Protein AF-0000000080383166 (afdb_homodimer)

Foldseek 3Di:
DPPPDDDDDQVVLVVLQPVFFQQFFLHFDDFPCVVCVVVVNDDDPVNDDDDVQAKEKDFQWDQFLKWWWDDKALPQLPVQPFWDDKDFLVLQPFDQFLQQPDGDHGLADDTMAQFTLGGHIMIIGSDPVSRVVSSVRMDIDTGHDDFFADLVVLVVVLAFQDDKAKFWDADQPVLLVPFPDKDKDKFKAFWFDQPFPFFQKKKWAADDPLAIEIEGQALAQQSLLVSLCRSSVHDSLRYKYWFAEHRFDQFQRHRVSNSQRNVQSSVCSVRVHMYMYGDDLLSRLQHTAIGWIWMKIKMWGHHLQLATAHMEIEIGTEFEAHCRPVVQLQVLLQQQLQFFFLHHGYMYMGGRGYGSGHGHTAGQSRNNLVSNLNVLLVLLQSCLQSVHDSVSSVVNGGCDAPPSQAHSQGDGAHPDCFVVQCVVLCVVVVVVVVVVVQLVVLVPDDFKHKFKFKDKGKHFFDRLPQVQQKWKKKWFQDLQRAMEIEIQGHHHPLSLQSLLLSLLCNLQQEHSVSYDYGTNMCNRTNDHHRNDRLCSCQHRSQQSNQFSNVLVVLLLVCLCVVVVHDSVQWDHGHQWIGRNPGIDGSSVSSNVCVVVVTGRMDMGMDGQPQADADSVNSHGHSGSHIWMKMKMWMKMAGLQQLDIATAEMAIETEWASGRHVNSLQVLLQVLLQQLLFSQAAFHWDADPSNHTPQSDPVRGPGDDPRRDHPHYHYDYDPDGFQPDPTSRRTHRRNRRSNSNNSRVNSRLQRRLCVLQVSNRGFRAHGNRYSVSSNVSNVVSLVVDPPPPPPD/DPPPDDDDDQVVLVVLQPVFFQQFFLHFDDFPCVVCVVVVNDDDPVNDDDDVQAKEKDFQWDQFLKWFWDDKALPQLVVQPFWDDKDFLVLQPFDQFLQQPDGDHGLADDRMAQFTLGGHIMIIGSDPVSRVVSSVRMDIDTGHDDFFADLVVLVVVLAFQDDKAKFWDADQPVLLVPFPDKDKDKFKAFWFDQPFPFFQKKKWAADPPLAIEIEGQALAQQSLLVSLCRSNVHDSLRYKYWFAEHRFDQFQRHRVSNSQRNVQSSVCSVRVHMYMYGDDLLSRLQHTAIGWIWMKIKMWGHHLQLATAHMEIEIGTEFEAHCRPVVQLQVLLQQQLQFFFLHHGYMYMGGRGYGSGHGHTAGQCRNNLVSPLNVLLVLLQSCLQSVHDSVSSVVNGGCDAPPSQAHSQGDGAHPDCFVVQCVVLCVVVVVVVVVVVQLVVLVPDDFKHKFKFKDKGKHFFDRLPQVQQKWKKKWFQDLQRAMEIEIQGHHHPLSLQSLLLSLLCNLQQEHSVSYDYGTNMCNRTNDHRRNDRLCSCQHRSQQSNQFSNVLVVLLLVCLCVVVVHDSVQWDHGHQWIGRNPGIDGSSVSSNVCVVVVTGRMDMGMDGQPQADADSVNSHGHSGSHIWMKMKMWMKMAGLQQLDIATAEMAIETEWASGRHVNSLQVLLQVLLQQLLFSQAAFHWDADPSNHTPQSDPVRGPGDDPRRDHPHYHYDYDPDGFQPDPTSRRTHRRNRRSNSNNSRVNSRLQRRLCVLQVSNRGFRAHGNNYSVSSNVSNVVSVVPDPPPDPPD

Solvent-accessible surface area (backbone atoms only — not comparable to full-atom values): 76880 Å² total; per-residue (Å²): 110,86,77,69,77,79,75,74,53,67,68,59,50,49,53,47,38,68,70,51,66,80,47,22,60,54,28,70,59,73,55,82,56,48,68,29,58,78,70,67,63,57,73,42,77,87,66,48,83,62,59,74,76,32,28,18,46,29,68,27,53,35,90,40,18,23,25,37,56,74,46,77,47,58,71,58,20,66,74,38,76,57,53,74,48,76,41,46,49,85,67,47,76,31,52,54,56,58,29,77,67,42,76,66,36,51,66,28,37,76,59,45,42,50,11,28,27,42,38,40,34,37,17,30,4,63,38,59,68,44,7,47,55,19,32,68,46,37,47,75,42,72,48,83,47,91,63,48,82,45,56,68,59,16,55,76,65,67,36,51,56,49,81,62,49,65,35,58,26,78,55,21,68,60,28,38,72,67,29,81,38,71,52,71,53,71,46,50,37,53,27,39,75,72,79,41,80,43,53,51,36,18,37,25,37,60,46,95,81,80,23,36,42,33,41,36,41,45,31,16,53,40,60,40,25,47,46,38,16,38,28,59,63,54,53,48,55,43,33,35,28,40,26,66,48,38,45,40,40,58,37,44,18,49,64,59,31,36,56,41,41,34,54,24,45,52,52,13,67,77,67,71,32,31,21,33,20,65,40,53,66,47,55,37,56,35,52,38,44,30,33,52,26,36,45,36,40,40,40,39,5,20,45,96,68,47,35,48,39,6,26,41,37,40,41,35,31,34,21,12,57,27,39,56,49,38,69,60,27,44,47,36,14,56,74,24,36,46,42,54,38,39,50,55,18,24,34,41,35,30,36,37,17,30,26,23,32,46,35,16,36,45,23,71,44,55,20,26,51,65,17,29,53,54,42,53,53,50,43,45,40,46,12,14,69,67,64,44,58,43,55,57,26,49,64,60,20,42,50,32,79,87,52,65,26,57,46,54,37,60,32,70,50,66,91,70,54,64,69,62,55,47,53,50,47,44,58,74,63,40,43,70,63,49,53,54,51,37,53,55,48,40,73,73,31,92,53,51,27,44,16,60,25,63,37,73,41,43,35,74,32,44,45,63,57,54,51,53,40,35,23,28,12,33,37,34,53,40,64,81,44,22,23,34,37,38,34,37,43,46,38,44,79,77,45,48,61,45,43,38,45,11,42,39,15,47,71,63,19,32,60,39,87,44,50,38,74,57,51,23,32,46,84,72,27,61,79,36,36,59,47,48,53,46,31,42,56,48,32,27,25,34,0,36,39,42,17,44,52,54,46,50,49,52,51,34,53,45,52,15,61,78,69,72,51,56,57,86,39,49,45,68,25,40,41,27,32,34,50,72,90,43,74,40,48,44,35,57,52,42,36,51,36,43,57,67,62,48,79,49,59,31,51,16,57,33,64,68,70,89,48,40,60,42,74,93,75,32,37,37,29,43,39,71,48,68,38,44,34,37,18,37,20,31,29,40,36,34,58,88,66,17,43,69,48,46,48,34,31,43,34,45,34,42,29,25,33,39,50,30,50,54,51,49,53,51,36,37,54,53,20,22,50,52,25,35,21,38,36,30,54,22,56,75,44,65,47,100,67,36,40,69,65,37,41,43,76,89,62,29,48,69,73,52,81,82,61,44,42,77,42,70,43,80,44,66,52,73,98,40,62,34,87,57,91,39,50,79,15,30,43,54,49,68,31,58,30,26,52,42,14,52,12,49,48,48,2,48,45,40,18,40,12,52,67,38,76,40,47,44,66,54,83,57,44,37,32,44,28,35,66,44,41,26,51,23,32,52,52,25,54,64,68,40,95,78,62,69,72,82,114,113,84,79,70,78,81,77,74,54,67,68,58,48,51,54,46,37,68,69,50,68,81,48,20,59,55,28,72,62,74,52,81,55,49,68,30,58,78,72,67,64,57,71,40,78,87,67,49,83,64,59,74,76,33,28,20,46,29,67,28,54,36,90,40,19,22,24,37,52,75,45,79,46,60,70,58,21,67,72,37,76,58,53,75,47,76,43,46,52,85,69,46,74,31,53,54,56,61,28,77,70,43,76,64,36,51,66,26,41,70,63,38,44,50,11,29,26,42,40,42,34,38,18,31,5,64,37,60,67,43,8,47,54,19,32,67,48,38,46,74,43,72,46,83,47,92,64,47,82,44,54,68,58,16,54,76,66,68,36,51,59,49,80,64,50,65,34,60,27,78,55,20,69,61,28,38,72,68,31,83,37,72,51,72,54,72,46,48,37,52,27,37,78,73,79,42,79,44,52,50,36,18,38,26,37,60,46,94,83,79,21,36,41,34,42,38,41,45,32,17,54,39,59,39,25,48,46,39,16,38,28,59,63,52,53,49,55,41,34,36,27,42,27,67,47,37,46,39,39,55,38,44,18,50,64,58,32,36,56,42,40,34,54,23,44,49,52,13,68,77,65,70,33,31,20,31,20,66,41,54,67,48,55,37,56,35,51,38,44,31,33,53,25,35,46,37,41,40,41,38,6,20,45,98,69,46,35,47,39,5,25,41,36,40,42,35,31,37,22,13,59,26,40,57,50,36,68,62,26,43,47,35,14,56,74,22,34,48,40,54,38,36,51,56,16,24,34,40,36,28,37,36,17,30,24,23,32,46,35,17,36,46,22,71,43,54,20,26,51,65,17,29,52,55,41,52,52,50,44,44,40,48,12,16,70,67,64,45,57,45,57,58,26,47,64,61,21,40,50,32,79,87,52,66,25,56,46,54,39,61,32,71,49,67,91,70,54,65,68,62,55,48,52,50,46,42,58,75,64,40,45,68,63,49,53,53,50,38,53,54,46,40,75,72,32,91,54,50,28,46,16,61,25,64,38,74,42,42,35,73,32,45,43,63,58,57,52,53,38,37,24,29,11,34,39,34,52,40,64,80,45,24,23,35,38,37,36,36,43,48,38,44,80,76,45,46,61,46,44,37,44,12,42,39,15,47,72,64,18,32,60,39,85,42,49,39,74,56,52,22,32,47,83,70,26,60,79,33,35,58,45,48,54,47,31,42,56,49,33,26,25,34,0,35,40,42,16,45,50,54,47,49,48,52,52,36,52,43,51,15,62,76,70,72,51,55,56,87,39,47,46,67,26,38,41,25,32,35,52,72,92,41,72,40,48,46,35,57,51,42,37,51,38,44,56,67,60,46,79,50,58,32,52,16,56,34,63,69,68,88,50,40,60,43,74,93,75,31,36,38,29,43,41,70,50,69,35,44,34,35,17,36,19,33,27,41,35,34,56,86,65,17,43,70,47,45,49,34,32,43,35,46,35,43,30,26,33,39,49,30,50,55,50,51,53,50,36,38,54,52,21,23,50,52,25,35,20,38,37,32,54,22,54,76,44,66,47,98,68,35,41,69,67,38,41,43,78,89,62,29,49,69,72,52,84,83,62,43,42,77,44,68,45,80,43,66,50,72,97,39,64,34,88,59,90,39,52,80,15,31,44,54,49,69,30,58,30,26,53,42,14,52,12,48,49,47,3,49,45,40,18,40,11,53,69,38,75,40,47,44,67,55,83,57,46,38,32,44,29,34,68,42,42,26,52,23,32,52,53,24,54,61,69,40,95,80,60,65,76,77,117

pLDDT: mean 96.24, std 7.42, range [24.72, 98.94]

Secondary structure (DSSP, 8-state):
----SPPPPHHHHHHHHHH--SSSTTS-PPPTTHHHHHHT----GGGSPPPTT-EEEEEEEP--SSEEEEEEE-GGGGGSTTEEEEE-GGG-SS--B--SSSS--BSS--SEE-STT-EEEEEEESSHHHHHHHHHH-EEEEEE------HHHHHHTT-EEEEEEEEEES-HHHHHHH-SEEEEEEEEE-------SS-SEEEEEE-TTS-EEEEE--S-HHHHHHHHHHHHT--GGGEEEEES--S--TTTTTTTTHHHHHHHHHHHHHHSS-EEEE--HHHHHHHS--PPPEEEEEEEEE-TT--EEEEEEEEEEEEESS-TTHHHHHHHHHHTTTTTB--SEEEEEEEEEE-SSPPP---TTTTHHHHHHHHHHHHHHHHHHHT--HHHHHHHHB--SSSS-B-TT--B--S--HHHHHHHHHHHTTHHHHHHHHHHHHHH-SSEEEEEEEEEEEEEES-SSGGGSEEEEEEEE-TTS-EEEEES---SSS-HHHHHHHHHHHHHT--GGGEEE--EETTTS-SPPPS-TT-HHHHHHHHHHHHHHHHHHHHHHHHHHHTT--GGGEEEETTEEEETTEEEEHHHHHHHHHHTT---EEEEEEE-SS-EEETTTTEEE--SEEEEEEEEEEEEEETTT--EEEEEEEEEE--BS-S-HHHHHHHHHHHHHHHHHHHHT----B-TTS-BS--STTTS----GGGS-SEEEEEEPPS---SS--GGGB---SSGGGGGGHHHHHHHHHHHHGGGTT-S----PBS--HHHHHHHHHHHHHHSTT-----/----S-PPPHHHHHHHHHH--SSSTTS-PPPTTHHHHHHT----GGGSPPPTTPEEEEEEEPS-SSEEEEEEE-GGGGGSTTEEEEE-GGG-SS-SB--SSSS--BSS--SEE-STT-EEEEEEESSHHHHHHHHHH-EEEEEE------HHHHHHTT-EEEEEEEEEES-HHHHHHH-SEEEEEEEEE-------SS-SEEEEEE-TTS-EEEEE--S-HHHHHHHHHHHHT--GGGEEEEES--S--TTTTTTTTHHHHHHHHHHHHHHSS-EEEE--HHHHHHHS--PPPEEEEEEEEE-TT--EEEEEEEEEEEEESS-TTHHHHHHHHHHTTTTTB--SEEEEEEEEEE-SSPPP---TTTTHHHHHHHHHHHHHHHHHHHT--HHHHHHHHB--SSSS-B-TT--B--S--HHHHHHHHHHHTTHHHHHHHHHHHHHH-SSEEEEEEEEEEEEEES-SSGGGSEEEEEEEE-TTS-EEEEES---SSS-HHHHHHHHHHHHHT--GGGEEE--EETTTS-SPPPS-TT-HHHHHHHHHHHHHHHHHHHHHHHHHHHTT--GGGEEEETTEEEETTEEEEHHHHHHHHHHTT---EEEEEEE-SS-EEETTTTEEE--SEEEEEEEEEEEEEETTT--EEEEEEEEEE--BS-S-HHHHHHHHHHHHHHHHHHHHT----B-TTS-BS--STTTS----GGGS-SEEEEEEPPS---SS--GGGB---SSGGGGGGHHHHHHHHHHHHGGGTT-S----PBS--HHHHHHHHHHHHHHSTT-----

InterPro domains:
  IPR000674 Aldehyde oxidase/xanthine dehydrogenase, a/b hammerhead [PF01315] (39-146)
  IPR000674 Aldehyde oxidase/xanthine dehydrogenase, a/b hammerhead [SM01008] (39-146)
  IPR008274 Aldehyde oxidase/xanthine dehydrogenase, first molybdopterin binding domain [PF02738] (166-398)
  IPR014309 Xanthine dehydrogenase, molybdopterin binding subunit [TIGR02965] (26-781)
  IPR016208 Aldehyde oxidase/xanthine dehydrogenase-like [PTHR11908] (7-778)
  IPR036856 Aldehyde oxidase/xanthine dehydrogenase, a/b hammerhead superfamily [SSF54665] (21-147)
  IPR037165 Aldehyde oxidase/xanthine dehydrogenase, molybdopterin binding domain superfamily [SSF56003] (146-780)
  IPR046867 Aldehyde oxidase/xanthine dehydrogenase, second molybdopterin binding domain [PF20256] (425-709)

Organism: NCBI:txid216142

Structure (mmCIF, N/CA/C/O backbone):
data_AF-0000000080383166-model_v1
#
loop_
_entity.id
_entity.type
_entity.pdbx_description
1 polymer 'Xanthine dehydrogenase'
#
loop_
_atom_site.group_PDB
_atom_site.id
_atom_site.type_symbol
_atom_site.label_atom_id
_atom_site.label_alt_id
_atom_site.label_comp_id
_atom_site.label_asym_id
_atom_site.label_entity_id
_atom_site.label_seq_id
_atom_site.pdbx_PDB_ins_code
_atom_site.Cartn_x
_atom_site.Cartn_y
_atom_site.Cartn_z
_atom_site.occupancy
_atom_site.B_iso_or_equiv
_atom_site.auth_seq_id
_atom_site.auth_comp_id
_atom_site.auth_asym_id
_atom_site.auth_atom_id
_atom_site.pdbx_PDB_model_num
ATOM 1 N N . MET A 1 1 ? -18.391 12.32 14 1 32.69 1 MET A N 1
ATOM 2 C CA . MET A 1 1 ? -18.875 10.977 13.68 1 32.69 1 MET A CA 1
ATOM 3 C C . MET A 1 1 ? -20.359 11 13.344 1 32.69 1 MET A C 1
ATOM 5 O O . MET A 1 1 ? -21.172 11.383 14.18 1 32.69 1 MET A O 1
ATOM 9 N N . SER A 1 2 ? -20.672 11.227 12.086 1 37.06 2 SER A N 1
ATOM 10 C CA . SER A 1 2 ? -22.062 11.328 11.656 1 37.06 2 SER A CA 1
ATOM 11 C C . SER A 1 2 ? -22.875 10.125 12.125 1 37.06 2 SER A C 1
ATOM 13 O O . SER A 1 2 ? -22.453 8.984 11.945 1 37.06 2 SER A O 1
ATOM 15 N N . GLU A 1 3 ? -23.672 10.305 13.07 1 43.12 3 GLU A N 1
ATOM 16 C CA . GLU A 1 3 ? -24.625 9.438 13.766 1 43.12 3 GLU A CA 1
ATOM 17 C C . GLU A 1 3 ? -25.609 8.805 12.789 1 43.12 3 GLU A C 1
ATOM 19 O O . GLU A 1 3 ? -26.734 9.281 12.656 1 43.12 3 GLU A O 1
ATOM 24 N N . HIS A 1 4 ? -25.25 8.438 11.656 1 47.31 4 HIS A N 1
ATOM 25 C CA . HIS A 1 4 ? -26.391 8.148 10.797 1 47.31 4 HIS A CA 1
ATOM 26 C C . HIS A 1 4 ? -27.312 7.117 11.438 1 47.31 4 HIS A C 1
ATOM 28 O O . HIS A 1 4 ? -28.531 7.34 11.531 1 47.31 4 HIS A O 1
ATOM 34 N N . GLN A 1 5 ? -27.172 5.832 11.172 1 51.47 5 GLN A N 1
ATOM 35 C CA . GLN A 1 5 ? -28.219 4.844 11.414 1 51.47 5 GLN A CA 1
ATOM 36 C C . GLN A 1 5 ? -28.297 4.477 12.891 1 51.47 5 GLN A C 1
ATOM 38 O O . GLN A 1 5 ? -27.281 4.188 13.523 1 51.47 5 GLN A O 1
ATOM 43 N N . ALA A 1 6 ? -29.625 4.727 13.453 1 58.25 6 ALA A N 1
ATOM 44 C CA . ALA A 1 6 ? -29.859 4.328 14.844 1 58.25 6 ALA A CA 1
ATOM 45 C C . ALA A 1 6 ? -29.391 2.9 15.094 1 58.25 6 ALA A C 1
ATOM 47 O O . ALA A 1 6 ? -29.672 2 14.297 1 58.25 6 ALA A O 1
ATOM 48 N N . PRO A 1 7 ? -28.453 2.791 16.125 1 70.31 7 PRO A N 1
ATOM 49 C CA . PRO A 1 7 ? -28 1.437 16.438 1 70.31 7 PRO A CA 1
ATOM 50 C C . PRO A 1 7 ? -29.156 0.459 16.672 1 70.31 7 PRO A C 1
ATOM 52 O O . PRO A 1 7 ? -30.219 0.854 17.156 1 70.31 7 PRO A O 1
ATOM 55 N N . ASP A 1 8 ? -29.109 -0.7 16.094 1 80.38 8 ASP A N 1
ATOM 56 C CA . ASP A 1 8 ? -30.062 -1.773 16.344 1 80.38 8 ASP A CA 1
ATOM 57 C C . ASP A 1 8 ? -30.281 -1.967 17.844 1 80.38 8 ASP A C 1
ATOM 59 O O . ASP A 1 8 ? -29.406 -1.674 18.641 1 80.38 8 ASP A O 1
ATOM 63 N N . SER A 1 9 ? -31.531 -2.387 18.172 1 90.19 9 SER A N 1
ATOM 64 C CA . SER A 1 9 ? -31.828 -2.723 19.562 1 90.19 9 SER A CA 1
ATOM 65 C C . SER A 1 9 ? -31 -3.92 20.016 1 90.19 9 SER A C 1
ATOM 67 O O . SER A 1 9 ? -30.531 -4.707 19.203 1 90.19 9 SER A O 1
ATOM 69 N N . GLN A 1 10 ? -30.812 -4.07 21.25 1 93.69 10 GLN A N 1
ATOM 70 C CA . GLN A 1 10 ? -30.094 -5.199 21.828 1 93.69 10 GLN A CA 1
ATOM 71 C C . GLN A 1 10 ? -30.75 -6.523 21.453 1 93.69 10 GLN A C 1
ATOM 73 O O . GLN A 1 10 ? -30.062 -7.516 21.203 1 93.69 10 GLN A O 1
ATOM 78 N N . ALA A 1 11 ? -32.031 -6.523 21.359 1 93 11 ALA A N 1
ATOM 79 C CA . ALA A 1 11 ? -32.781 -7.73 21 1 93 11 ALA A CA 1
ATOM 80 C C . ALA A 1 11 ? -32.5 -8.141 19.562 1 93 11 ALA A C 1
ATOM 82 O O . ALA A 1 11 ? -32.281 -9.32 19.266 1 93 11 ALA A O 1
ATOM 83 N N . ARG A 1 12 ? -32.531 -7.215 18.75 1 93.56 12 ARG A N 1
ATOM 84 C CA . ARG A 1 12 ? -32.281 -7.488 17.344 1 93.56 12 ARG A CA 1
ATOM 85 C C . ARG A 1 12 ? -30.828 -7.953 17.156 1 93.56 12 ARG A C 1
ATOM 87 O O . ARG A 1 12 ? -30.562 -8.883 16.375 1 93.56 12 ARG A O 1
ATOM 94 N N . MET A 1 13 ? -29.891 -7.289 17.797 1 94.5 13 MET A N 1
ATOM 95 C CA . MET A 1 13 ? -28.484 -7.68 17.719 1 94.5 13 MET A CA 1
ATOM 96 C C . MET A 1 13 ? -28.281 -9.094 18.266 1 94.5 13 MET A C 1
ATOM 98 O O . MET A 1 13 ? -27.438 -9.836 17.766 1 94.5 13 MET A O 1
ATOM 102 N N . ALA A 1 14 ? -29.047 -9.438 19.219 1 94.94 14 ALA A N 1
ATOM 103 C CA . ALA A 1 14 ? -28.938 -10.781 19.797 1 94.94 14 ALA A CA 1
ATOM 104 C C . ALA A 1 14 ? -29.375 -11.836 18.781 1 94.94 14 ALA A C 1
ATOM 106 O O . ALA A 1 14 ? -28.797 -12.922 18.719 1 94.94 14 ALA A O 1
ATOM 107 N N . GLU A 1 15 ? -30.406 -11.539 18.078 1 95.12 15 GLU A N 1
ATOM 108 C CA . GLU A 1 15 ? -30.891 -12.453 17.031 1 95.12 15 GLU A CA 1
ATOM 109 C C . GLU A 1 15 ? -29.828 -12.648 15.953 1 95.12 15 GLU A C 1
ATOM 111 O O . GLU A 1 15 ? -29.578 -13.781 15.523 1 95.12 15 GLU A O 1
ATOM 116 N N . LEU A 1 16 ? -29.281 -11.594 15.477 1 93.81 16 LEU A N 1
ATOM 117 C CA . LEU A 1 16 ? -28.25 -11.648 14.445 1 93.81 16 LEU A CA 1
ATOM 118 C C . LEU A 1 16 ? -27 -12.367 14.953 1 93.81 16 LEU A C 1
ATOM 120 O O . LEU A 1 16 ? -26.391 -13.148 14.219 1 93.81 16 LEU A O 1
ATOM 124 N N . PHE A 1 17 ? -26.672 -12.164 16.156 1 95.19 17 PHE A N 1
ATOM 125 C CA . PHE A 1 17 ? -25.531 -12.797 16.797 1 95.19 17 PHE A CA 1
ATOM 126 C C . PHE A 1 17 ? -25.688 -14.312 16.828 1 95.19 17 PHE A C 1
ATOM 128 O O . PHE A 1 17 ? -24.719 -15.047 16.656 1 95.19 17 PHE A O 1
ATOM 135 N N . ALA A 1 18 ? -26.906 -14.781 16.922 1 94.81 18 ALA A N 1
ATOM 136 C CA . ALA A 1 18 ? -27.188 -16.203 17.047 1 94.81 18 ALA A CA 1
ATOM 137 C C . ALA A 1 18 ? -27.203 -16.891 15.68 1 94.81 18 ALA A C 1
ATOM 139 O O . ALA A 1 18 ? -27 -18.094 15.578 1 94.81 18 ALA A O 1
ATOM 140 N N . GLN A 1 19 ? -27.547 -16.266 14.602 1 93.25 19 GLN A N 1
ATOM 141 C CA . GLN A 1 19 ? -27.688 -16.828 13.258 1 93.25 19 GLN A CA 1
ATOM 142 C C . GLN A 1 19 ? -26.344 -17.297 12.711 1 93.25 19 GLN A C 1
ATOM 144 O O . GLN A 1 19 ? -26.281 -18.156 11.836 1 93.25 19 GLN A O 1
ATOM 149 N N . GLY A 1 20 ? -25.188 -16.984 13.211 1 90.12 20 GLY A N 1
ATOM 150 C CA . GLY A 1 20 ? -23.875 -17.391 12.719 1 90.12 20 GLY A CA 1
ATOM 151 C C . GLY A 1 20 ? -23.5 -16.719 11.406 1 90.12 20 GLY A C 1
ATOM 152 O O . GLY A 1 20 ? -24.359 -16.172 10.719 1 90.12 20 GLY A O 1
ATOM 153 N N . LEU A 1 21 ? -22.312 -16.891 10.82 1 94.88 21 LEU A N 1
ATOM 154 C CA . LEU A 1 21 ? -21.766 -16.281 9.625 1 94.88 21 LEU A CA 1
ATOM 155 C C . LEU A 1 21 ? -22.062 -17.125 8.391 1 94.88 21 LEU A C 1
ATOM 157 O O . LEU A 1 21 ? -21.844 -18.328 8.391 1 94.88 21 LEU A O 1
ATOM 161 N N . THR A 1 22 ? -22.562 -16.562 7.301 1 95.44 22 THR A N 1
ATOM 162 C CA . THR A 1 22 ? -22.969 -17.328 6.129 1 95.44 22 THR A CA 1
ATOM 163 C C . THR A 1 22 ? -22 -17.109 4.973 1 95.44 22 THR A C 1
ATOM 165 O O . THR A 1 22 ? -22.156 -17.688 3.902 1 95.44 22 THR A O 1
ATOM 168 N N . THR A 1 23 ? -20.984 -16.281 5.125 1 96.56 23 THR A N 1
ATOM 169 C CA . THR A 1 23 ? -20.062 -15.977 4.039 1 96.56 23 THR A CA 1
ATOM 170 C C . THR A 1 23 ? -18.625 -16.25 4.457 1 96.56 23 THR A C 1
ATOM 172 O O . THR A 1 23 ? -17.672 -15.742 3.84 1 96.56 23 THR A O 1
ATOM 175 N N . GLY A 1 24 ? -18.438 -17.031 5.551 1 97.06 24 GLY A N 1
ATOM 176 C CA . GLY A 1 24 ? -17.109 -17.422 6.035 1 97.06 24 GLY A CA 1
ATOM 177 C C . GLY A 1 24 ? -16.578 -18.672 5.375 1 97.06 24 GLY A C 1
ATOM 178 O O . GLY A 1 24 ? -17.031 -19.062 4.293 1 97.06 24 GLY A O 1
ATOM 179 N N . VAL A 1 25 ? -15.625 -19.281 5.961 1 97.19 25 VAL A N 1
ATOM 180 C CA . VAL A 1 25 ? -14.961 -20.469 5.441 1 97.19 25 VAL A CA 1
ATOM 181 C C . VAL A 1 25 ? -15.961 -21.625 5.363 1 97.19 25 VAL A C 1
ATOM 183 O O . VAL A 1 25 ? -16.812 -21.781 6.238 1 97.19 25 VAL A O 1
ATOM 186 N N . GLY A 1 26 ? -15.859 -22.422 4.32 1 96.31 26 GLY A N 1
ATOM 187 C CA . GLY A 1 26 ? -16.703 -23.594 4.156 1 96.31 26 GLY A CA 1
ATOM 188 C C . GLY A 1 26 ? -17.984 -23.312 3.383 1 96.31 26 GLY A C 1
ATOM 189 O O . GLY A 1 26 ? -18.719 -24.234 3.02 1 96.31 26 GLY A O 1
ATOM 190 N N . ARG A 1 27 ? -18.234 -22.062 3.131 1 96.44 27 ARG A N 1
ATOM 191 C CA . ARG A 1 27 ? -19.438 -21.672 2.408 1 96.44 27 ARG A CA 1
ATOM 192 C C . ARG A 1 27 ? -19.141 -21.438 0.932 1 96.44 27 ARG A C 1
ATOM 194 O O . ARG A 1 27 ? -18.031 -21.047 0.572 1 96.44 27 ARG A O 1
ATOM 201 N N . GLY A 1 28 ? -20.156 -21.703 0.087 1 96.31 28 GLY A N 1
ATOM 202 C CA . GLY A 1 28 ? -20.031 -21.453 -1.339 1 96.31 28 GLY A CA 1
ATOM 203 C C . GLY A 1 28 ? -20.25 -20 -1.717 1 96.31 28 GLY A C 1
ATOM 204 O O . GLY A 1 28 ? -21.375 -19.594 -1.989 1 96.31 28 GLY A O 1
ATOM 205 N N . VAL A 1 29 ? -19.219 -19.203 -1.614 1 95.88 29 VAL A N 1
ATOM 206 C CA . VAL A 1 29 ? -19.266 -17.797 -2.031 1 95.88 29 VAL A CA 1
ATOM 207 C C . VAL A 1 29 ? -18.734 -17.672 -3.459 1 95.88 29 VAL A C 1
ATOM 209 O O . VAL A 1 29 ? -17.797 -18.359 -3.842 1 95.88 29 VAL A O 1
ATOM 212 N N . LYS A 1 30 ? -19.391 -16.875 -4.203 1 94.44 30 LYS A N 1
ATOM 213 C CA . LYS A 1 30 ? -19 -16.703 -5.598 1 94.44 30 LYS A CA 1
ATOM 214 C C . LYS A 1 30 ? -17.594 -16.094 -5.695 1 94.44 30 LYS A C 1
ATOM 216 O O . LYS A 1 30 ? -17.172 -15.367 -4.797 1 94.44 30 LYS A O 1
ATOM 221 N N . HIS A 1 31 ? -17 -16.312 -6.809 1 93.62 31 HIS A N 1
ATOM 222 C CA . HIS A 1 31 ? -15.719 -15.695 -7.121 1 93.62 31 HIS A CA 1
ATOM 223 C C . HIS A 1 31 ? -15.805 -14.172 -7.051 1 93.62 31 HIS A C 1
ATOM 225 O O . HIS A 1 31 ? -16.812 -13.586 -7.473 1 93.62 31 HIS A O 1
ATOM 231 N N . ASP A 1 32 ? -14.789 -13.539 -6.562 1 90.38 32 ASP A N 1
ATOM 232 C CA . ASP A 1 32 ? -14.836 -12.109 -6.285 1 90.38 32 ASP A CA 1
ATOM 233 C C . ASP A 1 32 ? -15.031 -11.305 -7.57 1 90.38 32 ASP A C 1
ATOM 235 O O . ASP A 1 32 ? -15.602 -10.219 -7.551 1 90.38 32 ASP A O 1
ATOM 239 N N . SER A 1 33 ? -14.602 -11.875 -8.727 1 91.81 33 SER A N 1
ATOM 240 C CA . SER A 1 33 ? -14.727 -11.172 -10 1 91.81 33 SER A CA 1
ATOM 241 C C . SER A 1 33 ? -15.773 -11.812 -10.891 1 91.81 33 SER A C 1
ATOM 243 O O . SER A 1 33 ? -15.828 -11.539 -12.094 1 91.81 33 SER A O 1
ATOM 245 N N . ALA A 1 34 ? -16.578 -12.703 -10.375 1 93.5 34 ALA A N 1
ATOM 246 C CA . ALA A 1 34 ? -17.5 -13.484 -11.203 1 93.5 34 ALA A CA 1
ATOM 247 C C . ALA A 1 34 ? -18.406 -12.57 -12.008 1 93.5 34 ALA A C 1
ATOM 249 O O . ALA A 1 34 ? -18.531 -12.719 -13.227 1 93.5 34 ALA A O 1
ATOM 250 N N . ASP A 1 35 ? -18.984 -11.633 -11.352 1 93.69 35 ASP A N 1
ATOM 251 C CA . ASP A 1 35 ? -19.922 -10.727 -12.031 1 93.69 35 ASP A CA 1
ATOM 252 C C . ASP A 1 35 ? -19.203 -9.891 -13.078 1 93.69 35 ASP A C 1
ATOM 254 O O . ASP A 1 35 ? -19.734 -9.648 -14.164 1 93.69 35 ASP A O 1
ATOM 258 N N . LYS A 1 36 ? -18.031 -9.438 -12.797 1 93 36 LYS A N 1
ATOM 259 C CA . LYS A 1 36 ? -17.25 -8.617 -13.719 1 93 36 LYS A CA 1
ATOM 260 C C . LYS A 1 36 ? -16.828 -9.414 -14.945 1 93 36 LYS A C 1
ATOM 262 O O . LYS A 1 36 ? -16.734 -8.867 -16.047 1 93 36 LYS A O 1
ATOM 267 N N . HIS A 1 37 ? -16.531 -10.648 -14.758 1 92.94 37 HIS A N 1
ATOM 268 C CA . HIS A 1 37 ? -16.172 -11.508 -15.875 1 92.94 37 HIS A CA 1
ATOM 269 C C . HIS A 1 37 ? -17.344 -11.656 -16.844 1 92.94 37 HIS A C 1
ATOM 271 O O . HIS A 1 37 ? -17.188 -11.516 -18.062 1 92.94 37 HIS A O 1
ATOM 277 N N . VAL A 1 38 ? -18.578 -11.859 -16.312 1 94.44 38 VAL A N 1
ATOM 278 C CA . VAL A 1 38 ? -19.75 -12.156 -17.141 1 94.44 38 VAL A CA 1
ATOM 279 C C . VAL A 1 38 ? -20.219 -10.891 -17.844 1 94.44 38 VAL A C 1
ATOM 281 O O . VAL A 1 38 ? -20.734 -10.945 -18.953 1 94.44 38 VAL A O 1
ATOM 284 N N . THR A 1 39 ? -19.953 -9.734 -17.203 1 93.56 39 THR A N 1
ATOM 285 C CA . THR A 1 39 ? -20.422 -8.477 -17.781 1 93.56 39 THR A CA 1
ATOM 286 C C . THR A 1 39 ? -19.344 -7.848 -18.656 1 93.56 39 THR A C 1
ATOM 288 O O . THR A 1 39 ? -19.609 -6.879 -19.375 1 93.56 39 THR A O 1
ATOM 291 N N . GLY A 1 40 ? -18.156 -8.375 -18.656 1 91.88 40 GLY A N 1
ATOM 292 C CA . GLY A 1 40 ? -17.047 -7.82 -19.422 1 91.88 40 GLY A CA 1
ATOM 293 C C . GLY A 1 40 ? -16.422 -6.602 -18.766 1 91.88 40 GLY A C 1
ATOM 294 O O . GLY A 1 40 ? -15.656 -5.875 -19.406 1 91.88 40 GLY A O 1
ATOM 295 N N . GLU A 1 41 ? -16.641 -6.465 -17.438 1 90.69 41 GLU A N 1
ATOM 296 C CA . GLU A 1 41 ? -16.188 -5.262 -16.75 1 90.69 41 GLU A CA 1
ATOM 297 C C . GLU A 1 41 ? -14.867 -5.512 -16.016 1 90.69 41 GLU A C 1
ATOM 299 O O . GLU A 1 41 ? -14.234 -4.57 -15.539 1 90.69 41 GLU A O 1
ATOM 304 N N . ALA A 1 42 ? -14.414 -6.777 -15.953 1 93 42 ALA A N 1
ATOM 305 C CA . ALA A 1 42 ? -13.125 -7.059 -15.32 1 93 42 ALA A CA 1
ATOM 306 C C . ALA A 1 42 ? -11.984 -6.375 -16.062 1 93 42 ALA A C 1
ATOM 308 O O . ALA A 1 42 ? -11.844 -6.543 -17.281 1 93 42 ALA A O 1
ATOM 309 N N . VAL A 1 43 ? -11.219 -5.637 -15.383 1 92.19 43 VAL A N 1
ATOM 310 C CA . VAL A 1 43 ? -10.156 -4.855 -16.016 1 92.19 43 VAL A CA 1
ATOM 311 C C . VAL A 1 43 ? -8.844 -5.625 -15.961 1 92.19 43 VAL A C 1
ATOM 313 O O . VAL A 1 43 ? -8.281 -5.836 -14.883 1 92.19 43 VAL A O 1
ATOM 316 N N . TYR A 1 44 ? -8.422 -6.023 -17.125 1 95.19 44 TYR A N 1
ATOM 317 C CA . TYR A 1 44 ? -7.086 -6.594 -17.281 1 95.19 44 TYR A CA 1
ATOM 318 C C . TYR A 1 44 ? -6.082 -5.527 -17.703 1 95.19 44 TYR A C 1
ATOM 320 O O . TYR A 1 44 ? -6.445 -4.363 -17.891 1 95.19 44 TYR A O 1
ATOM 328 N N . ILE A 1 45 ? -4.812 -5.844 -17.797 1 95.25 45 ILE A N 1
ATOM 329 C CA . ILE A 1 45 ? -3.787 -4.832 -18.031 1 95.25 45 ILE A CA 1
ATOM 330 C C . ILE A 1 45 ? -4.016 -4.172 -19.391 1 95.25 45 ILE A C 1
ATOM 332 O O . ILE A 1 45 ? -3.885 -2.951 -19.516 1 95.25 45 ILE A O 1
ATOM 336 N N . ASP A 1 46 ? -4.383 -4.973 -20.344 1 93.56 46 ASP A N 1
ATOM 337 C CA . ASP A 1 46 ? -4.59 -4.422 -21.688 1 93.56 46 ASP A CA 1
ATOM 338 C C . ASP A 1 46 ? -5.816 -3.512 -21.719 1 93.56 46 ASP A C 1
ATOM 340 O O . ASP A 1 46 ? -5.965 -2.695 -22.625 1 93.56 46 ASP A O 1
ATOM 344 N N . ASP A 1 47 ? -6.75 -3.67 -20.766 1 91.25 47 ASP A N 1
ATOM 345 C CA . ASP A 1 47 ? -7.984 -2.896 -20.703 1 91.25 47 ASP A CA 1
ATOM 346 C C . ASP A 1 47 ? -7.754 -1.552 -20.016 1 91.25 47 ASP A C 1
ATOM 348 O O . ASP A 1 47 ? -8.594 -0.652 -20.094 1 91.25 47 ASP A O 1
ATOM 352 N N . ARG A 1 48 ? -6.688 -1.423 -19.328 1 88.69 48 ARG A N 1
ATOM 353 C CA . ARG A 1 48 ? -6.414 -0.177 -18.625 1 88.69 48 ARG A CA 1
ATOM 354 C C . ARG A 1 48 ? -6.289 0.991 -19.594 1 88.69 48 ARG A C 1
ATOM 356 O O . ARG A 1 48 ? -5.777 0.828 -20.703 1 88.69 48 ARG A O 1
ATOM 363 N N . LEU A 1 49 ? -6.703 2.158 -19.109 1 83.56 49 LEU A N 1
ATOM 364 C CA . LEU A 1 49 ? -6.52 3.367 -19.906 1 83.56 49 LEU A CA 1
ATOM 365 C C . LEU A 1 49 ? -5.039 3.629 -20.156 1 83.56 49 LEU A C 1
ATOM 367 O O . LEU A 1 49 ? -4.211 3.475 -19.25 1 83.56 49 LEU A O 1
ATOM 371 N N . GLU A 1 50 ? -4.766 3.887 -21.406 1 88.31 50 GLU A N 1
ATOM 372 C CA . GLU A 1 50 ? -3.373 4.176 -21.734 1 88.31 50 GLU A CA 1
ATOM 373 C C . GLU A 1 50 ? -2.969 5.562 -21.25 1 88.31 50 GLU A C 1
ATOM 375 O O . GLU A 1 50 ? -3.783 6.488 -21.234 1 88.31 50 GLU A O 1
ATOM 380 N N . PHE A 1 51 ? -1.744 5.68 -20.875 1 86.56 51 PHE A N 1
ATOM 381 C CA . PHE A 1 51 ? -1.195 6.961 -20.438 1 86.56 51 PHE A CA 1
ATOM 382 C C . PHE A 1 51 ? -0.98 7.887 -21.625 1 86.56 51 PHE A C 1
ATOM 384 O O . PHE A 1 51 ? -0.799 7.422 -22.75 1 86.56 51 PHE A O 1
ATOM 391 N N . PRO A 1 52 ? -1.034 9.219 -21.344 1 85.94 52 PRO A N 1
ATOM 392 C CA . PRO A 1 52 ? -0.612 10.125 -22.406 1 85.94 52 PRO A CA 1
ATOM 393 C C . PRO A 1 52 ? 0.824 9.867 -22.859 1 85.94 52 PRO A C 1
ATOM 395 O O . PRO A 1 52 ? 1.703 9.625 -22.031 1 85.94 52 PRO A O 1
ATOM 398 N N . ASN A 1 53 ? 1.07 9.781 -24.125 1 89.69 53 ASN A N 1
ATOM 399 C CA . ASN A 1 53 ? 2.381 9.617 -24.75 1 89.69 53 ASN A CA 1
ATOM 400 C C . ASN A 1 53 ? 2.955 8.227 -24.469 1 89.69 53 ASN A C 1
ATOM 402 O O . ASN A 1 53 ? 4.176 8.047 -24.484 1 89.69 53 ASN A O 1
ATOM 406 N N . GLN A 1 54 ? 2.143 7.312 -24.125 1 94.69 54 GLN A N 1
ATOM 407 C CA . GLN A 1 54 ? 2.586 5.945 -23.891 1 94.69 54 GLN A CA 1
ATOM 408 C C . GLN A 1 54 ? 3.182 5.332 -25.141 1 94.69 54 GLN A C 1
ATOM 410 O O . GLN A 1 54 ? 2.639 5.5 -26.234 1 94.69 54 GLN A O 1
ATOM 415 N N . LEU A 1 55 ? 4.312 4.613 -25.016 1 98.25 55 LEU A N 1
ATOM 416 C CA . LEU A 1 55 ? 4.953 3.898 -26.125 1 98.25 55 LEU A CA 1
ATOM 417 C C . LEU A 1 55 ? 4.586 2.42 -26.094 1 98.25 55 LEU A C 1
ATOM 419 O O . LEU A 1 55 ? 4.375 1.845 -25.031 1 98.25 55 LEU A O 1
ATOM 423 N N . HIS A 1 56 ? 4.5 1.859 -27.281 1 98.56 56 HIS A N 1
ATOM 424 C CA . HIS A 1 56 ? 4.305 0.422 -27.422 1 98.56 56 HIS A CA 1
ATOM 425 C C . HIS A 1 56 ? 5.602 -0.271 -27.844 1 98.56 56 HIS A C 1
ATOM 427 O O . HIS A 1 56 ? 6.297 0.187 -28.75 1 98.56 56 HIS A O 1
ATOM 433 N N . VAL A 1 57 ? 5.93 -1.363 -27.109 1 98.81 57 VAL A N 1
ATOM 434 C CA . VAL A 1 57 ? 7.191 -2.064 -27.328 1 98.81 57 VAL A CA 1
ATOM 435 C C . VAL A 1 57 ? 6.938 -3.361 -28.094 1 98.81 57 VAL A C 1
ATOM 437 O O . VAL A 1 57 ? 5.965 -4.074 -27.812 1 98.81 57 VAL A O 1
ATOM 440 N N . TYR A 1 58 ? 7.789 -3.645 -29.094 1 98.75 58 TYR A N 1
ATOM 441 C CA . TYR A 1 58 ? 7.723 -4.855 -29.906 1 98.75 58 TYR A CA 1
ATOM 442 C C . TYR A 1 58 ? 9.109 -5.461 -30.109 1 98.75 58 TYR A C 1
ATOM 444 O O . TYR A 1 58 ? 10.07 -4.742 -30.391 1 98.75 58 TYR A O 1
ATOM 452 N N . ALA A 1 59 ? 9.234 -6.773 -29.922 1 98.5 59 ALA A N 1
ATOM 453 C CA . ALA A 1 59 ? 10.523 -7.441 -30.047 1 98.5 59 ALA A CA 1
ATOM 454 C C . ALA A 1 59 ? 10.688 -8.078 -31.422 1 98.5 59 ALA A C 1
ATOM 456 O O . ALA A 1 59 ? 9.742 -8.672 -31.953 1 98.5 59 ALA A O 1
ATOM 457 N N . ARG A 1 60 ? 11.836 -7.887 -32.031 1 98.56 60 ARG A N 1
ATOM 458 C CA . ARG A 1 60 ? 12.242 -8.641 -33.188 1 98.56 60 ARG A CA 1
ATOM 459 C C . ARG A 1 60 ? 12.812 -10 -32.812 1 98.56 60 ARG A C 1
ATOM 461 O O . ARG A 1 60 ? 13.789 -10.078 -32.062 1 98.56 60 ARG A O 1
ATOM 468 N N . LEU A 1 61 ? 12.234 -11.078 -33.312 1 98.5 61 LEU A N 1
ATOM 469 C CA . LEU A 1 61 ? 12.57 -12.438 -32.906 1 98.5 61 LEU A CA 1
ATOM 470 C C . LEU A 1 61 ? 13.508 -13.102 -33.906 1 98.5 61 LEU A C 1
ATOM 472 O O . LEU A 1 61 ? 13.445 -12.805 -35.094 1 98.5 61 LEU A O 1
ATOM 476 N N . SER A 1 62 ? 14.289 -13.984 -33.438 1 98.38 62 SER A N 1
ATOM 477 C CA . SER A 1 62 ? 15.172 -14.766 -34.312 1 98.38 62 SER A CA 1
ATOM 478 C C . SER A 1 62 ? 14.375 -15.734 -35.188 1 98.38 62 SER A C 1
ATOM 480 O O . SER A 1 62 ? 13.391 -16.312 -34.719 1 98.38 62 SER A O 1
ATOM 482 N N . ASP A 1 63 ? 14.875 -15.953 -36.406 1 96.62 63 ASP A N 1
ATOM 483 C CA . ASP A 1 63 ? 14.312 -16.969 -37.281 1 96.62 63 ASP A CA 1
ATOM 484 C C . ASP A 1 63 ? 15.258 -18.156 -37.406 1 96.62 63 ASP A C 1
ATOM 486 O O . ASP A 1 63 ? 15.109 -18.969 -38.344 1 96.62 63 ASP A O 1
ATOM 490 N N . ARG A 1 64 ? 16.281 -18.172 -36.531 1 98.06 64 ARG A N 1
ATOM 491 C CA . ARG A 1 64 ? 17.281 -19.234 -36.531 1 98.06 64 ARG A CA 1
ATOM 492 C C . ARG A 1 64 ? 17.203 -20.062 -35.25 1 98.06 64 ARG A C 1
ATOM 494 O O . ARG A 1 64 ? 17.031 -19.5 -34.156 1 98.06 64 ARG A O 1
ATOM 501 N N . ALA A 1 65 ? 17.281 -21.359 -35.312 1 98.31 65 ALA A N 1
ATOM 502 C CA . ALA A 1 65 ? 17.25 -22.25 -34.156 1 98.31 65 ALA A CA 1
ATOM 503 C C . ALA A 1 65 ? 18.547 -22.156 -33.375 1 98.31 65 ALA A C 1
ATOM 505 O O . ALA A 1 65 ? 18.547 -22.328 -32.156 1 98.31 65 ALA A O 1
ATOM 506 N N . HIS A 1 66 ? 19.625 -21.969 -34.062 1 98.62 66 HIS A N 1
ATOM 507 C CA . HIS A 1 66 ? 20.969 -21.875 -33.469 1 98.62 66 HIS A CA 1
ATOM 508 C C . HIS A 1 66 ? 21.922 -21.156 -34.406 1 98.62 66 HIS A C 1
ATOM 510 O O . HIS A 1 66 ? 22.156 -21.609 -35.531 1 98.62 66 HIS A O 1
ATOM 516 N N . ALA A 1 67 ? 22.406 -19.953 -33.969 1 98.81 67 ALA A N 1
ATOM 517 C CA . ALA A 1 67 ? 23.25 -19.172 -34.875 1 98.81 67 ALA A CA 1
ATOM 518 C C . ALA A 1 67 ? 24.031 -18.094 -34.125 1 98.81 67 ALA A C 1
ATOM 520 O O . ALA A 1 67 ? 23.578 -17.609 -33.094 1 98.81 67 ALA A O 1
ATOM 521 N N . ARG A 1 68 ? 25.109 -17.688 -34.594 1 98.75 68 ARG A N 1
ATOM 522 C CA . ARG A 1 68 ? 25.828 -16.5 -34.156 1 98.75 68 ARG A CA 1
ATOM 523 C C . ARG A 1 68 ? 25.266 -15.242 -34.812 1 98.75 68 ARG A C 1
ATOM 525 O O . ARG A 1 68 ? 24.938 -15.25 -36 1 98.75 68 ARG A O 1
ATOM 532 N N . ILE A 1 69 ? 25.141 -14.219 -34.031 1 98.62 69 ILE A N 1
ATOM 533 C CA . ILE A 1 69 ? 24.75 -12.93 -34.594 1 98.62 69 ILE A CA 1
ATOM 534 C C . ILE A 1 69 ? 25.984 -12.188 -35.094 1 98.62 69 ILE A C 1
ATOM 536 O O . ILE A 1 69 ? 26.859 -11.812 -34.312 1 98.62 69 ILE A O 1
ATOM 540 N N . LEU A 1 70 ? 26.062 -11.891 -36.375 1 98.19 70 LEU A N 1
ATOM 541 C CA . LEU A 1 70 ? 27.234 -11.227 -36.969 1 98.19 70 LEU A CA 1
ATOM 542 C C . LEU A 1 70 ? 27.062 -9.711 -36.938 1 98.19 70 LEU A C 1
ATOM 544 O O . LEU A 1 70 ? 28.031 -8.984 -36.719 1 98.19 70 LEU A O 1
ATOM 548 N N . ARG A 1 71 ? 25.906 -9.281 -37.281 1 97.25 71 ARG A N 1
ATOM 549 C CA . ARG A 1 71 ? 25.656 -7.852 -37.375 1 97.25 71 ARG A CA 1
ATOM 550 C C . ARG A 1 71 ? 24.156 -7.551 -37.25 1 97.25 71 ARG A C 1
ATOM 552 O O . ARG A 1 71 ? 23.328 -8.305 -37.781 1 97.25 71 ARG A O 1
ATOM 559 N N . ILE A 1 72 ? 23.828 -6.5 -36.5 1 98.06 72 ILE A N 1
ATOM 560 C CA . ILE A 1 72 ? 22.484 -5.965 -36.438 1 98.06 72 ILE A CA 1
ATOM 561 C C . ILE A 1 72 ? 22.469 -4.531 -36.938 1 98.06 72 ILE A C 1
ATOM 563 O O . ILE A 1 72 ? 23.188 -3.67 -36.438 1 98.06 72 ILE A O 1
ATOM 567 N N . ASP A 1 73 ? 21.734 -4.203 -38 1 98.06 73 ASP A N 1
ATOM 568 C CA . ASP A 1 73 ? 21.547 -2.863 -38.531 1 98.06 73 ASP A CA 1
ATOM 569 C C . ASP A 1 73 ? 20.125 -2.367 -38.281 1 98.06 73 ASP A C 1
ATOM 571 O O . ASP A 1 73 ? 19.172 -2.9 -38.844 1 98.06 73 ASP A O 1
ATOM 575 N N . THR A 1 74 ? 20.016 -1.353 -37.438 1 98.25 74 THR A N 1
ATOM 576 C CA . THR A 1 74 ? 18.688 -0.861 -37.031 1 98.25 74 THR A CA 1
ATOM 577 C C . THR A 1 74 ? 18.375 0.451 -37.719 1 98.25 74 THR A C 1
ATOM 579 O O . THR A 1 74 ? 17.375 1.103 -37.406 1 98.25 74 THR A O 1
ATOM 582 N N . SER A 1 75 ? 19.109 0.928 -38.625 1 97.75 75 SER A N 1
ATOM 583 C CA . SER A 1 75 ? 18.953 2.232 -39.25 1 97.75 75 SER A CA 1
ATOM 584 C C . SER A 1 75 ? 17.594 2.346 -39.938 1 97.75 75 SER A C 1
ATOM 586 O O . SER A 1 75 ? 16.922 3.375 -39.844 1 97.75 75 SER A O 1
ATOM 588 N N . ALA A 1 76 ? 17.203 1.315 -40.594 1 98 76 ALA A N 1
ATOM 589 C CA . ALA A 1 76 ? 15.945 1.314 -41.344 1 98 76 ALA A CA 1
ATOM 590 C C . ALA A 1 76 ? 14.742 1.416 -40.406 1 98 76 ALA A C 1
ATOM 592 O O . ALA A 1 76 ? 13.648 1.799 -40.812 1 98 76 ALA A O 1
ATOM 593 N N . CYS A 1 77 ? 14.883 1.022 -39.125 1 98.62 77 CYS A N 1
ATOM 594 C CA . CYS A 1 77 ? 13.789 1.102 -38.156 1 98.62 77 CYS A CA 1
ATOM 595 C C . CYS A 1 77 ? 13.305 2.539 -38 1 98.62 77 CYS A C 1
ATOM 597 O O . CYS A 1 77 ? 12.102 2.785 -37.906 1 98.62 77 CYS A O 1
ATOM 599 N N . TYR A 1 78 ? 14.219 3.451 -38.031 1 98 78 TYR A N 1
ATOM 600 C CA . TYR A 1 78 ? 13.93 4.848 -37.719 1 98 78 TYR A CA 1
ATOM 601 C C . TYR A 1 78 ? 13.281 5.547 -38.906 1 98 78 TYR A C 1
ATOM 603 O O . TYR A 1 78 ? 12.789 6.672 -38.781 1 98 78 TYR A O 1
ATOM 611 N N . ASP A 1 79 ? 13.242 4.91 -40.062 1 97.75 79 ASP A N 1
ATOM 612 C CA . ASP A 1 79 ? 12.539 5.441 -41.25 1 97.75 79 ASP A CA 1
ATOM 613 C C . ASP A 1 79 ? 11.023 5.285 -41.094 1 97.75 79 ASP A C 1
ATOM 615 O O . ASP A 1 79 ? 10.258 5.91 -41.812 1 97.75 79 ASP A O 1
ATOM 619 N N . ILE A 1 80 ? 10.586 4.527 -40.156 1 98.25 80 ILE A N 1
ATOM 620 C CA . ILE A 1 80 ? 9.164 4.309 -39.906 1 98.25 80 ILE A CA 1
ATOM 621 C C . ILE A 1 80 ? 8.633 5.391 -38.969 1 98.25 80 ILE A C 1
ATOM 623 O O . ILE A 1 80 ? 9.117 5.543 -37.844 1 98.25 80 ILE A O 1
ATOM 627 N N . PRO A 1 81 ? 7.648 6.133 -39.438 1 97.69 81 PRO A N 1
ATOM 628 C CA . PRO A 1 81 ? 7.117 7.199 -38.562 1 97.69 81 PRO A CA 1
ATOM 629 C C . PRO A 1 81 ? 6.617 6.688 -37.219 1 97.69 81 PRO A C 1
ATOM 631 O O . PRO A 1 81 ? 5.98 5.633 -37.156 1 97.69 81 PRO A O 1
ATOM 634 N N . GLY A 1 82 ? 6.914 7.465 -36.125 1 97.44 82 GLY A N 1
ATOM 635 C CA . GLY A 1 82 ? 6.398 7.152 -34.812 1 97.44 82 GLY A CA 1
ATOM 636 C C . GLY A 1 82 ? 7.387 6.379 -33.969 1 97.44 82 GLY A C 1
ATOM 637 O O . GLY A 1 82 ? 7.176 6.211 -32.75 1 97.44 82 GLY A O 1
ATOM 638 N N . VAL A 1 83 ? 8.469 5.898 -34.562 1 98.69 83 VAL A N 1
ATOM 639 C CA . VAL A 1 83 ? 9.477 5.164 -33.812 1 98.69 83 VAL A CA 1
ATOM 640 C C . VAL A 1 83 ? 10.219 6.117 -32.875 1 98.69 83 VAL A C 1
ATOM 642 O O . VAL A 1 83 ? 10.695 7.172 -33.312 1 98.69 83 VAL A O 1
ATOM 645 N N . ARG A 1 84 ? 10.25 5.723 -31.609 1 98.44 84 ARG A N 1
ATOM 646 C CA . ARG A 1 84 ? 10.922 6.535 -30.609 1 98.44 84 ARG A CA 1
ATOM 647 C C . ARG A 1 84 ? 12.32 6.004 -30.312 1 98.44 84 ARG A C 1
ATOM 649 O O . ARG A 1 84 ? 13.25 6.785 -30.094 1 98.44 84 ARG A O 1
ATOM 656 N N . LEU A 1 85 ? 12.438 4.668 -30.203 1 98.38 85 LEU A N 1
ATOM 657 C CA . LEU A 1 85 ? 13.695 4.094 -29.719 1 98.38 85 LEU A CA 1
ATOM 658 C C . LEU A 1 85 ? 13.82 2.637 -30.156 1 98.38 85 LEU A C 1
ATOM 660 O O . LEU A 1 85 ? 12.844 1.886 -30.109 1 98.38 85 LEU A O 1
ATOM 664 N N . VAL A 1 86 ? 14.961 2.266 -30.688 1 98.81 86 VAL A N 1
ATOM 665 C CA . VAL A 1 86 ? 15.344 0.873 -30.906 1 98.81 86 VAL A CA 1
ATOM 666 C C . VAL A 1 86 ? 16.453 0.483 -29.938 1 98.81 86 VAL A C 1
ATOM 668 O O . VAL A 1 86 ? 17.438 1.21 -29.781 1 98.81 86 VAL A O 1
ATOM 671 N N . ILE A 1 87 ? 16.234 -0.685 -29.25 1 98.75 87 ILE A N 1
ATOM 672 C CA . ILE A 1 87 ? 17.281 -1.058 -28.297 1 98.75 87 ILE A CA 1
ATOM 673 C C . ILE A 1 87 ? 17.797 -2.457 -28.609 1 98.75 87 ILE A C 1
ATOM 675 O O . ILE A 1 87 ? 17.062 -3.295 -29.141 1 98.75 87 ILE A O 1
ATOM 679 N N . THR A 1 88 ? 19.031 -2.67 -28.359 1 98.56 88 THR A N 1
ATOM 680 C CA . THR A 1 88 ? 19.703 -3.963 -28.281 1 98.56 88 THR A CA 1
ATOM 681 C C . THR A 1 88 ? 20.219 -4.227 -26.875 1 98.56 88 THR A C 1
ATOM 683 O O . THR A 1 88 ? 19.938 -3.451 -25.953 1 98.56 88 THR A O 1
ATOM 686 N N . HIS A 1 89 ? 20.891 -5.367 -26.688 1 98.38 89 HIS A N 1
ATOM 687 C CA . HIS A 1 89 ? 21.406 -5.688 -25.359 1 98.38 89 HIS A CA 1
ATOM 688 C C . HIS A 1 89 ? 22.344 -4.598 -24.859 1 98.38 89 HIS A C 1
ATOM 690 O O . HIS A 1 89 ? 22.5 -4.414 -23.656 1 98.38 89 HIS A O 1
ATOM 696 N N . GLU A 1 90 ? 22.906 -3.781 -25.719 1 98 90 GLU A N 1
ATOM 697 C CA . GLU A 1 90 ? 23.875 -2.752 -25.359 1 98 90 GLU A CA 1
ATOM 698 C C . GLU A 1 90 ? 23.219 -1.6 -24.609 1 98 90 GLU A C 1
ATOM 700 O O . GLU A 1 90 ? 23.875 -0.851 -23.891 1 98 90 GLU A O 1
ATOM 705 N N . ASP A 1 91 ? 21.969 -1.465 -24.797 1 98.38 91 ASP A N 1
ATOM 706 C CA . ASP A 1 91 ? 21.234 -0.331 -24.234 1 98.38 91 ASP A CA 1
ATOM 707 C C . ASP A 1 91 ? 20.719 -0.646 -22.828 1 98.38 91 ASP A C 1
ATOM 709 O O . ASP A 1 91 ? 20.188 0.231 -22.141 1 98.38 91 ASP A O 1
ATOM 713 N N . ILE A 1 92 ? 20.828 -1.87 -22.344 1 98.56 92 ILE A N 1
ATOM 714 C CA . ILE A 1 92 ? 20.391 -2.281 -21.016 1 98.56 92 ILE A CA 1
ATOM 715 C C . ILE A 1 92 ? 21.359 -1.751 -19.969 1 98.56 92 ILE A C 1
ATOM 717 O O . ILE A 1 92 ? 22.547 -2.102 -19.969 1 98.56 92 ILE A O 1
ATOM 721 N N . PRO A 1 93 ? 20.891 -0.97 -19.031 1 97.56 93 PRO A N 1
ATOM 722 C CA . PRO A 1 93 ? 21.797 -0.298 -18.094 1 97.56 93 PRO A CA 1
ATOM 723 C C . PRO A 1 93 ? 22.438 -1.26 -17.094 1 97.56 93 PRO A C 1
ATOM 725 O O . PRO A 1 93 ? 23.594 -1.094 -16.719 1 97.56 93 PRO A O 1
ATOM 728 N N . GLY A 1 94 ? 21.688 -2.227 -16.641 1 98.06 94 GLY A N 1
ATOM 729 C CA . GLY A 1 94 ? 22.172 -3.119 -15.602 1 98.06 94 GLY A CA 1
ATOM 730 C C . GLY A 1 94 ? 22.453 -4.52 -16.109 1 98.06 94 GLY A C 1
ATOM 731 O O . GLY A 1 94 ? 23.125 -4.691 -17.125 1 98.06 94 GLY A O 1
ATOM 732 N N . LEU A 1 95 ? 22.047 -5.461 -15.367 1 97.69 95 LEU A N 1
ATOM 733 C CA . LEU A 1 95 ? 22.266 -6.859 -15.719 1 97.69 95 LEU A CA 1
ATOM 734 C C . LEU A 1 95 ? 21.469 -7.238 -16.969 1 97.69 95 LEU A C 1
ATOM 736 O O . LEU A 1 95 ? 20.281 -6.914 -17.078 1 97.69 95 LEU A O 1
ATOM 740 N N . LYS A 1 96 ? 22.109 -7.906 -17.891 1 98.25 96 LYS A N 1
ATOM 741 C CA . LYS A 1 96 ? 21.5 -8.219 -19.172 1 98.25 96 LYS A CA 1
ATOM 742 C C . LYS A 1 96 ? 20.75 -9.547 -19.125 1 98.25 96 LYS A C 1
ATOM 744 O O . LYS A 1 96 ? 19.922 -9.836 -19.984 1 98.25 96 LYS A O 1
ATOM 749 N N . ASP A 1 97 ? 21.109 -10.391 -18.141 1 98.19 97 ASP A N 1
ATOM 750 C CA . ASP A 1 97 ? 20.516 -11.719 -18 1 98.19 97 ASP A CA 1
ATOM 751 C C . ASP A 1 97 ? 19.359 -11.703 -17 1 98.19 97 ASP A C 1
ATOM 753 O O . ASP A 1 97 ? 19.5 -11.203 -15.883 1 98.19 97 ASP A O 1
ATOM 757 N N . ILE A 1 98 ? 18.25 -12.258 -17.406 1 98.12 98 ILE A N 1
ATOM 758 C CA . ILE A 1 98 ? 17.078 -12.234 -16.547 1 98.12 98 ILE A CA 1
ATOM 759 C C . ILE A 1 98 ? 16.688 -13.664 -16.172 1 98.12 98 ILE A C 1
ATOM 761 O O . ILE A 1 98 ? 15.516 -13.953 -15.914 1 98.12 98 ILE A O 1
ATOM 765 N N . GLY A 1 99 ? 17.688 -14.578 -16.219 1 96.75 99 GLY A N 1
ATOM 766 C CA . GLY A 1 99 ? 17.406 -15.914 -15.734 1 96.75 99 GLY A CA 1
ATOM 767 C C . GLY A 1 99 ? 16.891 -15.938 -14.312 1 96.75 99 GLY A C 1
ATOM 768 O O . GLY A 1 99 ? 17.438 -15.258 -13.438 1 96.75 99 GLY A O 1
ATOM 769 N N . PRO A 1 100 ? 15.797 -16.516 -13.961 1 89.94 100 PRO A N 1
ATOM 770 C CA . PRO A 1 100 ? 15.172 -16.438 -12.633 1 89.94 100 PRO A CA 1
ATOM 771 C C . PRO A 1 100 ? 16.047 -17.047 -11.539 1 89.94 100 PRO A C 1
ATOM 773 O O . PRO A 1 100 ? 16.328 -16.391 -10.531 1 89.94 100 PRO A O 1
ATOM 776 N N . LEU A 1 101 ? 16.469 -18.312 -11.555 1 87.81 101 LEU A N 1
ATOM 777 C CA . LEU A 1 101 ? 17.234 -19 -10.516 1 87.81 101 LEU A CA 1
ATOM 778 C C . LEU A 1 101 ? 18.703 -19.078 -10.883 1 87.81 101 LEU A C 1
ATOM 780 O O . LEU A 1 101 ? 19.578 -18.922 -10.023 1 87.81 101 LEU A O 1
ATOM 784 N N . LEU A 1 102 ? 18.938 -19.312 -12.109 1 93.62 102 LEU A N 1
ATOM 785 C CA . LEU A 1 102 ? 20.266 -19.406 -12.688 1 93.62 102 LEU A CA 1
ATOM 786 C C . LEU A 1 102 ? 20.375 -18.578 -13.961 1 93.62 102 LEU A C 1
ATOM 788 O O . LEU A 1 102 ? 19.391 -18.406 -14.672 1 93.62 102 LEU A O 1
ATOM 792 N N . PRO A 1 103 ? 21.562 -18.109 -14.195 1 94.44 103 PRO A N 1
ATOM 793 C CA . PRO A 1 103 ? 21.719 -17.344 -15.43 1 94.44 103 PRO A CA 1
ATOM 794 C C . PRO A 1 103 ? 21.5 -18.188 -16.688 1 94.44 103 PRO A C 1
ATOM 796 O O . PRO A 1 103 ? 21.594 -19.422 -16.625 1 94.44 103 PRO A O 1
ATOM 799 N N . GLY A 1 104 ? 21.219 -17.531 -17.734 1 95.69 104 GLY A N 1
ATOM 800 C CA . GLY A 1 104 ? 21.125 -18.234 -19 1 95.69 104 GLY A CA 1
ATOM 801 C C . GLY A 1 104 ? 20.109 -17.609 -19.953 1 95.69 104 GLY A C 1
ATOM 802 O O . GLY A 1 104 ? 20.062 -17.969 -21.125 1 95.69 104 GLY A O 1
ATOM 803 N N . ASP A 1 105 ? 19.422 -16.672 -19.469 1 97.5 105 ASP A N 1
ATOM 804 C CA . ASP A 1 105 ? 18.359 -16.078 -20.281 1 97.5 105 ASP A CA 1
ATOM 805 C C . ASP A 1 105 ? 18.594 -14.578 -20.5 1 97.5 105 ASP A C 1
ATOM 807 O O . ASP A 1 105 ? 17.984 -13.75 -19.828 1 97.5 105 ASP A O 1
ATOM 811 N N . PRO A 1 106 ? 19.438 -14.25 -21.422 1 98.25 106 PRO A N 1
ATOM 812 C CA . PRO A 1 106 ? 19.594 -12.82 -21.703 1 98.25 106 PRO A CA 1
ATOM 813 C C . PRO A 1 106 ? 18.297 -12.148 -22.125 1 98.25 106 PRO A C 1
ATOM 815 O O . PRO A 1 106 ? 17.5 -12.75 -22.859 1 98.25 106 PRO A O 1
ATOM 818 N N . LEU A 1 107 ? 18.047 -10.93 -21.672 1 98.69 107 LEU A N 1
ATOM 819 C CA . LEU A 1 107 ? 16.844 -10.18 -22.016 1 98.69 107 LEU A CA 1
ATOM 820 C C . LEU A 1 107 ? 16.734 -10 -23.531 1 98.69 107 LEU A C 1
ATOM 822 O O . LEU A 1 107 ? 15.648 -10.117 -24.109 1 98.69 107 LEU A O 1
ATOM 826 N N . LEU A 1 108 ? 17.766 -9.633 -24.141 1 98.88 108 LEU A N 1
ATOM 827 C CA . LEU A 1 108 ? 17.984 -9.594 -25.578 1 98.88 108 LEU A CA 1
ATOM 828 C C . LEU A 1 108 ? 19.25 -10.367 -25.953 1 98.88 108 LEU A C 1
ATOM 830 O O . LEU A 1 108 ? 20.234 -10.328 -25.219 1 98.88 108 LEU A O 1
ATOM 834 N N . ALA A 1 109 ? 19.109 -11.078 -27.094 1 98.62 109 ALA A N 1
ATOM 835 C CA . ALA A 1 109 ? 20.234 -11.906 -27.516 1 98.62 109 ALA A CA 1
ATOM 836 C C . ALA A 1 109 ? 21.516 -11.086 -27.594 1 98.62 109 ALA A C 1
ATOM 838 O O . ALA A 1 109 ? 21.5 -9.938 -28.047 1 98.62 109 ALA A O 1
ATOM 839 N N . ILE A 1 110 ? 22.641 -11.602 -27.188 1 97.38 110 ILE A N 1
ATOM 840 C CA . ILE A 1 110 ? 23.891 -10.867 -27.156 1 97.38 110 ILE A CA 1
ATOM 841 C C . ILE A 1 110 ? 24.797 -11.312 -28.297 1 97.38 110 ILE A C 1
ATOM 843 O O . ILE A 1 110 ? 24.906 -10.625 -29.312 1 97.38 110 ILE A O 1
ATOM 847 N N . ASP A 1 111 ? 25.312 -12.57 -28.312 1 96.44 111 ASP A N 1
ATOM 848 C CA . ASP A 1 111 ? 26.266 -13.047 -29.312 1 96.44 111 ASP A CA 1
ATOM 849 C C . ASP A 1 111 ? 25.656 -14.133 -30.188 1 96.44 111 ASP A C 1
ATOM 851 O O . ASP A 1 111 ? 26.094 -14.359 -31.312 1 96.44 111 ASP A O 1
ATOM 855 N N . LYS A 1 112 ? 24.766 -14.805 -29.688 1 97.94 112 LYS A N 1
ATOM 856 C CA . LYS A 1 112 ? 24.141 -15.93 -30.375 1 97.94 112 LYS A CA 1
ATOM 857 C C . LYS A 1 112 ? 22.641 -15.977 -30.078 1 97.94 112 LYS A C 1
ATOM 859 O O . LYS A 1 112 ? 22.172 -15.375 -29.109 1 97.94 112 LYS A O 1
ATOM 864 N N . VAL A 1 113 ? 21.969 -16.578 -31.016 1 98.62 113 VAL A N 1
ATOM 865 C CA . VAL A 1 113 ? 20.594 -17 -30.766 1 98.62 113 VAL A CA 1
ATOM 866 C C . VAL A 1 113 ? 20.547 -18.516 -30.594 1 98.62 113 VAL A C 1
ATOM 868 O O . VAL A 1 113 ? 21.312 -19.234 -31.219 1 98.62 113 VAL A O 1
ATOM 871 N N . GLU A 1 114 ? 19.609 -18.938 -29.75 1 98.44 114 GLU A N 1
ATOM 872 C CA . GLU A 1 114 ? 19.594 -20.328 -29.344 1 98.44 114 GLU A CA 1
ATOM 873 C C . GLU A 1 114 ? 18.266 -21 -29.688 1 98.44 114 GLU A C 1
ATOM 875 O O . GLU A 1 114 ? 18.078 -22.188 -29.438 1 98.44 114 GLU A O 1
ATOM 880 N N . PHE A 1 115 ? 17.312 -20.359 -30.234 1 98.56 115 PHE A N 1
ATOM 881 C CA . PHE A 1 115 ? 16.047 -20.922 -30.688 1 98.56 115 PHE A CA 1
ATOM 882 C C . PHE A 1 115 ? 15.305 -19.953 -31.594 1 98.56 115 PHE A C 1
ATOM 884 O O . PHE A 1 115 ? 15.547 -18.75 -31.547 1 98.56 115 PHE A O 1
ATOM 891 N N . VAL A 1 116 ? 14.453 -20.453 -32.469 1 98.44 116 VAL A N 1
ATOM 892 C CA . VAL A 1 116 ? 13.555 -19.625 -33.25 1 98.44 116 VAL A CA 1
ATOM 893 C C . VAL A 1 116 ? 12.555 -18.922 -32.344 1 98.44 116 VAL A C 1
ATOM 895 O O . VAL A 1 116 ? 11.844 -19.578 -31.562 1 98.44 116 VAL A O 1
ATOM 898 N N . GLY A 1 117 ? 12.508 -17.594 -32.312 1 98.12 117 GLY A N 1
ATOM 899 C CA . GLY A 1 117 ? 11.594 -16.859 -31.469 1 98.12 117 GLY A CA 1
ATOM 900 C C . GLY A 1 117 ? 12.305 -16.094 -30.375 1 98.12 117 GLY A C 1
ATOM 901 O O . GLY A 1 117 ? 11.672 -15.352 -29.609 1 98.12 117 GLY A O 1
ATOM 902 N N . GLN A 1 118 ? 13.617 -16.219 -30.25 1 98.62 118 GLN A N 1
ATOM 903 C CA . GLN A 1 118 ? 14.367 -15.5 -29.234 1 98.62 118 GLN A CA 1
ATOM 904 C C . GLN A 1 118 ? 14.438 -14.008 -29.547 1 98.62 118 GLN A C 1
ATOM 906 O O . GLN A 1 118 ? 14.766 -13.633 -30.672 1 98.62 118 GLN A O 1
ATOM 911 N N . PRO A 1 119 ? 14.148 -13.125 -28.609 1 98.69 119 PRO A N 1
ATOM 912 C CA . PRO A 1 119 ? 14.227 -11.688 -28.875 1 98.69 119 PRO A CA 1
ATOM 913 C C . PRO A 1 119 ? 15.656 -11.211 -29.141 1 98.69 119 PRO A C 1
ATOM 915 O O . PRO A 1 119 ? 16.562 -11.5 -28.344 1 98.69 119 PRO A O 1
ATOM 918 N N . VAL A 1 120 ? 15.836 -10.492 -30.234 1 98.88 120 VAL A N 1
ATOM 919 C CA . VAL A 1 120 ? 17.156 -10.016 -30.625 1 98.88 120 VAL A CA 1
ATOM 920 C C . VAL A 1 120 ? 17.25 -8.516 -30.359 1 98.88 120 VAL A C 1
ATOM 922 O O . VAL A 1 120 ? 18.281 -8.023 -29.875 1 98.88 120 VAL A O 1
ATOM 925 N N . LEU A 1 121 ? 16.297 -7.746 -30.656 1 98.81 121 LEU A N 1
ATOM 926 C CA . LEU A 1 121 ? 16.156 -6.316 -30.406 1 98.81 121 LEU A CA 1
ATOM 927 C C . LEU A 1 121 ? 14.703 -5.953 -30.141 1 98.81 121 LEU A C 1
ATOM 929 O O . LEU A 1 121 ? 13.805 -6.781 -30.312 1 98.81 121 LEU A O 1
ATOM 933 N N . ALA A 1 122 ? 14.438 -4.773 -29.594 1 98.88 122 ALA A N 1
ATOM 934 C CA . ALA A 1 122 ? 13.086 -4.285 -29.344 1 98.88 122 ALA A CA 1
ATOM 935 C C . ALA A 1 122 ? 12.914 -2.855 -29.844 1 98.88 122 ALA A C 1
ATOM 937 O O . ALA A 1 122 ? 13.859 -2.062 -29.797 1 98.88 122 ALA A O 1
ATOM 938 N N . VAL A 1 123 ? 11.734 -2.537 -30.344 1 98.88 123 VAL A N 1
ATOM 939 C CA . VAL A 1 123 ? 11.406 -1.213 -30.875 1 98.88 123 VAL A CA 1
ATOM 940 C C . VAL A 1 123 ? 10.25 -0.613 -30.062 1 98.88 123 VAL A C 1
ATOM 942 O O . VAL A 1 123 ? 9.289 -1.31 -29.734 1 98.88 123 VAL A O 1
ATOM 945 N N . ALA A 1 124 ? 10.391 0.577 -29.641 1 98.88 124 ALA A N 1
ATOM 946 C CA . ALA A 1 124 ? 9.32 1.347 -29 1 98.88 124 ALA A CA 1
ATOM 947 C C . ALA A 1 124 ? 8.797 2.432 -29.938 1 98.88 124 ALA A C 1
ATOM 949 O O . ALA A 1 124 ? 9.578 3.211 -30.484 1 98.88 124 ALA A O 1
ATOM 950 N N . ALA A 1 125 ? 7.52 2.479 -30.109 1 98.81 125 ALA A N 1
ATOM 951 C CA . ALA A 1 125 ? 6.891 3.459 -30.984 1 98.81 125 ALA A CA 1
ATOM 952 C C . ALA A 1 125 ? 5.562 3.941 -30.406 1 98.81 125 ALA A C 1
ATOM 954 O O . ALA A 1 125 ? 5.09 3.416 -29.406 1 98.81 125 ALA A O 1
ATOM 955 N N . ARG A 1 126 ? 4.945 4.863 -31.062 1 97.19 126 ARG A N 1
ATOM 956 C CA . ARG A 1 126 ? 3.727 5.512 -30.594 1 97.19 126 ARG A CA 1
ATOM 957 C C . ARG A 1 126 ? 2.539 4.559 -30.672 1 97.19 126 ARG A C 1
ATOM 959 O O . ARG A 1 126 ? 1.523 4.77 -30 1 97.19 126 ARG A O 1
ATOM 966 N N . ASP A 1 127 ? 2.643 3.574 -31.531 1 96.38 127 ASP A N 1
ATOM 967 C CA . ASP A 1 127 ? 1.61 2.549 -31.656 1 96.38 127 ASP A CA 1
ATOM 968 C C . ASP A 1 127 ? 2.221 1.193 -32 1 96.38 127 ASP A C 1
ATOM 970 O O . ASP A 1 127 ? 3.363 1.12 -32.469 1 96.38 127 ASP A O 1
ATOM 974 N N . LEU A 1 128 ? 1.449 0.181 -31.766 1 96.69 128 LEU A N 1
ATOM 975 C CA . LEU A 1 128 ? 1.936 -1.187 -31.906 1 96.69 128 LEU A CA 1
ATOM 976 C C . LEU A 1 128 ? 2.291 -1.485 -33.375 1 96.69 128 LEU A C 1
ATOM 978 O O . LEU A 1 128 ? 3.273 -2.178 -33.625 1 96.69 128 LEU A O 1
ATOM 982 N N . ASP A 1 129 ? 1.517 -0.979 -34.281 1 97.81 129 ASP A N 1
ATOM 983 C CA . ASP A 1 129 ? 1.747 -1.245 -35.719 1 97.81 129 ASP A CA 1
ATOM 984 C C . ASP A 1 129 ? 3.082 -0.664 -36.156 1 97.81 129 ASP A C 1
ATOM 986 O O . ASP A 1 129 ? 3.852 -1.332 -36.875 1 97.81 129 ASP A O 1
ATOM 990 N N . SER A 1 130 ? 3.346 0.542 -35.75 1 98.38 130 SER A N 1
ATOM 991 C CA . SER A 1 130 ? 4.617 1.171 -36.094 1 98.38 130 SER A CA 1
ATOM 992 C C . SER A 1 130 ? 5.789 0.414 -35.469 1 98.38 130 SER A C 1
ATOM 994 O O . SER A 1 130 ? 6.824 0.233 -36.125 1 98.38 130 SER A O 1
ATOM 996 N N . ALA A 1 131 ? 5.652 0.006 -34.219 1 98.69 131 ALA A N 1
ATOM 997 C CA . ALA A 1 131 ? 6.707 -0.747 -33.562 1 98.69 131 ALA A CA 1
ATOM 998 C C . ALA A 1 131 ? 7.004 -2.051 -34.312 1 98.69 131 ALA A C 1
ATOM 1000 O O . ALA A 1 131 ? 8.172 -2.402 -34.5 1 98.69 131 ALA A O 1
ATOM 1001 N N . ARG A 1 132 ? 5.949 -2.752 -34.656 1 98.31 132 ARG A N 1
ATOM 1002 C CA . ARG A 1 132 ? 6.09 -4.023 -35.375 1 98.31 132 ARG A CA 1
ATOM 1003 C C . ARG A 1 132 ? 6.766 -3.83 -36.719 1 98.31 132 ARG A C 1
ATOM 1005 O O . ARG A 1 132 ? 7.723 -4.539 -37.031 1 98.31 132 ARG A O 1
ATOM 1012 N N . ARG A 1 133 ? 6.297 -2.877 -37.5 1 98.44 133 ARG A N 1
ATOM 1013 C CA . ARG A 1 133 ? 6.863 -2.609 -38.812 1 98.44 133 ARG A CA 1
ATOM 1014 C C . ARG A 1 133 ? 8.344 -2.246 -38.719 1 98.44 133 ARG A C 1
ATOM 1016 O O . ARG A 1 133 ? 9.156 -2.709 -39.5 1 98.44 133 ARG A O 1
ATOM 1023 N N . ALA A 1 134 ? 8.602 -1.457 -37.75 1 98.81 134 ALA A N 1
ATOM 1024 C CA . ALA A 1 134 ? 9.984 -1.035 -37.562 1 98.81 134 ALA A CA 1
ATOM 1025 C C . ALA A 1 134 ? 10.867 -2.213 -37.156 1 98.81 134 ALA A C 1
ATOM 1027 O O . ALA A 1 134 ? 12 -2.346 -37.625 1 98.81 134 ALA A O 1
ATOM 1028 N N . ALA A 1 135 ? 10.422 -3.021 -36.281 1 98.62 135 ALA A N 1
ATOM 1029 C CA . ALA A 1 135 ? 11.18 -4.199 -35.875 1 98.62 135 ALA A CA 1
ATOM 1030 C C . ALA A 1 135 ? 11.516 -5.09 -37.062 1 98.62 135 ALA A C 1
ATOM 1032 O O . ALA A 1 135 ? 12.625 -5.605 -37.188 1 98.62 135 ALA A O 1
ATOM 1033 N N . MET A 1 136 ? 10.562 -5.219 -38 1 97.88 136 MET A N 1
ATOM 1034 C CA . MET A 1 136 ? 10.742 -6.078 -39.156 1 97.88 136 MET A CA 1
ATOM 1035 C C . MET A 1 136 ? 11.711 -5.449 -40.156 1 97.88 136 MET A C 1
ATOM 1037 O O . MET A 1 136 ? 12.289 -6.148 -41 1 97.88 136 MET A O 1
ATOM 1041 N N . ALA A 1 137 ? 11.883 -4.18 -40 1 98.44 137 ALA A N 1
ATOM 1042 C CA . ALA A 1 137 ? 12.766 -3.461 -40.938 1 98.44 137 ALA A CA 1
ATOM 1043 C C . ALA A 1 137 ? 14.227 -3.643 -40.531 1 98.44 137 ALA A C 1
ATOM 1045 O O . ALA A 1 137 ? 15.133 -3.357 -41.312 1 98.44 137 ALA A O 1
ATOM 1046 N N . ALA A 1 138 ? 14.484 -4.113 -39.312 1 98.5 138 ALA A N 1
ATOM 1047 C CA . ALA A 1 138 ? 15.859 -4.34 -38.906 1 98.5 138 ALA A CA 1
ATOM 1048 C C . ALA A 1 138 ? 16.516 -5.457 -39.719 1 98.5 138 ALA A C 1
ATOM 1050 O O . ALA A 1 138 ? 15.867 -6.457 -40.031 1 98.5 138 ALA A O 1
ATOM 1051 N N . VAL A 1 139 ? 17.766 -5.277 -40 1 98.12 139 VAL A N 1
ATOM 1052 C CA . VAL A 1 139 ? 18.516 -6.305 -40.719 1 98.12 139 VAL A CA 1
ATOM 1053 C C . VAL A 1 139 ? 19.469 -7.004 -39.781 1 98.12 139 VAL A C 1
ATOM 1055 O O . VAL A 1 139 ? 20.359 -6.367 -39.188 1 98.12 139 VAL A O 1
ATOM 1058 N N . ILE A 1 140 ? 19.281 -8.336 -39.625 1 98.44 140 ILE A N 1
ATOM 1059 C CA . ILE A 1 140 ? 20.141 -9.141 -38.781 1 98.44 140 ILE A CA 1
ATOM 1060 C C . ILE A 1 140 ? 20.875 -10.188 -39.594 1 98.44 140 ILE A C 1
ATOM 1062 O O . ILE A 1 140 ? 20.25 -10.969 -40.312 1 98.44 140 ILE A O 1
ATOM 1066 N N . GLU A 1 141 ? 22.156 -10.211 -39.5 1 98.38 141 GLU A N 1
ATOM 1067 C CA . GLU A 1 141 ? 23 -11.195 -40.188 1 98.38 141 GLU A CA 1
ATOM 1068 C C . GLU A 1 141 ? 23.438 -12.305 -39.219 1 98.38 141 GLU A C 1
ATOM 1070 O O . GLU A 1 141 ? 23.938 -12.023 -38.125 1 98.38 141 GLU A O 1
ATOM 1075 N N . TYR A 1 142 ? 23.188 -13.633 -39.75 1 98.44 142 TYR A N 1
ATOM 1076 C CA . TYR A 1 142 ? 23.484 -14.781 -38.875 1 98.44 142 TYR A CA 1
ATOM 1077 C C . TYR A 1 142 ? 24.516 -15.688 -39.531 1 98.44 142 TYR A C 1
ATOM 1079 O O . TYR A 1 142 ? 24.672 -15.703 -40.75 1 98.44 142 TYR A O 1
ATOM 1087 N N . GLU A 1 143 ? 25.297 -16.375 -38.75 1 98.62 143 GLU A N 1
ATOM 1088 C CA . GLU A 1 143 ? 26.016 -17.594 -39.125 1 98.62 143 GLU A CA 1
ATOM 1089 C C . GLU A 1 143 ? 25.391 -18.828 -38.438 1 98.62 143 GLU A C 1
ATOM 1091 O O . GLU A 1 143 ? 25.484 -19 -37.219 1 98.62 143 GLU A O 1
ATOM 1096 N N . ASP A 1 144 ? 24.781 -19.672 -39.25 1 98.25 144 ASP A N 1
ATOM 1097 C CA . ASP A 1 144 ? 24.031 -20.797 -38.719 1 98.25 144 ASP A CA 1
ATOM 1098 C C . ASP A 1 144 ? 24.953 -21.812 -38.062 1 98.25 144 ASP A C 1
ATOM 1100 O O . ASP A 1 144 ? 26.062 -22.062 -38.531 1 98.25 144 ASP A O 1
ATOM 1104 N N . LEU A 1 145 ? 24.531 -22.344 -36.969 1 98.38 145 LEU A N 1
ATOM 1105 C CA . LEU A 1 145 ? 25.156 -23.438 -36.219 1 98.38 145 LEU A CA 1
ATOM 1106 C C . LEU A 1 145 ? 24.25 -24.656 -36.156 1 98.38 145 LEU A C 1
ATOM 1108 O O . LEU A 1 145 ? 23.031 -24.531 -36.281 1 98.38 145 LEU A O 1
ATOM 1112 N N . PRO A 1 146 ? 24.844 -25.906 -36.062 1 96.75 146 PRO A N 1
ATOM 1113 C CA . PRO A 1 146 ? 24 -27.094 -36 1 96.75 146 PRO A CA 1
ATOM 1114 C C . PRO A 1 146 ? 23.125 -27.125 -34.75 1 96.75 146 PRO A C 1
ATOM 1116 O O . PRO A 1 146 ? 23.641 -27.031 -33.625 1 96.75 146 PRO A O 1
ATOM 1119 N N . PRO A 1 147 ? 21.828 -27.297 -34.875 1 97.75 147 PRO A N 1
ATOM 1120 C CA . PRO A 1 147 ? 20.953 -27.344 -33.719 1 97.75 147 PRO A CA 1
ATOM 1121 C C . PRO A 1 147 ? 20.703 -28.766 -33.219 1 97.75 147 PRO A C 1
ATOM 1123 O O . PRO A 1 147 ? 20.859 -29.719 -33.969 1 97.75 147 PRO A O 1
ATOM 1126 N N . VAL A 1 148 ? 20.484 -28.969 -31.938 1 98.31 148 VAL A N 1
ATOM 1127 C CA . VAL A 1 148 ? 19.906 -30.172 -31.344 1 98.31 148 VAL A CA 1
ATOM 1128 C C . VAL A 1 148 ? 18.422 -29.938 -31.047 1 98.31 148 VAL A C 1
ATOM 1130 O O . VAL A 1 148 ? 18.078 -29.094 -30.219 1 98.31 148 VAL A O 1
ATOM 1133 N N . LEU A 1 149 ? 17.547 -30.672 -31.734 1 97.69 149 LEU A N 1
ATOM 1134 C CA . LEU A 1 149 ? 16.125 -30.375 -31.609 1 97.69 149 LEU A CA 1
ATOM 1135 C C . LEU A 1 149 ? 15.375 -31.562 -31.031 1 97.69 149 LEU A C 1
ATOM 1137 O O . LEU A 1 149 ? 14.188 -31.453 -30.719 1 97.69 149 LEU A O 1
ATOM 1141 N N . ASP A 1 150 ? 16.078 -32.656 -30.781 1 96.25 150 ASP A N 1
ATOM 1142 C CA . ASP A 1 150 ? 15.453 -33.906 -30.297 1 96.25 150 ASP A CA 1
ATOM 1143 C C . ASP A 1 150 ? 15.961 -34.25 -28.906 1 96.25 150 ASP A C 1
ATOM 1145 O O . ASP A 1 150 ? 17.172 -34.281 -28.672 1 96.25 150 ASP A O 1
ATOM 1149 N N . VAL A 1 151 ? 15.039 -34.562 -28.016 1 98.06 151 VAL A N 1
ATOM 1150 C CA . VAL A 1 151 ? 15.383 -34.812 -26.625 1 98.06 151 VAL A CA 1
ATOM 1151 C C . VAL A 1 151 ? 16.188 -36.125 -26.516 1 98.06 151 VAL A C 1
ATOM 1153 O O . VAL A 1 151 ? 17.078 -36.25 -25.688 1 98.06 151 VAL A O 1
ATOM 1156 N N . VAL A 1 152 ? 15.867 -37.125 -27.328 1 98.44 152 VAL A N 1
ATOM 1157 C CA . VAL A 1 152 ? 16.594 -38.406 -27.297 1 98.44 152 VAL A CA 1
ATOM 1158 C C . VAL A 1 152 ? 18.047 -38.188 -27.734 1 98.44 152 VAL A C 1
ATOM 1160 O O . VAL A 1 152 ? 18.969 -38.719 -27.141 1 98.44 152 VAL A O 1
ATOM 1163 N N . GLN A 1 153 ? 18.141 -37.344 -28.812 1 98.12 153 GLN A N 1
ATOM 1164 C CA . GLN A 1 153 ? 19.484 -36.969 -29.25 1 98.12 153 GLN A CA 1
ATOM 1165 C C . GLN A 1 153 ? 20.25 -36.281 -28.125 1 98.12 153 GLN A C 1
ATOM 1167 O O . GLN A 1 153 ? 21.422 -36.594 -27.859 1 98.12 153 GLN A O 1
ATOM 1172 N N . ALA A 1 154 ? 19.625 -35.344 -27.5 1 98.69 154 ALA A N 1
ATOM 1173 C CA . ALA A 1 154 ? 20.25 -34.625 -26.391 1 98.69 154 ALA A CA 1
ATOM 1174 C C . ALA A 1 154 ? 20.641 -35.562 -25.281 1 98.69 154 ALA A C 1
ATOM 1176 O O . ALA A 1 154 ? 21.719 -35.438 -24.688 1 98.69 154 ALA A O 1
ATOM 1177 N N . LEU A 1 155 ? 19.75 -36.531 -24.891 1 98.69 155 LEU A N 1
ATOM 1178 C CA . LEU A 1 155 ? 20 -37.5 -23.844 1 98.69 155 LEU A CA 1
ATOM 1179 C C . LEU A 1 155 ? 21.219 -38.375 -24.188 1 98.69 155 LEU A C 1
ATOM 1181 O O . LEU A 1 155 ? 22.094 -38.562 -23.344 1 98.69 155 LEU A O 1
ATOM 1185 N N . ARG A 1 156 ? 21.266 -38.875 -25.391 1 98.5 156 ARG A N 1
ATOM 1186 C CA . ARG A 1 156 ? 22.344 -39.75 -25.828 1 98.5 156 ARG A CA 1
ATOM 1187 C C . ARG A 1 156 ? 23.672 -39.031 -25.875 1 98.5 156 ARG A C 1
ATOM 1189 O O . ARG A 1 156 ? 24.734 -39.594 -25.594 1 98.5 156 ARG A O 1
ATOM 1196 N N . GLN A 1 157 ? 23.625 -37.719 -26.156 1 98.06 157 GLN A N 1
ATOM 1197 C CA . GLN A 1 157 ? 24.828 -36.906 -26.234 1 98.06 157 GLN A CA 1
ATOM 1198 C C . GLN A 1 157 ? 25.188 -36.312 -24.875 1 98.06 157 GLN A C 1
ATOM 1200 O O . GLN A 1 157 ? 26.203 -35.625 -24.734 1 98.06 157 GLN A O 1
ATOM 1205 N N . GLN A 1 158 ? 24.375 -36.5 -23.859 1 98.31 158 GLN A N 1
ATOM 1206 C CA . GLN A 1 158 ? 24.516 -35.906 -22.547 1 98.31 158 GLN A CA 1
ATOM 1207 C C . GLN A 1 158 ? 24.609 -34.406 -22.625 1 98.31 158 GLN A C 1
ATOM 1209 O O . GLN A 1 158 ? 25.516 -33.781 -22.016 1 98.31 158 GLN A O 1
ATOM 1214 N N . HIS A 1 159 ? 23.891 -33.812 -23.594 1 98.31 159 HIS A N 1
ATOM 1215 C CA . HIS A 1 159 ? 23.75 -32.375 -23.75 1 98.31 159 HIS A CA 1
ATOM 1216 C C . HIS A 1 159 ? 22.719 -31.812 -22.766 1 98.31 159 HIS A C 1
ATOM 1218 O O . HIS A 1 159 ? 21.516 -31.812 -23.062 1 98.31 159 HIS A O 1
ATOM 1224 N N . PHE A 1 160 ? 23.188 -31.328 -21.578 1 98.56 160 PHE A N 1
ATOM 1225 C CA . PHE A 1 160 ? 22.312 -30.984 -20.469 1 98.56 160 PHE A CA 1
ATOM 1226 C C . PHE A 1 160 ? 22.453 -29.516 -20.094 1 98.56 160 PHE A C 1
ATOM 1228 O O . PHE A 1 160 ? 23.531 -28.938 -20.266 1 98.56 160 PHE A O 1
ATOM 1235 N N . VAL A 1 161 ? 21.359 -28.875 -19.703 1 98 161 VAL A N 1
ATOM 1236 C CA . VAL A 1 161 ? 21.438 -27.516 -19.172 1 98 161 VAL A CA 1
ATOM 1237 C C . VAL A 1 161 ? 21.969 -27.547 -17.75 1 98 161 VAL A C 1
ATOM 1239 O O . VAL A 1 161 ? 22.531 -26.562 -17.266 1 98 161 VAL A O 1
ATOM 1242 N N . LEU A 1 162 ? 21.703 -28.594 -16.984 1 97.69 162 LEU A N 1
ATOM 1243 C CA . LEU A 1 162 ? 22.156 -28.828 -15.617 1 97.69 162 LEU A CA 1
ATOM 1244 C C . LEU A 1 162 ? 22.453 -30.297 -15.391 1 97.69 162 LEU A C 1
ATOM 1246 O O . LEU A 1 162 ? 22.031 -31.156 -16.172 1 97.69 162 LEU A O 1
ATOM 1250 N N . ASP A 1 163 ? 23.062 -30.578 -14.273 1 96.94 163 ASP A N 1
ATOM 1251 C CA . ASP A 1 163 ? 23.453 -31.953 -13.977 1 96.94 163 ASP A CA 1
ATOM 1252 C C . ASP A 1 163 ? 22.234 -32.812 -13.672 1 96.94 163 ASP A C 1
ATOM 1254 O O . ASP A 1 163 ? 21.234 -32.312 -13.141 1 96.94 163 ASP A O 1
ATOM 1258 N N . SER A 1 164 ? 22.359 -34.125 -14.055 1 97.75 164 SER A N 1
ATOM 1259 C CA . SER A 1 164 ? 21.344 -35.094 -13.68 1 97.75 164 SER A CA 1
ATOM 1260 C C . SER A 1 164 ? 21.312 -35.312 -12.164 1 97.75 164 SER A C 1
ATOM 1262 O O . SER A 1 164 ? 22.203 -34.844 -11.445 1 97.75 164 SER A O 1
ATOM 1264 N N . HIS A 1 165 ? 20.25 -35.844 -11.695 1 97.94 165 HIS A N 1
ATOM 1265 C CA . HIS A 1 165 ? 20.031 -36.188 -10.297 1 97.94 165 HIS A CA 1
ATOM 1266 C C . HIS A 1 165 ? 19.422 -37.594 -10.164 1 97.94 165 HIS A C 1
ATOM 1268 O O . HIS A 1 165 ? 18.922 -38.156 -11.133 1 97.94 165 HIS A O 1
ATOM 1274 N N . THR A 1 166 ? 19.625 -38.219 -8.992 1 98.5 166 THR A N 1
ATOM 1275 C CA . THR A 1 166 ? 19.156 -39.594 -8.812 1 98.5 166 THR A CA 1
ATOM 1276 C C . THR A 1 166 ? 18.547 -39.781 -7.43 1 98.5 166 THR A C 1
ATOM 1278 O O . THR A 1 166 ? 19.109 -39.344 -6.426 1 98.5 166 THR A O 1
ATOM 1281 N N . HIS A 1 167 ? 17.328 -40.281 -7.387 1 98.44 167 HIS A N 1
ATOM 1282 C CA . HIS A 1 167 ? 16.75 -40.875 -6.18 1 98.44 167 HIS A CA 1
ATOM 1283 C C . HIS A 1 167 ? 16.969 -42.375 -6.133 1 98.44 167 HIS A C 1
ATOM 1285 O O . HIS A 1 167 ? 16.859 -43.062 -7.156 1 98.44 167 HIS A O 1
ATOM 1291 N N . GLN A 1 168 ? 17.281 -42.812 -4.938 1 97.75 168 GLN A N 1
ATOM 1292 C CA . GLN A 1 168 ? 17.5 -44.25 -4.824 1 97.75 168 GLN A CA 1
ATOM 1293 C C . GLN A 1 168 ? 17.031 -44.75 -3.471 1 97.75 168 GLN A C 1
ATOM 1295 O O . GLN A 1 168 ? 17.391 -44.219 -2.428 1 97.75 168 GLN A O 1
ATOM 1300 N N . ARG A 1 169 ? 16.266 -45.688 -3.465 1 97.56 169 ARG A N 1
ATOM 1301 C CA . ARG A 1 169 ? 15.906 -46.5 -2.305 1 97.56 169 ARG A CA 1
ATOM 1302 C C . ARG A 1 169 ? 16.141 -47.969 -2.58 1 97.56 169 ARG A C 1
ATOM 1304 O O . ARG A 1 169 ? 15.547 -48.531 -3.494 1 97.56 169 ARG A O 1
ATOM 1311 N N . GLY A 1 170 ? 17.031 -48.625 -1.821 1 97.38 170 GLY A N 1
ATOM 1312 C CA . GLY A 1 170 ? 17.344 -50.031 -2.021 1 97.38 170 GLY A CA 1
ATOM 1313 C C . GLY A 1 170 ? 18.219 -50.281 -3.236 1 97.38 170 GLY A C 1
ATOM 1314 O O . GLY A 1 170 ? 18.906 -49.344 -3.707 1 97.38 170 GLY A O 1
ATOM 1315 N N . ASP A 1 171 ? 18.266 -51.594 -3.668 1 98.19 171 ASP A N 1
ATOM 1316 C CA . ASP A 1 171 ? 19.094 -52.031 -4.789 1 98.19 171 ASP A CA 1
ATOM 1317 C C . ASP A 1 171 ? 18.219 -52.5 -5.957 1 98.19 171 ASP A C 1
ATOM 1319 O O . ASP A 1 171 ? 17.922 -53.688 -6.078 1 98.19 171 ASP A O 1
ATOM 1323 N N . SER A 1 172 ? 17.891 -51.562 -6.777 1 98.19 172 SER A N 1
ATOM 1324 C CA . SER A 1 172 ? 16.984 -51.875 -7.879 1 98.19 172 SER A CA 1
ATOM 1325 C C . SER A 1 172 ? 17.594 -52.906 -8.812 1 98.19 172 SER A C 1
ATOM 1327 O O . SER A 1 172 ? 16.875 -53.75 -9.344 1 98.19 172 SER A O 1
ATOM 1329 N N . ALA A 1 173 ? 18.891 -52.875 -9.047 1 97.88 173 ALA A N 1
ATOM 1330 C CA . ALA A 1 173 ? 19.547 -53.844 -9.922 1 97.88 173 ALA A CA 1
ATOM 1331 C C . ALA A 1 173 ? 19.328 -55.25 -9.422 1 97.88 173 ALA A C 1
ATOM 1333 O O . ALA A 1 173 ? 19.016 -56.156 -10.195 1 97.88 173 ALA A O 1
ATOM 1334 N N . ALA A 1 174 ? 19.547 -55.469 -8.164 1 98.25 174 ALA A N 1
ATOM 1335 C CA . ALA A 1 174 ? 19.359 -56.781 -7.566 1 98.25 174 ALA A CA 1
ATOM 1336 C C . ALA A 1 174 ? 17.891 -57.188 -7.621 1 98.25 174 ALA A C 1
ATOM 1338 O O . ALA A 1 174 ? 17.578 -58.375 -7.875 1 98.25 174 ALA A O 1
ATOM 1339 N N . ALA A 1 175 ? 17.031 -56.25 -7.348 1 98.31 175 ALA A N 1
ATOM 1340 C CA . ALA A 1 175 ? 15.594 -56.562 -7.367 1 98.31 175 ALA A CA 1
ATOM 1341 C C . ALA A 1 175 ? 15.133 -56.938 -8.773 1 98.31 175 ALA A C 1
ATOM 1343 O O . ALA A 1 175 ? 14.305 -57.844 -8.93 1 98.31 175 ALA A O 1
ATOM 1344 N N . LEU A 1 176 ? 15.625 -56.25 -9.789 1 98.25 176 LEU A N 1
ATOM 1345 C CA . LEU A 1 176 ? 15.281 -56.562 -11.18 1 98.25 176 LEU A CA 1
ATOM 1346 C C . LEU A 1 176 ? 15.797 -57.938 -11.586 1 98.25 176 LEU A C 1
ATOM 1348 O O . LEU A 1 176 ? 15.109 -58.688 -12.273 1 98.25 176 LEU A O 1
ATOM 1352 N N . ALA A 1 177 ? 16.953 -58.281 -11.141 1 97.69 177 ALA A N 1
ATOM 1353 C CA . ALA A 1 177 ? 17.578 -59.562 -11.5 1 97.69 177 ALA A CA 1
ATOM 1354 C C . ALA A 1 177 ? 16.828 -60.719 -10.883 1 97.69 177 ALA A C 1
ATOM 1356 O O . ALA A 1 177 ? 16.766 -61.812 -11.477 1 97.69 177 ALA A O 1
ATOM 1357 N N . SER A 1 178 ? 16.281 -60.5 -9.781 1 97.5 178 SER A N 1
ATOM 1358 C CA . SER A 1 178 ? 15.672 -61.594 -9.047 1 97.5 178 SER A CA 1
ATOM 1359 C C . SER A 1 178 ? 14.164 -61.656 -9.25 1 97.5 178 SER A C 1
ATOM 1361 O O . SER A 1 178 ? 13.492 -62.562 -8.781 1 97.5 178 SER A O 1
ATOM 1363 N N . ALA A 1 179 ? 13.57 -60.719 -9.961 1 98.12 179 ALA A N 1
ATOM 1364 C CA . ALA A 1 179 ? 12.117 -60.625 -10.094 1 98.12 179 ALA A CA 1
ATOM 1365 C C . ALA A 1 179 ? 11.57 -61.781 -10.93 1 98.12 179 ALA A C 1
ATOM 1367 O O . ALA A 1 179 ? 12.18 -62.188 -11.914 1 98.12 179 ALA A O 1
ATOM 1368 N N . PRO A 1 180 ? 10.422 -62.312 -10.602 1 98.19 180 PRO A N 1
ATOM 1369 C CA . PRO A 1 180 ? 9.781 -63.344 -11.406 1 98.19 180 PRO A CA 1
ATOM 1370 C C . PRO A 1 180 ? 9.508 -62.906 -12.844 1 98.19 180 PRO A C 1
ATOM 1372 O O . PRO A 1 180 ? 9.617 -63.719 -13.773 1 98.19 180 PRO A O 1
ATOM 1375 N N . HIS A 1 181 ? 9.047 -61.75 -12.992 1 98.31 181 HIS A N 1
ATOM 1376 C CA . HIS A 1 181 ? 8.82 -61.156 -14.305 1 98.31 181 HIS A CA 1
ATOM 1377 C C . HIS A 1 181 ? 9.586 -59.844 -14.445 1 98.31 181 HIS A C 1
ATOM 1379 O O . HIS A 1 181 ? 9.836 -59.156 -13.453 1 98.31 181 HIS A O 1
ATOM 1385 N N . ARG A 1 182 ? 9.977 -59.469 -15.625 1 98.06 182 ARG A N 1
ATOM 1386 C CA . ARG A 1 182 ? 10.688 -58.25 -15.922 1 98.06 182 ARG A CA 1
ATOM 1387 C C . ARG A 1 182 ? 10.25 -57.656 -17.266 1 98.06 182 ARG A C 1
ATOM 1389 O O . ARG A 1 182 ? 10.07 -58.406 -18.234 1 98.06 182 ARG A O 1
ATOM 1396 N N . LEU A 1 183 ? 9.969 -56.406 -17.328 1 97.56 183 LEU A N 1
ATOM 1397 C CA . LEU A 1 183 ? 9.57 -55.719 -18.547 1 97.56 183 LEU A CA 1
ATOM 1398 C C . LEU A 1 183 ? 10.383 -54.438 -18.75 1 97.56 183 LEU A C 1
ATOM 1400 O O . LEU A 1 183 ? 10.812 -53.812 -17.766 1 97.56 183 LEU A O 1
ATOM 1404 N N . GLN A 1 184 ? 10.672 -54.094 -19.953 1 97.75 184 GLN A N 1
ATOM 1405 C CA . GLN A 1 184 ? 11.297 -52.844 -20.344 1 97.75 184 GLN A CA 1
ATOM 1406 C C . GLN A 1 184 ? 10.445 -52.094 -21.359 1 97.75 184 GLN A C 1
ATOM 1408 O O . GLN A 1 184 ? 9.672 -52.719 -22.094 1 97.75 184 GLN A O 1
ATOM 1413 N N . GLY A 1 185 ? 10.539 -50.812 -21.344 1 97.19 185 GLY A N 1
ATOM 1414 C CA . GLY A 1 185 ? 9.805 -50.031 -22.312 1 97.19 185 GLY A CA 1
ATOM 1415 C C . GLY A 1 185 ? 10.234 -48.562 -22.344 1 97.19 185 GLY A C 1
ATOM 1416 O O . GLY A 1 185 ? 11.133 -48.156 -21.609 1 97.19 185 GLY A O 1
ATOM 1417 N N . SER A 1 186 ? 9.719 -47.844 -23.281 1 97.94 186 SER A N 1
ATOM 1418 C CA . SER A 1 186 ? 9.938 -46.406 -23.422 1 97.94 186 SER A CA 1
ATOM 1419 C C . SER A 1 186 ? 8.641 -45.688 -23.75 1 97.94 186 SER A C 1
ATOM 1421 O O . SER A 1 186 ? 7.66 -46.312 -24.172 1 97.94 186 SER A O 1
ATOM 1423 N N . LEU A 1 187 ? 8.594 -44.406 -23.516 1 98.12 187 LEU A N 1
ATOM 1424 C CA . LEU A 1 187 ? 7.402 -43.594 -23.719 1 98.12 187 LEU A CA 1
ATOM 1425 C C . LEU A 1 187 ? 7.781 -42.156 -23.984 1 98.12 187 LEU A C 1
ATOM 1427 O O . LEU A 1 187 ? 8.648 -41.594 -23.312 1 98.12 187 LEU A O 1
ATOM 1431 N N . HIS A 1 188 ? 7.18 -41.562 -25.062 1 98.19 188 HIS A N 1
ATOM 1432 C CA . HIS A 1 188 ? 7.258 -40.125 -25.281 1 98.19 188 HIS A CA 1
ATOM 1433 C C . HIS A 1 188 ? 6.035 -39.406 -24.703 1 98.19 188 HIS A C 1
ATOM 1435 O O . HIS A 1 188 ? 4.898 -39.812 -24.969 1 98.19 188 HIS A O 1
ATOM 1441 N N . ILE A 1 189 ? 6.273 -38.469 -23.906 1 98.56 189 ILE A N 1
ATOM 1442 C CA . ILE A 1 189 ? 5.223 -37.625 -23.375 1 98.56 189 ILE A CA 1
ATOM 1443 C C . ILE A 1 189 ? 5.383 -36.219 -23.922 1 98.56 189 ILE A C 1
ATOM 1445 O O . ILE A 1 189 ? 6.391 -35.531 -23.672 1 98.56 189 ILE A O 1
ATOM 1449 N N . GLY A 1 190 ? 4.418 -35.688 -24.656 1 97.94 190 GLY A N 1
ATOM 1450 C CA . GLY A 1 190 ? 4.492 -34.375 -25.297 1 97.94 190 GLY A CA 1
ATOM 1451 C C . GLY A 1 190 ? 4.328 -33.25 -24.312 1 97.94 190 GLY A C 1
ATOM 1452 O O . GLY A 1 190 ? 3.92 -33.438 -23.172 1 97.94 190 GLY A O 1
ATOM 1453 N N . GLY A 1 191 ? 4.699 -32.062 -24.812 1 98.06 191 GLY A N 1
ATOM 1454 C CA . GLY A 1 191 ? 4.504 -30.859 -24.016 1 98.06 191 GLY A CA 1
ATOM 1455 C C . GLY A 1 191 ? 3.09 -30.312 -24.109 1 98.06 191 GLY A C 1
ATOM 1456 O O . GLY A 1 191 ? 2.164 -31.031 -24.484 1 98.06 191 GLY A O 1
ATOM 1457 N N . GLN A 1 192 ? 2.914 -29.125 -23.594 1 98.31 192 GLN A N 1
ATOM 1458 C CA . GLN A 1 192 ? 1.613 -28.469 -23.562 1 98.31 192 GLN A CA 1
ATOM 1459 C C . GLN A 1 192 ? 1.77 -26.953 -23.547 1 98.31 192 GLN A C 1
ATOM 1461 O O . GLN A 1 192 ? 2.652 -26.422 -22.859 1 98.31 192 GLN A O 1
ATOM 1466 N N . GLU A 1 193 ? 0.993 -26.297 -24.344 1 98 193 GLU A N 1
ATOM 1467 C CA . GLU A 1 193 ? 0.929 -24.844 -24.328 1 98 193 GLU A CA 1
ATOM 1468 C C . GLU A 1 193 ? -0.044 -24.344 -23.25 1 98 193 GLU A C 1
ATOM 1470 O O . GLU A 1 193 ? -1.123 -24.922 -23.078 1 98 193 GLU A O 1
ATOM 1475 N N . HIS A 1 194 ? 0.352 -23.297 -22.516 1 97.06 194 HIS A N 1
ATOM 1476 C CA . HIS A 1 194 ? -0.5 -22.734 -21.469 1 97.06 194 HIS A CA 1
ATOM 1477 C C . HIS A 1 194 ? -1.801 -22.188 -22.047 1 97.06 194 HIS A C 1
ATOM 1479 O O . HIS A 1 194 ? -2.869 -22.359 -21.453 1 97.06 194 HIS A O 1
ATOM 1485 N N . PHE A 1 195 ? -1.642 -21.516 -23.188 1 96.38 195 PHE A N 1
ATOM 1486 C CA . PHE A 1 195 ? -2.736 -20.953 -23.969 1 96.38 195 PHE A CA 1
ATOM 1487 C C . PHE A 1 195 ? -3.629 -20.078 -23.094 1 96.38 195 PHE A C 1
ATOM 1489 O O . PHE A 1 195 ? -4.855 -20.203 -23.125 1 96.38 195 PHE A O 1
ATOM 1496 N N . TYR A 1 196 ? -3.062 -19.328 -22.141 1 94.19 196 TYR A N 1
ATOM 1497 C CA . TYR A 1 196 ? -3.822 -18.375 -21.344 1 94.19 196 TYR A CA 1
ATOM 1498 C C . TYR A 1 196 ? -4.551 -17.375 -22.25 1 94.19 196 TYR A C 1
ATOM 1500 O O . TYR A 1 196 ? -4.113 -17.094 -23.359 1 94.19 196 TYR A O 1
ATOM 1508 N N . LEU A 1 197 ? -5.633 -16.812 -21.719 1 93.56 197 LEU A N 1
ATOM 1509 C CA . LEU A 1 197 ? -6.453 -15.914 -22.516 1 93.56 197 LEU A CA 1
ATOM 1510 C C . LEU A 1 197 ? -5.77 -14.562 -22.688 1 93.56 197 LEU A C 1
ATOM 1512 O O . LEU A 1 197 ? -5.746 -14.008 -23.781 1 93.56 197 LEU A O 1
ATOM 1516 N N . GLU A 1 198 ? -5.262 -14.047 -21.578 1 95.5 198 GLU A N 1
ATOM 1517 C CA . GLU A 1 198 ? -4.41 -12.867 -21.688 1 95.5 198 GLU A CA 1
ATOM 1518 C C . GLU A 1 198 ? -2.945 -13.258 -21.859 1 95.5 198 GLU A C 1
ATOM 1520 O O . GLU A 1 198 ? -2.34 -13.82 -20.953 1 95.5 198 GLU A O 1
ATOM 1525 N N . THR A 1 199 ? -2.422 -12.953 -23 1 97.31 199 THR A N 1
ATOM 1526 C CA . THR A 1 199 ? -1.018 -13.281 -23.219 1 97.31 199 THR A CA 1
ATOM 1527 C C . THR A 1 199 ? -0.121 -12.469 -22.281 1 97.31 199 THR A C 1
ATOM 1529 O O . THR A 1 199 ? -0.612 -11.75 -21.422 1 97.31 199 THR A O 1
ATOM 1532 N N . GLN A 1 200 ? 1.164 -12.742 -22.359 1 98.19 200 GLN A N 1
ATOM 1533 C CA . GLN A 1 200 ? 2.084 -11.953 -21.547 1 98.19 200 GLN A CA 1
ATOM 1534 C C . GLN A 1 200 ? 1.935 -10.461 -21.828 1 98.19 200 GLN A C 1
ATOM 1536 O O . GLN A 1 200 ? 1.872 -10.047 -22.984 1 98.19 200 GLN A O 1
ATOM 1541 N N . ILE A 1 201 ? 1.81 -9.719 -20.719 1 98.12 201 ILE A N 1
ATOM 1542 C CA . ILE A 1 201 ? 1.628 -8.281 -20.922 1 98.12 201 ILE A CA 1
ATOM 1543 C C . ILE A 1 201 ? 2.164 -7.523 -19.703 1 98.12 201 ILE A C 1
ATOM 1545 O O . ILE A 1 201 ? 2.074 -8.008 -18.578 1 98.12 201 ILE A O 1
ATOM 1549 N N . SER A 1 202 ? 2.771 -6.359 -19.906 1 98.19 202 SER A N 1
ATOM 1550 C CA . SER A 1 202 ? 3.197 -5.422 -18.875 1 98.19 202 SER A CA 1
ATOM 1551 C C . SER A 1 202 ? 3.035 -3.977 -19.344 1 98.19 202 SER A C 1
ATOM 1553 O O . SER A 1 202 ? 3.182 -3.68 -20.531 1 98.19 202 SER A O 1
ATOM 1555 N N . SER A 1 203 ? 2.617 -3.17 -18.484 1 97.81 203 SER A N 1
ATOM 1556 C CA . SER A 1 203 ? 2.58 -1.719 -18.641 1 97.81 203 SER A CA 1
ATOM 1557 C C . SER A 1 203 ? 3.389 -1.031 -17.547 1 97.81 203 SER A C 1
ATOM 1559 O O . SER A 1 203 ? 3.23 -1.337 -16.359 1 97.81 203 SER A O 1
ATOM 1561 N N . VAL A 1 204 ? 4.316 -0.117 -17.938 1 98 204 VAL A N 1
ATOM 1562 C CA . VAL A 1 204 ? 5.27 0.43 -16.984 1 98 204 VAL A CA 1
ATOM 1563 C C . VAL A 1 204 ? 5.199 1.955 -17 1 98 204 VAL A C 1
ATOM 1565 O O . VAL A 1 204 ? 5.102 2.57 -18.062 1 98 204 VAL A O 1
ATOM 1568 N N . MET A 1 205 ? 5.176 2.547 -15.859 1 95.38 205 MET A N 1
ATOM 1569 C CA . MET A 1 205 ? 5.211 3.992 -15.664 1 95.38 205 MET A CA 1
ATOM 1570 C C . MET A 1 205 ? 6.449 4.402 -14.867 1 95.38 205 MET A C 1
ATOM 1572 O O . MET A 1 205 ? 6.656 3.934 -13.75 1 95.38 205 MET A O 1
ATOM 1576 N N . PRO A 1 206 ? 7.27 5.25 -15.422 1 94.75 206 PRO A N 1
ATOM 1577 C CA . PRO A 1 206 ? 8.398 5.75 -14.633 1 94.75 206 PRO A CA 1
ATOM 1578 C C . PRO A 1 206 ? 7.957 6.652 -13.477 1 94.75 206 PRO A C 1
ATOM 1580 O O . PRO A 1 206 ? 6.961 7.367 -13.594 1 94.75 206 PRO A O 1
ATOM 1583 N N . THR A 1 207 ? 8.578 6.594 -12.281 1 90.94 207 THR A N 1
ATOM 1584 C CA . THR A 1 207 ? 8.312 7.461 -11.141 1 90.94 207 THR A CA 1
ATOM 1585 C C . THR A 1 207 ? 9.414 8.508 -10.992 1 90.94 207 THR A C 1
ATOM 1587 O O . THR A 1 207 ? 10.383 8.508 -11.75 1 90.94 207 THR A O 1
ATOM 1590 N N . GLU A 1 208 ? 9.086 9.484 -9.773 1 79.19 208 GLU A N 1
ATOM 1591 C CA . GLU A 1 208 ? 10.039 10.555 -9.5 1 79.19 208 GLU A CA 1
ATOM 1592 C C . GLU A 1 208 ? 11.336 10 -8.906 1 79.19 208 GLU A C 1
ATOM 1594 O O . GLU A 1 208 ? 11.305 9.047 -8.125 1 79.19 208 GLU A O 1
ATOM 1599 N N . ASP A 1 209 ? 12.367 9.594 -9.391 1 78.25 209 ASP A N 1
ATOM 1600 C CA . ASP A 1 209 ? 13.664 9.219 -8.836 1 78.25 209 ASP A CA 1
ATOM 1601 C C . ASP A 1 209 ? 14.203 7.953 -9.508 1 78.25 209 ASP A C 1
ATOM 1603 O O . ASP A 1 209 ? 14.828 7.117 -8.852 1 78.25 209 ASP A O 1
ATOM 1607 N N . GLY A 1 210 ? 13.742 7.773 -10.68 1 85.88 210 GLY A N 1
ATOM 1608 C CA . GLY A 1 210 ? 14.336 6.688 -11.445 1 85.88 210 GLY A CA 1
ATOM 1609 C C . GLY A 1 210 ? 13.648 5.352 -11.211 1 85.88 210 GLY A C 1
ATOM 1610 O O . GLY A 1 210 ? 14.016 4.348 -11.82 1 85.88 210 GLY A O 1
ATOM 1611 N N . GLY A 1 211 ? 12.633 5.332 -10.375 1 93.56 211 GLY A N 1
ATOM 1612 C CA . GLY A 1 211 ? 11.898 4.105 -10.102 1 93.56 211 GLY A CA 1
ATOM 1613 C C . GLY A 1 211 ? 10.836 3.799 -11.133 1 93.56 211 GLY A C 1
ATOM 1614 O O . GLY A 1 211 ? 10.758 4.461 -12.172 1 93.56 211 GLY A O 1
ATOM 1615 N N . MET A 1 212 ? 10.109 2.65 -10.93 1 97.62 212 MET A N 1
ATOM 1616 C CA . MET A 1 212 ? 9.086 2.189 -11.859 1 97.62 212 MET A CA 1
ATOM 1617 C C . MET A 1 212 ? 7.859 1.679 -11.117 1 97.62 212 MET A C 1
ATOM 1619 O O . MET A 1 212 ? 7.984 1.048 -10.062 1 97.62 212 MET A O 1
ATOM 1623 N N . ILE A 1 213 ? 6.707 1.982 -11.617 1 97 213 ILE A N 1
ATOM 1624 C CA . ILE A 1 213 ? 5.508 1.206 -11.32 1 97 213 ILE A CA 1
ATOM 1625 C C . ILE A 1 213 ? 5.215 0.242 -12.469 1 97 213 ILE A C 1
ATOM 1627 O O . ILE A 1 213 ? 5.035 0.666 -13.609 1 97 213 ILE A O 1
ATOM 1631 N N . VAL A 1 214 ? 5.188 -1.003 -12.18 1 98.56 214 VAL A N 1
ATOM 1632 C CA . VAL A 1 214 ? 5.031 -2.041 -13.188 1 98.56 214 VAL A CA 1
ATOM 1633 C C . VAL A 1 214 ? 3.693 -2.754 -13 1 98.56 214 VAL A C 1
ATOM 1635 O O . VAL A 1 214 ? 3.508 -3.484 -12.023 1 98.56 214 VAL A O 1
ATOM 1638 N N . TYR A 1 215 ? 2.727 -2.51 -13.875 1 97.75 215 TYR A N 1
ATOM 1639 C CA . TYR A 1 215 ? 1.541 -3.352 -13.969 1 97.75 215 TYR A CA 1
ATOM 1640 C C . TYR A 1 215 ? 1.825 -4.602 -14.797 1 97.75 215 TYR A C 1
ATOM 1642 O O . TYR A 1 215 ? 2.09 -4.516 -15.992 1 97.75 215 TYR A O 1
ATOM 1650 N N . CYS A 1 216 ? 1.796 -5.711 -14.141 1 97.88 216 CYS A N 1
ATOM 1651 C CA . CYS A 1 216 ? 2.293 -6.914 -14.797 1 97.88 216 CYS A CA 1
ATOM 1652 C C . CYS A 1 216 ? 1.359 -8.094 -14.555 1 97.88 216 CYS A C 1
ATOM 1654 O O . CYS A 1 216 ? 0.92 -8.32 -13.422 1 97.88 216 CYS A O 1
ATOM 1656 N N . SER A 1 217 ? 0.992 -8.797 -15.641 1 97.69 217 SER A N 1
ATOM 1657 C CA . SER A 1 217 ? 0.294 -10.078 -15.539 1 97.69 217 SER A CA 1
ATOM 1658 C C . SER A 1 217 ? 1.245 -11.195 -15.133 1 97.69 217 SER A C 1
ATOM 1660 O O . SER A 1 217 ? 1.798 -11.891 -15.984 1 97.69 217 SER A O 1
ATOM 1662 N N . THR A 1 218 ? 1.423 -11.406 -13.781 1 98.12 218 THR A N 1
ATOM 1663 C CA . THR A 1 218 ? 2.482 -12.289 -13.312 1 98.12 218 THR A CA 1
ATOM 1664 C C . THR A 1 218 ? 2.018 -13.102 -12.109 1 98.12 218 THR A C 1
ATOM 1666 O O . THR A 1 218 ? 1.188 -12.633 -11.32 1 98.12 218 THR A O 1
ATOM 1669 N N . GLN A 1 219 ? 2.549 -14.344 -11.977 1 97.88 219 GLN A N 1
ATOM 1670 C CA . GLN A 1 219 ? 2.348 -15.211 -10.82 1 97.88 219 GLN A CA 1
ATOM 1671 C C . GLN A 1 219 ? 3.367 -14.906 -9.727 1 97.88 219 GLN A C 1
ATOM 1673 O O . GLN A 1 219 ? 3.234 -15.391 -8.602 1 97.88 219 GLN A O 1
ATOM 1678 N N . ASN A 1 220 ? 4.367 -14.094 -10.07 1 98.12 220 ASN A N 1
ATOM 1679 C CA . ASN A 1 220 ? 5.5 -13.875 -9.172 1 98.12 220 ASN A CA 1
ATOM 1680 C C . ASN A 1 220 ? 5.945 -12.414 -9.18 1 98.12 220 ASN A C 1
ATOM 1682 O O . ASN A 1 220 ? 7.016 -12.094 -9.688 1 98.12 220 ASN A O 1
ATOM 1686 N N . PRO A 1 221 ? 5.223 -11.555 -8.5 1 98.25 221 PRO A N 1
ATOM 1687 C CA . PRO A 1 221 ? 5.531 -10.125 -8.516 1 98.25 221 PRO A CA 1
ATOM 1688 C C . PRO A 1 221 ? 6.934 -9.82 -7.984 1 98.25 221 PRO A C 1
ATOM 1690 O O . PRO A 1 221 ? 7.605 -8.922 -8.5 1 98.25 221 PRO A O 1
ATOM 1693 N N . THR A 1 222 ? 7.398 -10.531 -7.004 1 98.12 222 THR A N 1
ATOM 1694 C CA . THR A 1 222 ? 8.703 -10.281 -6.398 1 98.12 222 THR A CA 1
ATOM 1695 C C . THR A 1 222 ? 9.82 -10.539 -7.402 1 98.12 222 THR A C 1
ATOM 1697 O O . THR A 1 222 ? 10.789 -9.781 -7.473 1 98.12 222 THR A O 1
ATOM 1700 N N . GLU A 1 223 ? 9.711 -11.641 -8.156 1 97.88 223 GLU A N 1
ATOM 1701 C CA . GLU A 1 223 ? 10.734 -11.922 -9.164 1 97.88 223 GLU A CA 1
ATOM 1702 C C . GLU A 1 223 ? 10.773 -10.828 -10.227 1 97.88 223 GLU A C 1
ATOM 1704 O O . GLU A 1 223 ? 11.852 -10.398 -10.633 1 97.88 223 GLU A O 1
ATOM 1709 N N . VAL A 1 224 ? 9.609 -10.398 -10.703 1 98.5 224 VAL A N 1
ATOM 1710 C CA . VAL A 1 224 ? 9.547 -9.32 -11.68 1 98.5 224 VAL A CA 1
ATOM 1711 C C . VAL A 1 224 ? 10.164 -8.055 -11.094 1 98.5 224 VAL A C 1
ATOM 1713 O O . VAL A 1 224 ? 10.938 -7.359 -11.766 1 98.5 224 VAL A O 1
ATOM 1716 N N . GLN A 1 225 ? 9.82 -7.754 -9.859 1 98.69 225 GLN A N 1
ATOM 1717 C CA . GLN A 1 225 ? 10.383 -6.602 -9.164 1 98.69 225 GLN A CA 1
ATOM 1718 C C . GLN A 1 225 ? 11.906 -6.656 -9.164 1 98.69 225 GLN A C 1
ATOM 1720 O O . GLN A 1 225 ? 12.57 -5.676 -9.516 1 98.69 225 GLN A O 1
ATOM 1725 N N . LYS A 1 226 ? 12.453 -7.773 -8.742 1 98.38 226 LYS A N 1
ATOM 1726 C CA . LYS A 1 226 ? 13.898 -7.973 -8.648 1 98.38 226 LYS A CA 1
ATOM 1727 C C . LYS A 1 226 ? 14.562 -7.812 -10.008 1 98.38 226 LYS A C 1
ATOM 1729 O O . LYS A 1 226 ? 15.57 -7.105 -10.133 1 98.38 226 LYS A O 1
ATOM 1734 N N . LEU A 1 227 ? 13.992 -8.445 -11.031 1 98.5 227 LEU A N 1
ATOM 1735 C CA . LEU A 1 227 ? 14.633 -8.461 -12.344 1 98.5 227 LEU A CA 1
ATOM 1736 C C . LEU A 1 227 ? 14.547 -7.082 -13 1 98.5 227 LEU A C 1
ATOM 1738 O O . LEU A 1 227 ? 15.484 -6.656 -13.68 1 98.5 227 LEU A O 1
ATOM 1742 N N . VAL A 1 228 ? 13.414 -6.387 -12.828 1 98.69 228 VAL A N 1
ATOM 1743 C CA . VAL A 1 228 ? 13.312 -5.02 -13.328 1 98.69 228 VAL A CA 1
ATOM 1744 C C . VAL A 1 228 ? 14.359 -4.141 -12.633 1 98.69 228 VAL A C 1
ATOM 1746 O O . VAL A 1 228 ? 15.039 -3.344 -13.289 1 98.69 228 VAL A O 1
ATOM 1749 N N . ALA A 1 229 ? 14.484 -4.262 -11.32 1 98.38 229 ALA A N 1
ATOM 1750 C CA . ALA A 1 229 ? 15.492 -3.506 -10.578 1 98.38 229 ALA A CA 1
ATOM 1751 C C . ALA A 1 229 ? 16.891 -3.797 -11.109 1 98.38 229 ALA A C 1
ATOM 1753 O O . ALA A 1 229 ? 17.703 -2.881 -11.289 1 98.38 229 ALA A O 1
ATOM 1754 N N . GLU A 1 230 ? 17.172 -5.016 -11.406 1 98.06 230 GLU A N 1
ATOM 1755 C CA . GLU A 1 230 ? 18.5 -5.449 -11.828 1 98.06 230 GLU A CA 1
ATOM 1756 C C . GLU A 1 230 ? 18.828 -4.934 -13.227 1 98.06 230 GLU A C 1
ATOM 1758 O O . GLU A 1 230 ? 19.953 -4.465 -13.477 1 98.06 230 GLU A O 1
ATOM 1763 N N . VAL A 1 231 ? 17.875 -5.043 -14.156 1 98.25 231 VAL A N 1
ATOM 1764 C CA . VAL A 1 231 ? 18.172 -4.617 -15.516 1 98.25 231 VAL A CA 1
ATOM 1765 C C . VAL A 1 231 ? 18.344 -3.102 -15.562 1 98.25 231 VAL A C 1
ATOM 1767 O O . VAL A 1 231 ? 19.078 -2.578 -16.406 1 98.25 231 VAL A O 1
ATOM 1770 N N . LEU A 1 232 ? 17.703 -2.365 -14.633 1 98.12 232 LEU A N 1
ATOM 1771 C CA . LEU A 1 232 ? 17.781 -0.911 -14.594 1 98.12 232 LEU A CA 1
ATOM 1772 C C . LEU A 1 232 ? 18.938 -0.459 -13.703 1 98.12 232 LEU A C 1
ATOM 1774 O O . LEU A 1 232 ? 19.328 0.712 -13.727 1 98.12 232 LEU A O 1
ATOM 1778 N N . ASP A 1 233 ? 19.516 -1.361 -12.891 1 97.38 233 ASP A N 1
ATOM 1779 C CA . ASP A 1 233 ? 20.547 -1.057 -11.906 1 97.38 233 ASP A CA 1
ATOM 1780 C C . ASP A 1 233 ? 20.031 -0.074 -10.859 1 97.38 233 ASP A C 1
ATOM 1782 O O . ASP A 1 233 ? 20.656 0.959 -10.609 1 97.38 233 ASP A O 1
ATOM 1786 N N . VAL A 1 234 ? 18.875 -0.338 -10.297 1 97.19 234 VAL A N 1
ATOM 1787 C CA . VAL A 1 234 ? 18.281 0.405 -9.195 1 97.19 234 VAL A CA 1
ATOM 1788 C C . VAL A 1 234 ? 17.891 -0.557 -8.07 1 97.19 234 VAL A C 1
ATOM 1790 O O . VAL A 1 234 ? 18.016 -1.775 -8.219 1 97.19 234 VAL A O 1
ATOM 1793 N N . SER A 1 235 ? 17.5 -0.024 -6.906 1 97.31 235 SER A N 1
ATOM 1794 C CA . SER A 1 235 ? 17.109 -0.858 -5.773 1 97.31 235 SER A CA 1
ATOM 1795 C C . SER A 1 235 ? 15.703 -1.408 -5.945 1 97.31 235 SER A C 1
ATOM 1797 O O . SER A 1 235 ? 14.883 -0.81 -6.637 1 97.31 235 SER A O 1
ATOM 1799 N N . MET A 1 236 ? 15.438 -2.551 -5.355 1 98.19 236 MET A N 1
ATOM 1800 C CA . MET A 1 236 ? 14.109 -3.152 -5.395 1 98.19 236 MET A CA 1
ATOM 1801 C C . MET A 1 236 ? 13.062 -2.195 -4.828 1 98.19 236 MET A C 1
ATOM 1803 O O . MET A 1 236 ? 11.93 -2.154 -5.309 1 98.19 236 MET A O 1
ATOM 1807 N N . SER A 1 237 ? 13.422 -1.41 -3.844 1 97.69 237 SER A N 1
ATOM 1808 C CA . SER A 1 237 ? 12.484 -0.499 -3.205 1 97.69 237 SER A CA 1
ATOM 1809 C C . SER A 1 237 ? 12 0.57 -4.18 1 97.69 237 SER A C 1
ATOM 1811 O O . SER A 1 237 ? 10.984 1.223 -3.939 1 97.69 237 SER A O 1
ATOM 1813 N N . GLN A 1 238 ? 12.68 0.822 -5.297 1 97.31 238 GLN A N 1
ATOM 1814 C CA . GLN A 1 238 ? 12.32 1.839 -6.281 1 97.31 238 GLN A CA 1
ATOM 1815 C C . GLN A 1 238 ? 11.398 1.267 -7.352 1 97.31 238 GLN A C 1
ATOM 1817 O O . GLN A 1 238 ? 10.922 1.997 -8.227 1 97.31 238 GLN A O 1
ATOM 1822 N N . VAL A 1 239 ? 11.102 -0.04 -7.266 1 98.38 239 VAL A N 1
ATOM 1823 C CA . VAL A 1 239 ? 10.242 -0.714 -8.234 1 98.38 239 VAL A CA 1
ATOM 1824 C C . VAL A 1 239 ? 9.016 -1.281 -7.531 1 98.38 239 VAL A C 1
ATOM 1826 O O . VAL A 1 239 ? 9.133 -2.037 -6.566 1 98.38 239 VAL A O 1
ATOM 1829 N N . VAL A 1 240 ? 7.871 -0.896 -7.957 1 98.19 240 VAL A N 1
ATOM 1830 C CA . VAL A 1 240 ? 6.621 -1.435 -7.426 1 98.19 240 VAL A CA 1
ATOM 1831 C C . VAL A 1 240 ? 5.922 -2.268 -8.5 1 98.19 240 VAL A C 1
ATOM 1833 O O . VAL A 1 240 ? 5.746 -1.812 -9.633 1 98.19 240 VAL A O 1
ATOM 1836 N N . VAL A 1 241 ? 5.621 -3.486 -8.18 1 98.62 241 VAL A N 1
ATOM 1837 C CA . VAL A 1 241 ? 4.848 -4.34 -9.078 1 98.62 241 VAL A CA 1
ATOM 1838 C C . VAL A 1 241 ? 3.408 -4.445 -8.578 1 98.62 241 VAL A C 1
ATOM 1840 O O . VAL A 1 241 ? 3.172 -4.734 -7.398 1 98.62 241 VAL A O 1
ATOM 1843 N N . ASP A 1 242 ? 2.449 -4.199 -9.453 1 97.62 242 ASP A N 1
ATOM 1844 C CA . ASP A 1 242 ? 1.017 -4.25 -9.18 1 97.62 242 ASP A CA 1
ATOM 1845 C C . ASP A 1 242 ? 0.329 -5.305 -10.047 1 97.62 242 ASP A C 1
ATOM 1847 O O . ASP A 1 242 ? 0.426 -5.266 -11.273 1 97.62 242 ASP A O 1
ATOM 1851 N N . MET A 1 243 ? -0.341 -6.273 -9.398 1 97.31 243 MET A N 1
ATOM 1852 C CA . MET A 1 243 ? -0.999 -7.375 -10.094 1 97.31 243 MET A CA 1
ATOM 1853 C C . MET A 1 243 ? -2.391 -7.625 -9.523 1 97.31 243 MET A C 1
ATOM 1855 O O . MET A 1 243 ? -2.537 -8.328 -8.516 1 97.31 243 MET A O 1
ATOM 1859 N N . ARG A 1 244 ? -3.463 -7.168 -10.211 1 94.44 244 ARG A N 1
ATOM 1860 C CA . ARG A 1 244 ? -4.832 -7.32 -9.734 1 94.44 244 ARG A CA 1
ATOM 1861 C C . ARG A 1 244 ? -5.434 -8.641 -10.203 1 94.44 244 ARG A C 1
ATOM 1863 O O . ARG A 1 244 ? -6.09 -9.344 -9.43 1 94.44 244 ARG A O 1
ATOM 1870 N N . ARG A 1 245 ? -5.289 -8.883 -11.477 1 93.38 245 ARG A N 1
ATOM 1871 C CA . ARG A 1 245 ? -5.824 -10.094 -12.094 1 93.38 245 ARG A CA 1
ATOM 1872 C C . ARG A 1 245 ? -5.02 -10.477 -13.328 1 93.38 245 ARG A C 1
ATOM 1874 O O . ARG A 1 245 ? -4.301 -9.648 -13.891 1 93.38 245 ARG A O 1
ATOM 1881 N N . MET A 1 246 ? -5.125 -11.742 -13.609 1 94.19 246 MET A N 1
ATOM 1882 C CA . MET A 1 246 ? -4.488 -12.266 -14.812 1 94.19 246 MET A CA 1
ATOM 1883 C C . MET A 1 246 ? -5.469 -13.102 -15.625 1 94.19 246 MET A C 1
ATOM 1885 O O . MET A 1 246 ? -6.402 -13.688 -15.078 1 94.19 246 MET A O 1
ATOM 1889 N N . GLY A 1 247 ? -5.324 -13.148 -16.859 1 93.5 247 GLY A N 1
ATOM 1890 C CA . GLY A 1 247 ? -6.137 -13.953 -17.75 1 93.5 247 GLY A CA 1
ATOM 1891 C C . GLY A 1 247 ? -5.633 -15.375 -17.906 1 93.5 247 GLY A C 1
ATOM 1892 O O . GLY A 1 247 ? -5.492 -15.875 -19.016 1 93.5 247 GLY A O 1
ATOM 1893 N N . GLY A 1 248 ? -5.254 -15.961 -16.828 1 94.94 248 GLY A N 1
ATOM 1894 C CA . GLY A 1 248 ? -4.641 -17.281 -16.828 1 94.94 248 GLY A CA 1
ATOM 1895 C C . GLY A 1 248 ? -3.148 -17.25 -16.562 1 94.94 248 GLY A C 1
ATOM 1896 O O . GLY A 1 248 ? -2.459 -16.312 -16.984 1 94.94 248 GLY A O 1
ATOM 1897 N N . GLY A 1 249 ? -2.65 -18.203 -15.891 1 95.56 249 GLY A N 1
ATOM 1898 C CA . GLY A 1 249 ? -1.228 -18.328 -15.625 1 95.56 249 GLY A CA 1
ATOM 1899 C C . GLY A 1 249 ? -0.712 -19.75 -15.836 1 95.56 249 GLY A C 1
ATOM 1900 O O . GLY A 1 249 ? 0.168 -19.969 -16.672 1 95.56 249 GLY A O 1
ATOM 1901 N N . PHE A 1 250 ? -1.232 -20.734 -15.125 1 95.94 250 PHE A N 1
ATOM 1902 C CA . PHE A 1 250 ? -0.996 -22.156 -15.227 1 95.94 250 PHE A CA 1
ATOM 1903 C C . PHE A 1 250 ? 0.481 -22.484 -15.031 1 95.94 250 PHE A C 1
ATOM 1905 O O . PHE A 1 250 ? 0.972 -23.5 -15.523 1 95.94 250 PHE A O 1
ATOM 1912 N N . GLY A 1 251 ? 1.243 -21.547 -14.531 1 96.69 251 GLY A N 1
ATOM 1913 C CA . GLY A 1 251 ? 2.67 -21.703 -14.312 1 96.69 251 GLY A CA 1
ATOM 1914 C C . GLY A 1 251 ? 3.523 -20.891 -15.258 1 96.69 251 GLY A C 1
ATOM 1915 O O . GLY A 1 251 ? 4.633 -20.484 -14.906 1 96.69 251 GLY A O 1
ATOM 1916 N N . GLY A 1 252 ? 2.992 -20.594 -16.406 1 97.5 252 GLY A N 1
ATOM 1917 C CA . GLY A 1 252 ? 3.729 -19.922 -17.469 1 97.5 252 GLY A CA 1
ATOM 1918 C C . GLY A 1 252 ? 4.09 -18.5 -17.125 1 97.5 252 GLY A C 1
ATOM 1919 O O . GLY A 1 252 ? 5.031 -17.938 -17.688 1 97.5 252 GLY A O 1
ATOM 1920 N N . LYS A 1 253 ? 3.393 -17.891 -16.156 1 98 253 LYS A N 1
ATOM 1921 C CA . LYS A 1 253 ? 3.633 -16.484 -15.844 1 98 253 LYS A CA 1
ATOM 1922 C C . LYS A 1 253 ? 4.426 -16.344 -14.547 1 98 253 LYS A C 1
ATOM 1924 O O . LYS A 1 253 ? 4.43 -15.273 -13.922 1 98 253 LYS A O 1
ATOM 1929 N N . GLU A 1 254 ? 5 -17.422 -14.141 1 97.38 254 GLU A N 1
ATOM 1930 C CA . GLU A 1 254 ? 5.895 -17.375 -12.992 1 97.38 254 GLU A CA 1
ATOM 1931 C C . GLU A 1 254 ? 7.219 -16.703 -13.352 1 97.38 254 GLU A C 1
ATOM 1933 O O . GLU A 1 254 ? 7.676 -15.805 -12.648 1 97.38 254 GLU A O 1
ATOM 1938 N N . THR A 1 255 ? 7.781 -17.141 -14.531 1 97.19 255 THR A N 1
ATOM 1939 C CA . THR A 1 255 ? 9.07 -16.578 -14.922 1 97.19 255 THR A CA 1
ATOM 1940 C C . THR A 1 255 ? 8.938 -15.805 -16.234 1 97.19 255 THR A C 1
ATOM 1942 O O . THR A 1 255 ? 9.664 -14.836 -16.453 1 97.19 255 THR A O 1
ATOM 1945 N N . GLN A 1 256 ? 8.016 -16.203 -17.094 1 97.31 256 GLN A N 1
ATOM 1946 C CA . GLN A 1 256 ? 7.98 -15.711 -18.453 1 97.31 256 GLN A CA 1
ATOM 1947 C C . GLN A 1 256 ? 7.406 -14.297 -18.516 1 97.31 256 GLN A C 1
ATOM 1949 O O . GLN A 1 256 ? 7.547 -13.609 -19.531 1 97.31 256 GLN A O 1
ATOM 1954 N N . ALA A 1 257 ? 6.809 -13.859 -17.438 1 97.81 257 ALA A N 1
ATOM 1955 C CA . ALA A 1 257 ? 6.273 -12.5 -17.391 1 97.81 257 ALA A CA 1
ATOM 1956 C C . ALA A 1 257 ? 7.398 -11.469 -17.312 1 97.81 257 ALA A C 1
ATOM 1958 O O . ALA A 1 257 ? 7.184 -10.281 -17.562 1 97.81 257 ALA A O 1
ATOM 1959 N N . ALA A 1 258 ? 8.602 -11.883 -17 1 98.06 258 ALA A N 1
ATOM 1960 C CA . ALA A 1 258 ? 9.711 -10.984 -16.703 1 98.06 258 ALA A CA 1
ATOM 1961 C C . ALA A 1 258 ? 10.164 -10.234 -17.953 1 98.06 258 ALA A C 1
ATOM 1963 O O . ALA A 1 258 ? 10.492 -9.047 -17.891 1 98.06 258 ALA A O 1
ATOM 1964 N N . SER A 1 259 ? 10.195 -10.898 -19.094 1 98.44 259 SER A N 1
ATOM 1965 C CA . SER A 1 259 ? 10.773 -10.32 -20.297 1 98.44 259 SER A CA 1
ATOM 1966 C C . SER A 1 259 ? 10.016 -9.078 -20.734 1 98.44 259 SER A C 1
ATOM 1968 O O . SER A 1 259 ? 10.602 -8.008 -20.891 1 98.44 259 SER A O 1
ATOM 1970 N N . PRO A 1 260 ? 8.648 -9.156 -20.891 1 98.62 260 PRO A N 1
ATOM 1971 C CA . PRO A 1 260 ? 7.934 -7.941 -21.266 1 98.62 260 PRO A CA 1
ATOM 1972 C C . PRO A 1 260 ? 8.07 -6.828 -20.234 1 98.62 260 PRO A C 1
ATOM 1974 O O . PRO A 1 260 ? 8.195 -5.656 -20.578 1 98.62 260 PRO A O 1
ATOM 1977 N N . ALA A 1 261 ? 8.07 -7.152 -18.969 1 98.75 261 ALA A N 1
ATOM 1978 C CA . ALA A 1 261 ? 8.203 -6.164 -17.906 1 98.75 261 ALA A CA 1
ATOM 1979 C C . ALA A 1 261 ? 9.562 -5.461 -17.969 1 98.75 261 ALA A C 1
ATOM 1981 O O . ALA A 1 261 ? 9.633 -4.234 -17.875 1 98.75 261 ALA A O 1
ATOM 1982 N N . CYS A 1 262 ? 10.609 -6.234 -18.125 1 98.88 262 CYS A N 1
ATOM 1983 C CA . CYS A 1 262 ? 11.961 -5.699 -18.172 1 98.88 262 CYS A CA 1
ATOM 1984 C C . CYS A 1 262 ? 12.172 -4.844 -19.406 1 98.88 262 CYS A C 1
ATOM 1986 O O . CYS A 1 262 ? 12.781 -3.775 -19.344 1 98.88 262 CYS A O 1
ATOM 1988 N N . LEU A 1 263 ? 11.703 -5.297 -20.578 1 98.88 263 LEU A N 1
ATOM 1989 C CA . LEU A 1 263 ? 11.852 -4.523 -21.812 1 98.88 263 LEU A CA 1
ATOM 1990 C C . LEU A 1 263 ? 11.133 -3.186 -21.703 1 98.88 263 LEU A C 1
ATOM 1992 O O . LEU A 1 263 ? 11.688 -2.146 -22.078 1 98.88 263 LEU A O 1
ATOM 1996 N N . CYS A 1 264 ? 9.898 -3.26 -21.156 1 98.75 264 CYS A N 1
ATOM 1997 C CA . CYS A 1 264 ? 9.148 -2.029 -20.938 1 98.75 264 CYS A CA 1
ATOM 1998 C C . CYS A 1 264 ? 9.891 -1.093 -20 1 98.75 264 CYS A C 1
ATOM 2000 O O . CYS A 1 264 ? 9.969 0.112 -20.25 1 98.75 264 CYS A O 1
ATOM 2002 N N . ALA A 1 265 ? 10.422 -1.6 -18.938 1 98.75 265 ALA A N 1
ATOM 2003 C CA . ALA A 1 265 ? 11.109 -0.794 -17.938 1 98.75 265 ALA A CA 1
ATOM 2004 C C . ALA A 1 265 ? 12.352 -0.128 -18.516 1 98.75 265 ALA A C 1
ATOM 2006 O O . ALA A 1 265 ? 12.633 1.039 -18.234 1 98.75 265 ALA A O 1
ATOM 2007 N N . VAL A 1 266 ? 13.125 -0.889 -19.312 1 98.81 266 VAL A N 1
ATOM 2008 C CA . VAL A 1 266 ? 14.328 -0.343 -19.922 1 98.81 266 VAL A CA 1
ATOM 2009 C C . VAL A 1 266 ? 13.961 0.812 -20.844 1 98.81 266 VAL A C 1
ATOM 2011 O O . VAL A 1 266 ? 14.57 1.881 -20.797 1 98.81 266 VAL A O 1
ATOM 2014 N N . VAL A 1 267 ? 12.961 0.583 -21.703 1 98.81 267 VAL A N 1
ATOM 2015 C CA . VAL A 1 267 ? 12.531 1.623 -22.641 1 98.81 267 VAL A CA 1
ATOM 2016 C C . VAL A 1 267 ? 12.008 2.828 -21.859 1 98.81 267 VAL A C 1
ATOM 2018 O O . VAL A 1 267 ? 12.297 3.975 -22.219 1 98.81 267 VAL A O 1
ATOM 2021 N N . ALA A 1 268 ? 11.211 2.572 -20.812 1 98.25 268 ALA A N 1
ATOM 2022 C CA . ALA A 1 268 ? 10.695 3.652 -19.984 1 98.25 268 ALA A CA 1
ATOM 2023 C C . ALA A 1 268 ? 11.828 4.453 -19.359 1 98.25 268 ALA A C 1
ATOM 2025 O O . ALA A 1 268 ? 11.766 5.68 -19.281 1 98.25 268 ALA A O 1
ATOM 2026 N N . HIS A 1 269 ? 12.82 3.793 -18.844 1 98.06 269 HIS A N 1
ATOM 2027 C CA . HIS A 1 269 ? 13.984 4.434 -18.25 1 98.06 269 HIS A CA 1
ATOM 2028 C C . HIS A 1 269 ? 14.703 5.324 -19.25 1 98.06 269 HIS A C 1
ATOM 2030 O O . HIS A 1 269 ? 15.102 6.441 -18.922 1 98.06 269 HIS A O 1
ATOM 2036 N N . LEU A 1 270 ? 14.867 4.902 -20.484 1 97.94 270 LEU A N 1
ATOM 2037 C CA . LEU A 1 270 ? 15.656 5.582 -21.5 1 97.94 270 LEU A CA 1
ATOM 2038 C C . LEU A 1 270 ? 14.875 6.742 -22.109 1 97.94 270 LEU A C 1
ATOM 2040 O O . LEU A 1 270 ? 15.469 7.703 -22.609 1 97.94 270 LEU A O 1
ATOM 2044 N N . THR A 1 271 ? 13.547 6.703 -22.047 1 97.12 271 THR A N 1
ATOM 2045 C CA . THR A 1 271 ? 12.758 7.703 -22.75 1 97.12 271 THR A CA 1
ATOM 2046 C C . THR A 1 271 ? 12.039 8.625 -21.766 1 97.12 271 THR A C 1
ATOM 2048 O O . THR A 1 271 ? 11.594 9.711 -22.141 1 97.12 271 THR A O 1
ATOM 2051 N N . GLY A 1 272 ? 11.867 8.133 -20.531 1 94.31 272 GLY A N 1
ATOM 2052 C CA . GLY A 1 272 ? 11.078 8.875 -19.562 1 94.31 272 GLY A CA 1
ATOM 2053 C C . GLY A 1 272 ? 9.586 8.797 -19.812 1 94.31 272 GLY A C 1
ATOM 2054 O O . GLY A 1 272 ? 8.805 9.5 -19.172 1 94.31 272 GLY A O 1
ATOM 2055 N N . GLN A 1 273 ? 9.109 7.957 -20.734 1 95.69 273 GLN A N 1
ATOM 2056 C CA . GLN A 1 273 ? 7.703 7.84 -21.094 1 95.69 273 GLN A CA 1
ATOM 2057 C C . GLN A 1 273 ? 7.117 6.516 -20.625 1 95.69 273 GLN A C 1
ATOM 2059 O O . GLN A 1 273 ? 7.844 5.535 -20.453 1 95.69 273 GLN A O 1
ATOM 2064 N N . PRO A 1 274 ? 5.789 6.445 -20.312 1 96.06 274 PRO A N 1
ATOM 2065 C CA . PRO A 1 274 ? 5.168 5.148 -20.047 1 96.06 274 PRO A CA 1
ATOM 2066 C C . PRO A 1 274 ? 5.25 4.191 -21.234 1 96.06 274 PRO A C 1
ATOM 2068 O O . PRO A 1 274 ? 5.297 4.629 -22.375 1 96.06 274 PRO A O 1
ATOM 2071 N N . THR A 1 275 ? 5.309 2.949 -20.953 1 98.31 275 THR A N 1
ATOM 2072 C CA . THR A 1 275 ? 5.465 1.938 -22 1 98.31 275 THR A CA 1
ATOM 2073 C C . THR A 1 275 ? 4.504 0.774 -21.766 1 98.31 275 THR A C 1
ATOM 2075 O O . THR A 1 275 ? 4.066 0.535 -20.641 1 98.31 275 THR A O 1
ATOM 2078 N N . LYS A 1 276 ? 4.133 0.054 -22.812 1 98.06 276 LYS A N 1
ATOM 2079 C CA . LYS A 1 276 ? 3.318 -1.156 -22.766 1 98.06 276 LYS A CA 1
ATOM 2080 C C . LYS A 1 276 ? 3.811 -2.189 -23.766 1 98.06 276 LYS A C 1
ATOM 2082 O O . LYS A 1 276 ? 4.168 -1.841 -24.906 1 98.06 276 LYS A O 1
ATOM 2087 N N . MET A 1 277 ? 3.898 -3.422 -23.344 1 98.44 277 MET A N 1
ATOM 2088 C CA . MET A 1 277 ? 4.203 -4.531 -24.234 1 98.44 277 MET A CA 1
ATOM 2089 C C . MET A 1 277 ? 3.219 -5.68 -24.031 1 98.44 277 MET A C 1
ATOM 2091 O O . MET A 1 277 ? 3.16 -6.273 -22.953 1 98.44 277 MET A O 1
ATOM 2095 N N . ARG A 1 278 ? 2.441 -5.934 -24.969 1 97 278 ARG A N 1
ATOM 2096 C CA . ARG A 1 278 ? 1.585 -7.109 -25.047 1 97 278 ARG A CA 1
ATOM 2097 C C . ARG A 1 278 ? 2.059 -8.055 -26.156 1 97 278 ARG A C 1
ATOM 2099 O O . ARG A 1 278 ? 2.252 -7.629 -27.297 1 97 278 ARG A O 1
ATOM 2106 N N . LEU A 1 279 ? 2.213 -9.266 -25.844 1 97.62 279 LEU A N 1
ATOM 2107 C CA . LEU A 1 279 ? 2.619 -10.219 -26.875 1 97.62 279 LEU A CA 1
ATOM 2108 C C . LEU A 1 279 ? 1.411 -10.734 -27.641 1 97.62 279 LEU A C 1
ATOM 2110 O O . LEU A 1 279 ? 0.502 -11.328 -27.062 1 97.62 279 LEU A O 1
ATOM 2114 N N . PRO A 1 280 ? 1.47 -10.531 -28.953 1 95.69 280 PRO A N 1
ATOM 2115 C CA . PRO A 1 280 ? 0.461 -11.258 -29.734 1 95.69 280 PRO A CA 1
ATOM 2116 C C . PRO A 1 280 ? 0.577 -12.773 -29.594 1 95.69 280 PRO A C 1
ATOM 2118 O O . PRO A 1 280 ? 1.66 -13.289 -29.297 1 95.69 280 PRO A O 1
ATOM 2121 N N . ARG A 1 281 ? -0.449 -13.492 -29.828 1 96.62 281 ARG A N 1
ATOM 2122 C CA . ARG A 1 281 ? -0.539 -14.922 -29.562 1 96.62 281 ARG A CA 1
ATOM 2123 C C . ARG A 1 281 ? 0.621 -15.672 -30.203 1 96.62 281 ARG A C 1
ATOM 2125 O O . ARG A 1 281 ? 1.257 -16.516 -29.578 1 96.62 281 ARG A O 1
ATOM 2132 N N . VAL A 1 282 ? 0.887 -15.391 -31.453 1 96.38 282 VAL A N 1
ATOM 2133 C CA . VAL A 1 282 ? 1.938 -16.094 -32.156 1 96.38 282 VAL A CA 1
ATOM 2134 C C . VAL A 1 282 ? 3.287 -15.844 -31.5 1 96.38 282 VAL A C 1
ATOM 2136 O O . VAL A 1 282 ? 4.051 -16.781 -31.25 1 96.38 282 VAL A O 1
ATOM 2139 N N . GLU A 1 283 ? 3.564 -14.562 -31.219 1 96.38 283 GLU A N 1
ATOM 2140 C CA . GLU A 1 283 ? 4.828 -14.203 -30.578 1 96.38 283 GLU A CA 1
ATOM 2141 C C . GLU A 1 283 ? 4.91 -14.781 -29.156 1 96.38 283 GLU A C 1
ATOM 2143 O O . GLU A 1 283 ? 5.98 -15.219 -28.719 1 96.38 283 GLU A O 1
ATOM 2148 N N . ASP A 1 284 ? 3.791 -14.711 -28.5 1 97.62 284 ASP A N 1
ATOM 2149 C CA . ASP A 1 284 ? 3.758 -15.289 -27.172 1 97.62 284 ASP A CA 1
ATOM 2150 C C . ASP A 1 284 ? 4.16 -16.766 -27.203 1 97.62 284 ASP A C 1
ATOM 2152 O O . ASP A 1 284 ? 4.977 -17.203 -26.391 1 97.62 284 ASP A O 1
ATOM 2156 N N . MET A 1 285 ? 3.633 -17.547 -28.094 1 97.62 285 MET A N 1
ATOM 2157 C CA . MET A 1 285 ? 3.885 -18.969 -28.172 1 97.62 285 MET A CA 1
ATOM 2158 C C . MET A 1 285 ? 5.305 -19.25 -28.656 1 97.62 285 MET A C 1
ATOM 2160 O O . MET A 1 285 ? 5.898 -20.266 -28.297 1 97.62 285 MET A O 1
ATOM 2164 N N . LEU A 1 286 ? 5.859 -18.312 -29.422 1 97.31 286 LEU A N 1
ATOM 2165 C CA . LEU A 1 286 ? 7.215 -18.516 -29.922 1 97.31 286 LEU A CA 1
ATOM 2166 C C . LEU A 1 286 ? 8.25 -18.141 -28.859 1 97.31 286 LEU A C 1
ATOM 2168 O O . LEU A 1 286 ? 9.289 -18.797 -28.75 1 97.31 286 LEU A O 1
ATOM 2172 N N . MET A 1 287 ? 7.961 -17.141 -28.047 1 97.06 287 MET A N 1
ATOM 2173 C CA . MET A 1 287 ? 8.938 -16.547 -27.156 1 97.06 287 MET A CA 1
ATOM 2174 C C . MET A 1 287 ? 8.984 -17.281 -25.812 1 97.06 287 MET A C 1
ATOM 2176 O O . MET A 1 287 ? 10.008 -17.266 -25.125 1 97.06 287 MET A O 1
ATOM 2180 N N . THR A 1 288 ? 7.91 -17.844 -25.469 1 97.31 288 THR A N 1
ATOM 2181 C CA . THR A 1 288 ? 7.816 -18.312 -24.094 1 97.31 288 THR A CA 1
ATOM 2182 C C . THR A 1 288 ? 7.867 -19.828 -24.047 1 97.31 288 THR A C 1
ATOM 2184 O O . THR A 1 288 ? 7.652 -20.5 -25.047 1 97.31 288 THR A O 1
ATOM 2187 N N . GLY A 1 289 ? 8.211 -20.312 -22.859 1 96.94 289 GLY A N 1
ATOM 2188 C CA . GLY A 1 289 ? 8.328 -21.734 -22.625 1 96.94 289 GLY A CA 1
ATOM 2189 C C . GLY A 1 289 ? 6.988 -22.438 -22.5 1 96.94 289 GLY A C 1
ATOM 2190 O O . GLY A 1 289 ? 5.949 -21.781 -22.375 1 96.94 289 GLY A O 1
ATOM 2191 N N . LYS A 1 290 ? 7.066 -23.781 -22.625 1 98.12 290 LYS A N 1
ATOM 2192 C CA . LYS A 1 290 ? 5.93 -24.688 -22.516 1 98.12 290 LYS A CA 1
ATOM 2193 C C . LYS A 1 290 ? 6.152 -25.703 -21.406 1 98.12 290 LYS A C 1
ATOM 2195 O O . LYS A 1 290 ? 7.109 -25.609 -20.641 1 98.12 290 LYS A O 1
ATOM 2200 N N . ARG A 1 291 ? 5.098 -26.578 -21.203 1 98.5 291 ARG A N 1
ATOM 2201 C CA . ARG A 1 291 ? 5.363 -27.766 -20.391 1 98.5 291 ARG A CA 1
ATOM 2202 C C . ARG A 1 291 ? 6.504 -28.578 -20.969 1 98.5 291 ARG A C 1
ATOM 2204 O O . ARG A 1 291 ? 6.566 -28.797 -22.188 1 98.5 291 ARG A O 1
ATOM 2211 N N . HIS A 1 292 ? 7.367 -29.094 -20.125 1 98.69 292 HIS A N 1
ATOM 2212 C CA . HIS A 1 292 ? 8.469 -29.953 -20.547 1 98.69 292 HIS A CA 1
ATOM 2213 C C . HIS A 1 292 ? 7.953 -31.234 -21.203 1 98.69 292 HIS A C 1
ATOM 2215 O O . HIS A 1 292 ? 7.246 -32.031 -20.562 1 98.69 292 HIS A O 1
ATOM 2221 N N . PRO A 1 293 ? 8.289 -31.531 -22.438 1 98.5 293 PRO A N 1
ATOM 2222 C CA . PRO A 1 293 ? 8.164 -32.906 -22.922 1 98.5 293 PRO A CA 1
ATOM 2223 C C . PRO A 1 293 ? 9.156 -33.844 -22.25 1 98.5 293 PRO A C 1
ATOM 2225 O O . PRO A 1 293 ? 10.25 -33.438 -21.859 1 98.5 293 PRO A O 1
ATOM 2228 N N . PHE A 1 294 ? 8.75 -35.062 -22.125 1 98.75 294 PHE A N 1
ATOM 2229 C CA . PHE A 1 294 ? 9.648 -36.031 -21.516 1 98.75 294 PHE A CA 1
ATOM 2230 C C . PHE A 1 294 ? 9.812 -37.25 -22.422 1 98.75 294 PHE A C 1
ATOM 2232 O O . PHE A 1 294 ? 8.898 -37.594 -23.172 1 98.75 294 PHE A O 1
ATOM 2239 N N . TYR A 1 295 ? 11 -37.812 -22.453 1 98.75 295 TYR A N 1
ATOM 2240 C CA . TYR A 1 295 ? 11.273 -39.156 -22.922 1 98.75 295 TYR A CA 1
ATOM 2241 C C . TYR A 1 295 ? 11.625 -40.094 -21.766 1 98.75 295 TYR A C 1
ATOM 2243 O O . TYR A 1 295 ? 12.523 -39.781 -20.969 1 98.75 295 TYR A O 1
ATOM 2251 N N . ILE A 1 296 ? 10.891 -41.188 -21.672 1 98.44 296 ILE A N 1
ATOM 2252 C CA . ILE A 1 296 ? 11.016 -42.094 -20.531 1 98.44 296 ILE A CA 1
ATOM 2253 C C . ILE A 1 296 ? 11.547 -43.438 -20.984 1 98.44 296 ILE A C 1
ATOM 2255 O O . ILE A 1 296 ? 11.156 -43.938 -22.047 1 98.44 296 ILE A O 1
ATOM 2259 N N . GLU A 1 297 ? 12.469 -43.969 -20.234 1 98.62 297 GLU A N 1
ATOM 2260 C CA . GLU A 1 297 ? 12.844 -45.375 -20.312 1 98.62 297 GLU A CA 1
ATOM 2261 C C . GLU A 1 297 ? 12.695 -46.062 -18.953 1 98.62 297 GLU A C 1
ATOM 2263 O O . GLU A 1 297 ? 13 -45.469 -17.922 1 98.62 297 GLU A O 1
ATOM 2268 N N . TYR A 1 298 ? 12.125 -47.281 -18.969 1 98.38 298 TYR A N 1
ATOM 2269 C CA . TYR A 1 298 ? 11.953 -47.938 -17.688 1 98.38 298 TYR A CA 1
ATOM 2270 C C . TYR A 1 298 ? 12.32 -49.406 -17.797 1 98.38 298 TYR A C 1
ATOM 2272 O O . TYR A 1 298 ? 12.273 -50 -18.875 1 98.38 298 TYR A O 1
ATOM 2280 N N . ASP A 1 299 ? 12.812 -49.969 -16.766 1 98.69 299 ASP A N 1
ATOM 2281 C CA . ASP A 1 299 ? 13.047 -51.375 -16.453 1 98.69 299 ASP A CA 1
ATOM 2282 C C . ASP A 1 299 ? 12.383 -51.781 -15.141 1 98.69 299 ASP A C 1
ATOM 2284 O O . ASP A 1 299 ? 12.688 -51.219 -14.086 1 98.69 299 ASP A O 1
ATOM 2288 N N . VAL A 1 300 ? 11.383 -52.75 -15.219 1 98.69 300 VAL A N 1
ATOM 2289 C CA . VAL A 1 300 ? 10.586 -53.031 -14.031 1 98.69 300 VAL A CA 1
ATOM 2290 C C . VAL A 1 300 ? 10.531 -54.531 -13.766 1 98.69 300 VAL A C 1
ATOM 2292 O O . VAL A 1 300 ? 10.453 -55.312 -14.695 1 98.69 300 VAL A O 1
ATOM 2295 N N . GLY A 1 301 ? 10.688 -54.906 -12.5 1 98.75 301 GLY A N 1
ATOM 2296 C CA . GLY A 1 301 ? 10.508 -56.281 -12.016 1 98.75 301 GLY A CA 1
ATOM 2297 C C . GLY A 1 301 ? 9.305 -56.438 -11.102 1 98.75 301 GLY A C 1
ATOM 2298 O O . GLY A 1 301 ? 9.031 -55.562 -10.273 1 98.75 301 GLY A O 1
ATOM 2299 N N . PHE A 1 302 ? 8.508 -57.469 -11.266 1 98.62 302 PHE A N 1
ATOM 2300 C CA . PHE A 1 302 ? 7.281 -57.688 -10.516 1 98.62 302 PHE A CA 1
ATOM 2301 C C . PHE A 1 302 ? 6.969 -59.188 -10.383 1 98.62 302 PHE A C 1
ATOM 2303 O O . PHE A 1 302 ? 7.648 -60 -10.984 1 98.62 302 PHE A O 1
ATOM 2310 N N . ASP A 1 303 ? 5.965 -59.531 -9.602 1 98.31 303 ASP A N 1
ATOM 2311 C CA . ASP A 1 303 ? 5.613 -60.938 -9.375 1 98.31 303 ASP A CA 1
ATOM 2312 C C . ASP A 1 303 ? 4.309 -61.281 -10.086 1 98.31 303 ASP A C 1
ATOM 2314 O O . ASP A 1 303 ? 3.824 -60.531 -10.93 1 98.31 303 ASP A O 1
ATOM 2318 N N . ASP A 1 304 ? 3.775 -62.469 -9.773 1 97.5 304 ASP A N 1
ATOM 2319 C CA . ASP A 1 304 ? 2.637 -63.031 -10.492 1 97.5 304 ASP A CA 1
ATOM 2320 C C . ASP A 1 304 ? 1.351 -62.281 -10.172 1 97.5 304 ASP A C 1
ATOM 2322 O O . ASP A 1 304 ? 0.354 -62.406 -10.883 1 97.5 304 ASP A O 1
ATOM 2326 N N . ASN A 1 305 ? 1.438 -61.469 -9.148 1 96.56 305 ASN A N 1
ATOM 2327 C CA . ASN A 1 305 ? 0.277 -60.656 -8.766 1 96.56 305 ASN A CA 1
ATOM 2328 C C . ASN A 1 305 ? 0.411 -59.219 -9.25 1 96.56 305 ASN A C 1
ATOM 2330 O O . ASN A 1 305 ? -0.46 -58.375 -8.977 1 96.56 305 ASN A O 1
ATOM 2334 N N . GLY A 1 306 ? 1.471 -58.938 -9.93 1 97.94 306 GLY A N 1
ATOM 2335 C CA . GLY A 1 306 ? 1.705 -57.594 -10.453 1 97.94 306 GLY A CA 1
ATOM 2336 C C . GLY A 1 306 ? 2.344 -56.656 -9.438 1 97.94 306 GLY A C 1
ATOM 2337 O O . GLY A 1 306 ? 2.447 -55.469 -9.68 1 97.94 306 GLY A O 1
ATOM 2338 N N . ARG A 1 307 ? 2.77 -57.188 -8.305 1 98.12 307 ARG A N 1
ATOM 2339 C CA . ARG A 1 307 ? 3.416 -56.375 -7.285 1 98.12 307 ARG A CA 1
ATOM 2340 C C . ARG A 1 307 ? 4.855 -56.062 -7.672 1 98.12 307 ARG A C 1
ATOM 2342 O O . ARG A 1 307 ? 5.625 -56.969 -8.023 1 98.12 307 ARG A O 1
ATOM 2349 N N . LEU A 1 308 ? 5.234 -54.844 -7.547 1 98.5 308 LEU A N 1
ATOM 2350 C CA . LEU A 1 308 ? 6.551 -54.375 -7.961 1 98.5 308 LEU A CA 1
ATOM 2351 C C . LEU A 1 308 ? 7.621 -54.844 -6.969 1 98.5 308 LEU A C 1
ATOM 2353 O O . LEU A 1 308 ? 7.422 -54.75 -5.754 1 98.5 308 LEU A O 1
ATOM 2357 N N . HIS A 1 309 ? 8.727 -55.281 -7.492 1 97.5 309 HIS A N 1
ATOM 2358 C CA . HIS A 1 309 ? 9.906 -55.625 -6.699 1 97.5 309 HIS A CA 1
ATOM 2359 C C . HIS A 1 309 ? 10.977 -54.562 -6.836 1 97.5 309 HIS A C 1
ATOM 2361 O O . HIS A 1 309 ? 11.688 -54.25 -5.875 1 97.5 309 HIS A O 1
ATOM 2367 N N . GLY A 1 310 ? 11.055 -54.094 -8.008 1 97.69 310 GLY A N 1
ATOM 2368 C CA . GLY A 1 310 ? 12.039 -53.062 -8.289 1 97.69 310 GLY A CA 1
ATOM 2369 C C . GLY A 1 310 ? 11.812 -52.344 -9.609 1 97.69 310 GLY A C 1
ATOM 2370 O O . GLY A 1 310 ? 11.141 -52.875 -10.5 1 97.69 310 GLY A O 1
ATOM 2371 N N . ILE A 1 311 ? 12.422 -51.188 -9.719 1 98.69 311 ILE A N 1
ATOM 2372 C CA . ILE A 1 311 ? 12.234 -50.406 -10.945 1 98.69 311 ILE A CA 1
ATOM 2373 C C . ILE A 1 311 ? 13.43 -49.469 -11.148 1 98.69 311 ILE A C 1
ATOM 2375 O O . ILE A 1 311 ? 14.008 -48.969 -10.18 1 98.69 311 ILE A O 1
ATOM 2379 N N . ASP A 1 312 ? 13.906 -49.375 -12.328 1 98.62 312 ASP A N 1
ATOM 2380 C CA . ASP A 1 312 ? 14.82 -48.344 -12.828 1 98.62 312 ASP A CA 1
ATOM 2381 C C . ASP A 1 312 ? 14.141 -47.469 -13.867 1 98.62 312 ASP A C 1
ATOM 2383 O O . ASP A 1 312 ? 13.711 -47.938 -14.914 1 98.62 312 ASP A O 1
ATOM 2387 N N . LEU A 1 313 ? 14.008 -46.219 -13.531 1 98.44 313 LEU A N 1
ATOM 2388 C CA . LEU A 1 313 ? 13.266 -45.281 -14.359 1 98.44 313 LEU A CA 1
ATOM 2389 C C . LEU A 1 313 ? 14.148 -44.125 -14.758 1 98.44 313 LEU A C 1
ATOM 2391 O O . LEU A 1 313 ? 14.742 -43.469 -13.898 1 98.44 313 LEU A O 1
ATOM 2395 N N . ASP A 1 314 ? 14.312 -43.781 -16.047 1 98.56 314 ASP A N 1
ATOM 2396 C CA . ASP A 1 314 ? 14.984 -42.625 -16.578 1 98.56 314 ASP A CA 1
ATOM 2397 C C . ASP A 1 314 ? 13.977 -41.594 -17.109 1 98.56 314 ASP A C 1
ATOM 2399 O O . ASP A 1 314 ? 13.203 -41.875 -18.016 1 98.56 314 ASP A O 1
ATOM 2403 N N . LEU A 1 315 ? 14 -40.5 -16.5 1 98.81 315 LEU A N 1
ATOM 2404 C CA . LEU A 1 315 ? 13.156 -39.375 -16.906 1 98.81 315 LEU A CA 1
ATOM 2405 C C . LEU A 1 315 ? 13.984 -38.281 -17.578 1 98.81 315 LEU A C 1
ATOM 2407 O O . LEU A 1 315 ? 14.656 -37.531 -16.906 1 98.81 315 LEU A O 1
ATOM 2411 N N . ALA A 1 316 ? 13.898 -38.188 -18.891 1 98.88 316 ALA A N 1
ATOM 2412 C CA . ALA A 1 316 ? 14.625 -37.156 -19.641 1 98.88 316 ALA A CA 1
ATOM 2413 C C . ALA A 1 316 ? 13.703 -36 -20.031 1 98.88 316 ALA A C 1
ATOM 2415 O O . ALA A 1 316 ? 12.875 -36.156 -20.938 1 98.88 316 ALA A O 1
ATOM 2416 N N . GLY A 1 317 ? 13.875 -34.938 -19.312 1 98.75 317 GLY A N 1
ATOM 2417 C CA . GLY A 1 317 ? 13.078 -33.75 -19.641 1 98.75 317 GLY A CA 1
ATOM 2418 C C . GLY A 1 317 ? 13.719 -32.875 -20.688 1 98.75 317 GLY A C 1
ATOM 2419 O O . GLY A 1 317 ? 14.922 -32.594 -20.625 1 98.75 317 GLY A O 1
ATOM 2420 N N . ASN A 1 318 ? 12.945 -32.5 -21.734 1 98.75 318 ASN A N 1
ATOM 2421 C CA . ASN A 1 318 ? 13.375 -31.453 -22.672 1 98.75 318 ASN A CA 1
ATOM 2422 C C . ASN A 1 318 ? 13.281 -30.062 -22.047 1 98.75 318 ASN A C 1
ATOM 2424 O O . ASN A 1 318 ? 12.195 -29.5 -21.953 1 98.75 318 ASN A O 1
ATOM 2428 N N . CYS A 1 319 ? 14.359 -29.5 -21.766 1 98.62 319 CYS A N 1
ATOM 2429 C CA . CYS A 1 319 ? 14.383 -28.266 -21 1 98.62 319 CYS A CA 1
ATOM 2430 C C . CYS A 1 319 ? 14.445 -27.047 -21.906 1 98.62 319 CYS A C 1
ATOM 2432 O O . CYS A 1 319 ? 14.148 -25.938 -21.484 1 98.62 319 CYS A O 1
ATOM 2434 N N . GLY A 1 320 ? 14.758 -27.188 -23.109 1 98.44 320 GLY A N 1
ATOM 2435 C CA . GLY A 1 320 ? 15.07 -26.047 -23.969 1 98.44 320 GLY A CA 1
ATOM 2436 C C . GLY A 1 320 ? 16.484 -25.547 -23.812 1 98.44 320 GLY A C 1
ATOM 2437 O O . GLY A 1 320 ? 17.391 -26.328 -23.453 1 98.44 320 GLY A O 1
ATOM 2438 N N . TYR A 1 321 ? 16.75 -24.344 -24.141 1 98.12 321 TYR A N 1
ATOM 2439 C CA . TYR A 1 321 ? 18.125 -23.906 -24.359 1 98.12 321 TYR A CA 1
ATOM 2440 C C . TYR A 1 321 ? 18.766 -23.453 -23.062 1 98.12 321 TYR A C 1
ATOM 2442 O O . TYR A 1 321 ? 19.984 -23.297 -22.984 1 98.12 321 TYR A O 1
ATOM 2450 N N . SER A 1 322 ? 17.984 -23.188 -22 1 98 322 SER A N 1
ATOM 2451 C CA . SER A 1 322 ? 18.516 -22.672 -20.75 1 98 322 SER A CA 1
ATOM 2452 C C . SER A 1 322 ? 17.875 -23.359 -19.547 1 98 322 SER A C 1
ATOM 2454 O O . SER A 1 322 ? 16.875 -24.062 -19.703 1 98 322 SER A O 1
ATOM 2456 N N . PRO A 1 323 ? 18.344 -23.094 -18.266 1 97.81 323 PRO A N 1
ATOM 2457 C CA . PRO A 1 323 ? 17.844 -23.828 -17.109 1 97.81 323 PRO A CA 1
ATOM 2458 C C . PRO A 1 323 ? 16.422 -23.438 -16.734 1 97.81 323 PRO A C 1
ATOM 2460 O O . PRO A 1 323 ? 15.617 -24.312 -16.359 1 97.81 323 PRO A O 1
ATOM 2463 N N . ASP A 1 324 ? 16.109 -22.047 -16.812 1 97.44 324 ASP A N 1
ATOM 2464 C CA . ASP A 1 324 ? 14.844 -21.578 -16.281 1 97.44 324 ASP A CA 1
ATOM 2465 C C . ASP A 1 324 ? 14.508 -22.281 -14.969 1 97.44 324 ASP A C 1
ATOM 2467 O O . ASP A 1 324 ? 15.305 -22.266 -14.023 1 97.44 324 ASP A O 1
ATOM 2471 N N . LEU A 1 325 ? 13.336 -23.016 -14.891 1 97.44 325 LEU A N 1
ATOM 2472 C CA . LEU A 1 325 ? 12.953 -23.734 -13.68 1 97.44 325 LEU A CA 1
ATOM 2473 C C . LEU A 1 325 ? 13.156 -25.234 -13.859 1 97.44 325 LEU A C 1
ATOM 2475 O O . LEU A 1 325 ? 12.625 -26.031 -13.078 1 97.44 325 LEU A O 1
ATOM 2479 N N . SER A 1 326 ? 13.906 -25.672 -14.805 1 98.06 326 SER A N 1
ATOM 2480 C CA . SER A 1 326 ? 14 -27.062 -15.219 1 98.06 326 SER A CA 1
ATOM 2481 C C . SER A 1 326 ? 14.57 -27.938 -14.102 1 98.06 326 SER A C 1
ATOM 2483 O O . SER A 1 326 ? 14.195 -29.094 -13.961 1 98.06 326 SER A O 1
ATOM 2485 N N . ALA A 1 327 ? 15.5 -27.328 -13.305 1 97.12 327 ALA A N 1
ATOM 2486 C CA . ALA A 1 327 ? 16.047 -28.094 -12.188 1 97.12 327 ALA A CA 1
ATOM 2487 C C . ALA A 1 327 ? 14.93 -28.609 -11.289 1 97.12 327 ALA A C 1
ATOM 2489 O O . ALA A 1 327 ? 14.859 -29.812 -11 1 97.12 327 ALA A O 1
ATOM 2490 N N . SER A 1 328 ? 14.102 -27.766 -10.898 1 96.56 328 SER A N 1
ATOM 2491 C CA . SER A 1 328 ? 13.023 -28.094 -9.977 1 96.56 328 SER A CA 1
ATOM 2492 C C . SER A 1 328 ? 11.938 -28.922 -10.656 1 96.56 328 SER A C 1
ATOM 2494 O O . SER A 1 328 ? 11.312 -29.766 -10.023 1 96.56 328 SER A O 1
ATOM 2496 N N . ILE A 1 329 ? 11.68 -28.688 -11.906 1 97.88 329 ILE A N 1
ATOM 2497 C CA . ILE A 1 329 ? 10.625 -29.375 -12.633 1 97.88 329 ILE A CA 1
ATOM 2498 C C . ILE A 1 329 ? 10.984 -30.844 -12.805 1 97.88 329 ILE A C 1
ATOM 2500 O O . ILE A 1 329 ? 10.156 -31.719 -12.578 1 97.88 329 ILE A O 1
ATOM 2504 N N . VAL A 1 330 ? 12.188 -31.125 -13.234 1 98.44 330 VAL A N 1
ATOM 2505 C CA . VAL A 1 330 ? 12.617 -32.531 -13.391 1 98.44 330 VAL A CA 1
ATOM 2506 C C . VAL A 1 330 ? 12.664 -33.188 -12.023 1 98.44 330 VAL A C 1
ATOM 2508 O O . VAL A 1 330 ? 12.297 -34.375 -11.898 1 98.44 330 VAL A O 1
ATOM 2511 N N . ASP A 1 331 ? 13.086 -32.438 -10.992 1 97.88 331 ASP A N 1
ATOM 2512 C CA . ASP A 1 331 ? 13.023 -32.969 -9.641 1 97.88 331 ASP A CA 1
ATOM 2513 C C . ASP A 1 331 ? 11.602 -33.375 -9.266 1 97.88 331 ASP A C 1
ATOM 2515 O O . ASP A 1 331 ? 11.375 -34.438 -8.688 1 97.88 331 ASP A O 1
ATOM 2519 N N . ARG A 1 332 ? 10.703 -32.531 -9.539 1 98.25 332 ARG A N 1
ATOM 2520 C CA . ARG A 1 332 ? 9.312 -32.781 -9.203 1 98.25 332 ARG A CA 1
ATOM 2521 C C . ARG A 1 332 ? 8.797 -34.031 -9.938 1 98.25 332 ARG A C 1
ATOM 2523 O O . ARG A 1 332 ? 7.934 -34.75 -9.438 1 98.25 332 ARG A O 1
ATOM 2530 N N . ALA A 1 333 ? 9.195 -34.156 -11.195 1 98.69 333 ALA A N 1
ATOM 2531 C CA . ALA A 1 333 ? 8.859 -35.406 -11.922 1 98.69 333 ALA A CA 1
ATOM 2532 C C . ALA A 1 333 ? 9.398 -36.625 -11.203 1 98.69 333 ALA A C 1
ATOM 2534 O O . ALA A 1 333 ? 8.711 -37.656 -11.117 1 98.69 333 ALA A O 1
ATOM 2535 N N . MET A 1 334 ? 10.578 -36.531 -10.695 1 98.69 334 MET A N 1
ATOM 2536 C CA . MET A 1 334 ? 11.195 -37.625 -9.961 1 98.69 334 MET A CA 1
ATOM 2537 C C . MET A 1 334 ? 10.422 -37.906 -8.68 1 98.69 334 MET A C 1
ATOM 2539 O O . MET A 1 334 ? 10.117 -39.062 -8.375 1 98.69 334 MET A O 1
ATOM 2543 N N . PHE A 1 335 ? 10.055 -36.844 -7.918 1 98.5 335 PHE A N 1
ATOM 2544 C CA . PHE A 1 335 ? 9.344 -37 -6.656 1 98.5 335 PHE A CA 1
ATOM 2545 C C . PHE A 1 335 ? 7.992 -37.688 -6.871 1 98.5 335 PHE A C 1
ATOM 2547 O O . PHE A 1 335 ? 7.496 -38.375 -5.984 1 98.5 335 PHE A O 1
ATOM 2554 N N . HIS A 1 336 ? 7.43 -37.531 -8.031 1 98.69 336 HIS A N 1
ATOM 2555 C CA . HIS A 1 336 ? 6.074 -38 -8.258 1 98.69 336 HIS A CA 1
ATOM 2556 C C . HIS A 1 336 ? 6.066 -39.219 -9.195 1 98.69 336 HIS A C 1
ATOM 2558 O O . HIS A 1 336 ? 5.008 -39.625 -9.664 1 98.69 336 HIS A O 1
ATOM 2564 N N . ALA A 1 337 ? 7.219 -39.781 -9.477 1 98.62 337 ALA A N 1
ATOM 2565 C CA . ALA A 1 337 ? 7.34 -40.938 -10.383 1 98.62 337 ALA A CA 1
ATOM 2566 C C . ALA A 1 337 ? 6.617 -42.156 -9.82 1 98.62 337 ALA A C 1
ATOM 2568 O O . ALA A 1 337 ? 6.363 -43.125 -10.547 1 98.62 337 ALA A O 1
ATOM 2569 N N . ASP A 1 338 ? 6.266 -42.094 -8.547 1 98.56 338 ASP A N 1
ATOM 2570 C CA . ASP A 1 338 ? 5.586 -43.219 -7.879 1 98.56 338 ASP A CA 1
ATOM 2571 C C . ASP A 1 338 ? 4.07 -43.062 -7.969 1 98.56 338 ASP A C 1
ATOM 2573 O O . ASP A 1 338 ? 3.332 -44.031 -7.707 1 98.56 338 ASP A O 1
ATOM 2577 N N . ASN A 1 339 ? 3.594 -41.781 -8.32 1 98.56 339 ASN A N 1
ATOM 2578 C CA . ASN A 1 339 ? 2.172 -41.5 -8.156 1 98.56 339 ASN A CA 1
ATOM 2579 C C . ASN A 1 339 ? 1.646 -42 -6.824 1 98.56 339 ASN A C 1
ATOM 2581 O O . ASN A 1 339 ? 2.043 -41.531 -5.766 1 98.56 339 ASN A O 1
ATOM 2585 N N . ALA A 1 340 ? 0.936 -43.156 -6.852 1 98.75 340 ALA A N 1
ATOM 2586 C CA . ALA A 1 340 ? 0.288 -43.656 -5.648 1 98.75 340 ALA A CA 1
ATOM 2587 C C . ALA A 1 340 ? 0.886 -45 -5.234 1 98.75 340 ALA A C 1
ATOM 2589 O O . ALA A 1 340 ? 0.383 -45.656 -4.316 1 98.75 340 ALA A O 1
ATOM 2590 N N . TYR A 1 341 ? 2.018 -45.438 -5.766 1 98.81 341 TYR A N 1
ATOM 2591 C CA . TYR A 1 341 ? 2.41 -46.844 -5.664 1 98.81 341 TYR A CA 1
ATOM 2592 C C . TYR A 1 341 ? 3.738 -46.969 -4.926 1 98.81 341 TYR A C 1
ATOM 2594 O O . TYR A 1 341 ? 4.648 -46.156 -5.113 1 98.81 341 TYR A O 1
ATOM 2602 N N . TYR A 1 342 ? 3.787 -47.969 -4.09 1 98.62 342 TYR A N 1
ATOM 2603 C CA . TYR A 1 342 ? 5.066 -48.375 -3.52 1 98.62 342 TYR A CA 1
ATOM 2604 C C . TYR A 1 342 ? 5.922 -49.094 -4.559 1 98.62 342 TYR A C 1
ATOM 2606 O O . TYR A 1 342 ? 5.555 -50.156 -5.055 1 98.62 342 TYR A O 1
ATOM 2614 N N . LEU A 1 343 ? 7.156 -48.656 -4.895 1 98.31 343 LEU A N 1
ATOM 2615 C CA . LEU A 1 343 ? 7.918 -49.062 -6.066 1 98.31 343 LEU A CA 1
ATOM 2616 C C . LEU A 1 343 ? 8.883 -50.188 -5.711 1 98.31 343 LEU A C 1
ATOM 2618 O O . LEU A 1 343 ? 9.5 -50.812 -6.598 1 98.31 343 LEU A O 1
ATOM 2622 N N . GLY A 1 344 ? 9.008 -50.562 -4.41 1 97.12 344 GLY A N 1
ATOM 2623 C CA . GLY A 1 344 ? 10.07 -51.469 -4.008 1 97.12 344 GLY A CA 1
ATOM 2624 C C . GLY A 1 344 ? 11.445 -50.844 -4.047 1 97.12 344 GLY A C 1
ATOM 2625 O O . GLY A 1 344 ? 11.625 -49.688 -3.613 1 97.12 344 GLY A O 1
ATOM 2626 N N . ASP A 1 345 ? 12.484 -51.656 -4.469 1 98.12 345 ASP A N 1
ATOM 2627 C CA . ASP A 1 345 ? 13.805 -51.062 -4.691 1 98.12 345 ASP A CA 1
ATOM 2628 C C . ASP A 1 345 ? 13.82 -50.25 -5.973 1 98.12 345 ASP A C 1
ATOM 2630 O O . ASP A 1 345 ? 13.609 -50.75 -7.066 1 98.12 345 ASP A O 1
ATOM 2634 N N . ALA A 1 346 ? 14.023 -49 -5.797 1 98.38 346 ALA A N 1
ATOM 2635 C CA . ALA A 1 346 ? 13.766 -48.094 -6.918 1 98.38 346 ALA A CA 1
ATOM 2636 C C . ALA A 1 346 ? 14.969 -47.188 -7.18 1 98.38 346 ALA A C 1
ATOM 2638 O O . ALA A 1 346 ? 15.609 -46.688 -6.242 1 98.38 346 ALA A O 1
ATOM 2639 N N . THR A 1 347 ? 15.359 -47.031 -8.414 1 98.75 347 THR A N 1
ATOM 2640 C CA . THR A 1 347 ? 16.266 -46 -8.906 1 98.75 347 THR A CA 1
ATOM 2641 C C . THR A 1 347 ? 15.578 -45.094 -9.938 1 98.75 347 THR A C 1
ATOM 2643 O O . THR A 1 347 ? 15.109 -45.594 -10.969 1 98.75 347 THR A O 1
ATOM 2646 N N . ILE A 1 348 ? 15.438 -43.875 -9.586 1 98.75 348 ILE A N 1
ATOM 2647 C CA . ILE A 1 348 ? 14.82 -42.875 -10.477 1 98.75 348 ILE A CA 1
ATOM 2648 C C . ILE A 1 348 ? 15.859 -41.844 -10.891 1 98.75 348 ILE A C 1
ATOM 2650 O O . ILE A 1 348 ? 16.391 -41.125 -10.047 1 98.75 348 ILE A O 1
ATOM 2654 N N . ASN A 1 349 ? 16.156 -41.719 -12.18 1 98.62 349 ASN A N 1
ATOM 2655 C CA . ASN A 1 349 ? 17.109 -40.75 -12.719 1 98.62 349 ASN A CA 1
ATOM 2656 C C . ASN A 1 349 ? 16.406 -39.625 -13.477 1 98.62 349 ASN A C 1
ATOM 2658 O O . ASN A 1 349 ? 15.508 -39.906 -14.281 1 98.62 349 ASN A O 1
ATOM 2662 N N . GLY A 1 350 ? 16.766 -38.438 -13.117 1 98.75 350 GLY A N 1
ATOM 2663 C CA . GLY A 1 350 ? 16.25 -37.281 -13.836 1 98.75 350 GLY A CA 1
ATOM 2664 C C . GLY A 1 350 ? 17.328 -36.562 -14.633 1 98.75 350 GLY A C 1
ATOM 2665 O O . GLY A 1 350 ? 18.375 -36.188 -14.102 1 98.75 350 GLY A O 1
ATOM 2666 N N . HIS A 1 351 ? 17.141 -36.406 -15.953 1 98.81 351 HIS A N 1
ATOM 2667 C CA . HIS A 1 351 ? 18.078 -35.75 -16.859 1 98.81 351 HIS A CA 1
ATOM 2668 C C . HIS A 1 351 ? 17.5 -34.438 -17.406 1 98.81 351 HIS A C 1
ATOM 2670 O O . HIS A 1 351 ? 16.344 -34.406 -17.797 1 98.81 351 HIS A O 1
ATOM 2676 N N . ARG A 1 352 ? 18.266 -33.375 -17.344 1 98.75 352 ARG A N 1
ATOM 2677 C CA . ARG A 1 352 ? 17.844 -32.062 -17.844 1 98.75 352 ARG A CA 1
ATOM 2678 C C . ARG A 1 352 ? 18.438 -31.797 -19.219 1 98.75 352 ARG A C 1
ATOM 2680 O O . ARG A 1 352 ? 19.375 -31.016 -19.359 1 98.75 352 ARG A O 1
ATOM 2687 N N . CYS A 1 353 ? 17.766 -32.219 -20.234 1 98.88 353 CYS A N 1
ATOM 2688 C CA . CYS A 1 353 ? 18.297 -32.219 -21.594 1 98.88 353 CYS A CA 1
ATOM 2689 C C . CYS A 1 353 ? 18.188 -30.844 -22.234 1 98.88 353 CYS A C 1
ATOM 2691 O O . CYS A 1 353 ? 17.141 -30.203 -22.141 1 98.88 353 CYS A O 1
ATOM 2693 N N . LYS A 1 354 ? 19.219 -30.391 -22.844 1 98.75 354 LYS A N 1
ATOM 2694 C CA . LYS A 1 354 ? 19.266 -29.109 -23.547 1 98.75 354 LYS A CA 1
ATOM 2695 C C . LYS A 1 354 ? 18.891 -29.281 -25.031 1 98.75 354 LYS A C 1
ATOM 2697 O O . LYS A 1 354 ? 19.406 -30.172 -25.703 1 98.75 354 LYS A O 1
ATOM 2702 N N . THR A 1 355 ? 17.984 -28.578 -25.516 1 98.5 355 THR A N 1
ATOM 2703 C CA . THR A 1 355 ? 17.641 -28.5 -26.922 1 98.5 355 THR A CA 1
ATOM 2704 C C . THR A 1 355 ? 17.594 -27.047 -27.391 1 98.5 355 THR A C 1
ATOM 2706 O O . THR A 1 355 ? 17.625 -26.125 -26.562 1 98.5 355 THR A O 1
ATOM 2709 N N . HIS A 1 356 ? 17.641 -26.812 -28.703 1 98.44 356 HIS A N 1
ATOM 2710 C CA . HIS A 1 356 ? 17.594 -25.469 -29.266 1 98.44 356 HIS A CA 1
ATOM 2711 C C . HIS A 1 356 ? 16.172 -25.047 -29.594 1 98.44 356 HIS A C 1
ATOM 2713 O O . HIS A 1 356 ? 15.867 -24.688 -30.734 1 98.44 356 HIS A O 1
ATOM 2719 N N . THR A 1 357 ? 15.328 -25.078 -28.625 1 97.88 357 THR A N 1
ATOM 2720 C CA . THR A 1 357 ? 13.984 -24.516 -28.578 1 97.88 357 THR A CA 1
ATOM 2721 C C . THR A 1 357 ? 13.82 -23.594 -27.375 1 97.88 357 THR A C 1
ATOM 2723 O O . THR A 1 357 ? 14.711 -23.516 -26.516 1 97.88 357 THR A O 1
ATOM 2726 N N . ALA A 1 358 ? 12.773 -22.828 -27.375 1 97.62 358 ALA A N 1
ATOM 2727 C CA . ALA A 1 358 ? 12.531 -21.969 -26.219 1 97.62 358 ALA A CA 1
ATOM 2728 C C . ALA A 1 358 ? 12.547 -22.797 -24.922 1 97.62 358 ALA A C 1
ATOM 2730 O O . ALA A 1 358 ? 12.023 -23.906 -24.891 1 97.62 358 ALA A O 1
ATOM 2731 N N . SER A 1 359 ? 13.227 -22.25 -23.891 1 98.12 359 SER A N 1
ATOM 2732 C CA . SER A 1 359 ? 13.305 -22.984 -22.641 1 98.12 359 SER A CA 1
ATOM 2733 C C . SER A 1 359 ? 11.922 -23.203 -22.047 1 98.12 359 SER A C 1
ATOM 2735 O O . SER A 1 359 ? 11.133 -22.266 -21.922 1 98.12 359 SER A O 1
ATOM 2737 N N . ASN A 1 360 ? 11.664 -24.469 -21.75 1 98.31 360 ASN A N 1
ATOM 2738 C CA . ASN A 1 360 ? 10.398 -24.812 -21.109 1 98.31 360 ASN A CA 1
ATOM 2739 C C . ASN A 1 360 ? 10.352 -24.344 -19.656 1 98.31 360 ASN A C 1
ATOM 2741 O O . ASN A 1 360 ? 11.391 -24.062 -19.062 1 98.31 360 ASN A O 1
ATOM 2745 N N . THR A 1 361 ? 9.164 -24.172 -19.188 1 98.06 361 THR A N 1
ATOM 2746 C CA . THR A 1 361 ? 8.992 -23.516 -17.891 1 98.06 361 THR A CA 1
ATOM 2747 C C . THR A 1 361 ? 7.879 -24.188 -17.094 1 98.06 361 THR A C 1
ATOM 2749 O O . THR A 1 361 ? 7.422 -25.281 -17.438 1 98.06 361 THR A O 1
ATOM 2752 N N . ALA A 1 362 ? 7.551 -23.594 -15.977 1 97.94 362 ALA A N 1
ATOM 2753 C CA . ALA A 1 362 ? 6.543 -24.156 -15.086 1 97.94 362 ALA A CA 1
ATOM 2754 C C . ALA A 1 362 ? 5.191 -24.266 -15.781 1 97.94 362 ALA A C 1
ATOM 2756 O O . ALA A 1 362 ? 4.809 -23.391 -16.562 1 97.94 362 ALA A O 1
ATOM 2757 N N . TYR A 1 363 ? 4.516 -25.297 -15.539 1 98.31 363 TYR A N 1
ATOM 2758 C CA . TYR A 1 363 ? 3.127 -25.547 -15.922 1 98.31 363 TYR A CA 1
ATOM 2759 C C . TYR A 1 363 ? 2.365 -26.234 -14.797 1 98.31 363 TYR A C 1
ATOM 2761 O O . TYR A 1 363 ? 2.963 -26.906 -13.953 1 98.31 363 TYR A O 1
ATOM 2769 N N . ARG A 1 364 ? 1.055 -26 -14.695 1 97.31 364 ARG A N 1
ATOM 2770 C CA . ARG A 1 364 ? 0.19 -26.609 -13.688 1 97.31 364 ARG A CA 1
ATOM 2771 C C . ARG A 1 364 ? 0.574 -28.062 -13.445 1 97.31 364 ARG A C 1
ATOM 2773 O O . ARG A 1 364 ? 0.543 -28.891 -14.375 1 97.31 364 ARG A O 1
ATOM 2780 N N . GLY A 1 365 ? 0.957 -28.391 -12.234 1 97.44 365 GLY A N 1
ATOM 2781 C CA . GLY A 1 365 ? 1.439 -29.703 -11.883 1 97.44 365 GLY A CA 1
ATOM 2782 C C . GLY A 1 365 ? 2.949 -29.828 -11.953 1 97.44 365 GLY A C 1
ATOM 2783 O O . GLY A 1 365 ? 3.514 -30.859 -11.562 1 97.44 365 GLY A O 1
ATOM 2784 N N . PHE A 1 366 ? 3.547 -28.781 -12.539 1 96.56 366 PHE A N 1
ATOM 2785 C CA . PHE A 1 366 ? 4.996 -28.672 -12.633 1 96.56 366 PHE A CA 1
ATOM 2786 C C . PHE A 1 366 ? 5.582 -29.859 -13.391 1 96.56 366 PHE A C 1
ATOM 2788 O O . PHE A 1 366 ? 5.234 -30.094 -14.555 1 96.56 366 PHE A O 1
ATOM 2795 N N . GLY A 1 367 ? 6.387 -30.703 -12.773 1 97.88 367 GLY A N 1
ATOM 2796 C CA . GLY A 1 367 ? 6.891 -31.906 -13.406 1 97.88 367 GLY A CA 1
ATOM 2797 C C . GLY A 1 367 ? 6.172 -33.156 -12.945 1 97.88 367 GLY A C 1
ATOM 2798 O O . GLY A 1 367 ? 6.363 -34.25 -13.516 1 97.88 367 GLY A O 1
ATOM 2799 N N . GLY A 1 368 ? 5.262 -33 -12 1 98.31 368 GLY A N 1
ATOM 2800 C CA . GLY A 1 368 ? 4.551 -34.125 -11.406 1 98.31 368 GLY A CA 1
ATOM 2801 C C . GLY A 1 368 ? 3.777 -34.938 -12.422 1 98.31 368 GLY A C 1
ATOM 2802 O O . GLY A 1 368 ? 3.881 -36.156 -12.445 1 98.31 368 GLY A O 1
ATOM 2803 N N . PRO A 1 369 ? 3.01 -34.25 -13.289 1 98.56 369 PRO A N 1
ATOM 2804 C CA . PRO A 1 369 ? 2.219 -35 -14.289 1 98.56 369 PRO A CA 1
ATOM 2805 C C . PRO A 1 369 ? 3.062 -35.969 -15.117 1 98.56 369 PRO A C 1
ATOM 2807 O O . PRO A 1 369 ? 2.67 -37.125 -15.32 1 98.56 369 PRO A O 1
ATOM 2810 N N . GLN A 1 370 ? 4.223 -35.531 -15.602 1 98.56 370 GLN A N 1
ATOM 2811 C CA . GLN A 1 370 ? 5.066 -36.344 -16.453 1 98.56 370 GLN A CA 1
ATOM 2812 C C . GLN A 1 370 ? 5.57 -37.594 -15.688 1 98.56 370 GLN A C 1
ATOM 2814 O O . GLN A 1 370 ? 5.637 -38.688 -16.234 1 98.56 370 GLN A O 1
ATOM 2819 N N . GLY A 1 371 ? 5.941 -37.344 -14.43 1 98.56 371 GLY A N 1
ATOM 2820 C CA . GLY A 1 371 ? 6.336 -38.469 -13.609 1 98.56 371 GLY A CA 1
ATOM 2821 C C . GLY A 1 371 ? 5.219 -39.469 -13.398 1 98.56 371 GLY A C 1
ATOM 2822 O O . GLY A 1 371 ? 5.441 -40.688 -13.469 1 98.56 371 GLY A O 1
ATOM 2823 N N . MET A 1 372 ? 4.039 -39.062 -13.18 1 98.81 372 MET A N 1
ATOM 2824 C CA . MET A 1 372 ? 2.893 -39.906 -12.859 1 98.81 372 MET A CA 1
ATOM 2825 C C . MET A 1 372 ? 2.434 -40.688 -14.094 1 98.81 372 MET A C 1
ATOM 2827 O O . MET A 1 372 ? 2.035 -41.844 -13.992 1 98.81 372 MET A O 1
ATOM 2831 N N . VAL A 1 373 ? 2.469 -40.062 -15.258 1 98.75 373 VAL A N 1
ATOM 2832 C CA . VAL A 1 373 ? 2.08 -40.719 -16.5 1 98.75 373 VAL A CA 1
ATOM 2833 C C . VAL A 1 373 ? 2.996 -41.906 -16.734 1 98.75 373 VAL A C 1
ATOM 2835 O O . VAL A 1 373 ? 2.541 -42.969 -17.188 1 98.75 373 VAL A O 1
ATOM 2838 N N . ALA A 1 374 ? 4.301 -41.781 -16.406 1 98.38 374 ALA A N 1
ATOM 2839 C CA . ALA A 1 374 ? 5.285 -42.844 -16.625 1 98.38 374 ALA A CA 1
ATOM 2840 C C . ALA A 1 374 ? 4.918 -44.094 -15.852 1 98.38 374 ALA A C 1
ATOM 2842 O O . ALA A 1 374 ? 4.918 -45.219 -16.406 1 98.38 374 ALA A O 1
ATOM 2843 N N . ILE A 1 375 ? 4.602 -43.969 -14.594 1 98.69 375 ILE A N 1
ATOM 2844 C CA . ILE A 1 375 ? 4.34 -45.156 -13.773 1 98.69 375 ILE A CA 1
ATOM 2845 C C . ILE A 1 375 ? 2.973 -45.75 -14.125 1 98.69 375 ILE A C 1
ATOM 2847 O O . ILE A 1 375 ? 2.764 -46.938 -14.023 1 98.69 375 ILE A O 1
ATOM 2851 N N . GLU A 1 376 ? 2.004 -44.938 -14.555 1 98.69 376 GLU A N 1
ATOM 2852 C CA . GLU A 1 376 ? 0.713 -45.469 -14.992 1 98.69 376 GLU A CA 1
ATOM 2853 C C . GLU A 1 376 ? 0.86 -46.312 -16.25 1 98.69 376 GLU A C 1
ATOM 2855 O O . GLU A 1 376 ? 0.142 -47.312 -16.422 1 98.69 376 GLU A O 1
ATOM 2860 N N . GLU A 1 377 ? 1.74 -45.875 -17.156 1 98.19 377 GLU A N 1
ATOM 2861 C CA . GLU A 1 377 ? 2.088 -46.719 -18.297 1 98.19 377 GLU A CA 1
ATOM 2862 C C . GLU A 1 377 ? 2.623 -48.062 -17.859 1 98.19 377 GLU A C 1
ATOM 2864 O O . GLU A 1 377 ? 2.23 -49.094 -18.391 1 98.19 377 GLU A O 1
ATOM 2869 N N . VAL A 1 378 ? 3.461 -48.062 -16.875 1 98.5 378 VAL A N 1
ATOM 2870 C CA . VAL A 1 378 ? 4.07 -49.281 -16.344 1 98.5 378 VAL A CA 1
ATOM 2871 C C . VAL A 1 378 ? 2.994 -50.188 -15.75 1 98.5 378 VAL A C 1
ATOM 2873 O O . VAL A 1 378 ? 2.979 -51.375 -16 1 98.5 378 VAL A O 1
ATOM 2876 N N . MET A 1 379 ? 2.061 -49.625 -14.953 1 98.56 379 MET A N 1
ATOM 2877 C CA . MET A 1 379 ? 0.984 -50.406 -14.336 1 98.56 379 MET A CA 1
ATOM 2878 C C . MET A 1 379 ? 0.129 -51.094 -15.398 1 98.56 379 MET A C 1
ATOM 2880 O O . MET A 1 379 ? -0.203 -52.281 -15.266 1 98.56 379 MET A O 1
ATOM 2884 N N . ASP A 1 380 ? -0.262 -50.375 -16.422 1 98.31 380 ASP A N 1
ATOM 2885 C CA . ASP A 1 380 ? -1.072 -50.938 -17.5 1 98.31 380 ASP A CA 1
ATOM 2886 C C . ASP A 1 380 ? -0.33 -52.062 -18.219 1 98.31 380 ASP A C 1
ATOM 2888 O O . ASP A 1 380 ? -0.924 -53.094 -18.547 1 98.31 380 ASP A O 1
ATOM 2892 N N . ARG A 1 381 ? 0.957 -51.844 -18.484 1 97.88 381 ARG A N 1
ATOM 2893 C CA . ARG A 1 381 ? 1.757 -52.844 -19.172 1 97.88 381 ARG A CA 1
ATOM 2894 C C . ARG A 1 381 ? 1.842 -54.125 -18.375 1 97.88 381 ARG A C 1
ATOM 2896 O O . ARG A 1 381 ? 1.768 -55.219 -18.938 1 97.88 381 ARG A O 1
ATOM 2903 N N . ILE A 1 382 ? 2.072 -54.031 -17.109 1 98.5 382 ILE A N 1
ATOM 2904 C CA . ILE A 1 382 ? 2.123 -55.188 -16.219 1 98.5 382 ILE A CA 1
ATOM 2905 C C . ILE A 1 382 ? 0.784 -55.906 -16.25 1 98.5 382 ILE A C 1
ATOM 2907 O O . ILE A 1 382 ? 0.743 -57.156 -16.344 1 98.5 382 ILE A O 1
ATOM 2911 N N . ALA A 1 383 ? -0.33 -55.188 -16.109 1 98.44 383 ALA A N 1
ATOM 2912 C CA . ALA A 1 383 ? -1.666 -55.75 -16.109 1 98.44 383 ALA A CA 1
ATOM 2913 C C . ALA A 1 383 ? -1.902 -56.594 -17.375 1 98.44 383 ALA A C 1
ATOM 2915 O O . ALA A 1 383 ? -2.414 -57.688 -17.312 1 98.44 383 ALA A O 1
ATOM 2916 N N . ARG A 1 384 ? -1.553 -56.062 -18.547 1 97.44 384 ARG A N 1
ATOM 2917 C CA . ARG A 1 384 ? -1.737 -56.75 -19.828 1 97.44 384 ARG A CA 1
ATOM 2918 C C . ARG A 1 384 ? -0.868 -58 -19.906 1 97.44 384 ARG A C 1
ATOM 2920 O O . ARG A 1 384 ? -1.326 -59.062 -20.344 1 97.44 384 ARG A O 1
ATOM 2927 N N . HIS A 1 385 ? 0.379 -57.844 -19.453 1 97.19 385 HIS A N 1
ATOM 2928 C CA . HIS A 1 385 ? 1.314 -58.938 -19.469 1 97.19 385 HIS A CA 1
ATOM 2929 C C . HIS A 1 385 ? 0.784 -60.125 -18.641 1 97.19 385 HIS A C 1
ATOM 2931 O O . HIS A 1 385 ? 0.928 -61.281 -19.031 1 97.19 385 HIS A O 1
ATOM 2937 N N . LEU A 1 386 ? 0.144 -59.812 -17.516 1 97.62 386 LEU A N 1
ATOM 2938 C CA . LEU A 1 386 ? -0.318 -60.844 -16.594 1 97.62 386 LEU A CA 1
ATOM 2939 C C . LEU A 1 386 ? -1.775 -61.219 -16.859 1 97.62 386 LEU A C 1
ATOM 2941 O O . LEU A 1 386 ? -2.336 -62.094 -16.203 1 97.62 386 LEU A O 1
ATOM 2945 N N . ALA A 1 387 ? -2.422 -60.531 -17.797 1 96.31 387 ALA A N 1
ATOM 2946 C CA . ALA A 1 387 ? -3.842 -60.688 -18.109 1 96.31 387 ALA A CA 1
ATOM 2947 C C . ALA A 1 387 ? -4.699 -60.406 -16.875 1 96.31 387 ALA A C 1
ATOM 2949 O O . ALA A 1 387 ? -5.602 -61.188 -16.547 1 96.31 387 ALA A O 1
ATOM 2950 N N . LEU A 1 388 ? -4.32 -59.375 -16.219 1 97.31 388 LEU A N 1
ATOM 2951 C CA . LEU A 1 388 ? -5.074 -58.906 -15.062 1 97.31 388 LEU A CA 1
ATOM 2952 C C . LEU A 1 388 ? -5.777 -57.594 -15.359 1 97.31 388 LEU A C 1
ATOM 2954 O O . LEU A 1 388 ? -5.422 -56.906 -16.312 1 97.31 388 LEU A O 1
ATOM 2958 N N . ASP A 1 389 ? -6.828 -57.344 -14.539 1 96.81 389 ASP A N 1
ATOM 2959 C CA . ASP A 1 389 ? -7.426 -56 -14.594 1 96.81 389 ASP A CA 1
ATOM 2960 C C . ASP A 1 389 ? -6.438 -54.938 -14.125 1 96.81 389 ASP A C 1
ATOM 2962 O O . ASP A 1 389 ? -5.809 -55.094 -13.07 1 96.81 389 ASP A O 1
ATOM 2966 N N . PRO A 1 390 ? -6.285 -53.906 -14.93 1 97.94 390 PRO A N 1
ATOM 2967 C CA . PRO A 1 390 ? -5.328 -52.875 -14.531 1 97.94 390 PRO A CA 1
ATOM 2968 C C . PRO A 1 390 ? -5.605 -52.312 -13.133 1 97.94 390 PRO A C 1
ATOM 2970 O O . PRO A 1 390 ? -4.668 -51.969 -12.406 1 97.94 390 PRO A O 1
ATOM 2973 N N . LEU A 1 391 ? -6.871 -52.125 -12.719 1 98.56 391 LEU A N 1
ATOM 2974 C CA . LEU A 1 391 ? -7.195 -51.625 -11.391 1 98.56 391 LEU A CA 1
ATOM 2975 C C . LEU A 1 391 ? -6.688 -52.562 -10.305 1 98.56 391 LEU A C 1
ATOM 2977 O O . LEU A 1 391 ? -6.258 -52.125 -9.242 1 98.56 391 LEU A O 1
ATOM 2981 N N . ALA A 1 392 ? -6.781 -53.844 -10.555 1 98.12 392 ALA A N 1
ATOM 2982 C CA . ALA A 1 392 ? -6.293 -54.812 -9.578 1 98.12 392 ALA A CA 1
ATOM 2983 C C . ALA A 1 392 ? -4.785 -54.688 -9.367 1 98.12 392 ALA A C 1
ATOM 2985 O O . ALA A 1 392 ? -4.297 -54.781 -8.242 1 98.12 392 ALA A O 1
ATOM 2986 N N . VAL A 1 393 ? -4.055 -54.531 -10.445 1 98.5 393 VAL A N 1
ATOM 2987 C CA . VAL A 1 393 ? -2.611 -54.344 -10.367 1 98.5 393 VAL A CA 1
ATOM 2988 C C . VAL A 1 393 ? -2.305 -53.062 -9.609 1 98.5 393 VAL A C 1
ATOM 2990 O O . VAL A 1 393 ? -1.383 -53 -8.789 1 98.5 393 VAL A O 1
ATOM 2993 N N . ARG A 1 394 ? -3.051 -51.969 -9.906 1 98.75 394 ARG A N 1
ATOM 2994 C CA . ARG A 1 394 ? -2.873 -50.688 -9.195 1 98.75 394 ARG A CA 1
ATOM 2995 C C . ARG A 1 394 ? -3.1 -50.875 -7.699 1 98.75 394 ARG A C 1
ATOM 2997 O O . ARG A 1 394 ? -2.262 -50.469 -6.891 1 98.75 394 ARG A O 1
ATOM 3004 N N . LYS A 1 395 ? -4.188 -51.438 -7.301 1 98.44 395 LYS A N 1
ATOM 3005 C CA . LYS A 1 395 ? -4.523 -51.656 -5.895 1 98.44 395 LYS A CA 1
ATOM 3006 C C . LYS A 1 395 ? -3.461 -52.5 -5.191 1 98.44 395 LYS A C 1
ATOM 3008 O O . LYS A 1 395 ? -3.139 -52.25 -4.027 1 98.44 395 LYS A O 1
ATOM 3013 N N . ALA A 1 396 ? -2.889 -53.438 -5.887 1 98.06 396 ALA A N 1
ATOM 3014 C CA . ALA A 1 396 ? -1.875 -54.312 -5.32 1 98.06 396 ALA A CA 1
ATOM 3015 C C . ALA A 1 396 ? -0.601 -53.531 -4.984 1 98.06 396 ALA A C 1
ATOM 3017 O O . ALA A 1 396 ? 0.207 -54 -4.168 1 98.06 396 ALA A O 1
ATOM 3018 N N . ASN A 1 397 ? -0.422 -52.438 -5.555 1 98.62 397 ASN A N 1
ATOM 3019 C CA . ASN A 1 397 ? 0.844 -51.719 -5.414 1 98.62 397 ASN A CA 1
ATOM 3020 C C . ASN A 1 397 ? 0.668 -50.406 -4.652 1 98.62 397 ASN A C 1
ATOM 3022 O O . ASN A 1 397 ? 1.626 -49.656 -4.48 1 98.62 397 ASN A O 1
ATOM 3026 N N . TYR A 1 398 ? -0.582 -50.031 -4.195 1 98.75 398 TYR A N 1
ATOM 3027 C CA . TYR A 1 398 ? -0.802 -48.812 -3.428 1 98.75 398 TYR A CA 1
ATOM 3028 C C . TYR A 1 398 ? 0.134 -48.75 -2.227 1 98.75 398 TYR A C 1
ATOM 3030 O O . TYR A 1 398 ? 0.48 -49.781 -1.646 1 98.75 398 TYR A O 1
ATOM 3038 N N . TYR A 1 399 ? 0.536 -47.531 -1.87 1 98.69 399 TYR A N 1
ATOM 3039 C CA . TYR A 1 399 ? 1.195 -47.344 -0.582 1 98.69 399 TYR A CA 1
ATOM 3040 C C . TYR A 1 399 ? 0.333 -47.875 0.553 1 98.69 399 TYR A C 1
ATOM 3042 O O . TYR A 1 399 ? -0.889 -47.719 0.544 1 98.69 399 TYR A O 1
ATOM 3050 N N . GLY A 1 400 ? 0.997 -48.5 1.501 1 97.5 400 GLY A N 1
ATOM 3051 C CA . GLY A 1 400 ? 0.288 -48.969 2.682 1 97.5 400 GLY A CA 1
ATOM 3052 C C . GLY A 1 400 ? 0.208 -47.938 3.781 1 97.5 400 GLY A C 1
ATOM 3053 O O . GLY A 1 400 ? 0.759 -46.844 3.646 1 97.5 400 GLY A O 1
ATOM 3054 N N . LYS A 1 401 ? -0.491 -48.312 4.844 1 96.81 401 LYS A N 1
ATOM 3055 C CA . LYS A 1 401 ? -0.675 -47.406 5.965 1 96.81 401 LYS A CA 1
ATOM 3056 C C . LYS A 1 401 ? 0.485 -47.5 6.953 1 96.81 401 LYS A C 1
ATOM 3058 O O . LYS A 1 401 ? 0.995 -46.469 7.422 1 96.81 401 LYS A O 1
ATOM 3063 N N . THR A 1 402 ? 0.965 -48.719 7.262 1 95.88 402 THR A N 1
ATOM 3064 C CA . THR A 1 402 ? 1.994 -48.938 8.273 1 95.88 402 THR A CA 1
ATOM 3065 C C . THR A 1 402 ? 3.225 -49.594 7.66 1 95.88 402 THR A C 1
ATOM 3067 O O . THR A 1 402 ? 4.328 -49.5 8.195 1 95.88 402 THR A O 1
ATOM 3070 N N . GLU A 1 403 ? 3.051 -50.344 6.617 1 95.94 403 GLU A N 1
ATOM 3071 C CA . GLU A 1 403 ? 4.121 -50.969 5.84 1 95.94 403 GLU A CA 1
ATOM 3072 C C . GLU A 1 403 ? 4.074 -50.5 4.379 1 95.94 403 GLU A C 1
ATOM 3074 O O . GLU A 1 403 ? 3.043 -50.031 3.908 1 95.94 403 GLU A O 1
ATOM 3079 N N . ARG A 1 404 ? 5.273 -50.625 3.641 1 97.19 404 ARG A N 1
ATOM 3080 C CA . ARG A 1 404 ? 5.344 -50.188 2.25 1 97.19 404 ARG A CA 1
ATOM 3081 C C . ARG A 1 404 ? 4.809 -48.75 2.094 1 97.19 404 ARG A C 1
ATOM 3083 O O . ARG A 1 404 ? 3.982 -48.5 1.216 1 97.19 404 ARG A O 1
ATOM 3090 N N . ASN A 1 405 ? 5.207 -47.969 3.102 1 98.19 405 ASN A N 1
ATOM 3091 C CA . ASN A 1 405 ? 4.641 -46.625 3.145 1 98.19 405 ASN A CA 1
ATOM 3092 C C . ASN A 1 405 ? 5.727 -45.562 3.125 1 98.19 405 ASN A C 1
ATOM 3094 O O . ASN A 1 405 ? 5.523 -44.438 3.623 1 98.19 405 ASN A O 1
ATOM 3098 N N . VAL A 1 406 ? 6.938 -45.875 2.648 1 98.31 406 VAL A N 1
ATOM 3099 C CA . VAL A 1 406 ? 8.039 -44.938 2.535 1 98.31 406 VAL A CA 1
ATOM 3100 C C . VAL A 1 406 ? 8.391 -44.719 1.064 1 98.31 406 VAL A C 1
ATOM 3102 O O . VAL A 1 406 ? 8.609 -45.688 0.326 1 98.31 406 VAL A O 1
ATOM 3105 N N . THR A 1 407 ? 8.445 -43.562 0.667 1 98.38 407 THR A N 1
ATOM 3106 C CA . THR A 1 407 ? 8.688 -43.219 -0.729 1 98.38 407 THR A CA 1
ATOM 3107 C C . THR A 1 407 ? 10.148 -43.469 -1.102 1 98.38 407 THR A C 1
ATOM 3109 O O . THR A 1 407 ? 10.977 -43.75 -0.231 1 98.38 407 THR A O 1
ATOM 3112 N N . HIS A 1 408 ? 10.477 -43.406 -2.426 1 98.31 408 HIS A N 1
ATOM 3113 C CA . HIS A 1 408 ? 11.828 -43.594 -2.934 1 98.31 408 HIS A CA 1
ATOM 3114 C C . HIS A 1 408 ? 12.734 -42.438 -2.551 1 98.31 408 HIS A C 1
ATOM 3116 O O . HIS A 1 408 ? 13.953 -42.5 -2.736 1 98.31 408 HIS A O 1
ATOM 3122 N N . TYR A 1 409 ? 12.227 -41.344 -2.006 1 98.12 409 TYR A N 1
ATOM 3123 C CA . TYR A 1 409 ? 12.992 -40.219 -1.437 1 98.12 409 TYR A CA 1
ATOM 3124 C C . TYR A 1 409 ? 12.852 -40.188 0.079 1 98.12 409 TYR A C 1
ATOM 3126 O O . TYR A 1 409 ? 13.102 -39.156 0.706 1 98.12 409 TYR A O 1
ATOM 3134 N N . HIS A 1 410 ? 12.273 -41.188 0.682 1 97.88 410 HIS A N 1
ATOM 3135 C CA . HIS A 1 410 ? 12.336 -41.562 2.094 1 97.88 410 HIS A CA 1
ATOM 3136 C C . HIS A 1 410 ? 11.352 -40.719 2.918 1 97.88 410 HIS A C 1
ATOM 3138 O O . HIS A 1 410 ? 11.57 -40.5 4.113 1 97.88 410 HIS A O 1
ATOM 3144 N N . GLN A 1 411 ? 10.336 -40.188 2.379 1 98 411 GLN A N 1
ATOM 3145 C CA . GLN A 1 411 ? 9.242 -39.594 3.148 1 98 411 GLN A CA 1
ATOM 3146 C C . GLN A 1 411 ? 8.18 -40.625 3.471 1 98 411 GLN A C 1
ATOM 3148 O O . GLN A 1 411 ? 7.684 -41.312 2.576 1 98 411 GLN A O 1
ATOM 3153 N N . THR A 1 412 ? 7.848 -40.688 4.719 1 98.25 412 THR A N 1
ATOM 3154 C CA . THR A 1 412 ? 6.75 -41.594 5.094 1 98.25 412 THR A CA 1
ATOM 3155 C C . THR A 1 412 ? 5.414 -41.031 4.598 1 98.25 412 THR A C 1
ATOM 3157 O O . THR A 1 412 ? 5.109 -39.844 4.801 1 98.25 412 THR A O 1
ATOM 3160 N N . VAL A 1 413 ? 4.641 -41.844 3.889 1 98.38 413 VAL A N 1
ATOM 3161 C CA . VAL A 1 413 ? 3.303 -41.438 3.453 1 98.38 413 VAL A CA 1
ATOM 3162 C C . VAL A 1 413 ? 2.33 -41.531 4.625 1 98.38 413 VAL A C 1
ATOM 3164 O O . VAL A 1 413 ? 1.877 -42.625 4.977 1 98.38 413 VAL A O 1
ATOM 3167 N N . GLU A 1 414 ? 2.02 -40.375 5.094 1 95.88 414 GLU A N 1
ATOM 3168 C CA . GLU A 1 414 ? 1.099 -40.281 6.223 1 95.88 414 GLU A CA 1
ATOM 3169 C C . GLU A 1 414 ? -0.312 -39.938 5.758 1 95.88 414 GLU A C 1
ATOM 3171 O O . GLU A 1 414 ? -0.498 -39.406 4.656 1 95.88 414 GLU A O 1
ATOM 3176 N N . HIS A 1 415 ? -1.332 -40.312 6.566 1 94.81 415 HIS A N 1
ATOM 3177 C CA . HIS A 1 415 ? -2.729 -40 6.305 1 94.81 415 HIS A CA 1
ATOM 3178 C C . HIS A 1 415 ? -3.17 -40.5 4.938 1 94.81 415 HIS A C 1
ATOM 3180 O O . HIS A 1 415 ? -3.869 -39.812 4.203 1 94.81 415 HIS A O 1
ATOM 3186 N N . ASN A 1 416 ? -2.729 -41.688 4.613 1 96.75 416 ASN A N 1
ATOM 3187 C CA . ASN A 1 416 ? -2.971 -42.312 3.328 1 96.75 416 ASN A CA 1
ATOM 3188 C C . ASN A 1 416 ? -4.449 -42.625 3.127 1 96.75 416 ASN A C 1
ATOM 3190 O O . ASN A 1 416 ? -5.074 -43.281 3.971 1 96.75 416 ASN A O 1
ATOM 3194 N N . LEU A 1 417 ? -4.996 -42.156 2.012 1 96.94 417 LEU A N 1
ATOM 3195 C CA . LEU A 1 417 ? -6.422 -42.281 1.736 1 96.94 417 LEU A CA 1
ATOM 3196 C C . LEU A 1 417 ? -6.656 -43.094 0.468 1 96.94 417 LEU A C 1
ATOM 3198 O O . LEU A 1 417 ? -7.773 -43.156 -0.052 1 96.94 417 LEU A O 1
ATOM 3202 N N . LEU A 1 418 ? -5.723 -43.719 -0.083 1 98.19 418 LEU A N 1
ATOM 3203 C CA . LEU A 1 418 ? -5.773 -44.344 -1.402 1 98.19 418 LEU A CA 1
ATOM 3204 C C . LEU A 1 418 ? -6.781 -45.5 -1.427 1 98.19 418 LEU A C 1
ATOM 3206 O O . LEU A 1 418 ? -7.586 -45.594 -2.354 1 98.19 418 LEU A O 1
ATOM 3210 N N . GLU A 1 419 ? -6.73 -46.375 -0.48 1 97.69 419 GLU A N 1
ATOM 3211 C CA . GLU A 1 419 ? -7.633 -47.531 -0.445 1 97.69 419 GLU A CA 1
ATOM 3212 C C . GLU A 1 419 ? -9.086 -47.094 -0.299 1 97.69 419 GLU A C 1
ATOM 3214 O O . GLU A 1 419 ? -9.961 -47.562 -1.016 1 97.69 419 GLU A O 1
ATOM 3219 N N . GLU A 1 420 ? -9.359 -46.156 0.615 1 97.44 420 GLU A N 1
ATOM 3220 C CA . GLU A 1 420 ? -10.719 -45.688 0.903 1 97.44 420 GLU A CA 1
ATOM 3221 C C . GLU A 1 420 ? -11.32 -44.969 -0.288 1 97.44 420 GLU A C 1
ATOM 3223 O O . GLU A 1 420 ? -12.469 -45.188 -0.663 1 97.44 420 GLU A O 1
ATOM 3228 N N . ILE A 1 421 ? -10.578 -44.062 -0.892 1 98.19 421 ILE A N 1
ATOM 3229 C CA . ILE A 1 421 ? -11.086 -43.25 -1.981 1 98.19 421 ILE A CA 1
ATOM 3230 C C . ILE A 1 421 ? -11.336 -44.125 -3.213 1 98.19 421 ILE A C 1
ATOM 3232 O O . ILE A 1 421 ? -12.297 -43.906 -3.947 1 98.19 421 ILE A O 1
ATOM 3236 N N . THR A 1 422 ? -10.445 -45.062 -3.484 1 98.56 422 THR A N 1
ATOM 3237 C CA . THR A 1 422 ? -10.617 -45.969 -4.613 1 98.56 422 THR A CA 1
ATOM 3238 C C . THR A 1 422 ? -11.828 -46.875 -4.406 1 98.56 422 THR A C 1
ATOM 3240 O O . THR A 1 422 ? -12.625 -47.094 -5.328 1 98.56 422 THR A O 1
ATOM 3243 N N . ALA A 1 423 ? -11.914 -47.406 -3.191 1 98.38 423 ALA A N 1
ATOM 3244 C CA . ALA A 1 423 ? -13.055 -48.281 -2.895 1 98.38 423 ALA A CA 1
ATOM 3245 C C . ALA A 1 423 ? -14.375 -47.531 -3.068 1 98.38 423 ALA A C 1
ATOM 3247 O O . ALA A 1 423 ? -15.336 -48.094 -3.617 1 98.38 423 ALA A O 1
ATOM 3248 N N . GLU A 1 424 ? -14.383 -46.344 -2.592 1 98.25 424 GLU A N 1
ATOM 3249 C CA . GLU A 1 424 ? -15.594 -45.562 -2.695 1 98.25 424 GLU A CA 1
ATOM 3250 C C . GLU A 1 424 ? -15.938 -45.25 -4.152 1 98.25 424 GLU A C 1
ATOM 3252 O O . GLU A 1 424 ? -17.094 -45.375 -4.566 1 98.25 424 GLU A O 1
ATOM 3257 N N . LEU A 1 425 ? -14.992 -44.844 -4.93 1 98.75 425 LEU A N 1
ATOM 3258 C CA . LEU A 1 425 ? -15.234 -44.5 -6.328 1 98.75 425 LEU A CA 1
ATOM 3259 C C . LEU A 1 425 ? -15.586 -45.75 -7.129 1 98.75 425 LEU A C 1
ATOM 3261 O O . LEU A 1 425 ? -16.469 -45.719 -7.996 1 98.75 425 LEU A O 1
ATOM 3265 N N . GLU A 1 426 ? -14.828 -46.844 -6.891 1 98.5 426 GLU A N 1
ATOM 3266 C CA . GLU A 1 426 ? -15.07 -48.125 -7.551 1 98.5 426 GLU A CA 1
ATOM 3267 C C . GLU A 1 426 ? -16.531 -48.562 -7.379 1 98.5 426 GLU A C 1
ATOM 3269 O O . GLU A 1 426 ? -17.156 -49.031 -8.328 1 98.5 426 GLU A O 1
ATOM 3274 N N . ALA A 1 427 ? -17 -48.375 -6.191 1 98.44 427 ALA A N 1
ATOM 3275 C CA . ALA A 1 427 ? -18.375 -48.719 -5.887 1 98.44 427 ALA A CA 1
ATOM 3276 C C . ALA A 1 427 ? -19.359 -47.75 -6.535 1 98.44 427 ALA A C 1
ATOM 3278 O O . ALA A 1 427 ? -20.312 -48.156 -7.188 1 98.44 427 ALA A O 1
ATOM 3279 N N . SER A 1 428 ? -19.125 -46.469 -6.395 1 98.12 428 SER A N 1
ATOM 3280 C CA . SER A 1 428 ? -20.094 -45.469 -6.816 1 98.12 428 SER A CA 1
ATOM 3281 C C . SER A 1 428 ? -20.172 -45.375 -8.336 1 98.12 428 SER A C 1
ATOM 3283 O O . SER A 1 428 ? -21.188 -44.969 -8.891 1 98.12 428 SER A O 1
ATOM 3285 N N . CYS A 1 429 ? -19.109 -45.75 -8.992 1 98.38 429 CYS A N 1
ATOM 3286 C CA . CYS A 1 429 ? -19.125 -45.625 -10.445 1 98.38 429 CYS A CA 1
ATOM 3287 C C . CYS A 1 429 ? -19.484 -46.969 -11.102 1 98.38 429 CYS A C 1
ATOM 3289 O O . CYS A 1 429 ? -19.453 -47.094 -12.328 1 98.38 429 CYS A O 1
ATOM 3291 N N . ASP A 1 430 ? -19.797 -48 -10.328 1 98.25 430 ASP A N 1
ATOM 3292 C CA . ASP A 1 430 ? -20.172 -49.312 -10.836 1 98.25 430 ASP A CA 1
ATOM 3293 C C . ASP A 1 430 ? -19.078 -49.906 -11.711 1 98.25 430 ASP A C 1
ATOM 3295 O O . ASP A 1 430 ? -19.344 -50.375 -12.812 1 98.25 430 ASP A O 1
ATOM 3299 N N . TYR A 1 431 ? -17.891 -49.875 -11.242 1 98.56 431 TYR A N 1
ATOM 3300 C CA . TYR A 1 431 ? -16.734 -50.219 -12.047 1 98.56 431 TYR A CA 1
ATOM 3301 C C . TYR A 1 431 ? -16.828 -51.625 -12.609 1 98.56 431 TYR A C 1
ATOM 3303 O O . TYR A 1 431 ? -16.672 -51.812 -13.812 1 98.56 431 TYR A O 1
ATOM 3311 N N . GLU A 1 432 ? -17.094 -52.656 -11.789 1 97.81 432 GLU A N 1
ATOM 3312 C CA . GLU A 1 432 ? -17.125 -54.031 -12.203 1 97.81 432 GLU A CA 1
ATOM 3313 C C . GLU A 1 432 ? -18.203 -54.312 -13.242 1 97.81 432 GLU A C 1
ATOM 3315 O O . GLU A 1 432 ? -17.984 -55 -14.234 1 97.81 432 GLU A O 1
ATOM 3320 N N . GLN A 1 433 ? -19.344 -53.781 -12.938 1 98.19 433 GLN A N 1
ATOM 3321 C CA . GLN A 1 433 ? -20.453 -53.938 -13.875 1 98.19 433 GLN A CA 1
ATOM 3322 C C . GLN A 1 433 ? -20.125 -53.312 -15.227 1 98.19 433 GLN A C 1
ATOM 3324 O O . GLN A 1 433 ? -20.469 -53.844 -16.266 1 98.19 433 GLN A O 1
ATOM 3329 N N . ARG A 1 434 ? -19.531 -52.188 -15.188 1 98.38 434 ARG A N 1
ATOM 3330 C CA . ARG A 1 434 ? -19.172 -51.5 -16.422 1 98.38 434 ARG A CA 1
ATOM 3331 C C . ARG A 1 434 ? -18.078 -52.25 -17.172 1 98.38 434 ARG A C 1
ATOM 3333 O O . ARG A 1 434 ? -18.109 -52.344 -18.391 1 98.38 434 ARG A O 1
ATOM 3340 N N . ARG A 1 435 ? -17.125 -52.812 -16.469 1 97.75 435 ARG A N 1
ATOM 3341 C CA . ARG A 1 435 ? -16.062 -53.625 -17.078 1 97.75 435 ARG A CA 1
ATOM 3342 C C . ARG A 1 435 ? -16.656 -54.812 -17.844 1 97.75 435 ARG A C 1
ATOM 3344 O O . ARG A 1 435 ? -16.25 -55.062 -18.984 1 97.75 435 ARG A O 1
ATOM 3351 N N . GLU A 1 436 ? -17.578 -55.469 -17.25 1 97.44 436 GLU A N 1
ATOM 3352 C CA . GLU A 1 436 ? -18.219 -56.625 -17.875 1 97.44 436 GLU A CA 1
ATOM 3353 C C . GLU A 1 436 ? -19.031 -56.188 -19.094 1 97.44 436 GLU A C 1
ATOM 3355 O O . GLU A 1 436 ? -18.984 -56.875 -20.141 1 97.44 436 GLU A O 1
ATOM 3360 N N . ALA A 1 437 ? -19.734 -55.156 -18.875 1 98.38 437 ALA A N 1
ATOM 3361 C CA . ALA A 1 437 ? -20.547 -54.656 -19.969 1 98.38 437 ALA A CA 1
ATOM 3362 C C . ALA A 1 437 ? -19.688 -54.25 -21.156 1 98.38 437 ALA A C 1
ATOM 3364 O O . ALA A 1 437 ? -20.062 -54.438 -22.312 1 98.38 437 ALA A O 1
ATOM 3365 N N . ILE A 1 438 ? -18.578 -53.688 -20.938 1 98.44 438 ILE A N 1
ATOM 3366 C CA . ILE A 1 438 ? -17.672 -53.219 -21.969 1 98.44 438 ILE A CA 1
ATOM 3367 C C . ILE A 1 438 ? -17.031 -54.406 -22.688 1 98.44 438 ILE A C 1
ATOM 3369 O O . ILE A 1 438 ? -16.891 -54.406 -23.906 1 98.44 438 ILE A O 1
ATOM 3373 N N . ARG A 1 439 ? -16.641 -55.438 -21.953 1 96.69 439 ARG A N 1
ATOM 3374 C CA . ARG A 1 439 ? -16.094 -56.625 -22.578 1 96.69 439 ARG A CA 1
ATOM 3375 C C . ARG A 1 439 ? -17.109 -57.25 -23.531 1 96.69 439 ARG A C 1
ATOM 3377 O O . ARG A 1 439 ? -16.766 -57.688 -24.641 1 96.69 439 ARG A O 1
ATOM 3384 N N . ALA A 1 440 ? -18.328 -57.281 -23.047 1 97.81 440 ALA A N 1
ATOM 3385 C CA . ALA A 1 440 ? -19.406 -57.812 -23.891 1 97.81 440 ALA A CA 1
ATOM 3386 C C . ALA A 1 440 ? -19.609 -56.969 -25.141 1 97.81 440 ALA A C 1
ATOM 3388 O O . ALA A 1 440 ? -19.781 -57.5 -26.234 1 97.81 440 ALA A O 1
ATOM 3389 N N . PHE A 1 441 ? -19.594 -55.719 -24.906 1 98.25 441 PHE A N 1
ATOM 3390 C CA . PHE A 1 441 ? -19.75 -54.781 -26.016 1 98.25 441 PHE A CA 1
ATOM 3391 C C . PHE A 1 441 ? -18.641 -54.969 -27.047 1 98.25 441 PHE A C 1
ATOM 3393 O O . PHE A 1 441 ? -18.891 -55.031 -28.25 1 98.25 441 PHE A O 1
ATOM 3400 N N . ASN A 1 442 ? -17.391 -55.062 -26.609 1 97.88 442 ASN A N 1
ATOM 3401 C CA . ASN A 1 442 ? -16.234 -55.156 -27.484 1 97.88 442 ASN A CA 1
ATOM 3402 C C . ASN A 1 442 ? -16.203 -56.469 -28.266 1 97.88 442 ASN A C 1
ATOM 3404 O O . ASN A 1 442 ? -15.711 -56.531 -29.391 1 97.88 442 ASN A O 1
ATOM 3408 N N . ALA A 1 443 ? -16.734 -57.5 -27.656 1 95.12 443 ALA A N 1
ATOM 3409 C CA . ALA A 1 443 ? -16.797 -58.781 -28.312 1 95.12 443 ALA A CA 1
ATOM 3410 C C . ALA A 1 443 ? -17.766 -58.75 -29.484 1 95.12 443 ALA A C 1
ATOM 3412 O O . ALA A 1 443 ? -17.547 -59.438 -30.484 1 95.12 443 ALA A O 1
ATOM 3413 N N . ASP A 1 444 ? -18.75 -57.938 -29.422 1 95.19 444 ASP A N 1
ATOM 3414 C CA . ASP A 1 444 ? -19.828 -57.938 -30.422 1 95.19 444 ASP A CA 1
ATOM 3415 C C . ASP A 1 444 ? -19.672 -56.781 -31.406 1 95.19 444 ASP A C 1
ATOM 3417 O O . ASP A 1 444 ? -20.344 -56.781 -32.438 1 95.19 444 ASP A O 1
ATOM 3421 N N . SER A 1 445 ? -18.812 -55.906 -31.109 1 95.94 445 SER A N 1
ATOM 3422 C CA . SER A 1 445 ? -18.672 -54.719 -31.938 1 95.94 445 SER A CA 1
ATOM 3423 C C . SER A 1 445 ? -17.391 -54.75 -32.75 1 95.94 445 SER A C 1
ATOM 3425 O O . SER A 1 445 ? -16.297 -54.656 -32.219 1 95.94 445 SER A O 1
ATOM 3427 N N . PRO A 1 446 ? -17.516 -54.875 -34.031 1 92.31 446 PRO A N 1
ATOM 3428 C CA . PRO A 1 446 ? -16.312 -55.062 -34.844 1 92.31 446 PRO A CA 1
ATOM 3429 C C . PRO A 1 446 ? -15.492 -53.781 -35 1 92.31 446 PRO A C 1
ATOM 3431 O O . PRO A 1 446 ? -14.266 -53.844 -35.125 1 92.31 446 PRO A O 1
ATOM 3434 N N . VAL A 1 447 ? -16.172 -52.594 -35.031 1 96.19 447 VAL A N 1
ATOM 3435 C CA . VAL A 1 447 ? -15.492 -51.375 -35.406 1 96.19 447 VAL A CA 1
ATOM 3436 C C . VAL A 1 447 ? -15.305 -50.469 -34.188 1 96.19 447 VAL A C 1
ATOM 3438 O O . VAL A 1 447 ? -14.203 -49.969 -33.906 1 96.19 447 VAL A O 1
ATOM 3441 N N . LEU A 1 448 ? -16.391 -50.25 -33.406 1 98.38 448 LEU A N 1
ATOM 3442 C CA . LEU A 1 448 ? -16.344 -49.406 -32.219 1 98.38 448 LEU A CA 1
ATOM 3443 C C . LEU A 1 448 ? -15.922 -50.219 -31.016 1 98.38 448 LEU A C 1
ATOM 3445 O O . LEU A 1 448 ? -16.375 -51.344 -30.828 1 98.38 448 LEU A O 1
ATOM 3449 N N . LYS A 1 449 ? -14.961 -49.688 -30.25 1 98.56 449 LYS A N 1
ATOM 3450 C CA . LYS A 1 449 ? -14.516 -50.312 -29.031 1 98.56 449 LYS A CA 1
ATOM 3451 C C . LYS A 1 449 ? -14.594 -49.344 -27.844 1 98.56 449 LYS A C 1
ATOM 3453 O O . LYS A 1 449 ? -14.414 -48.156 -28 1 98.56 449 LYS A O 1
ATOM 3458 N N . LYS A 1 450 ? -14.891 -49.875 -26.734 1 98.75 450 LYS A N 1
ATOM 3459 C CA . LYS A 1 450 ? -14.938 -49.094 -25.5 1 98.75 450 LYS A CA 1
ATOM 3460 C C . LYS A 1 450 ? -13.766 -49.469 -24.578 1 98.75 450 LYS A C 1
ATOM 3462 O O . LYS A 1 450 ? -13.211 -50.562 -24.672 1 98.75 450 LYS A O 1
ATOM 3467 N N . GLY A 1 451 ? -13.359 -48.5 -23.844 1 98.69 451 GLY A N 1
ATOM 3468 C CA . GLY A 1 451 ? -12.344 -48.688 -22.828 1 98.69 451 GLY A CA 1
ATOM 3469 C C . GLY A 1 451 ? -12.719 -48.094 -21.484 1 98.69 451 GLY A C 1
ATOM 3470 O O . GLY A 1 451 ? -13.555 -47.188 -21.406 1 98.69 451 GLY A O 1
ATOM 3471 N N . LEU A 1 452 ? -12.156 -48.562 -20.406 1 98.75 452 LEU A N 1
ATOM 3472 C CA . LEU A 1 452 ? -12.391 -48.125 -19.031 1 98.75 452 LEU A CA 1
ATOM 3473 C C . LEU A 1 452 ? -11.078 -48.094 -18.25 1 98.75 452 LEU A C 1
ATOM 3475 O O . LEU A 1 452 ? -10.242 -49 -18.391 1 98.75 452 LEU A O 1
ATOM 3479 N N . ALA A 1 453 ? -10.922 -47.031 -17.5 1 98.81 453 ALA A N 1
ATOM 3480 C CA . ALA A 1 453 ? -9.758 -47 -16.625 1 98.81 453 ALA A CA 1
ATOM 3481 C C . ALA A 1 453 ? -10.062 -46.188 -15.359 1 98.81 453 ALA A C 1
ATOM 3483 O O . ALA A 1 453 ? -10.75 -45.188 -15.414 1 98.81 453 ALA A O 1
ATOM 3484 N N . LEU A 1 454 ? -9.695 -46.625 -14.195 1 98.88 454 LEU A N 1
ATOM 3485 C CA . LEU A 1 454 ? -9.703 -45.938 -12.922 1 98.88 454 LEU A CA 1
ATOM 3486 C C . LEU A 1 454 ? -8.281 -45.75 -12.398 1 98.88 454 LEU A C 1
ATOM 3488 O O . LEU A 1 454 ? -7.57 -46.719 -12.148 1 98.88 454 LEU A O 1
ATOM 3492 N N . THR A 1 455 ? -7.859 -44.531 -12.305 1 98.81 455 THR A N 1
ATOM 3493 C CA . THR A 1 455 ? -6.508 -44.219 -11.859 1 98.81 455 THR A CA 1
ATOM 3494 C C . THR A 1 455 ? -6.535 -43.344 -10.609 1 98.81 455 THR A C 1
ATOM 3496 O O . THR A 1 455 ? -7.445 -42.531 -10.445 1 98.81 455 THR A O 1
ATOM 3499 N N . PRO A 1 456 ? -5.594 -43.5 -9.688 1 98.75 456 PRO A N 1
ATOM 3500 C CA . PRO A 1 456 ? -5.484 -42.656 -8.477 1 98.75 456 PRO A CA 1
ATOM 3501 C C . PRO A 1 456 ? -4.602 -41.438 -8.688 1 98.75 456 PRO A C 1
ATOM 3503 O O . PRO A 1 456 ? -3.945 -41.312 -9.719 1 98.75 456 PRO A O 1
ATOM 3506 N N . VAL A 1 457 ? -4.645 -40.531 -7.73 1 98.62 457 VAL A N 1
ATOM 3507 C CA . VAL A 1 457 ? -3.742 -39.406 -7.641 1 98.62 457 VAL A CA 1
ATOM 3508 C C . VAL A 1 457 ? -3.258 -39.219 -6.203 1 98.62 457 VAL A C 1
ATOM 3510 O O . VAL A 1 457 ? -4.066 -39.156 -5.273 1 98.62 457 VAL A O 1
ATOM 3513 N N . LYS A 1 458 ? -1.996 -39.25 -5.941 1 98.75 458 LYS A N 1
ATOM 3514 C CA . LYS A 1 458 ? -1.306 -38.781 -4.742 1 98.75 458 LYS A CA 1
ATOM 3515 C C . LYS A 1 458 ? -0.308 -37.688 -5.074 1 98.75 458 LYS A C 1
ATOM 3517 O O . LYS A 1 458 ? 0.739 -37.938 -5.672 1 98.75 458 LYS A O 1
ATOM 3522 N N . PHE A 1 459 ? -0.607 -36.531 -4.734 1 98.44 459 PHE A N 1
ATOM 3523 C CA . PHE A 1 459 ? 0.204 -35.375 -5.152 1 98.44 459 PHE A CA 1
ATOM 3524 C C . PHE A 1 459 ? 0.752 -34.625 -3.941 1 98.44 459 PHE A C 1
ATOM 3526 O O . PHE A 1 459 ? -0.001 -34.281 -3.035 1 98.44 459 PHE A O 1
ATOM 3533 N N . GLY A 1 460 ? 2.074 -34.406 -3.885 1 98 460 GLY A N 1
ATOM 3534 C CA . GLY A 1 460 ? 2.721 -33.688 -2.787 1 98 460 GLY A CA 1
ATOM 3535 C C . GLY A 1 460 ? 2.547 -32.188 -2.854 1 98 460 GLY A C 1
ATOM 3536 O O . GLY A 1 460 ? 2.633 -31.594 -3.93 1 98 460 GLY A O 1
ATOM 3537 N N . ILE A 1 461 ? 2.324 -31.609 -1.601 1 97.94 461 ILE A N 1
ATOM 3538 C CA . ILE A 1 461 ? 2.018 -30.188 -1.571 1 97.94 461 ILE A CA 1
ATOM 3539 C C . ILE A 1 461 ? 3.117 -29.438 -0.824 1 97.94 461 ILE A C 1
ATOM 3541 O O . ILE A 1 461 ? 3.406 -29.734 0.336 1 97.94 461 ILE A O 1
ATOM 3545 N N . SER A 1 462 ? 3.705 -28.359 -1.387 1 97.19 462 SER A N 1
ATOM 3546 C CA . SER A 1 462 ? 4.734 -27.453 -0.915 1 97.19 462 SER A CA 1
ATOM 3547 C C . SER A 1 462 ? 5.801 -27.219 -1.98 1 97.19 462 SER A C 1
ATOM 3549 O O . SER A 1 462 ? 5.934 -28.016 -2.914 1 97.19 462 SER A O 1
ATOM 3551 N N . PHE A 1 463 ? 6.449 -26.141 -1.835 1 96.56 463 PHE A N 1
ATOM 3552 C CA . PHE A 1 463 ? 7.684 -25.969 -2.592 1 96.56 463 PHE A CA 1
ATOM 3553 C C . PHE A 1 463 ? 8.758 -26.922 -2.08 1 96.56 463 PHE A C 1
ATOM 3555 O O . PHE A 1 463 ? 8.914 -27.109 -0.87 1 96.56 463 PHE A O 1
ATOM 3562 N N . THR A 1 464 ? 9.453 -27.531 -3.035 1 91.62 464 THR A N 1
ATOM 3563 C CA . THR A 1 464 ? 10.586 -28.344 -2.611 1 91.62 464 THR A CA 1
ATOM 3564 C C . THR A 1 464 ? 11.688 -27.469 -2.004 1 91.62 464 THR A C 1
ATOM 3566 O O . THR A 1 464 ? 12.391 -27.906 -1.086 1 91.62 464 THR A O 1
ATOM 3569 N N . ALA A 1 465 ? 11.797 -26.266 -2.619 1 92.31 465 ALA A N 1
ATOM 3570 C CA . ALA A 1 465 ? 12.656 -25.266 -1.986 1 92.31 465 ALA A CA 1
ATOM 3571 C C . ALA A 1 465 ? 12.031 -24.734 -0.699 1 92.31 465 ALA A C 1
ATOM 3573 O O . ALA A 1 465 ? 11.125 -23.906 -0.74 1 92.31 465 ALA A O 1
ATOM 3574 N N . SER A 1 466 ? 12.586 -25.125 0.412 1 92.88 466 SER A N 1
ATOM 3575 C CA . SER A 1 466 ? 11.953 -24.922 1.71 1 92.88 466 SER A CA 1
ATOM 3576 C C . SER A 1 466 ? 11.711 -23.453 1.995 1 92.88 466 SER A C 1
ATOM 3578 O O . SER A 1 466 ? 10.695 -23.078 2.584 1 92.88 466 SER A O 1
ATOM 3580 N N . PHE A 1 467 ? 12.625 -22.562 1.565 1 94.88 467 PHE A N 1
ATOM 3581 C CA . PHE A 1 467 ? 12.555 -21.141 1.924 1 94.88 467 PHE A CA 1
ATOM 3582 C C . PHE A 1 467 ? 11.391 -20.469 1.215 1 94.88 467 PHE A C 1
ATOM 3584 O O . PHE A 1 467 ? 10.961 -19.375 1.617 1 94.88 467 PHE A O 1
ATOM 3591 N N . LEU A 1 468 ? 10.844 -21.047 0.184 1 97.06 468 LEU A N 1
ATOM 3592 C CA . LEU A 1 468 ? 9.734 -20.438 -0.546 1 97.06 468 LEU A CA 1
ATOM 3593 C C . LEU A 1 468 ? 8.414 -20.672 0.174 1 97.06 468 LEU A C 1
ATOM 3595 O O . LEU A 1 468 ? 7.41 -20.031 -0.137 1 97.06 468 LEU A O 1
ATOM 3599 N N . ASN A 1 469 ? 8.406 -21.562 1.162 1 98.19 469 ASN A N 1
ATOM 3600 C CA . ASN A 1 469 ? 7.188 -21.844 1.906 1 98.19 469 ASN A CA 1
ATOM 3601 C C . ASN A 1 469 ? 6.953 -20.828 3.016 1 98.19 469 ASN A C 1
ATOM 3603 O O . ASN A 1 469 ? 6.871 -21.188 4.191 1 98.19 469 ASN A O 1
ATOM 3607 N N . GLN A 1 470 ? 6.75 -19.609 2.633 1 98.31 470 GLN A N 1
ATOM 3608 C CA . GLN A 1 470 ? 6.48 -18.469 3.512 1 98.31 470 GLN A CA 1
ATOM 3609 C C . GLN A 1 470 ? 5.59 -17.438 2.822 1 98.31 470 GLN A C 1
ATOM 3611 O O . GLN A 1 470 ? 5.547 -17.375 1.593 1 98.31 470 GLN A O 1
ATOM 3616 N N . ALA A 1 471 ? 4.852 -16.703 3.576 1 98.62 471 ALA A N 1
ATOM 3617 C CA . ALA A 1 471 ? 3.961 -15.695 3.004 1 98.62 471 ALA A CA 1
ATOM 3618 C C . ALA A 1 471 ? 3.68 -14.578 4.008 1 98.62 471 ALA A C 1
ATOM 3620 O O . ALA A 1 471 ? 3.797 -14.781 5.219 1 98.62 471 ALA A O 1
ATOM 3621 N N . GLY A 1 472 ? 3.418 -13.414 3.477 1 98.56 472 GLY A N 1
ATOM 3622 C CA . GLY A 1 472 ? 3 -12.266 4.262 1 98.56 472 GLY A CA 1
ATOM 3623 C C . GLY A 1 472 ? 1.619 -11.758 3.889 1 98.56 472 GLY A C 1
ATOM 3624 O O . GLY A 1 472 ? 1.086 -12.117 2.834 1 98.56 472 GLY A O 1
ATOM 3625 N N . ALA A 1 473 ? 1.027 -10.945 4.766 1 98.81 473 ALA A N 1
ATOM 3626 C CA . ALA A 1 473 ? -0.246 -10.266 4.547 1 98.81 473 ALA A CA 1
ATOM 3627 C C . ALA A 1 473 ? -0.281 -8.922 5.27 1 98.81 473 ALA A C 1
ATOM 3629 O O . ALA A 1 473 ? 0.578 -8.633 6.105 1 98.81 473 ALA A O 1
ATOM 3630 N N . LEU A 1 474 ? -1.104 -8.07 4.867 1 98.88 474 LEU A N 1
ATOM 3631 C CA . LEU A 1 474 ? -1.36 -6.773 5.488 1 98.88 474 LEU A CA 1
ATOM 3632 C C . LEU A 1 474 ? -2.857 -6.531 5.645 1 98.88 474 LEU A C 1
ATOM 3634 O O . LEU A 1 474 ? -3.609 -6.625 4.672 1 98.88 474 LEU A O 1
ATOM 3638 N N . ILE A 1 475 ? -3.34 -6.277 6.887 1 98.88 475 ILE A N 1
ATOM 3639 C CA . ILE A 1 475 ? -4.75 -6.012 7.137 1 98.88 475 ILE A CA 1
ATOM 3640 C C . ILE A 1 475 ? -4.902 -4.68 7.867 1 98.88 475 ILE A C 1
ATOM 3642 O O . ILE A 1 475 ? -4.148 -4.383 8.797 1 98.88 475 ILE A O 1
ATOM 3646 N N . HIS A 1 476 ? -5.781 -3.842 7.352 1 98.81 476 HIS A N 1
ATOM 3647 C CA . HIS A 1 476 ? -6.23 -2.629 8.023 1 98.81 476 HIS A CA 1
ATOM 3648 C C . HIS A 1 476 ? -7.715 -2.709 8.367 1 98.81 476 HIS A C 1
ATOM 3650 O O . HIS A 1 476 ? -8.516 -3.195 7.57 1 98.81 476 HIS A O 1
ATOM 3656 N N . ILE A 1 477 ? -8.055 -2.312 9.586 1 98.88 477 ILE A N 1
ATOM 3657 C CA . ILE A 1 477 ? -9.445 -2.023 9.922 1 98.88 477 ILE A CA 1
ATOM 3658 C C . ILE A 1 477 ? -9.664 -0.514 9.984 1 98.88 477 ILE A C 1
ATOM 3660 O O . ILE A 1 477 ? -9.023 0.175 10.789 1 98.88 477 ILE A O 1
ATOM 3664 N N . TYR A 1 478 ? -10.484 -0.002 9.109 1 98.75 478 TYR A N 1
ATOM 3665 C CA . TYR A 1 478 ? -10.766 1.428 9.117 1 98.75 478 TYR A CA 1
ATOM 3666 C C . TYR A 1 478 ? -11.82 1.77 10.172 1 98.75 478 TYR A C 1
ATOM 3668 O O . TYR A 1 478 ? -12.508 0.883 10.68 1 98.75 478 TYR A O 1
ATOM 3676 N N . THR A 1 479 ? -11.992 3.025 10.484 1 97.88 479 THR A N 1
ATOM 3677 C CA . THR A 1 479 ? -12.828 3.461 11.602 1 97.88 479 THR A CA 1
ATOM 3678 C C . THR A 1 479 ? -14.305 3.195 11.312 1 97.88 479 THR A C 1
ATOM 3680 O O . THR A 1 479 ? -15.125 3.17 12.227 1 97.88 479 THR A O 1
ATOM 3683 N N . ASP A 1 480 ? -14.672 3.027 10.062 1 97.56 480 ASP A N 1
ATOM 3684 C CA . ASP A 1 480 ? -16.062 2.705 9.734 1 97.56 480 ASP A CA 1
ATOM 3685 C C . ASP A 1 480 ? -16.297 1.198 9.781 1 97.56 480 ASP A C 1
ATOM 3687 O O . ASP A 1 480 ? -17.359 0.721 9.383 1 97.56 480 ASP A O 1
ATOM 3691 N N . GLY A 1 481 ? -15.328 0.439 10.203 1 98.19 481 GLY A N 1
ATOM 3692 C CA . GLY A 1 481 ? -15.469 -1 10.359 1 98.19 481 GLY A CA 1
ATOM 3693 C C . GLY A 1 481 ? -15.102 -1.777 9.109 1 98.19 481 GLY A C 1
ATOM 3694 O O . GLY A 1 481 ? -15.008 -3.006 9.141 1 98.19 481 GLY A O 1
ATOM 3695 N N . SER A 1 482 ? -14.93 -1.123 7.973 1 98.38 482 SER A N 1
ATOM 3696 C CA . SER A 1 482 ? -14.5 -1.823 6.77 1 98.38 482 SER A CA 1
ATOM 3697 C C . SER A 1 482 ? -13.055 -2.283 6.883 1 98.38 482 SER A C 1
ATOM 3699 O O . SER A 1 482 ? -12.289 -1.743 7.684 1 98.38 482 SER A O 1
ATOM 3701 N N . ILE A 1 483 ? -12.703 -3.32 6.18 1 98.75 483 ILE A N 1
ATOM 3702 C CA . ILE A 1 483 ? -11.422 -3.992 6.34 1 98.75 483 ILE A CA 1
ATOM 3703 C C . ILE A 1 483 ? -10.695 -4.039 4.996 1 98.75 483 ILE A C 1
ATOM 3705 O O . ILE A 1 483 ? -11.281 -4.41 3.979 1 98.75 483 ILE A O 1
ATOM 3709 N N . HIS A 1 484 ? -9.469 -3.533 4.984 1 98.38 484 HIS A N 1
ATOM 3710 C CA . HIS A 1 484 ? -8.547 -3.686 3.863 1 98.38 484 HIS A CA 1
ATOM 3711 C C . HIS A 1 484 ? -7.695 -4.941 4.02 1 98.38 484 HIS A C 1
ATOM 3713 O O . HIS A 1 484 ? -7.102 -5.168 5.074 1 98.38 484 HIS A O 1
ATOM 3719 N N . LEU A 1 485 ? -7.656 -5.754 2.979 1 98.5 485 LEU A N 1
ATOM 3720 C CA . LEU A 1 485 ? -6.891 -6.996 2.99 1 98.5 485 LEU A CA 1
ATOM 3721 C C . LEU A 1 485 ? -5.941 -7.062 1.796 1 98.5 485 LEU A C 1
ATOM 3723 O O . LEU A 1 485 ? -6.363 -6.863 0.654 1 98.5 485 LEU A O 1
ATOM 3727 N N . ASN A 1 486 ? -4.652 -7.266 2.045 1 98.56 486 ASN A N 1
ATOM 3728 C CA . ASN A 1 486 ? -3.639 -7.531 1.028 1 98.56 486 ASN A CA 1
ATOM 3729 C C . ASN A 1 486 ? -2.77 -8.727 1.402 1 98.56 486 ASN A C 1
ATOM 3731 O O . ASN A 1 486 ? -2.465 -8.938 2.578 1 98.56 486 ASN A O 1
ATOM 3735 N N . HIS A 1 487 ? -2.471 -9.531 0.477 1 98.31 487 HIS A N 1
ATOM 3736 C CA . HIS A 1 487 ? -1.567 -10.656 0.676 1 98.31 487 HIS A CA 1
ATOM 3737 C C . HIS A 1 487 ? -0.648 -10.844 -0.526 1 98.31 487 HIS A C 1
ATOM 3739 O O . HIS A 1 487 ? -0.83 -10.195 -1.56 1 98.31 487 HIS A O 1
ATOM 3745 N N . GLY A 1 488 ? 0.331 -11.75 -0.409 1 97.81 488 GLY A N 1
ATOM 3746 C CA . GLY A 1 488 ? 1.376 -11.891 -1.411 1 97.81 488 GLY A CA 1
ATOM 3747 C C . GLY A 1 488 ? 0.974 -12.766 -2.578 1 97.81 488 GLY A C 1
ATOM 3748 O O . GLY A 1 488 ? 1.651 -12.789 -3.609 1 97.81 488 GLY A O 1
ATOM 3749 N N . GLY A 1 489 ? -0.156 -13.461 -2.486 1 98 489 GLY A N 1
ATOM 3750 C CA . GLY A 1 489 ? -0.605 -14.344 -3.553 1 98 489 GLY A CA 1
ATOM 3751 C C . GLY A 1 489 ? -1.263 -13.609 -4.703 1 98 489 GLY A C 1
ATOM 3752 O O . GLY A 1 489 ? -1.789 -12.508 -4.52 1 98 489 GLY A O 1
ATOM 3753 N N . THR A 1 490 ? -1.253 -14.195 -5.887 1 97.75 490 THR A N 1
ATOM 3754 C CA . THR A 1 490 ? -1.832 -13.562 -7.066 1 97.75 490 THR A CA 1
ATOM 3755 C C . THR A 1 490 ? -3.057 -14.336 -7.547 1 97.75 490 THR A C 1
ATOM 3757 O O . THR A 1 490 ? -3.092 -15.57 -7.469 1 97.75 490 THR A O 1
ATOM 3760 N N . GLU A 1 491 ? -4.051 -13.656 -7.973 1 95.88 491 GLU A N 1
ATOM 3761 C CA . GLU A 1 491 ? -5.297 -14.211 -8.492 1 95.88 491 GLU A CA 1
ATOM 3762 C C . GLU A 1 491 ? -5.172 -14.539 -9.977 1 95.88 491 GLU A C 1
ATOM 3764 O O . GLU A 1 491 ? -5.078 -13.641 -10.812 1 95.88 491 GLU A O 1
ATOM 3769 N N . MET A 1 492 ? -5.191 -15.797 -10.305 1 94.12 492 MET A N 1
ATOM 3770 C CA . MET A 1 492 ? -5.082 -16.188 -11.711 1 94.12 492 MET A CA 1
ATOM 3771 C C . MET A 1 492 ? -6.359 -16.859 -12.188 1 94.12 492 MET A C 1
ATOM 3773 O O . MET A 1 492 ? -6.352 -17.578 -13.195 1 94.12 492 MET A O 1
ATOM 3777 N N . GLY A 1 493 ? -7.461 -16.75 -11.453 1 91.25 493 GLY A N 1
ATOM 3778 C CA . GLY A 1 493 ? -8.742 -17.375 -11.75 1 91.25 493 GLY A CA 1
ATOM 3779 C C . GLY A 1 493 ? -9.102 -18.5 -10.789 1 91.25 493 GLY A C 1
ATOM 3780 O O . GLY A 1 493 ? -10.234 -18.984 -10.789 1 91.25 493 GLY A O 1
ATOM 3781 N N . GLN A 1 494 ? -8.266 -18.828 -9.836 1 92.88 494 GLN A N 1
ATOM 3782 C CA . GLN A 1 494 ? -8.43 -19.984 -8.969 1 92.88 494 GLN A CA 1
ATOM 3783 C C . GLN A 1 494 ? -9.211 -19.625 -7.707 1 92.88 494 GLN A C 1
ATOM 3785 O O . GLN A 1 494 ? -9.523 -20.5 -6.895 1 92.88 494 GLN A O 1
ATOM 3790 N N . GLY A 1 495 ? -9.484 -18.391 -7.535 1 95.69 495 GLY A N 1
ATOM 3791 C CA . GLY A 1 495 ? -10.32 -17.984 -6.41 1 95.69 495 GLY A CA 1
ATOM 3792 C C . GLY A 1 495 ? -9.539 -17.828 -5.121 1 95.69 495 GLY A C 1
ATOM 3793 O O . GLY A 1 495 ? -10.086 -18.016 -4.031 1 95.69 495 GLY A O 1
ATOM 3794 N N . LEU A 1 496 ? -8.273 -17.484 -5.246 1 97.25 496 LEU A N 1
ATOM 3795 C CA . LEU A 1 496 ? -7.426 -17.297 -4.07 1 97.25 496 LEU A CA 1
ATOM 3796 C C . LEU A 1 496 ? -7.926 -16.141 -3.225 1 97.25 496 LEU A C 1
ATOM 3798 O O . LEU A 1 496 ? -8.008 -16.234 -2 1 97.25 496 LEU A O 1
ATOM 3802 N N . ASN A 1 497 ? -8.273 -15.023 -3.854 1 97.31 497 ASN A N 1
ATOM 3803 C CA . ASN A 1 497 ? -8.656 -13.805 -3.15 1 97.31 497 ASN A CA 1
ATOM 3804 C C . ASN A 1 497 ? -9.906 -14.016 -2.299 1 97.31 497 ASN A C 1
ATOM 3806 O O . ASN A 1 497 ? -9.938 -13.633 -1.129 1 97.31 497 ASN A O 1
ATOM 3810 N N . VAL A 1 498 ? -10.93 -14.625 -2.9 1 97.69 498 VAL A N 1
ATOM 3811 C CA . VAL A 1 498 ? -12.172 -14.812 -2.16 1 97.69 498 VAL A CA 1
ATOM 3812 C C . VAL A 1 498 ? -11.945 -15.789 -1.011 1 97.69 498 VAL A C 1
ATOM 3814 O O . VAL A 1 498 ? -12.508 -15.625 0.075 1 97.69 498 VAL A O 1
ATOM 3817 N N . LYS A 1 499 ? -11.148 -16.844 -1.204 1 98.25 499 LYS A N 1
ATOM 3818 C CA . LYS A 1 499 ? -10.852 -17.797 -0.138 1 98.25 499 LYS A CA 1
ATOM 3819 C C . LYS A 1 499 ? -10.141 -17.109 1.027 1 98.25 499 LYS A C 1
ATOM 3821 O O . LYS A 1 499 ? -10.484 -17.328 2.189 1 98.25 499 LYS A O 1
ATOM 3826 N N . VAL A 1 500 ? -9.102 -16.281 0.727 1 98.62 500 VAL A N 1
ATOM 3827 C CA . VAL A 1 500 ? -8.367 -15.586 1.779 1 98.62 500 VAL A CA 1
ATOM 3828 C C . VAL A 1 500 ? -9.289 -14.594 2.482 1 98.62 500 VAL A C 1
ATOM 3830 O O . VAL A 1 500 ? -9.219 -14.43 3.701 1 98.62 500 VAL A O 1
ATOM 3833 N N . ALA A 1 501 ? -10.141 -13.891 1.704 1 98.56 501 ALA A N 1
ATOM 3834 C CA . ALA A 1 501 ? -11.117 -12.992 2.307 1 98.56 501 ALA A CA 1
ATOM 3835 C C . ALA A 1 501 ? -12.039 -13.75 3.26 1 98.56 501 ALA A C 1
ATOM 3837 O O . ALA A 1 501 ? -12.414 -13.234 4.312 1 98.56 501 ALA A O 1
ATOM 3838 N N . GLN A 1 502 ? -12.461 -14.969 2.883 1 98.62 502 GLN A N 1
ATOM 3839 C CA . GLN A 1 502 ? -13.312 -15.789 3.734 1 98.62 502 GLN A CA 1
ATOM 3840 C C . GLN A 1 502 ? -12.602 -16.172 5.031 1 98.62 502 GLN A C 1
ATOM 3842 O O . GLN A 1 502 ? -13.227 -16.25 6.086 1 98.62 502 GLN A O 1
ATOM 3847 N N . VAL A 1 503 ? -11.289 -16.422 4.938 1 98.75 503 VAL A N 1
ATOM 3848 C CA . VAL A 1 503 ? -10.5 -16.703 6.129 1 98.75 503 VAL A CA 1
ATOM 3849 C C . VAL A 1 503 ? -10.562 -15.523 7.094 1 98.75 503 VAL A C 1
ATOM 3851 O O . VAL A 1 503 ? -10.828 -15.703 8.289 1 98.75 503 VAL A O 1
ATOM 3854 N N . VAL A 1 504 ? -10.359 -14.297 6.621 1 98.88 504 VAL A N 1
ATOM 3855 C CA . VAL A 1 504 ? -10.375 -13.086 7.434 1 98.88 504 VAL A CA 1
ATOM 3856 C C . VAL A 1 504 ? -11.781 -12.844 7.98 1 98.88 504 VAL A C 1
ATOM 3858 O O . VAL A 1 504 ? -11.945 -12.492 9.148 1 98.88 504 VAL A O 1
ATOM 3861 N N . ALA A 1 505 ? -12.781 -13.031 7.121 1 98.81 505 ALA A N 1
ATOM 3862 C CA . ALA A 1 505 ? -14.172 -12.906 7.547 1 98.81 505 ALA A CA 1
ATOM 3863 C C . ALA A 1 505 ? -14.477 -13.852 8.711 1 98.81 505 ALA A C 1
ATOM 3865 O O . ALA A 1 505 ? -15.156 -13.469 9.664 1 98.81 505 ALA A O 1
ATOM 3866 N N . GLU A 1 506 ? -13.984 -15.102 8.562 1 98.62 506 GLU A N 1
ATOM 3867 C CA . GLU A 1 506 ? -14.227 -16.109 9.586 1 98.62 506 GLU A CA 1
ATOM 3868 C C . GLU A 1 506 ? -13.586 -15.719 10.914 1 98.62 506 GLU A C 1
ATOM 3870 O O . GLU A 1 506 ? -14.195 -15.875 11.977 1 98.62 506 GLU A O 1
ATOM 3875 N N . VAL A 1 507 ? -12.383 -15.148 10.859 1 98.75 507 VAL A N 1
ATOM 3876 C CA . VAL A 1 507 ? -11.664 -14.773 12.07 1 98.75 507 VAL A CA 1
ATOM 3877 C C . VAL A 1 507 ? -12.383 -13.617 12.766 1 98.75 507 VAL A C 1
ATOM 3879 O O . VAL A 1 507 ? -12.633 -13.656 13.969 1 98.75 507 VAL A O 1
ATOM 3882 N N . PHE A 1 508 ? -12.758 -12.578 12.023 1 98.75 508 PHE A N 1
ATOM 3883 C CA . PHE A 1 508 ? -13.383 -11.398 12.609 1 98.75 508 PHE A CA 1
ATOM 3884 C C . PHE A 1 508 ? -14.875 -11.625 12.82 1 98.75 508 PHE A C 1
ATOM 3886 O O . PHE A 1 508 ? -15.539 -10.852 13.523 1 98.75 508 PHE A O 1
ATOM 3893 N N . GLN A 1 509 ? -15.438 -12.75 12.234 1 98.38 509 GLN A N 1
ATOM 3894 C CA . GLN A 1 509 ? -16.875 -13.016 12.266 1 98.38 509 GLN A CA 1
ATOM 3895 C C . GLN A 1 509 ? -17.656 -11.836 11.68 1 98.38 509 GLN A C 1
ATOM 3897 O O . GLN A 1 509 ? -18.578 -11.328 12.32 1 98.38 509 GLN A O 1
ATOM 3902 N N . VAL A 1 510 ? -17.281 -11.422 10.523 1 98.38 510 VAL A N 1
ATOM 3903 C CA . VAL A 1 510 ? -17.984 -10.359 9.797 1 98.38 510 VAL A CA 1
ATOM 3904 C C . VAL A 1 510 ? -18.328 -10.844 8.391 1 98.38 510 VAL A C 1
ATOM 3906 O O . VAL A 1 510 ? -17.719 -11.773 7.875 1 98.38 510 VAL A O 1
ATOM 3909 N N . ASP A 1 511 ? -19.344 -10.234 7.812 1 97.94 511 ASP A N 1
ATOM 3910 C CA . ASP A 1 511 ? -19.703 -10.531 6.43 1 97.94 511 ASP A CA 1
ATOM 3911 C C . ASP A 1 511 ? -18.531 -10.219 5.488 1 97.94 511 ASP A C 1
ATOM 3913 O O . ASP A 1 511 ? -17.828 -9.227 5.672 1 97.94 511 ASP A O 1
ATOM 3917 N N . ILE A 1 512 ? -18.328 -11.062 4.473 1 97.69 512 ILE A N 1
ATOM 3918 C CA . ILE A 1 512 ? -17.203 -10.93 3.541 1 97.69 512 ILE A CA 1
ATOM 3919 C C . ILE A 1 512 ? -17.297 -9.594 2.812 1 97.69 512 ILE A C 1
ATOM 3921 O O . ILE A 1 512 ? -16.297 -9.062 2.348 1 97.69 512 ILE A O 1
ATOM 3925 N N . ALA A 1 513 ? -18.469 -9 2.73 1 95.75 513 ALA A N 1
ATOM 3926 C CA . ALA A 1 513 ? -18.688 -7.727 2.047 1 95.75 513 ALA A CA 1
ATOM 3927 C C . ALA A 1 513 ? -17.953 -6.594 2.75 1 95.75 513 ALA A C 1
ATOM 3929 O O . ALA A 1 513 ? -17.703 -5.539 2.156 1 95.75 513 ALA A O 1
ATOM 3930 N N . ARG A 1 514 ? -17.547 -6.711 3.99 1 97.06 514 ARG A N 1
ATOM 3931 C CA . ARG A 1 514 ? -16.797 -5.711 4.746 1 97.06 514 ARG A CA 1
ATOM 3932 C C . ARG A 1 514 ? -15.32 -5.715 4.355 1 97.06 514 ARG A C 1
ATOM 3934 O O . ARG A 1 514 ? -14.586 -4.781 4.68 1 97.06 514 ARG A O 1
ATOM 3941 N N . ILE A 1 515 ? -14.914 -6.719 3.645 1 97.75 515 ILE A N 1
ATOM 3942 C CA . ILE A 1 515 ? -13.5 -6.922 3.352 1 97.75 515 ILE A CA 1
ATOM 3943 C C . ILE A 1 515 ? -13.211 -6.523 1.905 1 97.75 515 ILE A C 1
ATOM 3945 O O . ILE A 1 515 ? -13.812 -7.07 0.974 1 97.75 515 ILE A O 1
ATOM 3949 N N . GLN A 1 516 ? -12.398 -5.516 1.745 1 96.06 516 GLN A N 1
ATOM 3950 C CA . GLN A 1 516 ? -11.883 -5.137 0.432 1 96.06 516 GLN A CA 1
ATOM 3951 C C . GLN A 1 516 ? -10.531 -5.785 0.164 1 96.06 516 GLN A C 1
ATOM 3953 O O . GLN A 1 516 ? -9.516 -5.379 0.738 1 96.06 516 GLN A O 1
ATOM 3958 N N . ILE A 1 517 ? -10.516 -6.801 -0.631 1 94.62 517 ILE A N 1
ATOM 3959 C CA . ILE A 1 517 ? -9.258 -7.398 -1.048 1 94.62 517 ILE A CA 1
ATOM 3960 C C . ILE A 1 517 ? -8.641 -6.574 -2.178 1 94.62 517 ILE A C 1
ATOM 3962 O O . ILE A 1 517 ? -9.352 -6.141 -3.09 1 94.62 517 ILE A O 1
ATOM 3966 N N . THR A 1 518 ? -7.379 -6.293 -2.139 1 94.5 518 THR A N 1
ATOM 3967 C CA . THR A 1 518 ? -6.746 -5.387 -3.092 1 94.5 518 THR A CA 1
ATOM 3968 C C . THR A 1 518 ? -5.758 -6.141 -3.979 1 94.5 518 THR A C 1
ATOM 3970 O O . THR A 1 518 ? -5.523 -7.336 -3.779 1 94.5 518 THR A O 1
ATOM 3973 N N . ALA A 1 519 ? -5.242 -5.422 -5.023 1 95.56 519 ALA A N 1
ATOM 3974 C CA . ALA A 1 519 ? -4.242 -5.992 -5.922 1 95.56 519 ALA A CA 1
ATOM 3975 C C . ALA A 1 519 ? -2.996 -6.418 -5.152 1 95.56 519 ALA A C 1
ATOM 3977 O O . ALA A 1 519 ? -2.58 -5.746 -4.207 1 95.56 519 ALA A O 1
ATOM 3978 N N . THR A 1 520 ? -2.475 -7.574 -5.559 1 97.38 520 THR A N 1
ATOM 3979 C CA . THR A 1 520 ? -1.156 -7.93 -5.043 1 97.38 520 THR A CA 1
ATOM 3980 C C . THR A 1 520 ? -0.121 -6.879 -5.43 1 97.38 520 THR A C 1
ATOM 3982 O O . THR A 1 520 ? -0.001 -6.52 -6.605 1 97.38 520 THR A O 1
ATOM 3985 N N . ASN A 1 521 ? 0.544 -6.367 -4.441 1 97.38 521 ASN A N 1
ATOM 3986 C CA . ASN A 1 521 ? 1.415 -5.211 -4.605 1 97.38 521 ASN A CA 1
ATOM 3987 C C . ASN A 1 521 ? 2.68 -5.336 -3.76 1 97.38 521 ASN A C 1
ATOM 3989 O O . ASN A 1 521 ? 2.602 -5.535 -2.545 1 97.38 521 ASN A O 1
ATOM 3993 N N . THR A 1 522 ? 3.828 -5.066 -4.375 1 98.31 522 THR A N 1
ATOM 3994 C CA . THR A 1 522 ? 5.09 -5.332 -3.695 1 98.31 522 THR A CA 1
ATOM 3995 C C . THR A 1 522 ? 5.402 -4.238 -2.68 1 98.31 522 THR A C 1
ATOM 3997 O O . THR A 1 522 ? 6.297 -4.395 -1.846 1 98.31 522 THR A O 1
ATOM 4000 N N . ASP A 1 523 ? 4.715 -3.162 -2.695 1 97.5 523 ASP A N 1
ATOM 4001 C CA . ASP A 1 523 ? 4.961 -2.125 -1.697 1 97.5 523 ASP A CA 1
ATOM 4002 C C . ASP A 1 523 ? 4.02 -2.275 -0.505 1 97.5 523 ASP A C 1
ATOM 4004 O O . ASP A 1 523 ? 4.059 -1.473 0.43 1 97.5 523 ASP A O 1
ATOM 4008 N N . LYS A 1 524 ? 3.119 -3.25 -0.458 1 97.94 524 LYS A N 1
ATOM 4009 C CA . LYS A 1 524 ? 2.289 -3.568 0.7 1 97.94 524 LYS A CA 1
ATOM 4010 C C . LYS A 1 524 ? 2.754 -4.855 1.373 1 97.94 524 LYS A C 1
ATOM 4012 O O . LYS A 1 524 ? 2.803 -4.938 2.602 1 97.94 524 LYS A O 1
ATOM 4017 N N . VAL A 1 525 ? 3.008 -5.867 0.581 1 98.56 525 VAL A N 1
ATOM 4018 C CA . VAL A 1 525 ? 3.582 -7.121 1.061 1 98.56 525 VAL A CA 1
ATOM 4019 C C . VAL A 1 525 ? 4.867 -7.43 0.292 1 98.56 525 VAL A C 1
ATOM 4021 O O . VAL A 1 525 ? 4.828 -7.688 -0.914 1 98.56 525 VAL A O 1
ATOM 4024 N N . PRO A 1 526 ? 6.039 -7.391 0.958 1 98.44 526 PRO A N 1
ATOM 4025 C CA . PRO A 1 526 ? 7.32 -7.543 0.265 1 98.44 526 PRO A CA 1
ATOM 4026 C C . PRO A 1 526 ? 7.746 -9 0.123 1 98.44 526 PRO A C 1
ATOM 4028 O O . PRO A 1 526 ? 7.246 -9.867 0.847 1 98.44 526 PRO A O 1
ATOM 4031 N N . ASN A 1 527 ? 8.625 -9.32 -0.793 1 98.31 527 ASN A N 1
ATOM 4032 C CA . ASN A 1 527 ? 9.375 -10.57 -0.879 1 98.31 527 ASN A CA 1
ATOM 4033 C C . ASN A 1 527 ? 8.445 -11.773 -0.954 1 98.31 527 ASN A C 1
ATOM 4035 O O . ASN A 1 527 ? 8.633 -12.758 -0.237 1 98.31 527 ASN A O 1
ATOM 4039 N N . THR A 1 528 ? 7.484 -11.688 -1.793 1 96.81 528 THR A N 1
ATOM 4040 C CA . THR A 1 528 ? 6.48 -12.742 -1.863 1 96.81 528 THR A CA 1
ATOM 4041 C C . THR A 1 528 ? 7.035 -13.969 -2.574 1 96.81 528 THR A C 1
ATOM 4043 O O . THR A 1 528 ? 7.879 -13.852 -3.461 1 96.81 528 THR A O 1
ATOM 4046 N N . SER A 1 529 ? 6.559 -15.133 -2.164 1 97.5 529 SER A N 1
ATOM 4047 C CA . SER A 1 529 ? 6.777 -16.344 -2.949 1 97.5 529 SER A CA 1
ATOM 4048 C C . SER A 1 529 ? 5.855 -16.391 -4.164 1 97.5 529 SER A C 1
ATOM 4050 O O . SER A 1 529 ? 4.773 -15.797 -4.148 1 97.5 529 SER A O 1
ATOM 4052 N N . PRO A 1 530 ? 6.332 -17.062 -5.25 1 97.31 530 PRO A N 1
ATOM 4053 C CA . PRO A 1 530 ? 5.398 -17.219 -6.371 1 97.31 530 PRO A CA 1
ATOM 4054 C C . PRO A 1 530 ? 4.113 -17.938 -5.977 1 97.31 530 PRO A C 1
ATOM 4056 O O . PRO A 1 530 ? 4.121 -18.766 -5.066 1 97.31 530 PRO A O 1
ATOM 4059 N N . THR A 1 531 ? 3.008 -17.531 -6.535 1 97.69 531 THR A N 1
ATOM 4060 C CA . THR A 1 531 ? 1.794 -18.328 -6.363 1 97.69 531 THR A CA 1
ATOM 4061 C C . THR A 1 531 ? 1.85 -19.594 -7.207 1 97.69 531 THR A C 1
ATOM 4063 O O . THR A 1 531 ? 1.568 -19.562 -8.406 1 97.69 531 THR A O 1
ATOM 4066 N N . ALA A 1 532 ? 2.262 -20.656 -6.613 1 96.75 532 ALA A N 1
ATOM 4067 C CA . ALA A 1 532 ? 2.543 -21.938 -7.242 1 96.75 532 ALA A CA 1
ATOM 4068 C C . ALA A 1 532 ? 2.58 -23.062 -6.203 1 96.75 532 ALA A C 1
ATOM 4070 O O . ALA A 1 532 ? 2.266 -22.828 -5.031 1 96.75 532 ALA A O 1
ATOM 4071 N N . ALA A 1 533 ? 2.775 -24.219 -6.645 1 95 533 ALA A N 1
ATOM 4072 C CA . ALA A 1 533 ? 2.979 -25.406 -5.805 1 95 533 ALA A CA 1
ATOM 4073 C C . ALA A 1 533 ? 1.713 -25.75 -5.027 1 95 533 ALA A C 1
ATOM 4075 O O . ALA A 1 533 ? 1.78 -26.359 -3.959 1 95 533 ALA A O 1
ATOM 4076 N N . SER A 1 534 ? 0.6 -25.188 -5.562 1 95 534 SER A N 1
ATOM 4077 C CA . SER A 1 534 ? -0.687 -25.391 -4.906 1 95 534 SER A CA 1
ATOM 4078 C C . SER A 1 534 ? -0.635 -24.969 -3.443 1 95 534 SER A C 1
ATOM 4080 O O . SER A 1 534 ? -1.207 -25.641 -2.578 1 95 534 SER A O 1
ATOM 4082 N N . SER A 1 535 ? 0.103 -23.953 -3.219 1 95.5 535 SER A N 1
ATOM 4083 C CA . SER A 1 535 ? 0.291 -23.531 -1.833 1 95.5 535 SER A CA 1
ATOM 4084 C C . SER A 1 535 ? -0.344 -22.172 -1.579 1 95.5 535 SER A C 1
ATOM 4086 O O . SER A 1 535 ? -0.273 -21.641 -0.467 1 95.5 535 SER A O 1
ATOM 4088 N N . GLY A 1 536 ? -0.985 -21.594 -2.541 1 96.31 536 GLY A N 1
ATOM 4089 C CA . GLY A 1 536 ? -1.478 -20.219 -2.453 1 96.31 536 GLY A CA 1
ATOM 4090 C C . GLY A 1 536 ? -2.373 -19.984 -1.251 1 96.31 536 GLY A C 1
ATOM 4091 O O . GLY A 1 536 ? -2.096 -19.125 -0.423 1 96.31 536 GLY A O 1
ATOM 4092 N N . ALA A 1 537 ? -3.418 -20.797 -1.132 1 97 537 ALA A N 1
ATOM 4093 C CA . ALA A 1 537 ? -4.352 -20.609 -0.025 1 97 537 ALA A CA 1
ATOM 4094 C C . ALA A 1 537 ? -3.705 -20.984 1.306 1 97 537 ALA A C 1
ATOM 4096 O O . ALA A 1 537 ? -3.955 -20.344 2.328 1 97 537 ALA A O 1
ATOM 4097 N N . ASP A 1 538 ? -2.852 -21.984 1.305 1 97.19 538 ASP A N 1
ATOM 4098 C CA . ASP A 1 538 ? -2.16 -22.406 2.521 1 97.19 538 ASP A CA 1
ATOM 4099 C C . ASP A 1 538 ? -1.292 -21.281 3.072 1 97.19 538 ASP A C 1
ATOM 4101 O O . ASP A 1 538 ? -1.39 -20.938 4.254 1 97.19 538 ASP A O 1
ATOM 4105 N N . LEU A 1 539 ? -0.465 -20.766 2.223 1 98.38 539 LEU A N 1
ATOM 4106 C CA . LEU A 1 539 ? 0.525 -19.797 2.654 1 98.38 539 LEU A CA 1
ATOM 4107 C C . LEU A 1 539 ? -0.132 -18.438 2.938 1 98.38 539 LEU A C 1
ATOM 4109 O O . LEU A 1 539 ? -0.025 -17.922 4.047 1 98.38 539 LEU A O 1
ATOM 4113 N N . ASN A 1 540 ? -0.847 -17.906 1.991 1 98.69 540 ASN A N 1
ATOM 4114 C CA . ASN A 1 540 ? -1.393 -16.562 2.104 1 98.69 540 ASN A CA 1
ATOM 4115 C C . ASN A 1 540 ? -2.605 -16.516 3.029 1 98.69 540 ASN A C 1
ATOM 4117 O O . ASN A 1 540 ? -2.84 -15.523 3.713 1 98.69 540 ASN A O 1
ATOM 4121 N N . GLY A 1 541 ? -3.418 -17.625 2.998 1 98.69 541 GLY A N 1
ATOM 4122 C CA . GLY A 1 541 ? -4.508 -17.719 3.955 1 98.69 541 GLY A CA 1
ATOM 4123 C C . GLY A 1 541 ? -4.035 -17.734 5.398 1 98.69 541 GLY A C 1
ATOM 4124 O O . GLY A 1 541 ? -4.617 -17.062 6.25 1 98.69 541 GLY A O 1
ATOM 4125 N N . LYS A 1 542 ? -2.957 -18.516 5.656 1 98.81 542 LYS A N 1
ATOM 4126 C CA . LYS A 1 542 ? -2.398 -18.578 7.004 1 98.81 542 LYS A CA 1
ATOM 4127 C C . LYS A 1 542 ? -1.794 -17.234 7.414 1 98.81 542 LYS A C 1
ATOM 4129 O O . LYS A 1 542 ? -1.891 -16.828 8.578 1 98.81 542 LYS A O 1
ATOM 4134 N N . ALA A 1 543 ? -1.106 -16.562 6.508 1 98.81 543 ALA A N 1
ATOM 4135 C CA . ALA A 1 543 ? -0.544 -15.242 6.805 1 98.81 543 ALA A CA 1
ATOM 4136 C C . ALA A 1 543 ? -1.644 -14.242 7.148 1 98.81 543 ALA A C 1
ATOM 4138 O O . ALA A 1 543 ? -1.514 -13.469 8.102 1 98.81 543 ALA A O 1
ATOM 4139 N N . ALA A 1 544 ? -2.719 -14.195 6.367 1 98.88 544 ALA A N 1
ATOM 4140 C CA . ALA A 1 544 ? -3.852 -13.312 6.629 1 98.88 544 ALA A CA 1
ATOM 4141 C C . ALA A 1 544 ? -4.527 -13.664 7.953 1 98.88 544 ALA A C 1
ATOM 4143 O O . ALA A 1 544 ? -4.949 -12.773 8.695 1 98.88 544 ALA A O 1
ATOM 4144 N N . GLN A 1 545 ? -4.68 -14.992 8.188 1 98.88 545 GLN A N 1
ATOM 4145 C CA . GLN A 1 545 ? -5.234 -15.445 9.453 1 98.88 545 GLN A CA 1
ATOM 4146 C C . GLN A 1 545 ? -4.414 -14.922 10.633 1 98.88 545 GLN A C 1
ATOM 4148 O O . GLN A 1 545 ? -4.977 -14.461 11.633 1 98.88 545 GLN A O 1
ATOM 4153 N N . ASN A 1 546 ? -3.1 -14.992 10.492 1 98.88 546 ASN A N 1
ATOM 4154 C CA . ASN A 1 546 ? -2.207 -14.492 11.531 1 98.88 546 ASN A CA 1
ATOM 4155 C C . ASN A 1 546 ? -2.441 -13.008 11.812 1 98.88 546 ASN A C 1
ATOM 4157 O O . ASN A 1 546 ? -2.609 -12.609 12.961 1 98.88 546 ASN A O 1
ATOM 4161 N N . ALA A 1 547 ? -2.457 -12.172 10.805 1 98.88 547 ALA A N 1
ATOM 4162 C CA . ALA A 1 547 ? -2.699 -10.734 10.961 1 98.88 547 ALA A CA 1
ATOM 4163 C C . ALA A 1 547 ? -4.059 -10.477 11.602 1 98.88 547 ALA A C 1
ATOM 4165 O O . ALA A 1 547 ? -4.184 -9.617 12.484 1 98.88 547 ALA A O 1
ATOM 4166 N N . ALA A 1 548 ? -5.086 -11.18 11.133 1 98.94 548 ALA A N 1
ATOM 4167 C CA . ALA A 1 548 ? -6.441 -11 11.641 1 98.94 548 ALA A CA 1
ATOM 4168 C C . ALA A 1 548 ? -6.527 -11.367 13.125 1 98.94 548 ALA A C 1
ATOM 4170 O O . ALA A 1 548 ? -7.195 -10.68 13.898 1 98.94 548 ALA A O 1
ATOM 4171 N N . LEU A 1 549 ? -5.863 -12.484 13.5 1 98.88 549 LEU A N 1
ATOM 4172 C CA . LEU A 1 549 ? -5.883 -12.922 14.891 1 98.88 549 LEU A CA 1
ATOM 4173 C C . LEU A 1 549 ? -5.199 -11.898 15.789 1 98.88 549 LEU A C 1
ATOM 4175 O O . LEU A 1 549 ? -5.648 -11.656 16.922 1 98.88 549 LEU A O 1
ATOM 4179 N N . ILE A 1 550 ? -4.102 -11.281 15.328 1 98.81 550 ILE A N 1
ATOM 4180 C CA . ILE A 1 550 ? -3.408 -10.25 16.078 1 98.81 550 ILE A CA 1
ATOM 4181 C C . ILE A 1 550 ? -4.348 -9.07 16.328 1 98.81 550 ILE A C 1
ATOM 4183 O O . ILE A 1 550 ? -4.461 -8.578 17.453 1 98.81 550 ILE A O 1
ATOM 4187 N N . LEU A 1 551 ? -5.012 -8.594 15.328 1 98.88 551 LEU A N 1
ATOM 4188 C CA . LEU A 1 551 ? -5.914 -7.457 15.438 1 98.88 551 LEU A CA 1
ATOM 4189 C C . LEU A 1 551 ? -7.117 -7.797 16.312 1 98.88 551 LEU A C 1
ATOM 4191 O O . LEU A 1 551 ? -7.57 -6.965 17.109 1 98.88 551 LEU A O 1
ATOM 4195 N N . LYS A 1 552 ? -7.66 -9.023 16.109 1 98.88 552 LYS A N 1
ATOM 4196 C CA . LYS A 1 552 ? -8.781 -9.453 16.953 1 98.88 552 LYS A CA 1
ATOM 4197 C C . LYS A 1 552 ? -8.391 -9.461 18.422 1 98.88 552 LYS A C 1
ATOM 4199 O O . LYS A 1 552 ? -9.164 -9.023 19.281 1 98.88 552 LYS A O 1
ATOM 4204 N N . GLN A 1 553 ? -7.195 -9.953 18.703 1 98.88 553 GLN A N 1
ATOM 4205 C CA . GLN A 1 553 ? -6.719 -9.984 20.078 1 98.88 553 GLN A CA 1
ATOM 4206 C C . GLN A 1 553 ? -6.602 -8.57 20.656 1 98.88 553 GLN A C 1
ATOM 4208 O O . GLN A 1 553 ? -6.926 -8.344 21.828 1 98.88 553 GLN A O 1
ATOM 4213 N N . ARG A 1 554 ? -6.109 -7.605 19.859 1 98.81 554 ARG A N 1
ATOM 4214 C CA . ARG A 1 554 ? -6.039 -6.215 20.281 1 98.81 554 ARG A CA 1
ATOM 4215 C C . ARG A 1 554 ? -7.426 -5.676 20.625 1 98.81 554 ARG A C 1
ATOM 4217 O O . ARG A 1 554 ? -7.59 -4.949 21.609 1 98.81 554 ARG A O 1
ATOM 4224 N N . LEU A 1 555 ? -8.406 -5.977 19.781 1 98.88 555 LEU A N 1
ATOM 4225 C CA . LEU A 1 555 ? -9.773 -5.531 20.016 1 98.88 555 LEU A CA 1
ATOM 4226 C C . LEU A 1 555 ? -10.344 -6.16 21.281 1 98.88 555 LEU A C 1
ATOM 4228 O O . LEU A 1 555 ? -11.047 -5.496 22.047 1 98.88 555 LEU A O 1
ATOM 4232 N N . VAL A 1 556 ? -10.039 -7.473 21.484 1 98.88 556 VAL A N 1
ATOM 4233 C CA . VAL A 1 556 ? -10.508 -8.188 22.672 1 98.88 556 VAL A CA 1
ATOM 4234 C C . VAL A 1 556 ? -9.906 -7.547 23.922 1 98.88 556 VAL A C 1
ATOM 4236 O O . VAL A 1 556 ? -10.617 -7.289 24.891 1 98.88 556 VAL A O 1
ATOM 4239 N N . GLU A 1 557 ? -8.594 -7.285 23.906 1 98.81 557 GLU A N 1
ATOM 4240 C CA . GLU A 1 557 ? -7.91 -6.664 25.031 1 98.81 557 GLU A CA 1
ATOM 4241 C C . GLU A 1 557 ? -8.477 -5.281 25.328 1 98.81 557 GLU A C 1
ATOM 4243 O O . GLU A 1 557 ? -8.68 -4.922 26.5 1 98.81 557 GLU A O 1
ATOM 4248 N N . PHE A 1 558 ? -8.727 -4.531 24.359 1 98.69 558 PHE A N 1
ATOM 4249 C CA . PHE A 1 558 ? -9.305 -3.205 24.531 1 98.69 558 PHE A CA 1
ATOM 4250 C C . PHE A 1 558 ? -10.68 -3.291 25.172 1 98.69 558 PHE A C 1
ATOM 4252 O O . PHE A 1 558 ? -10.969 -2.582 26.125 1 98.69 558 PHE A O 1
ATOM 4259 N N . ALA A 1 559 ? -11.555 -4.109 24.484 1 98.75 559 ALA A N 1
ATOM 4260 C CA . ALA A 1 559 ? -12.914 -4.254 24.984 1 98.75 559 ALA A CA 1
ATOM 4261 C C . ALA A 1 559 ? -12.914 -4.676 26.453 1 98.75 559 ALA A C 1
ATOM 4263 O O . ALA A 1 559 ? -13.688 -4.152 27.25 1 98.75 559 ALA A O 1
ATOM 4264 N N . ALA A 1 560 ? -12.039 -5.688 26.766 1 98.69 560 ALA A N 1
ATOM 4265 C CA . ALA A 1 560 ? -11.945 -6.176 28.141 1 98.69 560 ALA A CA 1
ATOM 4266 C C . ALA A 1 560 ? -11.594 -5.043 29.094 1 98.69 560 ALA A C 1
ATOM 4268 O O . ALA A 1 560 ? -12.203 -4.91 30.156 1 98.69 560 ALA A O 1
ATOM 4269 N N . ARG A 1 561 ? -10.641 -4.172 28.75 1 98.31 561 ARG A N 1
ATOM 4270 C CA . ARG A 1 561 ? -10.211 -3.059 29.594 1 98.31 561 ARG A CA 1
ATOM 4271 C C . ARG A 1 561 ? -11.273 -1.97 29.641 1 98.31 561 ARG A C 1
ATOM 4273 O O . ARG A 1 561 ? -11.602 -1.454 30.719 1 98.31 561 ARG A O 1
ATOM 4280 N N . HIS A 1 562 ? -11.812 -1.611 28.469 1 98.06 562 HIS A N 1
ATOM 4281 C CA . HIS A 1 562 ? -12.75 -0.505 28.344 1 98.06 562 HIS A CA 1
ATOM 4282 C C . HIS A 1 562 ? -14.039 -0.778 29.109 1 98.06 562 HIS A C 1
ATOM 4284 O O . HIS A 1 562 ? -14.594 0.124 29.734 1 98.06 562 HIS A O 1
ATOM 4290 N N . TYR A 1 563 ? -14.523 -2.002 29.094 1 98.06 563 TYR A N 1
ATOM 4291 C CA . TYR A 1 563 ? -15.789 -2.361 29.719 1 98.06 563 TYR A CA 1
ATOM 4292 C C . TYR A 1 563 ? -15.555 -3.045 31.062 1 98.06 563 TYR A C 1
ATOM 4294 O O . TYR A 1 563 ? -16.5 -3.475 31.719 1 98.06 563 TYR A O 1
ATOM 4302 N N . ARG A 1 564 ? -14.344 -3.287 31.484 1 97.19 564 ARG A N 1
ATOM 4303 C CA . ARG A 1 564 ? -13.961 -3.855 32.781 1 97.19 564 ARG A CA 1
ATOM 4304 C C . ARG A 1 564 ? -14.523 -5.266 32.938 1 97.19 564 ARG A C 1
ATOM 4306 O O . ARG A 1 564 ? -15.195 -5.559 33.938 1 97.19 564 ARG A O 1
ATOM 4313 N N . VAL A 1 565 ? -14.211 -6.078 31.891 1 98.25 565 VAL A N 1
ATOM 4314 C CA . VAL A 1 565 ? -14.57 -7.492 31.891 1 98.25 565 VAL A CA 1
ATOM 4315 C C . VAL A 1 565 ? -13.336 -8.328 31.547 1 98.25 565 VAL A C 1
ATOM 4317 O O . VAL A 1 565 ? -12.25 -7.789 31.328 1 98.25 565 VAL A O 1
ATOM 4320 N N . SER A 1 566 ? -13.484 -9.688 31.656 1 98.12 566 SER A N 1
ATOM 4321 C CA . SER A 1 566 ? -12.383 -10.555 31.234 1 98.12 566 SER A CA 1
ATOM 4322 C C . SER A 1 566 ? -12.391 -10.758 29.734 1 98.12 566 SER A C 1
ATOM 4324 O O . SER A 1 566 ? -13.406 -10.547 29.078 1 98.12 566 SER A O 1
ATOM 4326 N N . GLU A 1 567 ? -11.281 -11.109 29.141 1 98.31 567 GLU A N 1
ATOM 4327 C CA . GLU A 1 567 ? -11.188 -11.359 27.719 1 98.31 567 GLU A CA 1
ATOM 4328 C C . GLU A 1 567 ? -12.141 -12.469 27.281 1 98.31 567 GLU A C 1
ATOM 4330 O O . GLU A 1 567 ? -12.648 -12.453 26.156 1 98.31 567 GLU A O 1
ATOM 4335 N N . GLU A 1 568 ? -12.461 -13.43 28.125 1 97.81 568 GLU A N 1
ATOM 4336 C CA . GLU A 1 568 ? -13.352 -14.555 27.828 1 97.81 568 GLU A CA 1
ATOM 4337 C C . GLU A 1 568 ? -14.789 -14.086 27.656 1 97.81 568 GLU A C 1
ATOM 4339 O O . GLU A 1 568 ? -15.609 -14.781 27.047 1 97.81 568 GLU A O 1
ATOM 4344 N N . ASP A 1 569 ? -15.047 -12.914 28.172 1 98.06 569 ASP A N 1
ATOM 4345 C CA . ASP A 1 569 ? -16.391 -12.352 28.094 1 98.06 569 ASP A CA 1
ATOM 4346 C C . ASP A 1 569 ? -16.625 -11.672 26.75 1 98.06 569 ASP A C 1
ATOM 4348 O O . ASP A 1 569 ? -17.719 -11.18 26.469 1 98.06 569 ASP A O 1
ATOM 4352 N N . VAL A 1 570 ? -15.602 -11.656 25.938 1 98.69 570 VAL A N 1
ATOM 4353 C CA . VAL A 1 570 ? -15.688 -10.984 24.641 1 98.69 570 VAL A CA 1
ATOM 4354 C C . VAL A 1 570 ? -15.789 -12.023 23.531 1 98.69 570 VAL A C 1
ATOM 4356 O O . VAL A 1 570 ? -14.898 -12.859 23.375 1 98.69 570 VAL A O 1
ATOM 4359 N N . GLU A 1 571 ? -16.875 -11.977 22.797 1 98.19 571 GLU A N 1
ATOM 4360 C CA . GLU A 1 571 ? -17.094 -12.953 21.734 1 98.19 571 GLU A CA 1
ATOM 4361 C C . GLU A 1 571 ? -17.578 -12.289 20.453 1 98.19 571 GLU A C 1
ATOM 4363 O O . GLU A 1 571 ? -18.484 -11.461 20.484 1 98.19 571 GLU A O 1
ATOM 4368 N N . PHE A 1 572 ? -16.922 -12.617 19.391 1 98.5 572 PHE A N 1
ATOM 4369 C CA . PHE A 1 572 ? -17.312 -12.102 18.078 1 98.5 572 PHE A CA 1
ATOM 4370 C C . PHE A 1 572 ? -18.25 -13.07 17.359 1 98.5 572 PHE A C 1
ATOM 4372 O O . PHE A 1 572 ? -18.031 -14.281 17.375 1 98.5 572 PHE A O 1
ATOM 4379 N N . SER A 1 573 ? -19.312 -12.594 16.703 1 98 573 SER A N 1
ATOM 4380 C CA . SER A 1 573 ? -20.203 -13.43 15.906 1 98 573 SER A CA 1
ATOM 4381 C C . SER A 1 573 ? -21.031 -12.586 14.938 1 98 573 SER A C 1
ATOM 4383 O O . SER A 1 573 ? -21.703 -11.641 15.352 1 98 573 SER A O 1
ATOM 4385 N N . ASN A 1 574 ? -20.953 -12.836 13.719 1 97.44 574 ASN A N 1
ATOM 4386 C CA . ASN A 1 574 ? -21.828 -12.344 12.664 1 97.44 574 ASN A CA 1
ATOM 4387 C C . ASN A 1 574 ? -21.953 -10.82 12.688 1 97.44 574 ASN A C 1
ATOM 4389 O O . ASN A 1 574 ? -23.047 -10.281 12.734 1 97.44 574 ASN A O 1
ATOM 4393 N N . GLY A 1 575 ? -20.828 -10.148 12.75 1 97.56 575 GLY A N 1
ATOM 4394 C CA . GLY A 1 575 ? -20.781 -8.695 12.656 1 97.56 575 GLY A CA 1
ATOM 4395 C C . GLY A 1 575 ? -21.031 -8.008 13.984 1 97.56 575 GLY A C 1
ATOM 4396 O O . GLY A 1 575 ? -21.172 -6.785 14.039 1 97.56 575 GLY A O 1
ATOM 4397 N N . HIS A 1 576 ? -21.141 -8.797 15.078 1 97.69 576 HIS A N 1
ATOM 4398 C CA . HIS A 1 576 ? -21.406 -8.258 16.406 1 97.69 576 HIS A CA 1
ATOM 4399 C C . HIS A 1 576 ? -20.406 -8.797 17.422 1 97.69 576 HIS A C 1
ATOM 4401 O O . HIS A 1 576 ? -19.703 -9.773 17.156 1 97.69 576 HIS A O 1
ATOM 4407 N N . VAL A 1 577 ? -20.25 -8.133 18.516 1 98.25 577 VAL A N 1
ATOM 4408 C CA . VAL A 1 577 ? -19.375 -8.531 19.625 1 98.25 577 VAL A CA 1
ATOM 4409 C C . VAL A 1 577 ? -20.141 -8.516 20.938 1 98.25 577 VAL A C 1
ATOM 4411 O O . VAL A 1 577 ? -20.766 -7.504 21.281 1 98.25 577 VAL A O 1
ATOM 4414 N N . ARG A 1 578 ? -20.188 -9.594 21.578 1 98.06 578 ARG A N 1
ATOM 4415 C CA . ARG A 1 578 ? -20.766 -9.664 22.922 1 98.06 578 ARG A CA 1
ATOM 4416 C C . ARG A 1 578 ? -19.719 -9.367 23.984 1 98.06 578 ARG A C 1
ATOM 4418 O O . ARG A 1 578 ? -18.641 -9.969 24 1 98.06 578 ARG A O 1
ATOM 4425 N N . VAL A 1 579 ? -19.969 -8.438 24.75 1 98.19 579 VAL A N 1
ATOM 4426 C CA . VAL A 1 579 ? -19.156 -8.117 25.906 1 98.19 579 VAL A CA 1
ATOM 4427 C C . VAL A 1 579 ? -19.953 -8.352 27.188 1 98.19 579 VAL A C 1
ATOM 4429 O O . VAL A 1 579 ? -20.688 -7.457 27.641 1 98.19 579 VAL A O 1
ATOM 4432 N N . ARG A 1 580 ? -19.812 -9.5 27.734 1 96 580 ARG A N 1
ATOM 4433 C CA . ARG A 1 580 ? -20.609 -9.969 28.859 1 96 580 ARG A CA 1
ATOM 4434 C C . ARG A 1 580 ? -22.094 -9.898 28.531 1 96 580 ARG A C 1
ATOM 4436 O O . ARG A 1 580 ? -22.656 -10.836 27.969 1 96 580 ARG A O 1
ATOM 4443 N N . ASP A 1 581 ? -22.75 -8.781 29.016 1 93.19 581 ASP A N 1
ATOM 4444 C CA . ASP A 1 581 ? -24.188 -8.75 28.828 1 93.19 581 ASP A CA 1
ATOM 4445 C C . ASP A 1 581 ? -24.578 -7.703 27.781 1 93.19 581 ASP A C 1
ATOM 4447 O O . ASP A 1 581 ? -25.766 -7.5 27.516 1 93.19 581 ASP A O 1
ATOM 4451 N N . GLN A 1 582 ? -23.641 -7.18 27.125 1 95.56 582 GLN A N 1
ATOM 4452 C CA . GLN A 1 582 ? -23.906 -6.121 26.156 1 95.56 582 GLN A CA 1
ATOM 4453 C C . GLN A 1 582 ? -23.422 -6.523 24.766 1 95.56 582 GLN A C 1
ATOM 4455 O O . GLN A 1 582 ? -22.375 -7.152 24.625 1 95.56 582 GLN A O 1
ATOM 4460 N N . LEU A 1 583 ? -24.297 -6.148 23.797 1 96.94 583 LEU A N 1
ATOM 4461 C CA . LEU A 1 583 ? -23.906 -6.391 22.406 1 96.94 583 LEU A CA 1
ATOM 4462 C C . LEU A 1 583 ? -23.578 -5.082 21.703 1 96.94 583 LEU A C 1
ATOM 4464 O O . LEU A 1 583 ? -24.25 -4.07 21.906 1 96.94 583 LEU A O 1
ATOM 4468 N N . LEU A 1 584 ? -22.469 -5.125 21 1 97.12 584 LEU A N 1
ATOM 4469 C CA . LEU A 1 584 ? -22.047 -4.031 20.141 1 97.12 584 LEU A CA 1
ATOM 4470 C C . LEU A 1 584 ? -21.938 -4.492 18.688 1 97.12 584 LEU A C 1
ATOM 4472 O O . LEU A 1 584 ? -21.75 -5.68 18.422 1 97.12 584 LEU A O 1
ATOM 4476 N N . THR A 1 585 ? -22.156 -3.551 17.781 1 97.62 585 THR A N 1
ATOM 4477 C CA . THR A 1 585 ? -21.75 -3.865 16.422 1 97.62 585 THR A CA 1
ATOM 4478 C C . THR A 1 585 ? -20.234 -3.889 16.297 1 97.62 585 THR A C 1
ATOM 4480 O O . THR A 1 585 ? -19.531 -3.244 17.078 1 97.62 585 THR A O 1
ATOM 4483 N N . PHE A 1 586 ? -19.703 -4.684 15.414 1 97.94 586 PHE A N 1
ATOM 4484 C CA . PHE A 1 586 ? -18.266 -4.695 15.117 1 97.94 586 PHE A CA 1
ATOM 4485 C C . PHE A 1 586 ? -17.75 -3.281 14.883 1 97.94 586 PHE A C 1
ATOM 4487 O O . PHE A 1 586 ? -16.703 -2.902 15.406 1 97.94 586 PHE A O 1
ATOM 4494 N N . GLN A 1 587 ? -18.469 -2.43 14.141 1 97.88 587 GLN A N 1
ATOM 4495 C CA . GLN A 1 587 ? -18.109 -1.059 13.797 1 97.88 587 GLN A CA 1
ATOM 4496 C C . GLN A 1 587 ? -17.969 -0.195 15.047 1 97.88 587 GLN A C 1
ATOM 4498 O O . GLN A 1 587 ? -17.047 0.6 15.156 1 97.88 587 GLN A O 1
ATOM 4503 N N . SER A 1 588 ? -18.891 -0.344 15.945 1 97.69 588 SER A N 1
ATOM 4504 C CA . SER A 1 588 ? -18.875 0.454 17.172 1 97.69 588 SER A CA 1
ATOM 4505 C C . SER A 1 588 ? -17.641 0.142 18 1 97.69 588 SER A C 1
ATOM 4507 O O . SER A 1 588 ? -17.016 1.047 18.562 1 97.69 588 SER A O 1
ATOM 4509 N N . LEU A 1 589 ? -17.328 -1.115 18.078 1 98.31 589 LEU A N 1
ATOM 4510 C CA . LEU A 1 589 ? -16.141 -1.499 18.828 1 98.31 589 LEU A CA 1
ATOM 4511 C C . LEU A 1 589 ? -14.883 -0.942 18.188 1 98.31 589 LEU A C 1
ATOM 4513 O O . LEU A 1 589 ? -13.984 -0.464 18.875 1 98.31 589 LEU A O 1
ATOM 4517 N N . VAL A 1 590 ? -14.812 -1.037 16.875 1 98.56 590 VAL A N 1
ATOM 4518 C CA . VAL A 1 590 ? -13.656 -0.548 16.125 1 98.56 590 VAL A CA 1
ATOM 4519 C C . VAL A 1 590 ? -13.477 0.949 16.375 1 98.56 590 VAL A C 1
ATOM 4521 O O . VAL A 1 590 ? -12.359 1.417 16.594 1 98.56 590 VAL A O 1
ATOM 4524 N N . GLN A 1 591 ? -14.539 1.692 16.297 1 97.56 591 GLN A N 1
ATOM 4525 C CA . GLN A 1 591 ? -14.484 3.131 16.531 1 97.56 591 GLN A CA 1
ATOM 4526 C C . GLN A 1 591 ? -13.984 3.443 17.938 1 97.56 591 GLN A C 1
ATOM 4528 O O . GLN A 1 591 ? -13.156 4.344 18.125 1 97.56 591 GLN A O 1
ATOM 4533 N N . GLN A 1 592 ? -14.516 2.697 18.906 1 98.12 592 GLN A N 1
ATOM 4534 C CA . GLN A 1 592 ? -14.078 2.885 20.281 1 98.12 592 GLN A CA 1
ATOM 4535 C C . GLN A 1 592 ? -12.594 2.559 20.438 1 98.12 592 GLN A C 1
ATOM 4537 O O . GLN A 1 592 ? -11.875 3.248 21.156 1 98.12 592 GLN A O 1
ATOM 4542 N N . ALA A 1 593 ? -12.195 1.506 19.781 1 98.62 593 ALA A N 1
ATOM 4543 C CA . ALA A 1 593 ? -10.789 1.097 19.844 1 98.62 593 ALA A CA 1
ATOM 4544 C C . ALA A 1 593 ? -9.875 2.168 19.266 1 98.62 593 ALA A C 1
ATOM 4546 O O . ALA A 1 593 ? -8.812 2.451 19.812 1 98.62 593 ALA A O 1
ATOM 4547 N N . TRP A 1 594 ? -10.281 2.73 18.125 1 98.19 594 TRP A N 1
ATOM 4548 C CA . TRP A 1 594 ? -9.484 3.799 17.531 1 98.19 594 TRP A CA 1
ATOM 4549 C C . TRP A 1 594 ? -9.398 4.996 18.484 1 98.19 594 TRP A C 1
ATOM 4551 O O . TRP A 1 594 ? -8.328 5.586 18.641 1 98.19 594 TRP A O 1
ATOM 4561 N N . MET A 1 595 ? -10.508 5.402 19.094 1 97.31 595 MET A N 1
ATOM 4562 C CA . MET A 1 595 ? -10.539 6.496 20.062 1 97.31 595 MET A CA 1
ATOM 4563 C C . MET A 1 595 ? -9.648 6.188 21.266 1 97.31 595 MET A C 1
ATOM 4565 O O . MET A 1 595 ? -9.086 7.098 21.875 1 97.31 595 MET A O 1
ATOM 4569 N N . GLY A 1 596 ? -9.586 4.91 21.531 1 97.81 596 GLY A N 1
ATOM 4570 C CA . GLY A 1 596 ? -8.742 4.461 22.625 1 97.81 596 GLY A CA 1
ATOM 4571 C C . GLY A 1 596 ? -7.293 4.266 22.219 1 97.81 596 GLY A C 1
ATOM 4572 O O . GLY A 1 596 ? -6.492 3.725 22.984 1 97.81 596 GLY A O 1
ATOM 4573 N N . GLN A 1 597 ? -6.945 4.637 20.969 1 98.06 597 GLN A N 1
ATOM 4574 C CA . GLN A 1 597 ? -5.594 4.617 20.406 1 98.06 597 GLN A CA 1
ATOM 4575 C C . GLN A 1 597 ? -5.043 3.195 20.344 1 98.06 597 GLN A C 1
ATOM 4577 O O . GLN A 1 597 ? -3.928 2.936 20.797 1 98.06 597 GLN A O 1
ATOM 4582 N N . VAL A 1 598 ? -5.855 2.316 19.828 1 98.44 598 VAL A N 1
ATOM 4583 C CA . VAL A 1 598 ? -5.449 0.948 19.516 1 98.44 598 VAL A CA 1
ATOM 4584 C C . VAL A 1 598 ? -5.008 0.856 18.062 1 98.44 598 VAL A C 1
ATOM 4586 O O . VAL A 1 598 ? -5.688 1.37 17.172 1 98.44 598 VAL A O 1
ATOM 4589 N N . SER A 1 599 ? -3.834 0.247 17.812 1 98.5 599 SER A N 1
ATOM 4590 C CA . SER A 1 599 ? -3.383 0.029 16.438 1 98.5 599 SER A CA 1
ATOM 4591 C C . SER A 1 599 ? -4.324 -0.907 15.695 1 98.5 599 SER A C 1
ATOM 4593 O O . SER A 1 599 ? -4.555 -2.041 16.125 1 98.5 599 SER A O 1
ATOM 4595 N N . LEU A 1 600 ? -4.879 -0.493 14.586 1 98.75 600 LEU A N 1
ATOM 4596 C CA . LEU A 1 600 ? -5.844 -1.267 13.812 1 98.75 600 LEU A CA 1
ATOM 4597 C C . LEU A 1 600 ? -5.234 -1.728 12.492 1 98.75 600 LEU A C 1
ATOM 4599 O O . LEU A 1 600 ? -5.945 -1.898 11.5 1 98.75 600 LEU A O 1
ATOM 4603 N N . SER A 1 601 ? -3.939 -1.876 12.422 1 98.88 601 SER A N 1
ATOM 4604 C CA . SER A 1 601 ? -3.176 -2.354 11.273 1 98.88 601 SER A CA 1
ATOM 4605 C C . SER A 1 601 ? -2.145 -3.398 11.695 1 98.88 601 SER A C 1
ATOM 4607 O O . SER A 1 601 ? -1.509 -3.266 12.742 1 98.88 601 SER A O 1
ATOM 4609 N N . SER A 1 602 ? -2.023 -4.434 10.914 1 98.81 602 SER A N 1
ATOM 4610 C CA . SER A 1 602 ? -1.034 -5.453 11.242 1 98.81 602 SER A CA 1
ATOM 4611 C C . SER A 1 602 ? -0.544 -6.172 9.992 1 98.81 602 SER A C 1
ATOM 4613 O O . SER A 1 602 ? -1.332 -6.465 9.086 1 98.81 602 SER A O 1
ATOM 4615 N N . THR A 1 603 ? 0.761 -6.422 9.984 1 98.69 603 THR A N 1
ATOM 4616 C CA . THR A 1 603 ? 1.293 -7.434 9.078 1 98.69 603 THR A CA 1
ATOM 4617 C C . THR A 1 603 ? 1.076 -8.836 9.641 1 98.69 603 THR A C 1
ATOM 4619 O O . THR A 1 603 ? 0.963 -9.008 10.859 1 98.69 603 THR A O 1
ATOM 4622 N N . GLY A 1 604 ? 0.851 -9.805 8.766 1 98.75 604 GLY A N 1
ATOM 4623 C CA . GLY A 1 604 ? 0.846 -11.219 9.102 1 98.75 604 GLY A CA 1
ATOM 4624 C C . GLY A 1 604 ? 1.948 -12 8.406 1 98.75 604 GLY A C 1
ATOM 4625 O O . GLY A 1 604 ? 2.486 -11.555 7.395 1 98.75 604 GLY A O 1
ATOM 4626 N N . TYR A 1 605 ? 2.318 -13.102 8.977 1 98.75 605 TYR A N 1
ATOM 4627 C CA . TYR A 1 605 ? 3.406 -13.914 8.438 1 98.75 605 TYR A CA 1
ATOM 4628 C C . TYR A 1 605 ? 3.182 -15.391 8.742 1 98.75 605 TYR A C 1
ATOM 4630 O O . TYR A 1 605 ? 2.643 -15.742 9.797 1 98.75 605 TYR A O 1
ATOM 4638 N N . TYR A 1 606 ? 3.543 -16.219 7.793 1 98.44 606 TYR A N 1
ATOM 4639 C CA . TYR A 1 606 ? 3.43 -17.656 7.965 1 98.44 606 TYR A CA 1
ATOM 4640 C C . TYR A 1 606 ? 4.574 -18.375 7.266 1 98.44 606 TYR A C 1
ATOM 4642 O O . TYR A 1 606 ? 5 -17.969 6.18 1 98.44 606 TYR A O 1
ATOM 4650 N N . LYS A 1 607 ? 5.094 -19.406 7.816 1 97.88 607 LYS A N 1
ATOM 4651 C CA . LYS A 1 607 ? 6 -20.359 7.184 1 97.88 607 LYS A CA 1
ATOM 4652 C C . LYS A 1 607 ? 5.551 -21.797 7.438 1 97.88 607 LYS A C 1
ATOM 4654 O O . LYS A 1 607 ? 5.129 -22.125 8.547 1 97.88 607 LYS A O 1
ATOM 4659 N N . THR A 1 608 ? 5.531 -22.594 6.48 1 97.81 608 THR A N 1
ATOM 4660 C CA . THR A 1 608 ? 5.082 -23.984 6.582 1 97.81 608 THR A CA 1
ATOM 4661 C C . THR A 1 608 ? 6.051 -24.797 7.43 1 97.81 608 THR A C 1
ATOM 4663 O O . THR A 1 608 ? 7.258 -24.797 7.188 1 97.81 608 THR A O 1
ATOM 4666 N N . PRO A 1 609 ? 5.527 -25.578 8.383 1 96.69 609 PRO A N 1
ATOM 4667 C CA . PRO A 1 609 ? 6.398 -26.391 9.242 1 96.69 609 PRO A CA 1
ATOM 4668 C C . PRO A 1 609 ? 6.793 -27.719 8.594 1 96.69 609 PRO A C 1
ATOM 4670 O O . PRO A 1 609 ? 6.211 -28.109 7.582 1 96.69 609 PRO A O 1
ATOM 4673 N N . LYS A 1 610 ? 7.762 -28.453 9.094 1 95.75 610 LYS A N 1
ATOM 4674 C CA . LYS A 1 610 ? 8.109 -29.859 8.922 1 95.75 610 LYS A CA 1
ATOM 4675 C C . LYS A 1 610 ? 8.828 -30.094 7.594 1 95.75 610 LYS A C 1
ATOM 4677 O O . LYS A 1 610 ? 9.391 -31.172 7.363 1 95.75 610 LYS A O 1
ATOM 4682 N N . ILE A 1 611 ? 8.898 -29.156 6.664 1 96.12 611 ILE A N 1
ATOM 4683 C CA . ILE A 1 611 ? 9.445 -29.375 5.328 1 96.12 611 ILE A CA 1
ATOM 4684 C C . ILE A 1 611 ? 10.977 -29.328 5.383 1 96.12 611 ILE A C 1
ATOM 4686 O O . ILE A 1 611 ? 11.555 -28.422 5.98 1 96.12 611 ILE A O 1
ATOM 4690 N N . HIS A 1 612 ? 11.633 -30.281 4.812 1 94.94 612 HIS A N 1
ATOM 4691 C CA . HIS A 1 612 ? 13.078 -30.312 4.633 1 94.94 612 HIS A CA 1
ATOM 4692 C C . HIS A 1 612 ? 13.484 -31.328 3.568 1 94.94 612 HIS A C 1
ATOM 4694 O O . HIS A 1 612 ? 12.859 -32.375 3.445 1 94.94 612 HIS A O 1
ATOM 4700 N N . TYR A 1 613 ? 14.406 -31.016 2.727 1 95.31 613 TYR A N 1
ATOM 4701 C CA . TYR A 1 613 ? 14.961 -31.906 1.716 1 95.31 613 TYR A CA 1
ATOM 4702 C C . TYR A 1 613 ? 16.469 -31.719 1.576 1 95.31 613 TYR A C 1
ATOM 4704 O O . TYR A 1 613 ? 16.938 -30.609 1.339 1 95.31 613 TYR A O 1
ATOM 4712 N N . ASP A 1 614 ? 17.234 -32.75 1.787 1 95.62 614 ASP A N 1
ATOM 4713 C CA . ASP A 1 614 ? 18.688 -32.75 1.551 1 95.62 614 ASP A CA 1
ATOM 4714 C C . ASP A 1 614 ? 19 -33.25 0.141 1 95.62 614 ASP A C 1
ATOM 4716 O O . ASP A 1 614 ? 19 -34.469 -0.119 1 95.62 614 ASP A O 1
ATOM 4720 N N . ARG A 1 615 ? 19.375 -32.438 -0.705 1 93.94 615 ARG A N 1
ATOM 4721 C CA . ARG A 1 615 ? 19.609 -32.781 -2.102 1 93.94 615 ARG A CA 1
ATOM 4722 C C . ARG A 1 615 ? 20.812 -33.719 -2.236 1 93.94 615 ARG A C 1
ATOM 4724 O O . ARG A 1 615 ? 20.828 -34.594 -3.094 1 93.94 615 ARG A O 1
ATOM 4731 N N . SER A 1 616 ? 21.875 -33.531 -1.436 1 95.31 616 SER A N 1
ATOM 4732 C CA . SER A 1 616 ? 23.078 -34.344 -1.518 1 95.31 616 SER A CA 1
ATOM 4733 C C . SER A 1 616 ? 22.797 -35.812 -1.178 1 95.31 616 SER A C 1
ATOM 4735 O O . SER A 1 616 ? 23.375 -36.719 -1.766 1 95.31 616 SER A O 1
ATOM 4737 N N . LEU A 1 617 ? 21.828 -36 -0.341 1 95.81 617 LEU A N 1
ATOM 4738 C CA . LEU A 1 617 ? 21.453 -37.344 0.047 1 95.81 617 LEU A CA 1
ATOM 4739 C C . LEU A 1 617 ? 20.203 -37.781 -0.706 1 95.81 617 LEU A C 1
ATOM 4741 O O . LEU A 1 617 ? 19.875 -38.969 -0.706 1 95.81 617 LEU A O 1
ATOM 4745 N N . ALA A 1 618 ? 19.531 -36.906 -1.376 1 96.81 618 ALA A N 1
ATOM 4746 C CA . ALA A 1 618 ? 18.281 -37.125 -2.105 1 96.81 618 ALA A CA 1
ATOM 4747 C C . ALA A 1 618 ? 17.219 -37.75 -1.198 1 96.81 618 ALA A C 1
ATOM 4749 O O . ALA A 1 618 ? 16.609 -38.75 -1.554 1 96.81 618 ALA A O 1
ATOM 4750 N N . ARG A 1 619 ? 17.078 -37.25 -0.035 1 96.44 619 ARG A N 1
ATOM 4751 C CA . ARG A 1 619 ? 16.109 -37.75 0.925 1 96.44 619 ARG A CA 1
ATOM 4752 C C . ARG A 1 619 ? 15.555 -36.625 1.806 1 96.44 619 ARG A C 1
ATOM 4754 O O . ARG A 1 619 ? 16.219 -35.625 2.016 1 96.44 619 ARG A O 1
ATOM 4761 N N . GLY A 1 620 ? 14.359 -36.812 2.33 1 96.69 620 GLY A N 1
ATOM 4762 C CA . GLY A 1 620 ? 13.758 -35.875 3.275 1 96.69 620 GLY A CA 1
ATOM 4763 C C . GLY A 1 620 ? 12.242 -35.875 3.225 1 96.69 620 GLY A C 1
ATOM 4764 O O . GLY A 1 620 ? 11.617 -36.906 2.988 1 96.69 620 GLY A O 1
ATOM 4765 N N . ARG A 1 621 ? 11.68 -34.75 3.646 1 97.44 621 ARG A N 1
ATOM 4766 C CA . ARG A 1 621 ? 10.242 -34.5 3.629 1 97.44 621 ARG A CA 1
ATOM 4767 C C . ARG A 1 621 ? 9.914 -33.25 2.809 1 97.44 621 ARG A C 1
ATOM 4769 O O . ARG A 1 621 ? 9.578 -32.188 3.363 1 97.44 621 ARG A O 1
ATOM 4776 N N . PRO A 1 622 ? 10.008 -33.406 1.534 1 97.44 622 PRO A N 1
ATOM 4777 C CA . PRO A 1 622 ? 9.805 -32.25 0.671 1 97.44 622 PRO A CA 1
ATOM 4778 C C . PRO A 1 622 ? 8.367 -31.734 0.694 1 97.44 622 PRO A C 1
ATOM 4780 O O . PRO A 1 622 ? 8.109 -30.594 0.288 1 97.44 622 PRO A O 1
ATOM 4783 N N . PHE A 1 623 ? 7.418 -32.531 1.194 1 97.94 623 PHE A N 1
ATOM 4784 C CA . PHE A 1 623 ? 6.016 -32.125 1.116 1 97.94 623 PHE A CA 1
ATOM 4785 C C . PHE A 1 623 ? 5.383 -32.094 2.502 1 97.94 623 PHE A C 1
ATOM 4787 O O . PHE A 1 623 ? 5.676 -32.969 3.34 1 97.94 623 PHE A O 1
ATOM 4794 N N . TYR A 1 624 ? 4.523 -31.109 2.727 1 97.81 624 TYR A N 1
ATOM 4795 C CA . TYR A 1 624 ? 3.834 -30.938 4 1 97.81 624 TYR A CA 1
ATOM 4796 C C . TYR A 1 624 ? 2.74 -31.984 4.168 1 97.81 624 TYR A C 1
ATOM 4798 O O . TYR A 1 624 ? 2.559 -32.531 5.258 1 97.81 624 TYR A O 1
ATOM 4806 N N . TYR A 1 625 ? 2.004 -32.25 3.09 1 97.75 625 TYR A N 1
ATOM 4807 C CA . TYR A 1 625 ? 0.999 -33.281 3.031 1 97.75 625 TYR A CA 1
ATOM 4808 C C . TYR A 1 625 ? 0.767 -33.75 1.596 1 97.75 625 TYR A C 1
ATOM 4810 O O . TYR A 1 625 ? 1.362 -33.219 0.663 1 97.75 625 TYR A O 1
ATOM 4818 N N . PHE A 1 626 ? -0.017 -34.812 1.409 1 98 626 PHE A N 1
ATOM 4819 C CA . PHE A 1 626 ? -0.407 -35.281 0.089 1 98 626 PHE A CA 1
ATOM 4820 C C . PHE A 1 626 ? -1.896 -35.062 -0.152 1 98 626 PHE A C 1
ATOM 4822 O O . PHE A 1 626 ? -2.709 -35.219 0.76 1 98 626 PHE A O 1
ATOM 4829 N N . ALA A 1 627 ? -2.221 -34.594 -1.341 1 97.75 627 ALA A N 1
ATOM 4830 C CA . ALA A 1 627 ? -3.604 -34.531 -1.811 1 97.75 627 ALA A CA 1
ATOM 4831 C C . ALA A 1 627 ? -3.963 -35.781 -2.615 1 97.75 627 ALA A C 1
ATOM 4833 O O . ALA A 1 627 ? -3.17 -36.25 -3.438 1 97.75 627 ALA A O 1
ATOM 4834 N N . TYR A 1 628 ? -5.199 -36.344 -2.389 1 98.31 628 TYR A N 1
ATOM 4835 C CA . TYR A 1 628 ? -5.605 -37.594 -3.018 1 98.31 628 TYR A CA 1
ATOM 4836 C C . TYR A 1 628 ? -6.828 -37.375 -3.904 1 98.31 628 TYR A C 1
ATOM 4838 O O . TYR A 1 628 ? -7.648 -36.5 -3.646 1 98.31 628 TYR A O 1
ATOM 4846 N N . GLY A 1 629 ? -6.902 -38.094 -4.91 1 98.5 629 GLY A N 1
ATOM 4847 C CA . GLY A 1 629 ? -8.055 -38.156 -5.797 1 98.5 629 GLY A CA 1
ATOM 4848 C C . GLY A 1 629 ? -8.07 -39.406 -6.66 1 98.5 629 GLY A C 1
ATOM 4849 O O . GLY A 1 629 ? -7.129 -40.219 -6.633 1 98.5 629 GLY A O 1
ATOM 4850 N N . ALA A 1 630 ? -9.164 -39.656 -7.34 1 98.81 630 ALA A N 1
ATOM 4851 C CA . ALA A 1 630 ? -9.297 -40.75 -8.305 1 98.81 630 ALA A CA 1
ATOM 4852 C C . ALA A 1 630 ? -10.328 -40.406 -9.375 1 98.81 630 ALA A C 1
ATOM 4854 O O . ALA A 1 630 ? -11.281 -39.656 -9.117 1 98.81 630 ALA A O 1
ATOM 4855 N N . ALA A 1 631 ? -10.094 -40.906 -10.492 1 98.88 631 ALA A N 1
ATOM 4856 C CA . ALA A 1 631 ? -11.023 -40.719 -11.602 1 98.88 631 ALA A CA 1
ATOM 4857 C C . ALA A 1 631 ? -11.242 -42.031 -12.352 1 98.88 631 ALA A C 1
ATOM 4859 O O . ALA A 1 631 ? -10.305 -42.812 -12.523 1 98.88 631 ALA A O 1
ATOM 4860 N N . CYS A 1 632 ? -12.445 -42.312 -12.75 1 98.94 632 CYS A N 1
ATOM 4861 C CA . CYS A 1 632 ? -12.82 -43.438 -13.633 1 98.94 632 CYS A CA 1
ATOM 4862 C C . CYS A 1 632 ? -13.383 -42.906 -14.945 1 98.94 632 CYS A C 1
ATOM 4864 O O . CYS A 1 632 ? -14.391 -42.188 -14.953 1 98.94 632 CYS A O 1
ATOM 4866 N N . CYS A 1 633 ? -12.75 -43.281 -16.062 1 98.81 633 CYS A N 1
ATOM 4867 C CA . CYS A 1 633 ? -13.164 -42.781 -17.359 1 98.81 633 CYS A CA 1
ATOM 4868 C C . CYS A 1 633 ? -13.586 -43.906 -18.281 1 98.81 633 CYS A C 1
ATOM 4870 O O . CYS A 1 633 ? -12.969 -45 -18.281 1 98.81 633 CYS A O 1
ATOM 4872 N N . GLU A 1 634 ? -14.656 -43.688 -18.984 1 98.81 634 GLU A N 1
ATOM 4873 C CA . GLU A 1 634 ? -15.117 -44.531 -20.062 1 98.81 634 GLU A CA 1
ATOM 4874 C C . GLU A 1 634 ? -15.055 -43.844 -21.422 1 98.81 634 GLU A C 1
ATOM 4876 O O . GLU A 1 634 ? -15.508 -42.688 -21.547 1 98.81 634 GLU A O 1
ATOM 4881 N N . VAL A 1 635 ? -14.484 -44.562 -22.391 1 98.69 635 VAL A N 1
ATOM 4882 C CA . VAL A 1 635 ? -14.32 -43.938 -23.703 1 98.69 635 VAL A CA 1
ATOM 4883 C C . VAL A 1 635 ? -14.836 -44.875 -24.797 1 98.69 635 VAL A C 1
ATOM 4885 O O . VAL A 1 635 ? -15.039 -46.062 -24.547 1 98.69 635 VAL A O 1
ATOM 4888 N N . LEU A 1 636 ? -15.172 -44.25 -25.922 1 98.62 636 LEU A N 1
ATOM 4889 C CA . LEU A 1 636 ? -15.492 -44.938 -27.172 1 98.62 636 LEU A CA 1
ATOM 4890 C C . LEU A 1 636 ? -14.531 -44.531 -28.281 1 98.62 636 LEU A C 1
ATOM 4892 O O . LEU A 1 636 ? -14.289 -43.344 -28.5 1 98.62 636 LEU A O 1
ATOM 4896 N N . ILE A 1 637 ? -13.898 -45.562 -28.891 1 98.44 637 ILE A N 1
ATOM 4897 C CA . ILE A 1 637 ? -13.008 -45.25 -30 1 98.44 637 ILE A CA 1
ATOM 4898 C C . ILE A 1 637 ? -13.547 -45.844 -31.297 1 98.44 637 ILE A C 1
ATOM 4900 O O . ILE A 1 637 ? -14.258 -46.844 -31.266 1 98.44 637 ILE A O 1
ATOM 4904 N N . ASP A 1 638 ? -13.289 -45.188 -32.406 1 98.5 638 ASP A N 1
ATOM 4905 C CA . ASP A 1 638 ? -13.461 -45.75 -33.75 1 98.5 638 ASP A CA 1
ATOM 4906 C C . ASP A 1 638 ? -12.148 -46.344 -34.281 1 98.5 638 ASP A C 1
ATOM 4908 O O . ASP A 1 638 ? -11.203 -45.594 -34.594 1 98.5 638 ASP A O 1
ATOM 4912 N N . THR A 1 639 ? -12.109 -47.656 -34.469 1 97.69 639 THR A N 1
ATOM 4913 C CA . THR A 1 639 ? -10.859 -48.344 -34.75 1 97.69 639 THR A CA 1
ATOM 4914 C C . THR A 1 639 ? -10.438 -48.094 -36.188 1 97.69 639 THR A C 1
ATOM 4916 O O . THR A 1 639 ? -9.305 -48.406 -36.594 1 97.69 639 THR A O 1
ATOM 4919 N N . LEU A 1 640 ? -11.297 -47.531 -37.062 1 97.12 640 LEU A N 1
ATOM 4920 C CA . LEU A 1 640 ? -10.992 -47.281 -38.469 1 97.12 640 LEU A CA 1
ATOM 4921 C C . LEU A 1 640 ? -10.438 -45.875 -38.656 1 97.12 640 LEU A C 1
ATOM 4923 O O . LEU A 1 640 ? -9.703 -45.625 -39.625 1 97.12 640 LEU A O 1
ATOM 4927 N N . THR A 1 641 ? -10.773 -44.969 -37.75 1 97.38 641 THR A N 1
ATOM 4928 C CA . THR A 1 641 ? -10.367 -43.594 -37.938 1 97.38 641 THR A CA 1
ATOM 4929 C C . THR A 1 641 ? -9.438 -43.125 -36.812 1 97.38 641 THR A C 1
ATOM 4931 O O . THR A 1 641 ? -8.711 -42.156 -36.938 1 97.38 641 THR A O 1
ATOM 4934 N N . GLY A 1 642 ? -9.492 -43.812 -35.656 1 97.5 642 GLY A N 1
ATOM 4935 C CA . GLY A 1 642 ? -8.742 -43.438 -34.5 1 97.5 642 GLY A CA 1
ATOM 4936 C C . GLY A 1 642 ? -9.438 -42.344 -33.688 1 97.5 642 GLY A C 1
ATOM 4937 O O . GLY A 1 642 ? -8.977 -42 -32.594 1 97.5 642 GLY A O 1
ATOM 4938 N N . GLU A 1 643 ? -10.641 -41.875 -34.125 1 97.19 643 GLU A N 1
ATOM 4939 C CA . GLU A 1 643 ? -11.406 -40.875 -33.406 1 97.19 643 GLU A CA 1
ATOM 4940 C C . GLU A 1 643 ? -12.008 -41.469 -32.125 1 97.19 643 GLU A C 1
ATOM 4942 O O . GLU A 1 643 ? -12.203 -42.688 -32.031 1 97.19 643 GLU A O 1
ATOM 4947 N N . TYR A 1 644 ? -12.258 -40.594 -31.156 1 97 644 TYR A N 1
ATOM 4948 C CA . TYR A 1 644 ? -12.805 -41.125 -29.906 1 97 644 TYR A CA 1
ATOM 4949 C C . TYR A 1 644 ? -13.688 -40.094 -29.219 1 97 644 TYR A C 1
ATOM 4951 O O . TYR A 1 644 ? -13.664 -38.906 -29.578 1 97 644 TYR A O 1
ATOM 4959 N N . LYS A 1 645 ? -14.492 -40.5 -28.281 1 97.25 645 LYS A N 1
ATOM 4960 C CA . LYS A 1 645 ? -15.344 -39.688 -27.422 1 97.25 645 LYS A CA 1
ATOM 4961 C C . LYS A 1 645 ? -15.242 -40.156 -25.969 1 97.25 645 LYS A C 1
ATOM 4963 O O . LYS A 1 645 ? -15.148 -41.344 -25.703 1 97.25 645 LYS A O 1
ATOM 4968 N N . LEU A 1 646 ? -15.188 -39.219 -25.078 1 97.88 646 LEU A N 1
ATOM 4969 C CA . LEU A 1 646 ? -15.328 -39.531 -23.656 1 97.88 646 LEU A CA 1
ATOM 4970 C C . LEU A 1 646 ? -16.797 -39.688 -23.281 1 97.88 646 LEU A C 1
ATOM 4972 O O . LEU A 1 646 ? -17.578 -38.719 -23.422 1 97.88 646 LEU A O 1
ATOM 4976 N N . LEU A 1 647 ? -17.188 -40.781 -22.75 1 98.25 647 LEU A N 1
ATOM 4977 C CA . LEU A 1 647 ? -18.594 -41.062 -22.484 1 98.25 647 LEU A CA 1
ATOM 4978 C C . LEU A 1 647 ? -18.984 -40.656 -21.062 1 98.25 647 LEU A C 1
ATOM 4980 O O . LEU A 1 647 ? -19.969 -39.938 -20.859 1 98.25 647 LEU A O 1
ATOM 4984 N N . ARG A 1 648 ? -18.234 -41.156 -20.125 1 98.56 648 ARG A N 1
ATOM 4985 C CA . ARG A 1 648 ? -18.531 -40.906 -18.719 1 98.56 648 ARG A CA 1
ATOM 4986 C C . ARG A 1 648 ? -17.25 -40.844 -17.891 1 98.56 648 ARG A C 1
ATOM 4988 O O . ARG A 1 648 ? -16.312 -41.594 -18.141 1 98.56 648 ARG A O 1
ATOM 4995 N N . THR A 1 649 ? -17.219 -39.844 -17.047 1 98.81 649 THR A N 1
ATOM 4996 C CA . THR A 1 649 ? -16.125 -39.781 -16.078 1 98.81 649 THR A CA 1
ATOM 4997 C C . THR A 1 649 ? -16.656 -39.5 -14.672 1 98.81 649 THR A C 1
ATOM 4999 O O . THR A 1 649 ? -17.469 -38.594 -14.477 1 98.81 649 THR A O 1
ATOM 5002 N N . ASP A 1 650 ? -16.297 -40.281 -13.703 1 98.88 650 ASP A N 1
ATOM 5003 C CA . ASP A 1 650 ? -16.562 -40.094 -12.281 1 98.88 650 ASP A CA 1
ATOM 5004 C C . ASP A 1 650 ? -15.289 -39.719 -11.523 1 98.88 650 ASP A C 1
ATOM 5006 O O . ASP A 1 650 ? -14.258 -40.375 -11.656 1 98.88 650 ASP A O 1
ATOM 5010 N N . ILE A 1 651 ? -15.383 -38.625 -10.789 1 98.81 651 ILE A N 1
ATOM 5011 C CA . ILE A 1 651 ? -14.227 -38.125 -10.047 1 98.81 651 ILE A CA 1
ATOM 5012 C C . ILE A 1 651 ? -14.578 -38 -8.562 1 98.81 651 ILE A C 1
ATOM 5014 O O . ILE A 1 651 ? -15.672 -37.562 -8.211 1 98.81 651 ILE A O 1
ATOM 5018 N N . LEU A 1 652 ? -13.766 -38.5 -7.707 1 98.75 652 LEU A N 1
ATOM 5019 C CA . LEU A 1 652 ? -13.766 -38.25 -6.27 1 98.75 652 LEU A CA 1
ATOM 5020 C C . LEU A 1 652 ? -12.445 -37.625 -5.824 1 98.75 652 LEU A C 1
ATOM 5022 O O . LEU A 1 652 ? -11.375 -38.156 -6.098 1 98.75 652 LEU A O 1
ATOM 5026 N N . HIS A 1 653 ? -12.477 -36.406 -5.227 1 98.56 653 HIS A N 1
ATOM 5027 C CA . HIS A 1 653 ? -11.266 -35.688 -4.898 1 98.56 653 HIS A CA 1
ATOM 5028 C C . HIS A 1 653 ? -11.297 -35.188 -3.453 1 98.56 653 HIS A C 1
ATOM 5030 O O . HIS A 1 653 ? -12.328 -34.719 -2.971 1 98.56 653 HIS A O 1
ATOM 5036 N N . ASP A 1 654 ? -10.195 -35.312 -2.711 1 98.12 654 ASP A N 1
ATOM 5037 C CA . ASP A 1 654 ? -10.055 -34.906 -1.317 1 98.12 654 ASP A CA 1
ATOM 5038 C C . ASP A 1 654 ? -9.523 -33.469 -1.215 1 98.12 654 ASP A C 1
ATOM 5040 O O . ASP A 1 654 ? -8.383 -33.188 -1.588 1 98.12 654 ASP A O 1
ATOM 5044 N N . VAL A 1 655 ? -10.344 -32.625 -0.652 1 97.62 655 VAL A N 1
ATOM 5045 C CA . VAL A 1 655 ? -9.953 -31.219 -0.509 1 97.62 655 VAL A CA 1
ATOM 5046 C C . VAL A 1 655 ? -9.914 -30.844 0.97 1 97.62 655 VAL A C 1
ATOM 5048 O O . VAL A 1 655 ? -9.93 -29.656 1.316 1 97.62 655 VAL A O 1
ATOM 5051 N N . GLY A 1 656 ? -9.82 -31.781 1.884 1 97.62 656 GLY A N 1
ATOM 5052 C CA . GLY A 1 656 ? -9.938 -31.469 3.303 1 97.62 656 GLY A CA 1
ATOM 5053 C C . GLY A 1 656 ? -11.203 -30.719 3.652 1 97.62 656 GLY A C 1
ATOM 5054 O O . GLY A 1 656 ? -12.273 -31.016 3.111 1 97.62 656 GLY A O 1
ATOM 5055 N N . ALA A 1 657 ? -11.117 -29.891 4.723 1 97.75 657 ALA A N 1
ATOM 5056 C CA . ALA A 1 657 ? -12.203 -28.953 4.988 1 97.75 657 ALA A CA 1
ATOM 5057 C C . ALA A 1 657 ? -12.148 -27.766 4.023 1 97.75 657 ALA A C 1
ATOM 5059 O O . ALA A 1 657 ? -11.461 -26.781 4.281 1 97.75 657 ALA A O 1
ATOM 5060 N N . SER A 1 658 ? -12.922 -27.859 2.994 1 97.56 658 SER A N 1
ATOM 5061 C CA . SER A 1 658 ? -12.852 -26.891 1.905 1 97.56 658 SER A CA 1
ATOM 5062 C C . SER A 1 658 ? -13.117 -25.484 2.408 1 97.56 658 SER A C 1
ATOM 5064 O O . SER A 1 658 ? -14.008 -25.266 3.227 1 97.56 658 SER A O 1
ATOM 5066 N N . LEU A 1 659 ? -12.32 -24.469 1.947 1 97.69 659 LEU A N 1
ATOM 5067 C CA . LEU A 1 659 ? -12.555 -23.062 2.254 1 97.69 659 LEU A CA 1
ATOM 5068 C C . LEU A 1 659 ? -13.75 -22.531 1.467 1 97.69 659 LEU A C 1
ATOM 5070 O O . LEU A 1 659 ? -14.5 -21.688 1.961 1 97.69 659 LEU A O 1
ATOM 5074 N N . ASN A 1 660 ? -13.906 -23 0.265 1 97.94 660 ASN A N 1
ATOM 5075 C CA . ASN A 1 660 ? -14.984 -22.641 -0.65 1 97.94 660 ASN A CA 1
ATOM 5076 C C . ASN A 1 660 ? -15.312 -23.781 -1.609 1 97.94 660 ASN A C 1
ATOM 5078 O O . ASN A 1 660 ? -14.75 -23.859 -2.699 1 97.94 660 ASN A O 1
ATOM 5082 N N . PRO A 1 661 ? -16.281 -24.609 -1.282 1 97.19 661 PRO A N 1
ATOM 5083 C CA . PRO A 1 661 ? -16.562 -25.812 -2.062 1 97.19 661 PRO A CA 1
ATOM 5084 C C . PRO A 1 661 ? -17 -25.5 -3.494 1 97.19 661 PRO A C 1
ATOM 5086 O O . PRO A 1 661 ? -16.719 -26.281 -4.41 1 97.19 661 PRO A O 1
ATOM 5089 N N . ALA A 1 662 ? -17.656 -24.375 -3.662 1 96.56 662 ALA A N 1
ATOM 5090 C CA . ALA A 1 662 ? -18.109 -24.016 -5.008 1 96.56 662 ALA A CA 1
ATOM 5091 C C . ALA A 1 662 ? -16.906 -23.766 -5.926 1 96.56 662 ALA A C 1
ATOM 5093 O O . ALA A 1 662 ? -16.906 -24.203 -7.078 1 96.56 662 ALA A O 1
ATOM 5094 N N . ILE A 1 663 ? -15.953 -23.109 -5.441 1 96.69 663 ILE A N 1
ATOM 5095 C CA . ILE A 1 663 ? -14.742 -22.812 -6.211 1 96.69 663 ILE A CA 1
ATOM 5096 C C . ILE A 1 663 ? -13.945 -24.109 -6.418 1 96.69 663 ILE A C 1
ATOM 5098 O O . ILE A 1 663 ? -13.43 -24.344 -7.508 1 96.69 663 ILE A O 1
ATOM 5102 N N . ASP A 1 664 ? -13.852 -24.859 -5.383 1 97.62 664 ASP A N 1
ATOM 5103 C CA . ASP A 1 664 ? -13.047 -26.094 -5.441 1 97.62 664 ASP A CA 1
ATOM 5104 C C . ASP A 1 664 ? -13.617 -27.062 -6.473 1 97.62 664 ASP A C 1
ATOM 5106 O O . ASP A 1 664 ? -12.859 -27.734 -7.188 1 97.62 664 ASP A O 1
ATOM 5110 N N . LEU A 1 665 ? -14.938 -27.203 -6.566 1 97.56 665 LEU A N 1
ATOM 5111 C CA . LEU A 1 665 ? -15.562 -28.047 -7.578 1 97.56 665 LEU A CA 1
ATOM 5112 C C . LEU A 1 665 ? -15.172 -27.594 -8.984 1 97.56 665 LEU A C 1
ATOM 5114 O O . LEU A 1 665 ? -14.836 -28.438 -9.828 1 97.56 665 LEU A O 1
ATOM 5118 N N . GLY A 1 666 ? -15.227 -26.266 -9.148 1 95.94 666 GLY A N 1
ATOM 5119 C CA . GLY A 1 666 ? -14.82 -25.734 -10.438 1 95.94 666 GLY A CA 1
ATOM 5120 C C . GLY A 1 666 ? -13.359 -26 -10.766 1 95.94 666 GLY A C 1
ATOM 5121 O O . GLY A 1 666 ? -13.023 -26.281 -11.922 1 95.94 666 GLY A O 1
ATOM 5122 N N . GLN A 1 667 ? -12.508 -25.953 -9.797 1 96.69 667 GLN A N 1
ATOM 5123 C CA . GLN A 1 667 ? -11.086 -26.219 -9.984 1 96.69 667 GLN A CA 1
ATOM 5124 C C . GLN A 1 667 ? -10.844 -27.672 -10.367 1 96.69 667 GLN A C 1
ATOM 5126 O O . GLN A 1 667 ? -9.961 -27.969 -11.18 1 96.69 667 GLN A O 1
ATOM 5131 N N . VAL A 1 668 ? -11.586 -28.594 -9.781 1 98.19 668 VAL A N 1
ATOM 5132 C CA . VAL A 1 668 ? -11.445 -30.016 -10.109 1 98.19 668 VAL A CA 1
ATOM 5133 C C . VAL A 1 668 ? -11.883 -30.25 -11.547 1 98.19 668 VAL A C 1
ATOM 5135 O O . VAL A 1 668 ? -11.18 -30.922 -12.312 1 98.19 668 VAL A O 1
ATOM 5138 N N . GLU A 1 669 ? -13.016 -29.672 -11.93 1 97 669 GLU A N 1
ATOM 5139 C CA . GLU A 1 669 ? -13.523 -29.828 -13.289 1 97 669 GLU A CA 1
ATOM 5140 C C . GLU A 1 669 ? -12.539 -29.266 -14.312 1 97 669 GLU A C 1
ATOM 5142 O O . GLU A 1 669 ? -12.211 -29.953 -15.289 1 97 669 GLU A O 1
ATOM 5147 N N . GLY A 1 670 ? -12.125 -28.047 -14.047 1 95.62 670 GLY A N 1
ATOM 5148 C CA . GLY A 1 670 ? -11.195 -27.422 -14.977 1 95.62 670 GLY A CA 1
ATOM 5149 C C . GLY A 1 670 ? -9.859 -28.125 -15.055 1 95.62 670 GLY A C 1
ATOM 5150 O O . GLY A 1 670 ? -9.281 -28.25 -16.141 1 95.62 670 GLY A O 1
ATOM 5151 N N . GLY A 1 671 ? -9.336 -28.547 -13.883 1 97.12 671 GLY A N 1
ATOM 5152 C CA . GLY A 1 671 ? -8.07 -29.266 -13.867 1 97.12 671 GLY A CA 1
ATOM 5153 C C . GLY A 1 671 ? -8.125 -30.594 -14.609 1 97.12 671 GLY A C 1
ATOM 5154 O O . GLY A 1 671 ? -7.211 -30.906 -15.375 1 97.12 671 GLY A O 1
ATOM 5155 N N . PHE A 1 672 ? -9.219 -31.312 -14.453 1 98 672 PHE A N 1
ATOM 5156 C CA . PHE A 1 672 ? -9.422 -32.594 -15.148 1 98 672 PHE A CA 1
ATOM 5157 C C . PHE A 1 672 ? -9.398 -32.375 -16.656 1 98 672 PHE A C 1
ATOM 5159 O O . PHE A 1 672 ? -8.672 -33.062 -17.375 1 98 672 PHE A O 1
ATOM 5166 N N . LEU A 1 673 ? -10.133 -31.422 -17.094 1 97.69 673 LEU A N 1
ATOM 5167 C CA . LEU A 1 673 ? -10.25 -31.219 -18.531 1 97.69 673 LEU A CA 1
ATOM 5168 C C . LEU A 1 673 ? -8.922 -30.75 -19.125 1 97.69 673 LEU A C 1
ATOM 5170 O O . LEU A 1 673 ? -8.586 -31.094 -20.266 1 97.69 673 LEU A O 1
ATOM 5174 N N . GLN A 1 674 ? -8.258 -29.938 -18.453 1 97.38 674 GLN A N 1
ATOM 5175 C CA . GLN A 1 674 ? -6.949 -29.5 -18.922 1 97.38 674 GLN A CA 1
ATOM 5176 C C . GLN A 1 674 ? -5.988 -30.688 -19.062 1 97.38 674 GLN A C 1
ATOM 5178 O O . GLN A 1 674 ? -5.215 -30.75 -20.016 1 97.38 674 GLN A O 1
ATOM 5183 N N . GLY A 1 675 ? -6.016 -31.578 -18.047 1 98.38 675 GLY A N 1
ATOM 5184 C CA . GLY A 1 675 ? -5.219 -32.812 -18.141 1 98.38 675 GLY A CA 1
ATOM 5185 C C . GLY A 1 675 ? -5.613 -33.688 -19.297 1 98.38 675 GLY A C 1
ATOM 5186 O O . GLY A 1 675 ? -4.75 -34.25 -19.969 1 98.38 675 GLY A O 1
ATOM 5187 N N . VAL A 1 676 ? -6.938 -33.781 -19.531 1 98.31 676 VAL A N 1
ATOM 5188 C CA . VAL A 1 676 ? -7.434 -34.531 -20.672 1 98.31 676 VAL A CA 1
ATOM 5189 C C . VAL A 1 676 ? -6.895 -33.938 -21.969 1 98.31 676 VAL A C 1
ATOM 5191 O O . VAL A 1 676 ? -6.43 -34.688 -22.844 1 98.31 676 VAL A O 1
ATOM 5194 N N . GLY A 1 677 ? -6.984 -32.625 -22.047 1 97.94 677 GLY A N 1
ATOM 5195 C CA . GLY A 1 677 ? -6.461 -31.953 -23.234 1 97.94 677 GLY A CA 1
ATOM 5196 C C . GLY A 1 677 ? -4.996 -32.25 -23.5 1 97.94 677 GLY A C 1
ATOM 5197 O O . GLY A 1 677 ? -4.609 -32.594 -24.625 1 97.94 677 GLY A O 1
ATOM 5198 N N . TRP A 1 678 ? -4.176 -32.219 -22.484 1 98.31 678 TRP A N 1
ATOM 5199 C CA . TRP A 1 678 ? -2.744 -32.5 -22.547 1 98.31 678 TRP A CA 1
ATOM 5200 C C . TRP A 1 678 ? -2.477 -33.875 -23.094 1 98.31 678 TRP A C 1
ATOM 5202 O O . TRP A 1 678 ? -1.598 -34.062 -23.938 1 98.31 678 TRP A O 1
ATOM 5212 N N . LEU A 1 679 ? -3.26 -34.906 -22.719 1 98.38 679 LEU A N 1
ATOM 5213 C CA . LEU A 1 679 ? -2.955 -36.312 -22.984 1 98.38 679 LEU A CA 1
ATOM 5214 C C . LEU A 1 679 ? -3.67 -36.781 -24.234 1 98.38 679 LEU A C 1
ATOM 5216 O O . LEU A 1 679 ? -3.412 -37.906 -24.719 1 98.38 679 LEU A O 1
ATOM 5220 N N . THR A 1 680 ? -4.496 -35.906 -24.891 1 97.31 680 THR A N 1
ATOM 5221 C CA . THR A 1 680 ? -5.301 -36.469 -25.969 1 97.31 680 THR A CA 1
ATOM 5222 C C . THR A 1 680 ? -5.195 -35.594 -27.219 1 97.31 680 THR A C 1
ATOM 5224 O O . THR A 1 680 ? -5.207 -36.094 -28.344 1 97.31 680 THR A O 1
ATOM 5227 N N . CYS A 1 681 ? -5.164 -34.219 -27.031 1 95.81 681 CYS A N 1
ATOM 5228 C CA . CYS A 1 681 ? -5.32 -33.469 -28.266 1 95.81 681 CYS A CA 1
ATOM 5229 C C . CYS A 1 681 ? -4.316 -32.312 -28.359 1 95.81 681 CYS A C 1
ATOM 5231 O O . CYS A 1 681 ? -4.043 -31.812 -29.438 1 95.81 681 CYS A O 1
ATOM 5233 N N . GLU A 1 682 ? -3.801 -31.859 -27.312 1 97.5 682 GLU A N 1
ATOM 5234 C CA . GLU A 1 682 ? -2.871 -30.734 -27.344 1 97.5 682 GLU A CA 1
ATOM 5235 C C . GLU A 1 682 ? -1.474 -31.188 -27.75 1 97.5 682 GLU A C 1
ATOM 5237 O O . GLU A 1 682 ? -0.771 -31.844 -26.984 1 97.5 682 GLU A O 1
ATOM 5242 N N . GLU A 1 683 ? -1.09 -30.812 -28.938 1 97.31 683 GLU A N 1
ATOM 5243 C CA . GLU A 1 683 ? 0.184 -31.297 -29.469 1 97.31 683 GLU A CA 1
ATOM 5244 C C . GLU A 1 683 ? 1.04 -30.141 -29.984 1 97.31 683 GLU A C 1
ATOM 5246 O O . GLU A 1 683 ? 0.569 -29.312 -30.766 1 97.31 683 GLU A O 1
ATOM 5251 N N . LEU A 1 684 ? 2.242 -30.109 -29.516 1 97.56 684 LEU A N 1
ATOM 5252 C CA . LEU A 1 684 ? 3.256 -29.188 -30.016 1 97.56 684 LEU A CA 1
ATOM 5253 C C . LEU A 1 684 ? 4.121 -29.859 -31.078 1 97.56 684 LEU A C 1
ATOM 5255 O O . LEU A 1 684 ? 4.703 -30.906 -30.844 1 97.56 684 LEU A O 1
ATOM 5259 N N . VAL A 1 685 ? 4.168 -29.203 -32.219 1 96.38 685 VAL A N 1
ATOM 5260 C CA . VAL A 1 685 ? 4.922 -29.766 -33.344 1 96.38 685 VAL A CA 1
ATOM 5261 C C . VAL A 1 685 ? 5.953 -28.75 -33.844 1 96.38 685 VAL A C 1
ATOM 5263 O O . VAL A 1 685 ? 5.621 -27.594 -34.094 1 96.38 685 VAL A O 1
ATOM 5266 N N . TRP A 1 686 ? 7.199 -29.203 -33.875 1 96.62 686 TRP A N 1
ATOM 5267 C CA . TRP A 1 686 ? 8.266 -28.359 -34.406 1 96.62 686 TRP A CA 1
ATOM 5268 C C . TRP A 1 686 ? 8.695 -28.844 -35.781 1 96.62 686 TRP A C 1
ATOM 5270 O O . TRP A 1 686 ? 8.688 -30.047 -36.062 1 96.62 686 TRP A O 1
ATOM 5280 N N . SER A 1 687 ? 9.117 -27.922 -36.625 1 96.81 687 SER A N 1
ATOM 5281 C CA . SER A 1 687 ? 9.734 -28.281 -37.906 1 96.81 687 SER A CA 1
ATOM 5282 C C . SER A 1 687 ? 11.164 -28.766 -37.719 1 96.81 687 SER A C 1
ATOM 5284 O O . SER A 1 687 ? 11.734 -28.641 -36.625 1 96.81 687 SER A O 1
ATOM 5286 N N . ASP A 1 688 ? 11.727 -29.219 -38.812 1 95 688 ASP A N 1
ATOM 5287 C CA . ASP A 1 688 ? 13.109 -29.672 -38.781 1 95 688 ASP A CA 1
ATOM 5288 C C . ASP A 1 688 ? 14.078 -28.516 -38.594 1 95 688 ASP A C 1
ATOM 5290 O O . ASP A 1 688 ? 15.25 -28.719 -38.281 1 95 688 ASP A O 1
ATOM 5294 N N . GLN A 1 689 ? 13.555 -27.297 -38.719 1 95.25 689 GLN A N 1
ATOM 5295 C CA . GLN A 1 689 ? 14.383 -26.109 -38.562 1 95.25 689 GLN A CA 1
ATOM 5296 C C . GLN A 1 689 ? 14.18 -25.469 -37.188 1 95.25 689 GLN A C 1
ATOM 5298 O O . GLN A 1 689 ? 14.688 -24.391 -36.906 1 95.25 689 GLN A O 1
ATOM 5303 N N . GLY A 1 690 ? 13.43 -26.141 -36.344 1 96.31 690 GLY A N 1
ATOM 5304 C CA . GLY A 1 690 ? 13.273 -25.688 -34.969 1 96.31 690 GLY A CA 1
ATOM 5305 C C . GLY A 1 690 ? 12.133 -24.688 -34.812 1 96.31 690 GLY A C 1
ATOM 5306 O O . GLY A 1 690 ? 11.969 -24.125 -33.719 1 96.31 690 GLY A O 1
ATOM 5307 N N . LYS A 1 691 ? 11.328 -24.516 -35.812 1 97 691 LYS A N 1
ATOM 5308 C CA . LYS A 1 691 ? 10.203 -23.594 -35.719 1 97 691 LYS A CA 1
ATOM 5309 C C . LYS A 1 691 ? 8.953 -24.281 -35.188 1 97 691 LYS A C 1
ATOM 5311 O O . LYS A 1 691 ? 8.594 -25.359 -35.656 1 97 691 LYS A O 1
ATOM 5316 N N . LEU A 1 692 ? 8.336 -23.703 -34.188 1 97.56 692 LEU A N 1
ATOM 5317 C CA . LEU A 1 692 ? 7.059 -24.219 -33.719 1 97.56 692 LEU A CA 1
ATOM 5318 C C . LEU A 1 692 ? 5.965 -24.031 -34.75 1 97.56 692 LEU A C 1
ATOM 5320 O O . LEU A 1 692 ? 5.648 -22.906 -35.125 1 97.56 692 LEU A O 1
ATOM 5324 N N . LEU A 1 693 ? 5.367 -25.109 -35.188 1 96.62 693 LEU A N 1
ATOM 5325 C CA . LEU A 1 693 ? 4.371 -25.078 -36.25 1 96.62 693 LEU A CA 1
ATOM 5326 C C . LEU A 1 693 ? 2.971 -24.875 -35.688 1 96.62 693 LEU A C 1
ATOM 5328 O O . LEU A 1 693 ? 2.088 -24.344 -36.375 1 96.62 693 LEU A O 1
ATOM 5332 N N . THR A 1 694 ? 2.723 -25.281 -34.5 1 96.25 694 THR A N 1
ATOM 5333 C CA . THR A 1 694 ? 1.439 -25.125 -33.812 1 96.25 694 THR A CA 1
ATOM 5334 C C . THR A 1 694 ? 1.448 -23.875 -32.938 1 96.25 694 THR A C 1
ATOM 5336 O O . THR A 1 694 ? 1.315 -23.969 -31.719 1 96.25 694 THR A O 1
ATOM 5339 N N . SER A 1 695 ? 1.537 -22.734 -33.594 1 94.81 695 SER A N 1
ATOM 5340 C CA . SER A 1 695 ? 1.757 -21.484 -32.875 1 94.81 695 SER A CA 1
ATOM 5341 C C . SER A 1 695 ? 0.508 -20.609 -32.906 1 94.81 695 SER A C 1
ATOM 5343 O O . SER A 1 695 ? 0.603 -19.391 -33 1 94.81 695 SER A O 1
ATOM 5345 N N . GLY A 1 696 ? -0.701 -21.234 -32.844 1 93.81 696 GLY A N 1
ATOM 5346 C CA . GLY A 1 696 ? -1.961 -20.5 -32.781 1 93.81 696 GLY A CA 1
ATOM 5347 C C . GLY A 1 696 ? -3.172 -21.406 -32.719 1 93.81 696 GLY A C 1
ATOM 5348 O O . GLY A 1 696 ? -3.047 -22.641 -32.844 1 93.81 696 GLY A O 1
ATOM 5349 N N . PRO A 1 697 ? -4.32 -20.797 -32.562 1 91.19 697 PRO A N 1
ATOM 5350 C CA . PRO A 1 697 ? -5.535 -21.594 -32.312 1 91.19 697 PRO A CA 1
ATOM 5351 C C . PRO A 1 697 ? -5.941 -22.406 -33.562 1 91.19 697 PRO A C 1
ATOM 5353 O O . PRO A 1 697 ? -6.723 -23.359 -33.438 1 91.19 697 PRO A O 1
ATOM 5356 N N . ALA A 1 698 ? -5.43 -22.031 -34.656 1 91.81 698 ALA A N 1
ATOM 5357 C CA . ALA A 1 698 ? -5.777 -22.75 -35.875 1 91.81 698 ALA A CA 1
ATOM 5358 C C . ALA A 1 698 ? -5.066 -24.094 -35.938 1 91.81 698 ALA A C 1
ATOM 5360 O O . ALA A 1 698 ? -5.598 -25.062 -36.5 1 91.81 698 ALA A O 1
ATOM 5361 N N . SER A 1 699 ? -3.924 -24.156 -35.375 1 92.62 699 SER A N 1
ATOM 5362 C CA . SER A 1 699 ? -3.115 -25.375 -35.5 1 92.62 699 SER A CA 1
ATOM 5363 C C . SER A 1 699 ? -2.982 -26.078 -34.156 1 92.62 699 SER A C 1
ATOM 5365 O O . SER A 1 699 ? -2.744 -27.281 -34.094 1 92.62 699 SER A O 1
ATOM 5367 N N . TYR A 1 700 ? -3.053 -25.359 -33.125 1 95.94 700 TYR A N 1
ATOM 5368 C CA . TYR A 1 700 ? -2.996 -25.922 -31.781 1 95.94 700 TYR A CA 1
ATOM 5369 C C . TYR A 1 700 ? -4.398 -26.094 -31.219 1 95.94 700 TYR A C 1
ATOM 5371 O O . TYR A 1 700 ? -5.086 -25.125 -30.906 1 95.94 700 TYR A O 1
ATOM 5379 N N . LYS A 1 701 ? -4.777 -27.359 -30.969 1 92.75 701 LYS A N 1
ATOM 5380 C CA . LYS A 1 701 ? -6.145 -27.656 -30.547 1 92.75 701 LYS A CA 1
ATOM 5381 C C . LYS A 1 701 ? -6.23 -27.844 -29.031 1 92.75 701 LYS A C 1
ATOM 5383 O O . LYS A 1 701 ? -5.379 -28.5 -28.422 1 92.75 701 LYS A O 1
ATOM 5388 N N . ILE A 1 702 ? -7.152 -27.188 -28.438 1 94.56 702 ILE A N 1
ATOM 5389 C CA . ILE A 1 702 ? -7.48 -27.391 -27.031 1 94.56 702 ILE A CA 1
ATOM 5390 C C . ILE A 1 702 ? -8.891 -27.969 -26.906 1 94.56 702 ILE A C 1
ATOM 5392 O O . ILE A 1 702 ? -9.703 -27.844 -27.828 1 94.56 702 ILE A O 1
ATOM 5396 N N . PRO A 1 703 ? -9.172 -28.609 -25.766 1 94.56 703 PRO A N 1
ATOM 5397 C CA . PRO A 1 703 ? -10.523 -29.156 -25.609 1 94.56 703 PRO A CA 1
ATOM 5398 C C . PRO A 1 703 ? -11.609 -28.078 -25.672 1 94.56 703 PRO A C 1
ATOM 5400 O O . PRO A 1 703 ? -11.43 -26.984 -25.141 1 94.56 703 PRO A O 1
ATOM 5403 N N . ALA A 1 704 ? -12.672 -28.375 -26.344 1 91.5 704 ALA A N 1
ATOM 5404 C CA . ALA A 1 704 ? -13.891 -27.578 -26.359 1 91.5 704 ALA A CA 1
ATOM 5405 C C . ALA A 1 704 ? -15.031 -28.281 -25.641 1 91.5 704 ALA A C 1
ATOM 5407 O O . ALA A 1 704 ? -14.844 -29.359 -25.062 1 91.5 704 ALA A O 1
ATOM 5408 N N . VAL A 1 705 ? -16.156 -27.703 -25.641 1 90 705 VAL A N 1
ATOM 5409 C CA . VAL A 1 705 ? -17.312 -28.219 -24.922 1 90 705 VAL A CA 1
ATOM 5410 C C . VAL A 1 705 ? -17.641 -29.625 -25.406 1 90 705 VAL A C 1
ATOM 5412 O O . VAL A 1 705 ? -18.094 -30.469 -24.625 1 90 705 VAL A O 1
ATOM 5415 N N . ALA A 1 706 ? -17.375 -29.844 -26.594 1 88.69 706 ALA A N 1
ATOM 5416 C CA . ALA A 1 706 ? -17.703 -31.141 -27.188 1 88.69 706 ALA A CA 1
ATOM 5417 C C . ALA A 1 706 ? -16.75 -32.219 -26.719 1 88.69 706 ALA A C 1
ATOM 5419 O O . ALA A 1 706 ? -17.031 -33.406 -26.875 1 88.69 706 ALA A O 1
ATOM 5420 N N . ASP A 1 707 ? -15.672 -31.859 -26.172 1 91.12 707 ASP A N 1
ATOM 5421 C CA . ASP A 1 707 ? -14.664 -32.812 -25.75 1 91.12 707 ASP A CA 1
ATOM 5422 C C . ASP A 1 707 ? -14.875 -33.219 -24.281 1 91.12 707 ASP A C 1
ATOM 5424 O O . ASP A 1 707 ? -14.227 -34.156 -23.797 1 91.12 707 ASP A O 1
ATOM 5428 N N . MET A 1 708 ? -15.844 -32.656 -23.703 1 93.94 708 MET A N 1
ATOM 5429 C CA . MET A 1 708 ? -16.203 -33.031 -22.344 1 93.94 708 MET A CA 1
ATOM 5430 C C . MET A 1 708 ? -16.891 -34.406 -22.328 1 93.94 708 MET A C 1
ATOM 5432 O O . MET A 1 708 ? -17.609 -34.75 -23.25 1 93.94 708 MET A O 1
ATOM 5436 N N . PRO A 1 709 ? -16.594 -35.125 -21.141 1 96.75 709 PRO A N 1
ATOM 5437 C CA . PRO A 1 709 ? -17.438 -36.312 -21.016 1 96.75 709 PRO A CA 1
ATOM 5438 C C . PRO A 1 709 ? -18.938 -35.969 -21.062 1 96.75 709 PRO A C 1
ATOM 5440 O O . PRO A 1 709 ? -19.375 -35 -20.438 1 96.75 709 PRO A O 1
ATOM 5443 N N . GLN A 1 710 ? -19.703 -36.75 -21.75 1 96 710 GLN A N 1
ATOM 5444 C CA . GLN A 1 710 ? -21.141 -36.531 -21.828 1 96 710 GLN A CA 1
ATOM 5445 C C . GLN A 1 710 ? -21.781 -36.562 -20.438 1 96 710 GLN A C 1
ATOM 5447 O O . GLN A 1 710 ? -22.766 -35.875 -20.188 1 96 710 GLN A O 1
ATOM 5452 N N . ASP A 1 711 ? -21.219 -37.438 -19.656 1 97.94 711 ASP A N 1
ATOM 5453 C CA . ASP A 1 711 ? -21.641 -37.562 -18.266 1 97.94 711 ASP A CA 1
ATOM 5454 C C . ASP A 1 711 ? -20.469 -37.406 -17.312 1 97.94 711 ASP A C 1
ATOM 5456 O O . ASP A 1 711 ? -19.75 -38.375 -17.031 1 97.94 711 ASP A O 1
ATOM 5460 N N . LEU A 1 712 ? -20.234 -36.156 -16.828 1 98.06 712 LEU A N 1
ATOM 5461 C CA . LEU A 1 712 ? -19.156 -35.844 -15.883 1 98.06 712 LEU A CA 1
ATOM 5462 C C . LEU A 1 712 ? -19.703 -35.719 -14.469 1 98.06 712 LEU A C 1
ATOM 5464 O O . LEU A 1 712 ? -20.594 -34.875 -14.219 1 98.06 712 LEU A O 1
ATOM 5468 N N . ARG A 1 713 ? -19.25 -36.5 -13.516 1 98.44 713 ARG A N 1
ATOM 5469 C CA . ARG A 1 713 ? -19.672 -36.469 -12.117 1 98.44 713 ARG A CA 1
ATOM 5470 C C . ARG A 1 713 ? -18.5 -36.188 -11.188 1 98.44 713 ARG A C 1
ATOM 5472 O O . ARG A 1 713 ? -17.562 -37 -11.109 1 98.44 713 ARG A O 1
ATOM 5479 N N . VAL A 1 714 ? -18.516 -35.062 -10.586 1 98.38 714 VAL A N 1
ATOM 5480 C CA . VAL A 1 714 ? -17.438 -34.656 -9.695 1 98.38 714 VAL A CA 1
ATOM 5481 C C . VAL A 1 714 ? -17.969 -34.562 -8.266 1 98.38 714 VAL A C 1
ATOM 5483 O O . VAL A 1 714 ? -18.969 -33.875 -8.016 1 98.38 714 VAL A O 1
ATOM 5486 N N . GLN A 1 715 ? -17.344 -35.219 -7.348 1 98.06 715 GLN A N 1
ATOM 5487 C CA . GLN A 1 715 ? -17.672 -35.156 -5.926 1 98.06 715 GLN A CA 1
ATOM 5488 C C . GLN A 1 715 ? -16.422 -34.875 -5.09 1 98.06 715 GLN A C 1
ATOM 5490 O O . GLN A 1 715 ? -15.32 -35.312 -5.449 1 98.06 715 GLN A O 1
ATOM 5495 N N . LEU A 1 716 ? -16.594 -34.125 -4.062 1 97.62 716 LEU A N 1
ATOM 5496 C CA . LEU A 1 716 ? -15.547 -33.938 -3.064 1 97.62 716 LEU A CA 1
ATOM 5497 C C . LEU A 1 716 ? -15.727 -34.938 -1.901 1 97.62 716 LEU A C 1
ATOM 5499 O O . LEU A 1 716 ? -16.859 -35.219 -1.507 1 97.62 716 LEU A O 1
ATOM 5503 N N . VAL A 1 717 ? -14.602 -35.438 -1.444 1 96.94 717 VAL A N 1
ATOM 5504 C CA . VAL A 1 717 ? -14.68 -36.281 -0.266 1 96.94 717 VAL A CA 1
ATOM 5505 C C . VAL A 1 717 ? -15.344 -35.531 0.882 1 96.94 717 VAL A C 1
ATOM 5507 O O . VAL A 1 717 ? -14.953 -34.406 1.196 1 96.94 717 VAL A O 1
ATOM 5510 N N . GLU A 1 718 ? -16.312 -36.094 1.476 1 92 718 GLU A N 1
ATOM 5511 C CA . GLU A 1 718 ? -17.078 -35.406 2.527 1 92 718 GLU A CA 1
ATOM 5512 C C . GLU A 1 718 ? -16.516 -35.75 3.908 1 92 718 GLU A C 1
ATOM 5514 O O . GLU A 1 718 ? -15.961 -36.812 4.117 1 92 718 GLU A O 1
ATOM 5519 N N . ASN A 1 719 ? -16.688 -34.875 4.801 1 87 719 ASN A N 1
ATOM 5520 C CA . ASN A 1 719 ? -16.453 -35.031 6.23 1 87 719 ASN A CA 1
ATOM 5521 C C . ASN A 1 719 ? -15.031 -35.5 6.52 1 87 719 ASN A C 1
ATOM 5523 O O . ASN A 1 719 ? -14.82 -36.406 7.316 1 87 719 ASN A O 1
ATOM 5527 N N . ARG A 1 720 ? -14.133 -34.938 5.805 1 92.5 720 ARG A N 1
ATOM 5528 C CA . ARG A 1 720 ? -12.734 -35.219 6.082 1 92.5 720 ARG A CA 1
ATOM 5529 C C . ARG A 1 720 ? -11.914 -33.938 6.156 1 92.5 720 ARG A C 1
ATOM 5531 O O . ARG A 1 720 ? -11.812 -33.188 5.172 1 92.5 720 ARG A O 1
ATOM 5538 N N . LYS A 1 721 ? -11.336 -33.688 7.285 1 96.25 721 LYS A N 1
ATOM 5539 C CA . LYS A 1 721 ? -10.438 -32.562 7.5 1 96.25 721 LYS A CA 1
ATOM 5540 C C . LYS A 1 721 ? -8.984 -32.969 7.285 1 96.25 721 LYS A C 1
ATOM 5542 O O . LYS A 1 721 ? -8.609 -34.094 7.535 1 96.25 721 LYS A O 1
ATOM 5547 N N . ASN A 1 722 ? -8.203 -32 6.766 1 97.5 722 ASN A N 1
ATOM 5548 C CA . ASN A 1 722 ? -6.766 -32.25 6.703 1 97.5 722 ASN A CA 1
ATOM 5549 C C . ASN A 1 722 ? -6.172 -32.469 8.094 1 97.5 722 ASN A C 1
ATOM 5551 O O . ASN A 1 722 ? -6.328 -31.609 8.977 1 97.5 722 ASN A O 1
ATOM 5555 N N . PRO A 1 723 ? -5.57 -33.562 8.336 1 96.38 723 PRO A N 1
ATOM 5556 C CA . PRO A 1 723 ? -4.961 -33.75 9.656 1 96.38 723 PRO A CA 1
ATOM 5557 C C . PRO A 1 723 ? -3.842 -32.75 9.945 1 96.38 723 PRO A C 1
ATOM 5559 O O . PRO A 1 723 ? -3.578 -32.438 11.102 1 96.38 723 PRO A O 1
ATOM 5562 N N . GLU A 1 724 ? -3.119 -32.312 8.883 1 96.69 724 GLU A N 1
ATOM 5563 C CA . GLU A 1 724 ? -2.137 -31.266 9.055 1 96.69 724 GLU A CA 1
ATOM 5564 C C . GLU A 1 724 ? -2.814 -29.922 9.336 1 96.69 724 GLU A C 1
ATOM 5566 O O . GLU A 1 724 ? -3.955 -29.703 8.922 1 96.69 724 GLU A O 1
ATOM 5571 N N . ASP A 1 725 ? -2.09 -29.062 10 1 96.5 725 ASP A N 1
ATOM 5572 C CA . ASP A 1 725 ? -2.646 -27.781 10.422 1 96.5 725 ASP A CA 1
ATOM 5573 C C . ASP A 1 725 ? -2.553 -26.75 9.305 1 96.5 725 ASP A C 1
ATOM 5575 O O . ASP A 1 725 ? -1.954 -25.688 9.477 1 96.5 725 ASP A O 1
ATOM 5579 N N . THR A 1 726 ? -3.148 -27.016 8.25 1 97.38 726 THR A N 1
ATOM 5580 C CA . THR A 1 726 ? -3.307 -26.016 7.195 1 97.38 726 THR A CA 1
ATOM 5581 C C . THR A 1 726 ? -4.43 -25.047 7.535 1 97.38 726 THR A C 1
ATOM 5583 O O . THR A 1 726 ? -5.09 -25.188 8.562 1 97.38 726 THR A O 1
ATOM 5586 N N . VAL A 1 727 ? -4.57 -23.984 6.762 1 97.75 727 VAL A N 1
ATOM 5587 C CA . VAL A 1 727 ? -5.57 -22.969 7.047 1 97.75 727 VAL A CA 1
ATOM 5588 C C . VAL A 1 727 ? -6.957 -23.609 7.105 1 97.75 727 VAL A C 1
ATOM 5590 O O . VAL A 1 727 ? -7.457 -24.109 6.098 1 97.75 727 VAL A O 1
ATOM 5593 N N . PHE A 1 728 ? -7.535 -23.688 8.266 1 97.81 728 PHE A N 1
ATOM 5594 C CA . PHE A 1 728 ? -8.82 -24.297 8.586 1 97.81 728 PHE A CA 1
ATOM 5595 C C . PHE A 1 728 ? -8.883 -25.734 8.102 1 97.81 728 PHE A C 1
ATOM 5597 O O . PHE A 1 728 ? -9.938 -26.219 7.68 1 97.81 728 PHE A O 1
ATOM 5604 N N . HIS A 1 729 ? -7.766 -26.438 7.918 1 98 729 HIS A N 1
ATOM 5605 C CA . HIS A 1 729 ? -7.621 -27.859 7.633 1 98 729 HIS A CA 1
ATOM 5606 C C . HIS A 1 729 ? -8.047 -28.188 6.207 1 98 729 HIS A C 1
ATOM 5608 O O . HIS A 1 729 ? -8.602 -29.266 5.945 1 98 729 HIS A O 1
ATOM 5614 N N . SER A 1 730 ? -7.859 -27.219 5.367 1 97.75 730 SER A N 1
ATOM 5615 C CA . SER A 1 730 ? -8.133 -27.406 3.943 1 97.75 730 SER A CA 1
ATOM 5616 C C . SER A 1 730 ? -6.977 -28.109 3.248 1 97.75 730 SER A C 1
ATOM 5618 O O . SER A 1 730 ? -5.883 -28.219 3.805 1 97.75 730 SER A O 1
ATOM 5620 N N . LYS A 1 731 ? -7.227 -28.656 2.061 1 97.44 731 LYS A N 1
ATOM 5621 C CA . LYS A 1 731 ? -6.195 -29.219 1.19 1 97.44 731 LYS A CA 1
ATOM 5622 C C . LYS A 1 731 ? -6.18 -28.516 -0.163 1 97.44 731 LYS A C 1
ATOM 5624 O O . LYS A 1 731 ? -7.199 -27.984 -0.608 1 97.44 731 LYS A O 1
ATOM 5629 N N . ALA A 1 732 ? -5.027 -28.594 -0.775 1 96.81 732 ALA A N 1
ATOM 5630 C CA . ALA A 1 732 ? -4.789 -27.938 -2.062 1 96.81 732 ALA A CA 1
ATOM 5631 C C . ALA A 1 732 ? -5.617 -28.594 -3.166 1 96.81 732 ALA A C 1
ATOM 5633 O O . ALA A 1 732 ? -5.785 -29.812 -3.188 1 96.81 732 ALA A O 1
ATOM 5634 N N . VAL A 1 733 ? -6.117 -27.75 -4.039 1 97 733 VAL A N 1
ATOM 5635 C CA . VAL A 1 733 ? -6.93 -28.266 -5.133 1 97 733 VAL A CA 1
ATOM 5636 C C . VAL A 1 733 ? -6.477 -27.641 -6.453 1 97 733 VAL A C 1
ATOM 5638 O O . VAL A 1 733 ? -7.055 -27.906 -7.508 1 97 733 VAL A O 1
ATOM 5641 N N . GLY A 1 734 ? -5.391 -26.891 -6.441 1 95.62 734 GLY A N 1
ATOM 5642 C CA . GLY A 1 734 ? -4.953 -26.172 -7.621 1 95.62 734 GLY A CA 1
ATOM 5643 C C . GLY A 1 734 ? -4.328 -27.062 -8.68 1 95.62 734 GLY A C 1
ATOM 5644 O O . GLY A 1 734 ? -4.691 -26.984 -9.852 1 95.62 734 GLY A O 1
ATOM 5645 N N . GLU A 1 735 ? -3.406 -27.906 -8.273 1 97.38 735 GLU A N 1
ATOM 5646 C CA . GLU A 1 735 ? -2.631 -28.703 -9.219 1 97.38 735 GLU A CA 1
ATOM 5647 C C . GLU A 1 735 ? -3.119 -30.156 -9.25 1 97.38 735 GLU A C 1
ATOM 5649 O O . GLU A 1 735 ? -3.254 -30.734 -10.32 1 97.38 735 GLU A O 1
ATOM 5654 N N . PRO A 1 736 ? -3.545 -30.797 -8.156 1 97.69 736 PRO A N 1
ATOM 5655 C CA . PRO A 1 736 ? -3.773 -32.25 -8.125 1 97.69 736 PRO A CA 1
ATOM 5656 C C . PRO A 1 736 ? -4.82 -32.688 -9.141 1 97.69 736 PRO A C 1
ATOM 5658 O O . PRO A 1 736 ? -4.637 -33.719 -9.812 1 97.69 736 PRO A O 1
ATOM 5661 N N . PRO A 1 737 ? -5.871 -31.969 -9.344 1 98.31 737 PRO A N 1
ATOM 5662 C CA . PRO A 1 737 ? -6.918 -32.469 -10.242 1 98.31 737 PRO A CA 1
ATOM 5663 C C . PRO A 1 737 ? -6.438 -32.625 -11.688 1 98.31 737 PRO A C 1
ATOM 5665 O O . PRO A 1 737 ? -7.047 -33.344 -12.469 1 98.31 737 PRO A O 1
ATOM 5668 N N . PHE A 1 738 ? -5.398 -31.891 -12.039 1 98.38 738 PHE A N 1
ATOM 5669 C CA . PHE A 1 738 ? -4.848 -32 -13.391 1 98.38 738 PHE A CA 1
ATOM 5670 C C . PHE A 1 738 ? -4.52 -33.438 -13.734 1 98.38 738 PHE A C 1
ATOM 5672 O O . PHE A 1 738 ? -4.758 -33.875 -14.859 1 98.38 738 PHE A O 1
ATOM 5679 N N . MET A 1 739 ? -4.039 -34.281 -12.781 1 98.38 739 MET A N 1
ATOM 5680 C CA . MET A 1 739 ? -3.547 -35.656 -13 1 98.38 739 MET A CA 1
ATOM 5681 C C . MET A 1 739 ? -4.707 -36.625 -13.109 1 98.38 739 MET A C 1
ATOM 5683 O O . MET A 1 739 ? -4.523 -37.75 -13.562 1 98.38 739 MET A O 1
ATOM 5687 N N . LEU A 1 740 ? -5.906 -36.156 -12.766 1 98.75 740 LEU A N 1
ATOM 5688 C CA . LEU A 1 740 ? -7.074 -37.031 -12.945 1 98.75 740 LEU A CA 1
ATOM 5689 C C . LEU A 1 740 ? -7.309 -37.312 -14.422 1 98.75 740 LEU A C 1
ATOM 5691 O O . LEU A 1 740 ? -7.93 -38.312 -14.766 1 98.75 740 LEU A O 1
ATOM 5695 N N . GLY A 1 741 ? -6.781 -36.438 -15.266 1 98.56 741 GLY A N 1
ATOM 5696 C CA . GLY A 1 741 ? -6.898 -36.656 -16.703 1 98.56 741 GLY A CA 1
ATOM 5697 C C . GLY A 1 741 ? -6.199 -37.906 -17.188 1 98.56 741 GLY A C 1
ATOM 5698 O O . GLY A 1 741 ? -6.484 -38.375 -18.297 1 98.56 741 GLY A O 1
ATOM 5699 N N . ILE A 1 742 ? -5.312 -38.531 -16.453 1 98.81 742 ILE A N 1
ATOM 5700 C CA . ILE A 1 742 ? -4.566 -39.719 -16.828 1 98.81 742 ILE A CA 1
ATOM 5701 C C . ILE A 1 742 ? -5.535 -40.875 -17.078 1 98.81 742 ILE A C 1
ATOM 5703 O O . ILE A 1 742 ? -5.305 -41.719 -17.953 1 98.81 742 ILE A O 1
ATOM 5707 N N . ALA A 1 743 ? -6.656 -40.875 -16.391 1 98.81 743 ALA A N 1
ATOM 5708 C CA . ALA A 1 743 ? -7.66 -41.906 -16.531 1 98.81 743 ALA A CA 1
ATOM 5709 C C . ALA A 1 743 ? -8.18 -41.969 -17.969 1 98.81 743 ALA A C 1
ATOM 5711 O O . ALA A 1 743 ? -8.453 -43.062 -18.484 1 98.81 743 ALA A O 1
ATOM 5712 N N . ALA A 1 744 ? -8.336 -40.844 -18.594 1 98.62 744 ALA A N 1
ATOM 5713 C CA . ALA A 1 744 ? -8.812 -40.812 -19.969 1 98.62 744 ALA A CA 1
ATOM 5714 C C . ALA A 1 744 ? -7.809 -41.438 -20.922 1 98.62 744 ALA A C 1
ATOM 5716 O O . ALA A 1 744 ? -8.188 -42.219 -21.828 1 98.62 744 ALA A O 1
ATOM 5717 N N . TRP A 1 745 ? -6.539 -41.094 -20.781 1 98.69 745 TRP A N 1
ATOM 5718 C CA . TRP A 1 745 ? -5.473 -41.656 -21.594 1 98.69 745 TRP A CA 1
ATOM 5719 C C . TRP A 1 745 ? -5.395 -43.188 -21.438 1 98.69 745 TRP A C 1
ATOM 5721 O O . TRP A 1 745 ? -5.285 -43.906 -22.422 1 98.69 745 TRP A O 1
ATOM 5731 N N . CYS A 1 746 ? -5.488 -43.688 -20.219 1 98.75 746 CYS A N 1
ATOM 5732 C CA . CYS A 1 746 ? -5.469 -45.094 -19.938 1 98.75 746 CYS A CA 1
ATOM 5733 C C . CYS A 1 746 ? -6.703 -45.781 -20.516 1 98.75 746 CYS A C 1
ATOM 5735 O O . CYS A 1 746 ? -6.617 -46.938 -21 1 98.75 746 CYS A O 1
ATOM 5737 N N . ALA A 1 747 ? -7.844 -45.125 -20.422 1 98.81 747 ALA A N 1
ATOM 5738 C CA . ALA A 1 747 ? -9.078 -45.688 -20.969 1 98.81 747 ALA A CA 1
ATOM 5739 C C . ALA A 1 747 ? -8.984 -45.875 -22.484 1 98.81 747 ALA A C 1
ATOM 5741 O O . ALA A 1 747 ? -9.469 -46.844 -23.031 1 98.81 747 ALA A O 1
ATOM 5742 N N . ILE A 1 748 ? -8.406 -44.906 -23.156 1 98.69 748 ILE A N 1
ATOM 5743 C CA . ILE A 1 748 ? -8.219 -45 -24.594 1 98.69 748 ILE A CA 1
ATOM 5744 C C . ILE A 1 748 ? -7.336 -46.188 -24.922 1 98.69 748 ILE A C 1
ATOM 5746 O O . ILE A 1 748 ? -7.664 -46.969 -25.812 1 98.69 748 ILE A O 1
ATOM 5750 N N . LYS A 1 749 ? -6.234 -46.344 -24.234 1 98.56 749 LYS A N 1
ATOM 5751 C CA . LYS A 1 749 ? -5.336 -47.5 -24.453 1 98.56 749 LYS A CA 1
ATOM 5752 C C . LYS A 1 749 ? -6.031 -48.812 -24.156 1 98.56 749 LYS A C 1
ATOM 5754 O O . LYS A 1 749 ? -5.758 -49.812 -24.812 1 98.56 749 LYS A O 1
ATOM 5759 N N . ASP A 1 750 ? -6.887 -48.812 -23.141 1 98.62 750 ASP A N 1
ATOM 5760 C CA . ASP A 1 750 ? -7.668 -50 -22.812 1 98.62 750 ASP A CA 1
ATOM 5761 C C . ASP A 1 750 ? -8.586 -50.406 -23.969 1 98.62 750 ASP A C 1
ATOM 5763 O O . ASP A 1 750 ? -8.719 -51.594 -24.281 1 98.62 750 ASP A O 1
ATOM 5767 N N . ALA A 1 751 ? -9.266 -49.406 -24.547 1 98.69 751 ALA A N 1
ATOM 5768 C CA . ALA A 1 751 ? -10.117 -49.688 -25.703 1 98.69 751 ALA A CA 1
ATOM 5769 C C . ALA A 1 751 ? -9.312 -50.312 -26.844 1 98.69 751 ALA A C 1
ATOM 5771 O O . ALA A 1 751 ? -9.758 -51.281 -27.484 1 98.69 751 ALA A O 1
ATOM 5772 N N . VAL A 1 752 ? -8.172 -49.75 -27.125 1 98.38 752 VAL A N 1
ATOM 5773 C CA . VAL A 1 752 ? -7.328 -50.25 -28.203 1 98.38 752 VAL A CA 1
ATOM 5774 C C . VAL A 1 752 ? -6.832 -51.656 -27.859 1 98.38 752 VAL A C 1
ATOM 5776 O O . VAL A 1 752 ? -6.77 -52.531 -28.734 1 98.38 752 VAL A O 1
ATOM 5779 N N . ALA A 1 753 ? -6.469 -51.938 -26.625 1 97.56 753 ALA A N 1
ATOM 5780 C CA . ALA A 1 753 ? -5.969 -53.219 -26.172 1 97.56 753 ALA A CA 1
ATOM 5781 C C . ALA A 1 753 ? -7.012 -54.312 -26.375 1 97.56 753 ALA A C 1
ATOM 5783 O O . ALA A 1 753 ? -6.672 -55.5 -26.5 1 97.56 753 ALA A O 1
ATOM 5784 N N . SER A 1 754 ? -8.281 -53.969 -26.375 1 97 754 SER A N 1
ATOM 5785 C CA . SER A 1 754 ? -9.344 -54.938 -26.578 1 97 754 SER A CA 1
ATOM 5786 C C . SER A 1 754 ? -9.195 -55.688 -27.906 1 97 754 SER A C 1
ATOM 5788 O O . SER A 1 754 ? -9.633 -56.812 -28.047 1 97 754 SER A O 1
ATOM 5790 N N . LEU A 1 755 ? -8.594 -54.969 -28.844 1 96.31 755 LEU A N 1
ATOM 5791 C CA . LEU A 1 755 ? -8.367 -55.562 -30.156 1 96.31 755 LEU A CA 1
ATOM 5792 C C . LEU A 1 755 ? -7.371 -56.719 -30.062 1 96.31 755 LEU A C 1
ATOM 5794 O O . LEU A 1 755 ? -7.336 -57.594 -30.938 1 96.31 755 LEU A O 1
ATOM 5798 N N . GLY A 1 756 ? -6.512 -56.719 -29.031 1 94.25 756 GLY A N 1
ATOM 5799 C CA . GLY A 1 756 ? -5.57 -57.812 -28.766 1 94.25 756 GLY A CA 1
ATOM 5800 C C . GLY A 1 756 ? -5.957 -58.656 -27.578 1 94.25 756 GLY A C 1
ATOM 5801 O O . GLY A 1 756 ? -5.086 -59.156 -26.875 1 94.25 756 GLY A O 1
ATOM 5802 N N . ASP A 1 757 ? -7.215 -58.75 -27.281 1 94.56 757 ASP A N 1
ATOM 5803 C CA . ASP A 1 757 ? -7.789 -59.531 -26.188 1 94.56 757 ASP A CA 1
ATOM 5804 C C . ASP A 1 757 ? -7.188 -59.094 -24.844 1 94.56 757 ASP A C 1
ATOM 5806 O O . ASP A 1 757 ? -7.004 -59.938 -23.953 1 94.56 757 ASP A O 1
ATOM 5810 N N . TYR A 1 758 ? -6.746 -57.812 -24.766 1 95.75 758 TYR A N 1
ATOM 5811 C CA . TYR A 1 758 ? -6.23 -57.188 -23.547 1 95.75 758 TYR A CA 1
ATOM 5812 C C . TYR A 1 758 ? -4.918 -57.812 -23.125 1 95.75 758 TYR A C 1
ATOM 5814 O O . TYR A 1 758 ? -4.566 -57.812 -21.938 1 95.75 758 TYR A O 1
ATOM 5822 N N . ARG A 1 759 ? -4.168 -58.406 -24.031 1 94.88 759 ARG A N 1
ATOM 5823 C CA . ARG A 1 759 ? -2.943 -59.094 -23.688 1 94.88 759 ARG A CA 1
ATOM 5824 C C . ARG A 1 759 ? -1.708 -58.312 -24.094 1 94.88 759 ARG A C 1
ATOM 5826 O O . ARG A 1 759 ? -0.596 -58.594 -23.641 1 94.88 759 ARG A O 1
ATOM 5833 N N . LEU A 1 760 ? -1.963 -57.312 -24.891 1 94.56 760 LEU A N 1
ATOM 5834 C CA . LEU A 1 760 ? -0.877 -56.469 -25.375 1 94.56 760 LEU A CA 1
ATOM 5835 C C . LEU A 1 760 ? -1.142 -55 -25.047 1 94.56 760 LEU A C 1
ATOM 5837 O O . LEU A 1 760 ? -2.275 -54.531 -25.156 1 94.56 760 LEU A O 1
ATOM 5841 N N . GLN A 1 761 ? -0.143 -54.344 -24.547 1 94.94 761 GLN A N 1
ATOM 5842 C CA . GLN A 1 761 ? -0.222 -52.906 -24.312 1 94.94 761 GLN A CA 1
ATOM 5843 C C . GLN A 1 761 ? 0.059 -52.125 -25.594 1 94.94 761 GLN A C 1
ATOM 5845 O O . GLN A 1 761 ? 1.124 -52.25 -26.203 1 94.94 761 GLN A O 1
ATOM 5850 N N . PRO A 1 762 ? -0.859 -51.281 -26.094 1 96.75 762 PRO A N 1
ATOM 5851 C CA . PRO A 1 762 ? -0.581 -50.469 -27.281 1 96.75 762 PRO A CA 1
ATOM 5852 C C . PRO A 1 762 ? 0.495 -49.406 -27.047 1 96.75 762 PRO A C 1
ATOM 5854 O O . PRO A 1 762 ? 0.5 -48.75 -26 1 96.75 762 PRO A O 1
ATOM 5857 N N . ASN A 1 763 ? 1.408 -49.25 -27.953 1 96.38 763 ASN A N 1
ATOM 5858 C CA . ASN A 1 763 ? 2.402 -48.188 -27.906 1 96.38 763 ASN A CA 1
ATOM 5859 C C . ASN A 1 763 ? 1.83 -46.875 -28.406 1 96.38 763 ASN A C 1
ATOM 5861 O O . ASN A 1 763 ? 2.037 -46.5 -29.562 1 96.38 763 ASN A O 1
ATOM 5865 N N . ILE A 1 764 ? 1.154 -46.188 -27.578 1 97.69 764 ILE A N 1
ATOM 5866 C CA . ILE A 1 764 ? 0.553 -44.906 -27.875 1 97.69 764 ILE A CA 1
ATOM 5867 C C . ILE A 1 764 ? 1.172 -43.812 -27 1 97.69 764 ILE A C 1
ATOM 5869 O O . ILE A 1 764 ? 0.903 -43.781 -25.797 1 97.69 764 ILE A O 1
ATOM 5873 N N . ASP A 1 765 ? 1.952 -42.969 -27.594 1 97.56 765 ASP A N 1
ATOM 5874 C CA . ASP A 1 765 ? 2.541 -41.844 -26.891 1 97.56 765 ASP A CA 1
ATOM 5875 C C . ASP A 1 765 ? 1.484 -40.781 -26.562 1 97.56 765 ASP A C 1
ATOM 5877 O O . ASP A 1 765 ? 0.355 -40.844 -27.062 1 97.56 765 ASP A O 1
ATOM 5881 N N . ALA A 1 766 ? 1.805 -39.938 -25.656 1 97.69 766 ALA A N 1
ATOM 5882 C CA . ALA A 1 766 ? 0.945 -38.781 -25.375 1 97.69 766 ALA A CA 1
ATOM 5883 C C . ALA A 1 766 ? 1.369 -37.562 -26.172 1 97.69 766 ALA A C 1
ATOM 5885 O O . ALA A 1 766 ? 2.562 -37.281 -26.328 1 97.69 766 ALA A O 1
ATOM 5886 N N . PRO A 1 767 ? 0.484 -36.781 -26.641 1 98.06 767 PRO A N 1
ATOM 5887 C CA . PRO A 1 767 ? -0.961 -37 -26.547 1 98.06 767 PRO A CA 1
ATOM 5888 C C . PRO A 1 767 ? -1.448 -38.094 -27.484 1 98.06 767 PRO A C 1
ATOM 5890 O O . PRO A 1 767 ? -0.884 -38.281 -28.562 1 98.06 767 PRO A O 1
ATOM 5893 N N . ALA A 1 768 ? -2.455 -38.719 -27.016 1 98.25 768 ALA A N 1
ATOM 5894 C CA . ALA A 1 768 ? -3.086 -39.75 -27.828 1 98.25 768 ALA A CA 1
ATOM 5895 C C . ALA A 1 768 ? -4.008 -39.156 -28.875 1 98.25 768 ALA A C 1
ATOM 5897 O O . ALA A 1 768 ? -5.23 -39.312 -28.797 1 98.25 768 ALA A O 1
ATOM 5898 N N . THR A 1 769 ? -3.404 -38.562 -29.938 1 97 769 THR A N 1
ATOM 5899 C CA . THR A 1 769 ? -4.188 -38 -31.031 1 97 769 THR A CA 1
ATOM 5900 C C . THR A 1 769 ? -4.898 -39.125 -31.797 1 97 769 THR A C 1
ATOM 5902 O O . THR A 1 769 ? -4.508 -40.281 -31.703 1 97 769 THR A O 1
ATOM 5905 N N . PRO A 1 770 ? -5.949 -38.75 -32.562 1 97.06 770 PRO A N 1
ATOM 5906 C CA . PRO A 1 770 ? -6.625 -39.781 -33.344 1 97.06 770 PRO A CA 1
ATOM 5907 C C . PRO A 1 770 ? -5.668 -40.594 -34.25 1 97.06 770 PRO A C 1
ATOM 5909 O O . PRO A 1 770 ? -5.836 -41.812 -34.406 1 97.06 770 PRO A O 1
ATOM 5912 N N . GLU A 1 771 ? -4.711 -39.875 -34.75 1 97.31 771 GLU A N 1
ATOM 5913 C CA . GLU A 1 771 ? -3.707 -40.562 -35.562 1 97.31 771 GLU A CA 1
ATOM 5914 C C . GLU A 1 771 ? -2.951 -41.625 -34.75 1 97.31 771 GLU A C 1
ATOM 5916 O O . GLU A 1 771 ? -2.746 -42.719 -35.219 1 97.31 771 GLU A O 1
ATOM 5921 N N . ARG A 1 772 ? -2.52 -41.344 -33.625 1 98.06 772 ARG A N 1
ATOM 5922 C CA . ARG A 1 772 ? -1.776 -42.25 -32.781 1 98.06 772 ARG A CA 1
ATOM 5923 C C . ARG A 1 772 ? -2.666 -43.406 -32.312 1 98.06 772 ARG A C 1
ATOM 5925 O O . ARG A 1 772 ? -2.201 -44.531 -32.156 1 98.06 772 ARG A O 1
ATOM 5932 N N . VAL A 1 773 ? -3.902 -43.062 -31.984 1 98.38 773 VAL A N 1
ATOM 5933 C CA . VAL A 1 773 ? -4.855 -44.094 -31.609 1 98.38 773 VAL A CA 1
ATOM 5934 C C . VAL A 1 773 ? -5.035 -45.094 -32.75 1 98.38 773 VAL A C 1
ATOM 5936 O O . VAL A 1 773 ? -5.051 -46.312 -32.562 1 98.38 773 VAL A O 1
ATOM 5939 N N . LEU A 1 774 ? -5.168 -44.531 -33.969 1 98.31 774 LEU A N 1
ATOM 5940 C CA . LEU A 1 774 ? -5.297 -45.375 -35.156 1 98.31 774 LEU A CA 1
ATOM 5941 C C . LEU A 1 774 ? -4.086 -46.281 -35.312 1 98.31 774 LEU A C 1
ATOM 5943 O O . LEU A 1 774 ? -4.234 -47.469 -35.594 1 98.31 774 LEU A O 1
ATOM 5947 N N . TRP A 1 775 ? -2.932 -45.719 -35.125 1 97.56 775 TRP A N 1
ATOM 5948 C CA . TRP A 1 775 ? -1.715 -46.531 -35.219 1 97.56 775 TRP A CA 1
ATOM 5949 C C . TRP A 1 775 ? -1.696 -47.625 -34.125 1 97.56 775 TRP A C 1
ATOM 5951 O O . TRP A 1 775 ? -1.172 -48.719 -34.344 1 97.56 775 TRP A O 1
ATOM 5961 N N . GLY A 1 776 ? -2.15 -47.312 -32.938 1 97.62 776 GLY A N 1
ATOM 5962 C CA . GLY A 1 776 ? -2.301 -48.312 -31.922 1 97.62 776 GLY A CA 1
ATOM 5963 C C . GLY A 1 776 ? -3.207 -49.469 -32.312 1 97.62 776 GLY A C 1
ATOM 5964 O O . GLY A 1 776 ? -2.908 -50.625 -32.031 1 97.62 776 GLY A O 1
ATOM 5965 N N . CYS A 1 777 ? -4.305 -49.125 -32.969 1 97.38 777 CYS A N 1
ATOM 5966 C CA . CYS A 1 777 ? -5.227 -50.156 -33.469 1 97.38 777 CYS A CA 1
ATOM 5967 C C . CYS A 1 777 ? -4.551 -51.031 -34.5 1 97.38 777 CYS A C 1
ATOM 5969 O O . CYS A 1 777 ? -4.734 -52.25 -34.469 1 97.38 777 CYS A O 1
ATOM 5971 N N . GLU A 1 778 ? -3.805 -50.406 -35.312 1 96.94 778 GLU A N 1
ATOM 5972 C CA . GLU A 1 778 ? -3.102 -51.156 -36.344 1 96.94 778 GLU A CA 1
ATOM 5973 C C . GLU A 1 778 ? -2.064 -52.094 -35.719 1 96.94 778 GLU A C 1
ATOM 5975 O O . GLU A 1 778 ? -1.862 -53.219 -36.219 1 96.94 778 GLU A O 1
ATOM 5980 N N . GLN A 1 779 ? -1.426 -51.625 -34.688 1 96.19 779 GLN A N 1
ATOM 5981 C CA . GLN A 1 779 ? -0.478 -52.469 -33.969 1 96.19 779 GLN A CA 1
ATOM 5982 C C . GLN A 1 779 ? -1.148 -53.719 -33.438 1 96.19 779 GLN A C 1
ATOM 5984 O O . GLN A 1 779 ? -0.586 -54.812 -33.531 1 96.19 779 GLN A O 1
ATOM 5989 N N . MET A 1 780 ? -2.318 -53.656 -32.906 1 94.88 780 MET A N 1
ATOM 5990 C CA . MET A 1 780 ? -3.043 -54.781 -32.344 1 94.88 780 MET A CA 1
ATOM 5991 C C . MET A 1 780 ? -3.459 -55.781 -33.438 1 94.88 780 MET A C 1
ATOM 5993 O O . MET A 1 780 ? -3.395 -57 -33.219 1 94.88 780 MET A O 1
ATOM 5997 N N . ARG A 1 781 ? -3.877 -55.312 -34.531 1 92.56 781 ARG A N 1
ATOM 5998 C CA . ARG A 1 781 ? -4.312 -56.156 -35.625 1 92.56 781 ARG A CA 1
ATOM 5999 C C . ARG A 1 781 ? -3.15 -56.969 -36.188 1 92.56 781 ARG A C 1
ATOM 6001 O O . ARG A 1 781 ? -3.334 -58.094 -36.656 1 92.56 781 ARG A O 1
ATOM 6008 N N . GLN A 1 782 ? -2.062 -56.312 -36.219 1 91.56 782 GLN A N 1
ATOM 6009 C CA . GLN A 1 782 ? -0.887 -57 -36.75 1 91.56 782 GLN A CA 1
ATOM 6010 C C . GLN A 1 782 ? -0.381 -58.062 -35.781 1 91.56 782 GLN A C 1
ATOM 6012 O O . GLN A 1 782 ? 0.224 -59.062 -36.188 1 91.56 782 GLN A O 1
ATOM 6017 N N . ALA A 1 783 ? -0.534 -57.906 -34.531 1 85.75 783 ALA A N 1
ATOM 6018 C CA . ALA A 1 783 ? -0.051 -58.844 -33.531 1 85.75 783 ALA A CA 1
ATOM 6019 C C . ALA A 1 783 ? -1.005 -60.031 -33.375 1 85.75 783 ALA A C 1
ATOM 6021 O O . ALA A 1 783 ? -0.639 -61.062 -32.812 1 85.75 783 ALA A O 1
ATOM 6022 N N . ALA A 1 784 ? -2.244 -60.094 -33.75 1 73.56 784 ALA A N 1
ATOM 6023 C CA . ALA A 1 784 ? -3.215 -61.188 -33.625 1 73.56 784 ALA A CA 1
ATOM 6024 C C . ALA A 1 784 ? -2.805 -62.375 -34.5 1 73.56 784 ALA A C 1
ATOM 6026 O O . ALA A 1 784 ? -2.285 -62.219 -35.594 1 73.56 784 ALA A O 1
ATOM 6027 N N . PRO A 1 785 ? -2.844 -63.562 -33.844 1 56.91 785 PRO A N 1
ATOM 6028 C CA . PRO A 1 785 ? -2.545 -64.812 -34.594 1 56.91 785 PRO A CA 1
ATOM 6029 C C . PRO A 1 785 ? -3.463 -65 -35.781 1 56.91 785 PRO A C 1
ATOM 6031 O O . PRO A 1 785 ? -4.676 -64.812 -35.688 1 56.91 785 PRO A O 1
ATOM 6034 N N . GLY A 1 786 ? -2.955 -65 -37.125 1 50.38 786 GLY A N 1
ATOM 6035 C CA . GLY A 1 786 ? -3.602 -65.25 -38.406 1 50.38 786 GLY A CA 1
ATOM 6036 C C . GLY A 1 786 ? -3.457 -64.062 -39.406 1 50.38 786 GLY A C 1
ATOM 6037 O O . GLY A 1 786 ? -4.078 -64.062 -40.469 1 50.38 786 GLY A O 1
ATOM 6038 N N . SER A 1 787 ? -3.182 -62.969 -38.906 1 45.97 787 SER A N 1
ATOM 6039 C CA . SER A 1 787 ? -3.008 -61.875 -39.875 1 45.97 787 SER A CA 1
ATOM 6040 C C . SER A 1 787 ? -1.894 -62.188 -40.875 1 45.97 787 SER A C 1
ATOM 6042 O O . SER A 1 787 ? -0.724 -62.25 -40.469 1 45.97 787 SER A O 1
ATOM 6044 N N . VAL A 1 788 ? -2.045 -63.188 -41.812 1 45.12 788 VAL A N 1
ATOM 6045 C CA . VAL A 1 788 ? -1.254 -63.469 -43 1 45.12 788 VAL A CA 1
ATOM 6046 C C . VAL A 1 788 ? -1.012 -62.188 -43.781 1 45.12 788 VAL A C 1
ATOM 6048 O O . VAL A 1 788 ? -1.958 -61.469 -44.125 1 45.12 788 VAL A O 1
ATOM 6051 N N . ARG A 1 789 ? 0.045 -61.562 -43.625 1 44.59 789 ARG A N 1
ATOM 6052 C CA . ARG A 1 789 ? 0.535 -60.625 -44.625 1 44.59 789 ARG A CA 1
ATOM 6053 C C . ARG A 1 789 ? 0.378 -61.156 -46.031 1 44.59 789 ARG A C 1
ATOM 6055 O O . ARG A 1 789 ? 0.89 -62.25 -46.344 1 44.59 789 ARG A O 1
ATOM 6062 N N . HIS A 1 790 ? -0.795 -61.031 -46.594 1 30.16 790 HIS A N 1
ATOM 6063 C CA . HIS A 1 790 ? -0.769 -61.156 -48.031 1 30.16 790 HIS A CA 1
ATOM 6064 C C . HIS A 1 790 ? 0.24 -60.188 -48.656 1 30.16 790 HIS A C 1
ATOM 6066 O O . HIS A 1 790 ? 0.004 -58.969 -48.656 1 30.16 790 HIS A O 1
ATOM 6072 N N . ASP A 1 791 ? 1.471 -60.281 -48.094 1 25.45 791 ASP A N 1
ATOM 6073 C CA . ASP A 1 791 ? 2.311 -59.875 -49.219 1 25.45 791 ASP A CA 1
ATOM 6074 C C . ASP A 1 791 ? 2.186 -60.906 -50.375 1 25.45 791 ASP A C 1
ATOM 6076 O O . ASP A 1 791 ? 2.137 -62.094 -50.125 1 25.45 791 ASP A O 1
ATOM 6080 N N . MET B 1 1 ? 20.828 -15.828 -7.297 1 32.5 1 MET B N 1
ATOM 6081 C CA . MET B 1 1 ? 21.391 -14.656 -6.633 1 32.5 1 MET B CA 1
ATOM 6082 C C . MET B 1 1 ? 22.641 -14.164 -7.359 1 32.5 1 MET B C 1
ATOM 6084 O O . MET B 1 1 ? 23.625 -14.898 -7.477 1 32.5 1 MET B O 1
ATOM 6088 N N . SER B 1 2 ? 22.453 -13.297 -8.352 1 36.59 2 SER B N 1
ATOM 6089 C CA . SER B 1 2 ? 23.547 -12.773 -9.164 1 36.59 2 SER B CA 1
ATOM 6090 C C . SER B 1 2 ? 24.688 -12.297 -8.289 1 36.59 2 SER B C 1
ATOM 6092 O O . SER B 1 2 ? 24.469 -11.648 -7.262 1 36.59 2 SER B O 1
ATOM 6094 N N . GLU B 1 3 ? 25.781 -12.953 -8.344 1 42.5 3 GLU B N 1
ATOM 6095 C CA . GLU B 1 3 ? 27.094 -12.789 -7.703 1 42.5 3 GLU B CA 1
ATOM 6096 C C . GLU B 1 3 ? 27.625 -11.375 -7.891 1 42.5 3 GLU B C 1
ATOM 6098 O O . GLU B 1 3 ? 28.438 -11.125 -8.781 1 42.5 3 GLU B O 1
ATOM 6103 N N . HIS B 1 4 ? 26.859 -10.367 -7.887 1 47 4 HIS B N 1
ATOM 6104 C CA . HIS B 1 4 ? 27.547 -9.164 -8.328 1 47 4 HIS B CA 1
ATOM 6105 C C . HIS B 1 4 ? 28.844 -8.953 -7.543 1 47 4 HIS B C 1
ATOM 6107 O O . HIS B 1 4 ? 29.938 -9 -8.117 1 47 4 HIS B O 1
ATOM 6113 N N . GLN B 1 5 ? 29 -7.848 -6.785 1 50.69 5 GLN B N 1
ATOM 6114 C CA . GLN B 1 5 ? 30.234 -7.266 -6.281 1 50.69 5 GLN B CA 1
ATOM 6115 C C . GLN B 1 5 ? 30.828 -8.125 -5.168 1 50.69 5 GLN B C 1
ATOM 6117 O O . GLN B 1 5 ? 30.125 -8.531 -4.246 1 50.69 5 GLN B O 1
ATOM 6122 N N . ALA B 1 6 ? 32.156 -8.617 -5.484 1 58.59 6 ALA B N 1
ATOM 6123 C CA . ALA B 1 6 ? 32.875 -9.359 -4.453 1 58.59 6 ALA B CA 1
ATOM 6124 C C . ALA B 1 6 ? 32.75 -8.672 -3.098 1 58.59 6 ALA B C 1
ATOM 6126 O O . ALA B 1 6 ? 32.906 -7.453 -2.994 1 58.59 6 ALA B O 1
ATOM 6127 N N . PRO B 1 7 ? 32.188 -9.5 -2.102 1 69.69 7 PRO B N 1
ATOM 6128 C CA . PRO B 1 7 ? 32.094 -8.906 -0.766 1 69.69 7 PRO B CA 1
ATOM 6129 C C . PRO B 1 7 ? 33.406 -8.266 -0.299 1 69.69 7 PRO B C 1
ATOM 6131 O O . PRO B 1 7 ? 34.469 -8.727 -0.658 1 69.69 7 PRO B O 1
ATOM 6134 N N . ASP B 1 8 ? 33.344 -7.086 0.218 1 80.12 8 ASP B N 1
ATOM 6135 C CA . ASP B 1 8 ? 34.5 -6.422 0.835 1 80.12 8 ASP B CA 1
ATOM 6136 C C . ASP B 1 8 ? 35.219 -7.367 1.785 1 80.12 8 ASP B C 1
ATOM 6138 O O . ASP B 1 8 ? 34.625 -8.289 2.338 1 80.12 8 ASP B O 1
ATOM 6142 N N . SER B 1 9 ? 36.562 -7.137 1.859 1 90.12 9 SER B N 1
ATOM 6143 C CA . SER B 1 9 ? 37.344 -7.895 2.832 1 90.12 9 SER B CA 1
ATOM 6144 C C . SER B 1 9 ? 36.906 -7.574 4.258 1 90.12 9 SER B C 1
ATOM 6146 O O . SER B 1 9 ? 36.312 -6.523 4.512 1 90.12 9 SER B O 1
ATOM 6148 N N . GLN B 1 10 ? 37.125 -8.406 5.168 1 93.56 10 GLN B N 1
ATOM 6149 C CA . GLN B 1 10 ? 36.844 -8.211 6.582 1 93.56 10 GLN B CA 1
ATOM 6150 C C . GLN B 1 10 ? 37.531 -6.957 7.121 1 93.56 10 GLN B C 1
ATOM 6152 O O . GLN B 1 10 ? 36.969 -6.23 7.938 1 93.56 10 GLN B O 1
ATOM 6157 N N . ALA B 1 11 ? 38.688 -6.695 6.652 1 93 11 ALA B N 1
ATOM 6158 C CA . ALA B 1 11 ? 39.438 -5.523 7.09 1 93 11 ALA B CA 1
ATOM 6159 C C . ALA B 1 11 ? 38.781 -4.234 6.633 1 93 11 ALA B C 1
ATOM 6161 O O . ALA B 1 11 ? 38.688 -3.271 7.398 1 93 11 ALA B O 1
ATOM 6162 N N . ARG B 1 12 ? 38.406 -4.238 5.453 1 93.44 12 ARG B N 1
ATOM 6163 C CA . ARG B 1 12 ? 37.75 -3.059 4.918 1 93.44 12 ARG B CA 1
ATOM 6164 C C . ARG B 1 12 ? 36.406 -2.83 5.613 1 93.44 12 ARG B C 1
ATOM 6166 O O . ARG B 1 12 ? 36.062 -1.691 5.926 1 93.44 12 ARG B O 1
ATOM 6173 N N . MET B 1 13 ? 35.625 -3.893 5.816 1 94.5 13 MET B N 1
ATOM 6174 C CA . MET B 1 13 ? 34.375 -3.789 6.516 1 94.5 13 MET B CA 1
ATOM 6175 C C . MET B 1 13 ? 34.562 -3.297 7.945 1 94.5 13 MET B C 1
ATOM 6177 O O . MET B 1 13 ? 33.719 -2.561 8.477 1 94.5 13 MET B O 1
ATOM 6181 N N . ALA B 1 14 ? 35.656 -3.658 8.523 1 94.88 14 ALA B N 1
ATOM 6182 C CA . ALA B 1 14 ? 35.938 -3.211 9.883 1 94.88 14 ALA B CA 1
ATOM 6183 C C . ALA B 1 14 ? 36.188 -1.704 9.93 1 94.88 14 ALA B C 1
ATOM 6185 O O . ALA B 1 14 ? 35.781 -1.033 10.883 1 94.88 14 ALA B O 1
ATOM 6186 N N . GLU B 1 15 ? 36.875 -1.222 8.945 1 95.12 15 GLU B N 1
ATOM 6187 C CA . GLU B 1 15 ? 37.094 0.215 8.852 1 95.12 15 GLU B CA 1
ATOM 6188 C C . GLU B 1 15 ? 35.812 0.986 8.711 1 95.12 15 GLU B C 1
ATOM 6190 O O . GLU B 1 15 ? 35.594 2.008 9.367 1 95.12 15 GLU B O 1
ATOM 6195 N N . LEU B 1 16 ? 34.969 0.566 7.828 1 93.81 16 LEU B N 1
ATOM 6196 C CA . LEU B 1 16 ? 33.688 1.208 7.598 1 93.81 16 LEU B CA 1
ATOM 6197 C C . LEU B 1 16 ? 32.781 1.112 8.836 1 93.81 16 LEU B C 1
ATOM 6199 O O . LEU B 1 16 ? 32.094 2.07 9.18 1 93.81 16 LEU B O 1
ATOM 6203 N N . PHE B 1 17 ? 32.844 0.042 9.5 1 95.12 17 PHE B N 1
ATOM 6204 C CA . PHE B 1 17 ? 32.094 -0.202 10.719 1 95.12 17 PHE B CA 1
ATOM 6205 C C . PHE B 1 17 ? 32.469 0.797 11.805 1 95.12 17 PHE B C 1
ATOM 6207 O O . PHE B 1 17 ? 31.625 1.26 12.562 1 95.12 17 PHE B O 1
ATOM 6214 N N . ALA B 1 18 ? 33.688 1.232 11.812 1 94.88 18 ALA B N 1
ATOM 6215 C CA . ALA B 1 18 ? 34.219 2.115 12.852 1 94.88 18 ALA B CA 1
ATOM 6216 C C . ALA B 1 18 ? 33.906 3.576 12.547 1 94.88 18 ALA B C 1
ATOM 6218 O O . ALA B 1 18 ? 33.844 4.41 13.453 1 94.88 18 ALA B O 1
ATOM 6219 N N . GLN B 1 19 ? 33.75 4.027 11.336 1 93.12 19 GLN B N 1
ATOM 6220 C CA . GLN B 1 19 ? 33.531 5.402 10.906 1 93.12 19 GLN B CA 1
ATOM 6221 C C . GLN B 1 19 ? 32.156 5.91 11.367 1 93.12 19 GLN B C 1
ATOM 6223 O O . GLN B 1 19 ? 31.969 7.117 11.508 1 93.12 19 GLN B O 1
ATOM 6228 N N . GLY B 1 20 ? 31.219 5.184 11.836 1 90 20 GLY B N 1
ATOM 6229 C CA . GLY B 1 20 ? 29.891 5.605 12.266 1 90 20 GLY B CA 1
ATOM 6230 C C . GLY B 1 20 ? 29.016 6.078 11.117 1 90 20 GLY B C 1
ATOM 6231 O O . GLY B 1 20 ? 29.516 6.367 10.031 1 90 20 GLY B O 1
ATOM 6232 N N . LEU B 1 21 ? 27.734 6.43 11.289 1 94.88 21 LEU B N 1
ATOM 6233 C CA . LEU B 1 21 ? 26.75 6.824 10.305 1 94.88 21 LEU B CA 1
ATOM 6234 C C . LEU B 1 21 ? 26.75 8.336 10.102 1 94.88 21 LEU B C 1
ATOM 6236 O O . LEU B 1 21 ? 26.719 9.102 11.07 1 94.88 21 LEU B O 1
ATOM 6240 N N . THR B 1 22 ? 26.766 8.852 8.875 1 95.44 22 THR B N 1
ATOM 6241 C CA . THR B 1 22 ? 26.875 10.281 8.617 1 95.44 22 THR B CA 1
ATOM 6242 C C . THR B 1 22 ? 25.562 10.836 8.094 1 95.44 22 THR B C 1
ATOM 6244 O O . THR B 1 22 ? 25.438 12.039 7.84 1 95.44 22 THR B O 1
ATOM 6247 N N . THR B 1 23 ? 24.531 10.023 7.902 1 96.56 23 THR B N 1
ATOM 6248 C CA . THR B 1 23 ? 23.281 10.484 7.344 1 96.56 23 THR B CA 1
ATOM 6249 C C . THR B 1 23 ? 22.109 10.133 8.273 1 96.56 23 THR B C 1
ATOM 6251 O O . THR B 1 23 ? 20.953 10.109 7.844 1 96.56 23 THR B O 1
ATOM 6254 N N . GLY B 1 24 ? 22.422 9.82 9.555 1 97.06 24 GLY B N 1
ATOM 6255 C CA . GLY B 1 24 ? 21.422 9.516 10.562 1 97.06 24 GLY B CA 1
ATOM 6256 C C . GLY B 1 24 ? 20.891 10.75 11.273 1 97.06 24 GLY B C 1
ATOM 6257 O O . GLY B 1 24 ? 21.031 11.867 10.766 1 97.06 24 GLY B O 1
ATOM 6258 N N . VAL B 1 25 ? 20.297 10.562 12.383 1 97.19 25 VAL B N 1
ATOM 6259 C CA . VAL B 1 25 ? 19.688 11.625 13.172 1 97.19 25 VAL B CA 1
ATOM 6260 C C . VAL B 1 25 ? 20.75 12.594 13.648 1 97.19 25 VAL B C 1
ATOM 6262 O O . VAL B 1 25 ? 21.875 12.188 13.992 1 97.19 25 VAL B O 1
ATOM 6265 N N . GLY B 1 26 ? 20.438 13.883 13.656 1 96.25 26 GLY B N 1
ATOM 6266 C CA . GLY B 1 26 ? 21.344 14.906 14.148 1 96.25 26 GLY B CA 1
ATOM 6267 C C . GLY B 1 26 ? 22.234 15.484 13.062 1 96.25 26 GLY B C 1
ATOM 6268 O O . GLY B 1 26 ? 22.938 16.469 13.281 1 96.25 26 GLY B O 1
ATOM 6269 N N . ARG B 1 27 ? 22.188 14.875 11.898 1 96.38 27 ARG B N 1
ATOM 6270 C CA . ARG B 1 27 ? 23.016 15.344 10.789 1 96.38 27 ARG B CA 1
ATOM 6271 C C . ARG B 1 27 ? 22.203 16.234 9.844 1 96.38 27 ARG B C 1
ATOM 6273 O O . ARG B 1 27 ? 21 16.062 9.711 1 96.38 27 ARG B O 1
ATOM 6280 N N . GLY B 1 28 ? 22.922 17.188 9.203 1 96.31 28 GLY B N 1
ATOM 6281 C CA . GLY B 1 28 ? 22.281 18.047 8.227 1 96.31 28 GLY B CA 1
ATOM 6282 C C . GLY B 1 28 ? 22.156 17.406 6.859 1 96.31 28 GLY B C 1
ATOM 6283 O O . GLY B 1 28 ? 23.047 17.531 6.02 1 96.31 28 GLY B O 1
ATOM 6284 N N . VAL B 1 29 ? 21.109 16.656 6.672 1 95.81 29 VAL B N 1
ATOM 6285 C CA . VAL B 1 29 ? 20.797 16.047 5.379 1 95.81 29 VAL B CA 1
ATOM 6286 C C . VAL B 1 29 ? 19.828 16.938 4.613 1 95.81 29 VAL B C 1
ATOM 6288 O O . VAL B 1 29 ? 18.906 17.516 5.207 1 95.81 29 VAL B O 1
ATOM 6291 N N . LYS B 1 30 ? 20.062 17.062 3.367 1 94.44 30 LYS B N 1
ATOM 6292 C CA . LYS B 1 30 ? 19.203 17.922 2.553 1 94.44 30 LYS B CA 1
ATOM 6293 C C . LYS B 1 30 ? 17.781 17.375 2.496 1 94.44 30 LYS B C 1
ATOM 6295 O O . LYS B 1 30 ? 17.578 16.156 2.637 1 94.44 30 LYS B O 1
ATOM 6300 N N . HIS B 1 31 ? 16.891 18.234 2.201 1 93.56 31 HIS B N 1
ATOM 6301 C CA . HIS B 1 31 ? 15.5 17.859 1.984 1 93.56 31 HIS B CA 1
ATOM 6302 C C . HIS B 1 31 ? 15.375 16.828 0.875 1 93.56 31 HIS B C 1
ATOM 6304 O O . HIS B 1 31 ? 16.078 16.906 -0.138 1 93.56 31 HIS B O 1
ATOM 6310 N N . ASP B 1 32 ? 14.492 15.891 1.035 1 90.38 32 ASP B N 1
ATOM 6311 C CA . ASP B 1 32 ? 14.414 14.75 0.122 1 90.38 32 ASP B CA 1
ATOM 6312 C C . ASP B 1 32 ? 14.039 15.211 -1.288 1 90.38 32 ASP B C 1
ATOM 6314 O O . ASP B 1 32 ? 14.414 14.562 -2.271 1 90.38 32 ASP B O 1
ATOM 6318 N N . SER B 1 33 ? 13.344 16.359 -1.396 1 91.88 33 SER B N 1
ATOM 6319 C CA . SER B 1 33 ? 12.93 16.859 -2.705 1 91.88 33 SER B CA 1
ATOM 6320 C C . SER B 1 33 ? 13.711 18.094 -3.104 1 91.88 33 SER B C 1
ATOM 6322 O O . SER B 1 33 ? 13.328 18.812 -4.035 1 91.88 33 SER B O 1
ATOM 6324 N N . ALA B 1 34 ? 14.766 18.438 -2.406 1 93.44 34 ALA B N 1
ATOM 6325 C CA . ALA B 1 34 ? 15.469 19.688 -2.623 1 93.44 34 ALA B CA 1
ATOM 6326 C C . ALA B 1 34 ? 15.914 19.828 -4.078 1 93.44 34 ALA B C 1
ATOM 6328 O O . ALA B 1 34 ? 15.641 20.844 -4.723 1 93.44 34 ALA B O 1
ATOM 6329 N N . ASP B 1 35 ? 16.531 18.812 -4.57 1 93.62 35 ASP B N 1
ATOM 6330 C CA . ASP B 1 35 ? 17.047 18.859 -5.941 1 93.62 35 ASP B CA 1
ATOM 6331 C C . ASP B 1 35 ? 15.898 18.969 -6.945 1 93.62 35 ASP B C 1
ATOM 6333 O O . ASP B 1 35 ? 16 19.688 -7.938 1 93.62 35 ASP B O 1
ATOM 6337 N N . LYS B 1 36 ? 14.836 18.281 -6.719 1 93.06 36 LYS B N 1
ATOM 6338 C CA . LYS B 1 36 ? 13.68 18.297 -7.621 1 93.06 36 LYS B CA 1
ATOM 6339 C C . LYS B 1 36 ? 13 19.672 -7.617 1 93.06 36 LYS B C 1
ATOM 6341 O O . LYS B 1 36 ? 12.461 20.094 -8.633 1 93.06 36 LYS B O 1
ATOM 6346 N N . HIS B 1 37 ? 12.977 20.297 -6.492 1 92.94 37 HIS B N 1
ATOM 6347 C CA . HIS B 1 37 ? 12.406 21.641 -6.406 1 92.94 37 HIS B CA 1
ATOM 6348 C C . HIS B 1 37 ? 13.211 22.625 -7.254 1 92.94 37 HIS B C 1
ATOM 6350 O O . HIS B 1 37 ? 12.633 23.406 -8.016 1 92.94 37 HIS B O 1
ATOM 6356 N N . VAL B 1 38 ? 14.555 22.562 -7.203 1 94.5 38 VAL B N 1
ATOM 6357 C CA . VAL B 1 38 ? 15.43 23.531 -7.855 1 94.5 38 VAL B CA 1
ATOM 6358 C C . VAL B 1 38 ? 15.438 23.297 -9.359 1 94.5 38 VAL B C 1
ATOM 6360 O O . VAL B 1 38 ? 15.562 24.234 -10.148 1 94.5 38 VAL B O 1
ATOM 6363 N N . THR B 1 39 ? 15.219 22.016 -9.75 1 93.5 39 THR B N 1
ATOM 6364 C CA . THR B 1 39 ? 15.273 21.672 -11.164 1 93.5 39 THR B CA 1
ATOM 6365 C C . THR B 1 39 ? 13.891 21.75 -11.797 1 93.5 39 THR B C 1
ATOM 6367 O O . THR B 1 39 ? 13.758 21.672 -13.023 1 93.5 39 THR B O 1
ATOM 6370 N N . GLY B 1 40 ? 12.852 21.906 -11.008 1 91.81 40 GLY B N 1
ATOM 6371 C CA . GLY B 1 40 ? 11.484 21.938 -11.508 1 91.81 40 GLY B CA 1
ATOM 6372 C C . GLY B 1 40 ? 10.93 20.562 -11.812 1 91.81 40 GLY B C 1
ATOM 6373 O O . GLY B 1 40 ? 9.898 20.438 -12.469 1 91.81 40 GLY B O 1
ATOM 6374 N N . GLU B 1 41 ? 11.547 19.531 -11.203 1 90.69 41 GLU B N 1
ATOM 6375 C CA . GLU B 1 41 ? 11.164 18.156 -11.523 1 90.69 41 GLU B CA 1
ATOM 6376 C C . GLU B 1 41 ? 10.219 17.594 -10.477 1 90.69 41 GLU B C 1
ATOM 6378 O O . GLU B 1 41 ? 9.641 16.516 -10.672 1 90.69 41 GLU B O 1
ATOM 6383 N N . ALA B 1 42 ? 10.016 18.297 -9.352 1 93.06 42 ALA B N 1
ATOM 6384 C CA . ALA B 1 42 ? 9.062 17.828 -8.352 1 93.06 42 ALA B CA 1
ATOM 6385 C C . ALA B 1 42 ? 7.652 17.766 -8.922 1 93.06 42 ALA B C 1
ATOM 6387 O O . ALA B 1 42 ? 7.148 18.75 -9.469 1 93.06 42 ALA B O 1
ATOM 6388 N N . VAL B 1 43 ? 7.039 16.672 -8.805 1 92.25 43 VAL B N 1
ATOM 6389 C CA . VAL B 1 43 ? 5.727 16.453 -9.406 1 92.25 43 VAL B CA 1
ATOM 6390 C C . VAL B 1 43 ? 4.633 16.719 -8.375 1 92.25 43 VAL B C 1
ATOM 6392 O O . VAL B 1 43 ? 4.492 15.977 -7.406 1 92.25 43 VAL B O 1
ATOM 6395 N N . TYR B 1 44 ? 3.926 17.797 -8.625 1 95.19 44 TYR B N 1
ATOM 6396 C CA . TYR B 1 44 ? 2.721 18.062 -7.852 1 95.19 44 TYR B CA 1
ATOM 6397 C C . TYR B 1 44 ? 1.482 17.531 -8.562 1 95.19 44 TYR B C 1
ATOM 6399 O O . TYR B 1 44 ? 1.579 16.969 -9.656 1 95.19 44 TYR B O 1
ATOM 6407 N N . ILE B 1 45 ? 0.315 17.609 -7.969 1 95.06 45 ILE B N 1
ATOM 6408 C CA . ILE B 1 45 ? -0.872 16.953 -8.508 1 95.06 45 ILE B CA 1
ATOM 6409 C C . ILE B 1 45 ? -1.205 17.547 -9.875 1 95.06 45 ILE B C 1
ATOM 6411 O O . ILE B 1 45 ? -1.555 16.812 -10.805 1 95.06 45 ILE B O 1
ATOM 6415 N N . ASP B 1 46 ? -1.059 18.844 -9.984 1 93.62 46 ASP B N 1
ATOM 6416 C CA . ASP B 1 46 ? -1.388 19.484 -11.25 1 93.62 46 ASP B CA 1
ATOM 6417 C C . ASP B 1 46 ? -0.394 19.094 -12.336 1 93.62 46 ASP B C 1
ATOM 6419 O O . ASP B 1 46 ? -0.675 19.25 -13.531 1 93.62 46 ASP B O 1
ATOM 6423 N N . ASP B 1 47 ? 0.824 18.641 -11.969 1 91.31 47 ASP B N 1
ATOM 6424 C CA . ASP B 1 47 ? 1.882 18.281 -12.898 1 91.31 47 ASP B CA 1
ATOM 6425 C C . ASP B 1 47 ? 1.687 16.844 -13.414 1 91.31 47 ASP B C 1
ATOM 6427 O O . ASP B 1 47 ? 2.303 16.453 -14.398 1 91.31 47 ASP B O 1
ATOM 6431 N N . ARG B 1 48 ? 0.891 16.094 -12.75 1 88.62 48 ARG B N 1
ATOM 6432 C CA . ARG B 1 48 ? 0.675 14.711 -13.164 1 88.62 48 ARG B CA 1
ATOM 6433 C C . ARG B 1 48 ? 0.056 14.641 -14.555 1 88.62 48 ARG B C 1
ATOM 6435 O O . ARG B 1 48 ? -0.758 15.492 -14.914 1 88.62 48 ARG B O 1
ATOM 6442 N N . LEU B 1 49 ? 0.417 13.578 -15.258 1 83.44 49 LEU B N 1
ATOM 6443 C CA . LEU B 1 49 ? -0.198 13.344 -16.562 1 83.44 49 LEU B CA 1
ATOM 6444 C C . LEU B 1 49 ? -1.703 13.148 -16.422 1 83.44 49 LEU B C 1
ATOM 6446 O O . LEU B 1 49 ? -2.164 12.477 -15.5 1 83.44 49 LEU B O 1
ATOM 6450 N N . GLU B 1 50 ? -2.408 13.859 -17.281 1 88.19 50 GLU B N 1
ATOM 6451 C CA . GLU B 1 50 ? -3.859 13.703 -17.234 1 88.19 50 GLU B CA 1
ATOM 6452 C C . GLU B 1 50 ? -4.293 12.367 -17.828 1 88.19 50 GLU B C 1
ATOM 6454 O O . GLU B 1 50 ? -3.674 11.883 -18.781 1 88.19 50 GLU B O 1
ATOM 6459 N N . PHE B 1 51 ? -5.328 11.82 -17.297 1 86.38 51 PHE B N 1
ATOM 6460 C CA . PHE B 1 51 ? -5.898 10.578 -17.812 1 86.38 51 PHE B CA 1
ATOM 6461 C C . PHE B 1 51 ? -6.633 10.828 -19.125 1 86.38 51 PHE B C 1
ATOM 6463 O O . PHE B 1 51 ? -7.102 11.938 -19.375 1 86.38 51 PHE B O 1
ATOM 6470 N N . PRO B 1 52 ? -6.688 9.75 -19.953 1 85.62 52 PRO B N 1
ATOM 6471 C CA . PRO B 1 52 ? -7.57 9.891 -21.109 1 85.62 52 PRO B CA 1
ATOM 6472 C C . PRO B 1 52 ? -9.023 10.172 -20.719 1 85.62 52 PRO B C 1
ATOM 6474 O O . PRO B 1 52 ? -9.531 9.586 -19.766 1 85.62 52 PRO B O 1
ATOM 6477 N N . ASN B 1 53 ? -9.641 11.125 -21.297 1 89.69 53 ASN B N 1
ATOM 6478 C CA . ASN B 1 53 ? -11.039 11.492 -21.109 1 89.69 53 ASN B CA 1
ATOM 6479 C C . ASN B 1 53 ? -11.273 12.117 -19.734 1 89.69 53 ASN B C 1
ATOM 6481 O O . ASN B 1 53 ? -12.383 12.055 -19.188 1 89.69 53 ASN B O 1
ATOM 6485 N N . GLN B 1 54 ? -10.258 12.562 -19.109 1 94.75 54 GLN B N 1
ATOM 6486 C CA . GLN B 1 54 ? -10.383 13.219 -17.812 1 94.75 54 GLN B CA 1
ATOM 6487 C C . GLN B 1 54 ? -11.258 14.461 -17.906 1 94.75 54 GLN B C 1
ATOM 6489 O O . GLN B 1 54 ? -11.133 15.242 -18.844 1 94.75 54 GLN B O 1
ATOM 6494 N N . LEU B 1 55 ? -12.156 14.68 -16.922 1 98.25 55 LEU B N 1
ATOM 6495 C CA . LEU B 1 55 ? -13 15.867 -16.828 1 98.25 55 LEU B CA 1
ATOM 6496 C C . LEU B 1 55 ? -12.422 16.875 -15.844 1 98.25 55 LEU B C 1
ATOM 6498 O O . LEU B 1 55 ? -11.789 16.5 -14.859 1 98.25 55 LEU B O 1
ATOM 6502 N N . HIS B 1 56 ? -12.648 18.125 -16.156 1 98.56 56 HIS B N 1
ATOM 6503 C CA . HIS B 1 56 ? -12.297 19.203 -15.242 1 98.56 56 HIS B CA 1
ATOM 6504 C C . HIS B 1 56 ? -13.539 19.75 -14.539 1 98.56 56 HIS B C 1
ATOM 6506 O O . HIS B 1 56 ? -14.555 20.016 -15.188 1 98.56 56 HIS B O 1
ATOM 6512 N N . VAL B 1 57 ? -13.438 19.891 -13.203 1 98.81 57 VAL B N 1
ATOM 6513 C CA . VAL B 1 57 ? -14.57 20.312 -12.398 1 98.81 57 VAL B CA 1
ATOM 6514 C C . VAL B 1 57 ? -14.391 21.766 -11.969 1 98.81 57 VAL B C 1
ATOM 6516 O O . VAL B 1 57 ? -13.289 22.188 -11.602 1 98.81 57 VAL B O 1
ATOM 6519 N N . TYR B 1 58 ? -15.477 22.562 -12.062 1 98.75 58 TYR B N 1
ATOM 6520 C CA . TYR B 1 58 ? -15.492 23.969 -11.672 1 98.75 58 TYR B CA 1
ATOM 6521 C C . TYR B 1 58 ? -16.766 24.297 -10.883 1 98.75 58 TYR B C 1
ATOM 6523 O O . TYR B 1 58 ? -17.859 23.891 -11.258 1 98.75 58 TYR B O 1
ATOM 6531 N N . ALA B 1 59 ? -16.609 25 -9.766 1 98.5 59 ALA B N 1
ATOM 6532 C CA . ALA B 1 59 ? -17.75 25.344 -8.914 1 98.5 59 ALA B CA 1
ATOM 6533 C C . ALA B 1 59 ? -18.266 26.75 -9.203 1 98.5 59 ALA B C 1
ATOM 6535 O O . ALA B 1 59 ? -17.469 27.672 -9.398 1 98.5 59 ALA B O 1
ATOM 6536 N N . ARG B 1 60 ? -19.562 26.891 -9.328 1 98.56 60 ARG B N 1
ATOM 6537 C CA . ARG B 1 60 ? -20.203 28.188 -9.328 1 98.56 60 ARG B CA 1
ATOM 6538 C C . ARG B 1 60 ? -20.406 28.703 -7.902 1 98.56 60 ARG B C 1
ATOM 6540 O O . ARG B 1 60 ? -21.062 28.062 -7.09 1 98.56 60 ARG B O 1
ATOM 6547 N N . LEU B 1 61 ? -19.875 29.875 -7.59 1 98.5 61 LEU B N 1
ATOM 6548 C CA . LEU B 1 61 ? -19.844 30.406 -6.227 1 98.5 61 LEU B CA 1
ATOM 6549 C C . LEU B 1 61 ? -20.938 31.438 -6.023 1 98.5 61 LEU B C 1
ATOM 6551 O O . LEU B 1 61 ? -21.328 32.125 -6.965 1 98.5 61 LEU B O 1
ATOM 6555 N N . SER B 1 62 ? -21.391 31.562 -4.844 1 98.44 62 SER B N 1
ATOM 6556 C CA . SER B 1 62 ? -22.375 32.562 -4.48 1 98.44 62 SER B CA 1
ATOM 6557 C C . SER B 1 62 ? -21.781 33.969 -4.543 1 98.44 62 SER B C 1
ATOM 6559 O O . SER B 1 62 ? -20.625 34.188 -4.168 1 98.44 62 SER B O 1
ATOM 6561 N N . ASP B 1 63 ? -22.609 34.938 -4.949 1 96.56 63 ASP B N 1
ATOM 6562 C CA . ASP B 1 63 ? -22.219 36.344 -4.898 1 96.56 63 ASP B CA 1
ATOM 6563 C C . ASP B 1 63 ? -22.969 37.094 -3.789 1 96.56 63 ASP B C 1
ATOM 6565 O O . ASP B 1 63 ? -23 38.312 -3.766 1 96.56 63 ASP B O 1
ATOM 6569 N N . ARG B 1 64 ? -23.641 36.281 -2.926 1 98.06 64 ARG B N 1
ATOM 6570 C CA . ARG B 1 64 ? -24.391 36.844 -1.812 1 98.06 64 ARG B CA 1
ATOM 6571 C C . ARG B 1 64 ? -23.781 36.438 -0.475 1 98.06 64 ARG B C 1
ATOM 6573 O O . ARG B 1 64 ? -23.359 35.281 -0.304 1 98.06 64 ARG B O 1
ATOM 6580 N N . ALA B 1 65 ? -23.688 37.312 0.483 1 98.31 65 ALA B N 1
ATOM 6581 C CA . ALA B 1 65 ? -23.141 37.031 1.808 1 98.31 65 ALA B CA 1
ATOM 6582 C C . ALA B 1 65 ? -24.109 36.188 2.629 1 98.31 65 ALA B C 1
ATOM 6584 O O . ALA B 1 65 ? -23.672 35.406 3.479 1 98.31 65 ALA B O 1
ATOM 6585 N N . HIS B 1 66 ? -25.359 36.438 2.443 1 98.62 66 HIS B N 1
ATOM 6586 C CA . HIS B 1 66 ? -26.438 35.75 3.15 1 98.62 66 HIS B CA 1
ATOM 6587 C C . HIS B 1 66 ? -27.75 35.812 2.371 1 98.62 66 HIS B C 1
ATOM 6589 O O . HIS B 1 66 ? -28.266 36.906 2.129 1 98.62 66 HIS B O 1
ATOM 6595 N N . ALA B 1 67 ? -28.234 34.625 1.896 1 98.81 67 ALA B N 1
ATOM 6596 C CA . ALA B 1 67 ? -29.438 34.656 1.056 1 98.81 67 ALA B CA 1
ATOM 6597 C C . ALA B 1 67 ? -30.078 33.281 0.963 1 98.81 67 ALA B C 1
ATOM 6599 O O . ALA B 1 67 ? -29.391 32.25 1.071 1 98.81 67 ALA B O 1
ATOM 6600 N N . ARG B 1 68 ? -31.312 33.219 0.731 1 98.75 68 ARG B N 1
ATOM 6601 C CA . ARG B 1 68 ? -32.031 31.984 0.352 1 98.75 68 ARG B CA 1
ATOM 6602 C C . ARG B 1 68 ? -31.891 31.734 -1.146 1 98.75 68 ARG B C 1
ATOM 6604 O O . ARG B 1 68 ? -31.969 32.656 -1.95 1 98.75 68 ARG B O 1
ATOM 6611 N N . ILE B 1 69 ? -31.672 30.516 -1.5 1 98.62 69 ILE B N 1
ATOM 6612 C CA . ILE B 1 69 ? -31.672 30.125 -2.908 1 98.62 69 ILE B CA 1
ATOM 6613 C C . ILE B 1 69 ? -33.094 29.828 -3.352 1 98.62 69 ILE B C 1
ATOM 6615 O O . ILE B 1 69 ? -33.719 28.875 -2.881 1 98.62 69 ILE B O 1
ATOM 6619 N N . LEU B 1 70 ? -33.656 30.562 -4.293 1 98.25 70 LEU B N 1
ATOM 6620 C CA . LEU B 1 70 ? -35.031 30.391 -4.746 1 98.25 70 LEU B CA 1
ATOM 6621 C C . LEU B 1 70 ? -35.094 29.406 -5.906 1 98.25 70 LEU B C 1
ATOM 6623 O O . LEU B 1 70 ? -36.031 28.609 -5.992 1 98.25 70 LEU B O 1
ATOM 6627 N N . ARG B 1 71 ? -34.188 29.531 -6.785 1 97.25 71 ARG B N 1
ATOM 6628 C CA . ARG B 1 71 ? -34.188 28.719 -7.996 1 97.25 71 ARG B CA 1
ATOM 6629 C C . ARG B 1 71 ? -32.812 28.656 -8.633 1 97.25 71 ARG B C 1
ATOM 6631 O O . ARG B 1 71 ? -32.094 29.656 -8.648 1 97.25 71 ARG B O 1
ATOM 6638 N N . ILE B 1 72 ? -32.438 27.453 -9.07 1 98 72 ILE B N 1
ATOM 6639 C CA . ILE B 1 72 ? -31.219 27.25 -9.859 1 98 72 ILE B CA 1
ATOM 6640 C C . ILE B 1 72 ? -31.594 26.688 -11.234 1 98 72 ILE B C 1
ATOM 6642 O O . ILE B 1 72 ? -32.25 25.641 -11.328 1 98 72 ILE B O 1
ATOM 6646 N N . ASP B 1 73 ? -31.312 27.344 -12.312 1 98.06 73 ASP B N 1
ATOM 6647 C CA . ASP B 1 73 ? -31.516 26.891 -13.68 1 98.06 73 ASP B CA 1
ATOM 6648 C C . ASP B 1 73 ? -30.172 26.594 -14.367 1 98.06 73 ASP B C 1
ATOM 6650 O O . ASP B 1 73 ? -29.391 27.5 -14.609 1 98.06 73 ASP B O 1
ATOM 6654 N N . THR B 1 74 ? -29.938 25.328 -14.656 1 98.25 74 THR B N 1
ATOM 6655 C CA . THR B 1 74 ? -28.656 24.906 -15.211 1 98.25 74 THR B CA 1
ATOM 6656 C C . THR B 1 74 ? -28.797 24.625 -16.703 1 98.25 74 THR B C 1
ATOM 6658 O O . THR B 1 74 ? -27.859 24.109 -17.328 1 98.25 74 THR B O 1
ATOM 6661 N N . SER B 1 75 ? -29.844 24.859 -17.344 1 97.75 75 SER B N 1
ATOM 6662 C CA . SER B 1 75 ? -30.109 24.5 -18.734 1 97.75 75 SER B CA 1
ATOM 6663 C C . SER B 1 75 ? -29.094 25.141 -19.672 1 97.75 75 SER B C 1
ATOM 6665 O O . SER B 1 75 ? -28.594 24.484 -20.594 1 97.75 75 SER B O 1
ATOM 6667 N N . ALA B 1 76 ? -28.781 26.344 -19.422 1 98 76 ALA B N 1
ATOM 6668 C CA . ALA B 1 76 ? -27.859 27.094 -20.266 1 98 76 ALA B CA 1
ATOM 6669 C C . ALA B 1 76 ? -26.438 26.516 -20.188 1 98 76 ALA B C 1
ATOM 6671 O O . ALA B 1 76 ? -25.625 26.75 -21.078 1 98 76 ALA B O 1
ATOM 6672 N N . CYS B 1 77 ? -26.094 25.828 -19.094 1 98.62 77 CYS B N 1
ATOM 6673 C CA . CYS B 1 77 ? -24.766 25.219 -18.953 1 98.62 77 CYS B CA 1
ATOM 6674 C C . CYS B 1 77 ? -24.484 24.234 -20.078 1 98.62 77 CYS B C 1
ATOM 6676 O O . CYS B 1 77 ? -23.375 24.188 -20.594 1 98.62 77 CYS B O 1
ATOM 6678 N N . TYR B 1 78 ? -25.5 23.531 -20.469 1 98 78 TYR B N 1
ATOM 6679 C CA . TYR B 1 78 ? -25.344 22.422 -21.406 1 98 78 TYR B CA 1
ATOM 6680 C C . TYR B 1 78 ? -25.234 22.938 -22.844 1 98 78 TYR B C 1
ATOM 6682 O O . TYR B 1 78 ? -24.906 22.188 -23.75 1 98 78 TYR B O 1
ATOM 6690 N N . ASP B 1 79 ? -25.484 24.219 -23.047 1 97.75 79 ASP B N 1
ATOM 6691 C CA . ASP B 1 79 ? -25.297 24.844 -24.359 1 97.75 79 ASP B CA 1
ATOM 6692 C C . ASP B 1 79 ? -23.812 25.062 -24.656 1 97.75 79 ASP B C 1
ATOM 6694 O O . ASP B 1 79 ? -23.438 25.312 -25.797 1 97.75 79 ASP B O 1
ATOM 6698 N N . ILE B 1 80 ? -22.969 24.953 -23.703 1 98.25 80 ILE B N 1
ATOM 6699 C CA . ILE B 1 80 ? -21.531 25.125 -23.859 1 98.25 80 ILE B CA 1
ATOM 6700 C C . ILE B 1 80 ? -20.891 23.797 -24.281 1 98.25 80 ILE B C 1
ATOM 6702 O O . ILE B 1 80 ? -21 22.797 -23.578 1 98.25 80 ILE B O 1
ATOM 6706 N N . PRO B 1 81 ? -20.234 23.797 -25.422 1 97.69 81 PRO B N 1
ATOM 6707 C CA . PRO B 1 81 ? -19.625 22.547 -25.891 1 97.69 81 PRO B CA 1
ATOM 6708 C C . PRO B 1 81 ? -18.641 21.969 -24.875 1 97.69 81 PRO B C 1
ATOM 6710 O O . PRO B 1 81 ? -17.859 22.719 -24.266 1 97.69 81 PRO B O 1
ATOM 6713 N N . GLY B 1 82 ? -18.672 20.625 -24.719 1 97.44 82 GLY B N 1
ATOM 6714 C CA . GLY B 1 82 ? -17.703 19.922 -23.875 1 97.44 82 GLY B CA 1
ATOM 6715 C C . GLY B 1 82 ? -18.219 19.656 -22.484 1 97.44 82 GLY B C 1
ATOM 6716 O O . GLY B 1 82 ? -17.609 18.906 -21.719 1 97.44 82 GLY B O 1
ATOM 6717 N N . VAL B 1 83 ? -19.359 20.234 -22.109 1 98.69 83 VAL B N 1
ATOM 6718 C CA . VAL B 1 83 ? -19.938 20.016 -20.797 1 98.69 83 VAL B CA 1
ATOM 6719 C C . VAL B 1 83 ? -20.469 18.578 -20.703 1 98.69 83 VAL B C 1
ATOM 6721 O O . VAL B 1 83 ? -21.219 18.125 -21.578 1 98.69 83 VAL B O 1
ATOM 6724 N N . ARG B 1 84 ? -20.031 17.906 -19.672 1 98.44 84 ARG B N 1
ATOM 6725 C CA . ARG B 1 84 ? -20.438 16.516 -19.453 1 98.44 84 ARG B CA 1
ATOM 6726 C C . ARG B 1 84 ? -21.578 16.438 -18.422 1 98.44 84 ARG B C 1
ATOM 6728 O O . ARG B 1 84 ? -22.484 15.617 -18.562 1 98.44 84 ARG B O 1
ATOM 6735 N N . LEU B 1 85 ? -21.438 17.219 -17.328 1 98.44 85 LEU B N 1
ATOM 6736 C CA . LEU B 1 85 ? -22.359 17.062 -16.219 1 98.44 85 LEU B CA 1
ATOM 6737 C C . LEU B 1 85 ? -22.406 18.312 -15.344 1 98.44 85 LEU B C 1
ATOM 6739 O O . LEU B 1 85 ? -21.359 18.922 -15.094 1 98.44 85 LEU B O 1
ATOM 6743 N N . VAL B 1 86 ? -23.578 18.766 -15.008 1 98.81 86 VAL B N 1
ATOM 6744 C CA . VAL B 1 86 ? -23.797 19.781 -13.984 1 98.81 86 VAL B CA 1
ATOM 6745 C C . VAL B 1 86 ? -24.453 19.141 -12.758 1 98.81 86 VAL B C 1
ATOM 6747 O O . VAL B 1 86 ? -25.422 18.406 -12.891 1 98.81 86 VAL B O 1
ATOM 6750 N N . ILE B 1 87 ? -23.844 19.453 -11.562 1 98.75 87 ILE B N 1
ATOM 6751 C CA . ILE B 1 87 ? -24.438 18.828 -10.383 1 98.75 87 ILE B CA 1
ATOM 6752 C C . ILE B 1 87 ? -24.812 19.906 -9.367 1 98.75 87 ILE B C 1
ATOM 6754 O O . ILE B 1 87 ? -24.172 20.953 -9.305 1 98.75 87 ILE B O 1
ATOM 6758 N N . THR B 1 88 ? -25.859 19.672 -8.656 1 98.56 88 THR B N 1
ATOM 6759 C CA . THR B 1 88 ? -26.25 20.359 -7.434 1 98.56 88 THR B CA 1
ATOM 6760 C C . THR B 1 88 ? -26.219 19.406 -6.242 1 98.56 88 THR B C 1
ATOM 6762 O O . THR B 1 88 ? -25.781 18.266 -6.363 1 98.56 88 THR B O 1
ATOM 6765 N N . HIS B 1 89 ? -26.625 19.922 -5.07 1 98.38 89 HIS B N 1
ATOM 6766 C CA . HIS B 1 89 ? -26.625 19.062 -3.889 1 98.38 89 HIS B CA 1
ATOM 6767 C C . HIS B 1 89 ? -27.5 17.844 -4.086 1 98.38 89 HIS B C 1
ATOM 6769 O O . HIS B 1 89 ? -27.266 16.797 -3.461 1 98.38 89 HIS B O 1
ATOM 6775 N N . GLU B 1 90 ? -28.422 17.844 -5.012 1 98 90 GLU B N 1
ATOM 6776 C CA . GLU B 1 90 ? -29.375 16.75 -5.246 1 98 90 GLU B CA 1
ATOM 6777 C C . GLU B 1 90 ? -28.672 15.555 -5.879 1 98 90 GLU B C 1
ATOM 6779 O O . GLU B 1 90 ? -29.172 14.43 -5.793 1 98 90 GLU B O 1
ATOM 6784 N N . ASP B 1 91 ? -27.594 15.789 -6.492 1 98.31 91 ASP B N 1
ATOM 6785 C CA . ASP B 1 91 ? -26.891 14.742 -7.242 1 98.31 91 ASP B CA 1
ATOM 6786 C C . ASP B 1 91 ? -25.906 13.992 -6.352 1 98.31 91 ASP B C 1
ATOM 6788 O O . ASP B 1 91 ? -25.328 12.992 -6.773 1 98.31 91 ASP B O 1
ATOM 6792 N N . ILE B 1 92 ? -25.672 14.406 -5.121 1 98.56 92 ILE B N 1
ATOM 6793 C CA . ILE B 1 92 ? -24.766 13.766 -4.184 1 98.56 92 ILE B CA 1
ATOM 6794 C C . ILE B 1 92 ? -25.391 12.492 -3.637 1 98.56 92 ILE B C 1
ATOM 6796 O O . ILE B 1 92 ? -26.453 12.539 -2.994 1 98.56 92 ILE B O 1
ATOM 6800 N N . PRO B 1 93 ? -24.766 11.359 -3.818 1 97.56 93 PRO B N 1
ATOM 6801 C CA . PRO B 1 93 ? -25.406 10.094 -3.469 1 97.56 93 PRO B CA 1
ATOM 6802 C C . PRO B 1 93 ? -25.516 9.883 -1.96 1 97.56 93 PRO B C 1
ATOM 6804 O O . PRO B 1 93 ? -26.5 9.328 -1.479 1 97.56 93 PRO B O 1
ATOM 6807 N N . GLY B 1 94 ? -24.531 10.305 -1.228 1 98.06 94 GLY B N 1
ATOM 6808 C CA . GLY B 1 94 ? -24.484 10.039 0.203 1 98.06 94 GLY B CA 1
ATOM 6809 C C . GLY B 1 94 ? -24.703 11.281 1.043 1 98.06 94 GLY B C 1
ATOM 6810 O O . GLY B 1 94 ? -25.641 12.055 0.782 1 98.06 94 GLY B O 1
ATOM 6811 N N . LEU B 1 95 ? -23.953 11.414 2.039 1 97.69 95 LEU B N 1
ATOM 6812 C CA . LEU B 1 95 ? -24.047 12.562 2.939 1 97.69 95 LEU B CA 1
ATOM 6813 C C . LEU B 1 95 ? -23.672 13.852 2.225 1 97.69 95 LEU B C 1
ATOM 6815 O O . LEU B 1 95 ? -22.656 13.906 1.529 1 97.69 95 LEU B O 1
ATOM 6819 N N . LYS B 1 96 ? -24.469 14.867 2.377 1 98.25 96 LYS B N 1
ATOM 6820 C CA . LYS B 1 96 ? -24.281 16.125 1.643 1 98.25 96 LYS B CA 1
ATOM 6821 C C . LYS B 1 96 ? -23.375 17.078 2.412 1 98.25 96 LYS B C 1
ATOM 6823 O O . LYS B 1 96 ? -22.844 18.031 1.84 1 98.25 96 LYS B O 1
ATOM 6828 N N . ASP B 1 97 ? -23.234 16.844 3.732 1 98.19 97 ASP B N 1
ATOM 6829 C CA . ASP B 1 97 ? -22.438 17.703 4.602 1 98.19 97 ASP B CA 1
ATOM 6830 C C . ASP B 1 97 ? -21.031 17.141 4.797 1 98.19 97 ASP B C 1
ATOM 6832 O O . ASP B 1 97 ? -20.875 15.969 5.137 1 98.19 97 ASP B O 1
ATOM 6836 N N . ILE B 1 98 ? -20.062 17.969 4.598 1 98.12 98 ILE B N 1
ATOM 6837 C CA . ILE B 1 98 ? -18.688 17.5 4.711 1 98.12 98 ILE B CA 1
ATOM 6838 C C . ILE B 1 98 ? -17.984 18.219 5.867 1 98.12 98 ILE B C 1
ATOM 6840 O O . ILE B 1 98 ? -16.766 18.406 5.844 1 98.12 98 ILE B O 1
ATOM 6844 N N . GLY B 1 99 ? -18.797 18.703 6.836 1 96.81 99 GLY B N 1
ATOM 6845 C CA . GLY B 1 99 ? -18.172 19.266 8.016 1 96.81 99 GLY B CA 1
ATOM 6846 C C . GLY B 1 99 ? -17.219 18.312 8.703 1 96.81 99 GLY B C 1
ATOM 6847 O O . GLY B 1 99 ? -17.531 17.141 8.898 1 96.81 99 GLY B O 1
ATOM 6848 N N . PRO B 1 100 ? -15.992 18.578 8.969 1 89.94 100 PRO B N 1
ATOM 6849 C CA . PRO B 1 100 ? -14.984 17.656 9.484 1 89.94 100 PRO B CA 1
ATOM 6850 C C . PRO B 1 100 ? -15.344 17.109 10.867 1 89.94 100 PRO B C 1
ATOM 6852 O O . PRO B 1 100 ? -15.352 15.891 11.07 1 89.94 100 PRO B O 1
ATOM 6855 N N . LEU B 1 101 ? -15.547 17.875 11.93 1 87.62 101 LEU B N 1
ATOM 6856 C CA . LEU B 1 101 ? -15.805 17.438 13.297 1 87.62 101 LEU B CA 1
ATOM 6857 C C . LEU B 1 101 ? -17.281 17.547 13.633 1 87.62 101 LEU B C 1
ATOM 6859 O O . LEU B 1 101 ? -17.844 16.672 14.305 1 87.62 101 LEU B O 1
ATOM 6863 N N . LEU B 1 102 ? -17.875 18.562 13.172 1 93.62 102 LEU B N 1
ATOM 6864 C CA . LEU B 1 102 ? -19.297 18.859 13.344 1 93.62 102 LEU B CA 1
ATOM 6865 C C . LEU B 1 102 ? -19.938 19.234 12.016 1 93.62 102 LEU B C 1
ATOM 6867 O O . LEU B 1 102 ? -19.281 19.797 11.141 1 93.62 102 LEU B O 1
ATOM 6871 N N . PRO B 1 103 ? -21.188 18.938 11.922 1 94.31 103 PRO B N 1
ATOM 6872 C CA . PRO B 1 103 ? -21.859 19.312 10.68 1 94.31 103 PRO B CA 1
ATOM 6873 C C . PRO B 1 103 ? -21.953 20.828 10.492 1 94.31 103 PRO B C 1
ATOM 6875 O O . PRO B 1 103 ? -21.812 21.578 11.461 1 94.31 103 PRO B O 1
ATOM 6878 N N . GLY B 1 104 ? -22.125 21.219 9.289 1 95.69 104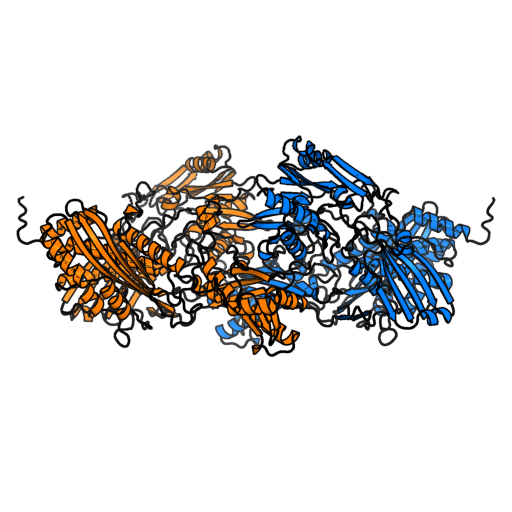 GLY B N 1
ATOM 6879 C CA . GLY B 1 104 ? -22.344 22.625 9.031 1 95.69 104 GLY B CA 1
ATOM 6880 C C . GLY B 1 104 ? -21.812 23.078 7.688 1 95.69 104 GLY B C 1
ATOM 6881 O O . GLY B 1 104 ? -22.094 24.188 7.242 1 95.69 104 GLY B O 1
ATOM 6882 N N . ASP B 1 105 ? -21.156 22.203 7.035 1 97.5 105 ASP B N 1
ATOM 6883 C CA . ASP B 1 105 ? -20.516 22.578 5.773 1 97.5 105 ASP B CA 1
ATOM 6884 C C . ASP B 1 105 ? -21.031 21.719 4.625 1 97.5 105 ASP B C 1
ATOM 6886 O O . ASP B 1 105 ? -20.359 20.766 4.207 1 97.5 105 ASP B O 1
ATOM 6890 N N . PRO B 1 106 ? -22.188 22.078 4.105 1 98.25 106 PRO B N 1
ATOM 6891 C CA . PRO B 1 106 ? -22.641 21.312 2.943 1 98.25 106 PRO B CA 1
ATOM 6892 C C . PRO B 1 106 ? -21.672 21.391 1.765 1 98.25 106 PRO B C 1
ATOM 6894 O O . PRO B 1 106 ? -21.078 22.438 1.517 1 98.25 106 PRO B O 1
ATOM 6897 N N . LEU B 1 107 ? -21.469 20.281 1.046 1 98.69 107 LEU B N 1
ATOM 6898 C CA . LEU B 1 107 ? -20.578 20.234 -0.109 1 98.69 107 LEU B CA 1
ATOM 6899 C C . LEU B 1 107 ? -21.016 21.25 -1.166 1 98.69 107 LEU B C 1
ATOM 6901 O O . LEU B 1 107 ? -20.172 21.922 -1.772 1 98.69 107 LEU B O 1
ATOM 6905 N N . LEU B 1 108 ? -22.219 21.312 -1.436 1 98.81 108 LEU B N 1
ATOM 6906 C CA . LEU B 1 108 ? -22.906 22.312 -2.232 1 98.81 108 LEU B CA 1
ATOM 6907 C C . LEU B 1 108 ? -24.078 22.906 -1.458 1 98.81 108 LEU B C 1
ATOM 6909 O O . LEU B 1 108 ? -24.766 22.203 -0.724 1 98.81 108 LEU B O 1
ATOM 6913 N N . ALA B 1 109 ? -24.234 24.25 -1.594 1 98.62 109 ALA B N 1
ATOM 6914 C CA . ALA B 1 109 ? -25.25 24.953 -0.813 1 98.62 109 ALA B CA 1
ATOM 6915 C C . ALA B 1 109 ? -26.625 24.297 -0.968 1 98.62 109 ALA B C 1
ATOM 6917 O O . ALA B 1 109 ? -27 23.875 -2.064 1 98.62 109 ALA B O 1
ATOM 6918 N N . ILE B 1 110 ? -27.266 24.203 0.252 1 97.31 110 ILE B N 1
ATOM 6919 C CA . ILE B 1 110 ? -28.625 23.656 0.328 1 97.31 110 ILE B CA 1
ATOM 6920 C C . ILE B 1 110 ? -29.594 24.734 0.77 1 97.31 110 ILE B C 1
ATOM 6922 O O . ILE B 1 110 ? -29.5 25.266 1.884 1 97.31 110 ILE B O 1
ATOM 6926 N N . ASP B 1 111 ? -30.484 25.234 0.04 1 96.44 111 ASP B N 1
ATOM 6927 C CA . ASP B 1 111 ? -31.594 26.156 0.312 1 96.44 111 ASP B CA 1
ATOM 6928 C C . ASP B 1 111 ? -31.094 27.578 0.507 1 96.44 111 ASP B C 1
ATOM 6930 O O . ASP B 1 111 ? -31.797 28.531 0.168 1 96.44 111 ASP B O 1
ATOM 6934 N N . LYS B 1 112 ? -29.875 27.734 1.227 1 98 112 LYS B N 1
ATOM 6935 C CA . LYS B 1 112 ? -29.328 29.062 1.491 1 98 112 LYS B CA 1
ATOM 6936 C C . LYS B 1 112 ? -27.828 29.094 1.224 1 98 112 LYS B C 1
ATOM 6938 O O . LYS B 1 112 ? -27.172 28.047 1.179 1 98 112 LYS B O 1
ATOM 6943 N N . VAL B 1 113 ? -27.375 30.297 0.979 1 98.62 113 VAL B N 1
ATOM 6944 C CA . VAL B 1 113 ? -25.953 30.578 1.003 1 98.62 113 VAL B CA 1
ATOM 6945 C C . VAL B 1 113 ? -25.625 31.453 2.211 1 98.62 113 VAL B C 1
ATOM 6947 O O . VAL B 1 113 ? -26.438 32.281 2.637 1 98.62 113 VAL B O 1
ATOM 6950 N N . GLU B 1 114 ? -24.406 31.266 2.725 1 98.44 114 GLU B N 1
ATOM 6951 C CA . GLU B 1 114 ? -24.047 31.875 4 1 98.44 114 GLU B CA 1
ATOM 6952 C C . GLU B 1 114 ? -22.812 32.75 3.852 1 98.44 114 GLU B C 1
ATOM 6954 O O . GLU B 1 114 ? -22.375 33.406 4.816 1 98.44 114 GLU B O 1
ATOM 6959 N N . PHE B 1 115 ? -22.203 32.906 2.748 1 98.56 115 PHE B N 1
ATOM 6960 C CA . PHE B 1 115 ? -21.078 33.812 2.49 1 98.56 115 PHE B CA 1
ATOM 6961 C C . PHE B 1 115 ? -20.844 33.969 0.994 1 98.56 115 PHE B C 1
ATOM 6963 O O . PHE B 1 115 ? -21.234 33.094 0.207 1 98.56 115 PHE B O 1
ATOM 6970 N N . VAL B 1 116 ? -20.25 35.062 0.569 1 98.44 116 VAL B N 1
ATOM 6971 C CA . VAL B 1 116 ? -19.797 35.219 -0.806 1 98.44 116 VAL B CA 1
ATOM 6972 C C . VAL B 1 116 ? -18.672 34.25 -1.109 1 98.44 116 VAL B C 1
ATOM 6974 O O . VAL B 1 116 ? -17.656 34.219 -0.404 1 98.44 116 VAL B O 1
ATOM 6977 N N . GLY B 1 117 ? -18.828 33.375 -2.094 1 98.19 117 GLY B N 1
ATOM 6978 C CA . GLY B 1 117 ? -17.797 32.406 -2.43 1 98.19 117 GLY B CA 1
ATOM 6979 C C . GLY B 1 117 ? -18.219 30.969 -2.121 1 98.19 117 GLY B C 1
ATOM 6980 O O . GLY B 1 117 ? -17.484 30.031 -2.426 1 98.19 117 GLY B O 1
ATOM 6981 N N . GLN B 1 118 ? -19.375 30.781 -1.527 1 98.62 118 GLN B N 1
ATOM 6982 C CA . GLN B 1 118 ? -19.844 29.438 -1.217 1 98.62 118 GLN B CA 1
ATOM 6983 C C . GLN B 1 118 ? -20.25 28.688 -2.486 1 98.62 118 GLN B C 1
ATOM 6985 O O . GLN B 1 118 ? -20.984 29.219 -3.322 1 98.62 118 GLN B O 1
ATOM 6990 N N . PRO B 1 119 ? -19.797 27.453 -2.684 1 98.69 119 PRO B N 1
ATOM 6991 C CA . PRO B 1 119 ? -20.172 26.688 -3.877 1 98.69 119 PRO B CA 1
ATOM 6992 C C . PRO B 1 119 ? -21.656 26.344 -3.912 1 98.69 119 PRO B C 1
ATOM 6994 O O . PRO B 1 119 ? -22.203 25.812 -2.939 1 98.69 119 PRO B O 1
ATOM 6997 N N . VAL B 1 120 ? -22.297 26.656 -5.031 1 98.88 120 VAL B N 1
ATOM 6998 C CA . VAL B 1 120 ? -23.734 26.438 -5.188 1 98.88 120 VAL B CA 1
ATOM 6999 C C . VAL B 1 120 ? -23.969 25.234 -6.109 1 98.88 120 VAL B C 1
ATOM 7001 O O . VAL B 1 120 ? -24.828 24.391 -5.84 1 98.88 120 VAL B O 1
ATOM 7004 N N . LEU B 1 121 ? -23.297 25.094 -7.168 1 98.75 121 LEU B N 1
ATOM 7005 C CA . LEU B 1 121 ? -23.297 24 -8.117 1 98.75 121 LEU B CA 1
ATOM 7006 C C . LEU B 1 121 ? -21.906 23.781 -8.711 1 98.75 121 LEU B C 1
ATOM 7008 O O . LEU B 1 121 ? -21 24.594 -8.492 1 98.75 121 LEU B O 1
ATOM 7012 N N . ALA B 1 122 ? -21.656 22.656 -9.336 1 98.88 122 ALA B N 1
ATOM 7013 C CA . ALA B 1 122 ? -20.391 22.359 -10 1 98.88 122 ALA B CA 1
ATOM 7014 C C . ALA B 1 122 ? -20.609 21.812 -11.406 1 98.88 122 ALA B C 1
ATOM 7016 O O . ALA B 1 122 ? -21.594 21.109 -11.656 1 98.88 122 ALA B O 1
ATOM 7017 N N . VAL B 1 123 ? -19.734 22.172 -12.328 1 98.88 123 VAL B N 1
ATOM 7018 C CA . VAL B 1 123 ? -19.797 21.734 -13.719 1 98.88 123 VAL B CA 1
ATOM 7019 C C . VAL B 1 123 ? -18.562 20.922 -14.062 1 98.88 123 VAL B C 1
ATOM 7021 O O . VAL B 1 123 ? -17.438 21.281 -13.672 1 98.88 123 VAL B O 1
ATOM 7024 N N . ALA B 1 124 ? -18.719 19.797 -14.656 1 98.88 124 ALA B N 1
ATOM 7025 C CA . ALA B 1 124 ? -17.641 18.984 -15.203 1 98.88 124 ALA B CA 1
ATOM 7026 C C . ALA B 1 124 ? -17.625 19.047 -16.719 1 98.88 124 ALA B C 1
ATOM 7028 O O . ALA B 1 124 ? -18.656 18.828 -17.375 1 98.88 124 ALA B O 1
ATOM 7029 N N . ALA B 1 125 ? -16.5 19.344 -17.281 1 98.81 125 ALA B N 1
ATOM 7030 C CA . ALA B 1 125 ? -16.344 19.453 -18.719 1 98.81 125 ALA B CA 1
ATOM 7031 C C . ALA B 1 125 ? -14.992 18.906 -19.172 1 98.81 125 ALA B C 1
ATOM 7033 O O . ALA B 1 125 ? -14.141 18.578 -18.359 1 98.81 125 ALA B O 1
ATOM 7034 N N . ARG B 1 126 ? -14.773 18.875 -20.453 1 97.12 126 ARG B N 1
ATOM 7035 C CA . ARG B 1 126 ? -13.586 18.297 -21.062 1 97.12 126 ARG B CA 1
ATOM 7036 C C . ARG B 1 126 ? -12.352 19.156 -20.797 1 97.12 126 ARG B C 1
ATOM 7038 O O . ARG B 1 126 ? -11.219 18.672 -20.891 1 97.12 126 ARG B O 1
ATOM 7045 N N . ASP B 1 127 ? -12.586 20.422 -20.531 1 96.38 127 ASP B N 1
ATOM 7046 C CA . ASP B 1 127 ? -11.508 21.344 -20.188 1 96.38 127 ASP B CA 1
ATOM 7047 C C . ASP B 1 127 ? -11.984 22.391 -19.188 1 96.38 127 ASP B C 1
ATOM 7049 O O . ASP B 1 127 ? -13.188 22.609 -19.031 1 96.38 127 ASP B O 1
ATOM 7053 N N . LEU B 1 128 ? -11.031 23 -18.547 1 96.62 128 LEU B N 1
ATOM 7054 C CA . LEU B 1 128 ? -11.328 23.938 -17.469 1 96.62 128 LEU B CA 1
ATOM 7055 C C . LEU B 1 128 ? -12.086 25.156 -17.984 1 96.62 128 LEU B C 1
ATOM 7057 O O . LEU B 1 128 ? -12.984 25.656 -17.312 1 96.62 128 LEU B O 1
ATOM 7061 N N . ASP B 1 129 ? -11.75 25.625 -19.172 1 97.75 129 ASP B N 1
ATOM 7062 C CA . ASP B 1 129 ? -12.391 26.812 -19.734 1 97.75 129 ASP B CA 1
ATOM 7063 C C . ASP B 1 129 ? -13.875 26.562 -20 1 97.75 129 ASP B C 1
ATOM 7065 O O . ASP B 1 129 ? -14.719 27.391 -19.656 1 97.75 129 ASP B O 1
ATOM 7069 N N . SER B 1 130 ? -14.164 25.406 -20.531 1 98.38 130 SER B N 1
ATOM 7070 C CA . SER B 1 130 ? -15.555 25.062 -20.781 1 98.38 130 SER B CA 1
ATOM 7071 C C . SER B 1 130 ? -16.328 24.922 -19.484 1 98.38 130 SER B C 1
ATOM 7073 O O . SER B 1 130 ? -17.484 25.359 -19.391 1 98.38 130 SER B O 1
ATOM 7075 N N . ALA B 1 131 ? -15.734 24.297 -18.5 1 98.69 131 ALA B N 1
ATOM 7076 C CA . ALA B 1 131 ? -16.391 24.141 -17.203 1 98.69 131 ALA B CA 1
ATOM 7077 C C . ALA B 1 131 ? -16.703 25.5 -16.578 1 98.69 131 ALA B C 1
ATOM 7079 O O . ALA B 1 131 ? -17.797 25.703 -16.047 1 98.69 131 ALA B O 1
ATOM 7080 N N . ARG B 1 132 ? -15.734 26.375 -16.609 1 98.31 132 ARG B N 1
ATOM 7081 C CA . ARG B 1 132 ? -15.898 27.719 -16.047 1 98.31 132 ARG B CA 1
ATOM 7082 C C . ARG B 1 132 ? -17 28.484 -16.75 1 98.31 132 ARG B C 1
ATOM 7084 O O . ARG B 1 132 ? -17.891 29.047 -16.109 1 98.31 132 ARG B O 1
ATOM 7091 N N . ARG B 1 133 ? -16.969 28.5 -18.078 1 98.44 133 ARG B N 1
ATOM 7092 C CA . ARG B 1 133 ? -17.969 29.219 -18.859 1 98.44 133 ARG B CA 1
ATOM 7093 C C . ARG B 1 133 ? -19.375 28.672 -18.594 1 98.44 133 ARG B C 1
ATOM 7095 O O . ARG B 1 133 ? -20.328 29.438 -18.453 1 98.44 133 ARG B O 1
ATOM 7102 N N . ALA B 1 134 ? -19.422 27.406 -18.516 1 98.81 134 ALA B N 1
ATOM 7103 C CA . ALA B 1 134 ? -20.703 26.766 -18.25 1 98.81 134 ALA B CA 1
ATOM 7104 C C . ALA B 1 134 ? -21.219 27.109 -16.859 1 98.81 134 ALA B C 1
ATOM 7106 O O . ALA B 1 134 ? -22.406 27.375 -16.672 1 98.81 134 ALA B O 1
ATOM 7107 N N . ALA B 1 135 ? -20.406 27.062 -15.898 1 98.62 135 ALA B N 1
ATOM 7108 C CA . ALA B 1 135 ? -20.781 27.422 -14.531 1 98.62 135 ALA B CA 1
ATOM 7109 C C . ALA B 1 135 ? -21.359 28.828 -14.477 1 98.62 135 ALA B C 1
ATOM 7111 O O . ALA B 1 135 ? -22.359 29.078 -13.789 1 98.62 135 ALA B O 1
ATOM 7112 N N . MET B 1 136 ? -20.75 29.75 -15.242 1 97.94 136 MET B N 1
ATOM 7113 C CA . MET B 1 136 ? -21.172 31.156 -15.234 1 97.94 136 MET B CA 1
ATOM 7114 C C . MET B 1 136 ? -22.5 31.328 -15.969 1 97.94 136 MET B C 1
ATOM 7116 O O . MET B 1 136 ? -23.203 32.312 -15.758 1 97.94 136 MET B O 1
ATOM 7120 N N . ALA B 1 137 ? -22.797 30.359 -16.766 1 98.38 137 ALA B N 1
ATOM 7121 C CA . ALA B 1 137 ? -24.031 30.422 -17.547 1 98.38 137 ALA B CA 1
ATOM 7122 C C . ALA B 1 137 ? -25.25 30.016 -16.703 1 98.38 137 ALA B C 1
ATOM 7124 O O . ALA B 1 137 ? -26.391 30.281 -17.078 1 98.38 137 ALA B O 1
ATOM 7125 N N . ALA B 1 138 ? -25.016 29.391 -15.555 1 98.5 138 ALA B N 1
ATOM 7126 C CA . ALA B 1 138 ? -26.109 29.016 -14.68 1 98.5 138 ALA B CA 1
ATOM 7127 C C . ALA B 1 138 ? -26.828 30.25 -14.117 1 98.5 138 ALA B C 1
ATOM 7129 O O . ALA B 1 138 ? -26.172 31.234 -13.781 1 98.5 138 ALA B O 1
ATOM 7130 N N . VAL B 1 139 ? -28.109 30.156 -14.016 1 98.12 139 VAL B N 1
ATOM 7131 C CA . VAL B 1 139 ? -28.891 31.25 -13.438 1 98.12 139 VAL B CA 1
ATOM 7132 C C . VAL B 1 139 ? -29.375 30.859 -12.039 1 98.12 139 VAL B C 1
ATOM 7134 O O . VAL B 1 139 ? -30.094 29.859 -11.875 1 98.12 139 VAL B O 1
ATOM 7137 N N . ILE B 1 140 ? -28.938 31.672 -11.039 1 98.44 140 ILE B N 1
ATOM 7138 C CA . ILE B 1 140 ? -29.328 31.422 -9.656 1 98.44 140 ILE B CA 1
ATOM 7139 C C . ILE B 1 140 ? -30.125 32.625 -9.125 1 98.44 140 ILE B C 1
ATOM 7141 O O . ILE B 1 140 ? -29.672 33.75 -9.188 1 98.44 140 ILE B O 1
ATOM 7145 N N . GLU B 1 141 ? -31.297 32.375 -8.625 1 98.38 141 GLU B N 1
ATOM 7146 C CA . GLU B 1 141 ? -32.156 33.375 -8.031 1 98.38 141 GLU B CA 1
ATOM 7147 C C . GLU B 1 141 ? -32.094 33.344 -6.508 1 98.38 141 GLU B C 1
ATOM 7149 O O . GLU B 1 141 ? -32.219 32.281 -5.902 1 98.38 141 GLU B O 1
ATOM 7154 N N . TYR B 1 142 ? -31.812 34.625 -5.926 1 98.44 142 TYR B N 1
ATOM 7155 C CA . TYR B 1 142 ? -31.641 34.719 -4.48 1 98.44 142 TYR B CA 1
ATOM 7156 C C . TYR B 1 142 ? -32.688 35.625 -3.848 1 98.44 142 TYR B C 1
ATOM 7158 O O . TYR B 1 142 ? -33.219 36.5 -4.512 1 98.44 142 TYR B O 1
ATOM 7166 N N . GLU B 1 143 ? -33.031 35.406 -2.625 1 98.62 143 GLU B N 1
ATOM 7167 C CA . GLU B 1 143 ? -33.625 36.344 -1.695 1 98.62 143 GLU B CA 1
ATOM 7168 C C . GLU B 1 143 ? -32.656 36.75 -0.604 1 98.62 143 GLU B C 1
ATOM 7170 O O . GLU B 1 143 ? -32.312 35.938 0.268 1 98.62 143 GLU B O 1
ATOM 7175 N N . ASP B 1 144 ? -32.219 38 -0.648 1 98.25 144 ASP B N 1
ATOM 7176 C CA . ASP B 1 144 ? -31.172 38.438 0.257 1 98.25 144 ASP B CA 1
ATOM 7177 C C . ASP B 1 144 ? -31.656 38.469 1.703 1 98.25 144 ASP B C 1
ATOM 7179 O O . ASP B 1 144 ? -32.812 38.812 1.969 1 98.25 144 ASP B O 1
ATOM 7183 N N . LEU B 1 145 ? -30.828 38.062 2.607 1 98.38 145 LEU B N 1
ATOM 7184 C CA . LEU B 1 145 ? -31.016 38.125 4.055 1 98.38 145 LEU B CA 1
ATOM 7185 C C . LEU B 1 145 ? -29.969 39.031 4.695 1 98.38 145 LEU B C 1
ATOM 7187 O O . LEU B 1 145 ? -28.891 39.25 4.129 1 98.38 145 LEU B O 1
ATOM 7191 N N . PRO B 1 146 ? -30.297 39.688 5.875 1 96.75 146 PRO B N 1
ATOM 7192 C CA . PRO B 1 146 ? -29.297 40.562 6.52 1 96.75 146 PRO B CA 1
ATOM 7193 C C . PRO B 1 146 ? -28.078 39.781 6.992 1 96.75 146 PRO B C 1
ATOM 7195 O O . PRO B 1 146 ? -28.203 38.812 7.754 1 96.75 146 PRO B O 1
ATOM 7198 N N . PRO B 1 147 ? -26.875 40.188 6.621 1 97.75 147 PRO B N 1
ATOM 7199 C CA . PRO B 1 147 ? -25.672 39.5 7.059 1 97.75 147 PRO B CA 1
ATOM 7200 C C . PRO B 1 147 ? -25.062 40.094 8.328 1 97.75 147 PRO B C 1
ATOM 7202 O O . PRO B 1 147 ? -25.312 41.25 8.633 1 97.75 147 PRO B O 1
ATOM 7205 N N . VAL B 1 148 ? -24.422 39.312 9.148 1 98.31 148 VAL B N 1
ATOM 7206 C CA . VAL B 1 148 ? -23.5 39.75 10.203 1 98.31 148 VAL B CA 1
ATOM 7207 C C . VAL B 1 148 ? -22.062 39.594 9.734 1 98.31 148 VAL B C 1
ATOM 7209 O O . VAL B 1 148 ? -21.594 38.5 9.469 1 98.31 148 VAL B O 1
ATOM 7212 N N . LEU B 1 149 ? -21.359 40.719 9.578 1 97.69 149 LEU B N 1
ATOM 7213 C CA . LEU B 1 149 ? -20.031 40.656 8.969 1 97.69 149 LEU B CA 1
ATOM 7214 C C . LEU B 1 149 ? -18.953 41.125 9.945 1 97.69 149 LEU B C 1
ATOM 7216 O O . LEU B 1 149 ? -17.766 41 9.664 1 97.69 149 LEU B O 1
ATOM 7220 N N . ASP B 1 150 ? -19.375 41.562 11.133 1 96.31 150 ASP B N 1
ATOM 7221 C CA . ASP B 1 150 ? -18.453 42.125 12.125 1 96.31 150 ASP B CA 1
ATOM 7222 C C . ASP B 1 150 ? -18.406 41.25 13.383 1 96.31 150 ASP B C 1
ATOM 7224 O O . ASP B 1 150 ? -19.453 40.875 13.922 1 96.31 150 ASP B O 1
ATOM 7228 N N . VAL B 1 151 ? -17.219 40.906 13.812 1 98.06 151 VAL B N 1
ATOM 7229 C CA . VAL B 1 151 ? -17.031 40 14.938 1 98.06 151 VAL B CA 1
ATOM 7230 C C . VAL B 1 151 ? -17.547 40.656 16.219 1 98.06 151 VAL B C 1
ATOM 7232 O O . VAL B 1 151 ? -18.094 39.969 17.094 1 98.06 151 VAL B O 1
ATOM 7235 N N . VAL B 1 152 ? -17.359 41.969 16.406 1 98.5 152 VAL B N 1
ATOM 7236 C CA . VAL B 1 152 ? -17.844 42.688 17.594 1 98.5 152 VAL B CA 1
ATOM 7237 C C . VAL B 1 152 ? -19.359 42.625 17.656 1 98.5 152 VAL B C 1
ATOM 7239 O O . VAL B 1 152 ? -19.938 42.406 18.719 1 98.5 152 VAL B O 1
ATOM 7242 N N . GLN B 1 153 ? -19.938 42.844 16.438 1 98.19 153 GLN B N 1
ATOM 7243 C CA . GLN B 1 153 ? -21.391 42.719 16.359 1 98.19 153 GLN B CA 1
ATOM 7244 C C . GLN B 1 153 ? -21.828 41.312 16.75 1 98.19 153 GLN B C 1
ATOM 7246 O O . GLN B 1 153 ? -22.781 41.156 17.516 1 98.19 153 GLN B O 1
ATOM 7251 N N . ALA B 1 154 ? -21.188 40.312 16.203 1 98.69 154 ALA B N 1
ATOM 7252 C CA . ALA B 1 154 ? -21.516 38.938 16.516 1 98.69 154 ALA B CA 1
ATOM 7253 C C . ALA B 1 154 ? -21.375 38.688 18.016 1 98.69 154 ALA B C 1
ATOM 7255 O O . ALA B 1 154 ? -22.188 38 18.609 1 98.69 154 ALA B O 1
ATOM 7256 N N . LEU B 1 155 ? -20.266 39.188 18.656 1 98.69 155 LEU B N 1
ATOM 7257 C CA . LEU B 1 155 ? -20.016 39 20.078 1 98.69 155 LEU B CA 1
ATOM 7258 C C . LEU B 1 155 ? -21.125 39.625 20.906 1 98.69 155 LEU B C 1
ATOM 7260 O O . LEU B 1 155 ? -21.641 39 21.828 1 98.69 155 LEU B O 1
ATOM 7264 N N . ARG B 1 156 ? -21.484 40.875 20.594 1 98.56 156 ARG B N 1
ATOM 7265 C CA . ARG B 1 156 ? -22.5 41.594 21.344 1 98.56 156 ARG B CA 1
ATOM 7266 C C . ARG B 1 156 ? -23.875 40.938 21.203 1 98.56 156 ARG B C 1
ATOM 7268 O O . ARG B 1 156 ? -24.672 40.938 22.141 1 98.56 156 ARG B O 1
ATOM 7275 N N . GLN B 1 157 ? -24.109 40.281 20.062 1 98.06 157 GLN B N 1
ATOM 7276 C CA . GLN B 1 157 ? -25.375 39.625 19.812 1 98.06 157 GLN B CA 1
ATOM 7277 C C . GLN B 1 157 ? -25.344 38.188 20.281 1 98.06 157 GLN B C 1
ATOM 7279 O O . GLN B 1 157 ? -26.344 37.469 20.188 1 98.06 157 GLN B O 1
ATOM 7284 N N . GLN B 1 158 ? -24.219 37.688 20.75 1 98.31 158 GLN B N 1
ATOM 7285 C CA . GLN B 1 158 ? -24.016 36.312 21.156 1 98.31 158 GLN B CA 1
ATOM 7286 C C . GLN B 1 158 ? -24.359 35.344 20 1 98.31 158 GLN B C 1
ATOM 7288 O O . GLN B 1 158 ? -25.094 34.375 20.203 1 98.31 158 GLN B O 1
ATOM 7293 N N . HIS B 1 159 ? -24.109 35.781 18.781 1 98.31 159 HIS B N 1
ATOM 7294 C CA . HIS B 1 159 ? -24.234 34.969 17.578 1 98.31 159 HIS B CA 1
ATOM 7295 C C . HIS B 1 159 ? -23.031 34.062 17.391 1 98.31 159 HIS B C 1
ATOM 7297 O O . HIS B 1 159 ? -22.016 34.469 16.844 1 98.31 159 HIS B O 1
ATOM 7303 N N . PHE B 1 160 ? -23.156 32.781 17.891 1 98.56 160 PHE B N 1
ATOM 7304 C CA . PHE B 1 160 ? -22.016 31.891 18 1 98.56 160 PHE B CA 1
ATOM 7305 C C . PHE B 1 160 ? -22.25 30.625 17.172 1 98.56 160 PHE B C 1
ATOM 7307 O O . PHE B 1 160 ? -23.391 30.188 17 1 98.56 160 PHE B O 1
ATOM 7314 N N . VAL B 1 161 ? -21.188 30.078 16.578 1 98 161 VAL B N 1
ATOM 7315 C CA . VAL B 1 161 ? -21.312 28.797 15.898 1 98 161 VAL B CA 1
ATOM 7316 C C . VAL B 1 161 ? -21.328 27.672 16.938 1 98 161 VAL B C 1
ATOM 7318 O O . VAL B 1 161 ? -21.828 26.578 16.672 1 98 161 VAL B O 1
ATOM 7321 N N . LEU B 1 162 ? -20.672 27.844 18.078 1 97.69 162 LEU B N 1
ATOM 7322 C CA . LEU B 1 162 ? -20.594 26.906 19.203 1 97.69 162 LEU B CA 1
ATOM 7323 C C . LEU B 1 162 ? -20.594 27.672 20.516 1 97.69 162 LEU B C 1
ATOM 7325 O O . LEU B 1 162 ? -20.312 28.875 20.547 1 97.69 162 LEU B O 1
ATOM 7329 N N . ASP B 1 163 ? -20.75 26.922 21.578 1 96.94 163 ASP B N 1
ATOM 7330 C CA . ASP B 1 163 ? -20.797 27.547 22.906 1 96.94 163 ASP B CA 1
ATOM 7331 C C . ASP B 1 163 ? -19.422 28.078 23.312 1 96.94 163 ASP B C 1
ATOM 7333 O O . ASP B 1 163 ? -18.391 27.516 22.938 1 96.94 163 ASP B O 1
ATOM 7337 N N . SER B 1 164 ? -19.484 29.188 24.094 1 97.81 164 SER B N 1
ATOM 7338 C CA . SER B 1 164 ? -18.266 29.719 24.703 1 97.81 164 SER B CA 1
ATOM 7339 C C . SER B 1 164 ? -17.688 28.734 25.719 1 97.81 164 SER B C 1
ATOM 7341 O O . SER B 1 164 ? -18.359 27.766 26.109 1 97.81 164 SER B O 1
ATOM 7343 N N . HIS B 1 165 ? -16.469 28.906 26.062 1 97.94 165 HIS B N 1
ATOM 7344 C CA . HIS B 1 165 ? -15.742 28.141 27.062 1 97.94 165 HIS B CA 1
ATOM 7345 C C . HIS B 1 165 ? -14.93 29.047 27.984 1 97.94 165 HIS B C 1
ATOM 7347 O O . HIS B 1 165 ? -14.695 30.203 27.656 1 97.94 165 HIS B O 1
ATOM 7353 N N . THR B 1 166 ? -14.633 28.562 29.203 1 98.5 166 THR B N 1
ATOM 7354 C CA . THR B 1 166 ? -13.938 29.391 30.172 1 98.5 166 THR B CA 1
ATOM 7355 C C . THR B 1 166 ? -12.875 28.594 30.922 1 98.5 166 THR B C 1
ATOM 7357 O O . THR B 1 166 ? -13.133 27.484 31.359 1 98.5 166 THR B O 1
ATOM 7360 N N . HIS B 1 167 ? -11.648 29.094 30.906 1 98.44 167 HIS B N 1
ATOM 7361 C CA . HIS B 1 167 ? -10.625 28.672 31.859 1 98.44 167 HIS B CA 1
ATOM 7362 C C . HIS B 1 167 ? -10.578 29.594 33.062 1 98.44 167 HIS B C 1
ATOM 7364 O O . HIS B 1 167 ? -10.719 30.812 32.938 1 98.44 167 HIS B O 1
ATOM 7370 N N . GLN B 1 168 ? -10.414 28.938 34.188 1 97.81 168 GLN B N 1
ATOM 7371 C CA . GLN B 1 168 ? -10.367 29.766 35.406 1 97.81 168 GLN B CA 1
ATOM 7372 C C . GLN B 1 168 ? -9.406 29.172 36.438 1 97.81 168 GLN B C 1
ATOM 7374 O O . GLN B 1 168 ? -9.469 27.984 36.75 1 97.81 168 GLN B O 1
ATOM 7379 N N . ARG B 1 169 ? -8.539 29.891 36.844 1 97.56 169 ARG B N 1
ATOM 7380 C CA . ARG B 1 169 ? -7.707 29.625 38.031 1 97.56 169 ARG B CA 1
ATOM 7381 C C . ARG B 1 169 ? -7.801 30.766 39.031 1 97.56 169 ARG B C 1
ATOM 7383 O O . ARG B 1 169 ? -7.457 31.906 38.719 1 97.56 169 ARG B O 1
ATOM 7390 N N . GLY B 1 170 ? -8.281 30.484 40.25 1 97.44 170 GLY B N 1
ATOM 7391 C CA . GLY B 1 170 ? -8.438 31.5 41.281 1 97.44 170 GLY B CA 1
ATOM 7392 C C . GLY B 1 170 ? -9.617 32.438 41.031 1 97.44 170 GLY B C 1
ATOM 7393 O O . GLY B 1 170 ? -10.539 32.062 40.281 1 97.44 170 GLY B O 1
ATOM 7394 N N . ASP B 1 171 ? -9.602 33.594 41.75 1 98.19 171 ASP B N 1
ATOM 7395 C CA . ASP B 1 171 ? -10.672 34.594 41.688 1 98.19 171 ASP B CA 1
ATOM 7396 C C . ASP B 1 171 ? -10.18 35.906 41.062 1 98.19 171 ASP B C 1
ATOM 7398 O O . ASP B 1 171 ? -9.758 36.812 41.781 1 98.19 171 ASP B O 1
ATOM 7402 N N . SER B 1 172 ? -10.289 35.938 39.781 1 98.19 172 SER B N 1
ATOM 7403 C CA . SER B 1 172 ? -9.766 37.094 39.062 1 98.19 172 SER B CA 1
ATOM 7404 C C . SER B 1 172 ? -10.477 38.375 39.5 1 98.19 172 SER B C 1
ATOM 7406 O O . SER B 1 172 ? -9.867 39.438 39.562 1 98.19 172 SER B O 1
ATOM 7408 N N . ALA B 1 173 ? -11.758 38.312 39.75 1 97.94 173 ALA B N 1
ATOM 7409 C CA . ALA B 1 173 ? -12.516 39.5 40.156 1 97.94 173 ALA B CA 1
ATOM 7410 C C . ALA B 1 173 ? -11.938 40.094 41.438 1 97.94 173 ALA B C 1
ATOM 7412 O O . ALA B 1 173 ? -11.766 41.312 41.562 1 97.94 173 ALA B O 1
ATOM 7413 N N . ALA B 1 174 ? -11.695 39.25 42.406 1 98.25 174 ALA B N 1
ATOM 7414 C CA . ALA B 1 174 ? -11.117 39.719 43.656 1 98.25 174 ALA B CA 1
ATOM 7415 C C . ALA B 1 174 ? -9.703 40.25 43.469 1 98.25 174 ALA B C 1
ATOM 7417 O O . ALA B 1 174 ? -9.328 41.25 44.094 1 98.25 174 ALA B O 1
ATOM 7418 N N . ALA B 1 175 ? -8.961 39.562 42.656 1 98.31 175 ALA B N 1
ATOM 7419 C CA . ALA B 1 175 ? -7.59 40 42.375 1 98.31 175 ALA B CA 1
ATOM 7420 C C . ALA B 1 175 ? -7.566 41.375 41.688 1 98.31 175 ALA B C 1
ATOM 7422 O O . ALA B 1 175 ? -6.707 42.188 42 1 98.31 175 ALA B O 1
ATOM 7423 N N . LEU B 1 176 ? -8.461 41.594 40.75 1 98.25 176 LEU B N 1
ATOM 7424 C CA . LEU B 1 176 ? -8.562 42.875 40.031 1 98.25 176 LEU B CA 1
ATOM 7425 C C . LEU B 1 176 ? -8.969 44 41 1 98.25 176 LEU B C 1
ATOM 7427 O O . LEU B 1 176 ? -8.438 45.094 40.906 1 98.25 176 LEU B O 1
ATOM 7431 N N . ALA B 1 177 ? -9.828 43.719 41.906 1 97.75 177 ALA B N 1
ATOM 7432 C CA . ALA B 1 177 ? -10.344 44.719 42.844 1 97.75 177 ALA B CA 1
ATOM 7433 C C . ALA B 1 177 ? -9.266 45.156 43.812 1 97.75 177 ALA B C 1
ATOM 7435 O O . ALA B 1 177 ? -9.234 46.312 44.25 1 97.75 177 ALA B O 1
ATOM 7436 N N . SER B 1 178 ? -8.414 44.281 44.125 1 97.5 178 SER B N 1
ATOM 7437 C CA . SER B 1 178 ? -7.441 44.562 45.156 1 97.5 178 SER B CA 1
ATOM 7438 C C . SER B 1 178 ? -6.098 44.969 44.562 1 97.5 178 SER B C 1
ATOM 7440 O O . SER B 1 178 ? -5.18 45.344 45.312 1 97.5 178 SER B O 1
ATOM 7442 N N . ALA B 1 179 ? -5.93 44.969 43.281 1 98.12 179 ALA B N 1
ATOM 7443 C CA . ALA B 1 179 ? -4.637 45.219 42.656 1 98.12 179 ALA B CA 1
ATOM 7444 C C . ALA B 1 179 ? -4.219 46.688 42.844 1 98.12 179 ALA B C 1
ATOM 7446 O O . ALA B 1 179 ? -5.055 47.594 42.75 1 98.12 179 ALA B O 1
ATOM 7447 N N . PRO B 1 180 ? -2.959 46.969 43.031 1 98.25 180 PRO B N 1
ATOM 7448 C CA . PRO B 1 180 ? -2.471 48.344 43.125 1 98.25 180 PRO B CA 1
ATOM 7449 C C . PRO B 1 180 ? -2.756 49.156 41.875 1 98.25 180 PRO B C 1
ATOM 7451 O O . PRO B 1 180 ? -3.039 50.375 41.969 1 98.25 180 PRO B O 1
ATOM 7454 N N . HIS B 1 181 ? -2.557 48.594 40.781 1 98.38 181 HIS B N 1
ATOM 7455 C CA . HIS B 1 181 ? -2.873 49.188 39.5 1 98.38 181 HIS B CA 1
ATOM 7456 C C . HIS B 1 181 ? -3.83 48.312 38.688 1 98.38 181 HIS B C 1
ATOM 7458 O O . HIS B 1 181 ? -3.838 47.094 38.844 1 98.38 181 HIS B O 1
ATOM 7464 N N . ARG B 1 182 ? -4.641 48.906 37.875 1 98.12 182 ARG B N 1
ATOM 7465 C CA . ARG B 1 182 ? -5.582 48.188 37 1 98.12 182 ARG B CA 1
ATOM 7466 C C . ARG B 1 182 ? -5.711 48.875 35.656 1 98.12 182 ARG B C 1
ATOM 7468 O O . ARG B 1 182 ? -5.746 50.094 35.562 1 98.12 182 ARG B O 1
ATOM 7475 N N . LEU B 1 183 ? -5.664 48.156 34.594 1 97.62 183 LEU B N 1
ATOM 7476 C CA . LEU B 1 183 ? -5.797 48.656 33.219 1 97.62 183 LEU B CA 1
ATOM 7477 C C . LEU B 1 183 ? -6.812 47.844 32.438 1 97.62 183 LEU B C 1
ATOM 7479 O O . LEU B 1 183 ? -6.977 46.625 32.688 1 97.62 183 LEU B O 1
ATOM 7483 N N . GLN B 1 184 ? -7.531 48.469 31.578 1 97.75 184 GLN B N 1
ATOM 7484 C CA . GLN B 1 184 ? -8.438 47.844 30.625 1 97.75 184 GLN B CA 1
ATOM 7485 C C . GLN B 1 184 ? -8.086 48.219 29.203 1 97.75 184 GLN B C 1
ATOM 7487 O O . GLN B 1 184 ? -7.523 49.312 28.969 1 97.75 184 GLN B O 1
ATOM 7492 N N . GLY B 1 185 ? -8.359 47.344 28.281 1 97.31 185 GLY B N 1
ATOM 7493 C CA . GLY B 1 185 ? -8.117 47.656 26.891 1 97.31 185 GLY B CA 1
ATOM 7494 C C . GLY B 1 185 ? -8.742 46.656 25.938 1 97.31 185 GLY B C 1
ATOM 7495 O O . GLY B 1 185 ? -9.406 45.719 26.359 1 97.31 185 GLY B O 1
ATOM 7496 N N . SER B 1 186 ? -8.688 46.969 24.688 1 98 186 SER B N 1
ATOM 7497 C CA . SER B 1 186 ? -9.156 46.094 23.609 1 98 186 SER B CA 1
ATOM 7498 C C . SER B 1 186 ? -8.164 46.062 22.438 1 98 186 SER B C 1
ATOM 7500 O O . SER B 1 186 ? -7.293 46.938 22.344 1 98 186 SER B O 1
ATOM 7502 N N . LEU B 1 187 ? -8.234 45.062 21.641 1 98.12 187 LEU B N 1
ATOM 7503 C CA . LEU B 1 187 ? -7.316 44.844 20.531 1 98.12 187 LEU B CA 1
ATOM 7504 C C . LEU B 1 187 ? -7.977 44.062 19.406 1 98.12 187 LEU B C 1
ATOM 7506 O O . LEU B 1 187 ? -8.656 43.062 19.672 1 98.12 187 LEU B O 1
ATOM 7510 N N . HIS B 1 188 ? -7.859 44.562 18.141 1 98.25 188 HIS B N 1
ATOM 7511 C CA . HIS B 1 188 ? -8.219 43.75 16.984 1 98.25 188 HIS B CA 1
ATOM 7512 C C . HIS B 1 188 ? -6.996 43.062 16.391 1 98.25 188 HIS B C 1
ATOM 7514 O O . HIS B 1 188 ? -5.957 43.688 16.188 1 98.25 188 HIS B O 1
ATOM 7520 N N . ILE B 1 189 ? -7.094 41.844 16.25 1 98.56 189 ILE B N 1
ATOM 7521 C CA . ILE B 1 189 ? -6.07 41.031 15.578 1 98.56 189 ILE B CA 1
ATOM 7522 C C . ILE B 1 189 ? -6.617 40.5 14.258 1 98.56 189 ILE B C 1
ATOM 7524 O O . ILE B 1 189 ? -7.574 39.719 14.25 1 98.56 189 ILE B O 1
ATOM 7528 N N . GLY B 1 190 ? -6.039 40.844 13.133 1 98 190 GLY B N 1
ATOM 7529 C CA . GLY B 1 190 ? -6.516 40.438 11.82 1 98 190 GLY B CA 1
ATOM 7530 C C . GLY B 1 190 ? -6.215 39 11.5 1 98 190 GLY B C 1
ATOM 7531 O O . GLY B 1 190 ? -5.43 38.344 12.195 1 98 190 GLY B O 1
ATOM 7532 N N . GLY B 1 191 ? -6.91 38.531 10.445 1 98.06 191 GLY B N 1
ATOM 7533 C CA . GLY B 1 191 ? -6.641 37.188 9.969 1 98.06 191 GLY B CA 1
ATOM 7534 C C . GLY B 1 191 ? -5.434 37.094 9.055 1 98.06 191 GLY B C 1
ATOM 7535 O O . GLY B 1 191 ? -4.582 38 9.062 1 98.06 191 GLY B O 1
ATOM 7536 N N . GLN B 1 192 ? -5.277 36 8.406 1 98.31 192 GLN B N 1
ATOM 7537 C CA . GLN B 1 192 ? -4.156 35.75 7.516 1 98.31 192 GLN B CA 1
ATOM 7538 C C . GLN B 1 192 ? -4.523 34.719 6.449 1 98.31 192 GLN B C 1
ATOM 7540 O O . GLN B 1 192 ? -5.211 33.719 6.742 1 98.31 192 GLN B O 1
ATOM 7545 N N . GLU B 1 193 ? -4.156 35 5.246 1 98 193 GLU B N 1
ATOM 7546 C CA . GLU B 1 193 ? -4.305 34.031 4.16 1 98 193 GLU B CA 1
ATOM 7547 C C . GLU B 1 193 ? -3.115 33.062 4.105 1 98 193 GLU B C 1
ATOM 7549 O O . GLU B 1 193 ? -1.968 33.469 4.273 1 98 193 GLU B O 1
ATOM 7554 N N . HIS B 1 194 ? -3.391 31.75 3.896 1 97.06 194 HIS B N 1
ATOM 7555 C CA . HIS B 1 194 ? -2.332 30.75 3.824 1 97.06 194 HIS B CA 1
ATOM 7556 C C . HIS B 1 194 ? -1.392 31.031 2.656 1 97.06 194 HIS B C 1
ATOM 7558 O O . HIS B 1 194 ? -0.173 30.891 2.787 1 97.06 194 HIS B O 1
ATOM 7564 N N . PHE B 1 195 ? -2.01 31.406 1.55 1 96.38 195 PHE B N 1
ATOM 7565 C CA . PHE B 1 195 ? -1.335 31.766 0.311 1 96.38 195 PHE B CA 1
ATOM 7566 C C . PHE B 1 195 ? -0.345 30.688 -0.11 1 96.38 195 PHE B C 1
ATOM 7568 O O . PHE B 1 195 ? 0.802 30.984 -0.449 1 96.38 195 PHE B O 1
ATOM 7575 N N . TYR B 1 196 ? -0.664 29.422 0.109 1 94.38 196 TYR B N 1
ATOM 7576 C CA . TYR B 1 196 ? 0.153 28.312 -0.394 1 94.38 196 TYR B CA 1
ATOM 7577 C C . TYR B 1 196 ? 0.355 28.422 -1.899 1 94.38 196 TYR B C 1
ATOM 7579 O O . TYR B 1 196 ? -0.494 28.984 -2.605 1 94.38 196 TYR B O 1
ATOM 7587 N N . LEU B 1 197 ? 1.446 27.875 -2.383 1 93.5 197 LEU B N 1
ATOM 7588 C CA . LEU B 1 197 ? 1.785 28.016 -3.795 1 93.5 197 LEU B CA 1
ATOM 7589 C C . LEU B 1 197 ? 0.89 27.141 -4.66 1 93.5 197 LEU B C 1
ATOM 7591 O O . LEU B 1 197 ? 0.415 27.578 -5.711 1 93.5 197 LEU B O 1
ATOM 7595 N N . GLU B 1 198 ? 0.712 25.906 -4.223 1 95.5 198 GLU B N 1
ATOM 7596 C CA . GLU B 1 198 ? -0.284 25.062 -4.875 1 95.5 198 GLU B CA 1
ATOM 7597 C C . GLU B 1 198 ? -1.653 25.219 -4.219 1 95.5 198 GLU B C 1
ATOM 7599 O O . GLU B 1 198 ? -1.838 24.844 -3.059 1 95.5 198 GLU B O 1
ATOM 7604 N N . THR B 1 199 ? -2.564 25.781 -4.957 1 97.31 199 THR B N 1
ATOM 7605 C CA . THR B 1 199 ? -3.902 25.938 -4.395 1 97.31 199 THR B CA 1
ATOM 7606 C C . THR B 1 199 ? -4.543 24.578 -4.141 1 97.31 199 THR B C 1
ATOM 7608 O O . THR B 1 199 ? -3.898 23.531 -4.316 1 97.31 199 THR B O 1
ATOM 7611 N N . GLN B 1 200 ? -5.727 24.594 -3.574 1 98.19 200 GLN B N 1
ATOM 7612 C CA . GLN B 1 200 ? -6.422 23.328 -3.375 1 98.19 200 GLN B CA 1
ATOM 7613 C C . GLN B 1 200 ? -6.594 22.578 -4.691 1 98.19 200 GLN B C 1
ATOM 7615 O O . GLN B 1 200 ? -6.977 23.172 -5.703 1 98.19 200 GLN B O 1
ATOM 7620 N N . ILE B 1 201 ? -6.223 21.297 -4.637 1 98.19 201 ILE B N 1
ATOM 7621 C CA . ILE B 1 201 ? -6.332 20.531 -5.871 1 98.19 201 ILE B CA 1
ATOM 7622 C C . ILE B 1 201 ? -6.547 19.062 -5.539 1 98.19 201 ILE B C 1
ATOM 7624 O O . ILE B 1 201 ? -6.012 18.547 -4.551 1 98.19 201 ILE B O 1
ATOM 7628 N N . SER B 1 202 ? -7.359 18.344 -6.324 1 98.19 202 SER B N 1
ATOM 7629 C CA . SER B 1 202 ? -7.562 16.906 -6.266 1 98.19 202 SER B CA 1
ATOM 7630 C C . SER B 1 202 ? -7.789 16.312 -7.656 1 98.19 202 SER B C 1
ATOM 7632 O O . SER B 1 202 ? -8.359 16.984 -8.523 1 98.19 202 SER B O 1
ATOM 7634 N N . SER B 1 203 ? -7.246 15.227 -7.887 1 97.81 203 SER B N 1
ATOM 7635 C CA . SER B 1 203 ? -7.488 14.391 -9.055 1 97.81 203 SER B CA 1
ATOM 7636 C C . SER B 1 203 ? -7.988 13.008 -8.656 1 97.81 203 SER B C 1
ATOM 7638 O O . SER B 1 203 ? -7.406 12.359 -7.781 1 97.81 203 SER B O 1
ATOM 7640 N N . VAL B 1 204 ? -9.117 12.562 -9.266 1 98 204 VAL B N 1
ATOM 7641 C CA . VAL B 1 204 ? -9.781 11.344 -8.789 1 98 204 VAL B CA 1
ATOM 7642 C C . VAL B 1 204 ? -9.945 10.367 -9.953 1 98 204 VAL B C 1
ATOM 7644 O O . VAL B 1 204 ? -10.289 10.766 -11.062 1 98 204 VAL B O 1
ATOM 7647 N N . MET B 1 205 ? -9.641 9.133 -9.719 1 95.38 205 MET B N 1
ATOM 7648 C CA . MET B 1 205 ? -9.828 8.031 -10.664 1 95.38 205 MET B CA 1
ATOM 7649 C C . MET B 1 205 ? -10.773 6.984 -10.094 1 95.38 205 MET B C 1
ATOM 7651 O O . MET B 1 205 ? -10.523 6.426 -9.023 1 95.38 205 MET B O 1
ATOM 7655 N N . PRO B 1 206 ? -11.867 6.707 -10.781 1 94.69 206 PRO B N 1
ATOM 7656 C CA . PRO B 1 206 ? -12.727 5.621 -10.32 1 94.69 206 PRO B CA 1
ATOM 7657 C C . PRO B 1 206 ? -12.07 4.246 -10.453 1 94.69 206 PRO B C 1
ATOM 7659 O O . PRO B 1 206 ? -11.289 4.02 -11.375 1 94.69 206 PRO B O 1
ATOM 7662 N N . THR B 1 207 ? -12.367 3.34 -9.547 1 90.88 207 THR B N 1
ATOM 7663 C CA . THR B 1 207 ? -11.898 1.961 -9.609 1 90.88 207 THR B CA 1
ATOM 7664 C C . THR B 1 207 ? -13.047 1.01 -9.93 1 90.88 207 THR B C 1
ATOM 7666 O O . THR B 1 207 ? -14.203 1.431 -10.016 1 90.88 207 THR B O 1
ATOM 7669 N N . GLU B 1 208 ? -12.797 -0.365 -10.289 1 81.44 208 GLU B N 1
ATOM 7670 C CA . GLU B 1 208 ? -13.773 -1.338 -10.773 1 81.44 208 GLU B CA 1
ATOM 7671 C C . GLU B 1 208 ? -14.891 -1.549 -9.758 1 81.44 208 GLU B C 1
ATOM 7673 O O . GLU B 1 208 ? -16.031 -1.829 -10.133 1 81.44 208 GLU B O 1
ATOM 7678 N N . ASP B 1 209 ? -14.797 -1.369 -8.477 1 78.56 209 ASP B N 1
ATOM 7679 C CA . ASP B 1 209 ? -15.789 -1.738 -7.473 1 78.56 209 ASP B CA 1
ATOM 7680 C C . ASP B 1 209 ? -16.375 -0.5 -6.793 1 78.56 209 ASP B C 1
ATOM 7682 O O . ASP B 1 209 ? -16.641 -0.516 -5.594 1 78.56 209 ASP B O 1
ATOM 7686 N N . GLY B 1 210 ? -16.609 0.543 -7.707 1 85.88 210 GLY B N 1
ATOM 7687 C CA . GLY B 1 210 ? -17.25 1.727 -7.164 1 85.88 210 GLY B CA 1
ATOM 7688 C C . GLY B 1 210 ? -16.344 2.545 -6.266 1 85.88 210 GLY B C 1
ATOM 7689 O O . GLY B 1 210 ? -16.734 3.598 -5.766 1 85.88 210 GLY B O 1
ATOM 7690 N N . GLY B 1 211 ? -15.164 2.096 -6.105 1 93.44 211 GLY B N 1
ATOM 7691 C CA . GLY B 1 211 ? -14.203 2.812 -5.277 1 93.44 211 GLY B CA 1
ATOM 7692 C C . GLY B 1 211 ? -13.508 3.943 -6.012 1 93.44 211 GLY B C 1
ATOM 7693 O O . GLY B 1 211 ? -13.867 4.27 -7.145 1 93.44 211 GLY B O 1
ATOM 7694 N N . MET B 1 212 ? -12.617 4.664 -5.281 1 97.56 212 MET B N 1
ATOM 7695 C CA . MET B 1 212 ? -11.906 5.816 -5.824 1 97.56 212 MET B CA 1
ATOM 7696 C C . MET B 1 212 ? -10.438 5.793 -5.406 1 97.56 212 MET B C 1
ATOM 7698 O O . MET B 1 212 ? -10.109 5.414 -4.281 1 97.56 212 MET B O 1
ATOM 7702 N N . ILE B 1 213 ? -9.578 6.141 -6.312 1 97 213 ILE B N 1
ATOM 7703 C CA . ILE B 1 213 ? -8.25 6.613 -5.957 1 97 213 ILE B CA 1
ATOM 7704 C C . ILE B 1 213 ? -8.211 8.141 -6.012 1 97 213 ILE B C 1
ATOM 7706 O O . ILE B 1 213 ? -8.484 8.734 -7.055 1 97 213 ILE B O 1
ATOM 7710 N N . VAL B 1 214 ? -7.891 8.75 -4.934 1 98.56 214 VAL B N 1
ATOM 7711 C CA . VAL B 1 214 ? -7.918 10.203 -4.816 1 98.56 214 VAL B CA 1
ATOM 7712 C C . VAL B 1 214 ? -6.5 10.734 -4.617 1 98.56 214 VAL B C 1
ATOM 7714 O O . VAL B 1 214 ? -5.891 10.516 -3.564 1 98.56 214 VAL B O 1
ATOM 7717 N N . TYR B 1 215 ? -5.93 11.367 -5.629 1 97.75 215 TYR B N 1
ATOM 7718 C CA . TYR B 1 215 ? -4.727 12.172 -5.453 1 97.75 215 TYR B CA 1
ATOM 7719 C C . TYR B 1 215 ? -5.066 13.562 -4.918 1 97.75 215 TYR B C 1
ATOM 7721 O O . TYR B 1 215 ? -5.723 14.352 -5.602 1 97.75 215 TYR B O 1
ATOM 7729 N N . CYS B 1 216 ? -4.656 13.812 -3.721 1 97.88 216 CYS B N 1
ATOM 7730 C CA . CYS B 1 216 ? -5.152 15.008 -3.053 1 97.88 216 CYS B CA 1
ATOM 7731 C C . CYS B 1 216 ? -4.02 15.742 -2.346 1 97.88 216 CYS B C 1
ATOM 7733 O O . CYS B 1 216 ? -3.201 15.125 -1.663 1 97.88 216 CYS B O 1
ATOM 7735 N N . SER B 1 217 ? -3.926 17.062 -2.592 1 97.69 217 SER B N 1
ATOM 7736 C CA . SER B 1 217 ? -3.047 17.938 -1.817 1 97.69 217 SER B CA 1
ATOM 7737 C C . SER B 1 217 ? -3.631 18.219 -0.438 1 97.69 217 SER B C 1
ATOM 7739 O O . SER B 1 217 ? -4.332 19.219 -0.25 1 97.69 217 SER B O 1
ATOM 7741 N N . THR B 1 218 ? -3.314 17.344 0.575 1 98.12 218 THR B N 1
ATOM 7742 C CA . THR B 1 218 ? -4.016 17.422 1.853 1 98.12 218 THR B CA 1
ATOM 7743 C C . THR B 1 218 ? -3.061 17.125 3.008 1 98.12 218 THR B C 1
ATOM 7745 O O . THR B 1 218 ? -2.104 16.375 2.854 1 98.12 218 THR B O 1
ATOM 7748 N N . GLN B 1 219 ? -3.328 17.781 4.172 1 97.94 219 GLN B N 1
ATOM 7749 C CA . GLN B 1 219 ? -2.629 17.516 5.426 1 97.94 219 GLN B CA 1
ATOM 7750 C C . GLN B 1 219 ? -3.264 16.359 6.18 1 97.94 219 GLN B C 1
ATOM 7752 O O . GLN B 1 219 ? -2.697 15.859 7.156 1 97.94 219 GLN B O 1
ATOM 7757 N N . ASN B 1 220 ? -4.434 15.922 5.703 1 98.12 220 ASN B N 1
ATOM 7758 C CA . ASN B 1 220 ? -5.223 14.938 6.445 1 98.12 220 ASN B CA 1
ATOM 7759 C C . ASN B 1 220 ? -5.859 13.914 5.512 1 98.12 220 ASN B C 1
ATOM 7761 O O . ASN B 1 220 ? -7.078 13.914 5.32 1 98.12 220 ASN B O 1
ATOM 7765 N N . PRO B 1 221 ? -5.094 12.961 5.039 1 98.25 221 PRO B N 1
ATOM 7766 C CA . PRO B 1 221 ? -5.605 11.984 4.07 1 98.25 221 PRO B CA 1
ATOM 7767 C C . PRO B 1 221 ? -6.781 11.18 4.617 1 98.25 221 PRO B C 1
ATOM 7769 O O . PRO B 1 221 ? -7.719 10.867 3.877 1 98.25 221 PRO B O 1
ATOM 7772 N N . THR B 1 222 ? -6.781 10.844 5.875 1 98.12 222 THR B N 1
ATOM 7773 C CA . THR B 1 222 ? -7.832 10.031 6.469 1 98.12 222 THR B CA 1
ATOM 7774 C C . THR B 1 222 ? -9.164 10.766 6.445 1 98.12 222 THR B C 1
ATOM 7776 O O . THR B 1 222 ? -10.211 10.172 6.16 1 98.12 222 THR B O 1
ATOM 7779 N N . GLU B 1 223 ? -9.141 12.07 6.777 1 97.88 223 GLU B N 1
ATOM 7780 C CA . GLU B 1 223 ? -10.383 12.836 6.73 1 97.88 223 GLU B CA 1
ATOM 7781 C C . GLU B 1 223 ? -10.938 12.898 5.312 1 97.88 223 GLU B C 1
ATOM 7783 O O . GLU B 1 223 ? -12.148 12.75 5.105 1 97.88 223 GLU B O 1
ATOM 7788 N N . VAL B 1 224 ? -10.078 13.141 4.324 1 98.5 224 VAL B N 1
ATOM 7789 C CA . VAL B 1 224 ? -10.516 13.164 2.932 1 98.5 224 VAL B CA 1
ATOM 7790 C C . VAL B 1 224 ? -11.086 11.805 2.547 1 98.5 224 VAL B C 1
ATOM 7792 O O . VAL B 1 224 ? -12.133 11.727 1.896 1 98.5 224 VAL B O 1
ATOM 7795 N N . GLN B 1 225 ? -10.398 10.75 2.932 1 98.69 225 GLN B N 1
ATOM 7796 C CA . GLN B 1 225 ? -10.867 9.398 2.674 1 98.69 225 GLN B CA 1
ATOM 7797 C C . GLN B 1 225 ? -12.273 9.188 3.221 1 98.69 225 GLN B C 1
ATOM 7799 O O . GLN B 1 225 ? -13.156 8.703 2.51 1 98.69 225 GLN B O 1
ATOM 7804 N N . LYS B 1 226 ? -12.477 9.531 4.48 1 98.38 226 LYS B N 1
ATOM 7805 C CA . LYS B 1 226 ? -13.758 9.367 5.164 1 98.38 226 LYS B CA 1
ATOM 7806 C C . LYS B 1 226 ? -14.859 10.164 4.465 1 98.38 226 LYS B C 1
ATOM 7808 O O . LYS B 1 226 ? -15.945 9.641 4.199 1 98.38 226 LYS B O 1
ATOM 7813 N N . LEU B 1 227 ? -14.57 11.43 4.137 1 98.56 227 LEU B N 1
ATOM 7814 C CA . LEU B 1 227 ? -15.594 12.305 3.582 1 98.56 227 LEU B CA 1
ATOM 7815 C C . LEU B 1 227 ? -15.938 11.898 2.154 1 98.56 227 LEU B C 1
ATOM 7817 O O . LEU B 1 227 ? -17.109 11.977 1.749 1 98.56 227 LEU B O 1
ATOM 7821 N N . VAL B 1 228 ? -14.93 11.492 1.366 1 98.69 228 VAL B N 1
ATOM 7822 C CA . VAL B 1 228 ? -15.211 10.977 0.031 1 98.69 228 VAL B CA 1
ATOM 7823 C C . VAL B 1 228 ? -16.094 9.734 0.132 1 98.69 228 VAL B C 1
ATOM 7825 O O . VAL B 1 228 ? -17.062 9.586 -0.618 1 98.69 228 VAL B O 1
ATOM 7828 N N . ALA B 1 229 ? -15.75 8.82 1.04 1 98.44 229 ALA B N 1
ATOM 7829 C CA . ALA B 1 229 ? -16.562 7.621 1.246 1 98.44 229 ALA B CA 1
ATOM 7830 C C . ALA B 1 229 ? -18 7.984 1.614 1 98.44 229 ALA B C 1
ATOM 7832 O O . ALA B 1 229 ? -18.953 7.395 1.096 1 98.44 229 ALA B O 1
ATOM 7833 N N . GLU B 1 230 ? -18.172 8.969 2.436 1 98.12 230 GLU B N 1
ATOM 7834 C CA . GLU B 1 230 ? -19.484 9.359 2.943 1 98.12 230 GLU B CA 1
ATOM 7835 C C . GLU B 1 230 ? -20.328 10 1.848 1 98.12 230 GLU B C 1
ATOM 7837 O O . GLU B 1 230 ? -21.516 9.703 1.718 1 98.12 230 GLU B O 1
ATOM 7842 N N . VAL B 1 231 ? -19.734 10.906 1.068 1 98.31 231 VAL B N 1
ATOM 7843 C CA . VAL B 1 231 ? -20.516 11.594 0.045 1 98.31 231 VAL B CA 1
ATOM 7844 C C . VAL B 1 231 ? -20.922 10.602 -1.042 1 98.31 231 VAL B C 1
ATOM 7846 O O . VAL B 1 231 ? -21.953 10.773 -1.692 1 98.31 231 VAL B O 1
ATOM 7849 N N . LEU B 1 232 ? -20.125 9.531 -1.256 1 98.12 232 LEU B N 1
ATOM 7850 C CA . LEU B 1 232 ? -20.422 8.539 -2.279 1 98.12 232 LEU B CA 1
ATOM 7851 C C . LEU B 1 232 ? -21.266 7.406 -1.708 1 98.12 232 LEU B C 1
ATOM 7853 O O . LEU B 1 232 ? -21.828 6.602 -2.459 1 98.12 232 LEU B O 1
ATOM 7857 N N . ASP B 1 233 ? -21.391 7.309 -0.375 1 97.44 233 ASP B N 1
ATOM 7858 C CA . ASP B 1 233 ? -22.078 6.223 0.321 1 97.44 233 ASP B CA 1
ATOM 7859 C C . ASP B 1 233 ? -21.406 4.883 0.041 1 97.44 233 ASP B C 1
ATOM 7861 O O . ASP B 1 233 ? -22.062 3.924 -0.372 1 97.44 233 ASP B O 1
ATOM 7865 N N . VAL B 1 234 ? -20.094 4.816 0.188 1 97.19 234 VAL B N 1
ATOM 7866 C CA . VAL B 1 234 ? -19.297 3.6 0.095 1 97.19 234 VAL B CA 1
ATOM 7867 C C . VAL B 1 234 ? -18.422 3.463 1.335 1 97.19 234 VAL B C 1
ATOM 7869 O O . VAL B 1 234 ? -18.406 4.352 2.191 1 97.19 234 VAL B O 1
ATOM 7872 N N . SER B 1 235 ? -17.766 2.318 1.502 1 97.31 235 SER B N 1
ATOM 7873 C CA . SER B 1 235 ? -16.906 2.086 2.658 1 97.31 235 SER B CA 1
ATOM 7874 C C . SER B 1 235 ? -15.562 2.791 2.498 1 97.31 235 SER B C 1
ATOM 7876 O O . SER B 1 235 ? -15.109 3.037 1.376 1 97.31 235 SER B O 1
ATOM 7878 N N . MET B 1 236 ? -14.945 3.15 3.59 1 98.19 236 MET B N 1
ATOM 7879 C CA . MET B 1 236 ? -13.625 3.775 3.572 1 98.19 236 MET B CA 1
ATOM 7880 C C . MET B 1 236 ? -12.617 2.889 2.854 1 98.19 236 MET B C 1
ATOM 7882 O O . MET B 1 236 ? -11.727 3.391 2.164 1 98.19 236 MET B O 1
ATOM 7886 N N . SER B 1 237 ? -12.75 1.593 2.979 1 97.75 237 SER B N 1
ATOM 7887 C CA . SER B 1 237 ? -11.805 0.665 2.371 1 97.75 237 SER B CA 1
ATOM 7888 C C . SER B 1 237 ? -11.844 0.751 0.85 1 97.75 237 SER B C 1
ATOM 7890 O O . SER B 1 237 ? -10.914 0.292 0.174 1 97.75 237 SER B O 1
ATOM 7892 N N . GLN B 1 238 ? -12.875 1.313 0.229 1 97.31 238 GLN B N 1
ATOM 7893 C CA . GLN B 1 238 ? -13.016 1.425 -1.219 1 97.31 238 GLN B CA 1
ATOM 7894 C C . GLN B 1 238 ? -12.422 2.732 -1.732 1 97.31 238 GLN B C 1
ATOM 7896 O O . GLN B 1 238 ? -12.383 2.971 -2.941 1 97.31 238 GLN B O 1
ATOM 7901 N N . VAL B 1 239 ? -11.93 3.578 -0.815 1 98.38 239 VAL B N 1
ATOM 7902 C CA . VAL B 1 239 ? -11.344 4.867 -1.17 1 98.38 239 VAL B CA 1
ATOM 7903 C C . VAL B 1 239 ? -9.883 4.91 -0.741 1 98.38 239 VAL B C 1
ATOM 7905 O O . VAL B 1 239 ? -9.562 4.664 0.425 1 98.38 239 VAL B O 1
ATOM 7908 N N . VAL B 1 240 ? -9.008 5.148 -1.647 1 98.19 240 VAL B N 1
ATOM 7909 C CA . VAL B 1 240 ? -7.59 5.301 -1.35 1 98.19 240 VAL B CA 1
ATOM 7910 C C . VAL B 1 240 ? -7.164 6.746 -1.596 1 98.19 240 VAL B C 1
ATOM 7912 O O . VAL B 1 240 ? -7.441 7.312 -2.656 1 98.19 240 VAL B O 1
ATOM 7915 N N . VAL B 1 241 ? -6.59 7.355 -0.608 1 98.62 241 VAL B N 1
ATOM 7916 C CA . VAL B 1 241 ? -6.035 8.695 -0.764 1 98.62 241 VAL B CA 1
ATOM 7917 C C . VAL B 1 241 ? -4.516 8.617 -0.868 1 98.62 241 VAL B C 1
ATOM 7919 O O . VAL B 1 241 ? -3.861 7.969 -0.044 1 98.62 241 VAL B O 1
ATOM 7922 N N . ASP B 1 242 ? -3.949 9.25 -1.878 1 97.62 242 ASP B N 1
ATOM 7923 C CA . ASP B 1 242 ? -2.516 9.297 -2.154 1 97.62 242 ASP B CA 1
ATOM 7924 C C . ASP B 1 242 ? -1.998 10.734 -2.111 1 97.62 242 ASP B C 1
ATOM 7926 O O . ASP B 1 242 ? -2.498 11.602 -2.828 1 97.62 242 ASP B O 1
ATOM 7930 N N . MET B 1 243 ? -1.016 11 -1.237 1 97.31 243 MET B N 1
ATOM 7931 C CA . MET B 1 243 ? -0.459 12.336 -1.046 1 97.31 243 MET B CA 1
ATOM 7932 C C . MET B 1 243 ? 1.063 12.289 -0.98 1 97.31 243 MET B C 1
ATOM 7934 O O . MET B 1 243 ? 1.636 12.039 0.081 1 97.31 243 MET B O 1
ATOM 7938 N N . ARG B 1 244 ? 1.771 12.656 -2.076 1 94.44 244 ARG B N 1
ATOM 7939 C CA . ARG B 1 244 ? 3.23 12.609 -2.127 1 94.44 244 ARG B CA 1
ATOM 7940 C C . ARG B 1 244 ? 3.834 13.914 -1.624 1 94.44 244 ARG B C 1
ATOM 7942 O O . ARG B 1 244 ? 4.812 13.906 -0.873 1 94.44 244 ARG B O 1
ATOM 7949 N N . ARG B 1 245 ? 3.307 15 -2.148 1 93.38 245 ARG B N 1
ATOM 7950 C CA . ARG B 1 245 ? 3.781 16.328 -1.789 1 93.38 245 ARG B CA 1
ATOM 7951 C C . ARG B 1 245 ? 2.684 17.375 -1.979 1 93.38 245 ARG B C 1
ATOM 7953 O O . ARG B 1 245 ? 1.721 17.141 -2.713 1 93.38 245 ARG B O 1
ATOM 7960 N N . MET B 1 246 ? 2.818 18.422 -1.235 1 94.44 246 MET B N 1
ATOM 7961 C CA . MET B 1 246 ? 1.918 19.562 -1.391 1 94.44 246 MET B CA 1
ATOM 7962 C C . MET B 1 246 ? 2.703 20.859 -1.505 1 94.44 246 MET B C 1
ATOM 7964 O O . MET B 1 246 ? 3.807 20.969 -0.967 1 94.44 246 MET B O 1
ATOM 7968 N N . GLY B 1 247 ? 2.191 21.766 -2.207 1 93.75 247 GLY B N 1
ATOM 7969 C CA . GLY B 1 247 ? 2.807 23.078 -2.369 1 93.75 247 GLY B CA 1
ATOM 7970 C C . GLY B 1 247 ? 2.471 24.047 -1.245 1 93.75 247 GLY B C 1
ATOM 7971 O O . GLY B 1 247 ? 2.021 25.156 -1.493 1 93.75 247 GLY B O 1
ATOM 7972 N N . GLY B 1 248 ? 2.594 23.609 -0.065 1 94.94 248 GLY B N 1
ATOM 7973 C CA . GLY B 1 248 ? 2.217 24.375 1.11 1 94.94 248 GLY B CA 1
ATOM 7974 C C . GLY B 1 248 ? 0.912 23.922 1.731 1 94.94 248 GLY B C 1
ATOM 7975 O O . GLY B 1 248 ? -0.001 23.484 1.022 1 94.94 248 GLY B O 1
ATOM 7976 N N . GLY B 1 249 ? 0.809 24 3.002 1 95.44 249 GLY B N 1
ATOM 7977 C CA . GLY B 1 249 ? -0.405 23.672 3.732 1 95.44 249 GLY B CA 1
ATOM 7978 C C . GLY B 1 249 ? -0.742 24.672 4.812 1 95.44 249 GLY B C 1
ATOM 7979 O O . GLY B 1 249 ? -1.801 25.312 4.773 1 95.44 249 GLY B O 1
ATOM 7980 N N . PHE B 1 250 ? 0.125 24.875 5.789 1 95.81 250 PHE B N 1
ATOM 7981 C CA . PHE B 1 250 ? 0.087 25.859 6.867 1 95.81 250 PHE B CA 1
ATOM 7982 C C . PHE B 1 250 ? -1.176 25.688 7.703 1 95.81 250 PHE B C 1
ATOM 7984 O O . PHE B 1 250 ? -1.644 26.641 8.328 1 95.81 250 PHE B O 1
ATOM 7991 N N . GLY B 1 251 ? -1.862 24.578 7.547 1 96.69 251 GLY B N 1
ATOM 7992 C CA . GLY B 1 251 ? -3.094 24.297 8.273 1 96.69 251 GLY B CA 1
ATOM 7993 C C . GLY B 1 251 ? -4.324 24.328 7.387 1 96.69 251 GLY B C 1
ATOM 7994 O O . GLY B 1 251 ? -5.305 23.625 7.656 1 96.69 251 GLY B O 1
ATOM 7995 N N . GLY B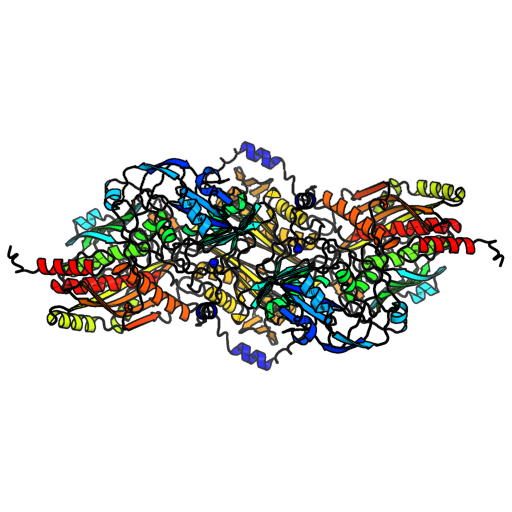 1 252 ? -4.238 25.078 6.324 1 97.5 252 GLY B N 1
ATOM 7996 C CA . GLY B 1 252 ? -5.375 25.312 5.445 1 97.5 252 GLY B CA 1
ATOM 7997 C C . GLY B 1 252 ? -5.82 24.062 4.707 1 97.5 252 GLY B C 1
ATOM 7998 O O . GLY B 1 252 ? -6.969 23.969 4.266 1 97.5 252 GLY B O 1
ATOM 7999 N N . LYS B 1 253 ? -4.957 23.047 4.59 1 98 253 LYS B N 1
ATOM 8000 C CA . LYS B 1 253 ? -5.293 21.859 3.82 1 98 253 LYS B CA 1
ATOM 8001 C C . LYS B 1 253 ? -5.625 20.688 4.742 1 98 253 LYS B C 1
ATOM 8003 O O . LYS B 1 253 ? -5.582 19.531 4.32 1 98 253 LYS B O 1
ATOM 8008 N N . GLU B 1 254 ? -5.855 21.016 5.961 1 97.38 254 GLU B N 1
ATOM 8009 C CA . GLU B 1 254 ? -6.316 19.984 6.898 1 97.38 254 GLU B CA 1
ATOM 8010 C C . GLU B 1 254 ? -7.773 19.609 6.629 1 97.38 254 GLU B C 1
ATOM 8012 O O . GLU B 1 254 ? -8.102 18.422 6.512 1 97.38 254 GLU B O 1
ATOM 8017 N N . THR B 1 255 ? -8.625 20.688 6.461 1 97.19 255 THR B N 1
ATOM 8018 C CA . THR B 1 255 ? -10.039 20.406 6.234 1 97.19 255 THR B CA 1
ATOM 8019 C C . THR B 1 255 ? -10.469 20.875 4.852 1 97.19 255 THR B C 1
ATOM 8021 O O . THR B 1 255 ? -11.367 20.297 4.242 1 97.19 255 THR B O 1
ATOM 8024 N N . GLN B 1 256 ? -9.828 21.922 4.336 1 97.31 256 GLN B N 1
ATOM 8025 C CA . GLN B 1 256 ? -10.32 22.609 3.15 1 97.31 256 GLN B CA 1
ATOM 8026 C C . GLN B 1 256 ? -10.023 21.812 1.886 1 97.31 256 GLN B C 1
ATOM 8028 O O . GLN B 1 256 ? -10.594 22.078 0.826 1 97.31 256 GLN B O 1
ATOM 8033 N N . ALA B 1 257 ? -9.172 20.812 2.006 1 97.81 257 ALA B N 1
ATOM 8034 C CA . ALA B 1 257 ? -8.867 19.969 0.853 1 97.81 257 ALA B CA 1
ATOM 8035 C C . ALA B 1 257 ? -10.039 19.062 0.515 1 97.81 257 ALA B C 1
ATOM 8037 O O . ALA B 1 257 ? -10.109 18.5 -0.586 1 97.81 257 ALA B O 1
ATOM 8038 N N . ALA B 1 258 ? -10.992 18.922 1.389 1 98.12 258 ALA B N 1
ATOM 8039 C CA . ALA B 1 258 ? -12.07 17.938 1.268 1 98.12 258 ALA B CA 1
ATOM 8040 C C . ALA B 1 258 ? -13.016 18.297 0.128 1 98.12 258 ALA B C 1
ATOM 8042 O O . ALA B 1 258 ? -13.484 17.422 -0.604 1 98.12 258 ALA B O 1
ATOM 8043 N N . SER B 1 259 ? -13.328 19.578 -0.031 1 98.44 259 SER B N 1
ATOM 8044 C CA . SER B 1 259 ? -14.352 20 -0.98 1 98.44 259 SER B CA 1
ATOM 8045 C C . SER B 1 259 ? -13.977 19.625 -2.408 1 98.44 259 SER B C 1
ATOM 8047 O O . SER B 1 259 ? -14.734 18.938 -3.102 1 98.44 259 SER B O 1
ATOM 8049 N N . PRO B 1 260 ? -12.742 20 -2.887 1 98.62 260 PRO B N 1
ATOM 8050 C CA . PRO B 1 260 ? -12.383 19.594 -4.246 1 98.62 260 PRO B CA 1
ATOM 8051 C C . PRO B 1 260 ? -12.344 18.078 -4.41 1 98.62 260 PRO B C 1
ATOM 8053 O O . PRO B 1 260 ? -12.75 17.547 -5.449 1 98.62 260 PRO B O 1
ATOM 8056 N N . ALA B 1 261 ? -11.875 17.359 -3.438 1 98.75 261 ALA B N 1
ATOM 8057 C CA . ALA B 1 261 ? -11.797 15.898 -3.502 1 98.75 261 ALA B CA 1
ATOM 8058 C C . ALA B 1 261 ? -13.188 15.281 -3.613 1 98.75 261 ALA B C 1
ATOM 8060 O O . ALA B 1 261 ? -13.414 14.391 -4.438 1 98.75 261 ALA B O 1
ATOM 8061 N N . CYS B 1 262 ? -14.102 15.734 -2.785 1 98.88 262 CYS B N 1
ATOM 8062 C CA . CYS B 1 262 ? -15.461 15.211 -2.758 1 98.88 262 CYS B CA 1
ATOM 8063 C C . CYS B 1 262 ? -16.203 15.539 -4.051 1 98.88 262 CYS B C 1
ATOM 8065 O O . CYS B 1 262 ? -16.906 14.688 -4.598 1 98.88 262 CYS B O 1
ATOM 8067 N N . LEU B 1 263 ? -16.078 16.781 -4.562 1 98.88 263 LEU B N 1
ATOM 8068 C CA . LEU B 1 263 ? -16.734 17.156 -5.805 1 98.88 263 LEU B CA 1
ATOM 8069 C C . LEU B 1 263 ? -16.234 16.312 -6.969 1 98.88 263 LEU B C 1
ATOM 8071 O O . LEU B 1 263 ? -17.031 15.812 -7.77 1 98.88 263 LEU B O 1
ATOM 8075 N N . CYS B 1 264 ? -14.891 16.141 -7.004 1 98.75 264 CYS B N 1
ATOM 8076 C CA . CYS B 1 264 ? -14.305 15.281 -8.031 1 98.75 264 CYS B CA 1
ATOM 8077 C C . CYS B 1 264 ? -14.836 13.859 -7.922 1 98.75 264 CYS B C 1
ATOM 8079 O O . CYS B 1 264 ? -15.18 13.234 -8.93 1 98.75 264 CYS B O 1
ATOM 8081 N N . ALA B 1 265 ? -14.898 13.328 -6.75 1 98.75 265 ALA B N 1
ATOM 8082 C CA . ALA B 1 265 ? -15.328 11.953 -6.523 1 98.75 265 ALA B CA 1
ATOM 8083 C C . ALA B 1 265 ? -16.781 11.758 -6.949 1 98.75 265 ALA B C 1
ATOM 8085 O O . ALA B 1 265 ? -17.125 10.734 -7.551 1 98.75 265 ALA B O 1
ATOM 8086 N N . VAL B 1 266 ? -17.656 12.719 -6.598 1 98.81 266 VAL B N 1
ATOM 8087 C CA . VAL B 1 266 ? -19.062 12.633 -6.965 1 98.81 266 VAL B CA 1
ATOM 8088 C C . VAL B 1 266 ? -19.203 12.617 -8.484 1 98.81 266 VAL B C 1
ATOM 8090 O O . VAL B 1 266 ? -19.922 11.781 -9.039 1 98.81 266 VAL B O 1
ATOM 8093 N N . VAL B 1 267 ? -18.516 13.555 -9.156 1 98.81 267 VAL B N 1
ATOM 8094 C CA . VAL B 1 267 ? -18.578 13.625 -10.609 1 98.81 267 VAL B CA 1
ATOM 8095 C C . VAL B 1 267 ? -18.016 12.336 -11.219 1 98.81 267 VAL B C 1
ATOM 8097 O O . VAL B 1 267 ? -18.578 11.797 -12.172 1 98.81 267 VAL B O 1
ATOM 8100 N N . ALA B 1 268 ? -16.891 11.859 -10.68 1 98.25 268 ALA B N 1
ATOM 8101 C CA . ALA B 1 268 ? -16.297 10.609 -11.156 1 98.25 268 ALA B CA 1
ATOM 8102 C C . ALA B 1 268 ? -17.281 9.445 -11 1 98.25 268 ALA B C 1
ATOM 8104 O O . ALA B 1 268 ? -17.375 8.594 -11.891 1 98.25 268 ALA B O 1
ATOM 8105 N N . HIS B 1 269 ? -17.922 9.352 -9.891 1 98.12 269 HIS B N 1
ATOM 8106 C CA . HIS B 1 269 ? -18.906 8.312 -9.625 1 98.12 269 HIS B CA 1
ATOM 8107 C C . HIS B 1 269 ? -20.047 8.359 -10.641 1 98.12 269 HIS B C 1
ATOM 8109 O O . HIS B 1 269 ? -20.484 7.32 -11.141 1 98.12 269 HIS B O 1
ATOM 8115 N N . LEU B 1 270 ? -20.547 9.516 -10.992 1 97.94 270 LEU B N 1
ATOM 8116 C CA . LEU B 1 270 ? -21.719 9.703 -11.836 1 97.94 270 LEU B CA 1
ATOM 8117 C C . LEU B 1 270 ? -21.375 9.508 -13.305 1 97.94 270 LEU B C 1
ATOM 8119 O O . LEU B 1 270 ? -22.234 9.156 -14.117 1 97.94 270 LEU B O 1
ATOM 8123 N N . THR B 1 271 ? -20.109 9.695 -13.68 1 97.12 271 THR B N 1
ATOM 8124 C CA . THR B 1 271 ? -19.75 9.68 -15.094 1 97.12 271 THR B CA 1
ATOM 8125 C C . THR B 1 271 ? -18.906 8.461 -15.43 1 97.12 271 THR B C 1
ATOM 8127 O O . THR B 1 271 ? -18.781 8.086 -16.594 1 97.12 271 THR B O 1
ATOM 8130 N N . GLY B 1 272 ? -18.266 7.887 -14.391 1 94.31 272 GLY B N 1
ATOM 8131 C CA . GLY B 1 272 ? -17.328 6.801 -14.633 1 94.31 272 GLY B CA 1
ATOM 8132 C C . GLY B 1 272 ? -16 7.273 -15.211 1 94.31 272 GLY B C 1
ATOM 8133 O O . GLY B 1 272 ? -15.172 6.457 -15.609 1 94.31 272 GLY B O 1
ATOM 8134 N N . GLN B 1 273 ? -15.734 8.578 -15.281 1 95.69 273 GLN B N 1
ATOM 8135 C CA . GLN B 1 273 ? -14.531 9.141 -15.875 1 95.69 273 GLN B CA 1
ATOM 8136 C C . GLN B 1 273 ? -13.617 9.75 -14.812 1 95.69 273 GLN B C 1
ATOM 8138 O O . GLN B 1 273 ? -14.094 10.156 -13.75 1 95.69 273 GLN B O 1
ATOM 8143 N N . PRO B 1 274 ? -12.273 9.773 -15.016 1 96.06 274 PRO B N 1
ATOM 8144 C CA . PRO B 1 274 ? -11.398 10.516 -14.102 1 96.06 274 PRO B CA 1
ATOM 8145 C C . PRO B 1 274 ? -11.719 12.016 -14.07 1 96.06 274 PRO B C 1
ATOM 8147 O O . PRO B 1 274 ? -12.203 12.57 -15.055 1 96.06 274 PRO B O 1
ATOM 8150 N N . THR B 1 275 ? -11.5 12.617 -12.969 1 98.31 275 THR B N 1
ATOM 8151 C CA . THR B 1 275 ? -11.836 14.023 -12.789 1 98.31 275 THR B CA 1
ATOM 8152 C C . THR B 1 275 ? -10.688 14.766 -12.109 1 98.31 275 THR B C 1
ATOM 8154 O O . THR B 1 275 ? -9.875 14.156 -11.406 1 98.31 275 THR B O 1
ATOM 8157 N N . LYS B 1 276 ? -10.57 16.047 -12.312 1 98 276 LYS B N 1
ATOM 8158 C CA . LYS B 1 276 ? -9.609 16.938 -11.664 1 98 276 LYS B CA 1
ATOM 8159 C C . LYS B 1 276 ? -10.242 18.281 -11.328 1 98 276 LYS B C 1
ATOM 8161 O O . LYS B 1 276 ? -11 18.844 -12.125 1 98 276 LYS B O 1
ATOM 8166 N N . MET B 1 277 ? -9.992 18.766 -10.133 1 98.44 277 MET B N 1
ATOM 8167 C CA . MET B 1 277 ? -10.398 20.109 -9.734 1 98.44 277 MET B CA 1
ATOM 8168 C C . MET B 1 277 ? -9.242 20.875 -9.102 1 98.44 277 MET B C 1
ATOM 8170 O O . MET B 1 277 ? -8.742 20.484 -8.047 1 98.44 277 MET B O 1
ATOM 8174 N N . ARG B 1 278 ? -8.789 21.844 -9.719 1 97 278 ARG B N 1
ATOM 8175 C CA . ARG B 1 278 ? -7.836 22.812 -9.188 1 97 278 ARG B CA 1
ATOM 8176 C C . ARG B 1 278 ? -8.492 24.172 -8.992 1 97 278 ARG B C 1
ATOM 8178 O O . ARG B 1 278 ? -9.109 24.703 -9.914 1 97 278 ARG B O 1
ATOM 8185 N N . LEU B 1 279 ? -8.359 24.734 -7.859 1 97.62 279 LEU B N 1
ATOM 8186 C CA . LEU B 1 279 ? -8.938 26.047 -7.625 1 97.62 279 LEU B CA 1
ATOM 8187 C C . LEU B 1 279 ? -7.992 27.156 -8.102 1 97.62 279 LEU B C 1
ATOM 8189 O O . LEU B 1 279 ? -6.859 27.25 -7.629 1 97.62 279 LEU B O 1
ATOM 8193 N N . PRO B 1 280 ? -8.508 27.984 -8.984 1 95.69 280 PRO B N 1
ATOM 8194 C CA . PRO B 1 280 ? -7.723 29.188 -9.234 1 95.69 280 PRO B CA 1
ATOM 8195 C C . PRO B 1 280 ? -7.555 30.047 -7.988 1 95.69 280 PRO B C 1
ATOM 8197 O O . PRO B 1 280 ? -8.391 30.016 -7.086 1 95.69 280 PRO B O 1
ATOM 8200 N N . ARG B 1 281 ? -6.562 30.859 -7.934 1 96.69 281 ARG B N 1
ATOM 8201 C CA . ARG B 1 281 ? -6.176 31.609 -6.746 1 96.69 281 ARG B CA 1
ATOM 8202 C C . ARG B 1 281 ? -7.355 32.406 -6.188 1 96.69 281 ARG B C 1
ATOM 8204 O O . ARG B 1 281 ? -7.613 32.375 -4.984 1 96.69 281 ARG B O 1
ATOM 8211 N N . VAL B 1 282 ? -8.055 33.094 -7.031 1 96.44 282 VAL B N 1
ATOM 8212 C CA . VAL B 1 282 ? -9.164 33.906 -6.582 1 96.44 282 VAL B CA 1
ATOM 8213 C C . VAL B 1 282 ? -10.234 33.031 -5.941 1 96.44 282 VAL B C 1
ATOM 8215 O O . VAL B 1 282 ? -10.719 33.344 -4.848 1 96.44 282 VAL B O 1
ATOM 8218 N N . GLU B 1 283 ? -10.602 31.953 -6.629 1 96.44 283 GLU B N 1
ATOM 8219 C CA . GLU B 1 283 ? -11.617 31.047 -6.102 1 96.44 283 GLU B CA 1
ATOM 8220 C C . GLU B 1 283 ? -11.141 30.375 -4.82 1 96.44 283 GLU B C 1
ATOM 8222 O O . GLU B 1 283 ? -11.93 30.156 -3.896 1 96.44 283 GLU B O 1
ATOM 8227 N N . ASP B 1 284 ? -9.891 30.016 -4.859 1 97.69 284 ASP B N 1
ATOM 8228 C CA . ASP B 1 284 ? -9.336 29.406 -3.654 1 97.69 284 ASP B CA 1
ATOM 8229 C C . ASP B 1 284 ? -9.5 30.328 -2.449 1 97.69 284 ASP B C 1
ATOM 8231 O O . ASP B 1 284 ? -9.922 29.891 -1.378 1 97.69 284 ASP B O 1
ATOM 8235 N N . MET B 1 285 ? -9.188 31.594 -2.572 1 97.62 285 MET B N 1
ATOM 8236 C CA . MET B 1 285 ? -9.234 32.562 -1.473 1 97.62 285 MET B CA 1
ATOM 8237 C C . MET B 1 285 ? -10.672 32.875 -1.079 1 97.62 285 MET B C 1
ATOM 8239 O O . MET B 1 285 ? -10.953 33.156 0.082 1 97.62 285 MET B O 1
ATOM 8243 N N . LEU B 1 286 ? -11.578 32.719 -2.041 1 97.38 286 LEU B N 1
ATOM 8244 C CA . LEU B 1 286 ? -12.977 33 -1.749 1 97.38 286 LEU B CA 1
ATOM 8245 C C . LEU B 1 286 ? -13.648 31.828 -1.064 1 97.38 286 LEU B C 1
ATOM 8247 O O . LEU B 1 286 ? -14.477 32 -0.169 1 97.38 286 LEU B O 1
ATOM 8251 N N . MET B 1 287 ? -13.258 30.609 -1.427 1 97.06 287 MET B N 1
ATOM 8252 C CA . MET B 1 287 ? -13.961 29.406 -1.026 1 97.06 287 MET B CA 1
ATOM 8253 C C . MET B 1 287 ? -13.453 28.906 0.321 1 97.06 287 MET B C 1
ATOM 8255 O O . MET B 1 287 ? -14.18 28.219 1.048 1 97.06 287 MET B O 1
ATOM 8259 N N . THR B 1 288 ? -12.258 29.188 0.591 1 97.38 288 THR B N 1
ATOM 8260 C CA . THR B 1 288 ? -11.648 28.484 1.721 1 97.38 288 THR B CA 1
ATOM 8261 C C . THR B 1 288 ? -11.445 29.438 2.895 1 97.38 288 THR B C 1
ATOM 8263 O O . THR B 1 288 ? -11.484 30.656 2.725 1 97.38 288 THR B O 1
ATOM 8266 N N . GLY B 1 289 ? -11.297 28.844 4.055 1 97 289 GLY B N 1
ATOM 8267 C CA . GLY B 1 289 ? -11.109 29.594 5.285 1 97 289 GLY B CA 1
ATOM 8268 C C . GLY B 1 289 ? -9.711 30.156 5.43 1 97 289 GLY B C 1
ATOM 8269 O O . GLY B 1 289 ? -8.812 29.797 4.672 1 97 289 GLY B O 1
ATOM 8270 N N . LYS B 1 290 ? -9.625 31.109 6.383 1 98.12 290 LYS B N 1
ATOM 8271 C CA . LYS B 1 290 ? -8.391 31.797 6.746 1 98.12 290 LYS B CA 1
ATOM 8272 C C . LYS B 1 290 ? -8.078 31.625 8.234 1 98.12 290 LYS B C 1
ATOM 8274 O O . LYS B 1 290 ? -8.734 30.844 8.922 1 98.12 290 LYS B O 1
ATOM 8279 N N . ARG B 1 291 ? -6.895 32.219 8.648 1 98.5 291 ARG B N 1
ATOM 8280 C CA . ARG B 1 291 ? -6.695 32.344 10.094 1 98.5 291 ARG B CA 1
ATOM 8281 C C . ARG B 1 291 ? -7.828 33.125 10.727 1 98.5 291 ARG B C 1
ATOM 8283 O O . ARG B 1 291 ? -8.258 34.156 10.188 1 98.5 291 ARG B O 1
ATOM 8290 N N . HIS B 1 292 ? -8.273 32.719 11.883 1 98.69 292 HIS B N 1
ATOM 8291 C CA . HIS B 1 292 ? -9.312 33.406 12.633 1 98.69 292 HIS B CA 1
ATOM 8292 C C . HIS B 1 292 ? -8.852 34.812 13.031 1 98.69 292 HIS B C 1
ATOM 8294 O O . HIS B 1 292 ? -7.867 34.969 13.75 1 98.69 292 HIS B O 1
ATOM 8300 N N . PRO B 1 293 ? -9.539 35.875 12.633 1 98.5 293 PRO B N 1
ATOM 8301 C CA . PRO B 1 293 ? -9.367 37.156 13.328 1 98.5 293 PRO B CA 1
ATOM 8302 C C . PRO B 1 293 ? -9.93 37.125 14.742 1 98.5 293 PRO B C 1
ATOM 8304 O O . PRO B 1 293 ? -10.875 36.406 15.023 1 98.5 293 PRO B O 1
ATOM 8307 N N . PHE B 1 294 ? -9.328 37.906 15.57 1 98.81 294 PHE B N 1
ATOM 8308 C CA . PHE B 1 294 ? -9.812 37.938 16.938 1 98.81 294 PHE B CA 1
ATOM 8309 C C . PHE B 1 294 ? -10.086 39.375 17.359 1 98.81 294 PHE B C 1
ATOM 8311 O O . PHE B 1 294 ? -9.43 40.312 16.891 1 98.81 294 PHE B O 1
ATOM 8318 N N . TYR B 1 295 ? -11.109 39.594 18.156 1 98.81 295 TYR B N 1
ATOM 8319 C CA . TYR B 1 295 ? -11.32 40.781 18.969 1 98.81 295 TYR B CA 1
ATOM 8320 C C . TYR B 1 295 ? -11.117 40.469 20.453 1 98.81 295 TYR B C 1
ATOM 8322 O O . TYR B 1 295 ? -11.734 39.562 20.984 1 98.81 295 TYR B O 1
ATOM 8330 N N . ILE B 1 296 ? -10.242 41.25 21.094 1 98.5 296 ILE B N 1
ATOM 8331 C CA . ILE B 1 296 ? -9.836 40.969 22.453 1 98.5 296 ILE B CA 1
ATOM 8332 C C . ILE B 1 296 ? -10.281 42.125 23.375 1 98.5 296 ILE B C 1
ATOM 8334 O O . ILE B 1 296 ? -10.195 43.281 23 1 98.5 296 ILE B O 1
ATOM 8338 N N . GLU B 1 297 ? -10.812 41.75 24.516 1 98.62 297 GLU B N 1
ATOM 8339 C CA . GLU B 1 297 ? -10.977 42.688 25.625 1 98.62 297 GLU B CA 1
ATOM 8340 C C . GLU B 1 297 ? -10.289 42.156 26.891 1 98.62 297 GLU B C 1
ATOM 8342 O O . GLU B 1 297 ? -10.312 40.938 27.156 1 98.62 297 GLU B O 1
ATOM 8347 N N . TYR B 1 298 ? -9.586 43.031 27.578 1 98.44 298 TYR B N 1
ATOM 8348 C CA . TYR B 1 298 ? -8.898 42.562 28.766 1 98.44 298 TYR B CA 1
ATOM 8349 C C . TYR B 1 298 ? -9.055 43.531 29.922 1 98.44 298 TYR B C 1
ATOM 8351 O O . TYR B 1 298 ? -9.289 44.719 29.703 1 98.44 298 TYR B O 1
ATOM 8359 N N . ASP B 1 299 ? -9.086 43.062 31.094 1 98.69 299 ASP B N 1
ATOM 8360 C CA . ASP B 1 299 ? -8.992 43.75 32.406 1 98.69 299 ASP B CA 1
ATOM 8361 C C . ASP B 1 299 ? -7.879 43.125 33.25 1 98.69 299 ASP B C 1
ATOM 8363 O O . ASP B 1 299 ? -7.902 41.938 33.531 1 98.69 299 ASP B O 1
ATOM 8367 N N . VAL B 1 300 ? -6.832 43.969 33.594 1 98.69 300 VAL B N 1
ATOM 8368 C CA . VAL B 1 300 ? -5.652 43.406 34.219 1 98.69 300 VAL B CA 1
ATOM 8369 C C . VAL B 1 300 ? -5.289 44.188 35.469 1 98.69 300 VAL B C 1
ATOM 8371 O O . VAL B 1 300 ? -5.402 45.406 35.5 1 98.69 300 VAL B O 1
ATOM 8374 N N . GLY B 1 301 ? -4.957 43.5 36.562 1 98.75 301 GLY B N 1
ATOM 8375 C CA . GLY B 1 301 ? -4.426 44.031 37.781 1 98.75 301 GLY B CA 1
ATOM 8376 C C . GLY B 1 301 ? -2.982 43.656 38.031 1 98.75 301 GLY B C 1
ATOM 8377 O O . GLY B 1 301 ? -2.582 42.531 37.781 1 98.75 301 GLY B O 1
ATOM 8378 N N . PHE B 1 302 ? -2.137 44.594 38.469 1 98.69 302 PHE B N 1
ATOM 8379 C CA . PHE B 1 302 ? -0.71 44.375 38.656 1 98.69 302 PHE B CA 1
ATOM 8380 C C . PHE B 1 302 ? -0.155 45.281 39.719 1 98.69 302 PHE B C 1
ATOM 8382 O O . PHE B 1 302 ? -0.861 46.188 40.219 1 98.69 302 PHE B O 1
ATOM 8389 N N . ASP B 1 303 ? 1.089 45.125 40.125 1 98.38 303 ASP B N 1
ATOM 8390 C CA . ASP B 1 303 ? 1.703 45.906 41.188 1 98.38 303 ASP B CA 1
ATOM 8391 C C . ASP B 1 303 ? 2.734 46.875 40.594 1 98.38 303 ASP B C 1
ATOM 8393 O O . ASP B 1 303 ? 2.795 47.062 39.375 1 98.38 303 ASP B O 1
ATOM 8397 N N . ASP B 1 304 ? 3.521 47.5 41.469 1 97.56 304 ASP B N 1
ATOM 8398 C CA . ASP B 1 304 ? 4.426 48.594 41.094 1 97.56 304 ASP B CA 1
ATOM 8399 C C . ASP B 1 304 ? 5.617 48.062 40.312 1 97.56 304 ASP B C 1
ATOM 8401 O O . ASP B 1 304 ? 6.328 48.812 39.656 1 97.56 304 ASP B O 1
ATOM 8405 N N . ASN B 1 305 ? 5.754 46.75 40.312 1 96.56 305 ASN B N 1
ATOM 8406 C CA . ASN B 1 305 ? 6.836 46.125 39.562 1 96.56 305 ASN B CA 1
ATOM 8407 C C . ASN B 1 305 ? 6.328 45.5 38.25 1 96.56 305 ASN B C 1
ATOM 8409 O O . ASN B 1 305 ? 7.102 44.906 37.5 1 96.56 305 ASN B O 1
ATOM 8413 N N . GLY B 1 306 ? 5.078 45.656 38 1 98 306 GLY B N 1
ATOM 8414 C CA . GLY B 1 306 ? 4.48 45.125 36.781 1 98 306 GLY B CA 1
ATOM 8415 C C . GLY B 1 306 ? 4.082 43.656 36.906 1 98 306 GLY B C 1
ATOM 8416 O O . GLY B 1 306 ? 3.721 43.031 35.906 1 98 306 GLY B O 1
ATOM 8417 N N . ARG B 1 307 ? 4.148 43.125 38.125 1 98.12 307 ARG B N 1
ATOM 8418 C CA . ARG B 1 307 ? 3.762 41.719 38.312 1 98.12 307 ARG B CA 1
ATOM 8419 C C . ARG B 1 307 ? 2.244 41.562 38.312 1 98.12 307 ARG B C 1
ATOM 8421 O O . ARG B 1 307 ? 1.547 42.281 39.031 1 98.12 307 ARG B O 1
ATOM 8428 N N . LEU B 1 308 ? 1.756 40.625 37.625 1 98.5 308 LEU B N 1
ATOM 8429 C CA . LEU B 1 308 ? 0.321 40.438 37.469 1 98.5 308 LEU B CA 1
ATOM 8430 C C . LEU B 1 308 ? -0.282 39.812 38.75 1 98.5 308 LEU B C 1
ATOM 8432 O O . LEU B 1 308 ? 0.294 38.906 39.344 1 98.5 308 LEU B O 1
ATOM 8436 N N . HIS B 1 309 ? -1.416 40.344 39.125 1 97.62 309 HIS B N 1
ATOM 8437 C CA . HIS B 1 309 ? -2.205 39.781 40.219 1 97.62 309 HIS B CA 1
ATOM 8438 C C . HIS B 1 309 ? -3.408 39 39.688 1 97.62 309 HIS B C 1
ATOM 8440 O O . HIS B 1 309 ? -3.797 38 40.281 1 97.62 309 HIS B O 1
ATOM 8446 N N . GLY B 1 310 ? -3.932 39.562 38.688 1 97.75 310 GLY B N 1
ATOM 8447 C CA . GLY B 1 310 ? -5.098 38.938 38.094 1 97.75 310 GLY B CA 1
ATOM 8448 C C . GLY B 1 310 ? -5.43 39.5 36.719 1 97.75 310 GLY B C 1
ATOM 8449 O O . GLY B 1 310 ? -5.02 40.594 36.375 1 97.75 310 GLY B O 1
ATOM 8450 N N . ILE B 1 311 ? -6.211 38.719 36 1 98.69 311 ILE B N 1
ATOM 8451 C CA . ILE B 1 311 ? -6.562 39.156 34.656 1 98.69 311 ILE B CA 1
ATOM 8452 C C . ILE B 1 311 ? -7.883 38.5 34.219 1 98.69 311 ILE B C 1
ATOM 8454 O O . ILE B 1 311 ? -8.172 37.375 34.625 1 98.69 311 ILE B O 1
ATOM 8458 N N . ASP B 1 312 ? -8.742 39.219 33.625 1 98.62 312 ASP B N 1
ATOM 8459 C CA . ASP B 1 312 ? -9.906 38.781 32.844 1 98.62 312 ASP B CA 1
ATOM 8460 C C . ASP B 1 312 ? -9.742 39.062 31.375 1 98.62 312 ASP B C 1
ATOM 8462 O O . ASP B 1 312 ? -9.609 40.25 30.969 1 98.62 312 ASP B O 1
ATOM 8466 N N . LEU B 1 313 ? -9.688 38.031 30.625 1 98.44 313 LEU B N 1
ATOM 8467 C CA . LEU B 1 313 ? -9.414 38.156 29.188 1 98.44 313 LEU B CA 1
ATOM 8468 C C . LEU B 1 313 ? -10.539 37.531 28.375 1 98.44 313 LEU B C 1
ATOM 8470 O O . LEU B 1 313 ? -10.906 36.375 28.578 1 98.44 313 LEU B O 1
ATOM 8474 N N . ASP B 1 314 ? -11.172 38.25 27.438 1 98.62 314 ASP B N 1
ATOM 8475 C CA . ASP B 1 314 ? -12.156 37.781 26.469 1 98.62 314 ASP B CA 1
ATOM 8476 C C . ASP B 1 314 ? -11.547 37.656 25.078 1 98.62 314 ASP B C 1
ATOM 8478 O O . ASP B 1 314 ? -11.086 38.625 24.5 1 98.62 314 ASP B O 1
ATOM 8482 N N . LEU B 1 315 ? -11.531 36.469 24.625 1 98.81 315 LEU B N 1
ATOM 8483 C CA . LEU B 1 315 ? -11.055 36.188 23.281 1 98.81 315 LEU B CA 1
ATOM 8484 C C . LEU B 1 315 ? -12.211 35.844 22.359 1 98.81 315 LEU B C 1
ATOM 8486 O O . LEU B 1 315 ? -12.742 34.719 22.406 1 98.81 315 LEU B O 1
ATOM 8490 N N . ALA B 1 316 ? -12.578 36.75 21.469 1 98.88 316 ALA B N 1
ATOM 8491 C CA . ALA B 1 316 ? -13.656 36.5 20.516 1 98.88 316 ALA B CA 1
ATOM 8492 C C . ALA B 1 316 ? -13.102 36.188 19.125 1 98.88 316 ALA B C 1
ATOM 8494 O O . ALA B 1 316 ? -12.602 37.094 18.438 1 98.88 316 ALA B O 1
ATOM 8495 N N . GLY B 1 317 ? -13.195 34.938 18.812 1 98.75 317 GLY B N 1
ATOM 8496 C CA . GLY B 1 317 ? -12.734 34.531 17.5 1 98.75 317 GLY B CA 1
ATOM 8497 C C . GLY B 1 317 ? -13.812 34.625 16.438 1 98.75 317 GLY B C 1
ATOM 8498 O O . GLY B 1 317 ? -14.961 34.219 16.656 1 98.75 317 GLY B O 1
ATOM 8499 N N . ASN B 1 318 ? -13.492 35.25 15.281 1 98.75 318 ASN B N 1
ATOM 8500 C CA . ASN B 1 318 ? -14.359 35.219 14.109 1 98.75 318 ASN B CA 1
ATOM 8501 C C . ASN B 1 318 ? -14.273 33.844 13.414 1 98.75 318 ASN B C 1
ATOM 8503 O O . ASN B 1 318 ? -13.305 33.562 12.711 1 98.75 318 ASN B O 1
ATOM 8507 N N . CYS B 1 319 ? -15.281 33.094 13.516 1 98.62 319 CYS B N 1
ATOM 8508 C CA . CYS B 1 319 ? -15.234 31.719 13.07 1 98.62 319 CYS B CA 1
ATOM 8509 C C . CYS B 1 319 ? -15.781 31.578 11.648 1 98.62 319 CYS B C 1
ATOM 8511 O O . CYS B 1 319 ? -15.539 30.578 10.984 1 98.62 319 CYS B O 1
ATOM 8513 N N . GLY B 1 320 ? -16.438 32.5 11.148 1 98.44 320 GLY B N 1
ATOM 8514 C CA . GLY B 1 320 ? -17.188 32.344 9.906 1 98.44 320 GLY B CA 1
ATOM 8515 C C . GLY B 1 320 ? -18.531 31.688 10.102 1 98.44 320 GLY B C 1
ATOM 8516 O O . GLY B 1 320 ? -19.141 31.781 11.172 1 98.44 320 GLY B O 1
ATOM 8517 N N . TYR B 1 321 ? -19.078 31.109 9.094 1 98.12 321 TYR B N 1
ATOM 8518 C CA . TYR B 1 321 ? -20.5 30.75 9.086 1 98.12 321 TYR B CA 1
ATOM 8519 C C . TYR B 1 321 ? -20.719 29.391 9.734 1 98.12 321 TYR B C 1
ATOM 8521 O O . TYR B 1 321 ? -21.844 29.047 10.078 1 98.12 321 TYR B O 1
ATOM 8529 N N . SER B 1 322 ? -19.688 28.562 9.891 1 98 322 SER B N 1
ATOM 8530 C CA . SER B 1 322 ? -19.844 27.219 10.43 1 98 322 SER B CA 1
ATOM 8531 C C . SER B 1 322 ? -18.734 26.891 11.422 1 98 322 SER B C 1
ATOM 8533 O O . SER B 1 322 ? -17.766 27.625 11.539 1 98 322 SER B O 1
ATOM 8535 N N . PRO B 1 323 ? -18.797 25.703 12.148 1 97.81 323 PRO B N 1
ATOM 8536 C CA . PRO B 1 323 ? -17.828 25.406 13.211 1 97.81 323 PRO B CA 1
ATOM 8537 C C . PRO B 1 323 ? -16.438 25.094 12.672 1 97.81 323 PRO B C 1
ATOM 8539 O O . PRO B 1 323 ? -15.438 25.516 13.266 1 97.81 323 PRO B O 1
ATOM 8542 N N . ASP B 1 324 ? -16.406 24.281 11.484 1 97.44 324 ASP B N 1
ATOM 8543 C CA . ASP B 1 324 ? -15.109 23.781 11.039 1 97.44 324 ASP B CA 1
ATOM 8544 C C . ASP B 1 324 ? -14.258 23.312 12.227 1 97.44 324 ASP B C 1
ATOM 8546 O O . ASP B 1 324 ? -14.695 22.484 13.023 1 97.44 324 ASP B O 1
ATOM 8550 N N . LEU B 1 325 ? -13.023 23.938 12.422 1 97.44 325 LEU B N 1
ATOM 8551 C CA . LEU B 1 325 ? -12.164 23.562 13.539 1 97.44 325 LEU B CA 1
ATOM 8552 C C . LEU B 1 325 ? -12.172 24.656 14.609 1 97.44 325 LEU B C 1
ATOM 8554 O O . LEU B 1 325 ? -11.305 24.672 15.484 1 97.44 325 LEU B O 1
ATOM 8558 N N . SER B 1 326 ? -13.133 25.531 14.625 1 98.06 326 SER B N 1
ATOM 8559 C CA . SER B 1 326 ? -13.141 26.734 15.453 1 98.06 326 SER B CA 1
ATOM 8560 C C . SER B 1 326 ? -13.172 26.391 16.938 1 98.06 326 SER B C 1
ATOM 8562 O O . SER B 1 326 ? -12.602 27.109 17.766 1 98.06 326 SER B O 1
ATOM 8564 N N . ALA B 1 327 ? -13.867 25.25 17.25 1 97.12 327 ALA B N 1
ATOM 8565 C CA . ALA B 1 327 ? -13.883 24.844 18.656 1 97.12 327 ALA B CA 1
ATOM 8566 C C . ALA B 1 327 ? -12.469 24.688 19.203 1 97.12 327 ALA B C 1
ATOM 8568 O O . ALA B 1 327 ? -12.125 25.266 20.234 1 97.12 327 ALA B O 1
ATOM 8569 N N . SER B 1 328 ? -11.695 23.984 18.531 1 96.56 328 SER B N 1
ATOM 8570 C CA . SER B 1 328 ? -10.336 23.672 18.953 1 96.56 328 SER B CA 1
ATOM 8571 C C . SER B 1 328 ? -9.43 24.891 18.812 1 96.56 328 SER B C 1
ATOM 8573 O O . SER B 1 328 ? -8.5 25.078 19.594 1 96.56 328 SER B O 1
ATOM 8575 N N . ILE B 1 329 ? -9.648 25.703 17.812 1 97.88 329 ILE B N 1
ATOM 8576 C CA . ILE B 1 329 ? -8.797 26.859 17.547 1 97.88 329 ILE B CA 1
ATOM 8577 C C . ILE B 1 329 ? -8.969 27.891 18.656 1 97.88 329 ILE B C 1
ATOM 8579 O O . ILE B 1 329 ? -7.984 28.438 19.172 1 97.88 329 ILE B O 1
ATOM 8583 N N . VAL B 1 330 ? -10.172 28.219 19.016 1 98.5 330 VAL B N 1
ATOM 8584 C CA . VAL B 1 330 ? -10.414 29.172 20.094 1 98.5 330 VAL B CA 1
ATOM 8585 C C . VAL B 1 330 ? -9.906 28.609 21.422 1 98.5 330 VAL B C 1
ATOM 8587 O O . VAL B 1 330 ? -9.352 29.344 22.25 1 98.5 330 VAL B O 1
ATOM 8590 N N . ASP B 1 331 ? -10.078 27.266 21.594 1 97.88 331 ASP B N 1
ATOM 8591 C CA . ASP B 1 331 ? -9.5 26.641 22.766 1 97.88 331 ASP B CA 1
ATOM 8592 C C . ASP B 1 331 ? -7.984 26.828 22.812 1 97.88 331 ASP B C 1
ATOM 8594 O O . ASP B 1 331 ? -7.422 27.141 23.859 1 97.88 331 ASP B O 1
ATOM 8598 N N . ARG B 1 332 ? -7.371 26.625 21.734 1 98.19 332 ARG B N 1
ATOM 8599 C CA . ARG B 1 332 ? -5.918 26.766 21.672 1 98.19 332 ARG B CA 1
ATOM 8600 C C . ARG B 1 332 ? -5.5 28.203 21.984 1 98.19 332 ARG B C 1
ATOM 8602 O O . ARG B 1 332 ? -4.418 28.438 22.516 1 98.19 332 ARG B O 1
ATOM 8609 N N . ALA B 1 333 ? -6.27 29.172 21.484 1 98.69 333 ALA B N 1
ATOM 8610 C CA . ALA B 1 333 ? -6.012 30.562 21.859 1 98.69 333 ALA B CA 1
ATOM 8611 C C . ALA B 1 333 ? -6.082 30.75 23.359 1 98.69 333 ALA B C 1
ATOM 8613 O O . ALA B 1 333 ? -5.266 31.469 23.953 1 98.69 333 ALA B O 1
ATOM 8614 N N . MET B 1 334 ? -7.035 30.125 23.969 1 98.69 334 MET B N 1
ATOM 8615 C CA . MET B 1 334 ? -7.195 30.203 25.406 1 98.69 334 MET B CA 1
ATOM 8616 C C . MET B 1 334 ? -6.008 29.562 26.125 1 98.69 334 MET B C 1
ATOM 8618 O O . MET B 1 334 ? -5.453 30.156 27.062 1 98.69 334 MET B O 1
ATOM 8622 N N . PHE B 1 335 ? -5.574 28.359 25.672 1 98.5 335 PHE B N 1
ATOM 8623 C CA . PHE B 1 335 ? -4.469 27.641 26.281 1 98.5 335 PHE B CA 1
ATOM 8624 C C . PHE B 1 335 ? -3.182 28.453 26.219 1 98.5 335 PHE B C 1
ATOM 8626 O O . PHE B 1 335 ? -2.322 28.328 27.094 1 98.5 335 PHE B O 1
ATOM 8633 N N . HIS B 1 336 ? -3.068 29.297 25.234 1 98.69 336 HIS B N 1
ATOM 8634 C CA . HIS B 1 336 ? -1.805 30 25.016 1 98.69 336 HIS B CA 1
ATOM 8635 C C . HIS B 1 336 ? -1.925 31.469 25.359 1 98.69 336 HIS B C 1
ATOM 8637 O O . HIS B 1 336 ? -1.03 32.25 25.031 1 98.69 336 HIS B O 1
ATOM 8643 N N . ALA B 1 337 ? -3 31.891 26 1 98.69 337 ALA B N 1
ATOM 8644 C CA . ALA B 1 337 ? -3.24 33.281 26.359 1 98.69 337 ALA B CA 1
ATOM 8645 C C . ALA B 1 337 ? -2.197 33.781 27.344 1 98.69 337 ALA B C 1
ATOM 8647 O O . ALA B 1 337 ? -2.055 35 27.562 1 98.69 337 ALA B O 1
ATOM 8648 N N . ASP B 1 338 ? -1.452 32.875 27.953 1 98.56 338 ASP B N 1
ATOM 8649 C CA . ASP B 1 338 ? -0.435 33.219 28.938 1 98.56 338 ASP B CA 1
ATOM 8650 C C . ASP B 1 338 ? 0.926 33.406 28.281 1 98.56 338 ASP B C 1
ATOM 8652 O O . ASP B 1 338 ? 1.846 33.969 28.891 1 98.56 338 ASP B O 1
ATOM 8656 N N . ASN B 1 339 ? 1.051 32.906 26.953 1 98.56 339 ASN B N 1
ATOM 8657 C CA . ASN B 1 339 ? 2.385 32.812 26.359 1 98.56 339 ASN B CA 1
ATOM 8658 C C . ASN B 1 339 ? 3.395 32.25 27.359 1 98.56 339 ASN B C 1
ATOM 8660 O O . ASN B 1 339 ? 3.307 31.078 27.75 1 98.56 339 ASN B O 1
ATOM 8664 N N . ALA B 1 340 ? 4.219 33.125 27.969 1 98.75 340 ALA B N 1
ATOM 8665 C CA . ALA B 1 340 ? 5.297 32.688 28.844 1 98.75 340 ALA B CA 1
ATOM 8666 C C . ALA B 1 340 ? 5.078 33.156 30.281 1 98.75 340 ALA B C 1
ATOM 8668 O O . ALA B 1 340 ? 5.941 32.969 31.141 1 98.75 340 ALA B O 1
ATOM 8669 N N . TYR B 1 341 ? 3.91 33.656 30.641 1 98.81 341 TYR B N 1
ATOM 8670 C CA . TYR B 1 341 ? 3.789 34.438 31.859 1 98.81 341 TYR B CA 1
ATOM 8671 C C . TYR B 1 341 ? 2.818 33.781 32.844 1 98.81 341 TYR B C 1
ATOM 8673 O O . TYR B 1 341 ? 1.788 33.219 32.438 1 98.81 341 TYR B O 1
ATOM 8681 N N . TYR B 1 342 ? 3.201 33.812 34.094 1 98.62 342 TYR B N 1
ATOM 8682 C CA . TYR B 1 342 ? 2.262 33.469 35.156 1 98.62 342 TYR B CA 1
ATOM 8683 C C . TYR B 1 342 ? 1.224 34.562 35.344 1 98.62 342 TYR B C 1
ATOM 8685 O O . TYR B 1 342 ? 1.564 35.688 35.719 1 98.62 342 TYR B O 1
ATOM 8693 N N . LEU B 1 343 ? -0.104 34.312 35.219 1 98.31 343 LEU B N 1
ATOM 8694 C CA . LEU B 1 343 ? -1.139 35.344 35.094 1 98.31 343 LEU B CA 1
ATOM 8695 C C . LEU B 1 343 ? -1.755 35.656 36.469 1 98.31 343 LEU B C 1
ATOM 8697 O O . LEU B 1 343 ? -2.541 36.594 36.594 1 98.31 343 LEU B O 1
ATOM 8701 N N . GLY B 1 344 ? -1.375 34.906 37.531 1 97.19 344 GLY B N 1
ATOM 8702 C CA . GLY B 1 344 ? -2.092 35.062 38.781 1 97.19 344 GLY B CA 1
ATOM 8703 C C . GLY B 1 344 ? -3.486 34.469 38.75 1 97.19 344 GLY B C 1
ATOM 8704 O O . GLY B 1 344 ? -3.684 33.375 38.188 1 97.19 344 GLY B O 1
ATOM 8705 N N . ASP B 1 345 ? -4.469 35.125 39.438 1 98.12 345 ASP B N 1
ATOM 8706 C CA . ASP B 1 345 ? -5.859 34.719 39.312 1 98.12 345 ASP B CA 1
ATOM 8707 C C . ASP B 1 345 ? -6.43 35.125 37.938 1 98.12 345 ASP B C 1
ATOM 8709 O O . ASP B 1 345 ? -6.496 36.312 37.625 1 98.12 345 ASP B O 1
ATOM 8713 N N . ALA B 1 346 ? -6.746 34.125 37.188 1 98.38 346 ALA B N 1
ATOM 8714 C CA . ALA B 1 346 ? -7.016 34.406 35.781 1 98.38 346 ALA B CA 1
ATOM 8715 C C . ALA B 1 346 ? -8.352 33.812 35.375 1 98.38 346 ALA B C 1
ATOM 8717 O O . ALA B 1 346 ? -8.711 32.719 35.781 1 98.38 346 ALA B O 1
ATOM 8718 N N . THR B 1 347 ? -9.148 34.562 34.656 1 98.75 347 THR B N 1
ATOM 8719 C CA . THR B 1 347 ? -10.312 34.125 33.906 1 98.75 347 THR B CA 1
ATOM 8720 C C . THR B 1 347 ? -10.141 34.406 32.406 1 98.75 347 THR B C 1
ATOM 8722 O O . THR B 1 347 ? -9.969 35.562 32 1 98.75 347 THR B O 1
ATOM 8725 N N . ILE B 1 348 ? -10.07 33.344 31.641 1 98.75 348 ILE B N 1
ATOM 8726 C CA . ILE B 1 348 ? -9.938 33.469 30.203 1 98.75 348 ILE B CA 1
ATOM 8727 C C . ILE B 1 348 ? -11.203 32.906 29.531 1 98.75 348 ILE B C 1
ATOM 8729 O O . ILE B 1 348 ? -11.539 31.734 29.656 1 98.75 348 ILE B O 1
ATOM 8733 N N . ASN B 1 349 ? -11.93 33.75 28.781 1 98.62 349 ASN B N 1
ATOM 8734 C CA . ASN B 1 349 ? -13.141 33.375 28.062 1 98.62 349 ASN B CA 1
ATOM 8735 C C . ASN B 1 349 ? -12.898 33.312 26.562 1 98.62 349 ASN B C 1
ATOM 8737 O O . ASN B 1 349 ? -12.289 34.219 25.984 1 98.62 349 ASN B O 1
ATOM 8741 N N . GLY B 1 350 ? -13.297 32.188 25.984 1 98.75 350 GLY B N 1
ATOM 8742 C CA . GLY B 1 350 ? -13.242 32.031 24.547 1 98.75 350 GLY B CA 1
ATOM 8743 C C . GLY B 1 350 ? -14.609 32 23.891 1 98.75 350 GLY B C 1
ATOM 8744 O O . GLY B 1 350 ? -15.469 31.203 24.297 1 98.75 350 GLY B O 1
ATOM 8745 N N . HIS B 1 351 ? -14.891 32.906 22.938 1 98.81 351 HIS B N 1
ATOM 8746 C CA . HIS B 1 351 ? -16.172 33 22.234 1 98.81 351 HIS B CA 1
ATOM 8747 C C . HIS B 1 351 ? -16.016 32.656 20.766 1 98.81 351 HIS B C 1
ATOM 8749 O O . HIS B 1 351 ? -15.062 33.094 20.109 1 98.81 351 HIS B O 1
ATOM 8755 N N . ARG B 1 352 ? -16.859 31.766 20.25 1 98.75 352 ARG B N 1
ATOM 8756 C CA . ARG B 1 352 ? -16.828 31.344 18.859 1 98.75 352 ARG B CA 1
ATOM 8757 C C . ARG B 1 352 ? -17.875 32.094 18.047 1 98.75 352 ARG B C 1
ATOM 8759 O O . ARG B 1 352 ? -18.922 31.531 17.688 1 98.75 352 ARG B O 1
ATOM 8766 N N . CYS B 1 353 ? -17.531 33.219 17.547 1 98.88 353 CYS B N 1
ATOM 8767 C CA . CYS B 1 353 ? -18.469 34.156 16.938 1 98.88 353 CYS B CA 1
ATOM 8768 C C . CYS B 1 353 ? -18.781 33.75 15.5 1 98.88 353 CYS B C 1
ATOM 8770 O O . CYS B 1 353 ? -17.875 33.406 14.734 1 98.88 353 CYS B O 1
ATOM 8772 N N . LYS B 1 354 ? -20.031 33.75 15.141 1 98.75 354 LYS B N 1
ATOM 8773 C CA . LYS B 1 354 ? -20.5 33.406 13.797 1 98.75 354 LYS B CA 1
ATOM 8774 C C . LYS B 1 354 ? -20.609 34.656 12.938 1 98.75 354 LYS B C 1
ATOM 8776 O O . LYS B 1 354 ? -21.172 35.656 13.367 1 98.75 354 LYS B O 1
ATOM 8781 N N . THR B 1 355 ? -20.016 34.688 11.844 1 98.5 355 THR B N 1
ATOM 8782 C CA . THR B 1 355 ? -20.188 35.75 10.836 1 98.5 355 THR B CA 1
ATOM 8783 C C . THR B 1 355 ? -20.516 35.125 9.477 1 98.5 355 THR B C 1
ATOM 8785 O O . THR B 1 355 ? -20.422 33.938 9.289 1 98.5 355 THR B O 1
ATOM 8788 N N . HIS B 1 356 ? -21.031 35.938 8.539 1 98.44 356 HIS B N 1
ATOM 8789 C CA . HIS B 1 356 ? -21.375 35.5 7.195 1 98.44 356 HIS B CA 1
ATOM 8790 C C . HIS B 1 356 ? -20.219 35.688 6.227 1 98.44 356 HIS B C 1
ATOM 8792 O O . HIS B 1 356 ? -20.359 36.344 5.191 1 98.44 356 HIS B O 1
ATOM 8798 N N . THR B 1 357 ? -19.109 35.094 6.539 1 97.88 357 THR B N 1
ATOM 8799 C CA . THR B 1 357 ? -17.922 34.906 5.719 1 97.88 357 THR B CA 1
ATOM 8800 C C . THR B 1 357 ? -17.531 33.438 5.688 1 97.88 357 THR B C 1
ATOM 8802 O O . THR B 1 357 ? -18.078 32.625 6.426 1 97.88 357 THR B O 1
ATOM 8805 N N . ALA B 1 358 ? -16.672 33.094 4.77 1 97.62 358 ALA B N 1
ATOM 8806 C CA . ALA B 1 358 ? -16.188 31.719 4.75 1 97.62 358 ALA B CA 1
ATOM 8807 C C . ALA B 1 358 ? -15.648 31.297 6.117 1 97.62 358 ALA B C 1
ATOM 8809 O O . ALA B 1 358 ? -14.977 32.094 6.789 1 97.62 358 ALA B O 1
ATOM 8810 N N . SER B 1 359 ? -16.031 30.094 6.539 1 98.12 359 SER B N 1
ATOM 8811 C CA . SER B 1 359 ? -15.562 29.641 7.844 1 98.12 359 SER B CA 1
ATOM 8812 C C . SER B 1 359 ? -14.039 29.562 7.898 1 98.12 359 SER B C 1
ATOM 8814 O O . SER B 1 359 ? -13.414 28.984 7.00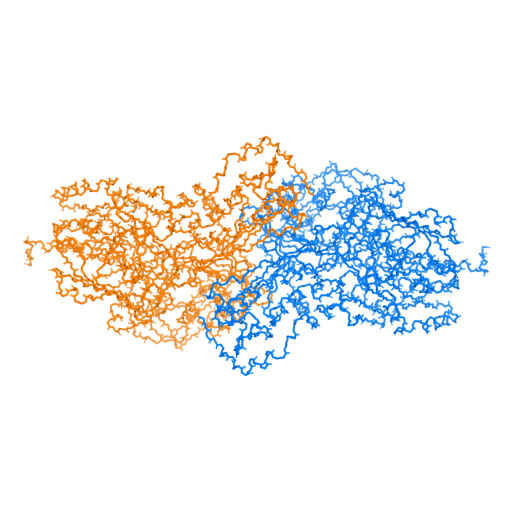8 1 98.12 359 SER B O 1
ATOM 8816 N N . ASN B 1 360 ? -13.516 30.203 8.93 1 98.31 360 ASN B N 1
ATOM 8817 C CA . ASN B 1 360 ? -12.07 30.156 9.125 1 98.31 360 ASN B CA 1
ATOM 8818 C C . ASN B 1 360 ? -11.625 28.781 9.609 1 98.31 360 ASN B C 1
ATOM 8820 O O . ASN B 1 360 ? -12.438 27.984 10.102 1 98.31 360 ASN B O 1
ATOM 8824 N N . THR B 1 361 ? -10.383 28.5 9.375 1 98 361 THR B N 1
ATOM 8825 C CA . THR B 1 361 ? -9.898 27.141 9.586 1 98 361 THR B CA 1
ATOM 8826 C C . THR B 1 361 ? -8.492 27.156 10.188 1 98 361 THR B C 1
ATOM 8828 O O . THR B 1 361 ? -8.016 28.188 10.641 1 98 361 THR B O 1
ATOM 8831 N N . ALA B 1 362 ? -7.91 26 10.297 1 97.88 362 ALA B N 1
ATOM 8832 C CA . ALA B 1 362 ? -6.59 25.859 10.906 1 97.88 362 ALA B CA 1
ATOM 8833 C C . ALA B 1 362 ? -5.543 26.656 10.141 1 97.88 362 ALA B C 1
ATOM 8835 O O . ALA B 1 362 ? -5.578 26.719 8.906 1 97.88 362 ALA B O 1
ATOM 8836 N N . TYR B 1 363 ? -4.676 27.266 10.828 1 98.31 363 TYR B N 1
ATOM 8837 C CA . TYR B 1 363 ? -3.475 27.922 10.328 1 98.31 363 TYR B CA 1
ATOM 8838 C C . TYR B 1 363 ? -2.285 27.656 11.242 1 98.31 363 TYR B C 1
ATOM 8840 O O . TYR B 1 363 ? -2.461 27.375 12.43 1 98.31 363 TYR B O 1
ATOM 8848 N N . ARG B 1 364 ? -1.072 27.656 10.703 1 97.38 364 ARG B N 1
ATOM 8849 C CA . ARG B 1 364 ? 0.158 27.469 11.461 1 97.38 364 ARG B CA 1
ATOM 8850 C C . ARG B 1 364 ? 0.097 28.172 12.805 1 97.38 364 ARG B C 1
ATOM 8852 O O . ARG B 1 364 ? -0.078 29.406 12.852 1 97.38 364 ARG B O 1
ATOM 8859 N N . GLY B 1 365 ? 0.206 27.438 13.875 1 97.44 365 GLY B N 1
ATOM 8860 C CA . GLY B 1 365 ? 0.07 27.969 15.227 1 97.44 365 GLY B CA 1
ATOM 8861 C C . GLY B 1 365 ? -1.342 27.859 15.773 1 97.44 365 GLY B C 1
ATOM 8862 O O . GLY B 1 365 ? -1.582 28.141 16.953 1 97.44 365 GLY B O 1
ATOM 8863 N N . PHE B 1 366 ? -2.246 27.5 14.852 1 96.38 366 PHE B N 1
ATOM 8864 C CA . PHE B 1 366 ? -3.645 27.266 15.188 1 96.38 366 PHE B CA 1
ATOM 8865 C C . PHE B 1 366 ? -4.27 28.516 15.812 1 96.38 366 PHE B C 1
ATOM 8867 O O . PHE B 1 366 ? -4.305 29.578 15.188 1 96.38 366 PHE B O 1
ATOM 8874 N N . GLY B 1 367 ? -4.684 28.484 17.062 1 97.88 367 GLY B N 1
ATOM 8875 C CA . GLY B 1 367 ? -5.188 29.656 17.75 1 97.88 367 GLY B CA 1
ATOM 8876 C C . GLY B 1 367 ? -4.184 30.266 18.719 1 97.88 367 GLY B C 1
ATOM 8877 O O . GLY B 1 367 ? -4.391 31.359 19.234 1 97.88 367 GLY B O 1
ATOM 8878 N N . GLY B 1 368 ? -3.043 29.594 18.859 1 98.31 368 GLY B N 1
ATOM 8879 C CA . GLY B 1 368 ? -2.016 30.016 19.797 1 98.31 368 GLY B CA 1
ATOM 8880 C C . GLY B 1 368 ? -1.511 31.422 19.547 1 98.31 368 GLY B C 1
ATOM 8881 O O . GLY B 1 368 ? -1.421 32.219 20.484 1 98.31 368 GLY B O 1
ATOM 8882 N N . PRO B 1 369 ? -1.19 31.734 18.297 1 98.56 369 PRO B N 1
ATOM 8883 C CA . PRO B 1 369 ? -0.673 33.062 17.984 1 98.56 369 PRO B CA 1
ATOM 8884 C C . PRO B 1 369 ? -1.588 34.188 18.5 1 98.56 369 PRO B C 1
ATOM 8886 O O . PRO B 1 369 ? -1.115 35.156 19.094 1 98.56 369 PRO B O 1
ATOM 8889 N N . GLN B 1 370 ? -2.895 34.062 18.266 1 98.56 370 GLN B N 1
ATOM 8890 C CA . GLN B 1 370 ? -3.834 35.125 18.672 1 98.56 370 GLN B CA 1
ATOM 8891 C C . GLN B 1 370 ? -3.867 35.281 20.188 1 98.56 370 GLN B C 1
ATOM 8893 O O . GLN B 1 370 ? -3.955 36.406 20.688 1 98.56 370 GLN B O 1
ATOM 8898 N N . GLY B 1 371 ? -3.826 34.125 20.875 1 98.56 371 GLY B N 1
ATOM 8899 C CA . GLY B 1 371 ? -3.75 34.219 22.328 1 98.56 371 GLY B CA 1
ATOM 8900 C C . GLY B 1 371 ? -2.484 34.875 22.812 1 98.56 371 GLY B C 1
ATOM 8901 O O . GLY B 1 371 ? -2.529 35.688 23.75 1 98.56 371 GLY B O 1
ATOM 8902 N N . MET B 1 372 ? -1.379 34.625 22.25 1 98.81 372 MET B N 1
ATOM 8903 C CA . MET B 1 372 ? -0.078 35.156 22.688 1 98.81 372 MET B CA 1
ATOM 8904 C C . MET B 1 372 ? 0.058 36.625 22.375 1 98.81 372 MET B C 1
ATOM 8906 O O . MET B 1 372 ? 0.645 37.375 23.172 1 98.81 372 MET B O 1
ATOM 8910 N N . VAL B 1 373 ? -0.46 37.062 21.234 1 98.75 373 VAL B N 1
ATOM 8911 C CA . VAL B 1 373 ? -0.406 38.469 20.875 1 98.75 373 VAL B CA 1
ATOM 8912 C C . VAL B 1 373 ? -1.159 39.312 21.922 1 98.75 373 VAL B C 1
ATOM 8914 O O . VAL B 1 373 ? -0.728 40.406 22.281 1 98.75 373 VAL B O 1
ATOM 8917 N N . ALA B 1 374 ? -2.277 38.781 22.453 1 98.44 374 ALA B N 1
ATOM 8918 C CA . ALA B 1 374 ? -3.107 39.469 23.422 1 98.44 374 ALA B CA 1
ATOM 8919 C C . ALA B 1 374 ? -2.318 39.781 24.688 1 98.44 374 ALA B C 1
ATOM 8921 O O . ALA B 1 374 ? -2.34 40.906 25.188 1 98.44 374 ALA B O 1
ATOM 8922 N N . ILE B 1 375 ? -1.627 38.812 25.234 1 98.69 375 ILE B N 1
ATOM 8923 C CA . ILE B 1 375 ? -0.934 39.031 26.5 1 98.69 375 ILE B CA 1
ATOM 8924 C C . ILE B 1 375 ? 0.309 39.875 26.281 1 98.69 375 ILE B C 1
ATOM 8926 O O . ILE B 1 375 ? 0.722 40.625 27.172 1 98.69 375 ILE B O 1
ATOM 8930 N N . GLU B 1 376 ? 0.944 39.812 25.109 1 98.69 376 GLU B N 1
ATOM 8931 C CA . GLU B 1 376 ? 2.082 40.688 24.812 1 98.69 376 GLU B CA 1
ATOM 8932 C C . GLU B 1 376 ? 1.66 42.156 24.766 1 98.69 376 GLU B C 1
ATOM 8934 O O . GLU B 1 376 ? 2.424 43.031 25.156 1 98.69 376 GLU B O 1
ATOM 8939 N N . GLU B 1 377 ? 0.473 42.406 24.188 1 98.25 377 GLU B N 1
ATOM 8940 C CA . GLU B 1 377 ? -0.104 43.75 24.25 1 98.25 377 GLU B CA 1
ATOM 8941 C C . GLU B 1 377 ? -0.248 44.219 25.703 1 98.25 377 GLU B C 1
ATOM 8943 O O . GLU B 1 377 ? 0.096 45.344 26.016 1 98.25 377 GLU B O 1
ATOM 8948 N N . VAL B 1 378 ? -0.698 43.344 26.547 1 98.5 378 VAL B N 1
ATOM 8949 C CA . VAL B 1 378 ? -0.911 43.656 27.953 1 98.5 378 VAL B CA 1
ATOM 8950 C C . VAL B 1 378 ? 0.426 44 28.609 1 98.5 378 VAL B C 1
ATOM 8952 O O . VAL B 1 378 ? 0.538 44.969 29.359 1 98.5 378 VAL B O 1
ATOM 8955 N N . MET B 1 379 ? 1.469 43.188 28.375 1 98.62 379 MET B N 1
ATOM 8956 C CA . MET B 1 379 ? 2.791 43.406 28.953 1 98.62 379 MET B CA 1
ATOM 8957 C C . MET B 1 379 ? 3.34 44.781 28.562 1 98.62 379 MET B C 1
ATOM 8959 O O . MET B 1 379 ? 3.871 45.5 29.406 1 98.62 379 MET B O 1
ATOM 8963 N N . ASP B 1 380 ? 3.25 45.125 27.297 1 98.31 380 ASP B N 1
ATOM 8964 C CA . ASP B 1 380 ? 3.732 46.406 26.812 1 98.31 380 ASP B CA 1
ATOM 8965 C C . ASP B 1 380 ? 2.977 47.562 27.469 1 98.31 380 ASP B C 1
ATOM 8967 O O . ASP B 1 380 ? 3.574 48.562 27.828 1 98.31 380 ASP B O 1
ATOM 8971 N N . ARG B 1 381 ? 1.666 47.406 27.578 1 97.94 381 ARG B N 1
ATOM 8972 C CA . ARG B 1 381 ? 0.841 48.469 28.172 1 97.94 381 ARG B CA 1
ATOM 8973 C C . ARG B 1 381 ? 1.225 48.688 29.641 1 97.94 381 ARG B C 1
ATOM 8975 O O . ARG B 1 381 ? 1.263 49.844 30.094 1 97.94 381 ARG B O 1
ATOM 8982 N N . ILE B 1 382 ? 1.407 47.656 30.359 1 98.5 382 ILE B N 1
ATOM 8983 C CA . ILE B 1 382 ? 1.824 47.75 31.75 1 98.5 382 ILE B CA 1
ATOM 8984 C C . ILE B 1 382 ? 3.174 48.469 31.844 1 98.5 382 ILE B C 1
ATOM 8986 O O . ILE B 1 382 ? 3.367 49.344 32.688 1 98.5 382 ILE B O 1
ATOM 8990 N N . ALA B 1 383 ? 4.145 48.062 31.016 1 98.5 383 ALA B N 1
ATOM 8991 C CA . ALA B 1 383 ? 5.48 48.656 31.016 1 98.5 383 ALA B CA 1
ATOM 8992 C C . ALA B 1 383 ? 5.402 50.156 30.797 1 98.5 383 ALA B C 1
ATOM 8994 O O . ALA B 1 383 ? 6.074 50.906 31.5 1 98.5 383 ALA B O 1
ATOM 8995 N N . ARG B 1 384 ? 4.609 50.625 29.828 1 97.5 384 ARG B N 1
ATOM 8996 C CA . ARG B 1 384 ? 4.469 52.031 29.531 1 97.5 384 ARG B CA 1
ATOM 8997 C C . ARG B 1 384 ? 3.818 52.781 30.703 1 97.5 384 ARG B C 1
ATOM 8999 O O . ARG B 1 384 ? 4.258 53.875 31.078 1 97.5 384 ARG B O 1
ATOM 9006 N N . HIS B 1 385 ? 2.781 52.156 31.25 1 97.25 385 HIS B N 1
ATOM 9007 C CA . HIS B 1 385 ? 2.074 52.75 32.375 1 97.25 385 HIS B CA 1
ATOM 9008 C C . HIS B 1 385 ? 3.018 53 33.562 1 97.25 385 HIS B C 1
ATOM 9010 O O . HIS B 1 385 ? 2.924 54 34.219 1 97.25 385 HIS B O 1
ATOM 9016 N N . LEU B 1 386 ? 3.938 52.062 33.781 1 97.62 386 LEU B N 1
ATOM 9017 C CA . LEU B 1 386 ? 4.828 52.125 34.938 1 97.62 386 LEU B CA 1
ATOM 9018 C C . LEU B 1 386 ? 6.152 52.781 34.562 1 97.62 386 LEU B C 1
ATOM 9020 O O . LEU B 1 386 ? 7.023 52.969 35.406 1 97.62 386 LEU B O 1
ATOM 9024 N N . ALA B 1 387 ? 6.34 53.125 33.281 1 96.44 387 ALA B N 1
ATOM 9025 C CA . ALA B 1 387 ? 7.59 53.688 32.781 1 96.44 387 ALA B CA 1
ATOM 9026 C C . ALA B 1 387 ? 8.75 52.719 33 1 96.44 387 ALA B C 1
ATOM 9028 O O . ALA B 1 387 ? 9.82 53.156 33.469 1 96.44 387 ALA B O 1
ATOM 9029 N N . LEU B 1 388 ? 8.461 51.5 32.75 1 97.31 388 LEU B N 1
ATOM 9030 C CA . LEU B 1 388 ? 9.477 50.469 32.844 1 97.31 388 LEU B CA 1
ATOM 9031 C C . LEU B 1 388 ? 9.836 49.938 31.453 1 97.31 388 LEU B C 1
ATOM 9033 O O . LEU B 1 388 ? 9.086 50.125 30.5 1 97.31 388 LEU B O 1
ATOM 9037 N N . ASP B 1 389 ? 11.039 49.312 31.391 1 96.88 389 ASP B N 1
ATOM 9038 C CA . ASP B 1 389 ? 11.383 48.562 30.188 1 96.88 389 ASP B CA 1
ATOM 9039 C C . ASP B 1 389 ? 10.453 47.375 30 1 96.88 389 ASP B C 1
ATOM 9041 O O . ASP B 1 389 ? 10.234 46.594 30.922 1 96.88 389 ASP B O 1
ATOM 9045 N N . PRO B 1 390 ? 9.891 47.281 28.812 1 98 390 PRO B N 1
ATOM 9046 C CA . PRO B 1 390 ? 8.977 46.156 28.594 1 98 390 PRO B CA 1
ATOM 9047 C C . PRO B 1 390 ? 9.609 44.812 28.922 1 98 390 PRO B C 1
ATOM 9049 O O . PRO B 1 390 ? 8.93 43.906 29.391 1 98 390 PRO B O 1
ATOM 9052 N N . LEU B 1 391 ? 10.906 44.562 28.609 1 98.56 391 LEU B N 1
ATOM 9053 C CA . LEU B 1 391 ? 11.57 43.312 28.906 1 98.56 391 LEU B CA 1
ATOM 9054 C C . LEU B 1 391 ? 11.594 43.031 30.406 1 98.56 391 LEU B C 1
ATOM 9056 O O . LEU B 1 391 ? 11.484 41.906 30.844 1 98.56 391 LEU B O 1
ATOM 9060 N N . ALA B 1 392 ? 11.797 44.062 31.172 1 98.12 392 ALA B N 1
ATOM 9061 C CA . ALA B 1 392 ? 11.805 43.906 32.625 1 98.12 392 ALA B CA 1
ATOM 9062 C C . ALA B 1 392 ? 10.453 43.438 33.125 1 98.12 392 ALA B C 1
ATOM 9064 O O . ALA B 1 392 ? 10.391 42.594 34.062 1 98.12 392 ALA B O 1
ATOM 9065 N N . VAL B 1 393 ? 9.391 44.031 32.625 1 98.56 393 VAL B N 1
ATOM 9066 C CA . VAL B 1 393 ? 8.047 43.594 33.031 1 98.56 393 VAL B CA 1
ATOM 9067 C C . VAL B 1 393 ? 7.816 42.156 32.625 1 98.56 393 VAL B C 1
ATOM 9069 O O . VAL B 1 393 ? 7.223 41.375 33.375 1 98.56 393 VAL B O 1
ATOM 9072 N N . ARG B 1 394 ? 8.242 41.781 31.391 1 98.75 394 ARG B N 1
ATOM 9073 C CA . ARG B 1 394 ? 8.125 40.406 30.922 1 98.75 394 ARG B CA 1
ATOM 9074 C C . ARG B 1 394 ? 8.852 39.438 31.859 1 98.75 394 ARG B C 1
ATOM 9076 O O . ARG B 1 394 ? 8.281 38.438 32.312 1 98.75 394 ARG B O 1
ATOM 9083 N N . LYS B 1 395 ? 10.102 39.688 32.156 1 98.44 395 LYS B N 1
ATOM 9084 C CA . LYS B 1 395 ? 10.906 38.844 33.031 1 98.44 395 LYS B CA 1
ATOM 9085 C C . LYS B 1 395 ? 10.273 38.719 34.406 1 98.44 395 LYS B C 1
ATOM 9087 O O . LYS B 1 395 ? 10.328 37.625 35 1 98.44 395 LYS B O 1
ATOM 9092 N N . ALA B 1 396 ? 9.648 39.75 34.875 1 98.06 396 ALA B N 1
ATOM 9093 C CA . ALA B 1 396 ? 9.023 39.75 36.188 1 98.06 396 ALA B CA 1
ATOM 9094 C C . ALA B 1 396 ? 7.828 38.781 36.25 1 98.06 396 ALA B C 1
ATOM 9096 O O . ALA B 1 396 ? 7.418 38.344 37.312 1 98.06 396 ALA B O 1
ATOM 9097 N N . ASN B 1 397 ? 7.312 38.438 35.125 1 98.62 397 ASN B N 1
ATOM 9098 C CA . ASN B 1 397 ? 6.074 37.688 35.094 1 98.62 397 ASN B CA 1
ATOM 9099 C C . ASN B 1 397 ? 6.293 36.281 34.531 1 98.62 397 ASN B C 1
ATOM 9101 O O . ASN B 1 397 ? 5.344 35.531 34.375 1 98.62 397 ASN B O 1
ATOM 9105 N N . TYR B 1 398 ? 7.547 35.906 34.094 1 98.75 398 TYR B N 1
ATOM 9106 C CA . TYR B 1 398 ? 7.82 34.594 33.594 1 98.75 398 TYR B CA 1
ATOM 9107 C C . TYR B 1 398 ? 7.336 33.5 34.562 1 98.75 398 TYR B C 1
ATOM 9109 O O . TYR B 1 398 ? 7.359 33.688 35.781 1 98.75 398 TYR B O 1
ATOM 9117 N N . TYR B 1 399 ? 6.91 32.375 33.969 1 98.69 399 TYR B N 1
ATOM 9118 C CA . TYR B 1 399 ? 6.691 31.203 34.812 1 98.69 399 TYR B CA 1
ATOM 9119 C C . TYR B 1 399 ? 7.949 30.844 35.594 1 98.69 399 TYR B C 1
ATOM 9121 O O . TYR B 1 399 ? 9.062 30.938 35.094 1 98.69 399 TYR B O 1
ATOM 9129 N N . GLY B 1 400 ? 7.73 30.453 36.844 1 97.56 400 GLY B N 1
ATOM 9130 C CA . GLY B 1 400 ? 8.852 30 37.656 1 97.56 400 GLY B CA 1
ATOM 9131 C C . GLY B 1 400 ? 9.133 28.516 37.5 1 97.56 400 GLY B C 1
ATOM 9132 O O . GLY B 1 400 ? 8.414 27.812 36.781 1 97.56 400 GLY B O 1
ATOM 9133 N N . LYS B 1 401 ? 10.195 28.078 38.188 1 96.75 401 LYS B N 1
ATOM 9134 C CA . LYS B 1 401 ? 10.602 26.688 38.094 1 96.75 401 LYS B CA 1
ATOM 9135 C C . LYS B 1 401 ? 9.859 25.844 39.125 1 96.75 401 LYS B C 1
ATOM 9137 O O . LYS B 1 401 ? 9.391 24.734 38.844 1 96.75 401 LYS B O 1
ATOM 9142 N N . THR B 1 402 ? 9.695 26.344 40.375 1 95.94 402 THR B N 1
ATOM 9143 C CA . THR B 1 402 ? 9.102 25.594 41.469 1 95.94 402 THR B CA 1
ATOM 9144 C C . THR B 1 402 ? 7.855 26.281 42 1 95.94 402 THR B C 1
ATOM 9146 O O . THR B 1 402 ? 6.984 25.641 42.594 1 95.94 402 THR B O 1
ATOM 9149 N N . GLU B 1 403 ? 7.785 27.562 41.875 1 95.88 403 GLU B N 1
ATOM 9150 C CA . GLU B 1 403 ? 6.621 28.375 42.25 1 95.88 403 GLU B CA 1
ATOM 9151 C C . GLU B 1 403 ? 6.121 29.172 41.031 1 95.88 403 GLU B C 1
ATOM 9153 O O . GLU B 1 403 ? 6.852 29.359 40.062 1 95.88 403 GLU B O 1
ATOM 9158 N N . ARG B 1 404 ? 4.773 29.594 41.062 1 97.19 404 ARG B N 1
ATOM 9159 C CA . ARG B 1 404 ? 4.188 30.328 39.938 1 97.19 404 ARG B CA 1
ATOM 9160 C C . ARG B 1 404 ? 4.422 29.594 38.625 1 97.19 404 ARG B C 1
ATOM 9162 O O . ARG B 1 404 ? 4.867 30.203 37.625 1 97.19 404 ARG B O 1
ATOM 9169 N N . ASN B 1 405 ? 4.262 28.266 38.75 1 98.19 405 ASN B N 1
ATOM 9170 C CA . ASN B 1 405 ? 4.598 27.438 37.594 1 98.19 405 ASN B CA 1
ATOM 9171 C C . ASN B 1 405 ? 3.414 26.594 37.156 1 98.19 405 ASN B C 1
ATOM 9173 O O . ASN B 1 405 ? 3.6 25.531 36.562 1 98.19 405 ASN B O 1
ATOM 9177 N N . VAL B 1 406 ? 2.188 26.969 37.531 1 98.31 406 VAL B N 1
ATOM 9178 C CA . VAL B 1 406 ? 0.978 26.266 37.125 1 98.31 406 VAL B CA 1
ATOM 9179 C C . VAL B 1 406 ? 0.134 27.156 36.219 1 98.31 406 VAL B C 1
ATOM 9181 O O . VAL B 1 406 ? -0.161 28.297 36.562 1 98.31 406 VAL B O 1
ATOM 9184 N N . THR B 1 407 ? -0.225 26.688 35.156 1 98.44 407 THR B N 1
ATOM 9185 C CA . THR B 1 407 ? -0.97 27.453 34.156 1 98.44 407 THR B CA 1
ATOM 9186 C C . THR B 1 407 ? -2.412 27.656 34.594 1 98.44 407 THR B C 1
ATOM 9188 O O . THR B 1 407 ? -2.857 27.062 35.594 1 98.44 407 THR B O 1
ATOM 9191 N N . HIS B 1 408 ? -3.168 28.547 33.875 1 98.31 408 HIS B N 1
ATOM 9192 C CA . HIS B 1 408 ? -4.566 28.844 34.188 1 98.31 408 HIS B CA 1
ATOM 9193 C C . HIS B 1 408 ? -5.461 27.656 33.844 1 98.31 408 HIS B C 1
ATOM 9195 O O . HIS B 1 408 ? -6.648 27.656 34.188 1 98.31 408 HIS B O 1
ATOM 9201 N N . TYR B 1 409 ? -4.977 26.609 33.188 1 98.06 409 TYR B N 1
ATOM 9202 C CA . TYR B 1 409 ? -5.672 25.344 32.938 1 98.06 409 TYR B CA 1
ATOM 9203 C C . TYR B 1 409 ? -5.035 24.219 33.75 1 98.06 409 TYR B C 1
ATOM 9205 O O . TYR B 1 409 ? -5.223 23.031 33.438 1 98.06 409 TYR B O 1
ATOM 9213 N N . HIS B 1 410 ? -4.152 24.516 34.656 1 97.88 410 HIS B N 1
ATOM 9214 C CA . HIS B 1 410 ? -3.688 23.703 35.781 1 97.88 410 HIS B CA 1
ATOM 9215 C C . HIS B 1 410 ? -2.623 22.703 35.312 1 97.88 410 HIS B C 1
ATOM 9217 O O . HIS B 1 410 ? -2.445 21.656 35.938 1 97.88 410 HIS B O 1
ATOM 9223 N N . GLN B 1 411 ? -1.938 22.906 34.281 1 97.94 411 GLN B N 1
ATOM 9224 C CA . GLN B 1 411 ? -0.754 22.125 33.938 1 97.94 411 GLN B CA 1
ATOM 9225 C C . GLN B 1 411 ? 0.505 22.734 34.531 1 97.94 411 GLN B C 1
ATOM 9227 O O . GLN B 1 411 ? 0.774 23.922 34.344 1 97.94 411 GLN B O 1
ATOM 9232 N N . THR B 1 412 ? 1.236 21.906 35.219 1 98.25 412 THR B N 1
ATOM 9233 C CA . THR B 1 412 ? 2.518 22.391 35.719 1 98.25 412 THR B CA 1
ATOM 9234 C C . THR B 1 412 ? 3.512 22.594 34.594 1 98.25 412 THR B C 1
ATOM 9236 O O . THR B 1 412 ? 3.686 21.719 33.719 1 98.25 412 THR B O 1
ATOM 9239 N N . VAL B 1 413 ? 4.117 23.766 34.5 1 98.38 413 VAL B N 1
ATOM 9240 C CA . VAL B 1 413 ? 5.16 24.031 33.5 1 98.38 413 VAL B CA 1
ATOM 9241 C C . VAL B 1 413 ? 6.469 23.375 33.938 1 98.38 413 VAL B C 1
ATOM 9243 O O . VAL B 1 413 ? 7.164 23.891 34.844 1 98.38 413 VAL B O 1
ATOM 9246 N N . GLU B 1 414 ? 6.738 22.312 33.25 1 95.81 414 GLU B N 1
ATOM 9247 C CA . GLU B 1 414 ? 7.953 21.562 33.562 1 95.81 414 GLU B CA 1
ATOM 9248 C C . GLU B 1 414 ? 9.062 21.906 32.562 1 95.81 414 GLU B C 1
ATOM 9250 O O . GLU B 1 414 ? 8.789 22.406 31.469 1 95.81 414 GLU B O 1
ATOM 9255 N N . HIS B 1 415 ? 10.344 21.719 33 1 94.88 415 HIS B N 1
ATOM 9256 C CA . HIS B 1 415 ? 11.508 21.906 32.125 1 94.88 415 HIS B CA 1
ATOM 9257 C C . HIS B 1 415 ? 11.547 23.328 31.562 1 94.88 415 HIS B C 1
ATOM 9259 O O . HIS B 1 415 ? 11.859 23.516 30.391 1 94.88 415 HIS B O 1
ATOM 9265 N N . ASN B 1 416 ? 11.195 24.266 32.375 1 96.75 416 ASN B N 1
ATOM 9266 C CA . ASN B 1 416 ? 11.102 25.672 32.031 1 96.75 416 ASN B CA 1
ATOM 9267 C C . ASN B 1 416 ? 12.461 26.25 31.656 1 96.75 416 ASN B C 1
ATOM 9269 O O . ASN B 1 416 ? 13.422 26.141 32.438 1 96.75 416 ASN B O 1
ATOM 9273 N N . LEU B 1 417 ? 12.539 26.859 30.469 1 96.94 417 LEU B N 1
ATOM 9274 C CA . LEU B 1 417 ? 13.797 27.375 29.938 1 96.94 417 LEU B CA 1
ATOM 9275 C C . LEU B 1 417 ? 13.719 28.875 29.719 1 96.94 417 LEU B C 1
ATOM 9277 O O . LEU B 1 417 ? 14.594 29.469 29.078 1 96.94 417 LEU B O 1
ATOM 9281 N N . LEU B 1 418 ? 12.758 29.562 30.172 1 98.19 418 LEU B N 1
ATOM 9282 C CA . LEU B 1 418 ? 12.453 30.938 29.844 1 98.19 418 LEU B CA 1
ATOM 9283 C C . LEU B 1 418 ? 13.555 31.875 30.344 1 98.19 418 LEU B C 1
ATOM 9285 O O . LEU B 1 418 ? 14.023 32.75 29.609 1 98.19 418 LEU B O 1
ATOM 9289 N N . GLU B 1 419 ? 13.961 31.734 31.562 1 97.69 419 GLU B N 1
ATOM 9290 C CA . GLU B 1 419 ? 14.984 32.594 32.125 1 97.69 419 GLU B CA 1
ATOM 9291 C C . GLU B 1 419 ? 16.312 32.438 31.422 1 97.69 419 GLU B C 1
ATOM 9293 O O . GLU B 1 419 ? 16.969 33.406 31.062 1 97.69 419 GLU B O 1
ATOM 9298 N N . GLU B 1 420 ? 16.734 31.188 31.172 1 97.44 420 GLU B N 1
ATOM 9299 C CA . GLU B 1 420 ? 18.031 30.891 30.562 1 97.44 420 GLU B CA 1
ATOM 9300 C C . GLU B 1 420 ? 18.078 31.375 29.125 1 97.44 420 GLU B C 1
ATOM 9302 O O . GLU B 1 420 ? 19.062 31.984 28.703 1 97.44 420 GLU B O 1
ATOM 9307 N N . ILE B 1 421 ? 17.047 31.125 28.359 1 98.19 421 ILE B N 1
ATOM 9308 C CA . ILE B 1 421 ? 17.047 31.484 26.938 1 98.19 421 ILE B CA 1
ATOM 9309 C C . ILE B 1 421 ? 17 33 26.781 1 98.19 421 ILE B C 1
ATOM 9311 O O . ILE B 1 421 ? 17.625 33.562 25.875 1 98.19 421 ILE B O 1
ATOM 9315 N N . THR B 1 422 ? 16.219 33.688 27.625 1 98.56 422 THR B N 1
ATOM 9316 C CA . THR B 1 422 ? 16.141 35.156 27.578 1 98.56 422 THR B CA 1
ATOM 9317 C C . THR B 1 422 ? 17.469 35.781 27.969 1 98.56 422 THR B C 1
ATOM 9319 O O . THR B 1 422 ? 17.938 36.719 27.312 1 98.56 422 THR B O 1
ATOM 9322 N N . ALA B 1 423 ? 18.047 35.219 29.031 1 98.44 423 ALA B N 1
ATOM 9323 C CA . ALA B 1 423 ? 19.328 35.75 29.484 1 98.44 423 ALA B CA 1
ATOM 9324 C C . ALA B 1 423 ? 20.391 35.594 28.391 1 98.44 423 ALA B C 1
ATOM 9326 O O . ALA B 1 423 ? 21.188 36.5 28.172 1 98.44 423 ALA B O 1
ATOM 9327 N N . GLU B 1 424 ? 20.391 34.469 27.797 1 98.25 424 GLU B N 1
ATOM 9328 C CA . GLU B 1 424 ? 21.359 34.219 26.734 1 98.25 424 GLU B CA 1
ATOM 9329 C C . GLU B 1 424 ? 21.141 35.156 25.547 1 98.25 424 GLU B C 1
ATOM 9331 O O . GLU B 1 424 ? 22.109 35.719 25.031 1 98.25 424 GLU B O 1
ATOM 9336 N N . LEU B 1 425 ? 19.938 35.312 25.109 1 98.75 425 LEU B N 1
ATOM 9337 C CA . LEU B 1 425 ? 19.656 36.156 23.953 1 98.75 425 LEU B CA 1
ATOM 9338 C C . LEU B 1 425 ? 19.906 37.625 24.297 1 98.75 425 LEU B C 1
ATOM 9340 O O . LEU B 1 425 ? 20.422 38.375 23.484 1 98.75 425 LEU B O 1
ATOM 9344 N N . GLU B 1 426 ? 19.438 38.031 25.484 1 98.5 426 GLU B N 1
ATOM 9345 C CA . GLU B 1 426 ? 19.641 39.406 25.969 1 98.5 426 GLU B CA 1
ATOM 9346 C C . GLU B 1 426 ? 21.125 39.781 25.906 1 98.5 426 GLU B C 1
ATOM 9348 O O . GLU B 1 426 ? 21.469 40.906 25.5 1 98.5 426 GLU B O 1
ATOM 9353 N N . ALA B 1 427 ? 21.938 38.844 26.312 1 98.44 427 ALA B N 1
ATOM 9354 C CA . ALA B 1 427 ? 23.375 39.094 26.312 1 98.44 427 ALA B CA 1
ATOM 9355 C C . ALA B 1 427 ? 23.922 39.062 24.875 1 98.44 427 ALA B C 1
ATOM 9357 O O . ALA B 1 427 ? 24.656 39.969 24.484 1 98.44 427 ALA B O 1
ATOM 9358 N N . SER B 1 428 ? 23.562 38.094 24.094 1 98.12 428 SER B N 1
ATOM 9359 C CA . SER B 1 428 ? 24.172 37.906 22.781 1 98.12 428 SER B CA 1
ATOM 9360 C C . SER B 1 428 ? 23.719 38.969 21.797 1 98.12 428 SER B C 1
ATOM 9362 O O . SER B 1 428 ? 24.422 39.281 20.844 1 98.12 428 SER B O 1
ATOM 9364 N N . CYS B 1 429 ? 22.578 39.562 22.047 1 98.38 429 CYS B N 1
ATOM 9365 C CA . CYS B 1 429 ? 22.094 40.531 21.094 1 98.38 429 CYS B CA 1
ATOM 9366 C C . CYS B 1 429 ? 22.406 41.969 21.578 1 98.38 429 CYS B C 1
ATOM 9368 O O . CYS B 1 429 ? 21.984 42.938 20.953 1 98.38 429 CYS B O 1
ATOM 9370 N N . ASP B 1 430 ? 23.109 42.094 22.688 1 98.31 430 ASP B N 1
ATOM 9371 C CA . ASP B 1 430 ? 23.5 43.406 23.234 1 98.31 430 ASP B CA 1
ATOM 9372 C C . ASP B 1 430 ? 22.266 44.25 23.531 1 98.31 430 ASP B C 1
ATOM 9374 O O . ASP B 1 430 ? 22.219 45.438 23.141 1 98.31 430 ASP B O 1
ATOM 9378 N N . TYR B 1 431 ? 21.328 43.719 24.172 1 98.56 431 TYR B N 1
ATOM 9379 C CA . TYR B 1 431 ? 20.016 44.344 24.328 1 98.56 431 TYR B CA 1
ATOM 9380 C C . TYR B 1 431 ? 20.141 45.688 25.016 1 98.56 431 TYR B C 1
ATOM 9382 O O . TYR B 1 431 ? 19.625 46.719 24.516 1 98.56 431 TYR B O 1
ATOM 9390 N N . GLU B 1 432 ? 20.828 45.812 26.172 1 97.81 432 GLU B N 1
ATOM 9391 C CA . GLU B 1 432 ? 20.922 47.031 26.953 1 97.81 432 GLU B CA 1
ATOM 9392 C C . GLU B 1 432 ? 21.625 48.125 26.188 1 97.81 432 GLU B C 1
ATOM 9394 O O . GLU B 1 432 ? 21.188 49.281 26.188 1 97.81 432 GLU B O 1
ATOM 9399 N N . GLN B 1 433 ? 22.703 47.75 25.594 1 98.19 433 GLN B N 1
ATOM 9400 C CA . GLN B 1 433 ? 23.453 48.719 24.797 1 98.19 433 GLN B CA 1
ATOM 9401 C C . GLN B 1 433 ? 22.594 49.25 23.641 1 98.19 433 GLN B C 1
ATOM 9403 O O . GLN B 1 433 ? 22.656 50.438 23.328 1 98.19 433 GLN B O 1
ATOM 9408 N N . ARG B 1 434 ? 21.891 48.406 23.031 1 98.44 434 ARG B N 1
ATOM 9409 C CA . ARG B 1 434 ? 21.031 48.812 21.922 1 98.44 434 ARG B CA 1
ATOM 9410 C C . ARG B 1 434 ? 19.891 49.688 22.406 1 98.44 434 ARG B C 1
ATOM 9412 O O . ARG B 1 434 ? 19.516 50.656 21.75 1 98.44 434 ARG B O 1
ATOM 9419 N N . ARG B 1 435 ? 19.312 49.406 23.531 1 97.81 435 ARG B N 1
ATOM 9420 C CA . ARG B 1 435 ? 18.25 50.219 24.125 1 97.81 435 ARG B CA 1
ATOM 9421 C C . ARG B 1 435 ? 18.719 51.625 24.375 1 97.81 435 ARG B C 1
ATOM 9423 O O . ARG B 1 435 ? 18.016 52.594 24.031 1 97.81 435 ARG B O 1
ATOM 9430 N N . GLU B 1 436 ? 19.891 51.781 24.906 1 97.44 436 GLU B N 1
ATOM 9431 C CA . GLU B 1 436 ? 20.453 53.094 25.172 1 97.44 436 GLU B CA 1
ATOM 9432 C C . GLU B 1 436 ? 20.734 53.875 23.875 1 97.44 436 GLU B C 1
ATOM 9434 O O . GLU B 1 436 ? 20.453 55.062 23.781 1 97.44 436 GLU B O 1
ATOM 9439 N N . ALA B 1 437 ? 21.312 53.094 23.016 1 98.38 437 ALA B N 1
ATOM 9440 C CA . ALA B 1 437 ? 21.625 53.719 21.734 1 98.38 437 ALA B CA 1
ATOM 9441 C C . ALA B 1 437 ? 20.359 54.188 21.016 1 98.38 437 ALA B C 1
ATOM 9443 O O . ALA B 1 437 ? 20.359 55.25 20.359 1 98.38 437 ALA B O 1
ATOM 9444 N N . ILE B 1 438 ? 19.312 53.469 21.094 1 98.5 438 ILE B N 1
ATOM 9445 C CA . ILE B 1 438 ? 18.047 53.781 20.438 1 98.5 438 ILE B CA 1
ATOM 9446 C C . ILE B 1 438 ? 17.406 55 21.109 1 98.5 438 ILE B C 1
ATOM 9448 O O . ILE B 1 438 ? 16.859 55.875 20.422 1 98.5 438 ILE B O 1
ATOM 9452 N N . ARG B 1 439 ? 17.438 55.062 22.422 1 96.75 439 ARG B N 1
ATOM 9453 C CA . ARG B 1 439 ? 16.906 56.25 23.125 1 96.75 439 ARG B CA 1
ATOM 9454 C C . ARG B 1 439 ? 17.625 57.5 22.688 1 96.75 439 ARG B C 1
ATOM 9456 O O . ARG B 1 439 ? 17 58.531 22.469 1 96.75 439 ARG B O 1
ATOM 9463 N N . ALA B 1 440 ? 18.938 57.375 22.594 1 97.88 440 ALA B N 1
ATOM 9464 C CA . ALA B 1 440 ? 19.734 58.5 22.156 1 97.88 440 ALA B CA 1
ATOM 9465 C C . ALA B 1 440 ? 19.375 58.906 20.719 1 97.88 440 ALA B C 1
ATOM 9467 O O . ALA B 1 440 ? 19.25 60.094 20.406 1 97.88 440 ALA B O 1
ATOM 9468 N N . PHE B 1 441 ? 19.234 57.938 19.953 1 98.19 441 PHE B N 1
ATOM 9469 C CA . PHE B 1 441 ? 18.875 58.156 18.562 1 98.19 441 PHE B CA 1
ATOM 9470 C C . PHE B 1 441 ? 17.531 58.875 18.469 1 98.19 441 PHE B C 1
ATOM 9472 O O . PHE B 1 441 ? 17.375 59.844 17.719 1 98.19 441 PHE B O 1
ATOM 9479 N N . ASN B 1 442 ? 16.531 58.375 19.172 1 97.88 442 ASN B N 1
ATOM 9480 C CA . ASN B 1 442 ? 15.172 58.906 19.109 1 97.88 442 ASN B CA 1
ATOM 9481 C C . ASN B 1 442 ? 15.094 60.344 19.641 1 97.88 442 ASN B C 1
ATOM 9483 O O . ASN B 1 442 ? 14.273 61.125 19.188 1 97.88 442 ASN B O 1
ATOM 9487 N N . ALA B 1 443 ? 15.945 60.656 20.578 1 95.25 443 ALA B N 1
ATOM 9488 C CA . ALA B 1 443 ? 15.984 62 21.141 1 95.25 443 ALA B CA 1
ATOM 9489 C C . ALA B 1 443 ? 16.484 63 20.109 1 95.25 443 ALA B C 1
ATOM 9491 O O . ALA B 1 443 ? 16.047 64.188 20.109 1 95.25 443 ALA B O 1
ATOM 9492 N N . ASP B 1 444 ? 17.312 62.562 19.203 1 95.38 444 ASP B N 1
ATOM 9493 C CA . ASP B 1 444 ? 17.984 63.469 18.281 1 95.38 444 ASP B CA 1
ATOM 9494 C C . ASP B 1 444 ? 17.328 63.438 16.906 1 95.38 444 ASP B C 1
ATOM 9496 O O . ASP B 1 444 ? 17.578 64.312 16.062 1 95.38 444 ASP B O 1
ATOM 9500 N N . SER B 1 445 ? 16.516 62.469 16.703 1 96 445 SER B N 1
ATOM 9501 C CA . SER B 1 445 ? 15.93 62.281 15.375 1 96 445 SER B CA 1
ATOM 9502 C C . SER B 1 445 ? 14.477 62.75 15.344 1 96 445 SER B C 1
ATOM 9504 O O . SER B 1 445 ? 13.617 62.156 15.977 1 96 445 SER B O 1
ATOM 9506 N N . PRO B 1 446 ? 14.203 63.781 14.633 1 92.38 446 PRO B N 1
ATOM 9507 C CA . PRO B 1 446 ? 12.852 64.312 14.703 1 92.38 446 PRO B CA 1
ATOM 9508 C C . PRO B 1 446 ? 11.836 63.469 13.914 1 92.38 446 PRO B C 1
ATOM 9510 O O . PRO B 1 446 ? 10.664 63.438 14.281 1 92.38 446 PRO B O 1
ATOM 9513 N N . VAL B 1 447 ? 12.273 62.781 12.812 1 96.25 447 VAL B N 1
ATOM 9514 C CA . VAL B 1 447 ? 11.328 62.156 11.898 1 96.25 447 VAL B CA 1
ATOM 9515 C C . VAL B 1 447 ? 11.422 60.625 12.031 1 96.25 447 VAL B C 1
ATOM 9517 O O . VAL B 1 447 ? 10.398 59.969 12.172 1 96.25 447 VAL B O 1
ATOM 9520 N N . LEU B 1 448 ? 12.648 60.094 11.938 1 98.38 448 LEU B N 1
ATOM 9521 C CA . LEU B 1 448 ? 12.859 58.656 12.031 1 98.38 448 LEU B CA 1
ATOM 9522 C C . LEU B 1 448 ? 12.992 58.219 13.492 1 98.38 448 LEU B C 1
ATOM 9524 O O . LEU B 1 448 ? 13.648 58.906 14.289 1 98.38 448 LEU B O 1
ATOM 9528 N N . LYS B 1 449 ? 12.266 57.156 13.852 1 98.56 449 LYS B N 1
ATOM 9529 C CA . LYS B 1 449 ? 12.352 56.625 15.195 1 98.56 449 LYS B CA 1
ATOM 9530 C C . LYS B 1 449 ? 12.672 55.125 15.148 1 98.56 449 LYS B C 1
ATOM 9532 O O . LYS B 1 449 ? 12.258 54.406 14.219 1 98.56 449 LYS B O 1
ATOM 9537 N N . LYS B 1 450 ? 13.406 54.688 16.078 1 98.75 450 LYS B N 1
ATOM 9538 C CA . LYS B 1 450 ? 13.734 53.281 16.219 1 98.75 450 LYS B CA 1
ATOM 9539 C C . LYS B 1 450 ? 13 52.656 17.391 1 98.75 450 LYS B C 1
ATOM 9541 O O . LYS B 1 450 ? 12.617 53.344 18.344 1 98.75 450 LYS B O 1
ATOM 9546 N N . GLY B 1 451 ? 12.719 51.406 17.25 1 98.69 451 GLY B N 1
ATOM 9547 C CA . GLY B 1 451 ? 12.141 50.625 18.328 1 98.69 451 GLY B CA 1
ATOM 9548 C C . GLY B 1 451 ? 12.844 49.281 18.547 1 98.69 451 GLY B C 1
ATOM 9549 O O . GLY B 1 451 ? 13.5 48.781 17.656 1 98.69 451 GLY B O 1
ATOM 9550 N N . LEU B 1 452 ? 12.758 48.719 19.719 1 98.75 452 LEU B N 1
ATOM 9551 C CA . LEU B 1 452 ? 13.359 47.469 20.141 1 98.75 452 LEU B CA 1
ATOM 9552 C C . LEU B 1 452 ? 12.398 46.656 21 1 98.75 452 LEU B C 1
ATOM 9554 O O . LEU B 1 452 ? 11.703 47.219 21.844 1 98.75 452 LEU B O 1
ATOM 9558 N N . ALA B 1 453 ? 12.328 45.406 20.703 1 98.81 453 ALA B N 1
ATOM 9559 C CA . ALA B 1 453 ? 11.531 44.531 21.578 1 98.81 453 ALA B CA 1
ATOM 9560 C C . ALA B 1 453 ? 12.109 43.125 21.625 1 98.81 453 ALA B C 1
ATOM 9562 O O . ALA B 1 453 ? 12.578 42.594 20.609 1 98.81 453 ALA B O 1
ATOM 9563 N N . LEU B 1 454 ? 12.234 42.5 22.75 1 98.88 454 LEU B N 1
ATOM 9564 C CA . LEU B 1 454 ? 12.555 41.094 22.969 1 98.88 454 LEU B CA 1
ATOM 9565 C C . LEU B 1 454 ? 11.367 40.344 23.594 1 98.88 454 LEU B C 1
ATOM 9567 O O . LEU B 1 454 ? 10.938 40.688 24.703 1 98.88 454 LEU B O 1
ATOM 9571 N N . THR B 1 455 ? 10.82 39.438 22.891 1 98.81 455 THR B N 1
ATOM 9572 C CA . THR B 1 455 ? 9.664 38.688 23.375 1 98.81 455 THR B CA 1
ATOM 9573 C C . THR B 1 455 ? 9.969 37.188 23.438 1 98.81 455 THR B C 1
ATOM 9575 O O . THR B 1 455 ? 10.742 36.688 22.625 1 98.81 455 THR B O 1
ATOM 9578 N N . PRO B 1 456 ? 9.414 36.469 24.406 1 98.75 456 PRO B N 1
ATOM 9579 C CA . PRO B 1 456 ? 9.586 35 24.531 1 98.75 456 PRO B CA 1
ATOM 9580 C C . PRO B 1 456 ? 8.508 34.219 23.797 1 98.75 456 PRO B C 1
ATOM 9582 O O . PRO B 1 456 ? 7.535 34.781 23.312 1 98.75 456 PRO B O 1
ATOM 9585 N N . VAL B 1 457 ? 8.734 32.938 23.672 1 98.62 457 VAL B N 1
ATOM 9586 C CA . VAL B 1 457 ? 7.75 31.969 23.188 1 98.62 457 VAL B CA 1
ATOM 9587 C C . VAL B 1 457 ? 7.75 30.719 24.062 1 98.62 457 VAL B C 1
ATOM 9589 O O . VAL B 1 457 ? 8.805 30.125 24.297 1 98.62 457 VAL B O 1
ATOM 9592 N N . LYS B 1 458 ? 6.656 30.359 24.641 1 98.75 458 LYS B N 1
ATOM 9593 C CA . LYS B 1 458 ? 6.344 29.047 25.219 1 98.75 458 LYS B CA 1
ATOM 9594 C C . LYS B 1 458 ? 5.137 28.422 24.531 1 98.75 458 LYS B C 1
ATOM 9596 O O . LYS B 1 458 ? 4.004 28.859 24.734 1 98.75 458 LYS B O 1
ATOM 9601 N N . PHE B 1 459 ? 5.359 27.453 23.781 1 98.44 459 PHE B N 1
ATOM 9602 C CA . PHE B 1 459 ? 4.297 26.891 22.953 1 98.44 459 PHE B CA 1
ATOM 9603 C C . PHE B 1 459 ? 4.07 25.422 23.297 1 98.44 459 PHE B C 1
ATOM 9605 O O . PHE B 1 459 ? 5.02 24.625 23.312 1 98.44 459 PHE B O 1
ATOM 9612 N N . GLY B 1 460 ? 2.82 25.016 23.594 1 97.94 460 GLY B N 1
ATOM 9613 C CA . GLY B 1 460 ? 2.477 23.656 23.938 1 97.94 460 GLY B CA 1
ATOM 9614 C C . GLY B 1 460 ? 2.389 22.734 22.719 1 97.94 460 GLY B C 1
ATOM 9615 O O . GLY B 1 460 ? 1.866 23.141 21.672 1 97.94 460 GLY B O 1
ATOM 9616 N N . ILE B 1 461 ? 2.92 21.469 22.953 1 97.94 461 ILE B N 1
ATOM 9617 C CA . ILE B 1 461 ? 2.996 20.547 21.812 1 97.94 461 ILE B CA 1
ATOM 9618 C C . ILE B 1 461 ? 2.102 19.344 22.062 1 97.94 461 ILE B C 1
ATOM 9620 O O . ILE B 1 461 ? 2.254 18.641 23.078 1 97.94 461 ILE B O 1
ATOM 9624 N N . SER B 1 462 ? 1.234 18.953 21.125 1 97.12 462 SER B N 1
ATOM 9625 C CA . SER B 1 462 ? 0.286 17.844 21.062 1 97.12 462 SER B CA 1
ATOM 9626 C C . SER B 1 462 ? -1.095 18.328 20.625 1 97.12 462 SER B C 1
ATOM 9628 O O . SER B 1 462 ? -1.399 19.516 20.703 1 97.12 462 SER B O 1
ATOM 9630 N N . PHE B 1 463 ? -1.83 17.406 20.125 1 96.44 463 PHE B N 1
ATOM 9631 C CA . PHE B 1 463 ? -3.254 17.672 19.969 1 96.44 463 PHE B CA 1
ATOM 9632 C C . PHE B 1 463 ? -3.945 17.75 21.328 1 96.44 463 PHE B C 1
ATOM 9634 O O . PHE B 1 463 ? -3.66 16.953 22.219 1 96.44 463 PHE B O 1
ATOM 9641 N N . THR B 1 464 ? -4.816 18.766 21.438 1 91.31 464 THR B N 1
ATOM 9642 C CA . THR B 1 464 ? -5.609 18.812 22.656 1 91.31 464 THR B CA 1
ATOM 9643 C C . THR B 1 464 ? -6.559 17.609 22.734 1 91.31 464 THR B C 1
ATOM 9645 O O . THR B 1 464 ? -6.84 17.094 23.828 1 91.31 464 THR B O 1
ATOM 9648 N N . ALA B 1 465 ? -7.059 17.266 21.516 1 92.12 465 ALA B N 1
ATOM 9649 C CA . ALA B 1 465 ? -7.805 16 21.438 1 92.12 465 ALA B CA 1
ATOM 9650 C C . ALA B 1 465 ? -6.875 14.805 21.594 1 92.12 465 ALA B C 1
ATOM 9652 O O . ALA B 1 465 ? -6.176 14.43 20.641 1 92.12 465 ALA B O 1
ATOM 9653 N N . SER B 1 466 ? -6.969 14.156 22.703 1 92.69 466 SER B N 1
ATOM 9654 C CA . SER B 1 466 ? -5.969 13.172 23.109 1 92.69 466 SER B CA 1
ATOM 9655 C C . SER B 1 466 ? -5.883 12.023 22.109 1 92.69 466 SER B C 1
ATOM 9657 O O . SER B 1 466 ? -4.797 11.5 21.859 1 92.69 466 SER B O 1
ATOM 9659 N N . PHE B 1 467 ? -7.016 11.617 21.5 1 94.81 467 PHE B N 1
ATOM 9660 C CA . PHE B 1 467 ? -7.051 10.43 20.656 1 94.81 467 PHE B CA 1
ATOM 9661 C C . PHE B 1 467 ? -6.301 10.688 19.344 1 94.81 467 PHE B C 1
ATOM 9663 O O . PHE B 1 467 ? -5.93 9.742 18.656 1 94.81 467 PHE B O 1
ATOM 9670 N N . LEU B 1 468 ? -6.031 11.914 19 1 97 468 LEU B N 1
ATOM 9671 C CA . LEU B 1 468 ? -5.332 12.219 17.75 1 97 468 LEU B CA 1
ATOM 9672 C C . LEU B 1 468 ? -3.826 12.047 17.922 1 97 468 LEU B C 1
ATOM 9674 O O . LEU B 1 468 ? -3.088 12.008 16.938 1 97 468 LEU B O 1
ATOM 9678 N N . ASN B 1 469 ? -3.365 11.898 19.156 1 98.19 469 ASN B N 1
ATOM 9679 C CA . ASN B 1 469 ? -1.938 11.727 19.406 1 98.19 469 ASN B CA 1
ATOM 9680 C C . ASN B 1 469 ? -1.512 10.273 19.219 1 98.19 469 ASN B C 1
ATOM 9682 O O . ASN B 1 469 ? -0.992 9.648 20.156 1 98.19 469 ASN B O 1
ATOM 9686 N N . GLN B 1 470 ? -1.641 9.781 18.031 1 98.31 470 GLN B N 1
ATOM 9687 C CA . GLN B 1 470 ? -1.274 8.43 17.625 1 98.31 470 GLN B CA 1
ATOM 9688 C C . GLN B 1 470 ? -0.826 8.406 16.172 1 98.31 470 GLN B C 1
ATOM 9690 O O . GLN B 1 470 ? -1.206 9.273 15.375 1 98.31 470 GLN B O 1
ATOM 9695 N N . ALA B 1 471 ? 0.009 7.473 15.812 1 98.62 471 ALA B N 1
ATOM 9696 C CA . ALA B 1 471 ? 0.495 7.367 14.438 1 98.62 471 ALA B CA 1
ATOM 9697 C C . ALA B 1 471 ? 0.92 5.938 14.117 1 98.62 471 ALA B C 1
ATOM 9699 O O . ALA B 1 471 ? 1.239 5.16 15.016 1 98.62 471 ALA B O 1
ATOM 9700 N N . GLY B 1 472 ? 0.814 5.609 12.867 1 98.56 472 GLY B N 1
ATOM 9701 C CA . GLY B 1 472 ? 1.292 4.336 12.344 1 98.56 472 GLY B CA 1
ATOM 9702 C C . GLY B 1 472 ? 2.377 4.496 11.297 1 98.56 472 GLY B C 1
ATOM 9703 O O . GLY B 1 472 ? 2.578 5.586 10.758 1 98.56 472 GLY B O 1
ATOM 9704 N N . ALA B 1 473 ? 3.088 3.402 11.008 1 98.81 473 ALA B N 1
ATOM 9705 C CA . ALA B 1 473 ? 4.098 3.311 9.961 1 98.81 473 ALA B CA 1
ATOM 9706 C C . ALA B 1 473 ? 4.16 1.901 9.383 1 98.81 473 ALA B C 1
ATOM 9708 O O . ALA B 1 473 ? 3.596 0.964 9.945 1 98.81 473 ALA B O 1
ATOM 9709 N N . LEU B 1 474 ? 4.668 1.766 8.242 1 98.88 474 LEU B N 1
ATOM 9710 C CA . LEU B 1 474 ? 4.914 0.494 7.57 1 98.88 474 LEU B CA 1
ATOM 9711 C C . LEU B 1 474 ? 6.32 0.452 6.984 1 98.88 474 LEU B C 1
ATOM 9713 O O . LEU B 1 474 ? 6.715 1.347 6.234 1 98.88 474 LEU B O 1
ATOM 9717 N N . ILE B 1 475 ? 7.145 -0.561 7.367 1 98.88 475 ILE B N 1
ATOM 9718 C CA . ILE B 1 475 ? 8.5 -0.704 6.852 1 98.88 475 ILE B CA 1
ATOM 9719 C C . ILE B 1 475 ? 8.68 -2.094 6.246 1 98.88 475 ILE B C 1
ATOM 9721 O O . ILE B 1 475 ? 8.242 -3.092 6.824 1 98.88 475 ILE B O 1
ATOM 9725 N N . HIS B 1 476 ? 9.203 -2.125 5.035 1 98.81 476 HIS B N 1
ATOM 9726 C CA . HIS B 1 476 ? 9.656 -3.35 4.387 1 98.81 476 HIS B CA 1
ATOM 9727 C C . HIS B 1 476 ? 11.164 -3.326 4.164 1 98.81 476 HIS B C 1
ATOM 9729 O O . HIS B 1 476 ? 11.727 -2.293 3.787 1 98.81 476 HIS B O 1
ATOM 9735 N N . ILE B 1 477 ? 11.828 -4.434 4.469 1 98.88 477 ILE B N 1
ATOM 9736 C CA . ILE B 1 477 ? 13.188 -4.66 4 1 98.88 477 ILE B CA 1
ATOM 9737 C C . ILE B 1 477 ? 13.18 -5.672 2.854 1 98.88 477 ILE B C 1
ATOM 9739 O O . ILE B 1 477 ? 12.75 -6.812 3.029 1 98.88 477 ILE B O 1
ATOM 9743 N N . TYR B 1 478 ? 13.578 -5.238 1.687 1 98.69 478 TYR B N 1
ATOM 9744 C CA . TYR B 1 478 ? 13.625 -6.141 0.541 1 98.69 478 TYR B CA 1
ATOM 9745 C C . TYR B 1 478 ? 14.898 -6.98 0.562 1 98.69 478 TYR B C 1
ATOM 9747 O O . TYR B 1 478 ? 15.844 -6.668 1.287 1 98.69 478 TYR B O 1
ATOM 9755 N N . THR B 1 479 ? 14.977 -8.008 -0.235 1 97.88 479 THR B N 1
ATOM 9756 C CA . THR B 1 479 ? 16.062 -8.992 -0.173 1 97.88 479 THR B CA 1
ATOM 9757 C C . THR B 1 479 ? 17.375 -8.375 -0.634 1 97.88 479 THR B C 1
ATOM 9759 O O . THR B 1 479 ? 18.453 -8.914 -0.346 1 97.88 479 THR B O 1
ATOM 9762 N N . ASP B 1 480 ? 17.328 -7.285 -1.37 1 97.56 480 ASP B N 1
ATOM 9763 C CA . ASP B 1 480 ? 18.562 -6.621 -1.781 1 97.56 480 ASP B CA 1
ATOM 9764 C C . ASP B 1 480 ? 19.031 -5.633 -0.719 1 97.56 480 ASP B C 1
ATOM 9766 O O . ASP B 1 480 ? 19.969 -4.859 -0.951 1 97.56 480 ASP B O 1
ATOM 9770 N N . GLY B 1 481 ? 18.391 -5.586 0.404 1 98.19 481 GLY B N 1
ATOM 9771 C CA . GLY B 1 481 ? 18.781 -4.742 1.517 1 98.19 481 GLY B CA 1
ATOM 9772 C C . GLY B 1 481 ? 18.156 -3.361 1.475 1 98.19 481 GLY B C 1
ATOM 9773 O O . GLY B 1 481 ? 18.266 -2.592 2.432 1 98.19 481 GLY B O 1
ATOM 9774 N N . SER B 1 482 ? 17.516 -2.982 0.389 1 98.38 482 SER B N 1
ATOM 9775 C CA . SER B 1 482 ? 16.828 -1.697 0.337 1 98.38 482 SER B CA 1
ATOM 9776 C C . SER B 1 482 ? 15.586 -1.7 1.22 1 98.38 482 SER B C 1
ATOM 9778 O O . SER B 1 482 ? 15.047 -2.762 1.543 1 98.38 482 SER B O 1
ATOM 9780 N N . ILE B 1 483 ? 15.188 -0.549 1.688 1 98.69 483 ILE B N 1
ATOM 9781 C CA . ILE B 1 483 ? 14.148 -0.422 2.697 1 98.69 483 ILE B CA 1
ATOM 9782 C C . ILE B 1 483 ? 13.039 0.49 2.18 1 98.69 483 ILE B C 1
ATOM 9784 O O . ILE B 1 483 ? 13.305 1.575 1.659 1 98.69 483 ILE B O 1
ATOM 9788 N N . HIS B 1 484 ? 11.82 -0.018 2.203 1 98.38 484 HIS B N 1
ATOM 9789 C CA . HIS B 1 484 ? 10.617 0.77 1.954 1 98.38 484 HIS B CA 1
ATOM 9790 C C . HIS B 1 484 ? 10.055 1.346 3.25 1 98.38 484 HIS B C 1
ATOM 9792 O O . HIS B 1 484 ? 9.875 0.621 4.23 1 98.38 484 HIS B O 1
ATOM 9798 N N . LEU B 1 485 ? 9.805 2.65 3.256 1 98.5 485 LEU B N 1
ATOM 9799 C CA . LEU B 1 485 ? 9.281 3.34 4.43 1 98.5 485 LEU B CA 1
ATOM 9800 C C . LEU B 1 485 ? 8.016 4.117 4.086 1 98.5 485 LEU B C 1
ATOM 9802 O O . LEU B 1 485 ? 7.996 4.891 3.127 1 98.5 485 LEU B O 1
ATOM 9806 N N . ASN B 1 486 ? 6.918 3.859 4.812 1 98.5 486 ASN B N 1
ATOM 9807 C CA . ASN B 1 486 ? 5.68 4.625 4.738 1 98.5 486 ASN B CA 1
ATOM 9808 C C . ASN B 1 486 ? 5.176 5.008 6.129 1 98.5 486 ASN B C 1
ATOM 9810 O O . ASN B 1 486 ? 5.312 4.234 7.078 1 98.5 486 ASN B O 1
ATOM 9814 N N . HIS B 1 487 ? 4.719 6.176 6.281 1 98.31 487 HIS B N 1
ATOM 9815 C CA . HIS B 1 487 ? 4.113 6.633 7.527 1 98.31 487 HIS B CA 1
ATOM 9816 C C . HIS B 1 487 ? 2.891 7.504 7.258 1 98.31 487 HIS B C 1
ATOM 9818 O O . HIS B 1 487 ? 2.621 7.863 6.109 1 98.31 487 HIS B O 1
ATOM 9824 N N . GLY B 1 488 ? 2.156 7.875 8.312 1 97.81 488 GLY B N 1
ATOM 9825 C CA . GLY B 1 488 ? 0.873 8.539 8.164 1 97.81 488 GLY B CA 1
ATOM 9826 C C . GLY B 1 488 ? 0.997 10.039 7.996 1 97.81 488 GLY B C 1
ATOM 9827 O O . GLY B 1 488 ? 0.031 10.711 7.625 1 97.81 488 GLY B O 1
ATOM 9828 N N . GLY B 1 489 ? 2.184 10.609 8.195 1 98 489 GLY B N 1
ATOM 9829 C CA . GLY B 1 489 ? 2.385 12.039 8.07 1 98 489 GLY B CA 1
ATOM 9830 C C . GLY B 1 489 ? 2.504 12.508 6.633 1 98 489 GLY B C 1
ATOM 9831 O O . GLY B 1 489 ? 2.877 11.727 5.754 1 98 489 GLY B O 1
ATOM 9832 N N . THR B 1 490 ? 2.191 13.758 6.375 1 97.81 490 THR B N 1
ATOM 9833 C CA . THR B 1 490 ? 2.246 14.305 5.023 1 97.81 490 THR B CA 1
ATOM 9834 C C . THR B 1 490 ? 3.346 15.352 4.91 1 97.81 490 THR B C 1
ATOM 9836 O O . THR B 1 490 ? 3.594 16.109 5.855 1 97.81 490 THR B O 1
ATOM 9839 N N . GLU B 1 491 ? 4.027 15.375 3.828 1 96 491 GLU B N 1
ATOM 9840 C CA . GLU B 1 491 ? 5.102 16.312 3.525 1 96 491 GLU B CA 1
ATOM 9841 C C . GLU B 1 491 ? 4.551 17.609 2.928 1 96 491 GLU B C 1
ATOM 9843 O O . GLU B 1 491 ? 4.031 17.609 1.81 1 96 491 GLU B O 1
ATOM 9848 N N . MET B 1 492 ? 4.664 18.688 3.654 1 94.12 492 MET B N 1
ATOM 9849 C CA . MET B 1 492 ? 4.164 19.953 3.152 1 94.12 492 MET B CA 1
ATOM 9850 C C . MET B 1 492 ? 5.301 20.969 2.979 1 94.12 492 MET B C 1
ATOM 9852 O O . MET B 1 492 ? 5.07 22.172 2.959 1 94.12 492 MET B O 1
ATOM 9856 N N . GLY B 1 493 ? 6.555 20.516 2.953 1 91.19 493 GLY B N 1
ATOM 9857 C CA . GLY B 1 493 ? 7.742 21.344 2.826 1 91.19 493 GLY B CA 1
ATOM 9858 C C . GLY B 1 493 ? 8.562 21.422 4.102 1 91.19 493 GLY B C 1
ATOM 9859 O O . GLY B 1 493 ? 9.688 21.906 4.094 1 91.19 493 GLY B O 1
ATOM 9860 N N . GLN B 1 494 ? 8.148 20.797 5.18 1 92.94 494 GLN B N 1
ATOM 9861 C CA . GLN B 1 494 ? 8.758 20.938 6.496 1 92.94 494 GLN B CA 1
ATOM 9862 C C . GLN B 1 494 ? 9.852 19.891 6.715 1 92.94 494 GLN B C 1
ATOM 9864 O O . GLN B 1 494 ? 10.539 19.922 7.738 1 92.94 494 GLN B O 1
ATOM 9869 N N . GLY B 1 495 ? 9.969 19 5.809 1 95.75 495 GLY B N 1
ATOM 9870 C CA . GLY B 1 495 ? 11.055 18.031 5.898 1 95.75 495 GLY B CA 1
ATOM 9871 C C . GLY B 1 495 ? 10.727 16.859 6.797 1 95.75 495 GLY B C 1
ATOM 9872 O O . GLY B 1 495 ? 11.625 16.25 7.391 1 95.75 495 GLY B O 1
ATOM 9873 N N . LEU B 1 496 ? 9.453 16.531 6.887 1 97.25 496 LEU B N 1
ATOM 9874 C CA . LEU B 1 496 ? 9.023 15.406 7.711 1 97.25 496 LEU B CA 1
ATOM 9875 C C . LEU B 1 496 ? 9.594 14.094 7.184 1 97.25 496 LEU B C 1
ATOM 9877 O O . LEU B 1 496 ? 10.086 13.273 7.957 1 97.25 496 LEU B O 1
ATOM 9881 N N . ASN B 1 497 ? 9.547 13.883 5.879 1 97.31 497 ASN B N 1
ATOM 9882 C CA . ASN B 1 497 ? 9.953 12.625 5.266 1 97.31 497 ASN B CA 1
ATOM 9883 C C . ASN B 1 497 ? 11.43 12.328 5.512 1 97.31 497 ASN B C 1
ATOM 9885 O O . ASN B 1 497 ? 11.781 11.211 5.906 1 97.31 497 ASN B O 1
ATOM 9889 N N . VAL B 1 498 ? 12.281 13.328 5.27 1 97.62 498 VAL B N 1
ATOM 9890 C CA . VAL B 1 498 ? 13.719 13.094 5.438 1 97.62 498 VAL B CA 1
ATOM 9891 C C . VAL B 1 498 ? 14.023 12.852 6.914 1 97.62 498 VAL B C 1
ATOM 9893 O O . VAL B 1 498 ? 14.883 12.031 7.246 1 97.62 498 VAL B O 1
ATOM 9896 N N . LYS B 1 499 ? 13.375 13.562 7.836 1 98.25 499 LYS B N 1
ATOM 9897 C CA . LYS B 1 499 ? 13.586 13.352 9.266 1 98.25 499 LYS B CA 1
ATOM 9898 C C . LYS B 1 499 ? 13.211 11.938 9.672 1 98.25 499 LYS B C 1
ATOM 9900 O O . LYS B 1 499 ? 13.945 11.273 10.414 1 98.25 499 LYS B O 1
ATOM 9905 N N . VAL B 1 500 ? 12.016 11.445 9.234 1 98.62 500 VAL B N 1
ATOM 9906 C CA . VAL B 1 500 ? 11.57 10.102 9.578 1 98.62 500 VAL B CA 1
ATOM 9907 C C . VAL B 1 500 ? 12.516 9.07 8.953 1 98.62 500 VAL B C 1
ATOM 9909 O O . VAL B 1 500 ? 12.828 8.047 9.578 1 98.62 500 VAL B O 1
ATOM 9912 N N . ALA B 1 501 ? 12.945 9.32 7.695 1 98.56 501 ALA B N 1
ATOM 9913 C CA . ALA B 1 501 ? 13.922 8.438 7.062 1 98.56 501 ALA B CA 1
ATOM 9914 C C . ALA B 1 501 ? 15.203 8.367 7.879 1 98.56 501 ALA B C 1
ATOM 9916 O O . ALA B 1 501 ? 15.82 7.301 7.996 1 98.56 501 ALA B O 1
ATOM 9917 N N . GLN B 1 502 ? 15.656 9.516 8.422 1 98.62 502 GLN B N 1
ATOM 9918 C CA . GLN B 1 502 ? 16.859 9.555 9.25 1 98.62 502 GLN B CA 1
ATOM 9919 C C . GLN B 1 502 ? 16.672 8.734 10.523 1 98.62 502 GLN B C 1
ATOM 9921 O O . GLN B 1 502 ? 17.625 8.109 11.008 1 98.62 502 GLN B O 1
ATOM 9926 N N . VAL B 1 503 ? 15.461 8.766 11.086 1 98.75 503 VAL B N 1
ATOM 9927 C CA . VAL B 1 503 ? 15.164 7.953 12.266 1 98.75 503 VAL B CA 1
ATOM 9928 C C . VAL B 1 503 ? 15.367 6.477 11.938 1 98.75 503 VAL B C 1
ATOM 9930 O O . VAL B 1 503 ? 16.031 5.754 12.688 1 98.75 503 VAL B O 1
ATOM 9933 N N . VAL B 1 504 ? 14.828 5.984 10.82 1 98.88 504 VAL B N 1
ATOM 9934 C CA . VAL B 1 504 ? 14.922 4.59 10.398 1 98.88 504 VAL B CA 1
ATOM 9935 C C . VAL B 1 504 ? 16.375 4.242 10.078 1 98.88 504 VAL B C 1
ATOM 9937 O O . VAL B 1 504 ? 16.859 3.172 10.453 1 98.88 504 VAL B O 1
ATOM 9940 N N . ALA B 1 505 ? 17.062 5.156 9.375 1 98.81 505 ALA B N 1
ATOM 9941 C CA . ALA B 1 505 ? 18.469 4.973 9.078 1 98.81 505 ALA B CA 1
ATOM 9942 C C . ALA B 1 505 ? 19.281 4.777 10.359 1 98.81 505 ALA B C 1
ATOM 9944 O O . ALA B 1 505 ? 20.172 3.928 10.414 1 98.81 505 ALA B O 1
ATOM 9945 N N . GLU B 1 506 ? 18.969 5.637 11.359 1 98.62 506 GLU B N 1
ATOM 9946 C CA . GLU B 1 506 ? 19.688 5.582 12.633 1 98.62 506 GLU B CA 1
ATOM 9947 C C . GLU B 1 506 ? 19.469 4.242 13.328 1 98.62 506 GLU B C 1
ATOM 9949 O O . GLU B 1 506 ? 20.406 3.658 13.867 1 98.62 506 GLU B O 1
ATOM 9954 N N . VAL B 1 507 ? 18.234 3.727 13.281 1 98.75 507 VAL B N 1
ATOM 9955 C CA . VAL B 1 507 ? 17.906 2.477 13.953 1 98.75 507 VAL B CA 1
ATOM 9956 C C . VAL B 1 507 ? 18.625 1.315 13.266 1 98.75 507 VAL B C 1
ATOM 9958 O O . VAL B 1 507 ? 19.266 0.492 13.93 1 98.75 507 VAL B O 1
ATOM 9961 N N . PHE B 1 508 ? 18.578 1.233 11.945 1 98.75 508 PHE B N 1
ATOM 9962 C CA . PHE B 1 508 ? 19.172 0.122 11.211 1 98.75 508 PHE B CA 1
ATOM 9963 C C . PHE B 1 508 ? 20.672 0.344 11.016 1 98.75 508 PHE B C 1
ATOM 9965 O O . PHE B 1 508 ? 21.391 -0.579 10.641 1 98.75 508 PHE B O 1
ATOM 9972 N N . GLN B 1 509 ? 21.172 1.605 11.312 1 98.38 509 GLN B N 1
ATOM 9973 C CA . GLN B 1 509 ? 22.562 1.974 11.047 1 98.38 509 GLN B CA 1
ATOM 9974 C C . GLN B 1 509 ? 22.922 1.75 9.578 1 98.38 509 GLN B C 1
ATOM 9976 O O . GLN B 1 509 ? 23.906 1.085 9.273 1 98.38 509 GLN B O 1
ATOM 9981 N N . VAL B 1 510 ? 22.125 2.271 8.703 1 98.38 510 VAL B N 1
ATOM 9982 C CA . VAL B 1 510 ? 22.375 2.217 7.266 1 98.38 510 VAL B CA 1
ATOM 9983 C C . VAL B 1 510 ? 22.312 3.625 6.68 1 98.38 510 VAL B C 1
ATOM 9985 O O . VAL B 1 510 ? 21.703 4.523 7.266 1 98.38 510 VAL B O 1
ATOM 9988 N N . ASP B 1 511 ? 22.984 3.801 5.555 1 97.94 511 ASP B N 1
ATOM 9989 C CA . ASP B 1 511 ? 22.891 5.074 4.844 1 97.94 511 ASP B CA 1
ATOM 9990 C C . ASP B 1 511 ? 21.453 5.387 4.445 1 97.94 511 ASP B C 1
ATOM 9992 O O . ASP B 1 511 ? 20.703 4.488 4.047 1 97.94 511 ASP B O 1
ATOM 9996 N N . ILE B 1 512 ? 21.062 6.664 4.543 1 97.69 512 ILE B N 1
ATOM 9997 C CA . ILE B 1 512 ? 19.688 7.09 4.266 1 97.69 512 ILE B CA 1
ATOM 9998 C C . ILE B 1 512 ? 19.328 6.766 2.816 1 97.69 512 ILE B C 1
ATOM 10000 O O . ILE B 1 512 ? 18.156 6.602 2.484 1 97.69 512 ILE B O 1
ATOM 10004 N N . ALA B 1 513 ? 20.297 6.617 1.942 1 95.75 513 ALA B N 1
ATOM 10005 C CA . ALA B 1 513 ? 20.078 6.32 0.529 1 95.75 513 ALA B CA 1
ATOM 10006 C C . ALA B 1 513 ? 19.453 4.941 0.351 1 95.75 513 ALA B C 1
ATOM 10008 O O . ALA B 1 513 ? 18.859 4.652 -0.693 1 95.75 513 ALA B O 1
ATOM 10009 N N . ARG B 1 514 ? 19.5 4.043 1.306 1 97.06 514 ARG B N 1
ATOM 10010 C CA . ARG B 1 514 ? 18.891 2.713 1.257 1 97.06 514 ARG B CA 1
ATOM 10011 C C . ARG B 1 514 ? 17.391 2.781 1.52 1 97.06 514 ARG B C 1
ATOM 10013 O O . ARG B 1 514 ? 16.672 1.817 1.264 1 97.06 514 ARG B O 1
ATOM 10020 N N . ILE B 1 515 ? 16.938 3.898 1.976 1 97.69 515 ILE B N 1
ATOM 10021 C CA . ILE B 1 515 ? 15.555 4.035 2.418 1 97.69 515 ILE B CA 1
ATOM 10022 C C . ILE B 1 515 ? 14.75 4.797 1.367 1 97.69 515 ILE B C 1
ATOM 10024 O O . ILE B 1 515 ? 15.086 5.93 1.021 1 97.69 515 ILE B O 1
ATOM 10028 N N . GLN B 1 516 ? 13.781 4.125 0.796 1 96.06 516 GLN B N 1
ATOM 10029 C CA . GLN B 1 516 ? 12.812 4.77 -0.086 1 96.06 516 GLN B CA 1
ATOM 10030 C C . GLN B 1 516 ? 11.555 5.18 0.681 1 96.06 516 GLN B C 1
ATOM 10032 O O . GLN B 1 516 ? 10.742 4.328 1.054 1 96.06 516 GLN B O 1
ATOM 10037 N N . ILE B 1 517 ? 11.438 6.43 0.965 1 94.69 517 ILE B N 1
ATOM 10038 C CA . ILE B 1 517 ? 10.211 6.93 1.58 1 94.69 517 ILE B CA 1
ATOM 10039 C C . ILE B 1 517 ? 9.148 7.141 0.508 1 94.69 517 ILE B C 1
ATOM 10041 O O . ILE B 1 517 ? 9.438 7.637 -0.582 1 94.69 517 ILE B O 1
ATOM 10045 N N . THR B 1 518 ? 7.934 6.742 0.736 1 94.5 518 THR B N 1
ATOM 10046 C CA . THR B 1 518 ? 6.895 6.758 -0.285 1 94.5 518 THR B CA 1
ATOM 10047 C C . THR B 1 518 ? 5.801 7.762 0.071 1 94.5 518 THR B C 1
ATOM 10049 O O . THR B 1 518 ? 5.836 8.367 1.146 1 94.5 518 THR B O 1
ATOM 10052 N N . ALA B 1 519 ? 4.863 7.984 -0.911 1 95.62 519 ALA B N 1
ATOM 10053 C CA . ALA B 1 519 ? 3.719 8.859 -0.683 1 95.62 519 ALA B CA 1
ATOM 10054 C C . ALA B 1 519 ? 2.883 8.383 0.5 1 95.62 519 ALA B C 1
ATOM 10056 O O . ALA B 1 519 ? 2.711 7.176 0.697 1 95.62 519 ALA B O 1
ATOM 10057 N N . THR B 1 520 ? 2.434 9.352 1.287 1 97.31 520 THR B N 1
ATOM 10058 C CA . THR B 1 520 ? 1.43 9 2.287 1 97.31 520 THR B CA 1
ATOM 10059 C C . THR B 1 520 ? 0.178 8.438 1.621 1 97.31 520 THR B C 1
ATOM 10061 O O . THR B 1 520 ? -0.379 9.047 0.71 1 97.31 520 THR B O 1
ATOM 10064 N N . ASN B 1 521 ? -0.189 7.27 2.045 1 97.38 521 ASN B N 1
ATOM 10065 C CA . ASN B 1 521 ? -1.233 6.496 1.383 1 97.38 521 ASN B CA 1
ATOM 10066 C C . ASN B 1 521 ? -2.111 5.762 2.393 1 97.38 521 ASN B C 1
ATOM 10068 O O . ASN B 1 521 ? -1.609 5.016 3.232 1 97.38 521 ASN B O 1
ATOM 10072 N N . THR B 1 522 ? -3.428 5.863 2.205 1 98.25 522 THR B N 1
ATOM 10073 C CA . THR B 1 522 ? -4.34 5.348 3.221 1 98.25 522 THR B CA 1
ATOM 10074 C C . THR B 1 522 ? -4.465 3.828 3.117 1 98.25 522 THR B C 1
ATOM 10076 O O . THR B 1 522 ? -4.992 3.18 4.023 1 98.25 522 THR B O 1
ATOM 10079 N N . ASP B 1 523 ? -3.992 3.238 2.086 1 97.5 523 ASP B N 1
ATOM 10080 C CA . ASP B 1 523 ? -4.055 1.783 1.989 1 97.5 523 ASP B CA 1
ATOM 10081 C C . ASP B 1 523 ? -2.762 1.145 2.496 1 97.5 523 ASP B C 1
ATOM 10083 O O . ASP B 1 523 ? -2.615 -0.079 2.467 1 97.5 523 ASP B O 1
ATOM 10087 N N . LYS B 1 524 ? -1.763 1.878 2.953 1 97.94 524 LYS B N 1
ATOM 10088 C CA . LYS B 1 524 ? -0.559 1.354 3.594 1 97.94 524 LYS B CA 1
ATOM 10089 C C . LYS B 1 524 ? -0.565 1.64 5.094 1 97.94 524 LYS B C 1
ATOM 10091 O O . LYS B 1 524 ? -0.194 0.781 5.895 1 97.94 524 LYS B O 1
ATOM 10096 N N . VAL B 1 525 ? -0.897 2.857 5.457 1 98.56 525 VAL B N 1
ATOM 10097 C CA . VAL B 1 525 ? -1.081 3.24 6.852 1 98.56 525 VAL B CA 1
ATOM 10098 C C . VAL B 1 525 ? -2.482 3.814 7.051 1 98.56 525 VAL B C 1
ATOM 10100 O O . VAL B 1 525 ? -2.801 4.883 6.523 1 98.56 525 VAL B O 1
ATOM 10103 N N . PRO B 1 526 ? -3.371 3.117 7.793 1 98.44 526 PRO B N 1
ATOM 10104 C CA . PRO B 1 526 ? -4.77 3.531 7.918 1 98.44 526 PRO B CA 1
ATOM 10105 C C . PRO B 1 526 ? -4.988 4.531 9.047 1 98.44 526 PRO B C 1
ATOM 10107 O O . PRO B 1 526 ? -4.152 4.645 9.945 1 98.44 526 PRO B O 1
ATOM 10110 N N . ASN B 1 527 ? -6.059 5.281 9.031 1 98.31 527 ASN B N 1
ATOM 10111 C CA . ASN B 1 527 ? -6.598 6.047 10.148 1 98.31 527 ASN B CA 1
ATOM 10112 C C . ASN B 1 527 ? -5.574 7.043 10.688 1 98.31 527 ASN B C 1
ATOM 10114 O O . ASN B 1 527 ? -5.371 7.133 11.906 1 98.31 527 ASN B O 1
ATOM 10118 N N . THR B 1 528 ? -4.973 7.746 9.812 1 96.88 528 THR B N 1
ATOM 10119 C CA . THR B 1 528 ? -3.896 8.648 10.211 1 96.88 528 THR B CA 1
ATOM 10120 C C . THR B 1 528 ? -4.457 9.891 10.891 1 96.88 528 THR B C 1
ATOM 10122 O O . THR B 1 528 ? -5.559 10.344 10.562 1 96.88 528 THR B O 1
ATOM 10125 N N . SER B 1 529 ? -3.711 10.43 11.844 1 97.5 529 SER B N 1
ATOM 10126 C CA . SER B 1 529 ? -3.988 11.773 12.352 1 97.5 529 SER B CA 1
ATOM 10127 C C . SER B 1 529 ? -3.518 12.836 11.367 1 97.5 529 SER B C 1
ATOM 10129 O O . SER B 1 529 ? -2.594 12.609 10.586 1 97.5 529 SER B O 1
ATOM 10131 N N . PRO B 1 530 ? -4.207 14.008 11.375 1 97.38 530 PRO B N 1
ATOM 10132 C CA . PRO B 1 530 ? -3.691 15.078 10.523 1 97.38 530 PRO B CA 1
ATOM 10133 C C . PRO B 1 530 ? -2.25 15.461 10.859 1 97.38 530 PRO B C 1
ATOM 10135 O O . PRO B 1 530 ? -1.828 15.328 12.016 1 97.38 530 PRO B O 1
ATOM 10138 N N . THR B 1 531 ? -1.475 15.781 9.867 1 97.69 531 THR B N 1
ATOM 10139 C CA . THR B 1 531 ? -0.167 16.359 10.148 1 97.69 531 THR B CA 1
ATOM 10140 C C . THR B 1 531 ? -0.307 17.812 10.602 1 97.69 531 THR B C 1
ATOM 10142 O O . THR B 1 531 ? -0.449 18.719 9.773 1 97.69 531 THR B O 1
ATOM 10145 N N . ALA B 1 532 ? -0.34 18 11.875 1 96.81 532 ALA B N 1
ATOM 10146 C CA . ALA B 1 532 ? -0.616 19.266 12.547 1 96.81 532 ALA B CA 1
ATOM 10147 C C . ALA B 1 532 ? -0.143 19.234 14 1 96.81 532 ALA B C 1
ATOM 10149 O O . ALA B 1 532 ? 0.494 18.266 14.422 1 96.81 532 ALA B O 1
ATOM 10150 N N . ALA B 1 533 ? -0.279 20.297 14.664 1 94.81 533 ALA B N 1
ATOM 10151 C CA . ALA B 1 533 ? -0.013 20.406 16.094 1 94.81 533 ALA B CA 1
ATOM 10152 C C . ALA B 1 533 ? 1.476 20.25 16.391 1 94.81 533 ALA B C 1
ATOM 10154 O O . ALA B 1 533 ? 1.855 19.859 17.5 1 94.81 533 ALA B O 1
ATOM 10155 N N . SER B 1 534 ? 2.246 20.469 15.289 1 94.94 534 SER B N 1
ATOM 10156 C CA . SER B 1 534 ? 3.693 20.312 15.398 1 94.94 534 SER B CA 1
ATOM 10157 C C . SER B 1 534 ? 4.066 18.953 15.969 1 94.94 534 SER B C 1
ATOM 10159 O O 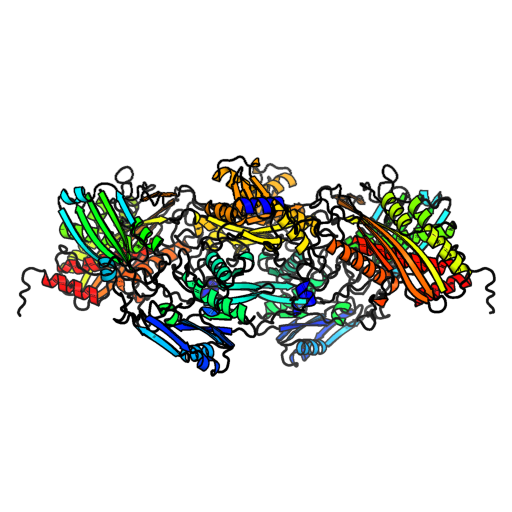. SER B 1 534 ? 4.984 18.844 16.781 1 94.94 534 SER B O 1
ATOM 10161 N N . SER B 1 535 ? 3.295 18 15.602 1 95.44 535 SER B N 1
ATOM 10162 C CA . SER B 1 535 ? 3.516 16.672 16.172 1 95.44 535 SER B CA 1
ATOM 10163 C C . SER B 1 535 ? 3.98 15.688 15.102 1 95.44 535 SER B C 1
ATOM 10165 O O . SER B 1 535 ? 4.207 14.508 15.398 1 95.44 535 SER B O 1
ATOM 10167 N N . GLY B 1 536 ? 4.168 16.109 13.898 1 96.31 536 GLY B N 1
ATOM 10168 C CA . GLY B 1 536 ? 4.445 15.219 12.781 1 96.31 536 GLY B CA 1
ATOM 10169 C C . GLY B 1 536 ? 5.645 14.32 13.023 1 96.31 536 GLY B C 1
ATOM 10170 O O . GLY B 1 536 ? 5.531 13.094 12.953 1 96.31 536 GLY B O 1
ATOM 10171 N N . ALA B 1 537 ? 6.777 14.922 13.336 1 97 537 ALA B N 1
ATOM 10172 C CA . ALA B 1 537 ? 7.988 14.133 13.547 1 97 537 ALA B CA 1
ATOM 10173 C C . ALA B 1 537 ? 7.883 13.297 14.82 1 97 537 ALA B C 1
ATOM 10175 O O . ALA B 1 537 ? 8.352 12.156 14.867 1 97 537 ALA B O 1
ATOM 10176 N N . ASP B 1 538 ? 7.238 13.828 15.844 1 97.25 538 ASP B N 1
ATOM 10177 C CA . ASP B 1 538 ? 7.059 13.102 17.094 1 97.25 538 ASP B CA 1
ATOM 10178 C C . ASP B 1 538 ? 6.258 11.82 16.875 1 97.25 538 ASP B C 1
ATOM 10180 O O . ASP B 1 538 ? 6.684 10.734 17.281 1 97.25 538 ASP B O 1
ATOM 10184 N N . LEU B 1 539 ? 5.129 11.977 16.266 1 98.38 539 LEU B N 1
ATOM 10185 C CA . LEU B 1 539 ? 4.203 10.867 16.125 1 98.38 539 LEU B CA 1
ATOM 10186 C C . LEU B 1 539 ? 4.703 9.867 15.086 1 98.38 539 LEU B C 1
ATOM 10188 O O . LEU B 1 539 ? 4.891 8.688 15.383 1 98.38 539 LEU B O 1
ATOM 10192 N N . ASN B 1 540 ? 4.977 10.32 13.891 1 98.69 540 ASN B N 1
ATOM 10193 C CA . ASN B 1 540 ? 5.316 9.438 12.781 1 98.69 540 ASN B CA 1
ATOM 10194 C C . ASN B 1 540 ? 6.746 8.914 12.898 1 98.69 540 ASN B C 1
ATOM 10196 O O . ASN B 1 540 ? 7.039 7.793 12.484 1 98.69 540 ASN B O 1
ATOM 10200 N N . GLY B 1 541 ? 7.66 9.797 13.43 1 98.69 541 GLY B N 1
ATOM 10201 C CA . GLY B 1 541 ? 9.008 9.32 13.711 1 98.69 541 GLY B CA 1
ATOM 10202 C C . GLY B 1 541 ? 9.047 8.188 14.719 1 98.69 541 GLY B C 1
ATOM 10203 O O . GLY B 1 541 ? 9.758 7.203 14.531 1 98.69 541 GLY B O 1
ATOM 10204 N N . LYS B 1 542 ? 8.242 8.336 15.805 1 98.81 542 LYS B N 1
ATOM 10205 C CA . LYS B 1 542 ? 8.18 7.297 16.828 1 98.81 542 LYS B CA 1
ATOM 10206 C C . LYS B 1 542 ? 7.543 6.023 16.281 1 98.81 542 LYS B C 1
ATOM 10208 O O . LYS B 1 542 ? 7.953 4.918 16.641 1 98.81 542 LYS B O 1
ATOM 10213 N N . ALA B 1 543 ? 6.504 6.141 15.469 1 98.81 543 ALA B N 1
ATOM 10214 C CA . ALA B 1 543 ? 5.879 4.969 14.859 1 98.81 543 ALA B CA 1
ATOM 10215 C C . ALA B 1 543 ? 6.863 4.227 13.961 1 98.81 543 ALA B C 1
ATOM 10217 O O . ALA B 1 543 ? 6.941 2.994 14 1 98.81 543 ALA B O 1
ATOM 10218 N N . ALA B 1 544 ? 7.602 4.934 13.109 1 98.88 544 ALA B N 1
ATOM 10219 C CA . ALA B 1 544 ? 8.609 4.332 12.242 1 98.88 544 ALA B CA 1
ATOM 10220 C C . ALA B 1 544 ? 9.727 3.691 13.055 1 98.88 544 ALA B C 1
ATOM 10222 O O . ALA B 1 544 ? 10.227 2.623 12.703 1 98.88 544 ALA B O 1
ATOM 10223 N N . GLN B 1 545 ? 10.148 4.426 14.125 1 98.88 545 GLN B N 1
ATOM 10224 C CA . GLN B 1 545 ? 11.156 3.867 15.023 1 98.88 545 GLN B CA 1
ATOM 10225 C C . GLN B 1 545 ? 10.703 2.529 15.602 1 98.88 545 GLN B C 1
ATOM 10227 O O . GLN B 1 545 ? 11.484 1.578 15.664 1 98.88 545 GLN B O 1
ATOM 10232 N N . ASN B 1 546 ? 9.438 2.479 16 1 98.88 546 ASN B N 1
ATOM 10233 C CA . ASN B 1 546 ? 8.875 1.247 16.547 1 98.88 546 ASN B CA 1
ATOM 10234 C C . ASN B 1 546 ? 8.961 0.104 15.539 1 98.88 546 ASN B C 1
ATOM 10236 O O . ASN B 1 546 ? 9.43 -0.986 15.867 1 98.88 546 ASN B O 1
ATOM 10240 N N . ALA B 1 547 ? 8.508 0.288 14.32 1 98.88 547 ALA B N 1
ATOM 10241 C CA . ALA B 1 547 ? 8.57 -0.73 13.273 1 98.88 547 ALA B CA 1
ATOM 10242 C C . ALA B 1 547 ? 10.008 -1.17 13.016 1 98.88 547 ALA B C 1
ATOM 10244 O O . ALA B 1 547 ? 10.281 -2.363 12.859 1 98.88 547 ALA B O 1
ATOM 10245 N N . ALA B 1 548 ? 10.914 -0.205 12.914 1 98.94 548 ALA B N 1
ATOM 10246 C CA . ALA B 1 548 ? 12.32 -0.489 12.641 1 98.94 548 ALA B CA 1
ATOM 10247 C C . ALA B 1 548 ? 12.945 -1.329 13.75 1 98.94 548 ALA B C 1
ATOM 10249 O O . ALA B 1 548 ? 13.719 -2.25 13.484 1 98.94 548 ALA B O 1
ATOM 10250 N N . LEU B 1 549 ? 12.617 -0.968 15.016 1 98.88 549 LEU B N 1
ATOM 10251 C CA . LEU B 1 549 ? 13.164 -1.704 16.156 1 98.88 549 LEU B CA 1
ATOM 10252 C C . LEU B 1 549 ? 12.664 -3.146 16.156 1 98.88 549 LEU B C 1
ATOM 10254 O O . LEU B 1 549 ? 13.414 -4.066 16.484 1 98.88 549 LEU B O 1
ATOM 10258 N N . ILE B 1 550 ? 11.398 -3.379 15.781 1 98.81 550 ILE B N 1
ATOM 10259 C CA . ILE B 1 550 ? 10.844 -4.723 15.688 1 98.81 550 ILE B CA 1
ATOM 10260 C C . ILE B 1 550 ? 11.617 -5.535 14.656 1 98.81 550 ILE B C 1
ATOM 10262 O O . ILE B 1 550 ? 12.023 -6.672 14.93 1 98.81 550 ILE B O 1
ATOM 10266 N N . LEU B 1 551 ? 11.836 -5.012 13.508 1 98.88 551 LEU B N 1
ATOM 10267 C CA . LEU B 1 551 ? 12.539 -5.703 12.43 1 98.88 551 LEU B CA 1
ATOM 10268 C C . LEU B 1 551 ? 14 -5.941 12.805 1 98.88 551 LEU B C 1
ATOM 10270 O O . LEU B 1 551 ? 14.555 -7 12.5 1 98.88 551 LEU B O 1
ATOM 10274 N N . LYS B 1 552 ? 14.633 -4.895 13.406 1 98.88 552 LYS B N 1
ATOM 10275 C CA . LYS B 1 552 ? 16.016 -5.059 13.852 1 98.88 552 LYS B CA 1
ATOM 10276 C C . LYS B 1 552 ? 16.141 -6.207 14.852 1 98.88 552 LYS B C 1
ATOM 10278 O O . LYS B 1 552 ? 17.078 -7.004 14.773 1 98.88 552 LYS B O 1
ATOM 10283 N N . GLN B 1 553 ? 15.195 -6.273 15.773 1 98.88 553 GLN B N 1
ATOM 10284 C CA . GLN B 1 553 ? 15.211 -7.344 16.766 1 98.88 553 GLN B CA 1
ATOM 10285 C C . GLN B 1 553 ? 15.07 -8.711 16.094 1 98.88 553 GLN B C 1
ATOM 10287 O O . GLN B 1 553 ? 15.719 -9.672 16.516 1 98.88 553 GLN B O 1
ATOM 10292 N N . ARG B 1 554 ? 14.195 -8.836 15.07 1 98.81 554 ARG B N 1
ATOM 10293 C CA . ARG B 1 554 ? 14.062 -10.078 14.32 1 98.81 554 ARG B CA 1
ATOM 10294 C C . ARG B 1 554 ? 15.383 -10.477 13.672 1 98.81 554 ARG B C 1
ATOM 10296 O O . ARG B 1 554 ? 15.742 -11.656 13.664 1 98.81 554 ARG B O 1
ATOM 10303 N N . LEU B 1 555 ? 16.062 -9.508 13.078 1 98.88 555 LEU B N 1
ATOM 10304 C CA . LEU B 1 555 ? 17.359 -9.758 12.438 1 98.88 555 LEU B CA 1
ATOM 10305 C C . LEU B 1 555 ? 18.391 -10.195 13.461 1 98.88 555 LEU B C 1
ATOM 10307 O O . LEU B 1 555 ? 19.203 -11.086 13.188 1 98.88 555 LEU B O 1
ATOM 10311 N N . VAL B 1 556 ? 18.375 -9.523 14.648 1 98.88 556 VAL B N 1
ATOM 10312 C CA . VAL B 1 556 ? 19.297 -9.859 15.719 1 98.88 556 VAL B CA 1
ATOM 10313 C C . VAL B 1 556 ? 19.062 -11.297 16.188 1 98.88 556 VAL B C 1
ATOM 10315 O O . VAL B 1 556 ? 20 -12.07 16.328 1 98.88 556 VAL B O 1
ATOM 10318 N N . GLU B 1 557 ? 17.797 -11.656 16.406 1 98.88 557 GLU B N 1
ATOM 10319 C CA . GLU B 1 557 ? 17.438 -13 16.844 1 98.88 557 GLU B CA 1
ATOM 10320 C C . GLU B 1 557 ? 17.844 -14.047 15.805 1 98.88 557 GLU B C 1
ATOM 10322 O O . GLU B 1 557 ? 18.375 -15.109 16.156 1 98.88 557 GLU B O 1
ATOM 10327 N N . PHE B 1 558 ? 17.656 -13.781 14.594 1 98.69 558 PHE B N 1
ATOM 10328 C CA . PHE B 1 558 ? 18.047 -14.695 13.523 1 98.69 558 PHE B CA 1
ATOM 10329 C C . PHE B 1 558 ? 19.547 -14.898 13.516 1 98.69 558 PHE B C 1
ATOM 10331 O O . PHE B 1 558 ? 20.031 -16.031 13.469 1 98.69 558 PHE B O 1
ATOM 10338 N N . ALA B 1 559 ? 20.266 -13.719 13.422 1 98.75 559 ALA B N 1
ATOM 10339 C CA . ALA B 1 559 ? 21.719 -13.789 13.375 1 98.75 559 ALA B CA 1
ATOM 10340 C C . ALA B 1 559 ? 22.266 -14.594 14.555 1 98.75 559 ALA B C 1
ATOM 10342 O O . ALA B 1 559 ? 23.172 -15.414 14.391 1 98.75 559 ALA B O 1
ATOM 10343 N N . ALA B 1 560 ? 21.703 -14.297 15.773 1 98.69 560 ALA B N 1
ATOM 10344 C CA . ALA B 1 560 ? 22.141 -15 16.969 1 98.69 560 ALA B CA 1
ATOM 10345 C C . ALA B 1 560 ? 21.969 -16.516 16.812 1 98.69 560 ALA B C 1
ATOM 10347 O O . ALA B 1 560 ? 22.859 -17.281 17.141 1 98.69 560 ALA B O 1
ATOM 10348 N N . ARG B 1 561 ? 20.828 -16.969 16.297 1 98.31 561 ARG B N 1
ATOM 10349 C CA . ARG B 1 561 ? 20.547 -18.391 16.109 1 98.31 561 ARG B CA 1
ATOM 10350 C C . ARG B 1 561 ? 21.391 -18.984 14.977 1 98.31 561 ARG B C 1
ATOM 10352 O O . ARG B 1 561 ? 21.953 -20.062 15.125 1 98.31 561 ARG B O 1
ATOM 10359 N N . HIS B 1 562 ? 21.438 -18.281 13.844 1 98.06 562 HIS B N 1
ATOM 10360 C CA . HIS B 1 562 ? 22.094 -18.75 12.641 1 98.06 562 HIS B CA 1
ATOM 10361 C C . HIS B 1 562 ? 23.594 -18.953 12.867 1 98.06 562 HIS B C 1
ATOM 10363 O O . HIS B 1 562 ? 24.188 -19.922 12.391 1 98.06 562 HIS B O 1
ATOM 10369 N N . TYR B 1 563 ? 24.234 -18.047 13.602 1 98.12 563 TYR B N 1
ATOM 10370 C CA . TYR B 1 563 ? 25.672 -18.094 13.82 1 98.12 563 TYR B CA 1
ATOM 10371 C C . TYR B 1 563 ? 26 -18.672 15.195 1 98.12 563 TYR B C 1
ATOM 10373 O O . TYR B 1 563 ? 27.172 -18.719 15.586 1 98.12 563 TYR B O 1
ATOM 10381 N N . ARG B 1 564 ? 25.047 -19.031 16.031 1 97.12 564 ARG B N 1
ATOM 10382 C CA . ARG B 1 564 ? 25.203 -19.656 17.328 1 97.12 564 ARG B CA 1
ATOM 10383 C C . ARG B 1 564 ? 26 -18.766 18.281 1 97.12 564 ARG B C 1
ATOM 10385 O O . ARG B 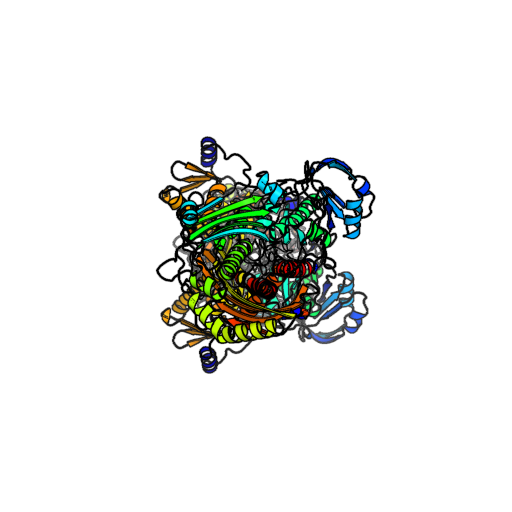1 564 ? 27 -19.203 18.859 1 97.12 564 ARG B O 1
ATOM 10392 N N . VAL B 1 565 ? 25.484 -17.5 18.375 1 98.25 565 VAL B N 1
ATOM 10393 C CA . VAL B 1 565 ? 26.031 -16.5 19.297 1 98.25 565 VAL B CA 1
ATOM 10394 C C . VAL B 1 565 ? 24.891 -15.891 20.125 1 98.25 565 VAL B C 1
ATOM 10396 O O . VAL B 1 565 ? 23.734 -16.25 19.938 1 98.25 565 VAL B O 1
ATOM 10399 N N . SER B 1 566 ? 25.281 -15.062 21.125 1 98.12 566 SER B N 1
ATOM 10400 C CA . SER B 1 566 ? 24.25 -14.359 21.891 1 98.12 566 SER B CA 1
ATOM 10401 C C . SER B 1 566 ? 23.781 -13.102 21.141 1 98.12 566 SER B C 1
ATOM 10403 O O . SER B 1 566 ? 24.484 -12.602 20.266 1 98.12 566 SER B O 1
ATOM 10405 N N . GLU B 1 567 ? 22.609 -12.625 21.422 1 98.31 567 GLU B N 1
ATOM 10406 C CA . GLU B 1 567 ? 22.094 -11.414 20.797 1 98.31 567 GLU B CA 1
ATOM 10407 C C . GLU B 1 567 ? 23 -10.219 21.062 1 98.31 567 GLU B C 1
ATOM 10409 O O . GLU B 1 567 ? 23.109 -9.32 20.219 1 98.31 567 GLU B O 1
ATOM 10414 N N . GLU B 1 568 ? 23.719 -10.156 22.156 1 97.75 568 GLU B N 1
ATOM 10415 C CA . GLU B 1 568 ? 24.625 -9.062 22.516 1 97.75 568 GLU B CA 1
ATOM 10416 C C . GLU B 1 568 ? 25.844 -9.016 21.594 1 97.75 568 GLU B C 1
ATOM 10418 O O . GLU B 1 568 ? 26.5 -7.984 21.484 1 97.75 568 GLU B O 1
ATOM 10423 N N . ASP B 1 569 ? 26.062 -10.125 20.953 1 98.06 569 ASP B N 1
ATOM 10424 C CA . ASP B 1 569 ? 27.203 -10.234 20.047 1 98.06 569 ASP B CA 1
ATOM 10425 C C . ASP B 1 569 ? 26.875 -9.648 18.672 1 98.06 569 ASP B C 1
ATOM 10427 O O . ASP B 1 569 ? 27.734 -9.617 17.781 1 98.06 569 ASP B O 1
ATOM 10431 N N . VAL B 1 570 ? 25.656 -9.227 18.516 1 98.69 570 VAL B N 1
ATOM 10432 C CA . VAL B 1 570 ? 25.219 -8.695 17.234 1 98.69 570 VAL B CA 1
ATOM 10433 C C . VAL B 1 570 ? 25.094 -7.176 17.312 1 98.69 570 VAL B C 1
ATOM 10435 O O . VAL B 1 570 ? 24.328 -6.648 18.125 1 98.69 570 VAL B O 1
ATOM 10438 N N . GLU B 1 571 ? 25.859 -6.496 16.484 1 98.19 571 GLU B N 1
ATOM 10439 C CA . GLU B 1 571 ? 25.859 -5.039 16.516 1 98.19 571 GLU B CA 1
ATOM 10440 C C . GLU B 1 571 ? 25.781 -4.453 15.109 1 98.19 571 GLU B C 1
ATOM 10442 O O . GLU B 1 571 ? 26.531 -4.875 14.227 1 98.19 571 GLU B O 1
ATOM 10447 N N . PHE B 1 572 ? 24.891 -3.541 14.938 1 98.5 572 PHE B N 1
ATOM 10448 C CA . PHE B 1 572 ? 24.734 -2.854 13.664 1 98.5 572 PHE B CA 1
ATOM 10449 C C . PHE B 1 572 ? 25.516 -1.551 13.648 1 98.5 572 PHE B C 1
ATOM 10451 O O . PHE B 1 572 ? 25.5 -0.8 14.625 1 98.5 572 PHE B O 1
ATOM 10458 N N . SER B 1 573 ? 26.219 -1.213 12.555 1 98 573 SER B N 1
ATOM 10459 C CA . SER B 1 573 ? 26.922 0.06 12.414 1 98 573 SER B CA 1
ATOM 10460 C C . SER B 1 573 ? 27.25 0.349 10.953 1 98 573 SER B C 1
ATOM 10462 O O . SER B 1 573 ? 27.859 -0.477 10.273 1 98 573 SER B O 1
ATOM 10464 N N . ASN B 1 574 ? 26.812 1.401 10.43 1 97.5 574 ASN B N 1
ATOM 10465 C CA . ASN B 1 574 ? 27.203 1.996 9.164 1 97.5 574 ASN B CA 1
ATOM 10466 C C . ASN B 1 574 ? 27.094 0.995 8.016 1 97.5 574 ASN B C 1
ATOM 10468 O O . ASN B 1 574 ? 28.062 0.777 7.281 1 97.5 574 ASN B O 1
ATOM 10472 N N . GLY B 1 575 ? 25.969 0.329 7.918 1 97.56 575 GLY B N 1
ATOM 10473 C CA . GLY B 1 575 ? 25.688 -0.562 6.805 1 97.56 575 GLY B CA 1
ATOM 10474 C C . GLY B 1 575 ? 26.25 -1.958 6.996 1 97.56 575 GLY B C 1
ATOM 10475 O O . GLY B 1 575 ? 26.219 -2.777 6.074 1 97.56 575 GLY B O 1
ATOM 10476 N N . HIS B 1 576 ? 26.828 -2.234 8.195 1 97.69 576 HIS B N 1
ATOM 10477 C CA . HIS B 1 576 ? 27.422 -3.531 8.492 1 97.69 576 HIS B CA 1
ATOM 10478 C C . HIS B 1 576 ? 26.906 -4.082 9.82 1 97.69 576 HIS B C 1
ATOM 10480 O O . HIS B 1 576 ? 26.312 -3.346 10.609 1 97.69 576 HIS B O 1
ATOM 10486 N N . VAL B 1 577 ? 27.016 -5.344 10.016 1 98.25 577 VAL B N 1
ATOM 10487 C CA . VAL B 1 577 ? 26.625 -6.027 11.242 1 98.25 577 VAL B CA 1
ATOM 10488 C C . VAL B 1 577 ? 27.781 -6.887 11.75 1 98.25 577 VAL B C 1
ATOM 10490 O O . VAL B 1 577 ? 28.312 -7.711 11.016 1 98.25 577 VAL B O 1
ATOM 10493 N N . ARG B 1 578 ? 28.188 -6.652 12.93 1 98.06 578 ARG B N 1
ATOM 10494 C CA . ARG B 1 578 ? 29.188 -7.5 13.578 1 98.06 578 ARG B CA 1
ATOM 10495 C C . ARG B 1 578 ? 28.516 -8.648 14.336 1 98.06 578 ARG B C 1
ATOM 10497 O O . ARG B 1 578 ? 27.609 -8.422 15.133 1 98.06 578 ARG B O 1
ATOM 10504 N N . VAL B 1 579 ? 28.844 -9.797 14.016 1 98.19 579 VAL B N 1
ATOM 10505 C CA . VAL B 1 579 ? 28.422 -10.992 14.734 1 98.19 579 VAL B CA 1
ATOM 10506 C C . VAL B 1 579 ? 29.641 -11.656 15.391 1 98.19 579 VAL B C 1
ATOM 10508 O O . VAL B 1 579 ? 30.312 -12.477 14.773 1 98.19 579 VAL B O 1
ATOM 10511 N N . ARG B 1 580 ? 29.844 -11.32 16.609 1 96 580 ARG B N 1
ATOM 10512 C CA . ARG B 1 580 ? 31.031 -11.719 17.359 1 96 580 ARG B CA 1
ATOM 10513 C C . ARG B 1 580 ? 32.312 -11.297 16.625 1 96 580 ARG B C 1
ATOM 10515 O O . ARG B 1 580 ? 32.781 -10.18 16.828 1 96 580 ARG B O 1
ATOM 10522 N N . ASP B 1 581 ? 32.906 -12.281 15.859 1 93.19 581 ASP B N 1
ATOM 10523 C CA . ASP B 1 581 ? 34.188 -11.938 15.258 1 93.19 581 ASP B CA 1
ATOM 10524 C C . ASP B 1 581 ? 34.031 -11.797 13.742 1 93.19 581 ASP B C 1
ATOM 10526 O O . ASP B 1 581 ? 35.031 -11.547 13.047 1 93.19 581 ASP B O 1
ATOM 10530 N N . GLN B 1 582 ? 32.875 -11.805 13.281 1 95.56 582 GLN B N 1
ATOM 10531 C CA . GLN B 1 582 ? 32.625 -11.742 11.844 1 95.56 582 GLN B CA 1
ATOM 10532 C C . GLN B 1 582 ? 31.781 -10.531 11.477 1 95.56 582 GLN B C 1
ATOM 10534 O O . GLN B 1 582 ? 30.859 -10.18 12.203 1 95.56 582 GLN B O 1
ATOM 10539 N N . LEU B 1 583 ? 32.219 -9.93 10.352 1 96.94 583 LEU B N 1
ATOM 10540 C CA . LEU B 1 583 ? 31.453 -8.805 9.836 1 96.94 583 LEU B CA 1
ATOM 10541 C C . LEU B 1 583 ? 30.703 -9.195 8.562 1 96.94 583 LEU B C 1
ATOM 10543 O O . LEU B 1 583 ? 31.25 -9.891 7.711 1 96.94 583 LEU B O 1
ATOM 10547 N N . LEU B 1 584 ? 29.453 -8.812 8.539 1 97.06 584 LEU B N 1
ATOM 10548 C CA . LEU B 1 584 ? 28.594 -8.961 7.363 1 97.06 584 LEU B CA 1
ATOM 10549 C C . LEU B 1 584 ? 28.094 -7.609 6.883 1 97.06 584 LEU B C 1
ATOM 10551 O O . LEU B 1 584 ? 28 -6.66 7.664 1 97.06 584 LEU B O 1
ATOM 10555 N N . THR B 1 585 ? 27.875 -7.527 5.574 1 97.62 585 THR B N 1
ATOM 10556 C CA . THR B 1 585 ? 27.094 -6.375 5.133 1 97.62 585 THR B CA 1
ATOM 10557 C C . THR B 1 585 ? 25.641 -6.504 5.578 1 97.62 585 THR B C 1
ATOM 10559 O O . THR B 1 585 ? 25.141 -7.609 5.793 1 97.62 585 THR B O 1
ATOM 10562 N N . PHE B 1 586 ? 24.969 -5.414 5.816 1 97.94 586 PHE B N 1
ATOM 10563 C CA . PHE B 1 586 ? 23.531 -5.406 6.125 1 97.94 586 PHE B CA 1
ATOM 10564 C C . PHE B 1 586 ? 22.766 -6.238 5.113 1 97.94 586 PHE B C 1
ATOM 10566 O O . PHE B 1 586 ? 21.906 -7.039 5.488 1 97.94 586 PHE B O 1
ATOM 10573 N N . GLN B 1 587 ? 23.062 -6.141 3.816 1 97.81 587 GLN B N 1
ATOM 10574 C CA . GLN B 1 587 ? 22.391 -6.844 2.723 1 97.81 587 GLN B CA 1
ATOM 10575 C C . GLN B 1 587 ? 22.547 -8.352 2.867 1 97.81 587 GLN B C 1
ATOM 10577 O O . GLN B 1 587 ? 21.594 -9.102 2.654 1 97.81 587 GLN B O 1
ATOM 10582 N N . SER B 1 588 ? 23.719 -8.773 3.201 1 97.62 588 SER B N 1
ATOM 10583 C CA . SER B 1 588 ? 23.969 -10.203 3.34 1 97.62 588 SER B CA 1
ATOM 10584 C C . SER B 1 588 ? 23.141 -10.812 4.473 1 97.62 588 SER B C 1
ATOM 10586 O O . SER B 1 588 ? 22.625 -11.914 4.34 1 97.62 588 SER B O 1
ATOM 10588 N N . LEU B 1 589 ? 23.078 -10.086 5.539 1 98.25 589 LEU B N 1
ATOM 10589 C CA . LEU B 1 589 ? 22.281 -10.57 6.66 1 98.25 589 LEU B CA 1
ATOM 10590 C C . LEU B 1 589 ? 20.812 -10.648 6.277 1 98.25 589 LEU B C 1
ATOM 10592 O O . LEU B 1 589 ? 20.125 -11.602 6.625 1 98.25 589 LEU B O 1
ATOM 10596 N N . VAL B 1 590 ? 20.312 -9.633 5.602 1 98.56 590 VAL B N 1
ATOM 10597 C CA . VAL B 1 590 ? 18.922 -9.578 5.184 1 98.56 590 VAL B CA 1
ATOM 10598 C C . VAL B 1 590 ? 18.609 -10.773 4.281 1 98.56 590 VAL B C 1
ATOM 10600 O O . VAL B 1 590 ? 17.562 -11.414 4.441 1 98.56 590 VAL B O 1
ATOM 10603 N N . GLN B 1 591 ? 19.453 -11.047 3.35 1 97.5 591 GLN B N 1
ATOM 10604 C CA . GLN B 1 591 ? 19.266 -12.172 2.441 1 97.5 591 GLN B CA 1
ATOM 10605 C C . GLN B 1 591 ? 19.219 -13.492 3.205 1 97.5 591 GLN B C 1
ATOM 10607 O O . GLN B 1 591 ? 18.375 -14.344 2.924 1 97.5 591 GLN B O 1
ATOM 10612 N N . GLN B 1 592 ? 20.141 -13.633 4.137 1 98.12 592 GLN B N 1
ATOM 10613 C CA . GLN B 1 592 ? 20.156 -14.836 4.957 1 98.12 592 GLN B CA 1
ATOM 10614 C C . GLN B 1 592 ? 18.875 -14.961 5.777 1 98.12 592 GLN B C 1
ATOM 10616 O O . GLN B 1 592 ? 18.328 -16.062 5.926 1 98.12 592 GLN B O 1
ATOM 10621 N N . ALA B 1 593 ? 18.453 -13.844 6.297 1 98.62 593 ALA B N 1
ATOM 10622 C CA . ALA B 1 593 ? 17.234 -13.844 7.102 1 98.62 593 ALA B CA 1
ATOM 10623 C C . ALA B 1 593 ? 16.016 -14.25 6.27 1 98.62 593 ALA B C 1
ATOM 10625 O O . ALA B 1 593 ? 15.164 -15.008 6.734 1 98.62 593 ALA B O 1
ATOM 10626 N N . TRP B 1 594 ? 15.938 -13.727 5.051 1 98.19 594 TRP B N 1
ATOM 10627 C CA . TRP B 1 594 ? 14.836 -14.117 4.176 1 98.19 594 TRP B CA 1
ATOM 10628 C C . TRP B 1 594 ? 14.883 -15.609 3.875 1 98.19 594 TRP B C 1
ATOM 10630 O O . TRP B 1 594 ? 13.844 -16.281 3.893 1 98.19 594 TRP B O 1
ATOM 10640 N N . MET B 1 595 ? 16.062 -16.156 3.578 1 97.38 595 MET B N 1
ATOM 10641 C CA . MET B 1 595 ? 16.234 -17.594 3.332 1 97.38 595 MET B CA 1
ATOM 10642 C C . MET B 1 595 ? 15.852 -18.406 4.559 1 97.38 595 MET B C 1
ATOM 10644 O O . MET B 1 595 ? 15.383 -19.547 4.434 1 97.38 595 MET B O 1
ATOM 10648 N N . GLY B 1 596 ? 16.078 -17.781 5.684 1 97.88 596 GLY B N 1
ATOM 10649 C CA . GLY B 1 596 ? 15.719 -18.422 6.938 1 97.88 596 GLY B CA 1
ATOM 10650 C C . GLY B 1 596 ? 14.266 -18.219 7.32 1 97.88 596 GLY B C 1
ATOM 10651 O O . GLY B 1 596 ? 13.859 -18.547 8.438 1 97.88 596 GLY B O 1
ATOM 10652 N N . GLN B 1 597 ? 13.469 -17.578 6.418 1 98.06 597 GLN B N 1
ATOM 10653 C CA . GLN B 1 597 ? 12.031 -17.375 6.555 1 98.06 597 GLN B CA 1
ATOM 10654 C C . GLN B 1 597 ? 11.719 -16.469 7.746 1 98.06 597 GLN B C 1
ATOM 10656 O O . GLN B 1 597 ? 10.867 -16.812 8.578 1 98.06 597 GLN B O 1
ATOM 10661 N N . VAL B 1 598 ? 12.43 -15.375 7.812 1 98.5 598 VAL B N 1
ATOM 10662 C CA . VAL B 1 598 ? 12.164 -14.305 8.773 1 98.5 598 VAL B CA 1
ATOM 10663 C C . VAL B 1 598 ? 11.281 -13.242 8.133 1 98.5 598 VAL B C 1
ATOM 10665 O O . VAL B 1 598 ? 11.531 -12.812 7 1 98.5 598 VAL B O 1
ATOM 10668 N N . SER B 1 599 ? 10.203 -12.844 8.828 1 98.5 599 SER B N 1
ATOM 10669 C CA . SER B 1 599 ? 9.367 -11.758 8.328 1 98.5 599 SER B CA 1
ATOM 10670 C C . SER B 1 599 ? 10.141 -10.445 8.273 1 98.5 599 SER B C 1
ATOM 10672 O O . SER B 1 599 ? 10.664 -9.977 9.289 1 98.5 599 SER B O 1
ATOM 10674 N N . LEU B 1 600 ? 10.227 -9.805 7.129 1 98.75 600 LEU B N 1
ATOM 10675 C CA . LEU B 1 600 ? 10.992 -8.586 6.926 1 98.75 600 LEU B CA 1
ATOM 10676 C C . LEU B 1 600 ? 10.062 -7.395 6.688 1 98.75 600 LEU B C 1
ATOM 10678 O O . LEU B 1 600 ? 10.43 -6.445 5.996 1 98.75 600 LEU B O 1
ATOM 10682 N N . SER B 1 601 ? 8.852 -7.445 7.18 1 98.88 601 SER B N 1
ATOM 10683 C CA . SER B 1 601 ? 7.836 -6.398 7.109 1 98.88 601 SER B CA 1
ATOM 10684 C C . SER B 1 601 ? 7.172 -6.18 8.461 1 98.88 601 SER B C 1
ATOM 10686 O O . SER B 1 601 ? 6.898 -7.141 9.188 1 98.88 601 SER B O 1
ATOM 10688 N N . SER B 1 602 ? 6.965 -4.938 8.812 1 98.81 602 SER B N 1
ATOM 10689 C CA . SER B 1 602 ? 6.305 -4.66 10.086 1 98.81 602 SER B CA 1
ATOM 10690 C C . SER B 1 602 ? 5.547 -3.338 10.039 1 98.81 602 SER B C 1
ATOM 10692 O O . SER B 1 602 ? 6.031 -2.357 9.477 1 98.81 602 SER B O 1
ATOM 10694 N N . THR B 1 603 ? 4.359 -3.373 10.648 1 98.75 603 THR B N 1
ATOM 10695 C CA . THR B 1 603 ? 3.719 -2.121 11.039 1 98.75 603 THR B CA 1
ATOM 10696 C C . THR B 1 603 ? 4.32 -1.586 12.336 1 98.75 603 THR B C 1
ATOM 10698 O O . THR B 1 603 ? 4.859 -2.352 13.133 1 98.75 603 THR B O 1
ATOM 10701 N N . GLY B 1 604 ? 4.391 -0.265 12.469 1 98.75 604 GLY B N 1
ATOM 10702 C CA . GLY B 1 604 ? 4.723 0.419 13.711 1 98.75 604 GLY B CA 1
ATOM 10703 C C . GLY B 1 604 ? 3.586 1.271 14.242 1 98.75 604 GLY B C 1
ATOM 10704 O O . GLY B 1 604 ? 2.678 1.643 13.492 1 98.75 604 GLY B O 1
ATOM 10705 N N . TYR B 1 605 ? 3.598 1.515 15.5 1 98.75 605 TYR B N 1
ATOM 10706 C CA . TYR B 1 605 ? 2.535 2.279 16.141 1 98.75 605 TYR B CA 1
ATOM 10707 C C . TYR B 1 605 ? 3.068 3.061 17.344 1 98.75 605 TYR B C 1
ATOM 10709 O O . TYR B 1 605 ? 3.979 2.602 18.031 1 98.75 605 TYR B O 1
ATOM 10717 N N . TYR B 1 606 ? 2.547 4.246 17.5 1 98.38 606 TYR B N 1
ATOM 10718 C CA . TYR B 1 606 ? 2.93 5.086 18.641 1 98.38 606 TYR B CA 1
ATOM 10719 C C . TYR B 1 606 ? 1.744 5.902 19.141 1 98.38 606 TYR B C 1
ATOM 10721 O O . TYR B 1 606 ? 0.925 6.371 18.344 1 98.38 606 TYR B O 1
ATOM 10729 N N . LYS B 1 607 ? 1.603 6.082 20.391 1 97.88 607 LYS B N 1
ATOM 10730 C CA . LYS B 1 607 ? 0.694 7.039 21.016 1 97.88 607 LYS B CA 1
ATOM 10731 C C . LYS B 1 607 ? 1.415 7.863 22.078 1 97.88 607 LYS B C 1
ATOM 10733 O O . LYS B 1 607 ? 2.23 7.336 22.844 1 97.88 607 LYS B O 1
ATOM 10738 N N . THR B 1 608 ? 1.231 9.102 22.094 1 97.81 608 THR B N 1
ATOM 10739 C CA . THR B 1 608 ? 1.894 10.008 23.031 1 97.81 608 THR B CA 1
ATOM 10740 C C . THR B 1 608 ? 1.405 9.766 24.453 1 97.81 608 THR B C 1
ATOM 10742 O O . THR B 1 608 ? 0.199 9.742 24.703 1 97.81 608 THR B O 1
ATOM 10745 N N . PRO B 1 609 ? 2.328 9.656 25.422 1 96.69 609 PRO B N 1
ATOM 10746 C CA . PRO B 1 609 ? 1.929 9.414 26.797 1 96.69 609 PRO B CA 1
ATOM 10747 C C . PRO B 1 609 ? 1.556 10.695 27.547 1 96.69 609 PRO B C 1
ATOM 10749 O O . PRO B 1 609 ? 1.826 11.797 27.047 1 96.69 609 PRO B O 1
ATOM 10752 N N . LYS B 1 610 ? 0.931 10.664 28.703 1 95.69 610 LYS B N 1
ATOM 10753 C CA . LYS B 1 610 ? 0.765 11.664 29.766 1 95.69 610 LYS B CA 1
ATOM 10754 C C . LYS B 1 610 ? -0.304 12.688 29.391 1 95.69 610 LYS B C 1
ATOM 10756 O O . LYS B 1 610 ? -0.72 13.492 30.219 1 95.69 610 LYS B O 1
ATOM 10761 N N . ILE B 1 611 ? -0.839 12.742 28.172 1 96 611 ILE B N 1
ATOM 10762 C CA . ILE B 1 611 ? -1.758 13.781 27.734 1 96 611 ILE B CA 1
ATOM 10763 C C . ILE B 1 611 ? -3.166 13.477 28.234 1 96 611 ILE B C 1
ATOM 10765 O O . ILE B 1 611 ? -3.641 12.344 28.125 1 96 611 ILE B O 1
ATOM 10769 N N . HIS B 1 612 ? -3.824 14.43 28.828 1 94.81 612 HIS B N 1
ATOM 10770 C CA . HIS B 1 612 ? -5.227 14.352 29.219 1 94.81 612 HIS B CA 1
ATOM 10771 C C . HIS B 1 612 ? -5.805 15.742 29.469 1 94.81 612 HIS B C 1
ATOM 10773 O O . HIS B 1 612 ? -5.102 16.625 29.969 1 94.81 612 HIS B O 1
ATOM 10779 N N . TYR B 1 613 ? -6.988 16.016 29.062 1 95.25 613 TYR B N 1
ATOM 10780 C CA . TYR B 1 613 ? -7.699 17.266 29.312 1 95.25 613 TYR B CA 1
ATOM 10781 C C . TYR B 1 613 ? -9.18 17 29.578 1 95.25 613 TYR B C 1
ATOM 10783 O O . TYR B 1 613 ? -9.867 16.375 28.766 1 95.25 613 TYR B O 1
ATOM 10791 N N . ASP B 1 614 ? -9.68 17.406 30.719 1 95.62 614 ASP B N 1
ATOM 10792 C CA . ASP B 1 614 ? -11.102 17.359 31.062 1 95.62 614 ASP B CA 1
ATOM 10793 C C . ASP B 1 614 ? -11.797 18.672 30.703 1 95.62 614 ASP B C 1
ATOM 10795 O O . ASP B 1 614 ? -11.688 19.656 31.438 1 95.62 614 ASP B O 1
ATOM 10799 N N . ARG B 1 615 ? -12.547 18.719 29.734 1 94 615 ARG B N 1
ATOM 10800 C CA . ARG B 1 615 ? -13.18 19.938 29.25 1 94 615 ARG B CA 1
ATOM 10801 C C . ARG B 1 615 ? -14.211 20.453 30.25 1 94 615 ARG B C 1
ATOM 10803 O O . ARG B 1 615 ? -14.375 21.656 30.406 1 94 615 ARG B O 1
ATOM 10810 N N . SER B 1 616 ? -14.945 19.578 30.938 1 95.31 616 SER B N 1
ATOM 10811 C CA . SER B 1 616 ? -15.977 19.984 31.891 1 95.31 616 SER B CA 1
ATOM 10812 C C . SER B 1 616 ? -15.367 20.734 33.094 1 95.31 616 SER B C 1
ATOM 10814 O O . SER B 1 616 ? -15.977 21.656 33.594 1 95.31 616 SER B O 1
ATOM 10816 N N . LEU B 1 617 ? -14.172 20.391 33.375 1 95.81 617 LEU B N 1
ATOM 10817 C CA . LEU B 1 617 ? -13.484 21.047 34.469 1 95.81 617 LEU B CA 1
ATOM 10818 C C . LEU B 1 617 ? -12.5 22.094 33.969 1 95.81 617 LEU B C 1
ATOM 10820 O O . LEU B 1 617 ? -12.008 22.922 34.719 1 95.81 617 LEU B O 1
ATOM 10824 N N . ALA B 1 618 ? -12.234 22.109 32.688 1 96.81 618 ALA B N 1
ATOM 10825 C CA . ALA B 1 618 ? -11.281 23 32 1 96.81 618 ALA B CA 1
ATOM 10826 C C . ALA B 1 618 ? -9.898 22.891 32.656 1 96.81 618 ALA B C 1
ATOM 10828 O O . ALA B 1 618 ? -9.281 23.906 33 1 96.81 618 ALA B O 1
ATOM 10829 N N . ARG B 1 619 ? -9.461 21.703 32.906 1 96.44 619 ARG B N 1
ATOM 10830 C CA . ARG B 1 619 ? -8.156 21.484 33.531 1 96.44 619 ARG B CA 1
ATOM 10831 C C . ARG B 1 619 ? -7.523 20.188 33.031 1 96.44 619 ARG B C 1
ATOM 10833 O O . ARG B 1 619 ? -8.227 19.266 32.625 1 96.44 619 ARG B O 1
ATOM 10840 N N . GLY B 1 620 ? -6.203 20.109 33.062 1 96.69 620 GLY B N 1
ATOM 10841 C CA . GLY B 1 620 ? -5.473 18.891 32.75 1 96.69 620 GLY B CA 1
ATOM 10842 C C . GLY B 1 620 ? -4.078 19.172 32.219 1 96.69 620 GLY B C 1
ATOM 10843 O O . GLY B 1 620 ? -3.42 20.125 32.625 1 96.69 620 GLY B O 1
ATOM 10844 N N . ARG B 1 621 ? -3.576 18.188 31.438 1 97.38 621 ARG B N 1
ATOM 10845 C CA . ARG B 1 621 ? -2.279 18.266 30.766 1 97.38 621 ARG B CA 1
ATOM 10846 C C . ARG B 1 621 ? -2.434 18.109 29.25 1 97.38 621 ARG B C 1
ATOM 10848 O O . ARG B 1 621 ? -2.098 17.062 28.703 1 97.38 621 ARG B O 1
ATOM 10855 N N . PRO B 1 622 ? -2.924 19.141 28.656 1 97.38 622 PRO B N 1
ATOM 10856 C CA . PRO B 1 622 ? -3.205 19.047 27.219 1 97.38 622 PRO B CA 1
ATOM 10857 C C . PRO B 1 622 ? -1.939 18.922 26.391 1 97.38 622 PRO B C 1
ATOM 10859 O O . PRO B 1 622 ? -2.008 18.516 25.219 1 97.38 622 PRO B O 1
ATOM 10862 N N . PHE B 1 623 ? -0.76 19.219 26.953 1 97.88 623 PHE B N 1
ATOM 10863 C CA . PHE B 1 623 ? 0.458 19.219 26.156 1 97.88 623 PHE B CA 1
ATOM 10864 C C . PHE B 1 623 ? 1.501 18.281 26.734 1 97.88 623 PHE B C 1
ATOM 10866 O O . PHE B 1 623 ? 1.631 18.172 27.953 1 97.88 623 PHE B O 1
ATOM 10873 N N . TYR B 1 624 ? 2.223 17.594 25.859 1 97.69 624 TYR B N 1
ATOM 10874 C CA . TYR B 1 624 ? 3.262 16.656 26.266 1 97.69 624 TYR B CA 1
ATOM 10875 C C . TYR B 1 624 ? 4.492 17.391 26.781 1 97.69 624 TYR B C 1
ATOM 10877 O O . TYR B 1 624 ? 5.105 16.969 27.766 1 97.69 624 TYR B O 1
ATOM 10885 N N . TYR B 1 625 ? 4.863 18.469 26.062 1 97.69 625 TYR B N 1
ATOM 10886 C CA . TYR B 1 625 ? 5.941 19.359 26.484 1 97.69 625 TYR B CA 1
ATOM 10887 C C . TYR B 1 625 ? 5.75 20.75 25.906 1 97.69 625 TYR B C 1
ATOM 10889 O O . TYR B 1 625 ? 4.801 20.984 25.156 1 97.69 625 TYR B O 1
ATOM 10897 N N . PHE B 1 626 ? 6.578 21.703 26.328 1 98 626 PHE B N 1
ATOM 10898 C CA . PHE B 1 626 ? 6.582 23.062 25.781 1 98 626 PHE B CA 1
ATOM 10899 C C . PHE B 1 626 ? 7.852 23.312 24.969 1 98 626 PHE B C 1
ATOM 10901 O O . PHE B 1 626 ? 8.938 22.859 25.359 1 98 626 PHE B O 1
ATOM 10908 N N . ALA B 1 627 ? 7.691 23.938 23.844 1 97.75 627 ALA B N 1
ATOM 10909 C CA . ALA B 1 627 ? 8.812 24.469 23.062 1 97.75 627 ALA B CA 1
ATOM 10910 C C . ALA B 1 627 ? 9.078 25.938 23.391 1 97.75 627 ALA B C 1
ATOM 10912 O O . ALA B 1 627 ? 8.133 26.719 23.516 1 97.75 627 ALA B O 1
ATOM 10913 N N . TYR B 1 628 ? 10.383 26.328 23.531 1 98.31 628 TYR B N 1
ATOM 10914 C CA . TYR B 1 628 ? 10.742 27.672 23.953 1 98.31 628 TYR B CA 1
ATOM 10915 C C . TYR B 1 628 ? 11.562 28.375 22.875 1 98.31 628 TYR B C 1
ATOM 10917 O O . TYR B 1 628 ? 12.281 27.734 22.109 1 98.31 628 TYR B O 1
ATOM 10925 N N . GLY B 1 629 ? 11.406 29.609 22.797 1 98.5 629 GLY B N 1
ATOM 10926 C CA . GLY B 1 629 ? 12.195 30.484 21.938 1 98.5 629 GLY B CA 1
ATOM 10927 C C . GLY B 1 629 ? 12.117 31.938 22.344 1 98.5 629 GLY B C 1
ATOM 10928 O O . GLY B 1 629 ? 11.359 32.281 23.266 1 98.5 629 GLY B O 1
ATOM 10929 N N . ALA B 1 630 ? 12.953 32.781 21.766 1 98.81 630 ALA B N 1
ATOM 10930 C CA . ALA B 1 630 ? 12.922 34.219 21.969 1 98.81 630 ALA B CA 1
ATOM 10931 C C . ALA B 1 630 ? 13.477 34.938 20.75 1 98.81 630 ALA B C 1
ATOM 10933 O O . ALA B 1 630 ? 14.336 34.406 20.031 1 98.81 630 ALA B O 1
ATOM 10934 N N . ALA B 1 631 ? 12.953 36.062 20.531 1 98.94 631 ALA B N 1
ATOM 10935 C CA . ALA B 1 631 ? 13.43 36.906 19.438 1 98.94 631 ALA B CA 1
ATOM 10936 C C . ALA B 1 631 ? 13.578 38.344 19.906 1 98.94 631 ALA B C 1
ATOM 10938 O O . ALA B 1 631 ? 12.773 38.844 20.688 1 98.94 631 ALA B O 1
ATOM 10939 N N . CYS B 1 632 ? 14.609 39.031 19.5 1 98.94 632 CYS B N 1
ATOM 10940 C CA . CYS B 1 632 ? 14.836 40.469 19.672 1 98.94 632 CYS B CA 1
ATOM 10941 C C . CYS B 1 632 ? 14.852 41.188 18.328 1 98.94 632 CYS B C 1
ATOM 10943 O O . CYS B 1 632 ? 15.672 40.875 17.469 1 98.94 632 CYS B O 1
ATOM 10945 N N . CYS B 1 633 ? 13.945 42.156 18.172 1 98.81 633 CYS B N 1
ATOM 10946 C CA . CYS B 1 633 ? 13.82 42.844 16.891 1 98.81 633 CYS B CA 1
ATOM 10947 C C . CYS B 1 633 ? 14.078 44.344 17.047 1 98.81 633 CYS B C 1
ATOM 10949 O O . CYS B 1 633 ? 13.664 44.938 18.047 1 98.81 633 CYS B O 1
ATOM 10951 N N . GLU B 1 634 ? 14.805 44.875 16.109 1 98.81 634 GLU B N 1
ATOM 10952 C CA . GLU B 1 634 ? 15.008 46.312 15.969 1 98.81 634 GLU B CA 1
ATOM 10953 C C . GLU B 1 634 ? 14.391 46.812 14.664 1 98.81 634 GLU B C 1
ATOM 10955 O O . GLU B 1 634 ? 14.594 46.219 13.602 1 98.81 634 GLU B O 1
ATOM 10960 N N . VAL B 1 635 ? 13.648 47.938 14.828 1 98.69 635 VAL B N 1
ATOM 10961 C CA . VAL B 1 635 ? 12.961 48.469 13.648 1 98.69 635 VAL B CA 1
ATOM 10962 C C . VAL B 1 635 ? 13.227 49.969 13.531 1 98.69 635 VAL B C 1
ATOM 10964 O O . VAL B 1 635 ? 13.672 50.594 14.484 1 98.69 635 VAL B O 1
ATOM 10967 N N . LEU B 1 636 ? 13.07 50.438 12.289 1 98.62 636 LEU B N 1
ATOM 10968 C CA . LEU B 1 636 ? 13.07 51.844 11.961 1 98.62 636 LEU B CA 1
ATOM 10969 C C . LEU B 1 636 ? 11.742 52.25 11.328 1 98.62 636 LEU B C 1
ATOM 10971 O O . LEU B 1 636 ? 11.266 51.594 10.398 1 98.62 636 LEU B O 1
ATOM 10975 N N . ILE B 1 637 ? 11.102 53.312 11.953 1 98.44 637 ILE B N 1
ATOM 10976 C CA . ILE B 1 637 ? 9.859 53.781 11.359 1 98.44 637 ILE B CA 1
ATOM 10977 C C . ILE B 1 637 ? 10.023 55.219 10.867 1 98.44 637 ILE B C 1
ATOM 10979 O O . ILE B 1 637 ? 10.852 55.969 11.391 1 98.44 637 ILE B O 1
ATOM 10983 N N . ASP B 1 638 ? 9.32 55.562 9.82 1 98.5 638 ASP B N 1
ATOM 10984 C CA . ASP B 1 638 ? 9.117 56.938 9.375 1 98.5 638 ASP B CA 1
ATOM 10985 C C . ASP B 1 638 ? 7.82 57.5 9.938 1 98.5 638 ASP B C 1
ATOM 10987 O O . ASP B 1 638 ? 6.73 57.094 9.531 1 98.5 638 ASP B O 1
ATOM 10991 N N . THR B 1 639 ? 7.926 58.5 10.812 1 97.62 639 THR B N 1
ATOM 10992 C CA . THR B 1 639 ? 6.77 58.969 11.562 1 97.62 639 THR B CA 1
ATOM 10993 C C . THR B 1 639 ? 5.863 59.844 10.672 1 97.62 639 THR B C 1
ATOM 10995 O O . THR B 1 639 ? 4.727 60.125 11.047 1 97.62 639 THR B O 1
ATOM 10998 N N . LEU B 1 640 ? 6.289 60.188 9.461 1 97.12 640 LEU B N 1
ATOM 10999 C CA . LEU B 1 640 ? 5.504 61.031 8.555 1 97.12 640 LEU B CA 1
ATOM 11000 C C . LEU B 1 640 ? 4.707 60.156 7.582 1 97.12 640 LEU B C 1
ATOM 11002 O O . LEU B 1 640 ? 3.664 60.594 7.078 1 97.12 640 LEU B O 1
ATOM 11006 N N . THR B 1 641 ? 5.172 58.969 7.332 1 97.38 641 THR B N 1
ATOM 11007 C CA . THR B 1 641 ? 4.523 58.125 6.336 1 97.38 641 THR B CA 1
ATOM 11008 C C . THR B 1 641 ? 3.971 56.844 6.98 1 97.38 641 THR B C 1
ATOM 11010 O O . THR B 1 641 ? 3.1 56.188 6.41 1 97.38 641 THR B O 1
ATOM 11013 N N . GLY B 1 642 ? 4.508 56.469 8.125 1 97.5 642 GLY B N 1
ATOM 11014 C CA . GLY B 1 642 ? 4.141 55.219 8.773 1 97.5 642 GLY B CA 1
ATOM 11015 C C . GLY B 1 642 ? 4.898 54.031 8.227 1 97.5 642 GLY B C 1
ATOM 11016 O O . GLY B 1 642 ? 4.781 52.906 8.758 1 97.5 642 GLY B O 1
ATOM 11017 N N . GLU B 1 643 ? 5.785 54.219 7.195 1 97.12 643 GLU B N 1
ATOM 11018 C CA . GLU B 1 643 ? 6.598 53.156 6.645 1 97.12 643 GLU B CA 1
ATOM 11019 C C . GLU B 1 643 ? 7.668 52.719 7.637 1 97.12 643 GLU B C 1
ATOM 11021 O O . GLU B 1 643 ? 8.062 53.469 8.523 1 97.12 643 GLU B O 1
ATOM 11026 N N . TYR B 1 644 ? 8.094 51.438 7.473 1 96.94 644 TYR B N 1
ATOM 11027 C CA . TYR B 1 644 ? 9.094 50.969 8.414 1 96.94 644 TYR B CA 1
ATOM 11028 C C . TYR B 1 644 ? 9.984 49.906 7.762 1 96.94 644 TYR B C 1
ATOM 11030 O O . TYR B 1 644 ? 9.664 49.406 6.691 1 96.94 644 TYR B O 1
ATOM 11038 N N . LYS B 1 645 ? 11.102 49.625 8.328 1 97.19 645 LYS B N 1
ATOM 11039 C CA . LYS B 1 645 ? 12.062 48.562 7.969 1 97.19 645 LYS B CA 1
ATOM 11040 C C . LYS B 1 645 ? 12.516 47.781 9.195 1 97.19 645 LYS B C 1
ATOM 11042 O O . LYS B 1 645 ? 12.695 48.375 10.273 1 97.19 645 LYS B O 1
ATOM 11047 N N . LEU B 1 646 ? 12.617 46.5 9.055 1 97.81 646 LEU B N 1
ATOM 11048 C CA . LEU B 1 646 ? 13.266 45.688 10.078 1 97.81 646 LEU B CA 1
ATOM 11049 C C . LEU B 1 646 ? 14.781 45.75 9.922 1 97.81 646 LEU B C 1
ATOM 11051 O O . LEU B 1 646 ? 15.312 45.344 8.883 1 97.81 646 LEU B O 1
ATOM 11055 N N . LEU B 1 647 ? 15.492 46.125 10.922 1 98.31 647 LEU B N 1
ATOM 11056 C CA . LEU B 1 647 ? 16.938 46.344 10.82 1 98.31 647 LEU B CA 1
ATOM 11057 C C . LEU B 1 647 ? 17.703 45.094 11.234 1 98.31 647 LEU B C 1
ATOM 11059 O O . LEU B 1 647 ? 18.578 44.625 10.5 1 98.31 647 LEU B O 1
ATOM 11063 N N . ARG B 1 648 ? 17.391 44.594 12.398 1 98.56 648 ARG B N 1
ATOM 11064 C CA . ARG B 1 648 ? 18.078 43.438 12.938 1 98.56 648 ARG B CA 1
ATOM 11065 C C . ARG B 1 648 ? 17.156 42.594 13.797 1 98.56 648 ARG B C 1
ATOM 11067 O O . ARG B 1 648 ? 16.312 43.125 14.523 1 98.56 648 ARG B O 1
ATOM 11074 N N . THR B 1 649 ? 17.25 41.312 13.57 1 98.81 649 THR B N 1
ATOM 11075 C CA . THR B 1 649 ? 16.547 40.375 14.43 1 98.81 649 THR B CA 1
ATOM 11076 C C . THR B 1 649 ? 17.469 39.25 14.883 1 98.81 649 THR B C 1
ATOM 11078 O O . THR B 1 649 ? 18.172 38.625 14.062 1 98.81 649 THR B O 1
ATOM 11081 N N . ASP B 1 650 ? 17.562 38.969 16.141 1 98.88 650 ASP B N 1
ATOM 11082 C CA . ASP B 1 650 ? 18.266 37.844 16.766 1 98.88 650 ASP B CA 1
ATOM 11083 C C . ASP B 1 650 ? 17.281 36.844 17.328 1 98.88 650 ASP B C 1
ATOM 11085 O O . ASP B 1 650 ? 16.359 37.219 18.078 1 98.88 650 ASP B O 1
ATOM 11089 N N . ILE B 1 651 ? 17.453 35.594 16.922 1 98.81 651 ILE B N 1
ATOM 11090 C CA . ILE B 1 651 ? 16.547 34.531 17.375 1 98.81 651 ILE B CA 1
ATOM 11091 C C . ILE B 1 651 ? 17.344 33.438 18.047 1 98.81 651 ILE B C 1
ATOM 11093 O O . ILE B 1 651 ? 18.406 33.062 17.562 1 98.81 651 ILE B O 1
ATOM 11097 N N . LEU B 1 652 ? 16.938 33 19.172 1 98.75 652 LEU B N 1
ATOM 11098 C CA . LEU B 1 652 ? 17.375 31.766 19.844 1 98.75 652 LEU B CA 1
ATOM 11099 C C . LEU B 1 652 ? 16.203 30.828 20.078 1 98.75 652 LEU B C 1
ATOM 11101 O O . LEU B 1 652 ? 15.195 31.219 20.672 1 98.75 652 LEU B O 1
ATOM 11105 N N . HIS B 1 653 ? 16.25 29.594 19.531 1 98.56 653 HIS B N 1
ATOM 11106 C CA . HIS B 1 653 ? 15.117 28.672 19.578 1 98.56 653 HIS B CA 1
ATOM 11107 C C . HIS B 1 653 ? 15.547 27.297 20.047 1 98.56 653 HIS B C 1
ATOM 11109 O O . HIS B 1 653 ? 16.594 26.797 19.656 1 98.56 653 HIS B O 1
ATOM 11115 N N . ASP B 1 654 ? 14.789 26.656 20.938 1 98.06 654 ASP B N 1
ATOM 11116 C CA . ASP B 1 654 ? 15.055 25.344 21.5 1 98.06 654 ASP B CA 1
ATOM 11117 C C . ASP B 1 654 ? 14.375 24.25 20.672 1 98.06 654 ASP B C 1
ATOM 11119 O O . ASP B 1 654 ? 13.148 24.172 20.625 1 98.06 654 ASP B O 1
ATOM 11123 N N . VAL B 1 655 ? 15.203 23.391 20.094 1 97.56 655 VAL B N 1
ATOM 11124 C CA . VAL B 1 655 ? 14.672 22.312 19.281 1 97.56 655 VAL B CA 1
ATOM 11125 C C . VAL B 1 655 ? 15.062 20.969 19.875 1 97.56 655 VAL B C 1
ATOM 11127 O O . VAL B 1 655 ? 15.008 19.938 19.203 1 97.56 655 VAL B O 1
ATOM 11130 N N . GLY B 1 656 ? 15.422 20.891 21.141 1 97.62 656 GLY B N 1
ATOM 11131 C CA . GLY B 1 656 ? 15.945 19.672 21.703 1 97.62 656 GLY B CA 1
ATOM 11132 C C . GLY B 1 656 ? 17.125 19.109 20.938 1 97.62 656 GLY B C 1
ATOM 11133 O O . GLY B 1 656 ? 17.984 19.859 20.484 1 97.62 656 GLY B O 1
ATOM 11134 N N . ALA B 1 657 ? 17.281 17.75 20.984 1 97.75 657 ALA B N 1
ATOM 11135 C CA . ALA B 1 657 ? 18.234 17.109 20.078 1 97.75 657 ALA B CA 1
ATOM 11136 C C . ALA B 1 657 ? 17.688 17.031 18.656 1 97.75 657 ALA B C 1
ATOM 11138 O O . ALA B 1 657 ? 16.984 16.094 18.297 1 97.75 657 ALA B O 1
ATOM 11139 N N . SER B 1 658 ? 18.078 17.969 17.859 1 97.56 658 SER B N 1
ATOM 11140 C CA . SER B 1 658 ? 17.516 18.125 16.531 1 97.56 658 SER B CA 1
ATOM 11141 C C . SER B 1 658 ? 17.703 16.875 15.695 1 97.56 658 SER B C 1
ATOM 11143 O O . SER B 1 658 ? 18.766 16.266 15.727 1 97.56 658 SER B O 1
ATOM 11145 N N . LEU B 1 659 ? 16.656 16.438 14.945 1 97.69 659 LEU B N 1
ATOM 11146 C CA . LEU B 1 659 ? 16.766 15.328 14.008 1 97.69 659 LEU B CA 1
ATOM 11147 C C . LEU B 1 659 ? 17.547 15.742 12.758 1 97.69 659 LEU B C 1
ATOM 11149 O O . LEU B 1 659 ? 18.266 14.938 12.18 1 97.69 659 LEU B O 1
ATOM 11153 N N . ASN B 1 660 ? 17.359 16.953 12.352 1 97.94 660 ASN B N 1
ATOM 11154 C CA . ASN B 1 660 ? 18 17.562 11.188 1 97.94 660 ASN B CA 1
ATOM 11155 C C . ASN B 1 660 ? 18.172 19.062 11.359 1 97.94 660 ASN B C 1
ATOM 11157 O O . ASN B 1 660 ? 17.281 19.844 10.969 1 97.94 660 ASN B O 1
ATOM 11161 N N . PRO B 1 661 ? 19.297 19.516 11.852 1 97.19 661 PRO B N 1
ATOM 11162 C CA . PRO B 1 661 ? 19.5 20.922 12.188 1 97.19 661 PRO B CA 1
ATOM 11163 C C . PRO B 1 661 ? 19.375 21.844 10.969 1 97.19 661 PRO B C 1
ATOM 11165 O O . PRO B 1 661 ? 18.922 22.984 11.102 1 97.19 661 PRO B O 1
ATOM 11168 N N . ALA B 1 662 ? 19.766 21.344 9.812 1 96.5 662 ALA B N 1
ATOM 11169 C CA . ALA B 1 662 ? 19.672 22.172 8.609 1 96.5 662 ALA B CA 1
ATOM 11170 C C . ALA B 1 662 ? 18.219 22.5 8.281 1 96.5 662 ALA B C 1
ATOM 11172 O O . ALA B 1 662 ? 17.906 23.625 7.926 1 96.5 662 ALA B O 1
ATOM 11173 N N . ILE B 1 663 ? 17.391 21.547 8.391 1 96.62 663 ILE B N 1
ATOM 11174 C CA . ILE B 1 663 ? 15.969 21.75 8.125 1 96.62 663 ILE B CA 1
ATOM 11175 C C . ILE B 1 663 ? 15.352 22.609 9.211 1 96.62 663 ILE B C 1
ATOM 11177 O O . ILE B 1 663 ? 14.547 23.5 8.93 1 96.62 663 ILE B O 1
ATOM 11181 N N . ASP B 1 664 ? 15.719 22.344 10.43 1 97.62 664 ASP B N 1
ATOM 11182 C CA . ASP B 1 664 ? 15.141 23.062 11.562 1 97.62 664 ASP B CA 1
ATOM 11183 C C . ASP B 1 664 ? 15.477 24.547 11.492 1 97.62 664 ASP B C 1
ATOM 11185 O O . ASP B 1 664 ? 14.633 25.391 11.812 1 97.62 664 ASP B O 1
ATOM 11189 N N . LEU B 1 665 ? 16.703 24.906 11.094 1 97.56 665 LEU B N 1
ATOM 11190 C CA . LEU B 1 665 ? 17.078 26.312 10.93 1 97.56 665 LEU B CA 1
ATOM 11191 C C . LEU B 1 665 ? 16.172 27 9.906 1 97.56 665 LEU B C 1
ATOM 11193 O O . LEU B 1 665 ? 15.711 28.109 10.133 1 97.56 665 LEU B O 1
ATOM 11197 N N . GLY B 1 666 ? 15.969 26.25 8.797 1 95.88 666 GLY B N 1
ATOM 11198 C CA . GLY B 1 666 ? 15.078 26.797 7.777 1 95.88 666 GLY B CA 1
ATOM 11199 C C . GLY B 1 666 ? 13.656 26.984 8.266 1 95.88 666 GLY B C 1
ATOM 11200 O O . GLY B 1 666 ? 13 27.969 7.906 1 95.88 666 GLY B O 1
ATOM 11201 N N . GLN B 1 667 ? 13.18 26.109 9.086 1 96.69 667 GLN B N 1
ATOM 11202 C CA . GLN B 1 667 ? 11.828 26.203 9.633 1 96.69 667 GLN B CA 1
ATOM 11203 C C . GLN B 1 667 ? 11.695 27.391 10.57 1 96.69 667 GLN B C 1
ATOM 11205 O O . GLN B 1 667 ? 10.656 28.047 10.602 1 96.69 667 GLN B O 1
ATOM 11210 N N . VAL B 1 668 ? 12.727 27.688 11.352 1 98.19 668 VAL B N 1
ATOM 11211 C CA . VAL B 1 668 ? 12.703 28.844 12.25 1 98.19 668 VAL B CA 1
ATOM 11212 C C . VAL B 1 668 ? 12.664 30.125 11.445 1 98.19 668 VAL B C 1
ATOM 11214 O O . VAL B 1 668 ? 11.859 31.016 11.719 1 98.19 668 VAL B O 1
ATOM 11217 N N . GLU B 1 669 ? 13.5 30.203 10.414 1 97 669 GLU B N 1
ATOM 11218 C CA . GLU B 1 669 ? 13.555 31.391 9.562 1 97 669 GLU B CA 1
ATOM 11219 C C . GLU B 1 669 ? 12.211 31.625 8.875 1 97 669 GLU B C 1
ATOM 11221 O O . GLU B 1 669 ? 11.688 32.75 8.906 1 97 669 GLU B O 1
ATOM 11226 N N . GLY B 1 670 ? 11.727 30.562 8.266 1 95.62 670 GLY B N 1
ATOM 11227 C CA . GLY B 1 670 ? 10.461 30.688 7.559 1 95.62 670 GLY B CA 1
ATOM 11228 C C . GLY B 1 670 ? 9.297 31 8.477 1 95.62 670 GLY B C 1
ATOM 11229 O O . GLY B 1 670 ? 8.422 31.797 8.117 1 95.62 670 GLY B O 1
ATOM 11230 N N . GLY B 1 671 ? 9.266 30.344 9.656 1 97.12 671 GLY B N 1
ATOM 11231 C CA . GLY B 1 671 ? 8.203 30.594 10.609 1 97.12 671 GLY B CA 1
ATOM 11232 C C . GLY B 1 671 ? 8.203 32.031 11.125 1 97.12 671 GLY B C 1
ATOM 11233 O O . GLY B 1 671 ? 7.148 32.656 11.219 1 97.12 671 GLY B O 1
ATOM 11234 N N . PHE B 1 672 ? 9.391 32.562 11.406 1 98 672 PHE B N 1
ATOM 11235 C CA . PHE B 1 672 ? 9.547 33.938 11.867 1 98 672 PHE B CA 1
ATOM 11236 C C . PHE B 1 672 ? 8.992 34.906 10.836 1 98 672 PHE B C 1
ATOM 11238 O O . PHE B 1 672 ? 8.18 35.781 11.172 1 98 672 PHE B O 1
ATOM 11245 N N . LEU B 1 673 ? 9.383 34.719 9.625 1 97.69 673 LEU B N 1
ATOM 11246 C CA . LEU B 1 673 ? 8.984 35.656 8.586 1 97.69 673 LEU B CA 1
ATOM 11247 C C . LEU B 1 673 ? 7.484 35.594 8.328 1 97.69 673 LEU B C 1
ATOM 11249 O O . LEU B 1 673 ? 6.852 36.594 8.031 1 97.69 673 LEU B O 1
ATOM 11253 N N . GLN B 1 674 ? 6.957 34.438 8.352 1 97.44 674 GLN B N 1
ATOM 11254 C CA . GLN B 1 674 ? 5.516 34.312 8.18 1 97.44 674 GLN B CA 1
ATOM 11255 C C . GLN B 1 674 ? 4.758 35.031 9.289 1 97.44 674 GLN B C 1
ATOM 11257 O O . GLN B 1 674 ? 3.73 35.688 9.031 1 97.44 674 GLN B O 1
ATOM 11262 N N . GLY B 1 675 ? 5.258 34.875 10.539 1 98.38 675 GLY B N 1
ATOM 11263 C CA . GLY B 1 675 ? 4.672 35.625 11.648 1 98.38 675 GLY B CA 1
ATOM 11264 C C . GLY B 1 675 ? 4.789 37.125 11.492 1 98.38 675 GLY B C 1
ATOM 11265 O O . GLY B 1 675 ? 3.854 37.875 11.812 1 98.38 675 GLY B O 1
ATOM 11266 N N . VAL B 1 676 ? 5.961 37.562 11 1 98.31 676 VAL B N 1
ATOM 11267 C CA . VAL B 1 676 ? 6.16 39 10.727 1 98.31 676 VAL B CA 1
ATOM 11268 C C . VAL B 1 676 ? 5.137 39.469 9.703 1 98.31 676 VAL B C 1
ATOM 11270 O O . VAL B 1 676 ? 4.527 40.531 9.883 1 98.31 676 VAL B O 1
ATOM 11273 N N . GLY B 1 677 ? 4.984 38.688 8.633 1 98 677 GLY B N 1
ATOM 11274 C CA . GLY B 1 677 ? 4.004 39.031 7.625 1 98 677 GLY B CA 1
ATOM 11275 C C . GLY B 1 677 ? 2.604 39.188 8.188 1 98 677 GLY B C 1
ATOM 11276 O O . GLY B 1 677 ? 1.917 40.188 7.895 1 98 677 GLY B O 1
ATOM 11277 N N . TRP B 1 678 ? 2.17 38.312 9.023 1 98.31 678 TRP B N 1
ATOM 11278 C CA . TRP B 1 678 ? 0.86 38.281 9.664 1 98.31 678 TRP B CA 1
ATOM 11279 C C . TRP B 1 678 ? 0.639 39.562 10.461 1 98.31 678 TRP B C 1
ATOM 11281 O O . TRP B 1 678 ? -0.434 40.188 10.391 1 98.31 678 TRP B O 1
ATOM 11291 N N . LEU B 1 679 ? 1.642 40.094 11.172 1 98.38 679 LEU B N 1
ATOM 11292 C CA . LEU B 1 679 ? 1.48 41.156 12.156 1 98.38 679 LEU B CA 1
ATOM 11293 C C . LEU B 1 679 ? 1.805 42.5 11.539 1 98.38 679 LEU B C 1
ATOM 11295 O O . LEU B 1 679 ? 1.567 43.562 12.164 1 98.38 679 LEU B O 1
ATOM 11299 N N . THR B 1 680 ? 2.24 42.531 10.242 1 97.31 680 THR B N 1
ATOM 11300 C CA . THR B 1 680 ? 2.715 43.844 9.75 1 97.31 680 THR B CA 1
ATOM 11301 C C . THR B 1 680 ? 2.078 44.156 8.406 1 97.31 680 THR B C 1
ATOM 11303 O O . THR B 1 680 ? 1.822 45.344 8.102 1 97.31 680 THR B O 1
ATOM 11306 N N . CYS B 1 681 ? 1.886 43.094 7.516 1 95.81 681 CYS B N 1
ATOM 11307 C CA . CYS B 1 681 ? 1.504 43.562 6.184 1 95.81 681 CYS B CA 1
ATOM 11308 C C . CYS B 1 681 ? 0.372 42.719 5.617 1 95.81 681 CYS B C 1
ATOM 11310 O O . CYS B 1 681 ? -0.319 43.125 4.688 1 95.81 681 CYS B O 1
ATOM 11312 N N . GLU B 1 682 ? 0.167 41.562 6.062 1 97.5 682 GLU B N 1
ATOM 11313 C CA . GLU B 1 682 ? -0.877 40.688 5.52 1 97.5 682 GLU B CA 1
ATOM 11314 C C . GLU B 1 682 ? -2.25 41.062 6.062 1 97.5 682 GLU B C 1
ATOM 11316 O O . GLU B 1 682 ? -2.555 40.812 7.23 1 97.5 682 GLU B O 1
ATOM 11321 N N . GLU B 1 683 ? -3.049 41.656 5.219 1 97.31 683 GLU B N 1
ATOM 11322 C CA . GLU B 1 683 ? -4.336 42.156 5.68 1 97.31 683 GLU B CA 1
ATOM 11323 C C . GLU B 1 683 ? -5.48 41.656 4.805 1 97.31 683 GLU B C 1
ATOM 11325 O O . GLU B 1 683 ? -5.426 41.75 3.578 1 97.31 683 GLU B O 1
ATOM 11330 N N . LEU B 1 684 ? -6.457 41.094 5.441 1 97.56 684 LEU B N 1
ATOM 11331 C CA . LEU B 1 684 ? -7.707 40.719 4.801 1 97.56 684 LEU B CA 1
ATOM 11332 C C . LEU B 1 684 ? -8.758 41.812 4.953 1 97.56 684 LEU B C 1
ATOM 11334 O O . LEU B 1 684 ? -9.055 42.219 6.066 1 97.56 684 LEU B O 1
ATOM 11338 N N . VAL B 1 685 ? -9.281 42.219 3.818 1 96.44 685 VAL B N 1
ATOM 11339 C CA . VAL B 1 685 ? -10.258 43.281 3.826 1 96.44 685 VAL B CA 1
ATOM 11340 C C . VAL B 1 685 ? -11.539 42.812 3.125 1 96.44 685 VAL B C 1
ATOM 11342 O O . VAL B 1 685 ? -11.484 42.312 2.01 1 96.44 685 VAL B O 1
ATOM 11345 N N . TRP B 1 686 ? -12.656 42.938 3.836 1 96.62 686 TRP B N 1
ATOM 11346 C CA . TRP B 1 686 ? -13.953 42.625 3.25 1 96.62 686 TRP B CA 1
ATOM 11347 C C . TRP B 1 686 ? -14.734 43.906 2.934 1 96.62 686 TRP B C 1
ATOM 11349 O O . TRP B 1 686 ? -14.625 44.906 3.652 1 96.62 686 TRP B O 1
ATOM 11359 N N . SER B 1 687 ? -15.547 43.844 1.901 1 96.88 687 SER B N 1
ATOM 11360 C CA . SER B 1 687 ? -16.484 44.938 1.609 1 96.88 687 SER B CA 1
ATOM 11361 C C . SER B 1 687 ? -17.688 44.906 2.545 1 96.88 687 SER B C 1
ATOM 11363 O O . SER B 1 687 ? -17.875 43.906 3.275 1 96.88 687 SER B O 1
ATOM 11365 N N . ASP B 1 688 ? -18.5 45.906 2.42 1 95.06 688 ASP B N 1
ATOM 11366 C CA . ASP B 1 688 ? -19.703 45.969 3.227 1 95.06 688 ASP B CA 1
ATOM 11367 C C . ASP B 1 688 ? -20.719 44.906 2.797 1 95.06 688 ASP B C 1
ATOM 11369 O O . ASP B 1 688 ? -21.672 44.625 3.52 1 95.06 688 ASP B O 1
ATOM 11373 N N . GLN B 1 689 ? -20.453 44.281 1.652 1 95.25 689 GLN B N 1
ATOM 11374 C CA . GLN B 1 689 ? -21.344 43.281 1.136 1 95.25 689 GLN B CA 1
ATOM 11375 C C . GLN B 1 689 ? -20.797 41.875 1.41 1 95.25 689 GLN B C 1
ATOM 11377 O O . GLN B 1 689 ? -21.344 40.875 0.927 1 95.25 689 GLN B O 1
ATOM 11382 N N . GLY B 1 690 ? -19.734 41.812 2.131 1 96.38 690 GLY B N 1
ATOM 11383 C CA . GLY B 1 690 ? -19.203 40.531 2.553 1 96.38 690 GLY B CA 1
ATOM 11384 C C . GLY B 1 690 ? -18.234 39.906 1.559 1 96.38 690 GLY B C 1
ATOM 11385 O O . GLY B 1 690 ? -17.797 38.781 1.719 1 96.38 690 GLY B O 1
ATOM 11386 N N . LYS B 1 691 ? -17.844 40.656 0.574 1 97.06 691 LYS B N 1
ATOM 11387 C CA . LYS B 1 691 ? -16.906 40.156 -0.426 1 97.06 691 LYS B CA 1
ATOM 11388 C C . LYS B 1 691 ? -15.461 40.438 -0.004 1 97.06 691 LYS B C 1
ATOM 11390 O O . LYS B 1 691 ? -15.117 41.531 0.402 1 97.06 691 LYS B O 1
ATOM 11395 N N . LEU B 1 692 ? -14.641 39.406 -0.051 1 97.62 692 LEU B N 1
ATOM 11396 C CA . LEU B 1 692 ? -13.219 39.594 0.195 1 97.62 692 LEU B CA 1
ATOM 11397 C C . LEU B 1 692 ? -12.57 40.406 -0.917 1 97.62 692 LEU B C 1
ATOM 11399 O O . LEU B 1 692 ? -12.562 39.969 -2.078 1 97.62 692 LEU B O 1
ATOM 11403 N N . LEU B 1 693 ? -12 41.531 -0.569 1 96.69 693 LEU B N 1
ATOM 11404 C CA . LEU B 1 693 ? -11.422 42.469 -1.548 1 96.69 693 LEU B CA 1
ATOM 11405 C C . LEU B 1 693 ? -9.961 42.125 -1.815 1 96.69 693 LEU B C 1
ATOM 11407 O O . LEU B 1 693 ? -9.438 42.406 -2.895 1 96.69 693 LEU B O 1
ATOM 11411 N N . THR B 1 694 ? -9.273 41.531 -0.891 1 96.31 694 THR B N 1
ATOM 11412 C CA . THR B 1 694 ? -7.883 41.125 -1.04 1 96.31 694 THR B CA 1
ATOM 11413 C C . THR B 1 694 ? -7.789 39.656 -1.441 1 96.31 694 THR B C 1
ATOM 11415 O O . THR B 1 694 ? -7.254 38.844 -0.693 1 96.31 694 THR B O 1
ATOM 11418 N N . SER B 1 695 ? -8.266 39.375 -2.643 1 94.88 695 SER B N 1
ATOM 11419 C CA . SER B 1 695 ? -8.422 38 -3.068 1 94.88 695 SER B CA 1
ATOM 11420 C C . SER B 1 695 ? -7.391 37.625 -4.133 1 94.88 695 SER B C 1
ATOM 11422 O O . SER B 1 695 ? -7.695 36.875 -5.07 1 94.88 695 SER B O 1
ATOM 11424 N N . GLY B 1 696 ? -6.156 38.188 -4.047 1 93.81 696 GLY B N 1
ATOM 11425 C CA . GLY B 1 696 ? -5.082 37.875 -4.973 1 93.81 696 GLY B CA 1
ATOM 11426 C C . GLY B 1 696 ? -3.787 38.594 -4.645 1 93.81 696 GLY B C 1
ATOM 11427 O O . GLY B 1 696 ? -3.762 39.469 -3.779 1 93.81 696 GLY B O 1
ATOM 11428 N N . PRO B 1 697 ? -2.75 38.25 -5.375 1 91.06 697 PRO B N 1
ATOM 11429 C CA . PRO B 1 697 ? -1.426 38.781 -5.059 1 91.06 697 PRO B CA 1
ATOM 11430 C C . PRO B 1 697 ? -1.325 40.312 -5.312 1 91.06 697 PRO B C 1
ATOM 11432 O O . PRO B 1 697 ? -0.416 40.969 -4.801 1 91.06 697 PRO B O 1
ATOM 11435 N N . ALA B 1 698 ? -2.229 40.781 -6.078 1 91.5 698 ALA B N 1
ATOM 11436 C CA . ALA B 1 698 ? -2.199 42.219 -6.379 1 91.5 698 ALA B CA 1
ATOM 11437 C C . ALA B 1 698 ? -2.68 43.031 -5.184 1 91.5 698 ALA B C 1
ATOM 11439 O O . ALA B 1 698 ? -2.223 44.156 -4.973 1 91.5 698 ALA B O 1
ATOM 11440 N N . SER B 1 699 ? -3.545 42.469 -4.426 1 92.5 699 SER B N 1
ATOM 11441 C CA . SER B 1 699 ? -4.16 43.219 -3.338 1 92.5 699 SER B CA 1
ATOM 11442 C C . SER B 1 699 ? -3.732 42.688 -1.979 1 92.5 699 SER B C 1
ATOM 11444 O O . SER B 1 699 ? -3.75 43.406 -0.98 1 92.5 699 SER B O 1
ATOM 11446 N N . TYR B 1 700 ? -3.455 41.469 -1.946 1 95.81 700 TYR B N 1
ATOM 11447 C CA . TYR B 1 700 ? -2.977 40.844 -0.722 1 95.81 700 TYR B CA 1
ATOM 11448 C C . TYR B 1 700 ? -1.454 40.781 -0.709 1 95.81 700 TYR B C 1
ATOM 11450 O O . TYR B 1 700 ? -0.861 40.031 -1.493 1 95.81 700 TYR B O 1
ATOM 11458 N N . LYS B 1 701 ? -0.823 41.469 0.251 1 92.75 701 LYS B N 1
ATOM 11459 C CA . LYS B 1 701 ? 0.633 41.562 0.269 1 92.75 701 LYS B CA 1
ATOM 11460 C C . LYS B 1 701 ? 1.238 40.562 1.255 1 92.75 701 LYS B C 1
ATOM 11462 O O . LYS B 1 701 ? 0.735 40.406 2.369 1 92.75 701 LYS B O 1
ATOM 11467 N N . ILE B 1 702 ? 2.207 39.844 0.821 1 94.5 702 ILE B N 1
ATOM 11468 C CA . ILE B 1 702 ? 3.01 39 1.691 1 94.5 702 ILE B CA 1
ATOM 11469 C C . ILE B 1 702 ? 4.449 39.5 1.724 1 94.5 702 ILE B C 1
ATOM 11471 O O . ILE B 1 702 ? 4.879 40.219 0.823 1 94.5 702 ILE B O 1
ATOM 11475 N N . PRO B 1 703 ? 5.184 39.125 2.775 1 94.44 703 PRO B N 1
ATOM 11476 C CA . PRO B 1 703 ? 6.574 39.594 2.83 1 94.44 703 PRO B CA 1
ATOM 11477 C C . PRO B 1 703 ? 7.402 39.125 1.641 1 94.44 703 PRO B C 1
ATOM 11479 O O . PRO B 1 703 ? 7.246 37.969 1.2 1 94.44 703 PRO B O 1
ATOM 11482 N N . ALA B 1 704 ? 8.203 39.969 1.113 1 91.44 704 ALA B N 1
ATOM 11483 C CA . ALA B 1 704 ? 9.211 39.656 0.101 1 91.44 704 ALA B CA 1
ATOM 11484 C C . ALA B 1 704 ? 10.617 39.75 0.675 1 91.44 704 ALA B C 1
ATOM 11486 O O . ALA B 1 704 ? 10.797 40 1.871 1 91.44 704 ALA B O 1
ATOM 11487 N N . VAL B 1 705 ? 11.578 39.562 -0.134 1 89.69 705 VAL B N 1
ATOM 11488 C CA . VAL B 1 705 ? 12.977 39.531 0.29 1 89.69 705 VAL B CA 1
ATOM 11489 C C . VAL B 1 705 ? 13.344 40.875 0.94 1 89.69 705 VAL B C 1
ATOM 11491 O O . VAL B 1 705 ? 14.141 40.906 1.885 1 89.69 705 VAL B O 1
ATOM 11494 N N . ALA B 1 706 ? 12.727 41.844 0.526 1 88.44 706 ALA B N 1
ATOM 11495 C CA . ALA B 1 706 ? 13.047 43.188 1.026 1 88.44 706 ALA B CA 1
ATOM 11496 C C . ALA B 1 706 ? 12.461 43.406 2.42 1 88.44 706 ALA B C 1
ATOM 11498 O O . ALA B 1 706 ? 12.859 44.344 3.127 1 88.44 706 ALA B O 1
ATOM 11499 N N . ASP B 1 707 ? 11.594 42.594 2.82 1 91 707 ASP B N 1
ATOM 11500 C CA . ASP B 1 707 ? 10.938 42.75 4.113 1 91 707 ASP B CA 1
ATOM 11501 C C . ASP B 1 707 ? 11.68 41.969 5.203 1 91 707 ASP B C 1
ATOM 11503 O O . ASP B 1 707 ? 11.383 42.094 6.387 1 91 707 ASP B O 1
ATOM 11507 N N . MET B 1 708 ? 12.688 41.281 4.801 1 93.88 708 MET B N 1
ATOM 11508 C CA . MET B 1 708 ? 13.531 40.594 5.766 1 93.88 708 MET B CA 1
ATOM 11509 C C . MET B 1 708 ? 14.391 41.594 6.555 1 93.88 708 MET B C 1
ATOM 11511 O O . MET B 1 708 ? 14.805 42.625 6.023 1 93.88 708 MET B O 1
ATOM 11515 N N . PRO B 1 709 ? 14.617 41.125 7.871 1 96.75 709 PRO B N 1
ATOM 11516 C CA . PRO B 1 709 ? 15.625 41.969 8.539 1 96.75 709 PRO B CA 1
ATOM 11517 C C . PRO B 1 709 ? 16.953 42 7.781 1 96.75 709 PRO B C 1
ATOM 11519 O O . PRO B 1 709 ? 17.406 40.969 7.281 1 96.75 709 PRO B O 1
ATOM 11522 N N . GLN B 1 710 ? 17.547 43.125 7.699 1 96 710 GLN B N 1
ATOM 11523 C CA . GLN B 1 710 ? 18.828 43.281 7.016 1 96 710 GLN B CA 1
ATOM 11524 C C . GLN B 1 710 ? 19.891 42.375 7.645 1 96 710 GLN B C 1
ATOM 11526 O O . GLN B 1 710 ? 20.797 41.906 6.957 1 96 710 GLN B O 1
ATOM 11531 N N . ASP B 1 711 ? 19.766 42.281 8.93 1 97.94 711 ASP B N 1
ATOM 11532 C CA . ASP B 1 711 ? 20.641 41.406 9.719 1 97.94 711 ASP B CA 1
ATOM 11533 C C . ASP B 1 711 ? 19.828 40.406 10.539 1 97.94 711 ASP B C 1
ATOM 11535 O O . ASP B 1 711 ? 19.406 40.719 11.648 1 97.94 711 ASP B O 1
ATOM 11539 N N . LEU B 1 712 ? 19.578 39.188 9.961 1 98.06 712 LEU B N 1
ATOM 11540 C CA . LEU B 1 712 ? 18.859 38.125 10.648 1 98.06 712 LEU B CA 1
ATOM 11541 C C . LEU B 1 712 ? 19.812 37.094 11.195 1 98.06 712 LEU B C 1
ATOM 11543 O O . LEU B 1 712 ? 20.594 36.5 10.445 1 98.06 712 LEU B O 1
ATOM 11547 N N . ARG B 1 713 ? 19.828 36.812 12.477 1 98.44 713 ARG B N 1
ATOM 11548 C CA . ARG B 1 713 ? 20.672 35.844 13.156 1 98.44 713 ARG B CA 1
ATOM 11549 C C . ARG B 1 713 ? 19.844 34.781 13.883 1 98.44 713 ARG B C 1
ATOM 11551 O O . ARG B 1 713 ? 19.125 35.125 14.828 1 98.44 713 ARG B O 1
ATOM 11558 N N . VAL B 1 714 ? 19.891 33.594 13.391 1 98.38 714 VAL B N 1
ATOM 11559 C CA . VAL B 1 714 ? 19.125 32.5 13.977 1 98.38 714 VAL B CA 1
ATOM 11560 C C . VAL B 1 714 ? 20.062 31.469 14.555 1 98.38 714 VAL B C 1
ATOM 11562 O O . VAL B 1 714 ? 20.984 30.984 13.875 1 98.38 714 VAL B O 1
ATOM 11565 N N . GLN B 1 715 ? 19.891 31.141 15.789 1 98.06 715 GLN B N 1
ATOM 11566 C CA . GLN B 1 715 ? 20.656 30.094 16.469 1 98.06 715 GLN B CA 1
ATOM 11567 C C . GLN B 1 715 ? 19.734 29.109 17.172 1 98.06 715 GLN B C 1
ATOM 11569 O O . GLN B 1 715 ? 18.656 29.484 17.641 1 98.06 715 GLN B O 1
ATOM 11574 N N . LEU B 1 716 ? 20.125 27.875 17.156 1 97.56 716 LEU B N 1
ATOM 11575 C CA . LEU B 1 716 ? 19.453 26.859 17.953 1 97.56 716 LEU B CA 1
ATOM 11576 C C . LEU B 1 716 ? 20.141 26.656 19.297 1 97.56 716 LEU B C 1
ATOM 11578 O O . LEU B 1 716 ? 21.375 26.734 19.375 1 97.56 716 LEU B O 1
ATOM 11582 N N . VAL B 1 717 ? 19.328 26.484 20.312 1 96.94 717 VAL B N 1
ATOM 11583 C CA . VAL B 1 717 ? 19.922 26.188 21.609 1 96.94 717 VAL B CA 1
ATOM 11584 C C . VAL B 1 717 ? 20.797 24.953 21.516 1 96.94 717 VAL B C 1
ATOM 11586 O O . VAL B 1 717 ? 20.375 23.922 21 1 96.94 717 VAL B O 1
ATOM 11589 N N . GLU B 1 718 ? 21.984 25.031 21.938 1 91.88 718 GLU B N 1
ATOM 11590 C CA . GLU B 1 718 ? 22.938 23.938 21.812 1 91.88 718 GLU B CA 1
ATOM 11591 C C . GLU B 1 718 ? 22.922 23.031 23.047 1 91.88 718 GLU B C 1
ATOM 11593 O O . GLU B 1 718 ? 22.641 23.5 24.156 1 91.88 718 GLU B O 1
ATOM 11598 N N . ASN B 1 719 ? 23.25 21.828 22.859 1 87.06 719 ASN B N 1
ATOM 11599 C CA . ASN B 1 719 ? 23.531 20.828 23.891 1 87.06 719 ASN B CA 1
ATOM 11600 C C . ASN B 1 719 ? 22.359 20.688 24.875 1 87.06 719 ASN B C 1
ATOM 11602 O O . ASN B 1 719 ? 22.578 20.656 26.078 1 87.06 719 ASN B O 1
ATOM 11606 N N . ARG B 1 720 ? 21.219 20.719 24.328 1 92.5 720 ARG B N 1
ATOM 11607 C CA . ARG B 1 720 ? 20.047 20.484 25.172 1 92.5 720 ARG B CA 1
ATOM 11608 C C . ARG B 1 720 ? 19.109 19.453 24.531 1 92.5 720 ARG B C 1
ATOM 11610 O O . ARG B 1 720 ? 18.578 19.688 23.438 1 92.5 720 ARG B O 1
ATOM 11617 N N . LYS B 1 721 ? 18.906 18.375 25.219 1 96.31 721 LYS B N 1
ATOM 11618 C CA . LYS B 1 721 ? 17.969 17.344 24.812 1 96.31 721 LYS B CA 1
ATOM 11619 C C . LYS B 1 721 ? 16.609 17.547 25.453 1 96.31 721 LYS B C 1
ATOM 11621 O O . LYS B 1 721 ? 16.516 18.047 26.578 1 96.31 721 LYS B O 1
ATOM 11626 N N . ASN B 1 722 ? 15.555 17.188 24.703 1 97.5 722 ASN B N 1
ATOM 11627 C CA . ASN B 1 722 ? 14.234 17.172 25.312 1 97.5 722 ASN B CA 1
ATOM 11628 C C . ASN B 1 722 ? 14.172 16.188 26.484 1 97.5 722 ASN B C 1
ATOM 11630 O O . ASN B 1 722 ? 14.477 15 26.328 1 97.5 722 ASN B O 1
ATOM 11634 N N . PRO B 1 723 ? 13.859 16.641 27.656 1 96.38 723 PRO B N 1
ATOM 11635 C CA . PRO B 1 723 ? 13.758 15.703 28.766 1 96.38 723 PRO B CA 1
ATOM 11636 C C . PRO B 1 723 ? 12.656 14.664 28.578 1 96.38 723 PRO B C 1
ATOM 11638 O O . PRO B 1 723 ? 12.75 13.555 29.094 1 96.38 723 PRO B O 1
ATOM 11641 N N . GLU B 1 724 ? 11.57 15.039 27.859 1 96.69 724 GLU B N 1
ATOM 11642 C CA . GLU B 1 724 ? 10.547 14.062 27.5 1 96.69 724 GLU B CA 1
ATOM 11643 C C . GLU B 1 724 ? 11.07 13.078 26.453 1 96.69 724 GLU B C 1
ATOM 11645 O O . GLU B 1 724 ? 11.961 13.414 25.672 1 96.69 724 GLU B O 1
ATOM 11650 N N . ASP B 1 725 ? 10.492 11.906 26.453 1 96.5 725 ASP B N 1
ATOM 11651 C CA . ASP B 1 725 ? 10.953 10.844 25.562 1 96.5 725 ASP B CA 1
ATOM 11652 C C . ASP B 1 725 ? 10.344 10.977 24.172 1 96.5 725 ASP B C 1
ATOM 11654 O O . ASP B 1 725 ? 9.68 10.062 23.688 1 96.5 725 ASP B O 1
ATOM 11658 N N . THR B 1 726 ? 10.586 12.023 23.547 1 97.38 726 THR B N 1
ATOM 11659 C CA . THR B 1 726 ? 10.234 12.18 22.141 1 97.38 726 THR B CA 1
ATOM 11660 C C . THR B 1 726 ? 11.25 11.461 21.25 1 97.38 726 THR B C 1
ATOM 11662 O O . THR B 1 726 ? 12.234 10.906 21.734 1 97.38 726 THR B O 1
ATOM 11665 N N . VAL B 1 727 ? 10.961 11.359 19.969 1 97.75 727 VAL B N 1
ATOM 11666 C CA . VAL B 1 727 ? 11.828 10.641 19.047 1 97.75 727 VAL B CA 1
ATOM 11667 C C . VAL B 1 727 ? 13.234 11.227 19.109 1 97.75 727 VAL B C 1
ATOM 11669 O O . VAL B 1 727 ? 13.445 12.383 18.734 1 97.75 727 VAL B O 1
ATOM 11672 N N . PHE B 1 728 ? 14.172 10.516 19.672 1 97.81 728 PHE B N 1
ATOM 11673 C CA . PHE B 1 728 ? 15.57 10.875 19.875 1 97.81 728 PHE B CA 1
ATOM 11674 C C . PHE B 1 728 ? 15.688 12.188 20.641 1 97.81 728 PHE B C 1
ATOM 11676 O O . PHE B 1 728 ? 16.594 12.977 20.391 1 97.81 728 PHE B O 1
ATOM 11683 N N . HIS B 1 729 ? 14.688 12.617 21.406 1 98 729 HIS B N 1
ATOM 11684 C CA . HIS B 1 729 ? 14.68 13.734 22.344 1 98 729 HIS B CA 1
ATOM 11685 C C . HIS B 1 729 ? 14.648 15.07 21.609 1 98 729 HIS B C 1
ATOM 11687 O O . HIS B 1 729 ? 15.242 16.047 22.062 1 98 729 HIS B O 1
ATOM 11693 N N . SER B 1 730 ? 14.055 15.023 20.453 1 97.75 730 SER B N 1
ATOM 11694 C CA . SER B 1 730 ? 13.859 16.234 19.656 1 97.75 730 SER B CA 1
ATOM 11695 C C . SER B 1 730 ? 12.664 17.031 20.156 1 97.75 730 SER B C 1
ATOM 11697 O O . SER B 1 730 ? 11.844 16.516 20.922 1 97.75 730 SER B O 1
ATOM 11699 N N . LYS B 1 731 ? 12.586 18.312 19.781 1 97.38 731 LYS B N 1
ATOM 11700 C CA . LYS B 1 731 ? 11.43 19.156 20.016 1 97.38 731 LYS B CA 1
ATOM 11701 C C . LYS B 1 731 ? 10.859 19.703 18.703 1 97.38 731 LYS B C 1
ATOM 11703 O O . LYS B 1 731 ? 11.578 19.844 17.719 1 97.38 731 LYS B O 1
ATOM 11708 N N . ALA B 1 732 ? 9.586 20.031 18.797 1 96.75 732 ALA B N 1
ATOM 11709 C CA . ALA B 1 732 ? 8.836 20.516 17.641 1 96.75 732 ALA B CA 1
ATOM 11710 C C . ALA B 1 732 ? 9.344 21.891 17.188 1 96.75 732 ALA B C 1
ATOM 11712 O O . ALA B 1 732 ? 9.68 22.734 18.031 1 96.75 732 ALA B O 1
ATOM 11713 N N . VAL B 1 733 ? 9.391 22.062 15.891 1 96.94 733 VAL B N 1
ATOM 11714 C CA . VAL B 1 733 ? 9.867 23.328 15.367 1 96.94 733 VAL B CA 1
ATOM 11715 C C . VAL B 1 733 ? 8.914 23.828 14.281 1 96.94 733 VAL B C 1
ATOM 11717 O O . VAL B 1 733 ? 9.148 24.891 13.68 1 96.94 733 VAL B O 1
ATOM 11720 N N . GLY B 1 734 ? 7.793 23.156 14.086 1 95.62 734 GLY B N 1
ATOM 11721 C CA . GLY B 1 734 ? 6.887 23.484 13 1 95.62 734 GLY B CA 1
ATOM 11722 C C . GLY B 1 734 ? 6.09 24.75 13.25 1 95.62 734 GLY B C 1
ATOM 11723 O O . GLY B 1 734 ? 6.031 25.641 12.391 1 95.62 734 GLY B O 1
ATOM 11724 N N . GLU B 1 735 ? 5.496 24.859 14.422 1 97.31 735 GLU B N 1
ATOM 11725 C CA . GLU B 1 735 ? 4.582 25.953 14.711 1 97.31 735 GLU B CA 1
ATOM 11726 C C . GLU B 1 735 ? 5.246 27 15.609 1 97.31 735 GLU B C 1
ATOM 11728 O O . GLU B 1 735 ? 5.105 28.203 15.375 1 97.31 735 GLU B O 1
ATOM 11733 N N . PRO B 1 736 ? 6.098 26.688 16.578 1 97.69 736 PRO B N 1
ATOM 11734 C CA . PRO B 1 736 ? 6.539 27.641 17.594 1 97.69 736 PRO B CA 1
ATOM 11735 C C . PRO B 1 736 ? 7.246 28.859 17 1 97.69 736 PRO B C 1
ATOM 11737 O O . PRO B 1 736 ? 7.004 30 17.422 1 97.69 736 PRO B O 1
ATOM 11740 N N . PRO B 1 737 ? 8.055 28.703 16 1 98.31 737 PRO B N 1
ATOM 11741 C CA . PRO B 1 737 ? 8.805 29.859 15.492 1 98.31 737 PRO B CA 1
ATOM 11742 C C . PRO B 1 737 ? 7.902 30.938 14.914 1 98.31 737 PRO B C 1
ATOM 11744 O O . PRO B 1 737 ? 8.32 32.094 14.797 1 98.31 737 PRO B O 1
ATOM 11747 N N . PHE B 1 738 ? 6.703 30.562 14.516 1 98.38 738 PHE B N 1
ATOM 11748 C CA . PHE B 1 738 ? 5.758 31.547 13.977 1 98.38 738 PHE B CA 1
ATOM 11749 C C . PHE B 1 738 ? 5.559 32.688 14.953 1 98.38 738 PHE B C 1
ATOM 11751 O O . PHE B 1 738 ? 5.465 33.844 14.539 1 98.38 738 PHE B O 1
ATOM 11758 N N . MET B 1 739 ? 5.559 32.469 16.297 1 98.38 739 MET B N 1
ATOM 11759 C CA . MET B 1 739 ? 5.23 33.469 17.328 1 98.38 739 MET B CA 1
ATOM 11760 C C . MET B 1 739 ? 6.422 34.375 17.609 1 98.38 739 MET B C 1
ATOM 11762 O O . MET B 1 739 ? 6.273 35.406 18.234 1 98.38 739 MET B O 1
ATOM 11766 N N . LEU B 1 740 ? 7.586 34 17.078 1 98.75 740 LEU B N 1
ATOM 11767 C CA . LEU B 1 740 ? 8.742 34.875 17.219 1 98.75 740 LEU B CA 1
ATOM 11768 C C . LEU B 1 740 ? 8.516 36.188 16.484 1 98.75 740 LEU B C 1
ATOM 11770 O O . LEU B 1 740 ? 9.133 37.188 16.828 1 98.75 740 LEU B O 1
ATOM 11774 N N . GLY B 1 741 ? 7.613 36.156 15.531 1 98.56 741 GLY B N 1
ATOM 11775 C CA . GLY B 1 741 ? 7.277 37.375 14.789 1 98.56 741 GLY B CA 1
ATOM 11776 C C . GLY B 1 741 ? 6.656 38.438 15.656 1 98.56 741 GLY B C 1
ATOM 11777 O O . GLY B 1 741 ? 6.629 39.625 15.281 1 98.56 741 GLY B O 1
ATOM 11778 N N . ILE B 1 742 ? 6.164 38.188 16.844 1 98.81 742 ILE B N 1
ATOM 11779 C CA . ILE B 1 742 ? 5.531 39.125 17.766 1 98.81 742 ILE B CA 1
ATOM 11780 C C . ILE B 1 742 ? 6.527 40.188 18.156 1 98.81 742 ILE B C 1
ATOM 11782 O O . ILE B 1 742 ? 6.148 41.375 18.328 1 98.81 742 ILE B O 1
ATOM 11786 N N . ALA B 1 743 ? 7.801 39.844 18.188 1 98.81 743 ALA B N 1
ATOM 11787 C CA . ALA B 1 743 ? 8.844 40.812 18.547 1 98.81 743 ALA B CA 1
ATOM 11788 C C . ALA B 1 743 ? 8.859 42 17.578 1 98.81 743 ALA B C 1
ATOM 11790 O O . ALA B 1 743 ? 9.109 43.125 17.984 1 98.81 743 ALA B O 1
ATOM 11791 N N . ALA B 1 744 ? 8.625 41.75 16.328 1 98.69 744 ALA B N 1
ATOM 11792 C CA . ALA B 1 744 ? 8.609 42.812 15.328 1 98.69 744 ALA B CA 1
ATOM 11793 C C . ALA B 1 744 ? 7.457 43.781 15.578 1 98.69 744 ALA B C 1
ATOM 11795 O O . ALA B 1 744 ? 7.629 45 15.477 1 98.69 744 ALA B O 1
ATOM 11796 N N . TRP B 1 745 ? 6.273 43.25 15.828 1 98.69 745 TRP B N 1
ATOM 11797 C CA . TRP B 1 745 ? 5.094 44.062 16.109 1 98.69 745 TRP B CA 1
ATOM 11798 C C . TRP B 1 745 ? 5.301 44.906 17.344 1 98.69 745 TRP B C 1
ATOM 11800 O O . TRP B 1 745 ? 4.98 46.094 17.344 1 98.69 745 TRP B O 1
ATOM 11810 N N . CYS B 1 746 ? 5.871 44.344 18.391 1 98.75 746 CYS B N 1
ATOM 11811 C CA . CYS B 1 746 ? 6.16 45.062 19.625 1 98.75 746 CYS B CA 1
ATOM 11812 C C . CYS B 1 746 ? 7.223 46.156 19.391 1 98.75 746 CYS B C 1
ATOM 11814 O O . CYS B 1 746 ? 7.156 47.219 19.969 1 98.75 746 CYS B O 1
ATOM 11816 N N . ALA B 1 747 ? 8.211 45.844 18.594 1 98.81 747 ALA B N 1
ATOM 11817 C CA . ALA B 1 747 ? 9.266 46.781 18.281 1 98.81 747 ALA B CA 1
ATOM 11818 C C . ALA B 1 747 ? 8.703 48 17.547 1 98.81 747 ALA B C 1
ATOM 11820 O O . ALA B 1 747 ? 9.125 49.125 17.797 1 98.81 747 ALA B O 1
ATOM 11821 N N . ILE B 1 748 ? 7.801 47.781 16.641 1 98.75 748 ILE B N 1
ATOM 11822 C CA . ILE B 1 748 ? 7.156 48.875 15.914 1 98.75 748 ILE B CA 1
ATOM 11823 C C . ILE B 1 748 ? 6.406 49.781 16.906 1 98.75 748 ILE B C 1
ATOM 11825 O O . ILE B 1 748 ? 6.527 51 16.859 1 98.75 748 ILE B O 1
ATOM 11829 N N . LYS B 1 749 ? 5.633 49.188 17.797 1 98.56 749 LYS B N 1
ATOM 11830 C CA . LYS B 1 749 ? 4.895 49.969 18.797 1 98.56 749 LYS B CA 1
ATOM 11831 C C . LYS B 1 749 ? 5.84 50.719 19.719 1 98.56 749 LYS B C 1
ATOM 11833 O O . LYS B 1 749 ? 5.523 51.812 20.188 1 98.56 749 LYS B O 1
ATOM 11838 N N . ASP B 1 750 ? 6.969 50.094 20.031 1 98.69 750 ASP B N 1
ATOM 11839 C CA . ASP B 1 750 ? 7.988 50.75 20.844 1 98.69 750 ASP B CA 1
ATOM 11840 C C . ASP B 1 750 ? 8.516 52.031 20.156 1 98.69 750 ASP B C 1
ATOM 11842 O O . ASP B 1 750 ? 8.719 53.031 20.812 1 98.69 750 ASP B O 1
ATOM 11846 N N . ALA B 1 751 ? 8.805 51.906 18.875 1 98.69 751 ALA B N 1
ATOM 11847 C CA . ALA B 1 751 ? 9.25 53.062 18.109 1 98.69 751 ALA B CA 1
ATOM 11848 C C . ALA B 1 751 ? 8.219 54.188 18.156 1 98.69 751 ALA B C 1
ATOM 11850 O O . ALA B 1 751 ? 8.57 55.344 18.359 1 98.69 751 ALA B O 1
ATOM 11851 N N . VAL B 1 752 ? 6.996 53.844 17.969 1 98.44 752 VAL B N 1
ATOM 11852 C CA . VAL B 1 752 ? 5.926 54.844 17.984 1 98.44 752 VAL B CA 1
ATOM 11853 C C . VAL B 1 752 ? 5.789 55.438 19.391 1 98.44 752 VAL B C 1
ATOM 11855 O O . VAL B 1 752 ? 5.57 56.656 19.547 1 98.44 752 VAL B O 1
ATOM 11858 N N . ALA B 1 753 ? 5.898 54.656 20.438 1 97.62 753 ALA B N 1
ATOM 11859 C CA . ALA B 1 753 ? 5.781 55.094 21.812 1 97.62 753 ALA B CA 1
ATOM 11860 C C . ALA B 1 753 ? 6.855 56.125 22.172 1 97.62 753 ALA B C 1
ATOM 11862 O O . ALA B 1 753 ? 6.672 56.938 23.078 1 97.62 753 ALA B O 1
ATOM 11863 N N . SER B 1 754 ? 7.973 56.094 21.5 1 97.06 754 SER B N 1
ATOM 11864 C CA . SER B 1 754 ? 9.055 57.031 21.75 1 97.06 754 SER B CA 1
ATOM 11865 C C . SER B 1 754 ? 8.578 58.469 21.547 1 97.06 754 SER B C 1
ATOM 11867 O O . SER B 1 754 ? 9.109 59.406 22.172 1 97.06 754 SER B O 1
ATOM 11869 N N . LEU B 1 755 ? 7.605 58.594 20.688 1 96.31 755 LEU B N 1
ATOM 11870 C CA . LEU B 1 755 ? 7.051 59.938 20.438 1 96.31 755 LEU B CA 1
ATOM 11871 C C . LEU B 1 755 ? 6.328 60.469 21.672 1 96.31 755 LEU B C 1
ATOM 11873 O O . LEU B 1 755 ? 6.137 61.688 21.812 1 96.31 755 LEU B O 1
ATOM 11877 N N . GLY B 1 756 ? 5.871 59.562 22.547 1 94.25 756 GLY B N 1
ATOM 11878 C CA . GLY B 1 756 ? 5.246 59.938 23.812 1 94.25 756 GLY B CA 1
ATOM 11879 C C . GLY B 1 756 ? 6.125 59.656 25.016 1 94.25 756 GLY B C 1
ATOM 11880 O O . GLY B 1 756 ? 5.625 59.344 26.094 1 94.25 756 GLY B O 1
ATOM 11881 N N . ASP B 1 757 ? 7.402 59.719 24.859 1 94.56 757 ASP B N 1
ATOM 11882 C CA . ASP B 1 757 ? 8.414 59.5 25.875 1 94.56 757 ASP B CA 1
ATOM 11883 C C . ASP B 1 757 ? 8.234 58.156 26.547 1 94.56 757 ASP B C 1
ATOM 11885 O O . ASP B 1 757 ? 8.492 58 27.75 1 94.56 757 ASP B O 1
ATOM 11889 N N . TYR B 1 758 ? 7.672 57.156 25.797 1 95.81 758 TYR B N 1
ATOM 11890 C CA . TYR B 1 758 ? 7.5 55.781 26.203 1 95.81 758 TYR B CA 1
ATOM 11891 C C . TYR B 1 758 ? 6.512 55.656 27.359 1 95.81 758 TYR B C 1
ATOM 11893 O O . TYR B 1 758 ? 6.578 54.719 28.156 1 95.81 758 TYR B O 1
ATOM 11901 N N . ARG B 1 759 ? 5.602 56.594 27.5 1 95 759 ARG B N 1
ATOM 11902 C CA . ARG B 1 759 ? 4.684 56.594 28.625 1 95 759 ARG B CA 1
ATOM 11903 C C . ARG B 1 759 ? 3.277 56.188 28.203 1 95 759 ARG B C 1
ATOM 11905 O O . ARG B 1 759 ? 2.432 55.906 29.047 1 95 759 ARG B O 1
ATOM 11912 N N . LEU B 1 760 ? 3.102 56.156 26.906 1 94.69 760 LEU B N 1
ATOM 11913 C CA . LEU B 1 760 ? 1.802 55.812 26.359 1 94.69 760 LEU B CA 1
ATOM 11914 C C . LEU B 1 760 ? 1.934 54.625 25.375 1 94.69 760 LEU B C 1
ATOM 11916 O O . LEU B 1 760 ? 2.877 54.594 24.594 1 94.69 760 LEU B O 1
ATOM 11920 N N . GLN B 1 761 ? 1.063 53.688 25.516 1 95.12 761 GLN B N 1
ATOM 11921 C CA . GLN B 1 761 ? 0.997 52.594 24.562 1 95.12 761 GLN B CA 1
ATOM 11922 C C . GLN B 1 761 ? 0.19 52.969 23.328 1 95.12 761 GLN B C 1
ATOM 11924 O O . GLN B 1 761 ? -0.98 53.344 23.438 1 95.12 761 GLN B O 1
ATOM 11929 N N . PRO B 1 762 ? 0.761 52.938 22.109 1 96.81 762 PRO B N 1
ATOM 11930 C CA . PRO B 1 762 ? -0.018 53.25 20.906 1 96.81 762 PRO B CA 1
ATOM 11931 C C . PRO B 1 762 ? -1.102 52.219 20.625 1 96.81 762 PRO B C 1
ATOM 11933 O O . PRO B 1 762 ? -0.863 51.031 20.75 1 96.81 762 PRO B O 1
ATOM 11936 N N . ASN B 1 763 ? -2.283 52.625 20.25 1 96.44 763 ASN B N 1
ATOM 11937 C CA . ASN B 1 763 ? -3.355 51.75 19.828 1 96.44 763 ASN B CA 1
ATOM 11938 C C . ASN B 1 763 ? -3.188 51.344 18.359 1 96.44 763 ASN B C 1
ATOM 11940 O O . ASN B 1 763 ? -3.811 51.906 17.469 1 96.44 763 ASN B O 1
ATOM 11944 N N . ILE B 1 764 ? -2.377 50.406 18.141 1 97.75 764 ILE B N 1
ATOM 11945 C CA . ILE B 1 764 ? -2.111 49.875 16.812 1 97.75 764 ILE B CA 1
ATOM 11946 C C . ILE B 1 764 ? -2.555 48.406 16.734 1 97.75 764 ILE B C 1
ATOM 11948 O O . ILE B 1 764 ? -1.919 47.531 17.328 1 97.75 764 ILE B O 1
ATOM 11952 N N . ASP B 1 765 ? -3.605 48.156 16 1 97.56 765 ASP B N 1
ATOM 11953 C CA . ASP B 1 765 ? -4.09 46.812 15.766 1 97.56 765 ASP B CA 1
ATOM 11954 C C . ASP B 1 765 ? -3.158 46.031 14.828 1 97.56 765 ASP B C 1
ATOM 11956 O O . ASP B 1 765 ? -2.256 46.625 14.227 1 97.56 765 ASP B O 1
ATOM 11960 N N . ALA B 1 766 ? -3.281 44.75 14.836 1 97.69 766 ALA B N 1
ATOM 11961 C CA . ALA B 1 766 ? -2.559 43.938 13.875 1 97.69 766 ALA B CA 1
ATOM 11962 C C . ALA B 1 766 ? -3.404 43.656 12.633 1 97.69 766 ALA B C 1
ATOM 11964 O O . ALA B 1 766 ? -4.605 43.406 12.734 1 97.69 766 ALA B O 1
ATOM 11965 N N . PRO B 1 767 ? -2.859 43.625 11.477 1 98.12 767 PRO B N 1
ATOM 11966 C CA . PRO B 1 767 ? -1.451 43.938 11.211 1 98.12 767 PRO B CA 1
ATOM 11967 C C . PRO B 1 767 ? -1.137 45.406 11.328 1 98.12 767 PRO B C 1
ATOM 11969 O O . PRO B 1 767 ? -1.989 46.25 11.031 1 98.12 767 PRO B O 1
ATOM 11972 N N . ALA B 1 768 ? 0.048 45.656 11.75 1 98.25 768 ALA B N 1
ATOM 11973 C CA . ALA B 1 768 ? 0.523 47.031 11.836 1 98.25 768 ALA B CA 1
ATOM 11974 C C . ALA B 1 768 ? 0.942 47.562 10.461 1 98.25 768 ALA B C 1
ATOM 11976 O O . ALA B 1 768 ? 2.129 47.781 10.219 1 98.25 768 ALA B O 1
ATOM 11977 N N . THR B 1 769 ? -0.067 47.844 9.586 1 97.06 769 THR B N 1
ATOM 11978 C CA . THR B 1 769 ? 0.215 48.406 8.281 1 97.06 769 THR B CA 1
ATOM 11979 C C . THR B 1 769 ? 0.789 49.812 8.422 1 97.06 769 THR B C 1
ATOM 11981 O O . THR B 1 769 ? 0.633 50.469 9.461 1 97.06 769 THR B O 1
ATOM 11984 N N . PRO B 1 770 ? 1.46 50.312 7.367 1 97.06 770 PRO B N 1
ATOM 11985 C CA . PRO B 1 770 ? 1.987 51.688 7.449 1 97.06 770 PRO B CA 1
ATOM 11986 C C . PRO B 1 770 ? 0.921 52.719 7.832 1 97.06 770 PRO B C 1
ATOM 11988 O O . PRO B 1 770 ? 1.207 53.656 8.57 1 97.06 770 PRO B O 1
ATOM 11991 N N . GLU B 1 771 ? -0.241 52.469 7.332 1 97.38 771 GLU B N 1
ATOM 11992 C CA . GLU B 1 771 ? -1.345 53.375 7.684 1 97.38 771 GLU B CA 1
ATOM 11993 C C . GLU B 1 771 ? -1.62 53.344 9.188 1 97.38 771 GLU B C 1
ATOM 11995 O O . GLU B 1 771 ? -1.802 54.375 9.812 1 97.38 771 GLU B O 1
ATOM 12000 N N . ARG B 1 772 ? -1.675 52.25 9.789 1 98.06 772 ARG B N 1
ATOM 12001 C CA . ARG B 1 772 ? -1.944 52.094 11.219 1 98.06 772 ARG B CA 1
ATOM 12002 C C . ARG B 1 772 ? -0.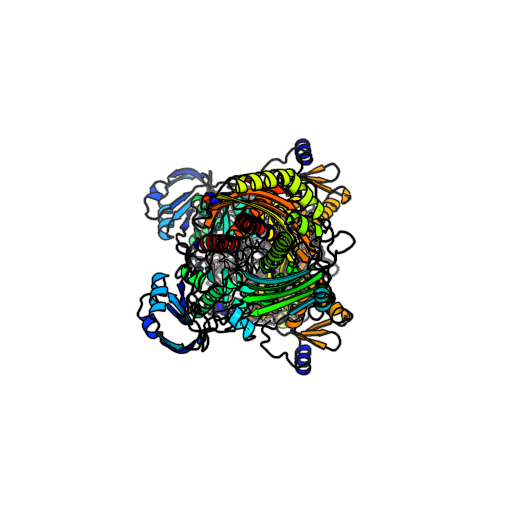789 52.656 12.047 1 98.06 772 ARG B C 1
ATOM 12004 O O . ARG B 1 772 ? -1.002 53.219 13.125 1 98.06 772 ARG B O 1
ATOM 12011 N N . VAL B 1 773 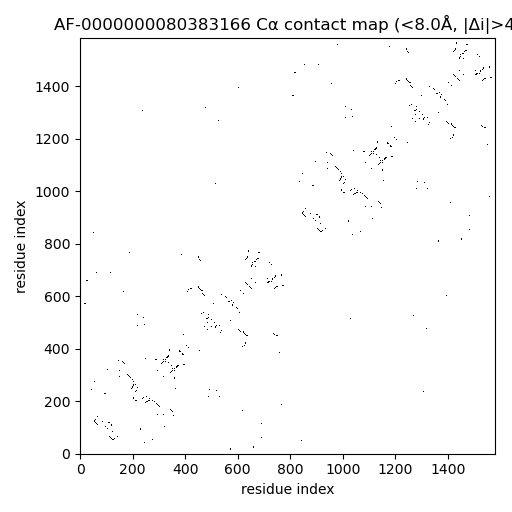? 0.41 52.375 11.57 1 98.38 773 VAL B N 1
ATOM 12012 C CA . VAL B 1 773 ? 1.581 52.938 12.25 1 98.38 773 VAL B CA 1
ATOM 12013 C C . VAL B 1 773 ? 1.511 54.469 12.242 1 98.38 773 VAL B C 1
ATOM 12015 O O . VAL B 1 773 ? 1.784 55.125 13.25 1 98.38 773 VAL B O 1
ATOM 12018 N N . LEU B 1 774 ? 1.146 55 11.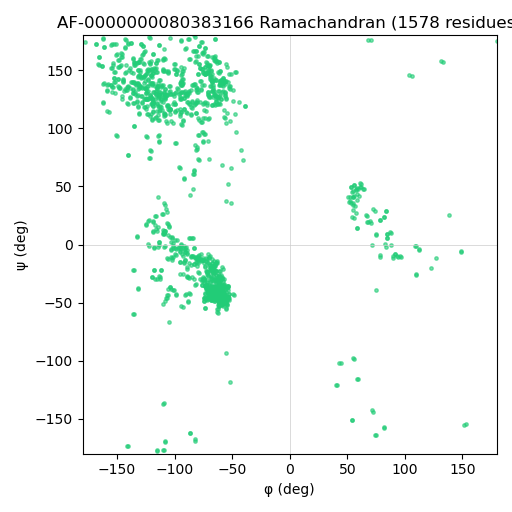07 1 98.31 774 LEU B N 1
ATOM 12019 C CA . LEU B 1 774 ? 1 56.469 10.961 1 98.31 774 LEU B CA 1
ATOM 12020 C C . LEU B 1 774 ? -0.038 56.969 11.945 1 98.31 774 LEU B C 1
ATOM 12022 O O . LEU B 1 774 ? 0.176 58 12.594 1 98.31 774 LEU B O 1
ATOM 12026 N N . TRP B 1 775 ? -1.132 56.312 12.023 1 97.56 775 TRP B N 1
ATOM 12027 C CA . TRP B 1 775 ? -2.174 56.719 12.961 1 97.56 775 TRP B CA 1
ATOM 12028 C C . TRP B 1 775 ? -1.674 56.625 14.398 1 97.56 775 TRP B C 1
ATOM 12030 O O . TRP B 1 775 ? -2.07 57.406 15.25 1 97.56 775 TRP B O 1
ATOM 12040 N N . GLY B 1 776 ? -0.907 55.625 14.719 1 97.62 776 GLY B N 1
ATOM 12041 C CA . GLY B 1 776 ? -0.272 55.531 16.031 1 97.62 776 GLY B CA 1
ATOM 12042 C C . GLY B 1 776 ? 0.609 56.719 16.344 1 97.62 776 GLY B C 1
ATOM 12043 O O . GLY B 1 776 ? 0.601 57.25 17.469 1 97.62 776 GLY B O 1
ATOM 12044 N N . CYS B 1 777 ? 1.361 57.156 15.336 1 97.44 777 CYS B N 1
ATOM 12045 C CA . CYS B 1 777 ? 2.213 58.312 15.5 1 97.44 777 CYS B CA 1
ATOM 12046 C C . CYS B 1 777 ? 1.381 59.562 15.789 1 97.44 777 CYS B C 1
ATOM 12048 O O . CYS B 1 777 ? 1.744 60.375 16.641 1 97.44 777 CYS B O 1
ATOM 12050 N N . GLU B 1 778 ? 0.314 59.625 15.078 1 96.94 778 GLU B N 1
ATOM 12051 C CA . GLU B 1 778 ? -0.569 60.781 15.266 1 96.94 778 GLU B CA 1
ATOM 12052 C C . GLU B 1 778 ? -1.188 60.781 16.656 1 96.94 778 GLU B C 1
ATOM 12054 O O . GLU B 1 778 ? -1.372 61.844 17.266 1 96.94 778 GLU B O 1
ATOM 12059 N N . GLN B 1 779 ? -1.509 59.625 17.141 1 96.25 779 GLN B N 1
ATOM 12060 C CA . GLN B 1 779 ? -2.025 59.5 18.5 1 96.25 779 GLN B CA 1
ATOM 12061 C C . GLN B 1 779 ? -1.036 60.031 19.516 1 96.25 779 GLN B C 1
ATOM 12063 O O . GLN B 1 779 ? -1.429 60.75 20.453 1 96.25 779 GLN B O 1
ATOM 12068 N N . MET B 1 780 ? 0.225 59.781 19.391 1 94.94 780 MET B N 1
ATOM 12069 C CA . MET B 1 780 ? 1.26 60.219 20.328 1 94.94 780 MET B CA 1
ATOM 12070 C C . MET B 1 780 ? 1.435 61.719 20.281 1 94.94 780 MET B C 1
ATOM 12072 O O . MET B 1 780 ? 1.624 62.375 21.312 1 94.94 780 MET B O 1
ATOM 12076 N N . ARG B 1 781 ? 1.377 62.281 19.141 1 92.69 781 ARG B N 1
ATOM 12077 C CA . ARG B 1 781 ? 1.541 63.719 18.969 1 92.69 781 ARG B CA 1
ATOM 12078 C C . ARG B 1 781 ? 0.393 64.5 19.625 1 92.69 781 ARG B C 1
ATOM 12080 O O . ARG B 1 781 ? 0.587 65.625 20.125 1 92.69 781 ARG B O 1
ATOM 12087 N N . GLN B 1 782 ? -0.719 63.906 19.5 1 91.75 782 GLN B N 1
ATOM 12088 C CA . GLN B 1 782 ? -1.891 64.562 20.078 1 91.75 782 GLN B CA 1
ATOM 12089 C C . GLN B 1 782 ? -1.881 64.5 21.594 1 91.75 782 GLN B C 1
ATOM 12091 O O . GLN B 1 782 ? -2.432 65.375 22.281 1 91.75 782 GLN B O 1
ATOM 12096 N N . ALA B 1 783 ? -1.351 63.469 22.156 1 85.81 783 ALA B N 1
ATOM 12097 C CA . ALA B 1 783 ? -1.324 63.25 23.594 1 85.81 783 ALA B CA 1
ATOM 12098 C C . ALA B 1 783 ? -0.21 64.062 24.25 1 85.81 783 ALA B C 1
ATOM 12100 O O . ALA B 1 783 ? -0.209 64.25 25.453 1 85.81 783 ALA B O 1
ATOM 12101 N N . ALA B 1 784 ? 0.809 64.625 23.656 1 73.62 784 ALA B N 1
ATOM 12102 C CA . ALA B 1 784 ? 1.908 65.375 24.203 1 73.62 784 ALA B CA 1
ATOM 12103 C C . ALA B 1 784 ? 1.412 66.75 24.703 1 73.62 784 ALA B C 1
ATOM 12105 O O . ALA B 1 784 ? 0.532 67.375 24.094 1 73.62 784 ALA B O 1
ATOM 12106 N N . PRO B 1 785 ? 1.794 67.062 25.969 1 56.97 785 PRO B N 1
ATOM 12107 C CA . PRO B 1 785 ? 1.442 68.375 26.531 1 56.97 785 PRO B CA 1
ATOM 12108 C C . PRO B 1 785 ? 1.902 69.5 25.656 1 56.97 785 PRO B C 1
ATOM 12110 O O . PRO B 1 785 ? 3.029 69.5 25.141 1 56.97 785 PRO B O 1
ATOM 12113 N N . GLY B 1 786 ? 0.889 70.375 24.953 1 50.16 786 GLY B N 1
ATOM 12114 C CA . GLY B 1 786 ? 1.082 71.625 24.156 1 50.16 786 GLY B CA 1
ATOM 12115 C C . GLY B 1 786 ? 0.434 71.5 22.797 1 50.16 786 GLY B C 1
ATOM 12116 O O . GLY B 1 786 ? 0.618 72.438 21.969 1 50.16 786 GLY B O 1
ATOM 12117 N N . SER B 1 787 ? 0.045 70.438 22.406 1 48.31 787 SER B N 1
ATOM 12118 C CA . SER B 1 787 ? -0.595 70.375 21.094 1 48.31 787 SER B CA 1
ATOM 12119 C C . SER B 1 787 ? -1.958 71.062 21.109 1 48.31 787 SER B C 1
ATOM 12121 O O . SER B 1 787 ? -2.877 70.562 21.797 1 48.31 787 SER B O 1
ATOM 12123 N N . VAL B 1 788 ? -2.158 72.375 21.156 1 40.62 788 VAL B N 1
ATOM 12124 C CA . VAL B 1 788 ? -3.33 73.188 20.875 1 40.62 788 VAL B CA 1
ATOM 12125 C C . VAL B 1 788 ? -3.861 72.938 19.484 1 40.62 788 VAL B C 1
ATOM 12127 O O . VAL B 1 788 ? -3.104 72.938 18.516 1 40.62 788 VAL B O 1
ATOM 12130 N N . ARG B 1 789 ? -4.891 72.25 19.406 1 46.94 789 ARG B N 1
ATOM 12131 C CA . ARG B 1 789 ? -5.734 72.375 18.219 1 46.94 789 ARG B CA 1
ATOM 12132 C C . ARG B 1 789 ? -5.875 73.812 17.766 1 46.94 789 ARG B C 1
ATOM 12134 O O . ARG B 1 789 ? -6.324 74.688 18.531 1 46.94 789 ARG B O 1
ATOM 12141 N N . HIS B 1 790 ? -4.828 74.375 17.188 1 28.14 790 HIS B N 1
ATOM 12142 C CA . HIS B 1 790 ? -5.375 75.5 16.422 1 28.14 790 HIS B CA 1
ATOM 12143 C C . HIS B 1 790 ? -6.527 75.062 15.531 1 28.14 790 HIS B C 1
ATOM 12145 O O . HIS B 1 790 ? -6.328 74.25 14.594 1 28.14 790 HIS B O 1
ATOM 12151 N N . ASP B 1 791 ? -7.668 74.625 16.141 1 24.72 791 ASP B N 1
ATOM 12152 C CA . ASP B 1 791 ? -8.688 75.062 15.164 1 24.72 791 ASP B CA 1
ATOM 12153 C C . ASP B 1 791 ? -8.547 76.5 14.773 1 24.72 791 ASP B C 1
ATOM 12155 O O . ASP B 1 791 ? -8.289 77.375 15.625 1 24.72 791 ASP B O 1
#

Sequence (1582 aa):
MSEHQAPDSQARMAELFAQGLTTGVGRGVKHDSADKHVTGEAVYIDDRLEFPNQLHVYARLSDRAHARILRIDTSACYDIPGVRLVITHEDIPGLKDIGPLLPGDPLLAIDKVEFVGQPVLAVAARDLDSARRAAMAAVIEYEDLPPVLDVVQALRQQHFVLDSHTHQRGDSAAALASAPHRLQGSLHIGGQEHFYLETQISSVMPTEDGGMIVYCSTQNPTEVQKLVAEVLDVSMSQVVVDMRRMGGGFGGKETQAASPACLCAVVAHLTGQPTKMRLPRVEDMLMTGKRHPFYIEYDVGFDDNGRLHGIDLDLAGNCGYSPDLSASIVDRAMFHADNAYYLGDATINGHRCKTHTASNTAYRGFGGPQGMVAIEEVMDRIARHLALDPLAVRKANYYGKTERNVTHYHQTVEHNLLEEITAELEASCDYEQRREAIRAFNADSPVLKKGLALTPVKFGISFTASFLNQAGALIHIYTDGSIHLNHGGTEMGQGLNVKVAQVVAEVFQVDIARIQITATNTDKVPNTSPTAASSGADLNGKAAQNAALILKQRLVEFAARHYRVSEEDVEFSNGHVRVRDQLLTFQSLVQQAWMGQVSLSSTGYYKTPKIHYDRSLARGRPFYYFAYGAACCEVLIDTLTGEYKLLRTDILHDVGASLNPAIDLGQVEGGFLQGVGWLTCEELVWSDQGKLLTSGPASYKIPAVADMPQDLRVQLVENRKNPEDTVFHSKAVGEPPFMLGIAAWCAIKDAVASLGDYRLQPNIDAPATPERVLWGCEQMRQAAPGSVRHDMSEHQAPDSQARMAELFAQGLTTGVGRGVKHDSADKHVTGEAVYIDDRLEFPNQLHVYARLSDRAHARILRIDTSACYDIPGVRLVITHEDIPGLKDIGPLLPGDPLLAIDKVEFVGQPVLAVAARDLDSARRAAMAAVIEYEDLPPVLDVVQALRQQHFVLDSHTHQRGDSAAALASAPHRLQGSLHIGGQEHFYLETQISSVMPTEDGGMIVYCSTQNPTEVQKLVAEVLDVSMSQVVVDMRRMGGGFGGKETQAASPACLCAVVAHLTGQPTKMRLPRVEDMLMTGKRHPFYIEYDVGFDDNGRLHGIDLDLAGNCGYSPDLSASIVDRAMFHADNAYYLGDATINGHRCKTHTASNTAYRGFGGPQGMVAIEEVMDRIARHLALDPLAVRKANYYGKTERNVTHYHQTVEHNLLEEITAELEASCDYEQRREAIRAFNADSPVLKKGLALTPVKFGISFTASFLNQAGALIHIYTDGSIHLNHGGTEMGQGLNVKVAQVVAEVFQVDIARIQITATNTDKVPNTSPTAASSGADLNGKAAQNAALILKQRLVEFAARHYRVSEEDVEFSNGHVRVRDQLLTFQSLVQQAWMGQVSLSSTGYYKTPKIHYDRSLARGRPFYYFAYGAACCEVLIDTLTGEYKLLRTDILHDVGASLNPAIDLGQVEGGFLQGVGWLTCEELVWSDQGKLLTSGPASYKIPAVADMPQDLRVQLVENRKNPEDTVFHSKAVGEPPFMLGIAAWCAIKDAVASLGDYRLQPNIDAPATPERVLWGCEQMRQAAPGSVRHD

Nearest PDB structures (foldseek):
  2w54-assembly2_D  TM=9.847E-01  e=0.000E+00  Rhodobacter capsulatus
  2w55-assembly4_H  TM=9.837E-01  e=0.000E+00  Rhodobacter capsulatus
  3nvw-assembly1_C  TM=9.595E-01  e=0.000E+00  Bos taurus
  3b9j-assembly2_K  TM=9.779E-01  e=0.000E+00  Bos taurus
  3am9-assembly1_A  TM=9.564E-01  e=4.951E-104  Bos taurus

Radius of gyration: 39.29 Å; Cα contacts (8 Å, |Δi|>4): 4121; chains: 2; bounding box: 74×141×94 Å